Protein 8S5F (pdb70)

Solvent-accessible surface area: 87207 Å² total; per-residue (Å²): 98,54,56,48,20,41,58,55,87,33,82,21,101,155,22,88,6,48,24,0,2,25,5,115,80,0,82,79,11,6,92,73,1,26,103,80,33,5,52,62,6,72,131,53,4,107,118,0,22,116,15,1,61,146,120,86,87,55,37,133,85,26,9,53,88,5,120,124,15,63,75,123,67,15,58,165,10,3,22,45,0,1,0,22,3,0,8,41,4,5,20,3,34,68,101,36,13,30,19,27,1,21,41,24,105,100,7,62,44,53,26,88,8,0,74,95,10,5,108,52,39,149,63,84,142,95,51,102,16,41,38,37,66,117,6,88,5,0,70,32,8,1,25,143,71,4,94,43,14,63,116,35,8,6,66,0,0,40,24,0,0,94,11,0,14,109,26,0,79,74,31,33,90,27,0,26,64,7,0,51,66,13,0,24,0,0,2,0,0,45,9,79,99,14,112,70,94,90,45,14,31,24,3,13,10,35,0,14,4,0,0,0,0,5,0,33,21,22,35,54,0,0,4,9,17,20,0,0,34,1,0,0,39,2,0,0,12,4,0,0,6,6,0,20,68,31,18,85,3,27,120,50,44,6,27,26,1,32,16,43,54,102,169,67,24,57,25,0,12,18,0,0,1,18,0,0,0,32,1,0,1,3,11,0,2,13,45,2,19,150,106,18,74,118,94,2,65,115,70,0,136,95,68,23,114,53,6,62,80,97,0,89,88,0,1,69,28,0,65,104,2,30,18,22,114,16,0,87,89,0,0,91,37,0,49,96,38,1,86,116,74,86,104,54,45,43,18,39,60,56,85,51,79,19,96,218,16,77,5,48,22,0,2,24,4,118,80,1,85,80,12,6,93,84,2,26,102,110,25,7,52,84,6,59,132,56,2,82,138,0,3,108,19,0,50,147,110,73,88,62,23,117,89,34,0,56,70,0,82,118,13,63,68,124,83,9,56,166,9,3,23,40,0,1,0,20,3,0,8,39,4,1,20,4,26,71,103,30,13,14,19,27,1,34,40,24,105,100,8,63,47,55,31,89,7,1,76,100,10,7,98,55,53,133,52,127,118,114,48,92,19,20,36,36,64,118,6,89,5,0,70,31,8,9,25,143,76,4,95,43,11,66,116,53,7,6,72,0,0,40,24,0,0,93,10,0,15,109,26,0,79,75,31,37,89,27,0,26,66,7,0,51,66,14,0,22,0,0,3,0,0,44,9,79,97,14,113,68,94,88,49,12,30,33,4,19,11,37,0,8,3,0,0,0,0,4,0,37,6,31,46,32,0,0,9,10,19,22,0,0,31,1,0,0,38,3,0,0,12,4,0,0,6,5,0,20,66,50,31,84,3,29,120,51,44,6,27,26,2,34,14,43,56,106,166,69,26,62,25,0,10,16,0,0,1,17,0,0,0,31,0,0,1,2,18,0,1,1,50,2,16,146,128,17,76,124,90,4,68,112,58,0,133,96,60,20,113,54,6,58,80,97,0,90,87,0,1,65,28,0,65,134,4,29,17,22,119,13,0,90,96,0,0,88,38,0,49,94,37,1,89,116,51,94,97,56,40,44,26,32,58,54,83,30,82,21,89,163,18,91,10,47,21,0,2,24,5,114,80,1,81,79,11,6,93,71,3,26,104,84,27,5,50,86,7,58,139,55,0,56,134,0,0,99,20,0,45,148,121,76,93,68,38,121,91,32,2,69,75,0,75,115,13,68,83,144,69,2,59,165,9,3,23,45,0,1,0,21,2,0,8,38,3,10,20,3,45,75,102,38,13,30,18,31,3,33,42,26,105,101,6,63,42,53,32,78,6,1,78,115,10,10,126,49,24,128,93,78,151,118,53,94,6,45,35,35,63,127,10,88,5,0,70,34,6,4,27,142,81,4,95,43,14,65,116,40,8,5,67,0,0,38,22,0,0,92,13,0,14,109,24,0,79,75,32,34,89,28,0,26,64,7,0,62,64,13,0,27,0,0,2,0,0,60,10,77,96,14,115,74,94,95,55,13,30,22,0,18,10,38,0,5,3,0,0,0,0,5,0,30,21,24,39,39,1,0,2,8,19,21,0,0,25,1,0,0,38,3,0,0,13,4,0,0,0,3,0,23,58,40,17,88,6,18,122,44,19,6,29,31,2,34,14,43,55,99,169,68,29,60,26,0,12,20,1,3,2,18,0,0,0,32,1,0,2,2,10,0,2,0,50,2,16,140,129,15,72,124,94,3,67,107,60,0,133,94,65,18,124,54,6,44,79,96,0,89,87,0,1,64,28,0,65,137,2,32,17,27,114,10,0,89,94,0,0,87,38,0,50,94,38,1,90,118,51,85,104,50,39,46,32,37,56,58,68,36,83,20,99,173,33,126,28,38,2,3,26,5,118,82,0,86,81,12,5,93,90,8,25,108,102,26,6,47,72,6,58,130,56,3,79,108,0,2,128,12,0,58,145,115,88,88,64,42,138,88,32,8,67,90,0,98,113,12,63,74,127,77,8,58,157,13,3,23,46,0,1,0,18,2,0,9,38,4,5,12,3,34,67,98,38,13,25,17,28,2,31,42,24,106,106,6,64,48,52,30,88,8,2,77,87,9,16,132,63,36,190,84,125,72,112,9,57,35,35,73,117,6,92,4,0,72,37,6,4,26,142,78,4,94,44,14,64,116,118,14,5,109,77,0,39,86,26,0,96,70,0,17,117,25,0,79,75,31,36,89,28,0,27,65,7,0,67,56,14,0,27,0,0,2,0,0,50,10,77,96,14,113,72,114,91,57,14,30,22,0,19,10,39,0,6,3,0,0,0,0,4,0,78,28,30,114,189,86,10,48,62,54,40,0,0,29,1,0,0,39,3,0,0,13,5,0,0,2,4,10,18,72,15,40,87,3,29,118,52,43,6,28,24,0,36,14,43,54,99,174,70,26,54,25,0,9,19,0,0,0,17,0,0,0,33,1,0,1,3,11,0,2,4,50,5,19,148,122,58,107,121,88,0,135,96,69,23,114,54,6,68,78,96,0,90,88,0,2,64,25,0,64,133,1,28,14,19,110,32,0,89,85,6,0,88,54,0,48,96,37,2,86,114,46,106,168,18,165,28,63,19,45,32,0,3,24,4,118,82,1,85,80,16,6,90,54,0,25,107,64,31,6,51,88,5,81,139,78,3,59,133,0,3,118,18,0,58,135,138,61,91,63,22,120,90,39,9,62,73,1,86,119,13,63,64,126,76,17,52,164,6,2,24,35,0,0,0,19,2,0,8,51,4,9,29,38,26,65,105,31,12,16,20,25,2,57,41,23,111,102,6,62,53,53,50,82,8,0,74,97,4,9,122,29,28,149,60,104,130,91,64,90,15,54,35,36,56,118,4,89,4,0,71,34,7,10,27,145,84,10,84,44,10,65,116,48,7,6,73,0,0,40,24,0,0,96,9,0,16,109,26,0,80,74,31,36,89,27,0,25,64,7,0,54,61,14,0,30,1,0,2,0,0,46,33,77,120,24,114,67,91,115,56,13,31,47,25,43,75,38,0,6,4,0,0,0,0,4,0,33,6,32,44,32,0,0,6,6,10,25,0,0,26,2,0,0,38,3,0,0,33,6,0,0,47,4,0,51,104,43,35,85,3,28,118,85,67,47,34,79,1,30,14,43,56,141,164,65,28,90,27,0,26,26,0,0,12,17,0,0,0,30,1,0,0,2,12,0,2,1,50,2,13,136,126,13,85,124,69,0,67,118,58,0,124,98,65,18,122,53,5,46,80,96,0,89,88,0,2,66,27,0,67,137,6,40,16,27,112,18,0,87,79,0,0,87,38,0,47,94,38,1,89,118,54,87,95,58,8,4,28,5,114,82,1,82,79,33,5,91,114,14,26,107,108,29,6,52,87,6,69,136,82,2,44,134,0,2,101,28,2,48,149,167,60,95,51,36,128,87,26,4,64,92,2,101,119,16,66,73,124,82,8,58,166,9,3,23,50,0,1,1,22,2,0,8,54,4,13,26,39,43,73,101,37,10,27,22,27,3,56,40,23,104,103,6,64,55,48,47,71,9,2,74,94,8,21,140,77,64,233,144,23,91,40,35,70,126,17,88,5,0,70,35,6,10,27,143,89,11,95,44,14,65,117,117,15,5,110,75,0,40,88,26,0,94,70,0,15,116,26,0,79,76,32,33,89,27,0,26,64,7,0,61,62,14,0,26,0,0,2,0,0,42,32,76,127,22,117,68,120,118,64,13,30,46,22,40,80,39,0,5,3,0,0,0,0,3,0,89,26,33,117,189,88,11,48,63,23,37,0,0,28,2,0,0,40,3,0,0,32,5,0,0,24,2,15,54,95,48,83,86,4,27,121,87,68,47,36,80,3,27,13,44,54,140,160,66,27,87,28,0,25,27,0,0,18,18,0,0,1,33,1,0,1,2,9,0,2,1,48,3,15,140,130,16,102,122,130,2,67,106,85,0,136,97,68,18,125,53,4,49,80,95,0,89,78,0,2,67,32,0,66,109,6,43,17,28,114,27,0,88,102,11,0,89,58,0,50,94,34,2,91,114,62,83

Secondary structure (DSSP, 8-state):
-------S--------HHHHHSTTTTHHHHHHHHHHHHHHHHHHHHHHHHHHHHH-GGGHHHHHHHHTS-HHHHHHHTTSHHHHHHHHHHHHHHTT---B-TTS-B----TTHHHHHHHGGGS----SSEET---HHHHTTTTTSSEE--THHHHHHHHHHHHHHHHHHHH-HHHHHHHHHH--EEEEEE-TTS-TTSPPEE--TTSTTEEEEE-EETTEE--HHHHHHHHHHHHHHHHHHHHHHHS--BS---S-EE-TT-SSEE-HHHHHHHHHHHHHHHHHHHHHHHHS-TTTHHHHHHHHHHHHHHHHHHHHHHHTS-B-HHHHHHHHHHHHHHHTT-/-------S--------HHHHHSTTTTHHHHHHHHHHHHHHHHHHHHHHHHHHHHH-GGGHHHHHHHHTS-HHHHHHHTTSHHHHHHHHHHHHHHTT---B-TTS-B----TTHHHHHHHHHHSPP--SSEET---HHHHTTTTTSSEE--THHHHHHHHHHHHHHHHHHHH-HHHHHHHHHH--EEEEEE-TTS-TTSPPEE--TTSTTEEEEE-EETTEEE-HHHHHHHHHHHHHHHHHHHHHHHS--BS---S-B--TTSSS-B-HHHHHHHHHHHHHHHHHHHHHHHHS-TTTHHHHHHHHHHHHHHHHHHHHHHHTS-B-HHHHHHHHHHHHHHHTT-/-------S--------HHHHHSTTTTHHHHHHHHHHHHHHHHHHHHHHHHHHHHH-GGGHHHHHHHHSS-HHHHHHHTTSHHHHHHHHHHHHHHTT---B-TTS-B----TTHHHHHHHHTSS----SSEET---HHHHTTTTTSSEE--THHHHHHHHHHHHHHHHHHHH-HHHHHHHHHH--EEEEEE-TTS-TTSPPEE--TTSTTEEEEE-EETTEE--HHHHHHHHHHHHHHHHHHHHHHHS--BS---S-EE-TT-SSEE-HHHHHHHHHHHHHHHHHHHHHHHHS-TTTHHHHHHHHHHHHHHHHHHHHHHHTS-B-HHHHHHHHHHHHHHHTT-/-------S--------GGGSSTTTTHHHHHHHHHHHHHHHHHHHHHHHHHHHHH-GGGHHHHHHHHSS-HHHHHHHTTSHHHHHHHHHHHHHHTT---B-TTS-B----TTHHHHHHHTTT----SEET---HHHHTTTTTSSEE--THHHHHHHHHHHHHHHHHHHH-HHHHHHHHHH--EEEEEE-TTS-TTSPPEE--TTSTTEEEEE-EETTEE--HHHHHHHHHHHHHHHHHHHHHHSS-SBS---S-EE-TT-SSEE-HHHHHHHHHHHHHHHHHHHHHHT--HHHHHHHHHHHHHHHHHHHHHHHTS-B-HHHHHHHHHHHHHHHT--/-----HHHHHSTTTTHHHHHHHHHHHHHHHHHHHHHHHHHHHHH-GGGHHHHHHHHSS-HHHHHHHTTSHHHHHHHHHHHHHHTT---B-TTS-B----TTHHHHHHHHHH-----SSEET---HHHHTTTTTSSEE--THHHHHHHHHHHHHHHHHHHH-HHHHHHHHHH--EEEEEE-TTS-TTS--EE--TTSTTEEEEE-EETTEEE-HHHHHHHHHHHHHHHHHHHHHTTS--BS---S-EE-TT-SSEE-HHHHHHHHHHHHHHHHHHHHHHHSS-HHHHHHHHHHHHHHHHHHHHHHHHHHTS-B-HHHHHHHHHHHHHHHTT-/-GGGSTTTTHHHHHHHHHHHHHHHHHHHHHHHHHHHHH-GGGHHHHHHHHTS-HHHHHHHTTSHHHHHHHHHHHHHHTT---B-TTS-B----TTHHHHHHHT----EET---HHHHTTTTTSSEE--THHHHHHHHHHHHHHHHHHHH-HHHHHHHHHH--EEEEEE-TTS-TTS--EE--TTSTTEEEEE-EETTEE--HHHHHHHHHHHHHHHHHHHHHHHS--BS---S-EE-TT-SSEE-HHHHHHHHHHHHHHHHHHHHHHHHS-TTTHHHHHHHHHHHHHHHHHHHHHHHTS-B-HHHHHHHHHHHHHHHHH-

Sequence (2012 aa):
MGSSHHHHHHSSGFIDIAAFESPLTSSASIQQLLEHWAADARKEFEKALMAVLEKEPGKRDIINQFQTCPPEILNKLVLRPSVVLWTTVMLQASNGITIHSIDGELIAPDINYLEELAESLKSPNEGVPYINRDDLWLRLPFGQRILFESDEVGNIGTTIVHESLKLIESWRPALLSEIITISPEIQFIKDPTAHPDKVVSFSSDNSVPGALYVSIRQGSRYIDQYDLADSSLIHEHRHQKLYLLQRRSIPLIEIDAPLVPSPWREDLRPPSGLLHAIFVFTHLLEFWAYLSREGQDQIKVRAKNQVETIRTRLLVAIPTLKRTHLTTAGREMVEQLEELTTNMGMGSSHHHHHHSSSGFIDIAAFESPLTSSASIQQLLEHWAADARKEFEKALMAVLEKEPGKRDIINQFQTCPPEILNKLVLRPSVVLWTTVMLQASNGITIHSIDGELIAPDINYLEELAESLKSPNEGVPYINRDDLWLRLPFGQRILFESDEVGNIGTTIVHESLKLIESWRPALLSEIITISPEIQFIKDPTAHPDKVVSFSDNSVPGALYVSIRQGSRYIDQYDLADSLIHEHRHQKLYLLQRSIPLIEIDAPLVPSPWREDLRPPSGLLHAIFVFTHLLEFWAYLSREGQDQIKVRAKNQVETIRTRLLVAIPTLKRTHLTTAGREMVEQLEELTTNMGMGSSHHHHHHSSGFIDIAAFESPLTSSASIQQLLEHWAADARKEFEKALMAVLEKEPGKRDIINQFQTCPPEILNKLVLRPSVVLWTTVMLQASNGITIHSIDGELIAPDINYLEELAESLKSPNEGVPYINRDDLWLRLPFGQRILFESDEVGNIGTTIVHESLKLIESWRPALLSEIITISPEIQFIKDPTAHPDKVVSFSDNSVPGALYVSIRQGSRYIDQYDLADSLIHEHRHQKLYLLQRSIPLIEIDAPLVPSPWREDLRPPSGLLHAIFVFTHLLEFWAYLSREGQDQIKVRAKNQVETIRTRLLVAIPTLKRTHLTTAGREMVEQLEELTTNMGMGSSHHHHHHSSGIDIAAFESPLTSSASIQQLLEHWAADARKEFEKALMAVLEKEPGKRDIINQFQTCPPEILNKLVLRPSVVLWTTVMLQASNGITIHSIDGELIAPDINYLEELAESLKSPGVPYINRDDLWLRLPFGQRILFESDEVGNIGTTIVHESLKLIESWRPALLSEIITISPEIQFIKDPTAHPDKVVSFSDNSVPGALYVSIRQGSRYIDQYDLADSLIHEHRHQKLYLLQRSIPLIEIDAPLVPSPWREDLRPPSGLLHAIFVFTHLLEFWAYLSREIKVRAKNQVETIRTRLLVAIPTLKRTHLTTAGREMVEQLEELTTNMGIAFIDIAAFESPLTSSASIQQLLEHWAADARKEFEKALMAVLEKEPGKRDIINQFQTCPPEILNKLVLRPSVVLWTTVMLQASNGITIHSIDGELIAPDINYLEELAESLKSPNEGVPYINRDDLWLRLPFGQRILFESDEVGNIGTTIVHESLKLIESWRPALLSEIITISPEIQFIKDPTAHPDKVVSFSDNSVPGALYVSIRQGSRYIDQYDLADSLIHEHRHQKLYLLQRSIPLIEIDAPLVPSPWREDLRPPSGLLHAIFVFTHLLEFWAYLSREGQDQIKVRAKNQVETIRTRLLVAIPTLKRTHLTTAGREMVEQLEELTTNMGAAFESPLTSSASIQQLLEHWAADARKEFEKALMAVLEKEPGKRDIINQFQTCPPEILNKLVLRPSVVLWTTVMLQASNGITIHSIDGELIAPDINYLEELAESLKVPYINRDDLWLRLPFGQRILFESDEVGNIGTTIVHESLKLIESWRPALLSEIITISPEIQFIKDPTAHPDKVVSFSDNSVPGALYVSIRQGSRYIDQYDLADSLIHEHRHQKLYLLQRSIPLIEIDAPLVPSPWREDLRPPSGLLHAIFVFTHLLEFWAYLSREGQDQIKVRAKNQVETIRTRLLVAIPTLKRTHLTTAGREMVEQLEELTTNMG

B-factor: mean 77.31, std 21.14, range [34.3, 153.81]

Nearest PDB structures (foldseek):
  8s5f-assembly2_D  TM=1.003E+00  e=1.301E-52  Chlorogloeopsis sp.
  8s5f-assembly3_E  TM=9.980E-01  e=2.908E-48  Chlorogloeopsis sp.
  8s5f-assembly3_F  TM=9.918E-01  e=1.918E-46  Chlorogloeopsis sp.
  5jki-assembly1_A  TM=4.799E-01  e=5.546E+00  Bacillus subtilis subsp. subtilis str. 168
  8s5f-assembly3_E  TM=1.000E+00  e=3.155E-49  Chlorogloeopsis sp.

Foldseek 3Di:
DDDDPPPPPPPPVDDDLLLCLDLVRNVVVLVVLLVVVLVVLLVLLVVLLVLLCVVPVVCVVLSVLVVPDDVVLSSLLSQALLNLLLSVQSVCVVVVHWDAAPVRHTDDRDSCVSNVSSVCSVCVDDDLQAQADDDVSLVRNHPPQKAFDDDPQSVVVVVQQVLLLVLVCVLPVSVSVLLSSQQRYETEIDGPPDQLQDWDWDEDPSRQNYTYGHQGSDPDGDHSLSRNLRSLLHSLLSSVSSCCVVPNWAPRQDDFFDAPVDPDGHTLVVLLSVLSSLLVVLVSLLCCLPVNDPVSVVVSVVSNVVSLVRNVVSLVRSCPHRTDPSNNSNSVSSVVSSVVSD/DDDDPPPPPPPPVDDPLLLCLDLVRNVVVLVVLLVVVLVVLLVLLLVLLVLLCVVPVVCVVLSVLLVPPDPVVSSLLSQALLNLLLSVQSVCVVVVHWDAAPVRHTDDRDSCVSVVSSVCVVDDDDDLQAQADDDVSLVGNHPPQKAFDDDPQSVVVVVLQVLLLVLVCVLPVSVSVLLSSQQRYETEIDGPPDALVDWDWDDDPSRQNYTYGHQHRDPDGDHSLVRNLRSLLHSLLSSVSSCCVVPNWAPRQDDFFDAPVDPDTDTLVVLLSVLSSLLVVLVSLLCCLPVNDPVCVVVSVVSNVVSLVRNVVSLVRSCPHRTDPSNNVNSVSSVVSSVVSD/DDDDPPPPPPPPVPADLLLCLDLVRNVVVLVVLLVVVLVVLLVLLVVLLVLLCVVPVVCVVLSVLLVPDDPVVSSLLSQALLNLLLSVQSVCVVVVHWDAAPVGHTDDRDSCVSVVSSVCSPPVPPDFQPQADDDVSLVRNHPPQKAFDDDPQSVVVVVQQVLLLVLVCVLPVSVSVLLRSQQSYETEIDGPPDQLQDWDWDDDPSRQNYTYGHQGRVPHGDHSLSRNLRSLLHSLLSSVSSVCVPPNWAPRQDDFFDAPVDPDGHTLVVLLSVLSSLLVSLVSLLCCLPVNDPVSVVVSVVSNVVSLVRNVVSLVRSCPHRTDPSNNSNSVSSVVSSVVSD/DDDDPPPPPPPPVPDALLCLDLVSNVVVLVVLLVVVLVVLLVLLVVLLVLLCVVPVVCVVLSVLLVPQDPVLNSLLSQFLLNLLLSVQSVCVVVVHWDAAPVGHTDDRDSCVSVVSSVCSPPDAAQDQADDDVSLVGNHPPQKAFDDDPQSVVVVVLQVLLLVLVCVLPVSVSVLLRSQQRYETEIDGPPDQLQDWDKDDDPSRQNYTYGHQGRPPDGDHSLSRNLRSLLHSLLSSVSSCCVPPHWAPRQDDFFDAPVDPDGHTLVVLLSVLSSLLVSLVSLLVVCVVVVVVSVVSNVVSLVRNVVSLVRSCPHRTDPNNNSNSVVSVVSSVVRD/DQDDDLLLCLDLVRNVVNLVVLLVVVLVVLLVLLVVLLVLLCVVPVVCVVLSVLLVPDDPVLSSVLSQALLNLLLSVQSVCVVVVHWDAAPVRHTDDRDSVVSVVSSVCSVPVPQDQANQADDDVSLVRNHPPQKAFDDDPQSVVVVVLQVLLLVLVCVLPVSVSVLLSSQQRYETEIDGPPDQLPDWDKDDDPSRTNYTYGHQGRPPDGDHSLVRNLRSLLHSLLSSVSSVCVVDNWAPDQDDFFDAPVDPDGHTLVVLLSVLSSLLVVLVSLLCCLPVNDPVCVVVSVVSNVVSLVRNVVSLVRSCPHRTDPSNNSNSVSSVVSSVVSD/DLCLDLVRNVVVLVVLLVVVLVVLLVLLLVLLVLLCVVPVVCVVLSVLLVVDDPVLSSVLSQALLNLLLSVQSVCVVVVHWDAAPVRHTDDRDSCVSVVSSVVPVFLAQADDDVSLVRNHPPQKAFDDDPQSVVVVVLQVLLLVLVCVLPVSVSVLLRSQQSYETEIDGPPDALVDWDWDDDPSRQNYTYGHQHRPPDGDHSLSRNLSSLLHSLLSSVSSCCVVPNWAPDQDDFFDAPVDPDTHTLVVLLSVLSRLLVSLVSLLCCLPVHDPVSVVVSVVSNVVSLVRNVVSLVRSCPHRTDPVNNVSSVVSVVSSVVSD

Radius of gyration: 51.38 Å; Cα contacts (8 Å, |Δi|>4): 3027; chains: 6; bounding box: 122×127×132 Å

Structure (mmCIF, N/CA/C/O backbone):
data_8S5F
#
_entry.id   8S5F
#
_cell.length_a   116.417
_cell.length_b   86.988
_cell.length_c   198.228
_cell.angle_alpha   90
_cell.angle_beta   95.76
_cell.angle_gamma   90
#
_symmetry.space_group_name_H-M   'P 1 2 1'
#
loop_
_entity.id
_entity.type
_entity.pdbx_description
1 polymer 'ChlH from Chlorogloeopsis sp.'
2 non-polymer 'PHOSPHATE ION'
#
loop_
_atom_site.group_PDB
_atom_site.id
_atom_site.type_symbol
_atom_site.label_atom_id
_atom_site.label_alt_id
_atom_site.label_comp_id
_atom_site.label_asym_id
_atom_site.label_entity_id
_atom_site.label_seq_id
_atom_site.pdbx_PDB_ins_code
_atom_site.Cartn_x
_atom_site.Cartn_y
_atom_site.Cartn_z
_atom_site.occupancy
_atom_site.B_iso_or_equiv
_atom_site.auth_seq_id
_atom_site.auth_comp_id
_atom_site.auth_asym_id
_atom_site.auth_atom_id
_atom_site.pdbx_PDB_model_num
ATOM 1 N N . MET A 1 1 ? -26.927 25.862 21.616 1 75.81 358 MET A N 1
ATOM 2 C CA . MET A 1 1 ? -26.948 27.013 22.519 1 76.54 358 MET A CA 1
ATOM 3 C C . MET A 1 1 ? -25.556 27.65 22.693 1 76.74 358 MET A C 1
ATOM 4 O O . MET A 1 1 ? -25.427 28.87 22.591 1 76.95 358 MET A O 1
ATOM 9 N N . GLY A 1 2 ? -24.538 26.825 22.949 0.87 76.45 359 GLY A N 1
ATOM 10 C CA . GLY A 1 2 ? -23.159 27.277 23.121 0.87 76.53 359 GLY A CA 1
ATOM 11 C C . GLY A 1 2 ? -22.56 27.745 21.811 0.87 76.5 359 GLY A C 1
ATOM 12 O O . GLY A 1 2 ? -22.241 28.926 21.669 0.87 76.78 359 GLY A O 1
ATOM 13 N N . SER A 1 3 ? -22.401 26.812 20.847 0.96 75.99 360 SER A N 1
ATOM 14 C CA . SER A 1 3 ? -21.946 27.031 19.465 0.96 75.93 360 SER A CA 1
ATOM 15 C C . SER A 1 3 ? -20.469 27.515 19.267 0.96 76.05 360 SER A C 1
ATOM 16 O O . SER A 1 3 ? -19.84 28.047 20.182 0.96 76.4 360 SER A O 1
ATOM 19 N N . SER A 1 4 ? -19.94 27.316 18.036 0.86 75.59 361 SER A N 1
ATOM 20 C CA . SER A 1 4 ? -18.594 27.681 17.552 0.86 75.61 361 SER A CA 1
ATOM 21 C C . SER A 1 4 ? -18.663 27.744 16.003 0.86 75.12 361 SER A C 1
ATOM 22 O O . SER A 1 4 ? -17.93 27.048 15.294 0.86 74.83 361 SER A O 1
ATOM 25 N N . HIS A 1 5 ? -19.578 28.591 15.5 0.91 74.72 362 HIS A N 1
ATOM 26 C CA . HIS A 1 5 ? -19.956 28.711 14.098 0.91 74.55 362 HIS A CA 1
ATOM 27 C C . HIS A 1 5 ? -19.265 29.772 13.227 0.91 74.04 362 HIS A C 1
ATOM 28 O O . HIS A 1 5 ? -19.691 29.928 12.085 0.91 74.08 362 HIS A O 1
ATOM 30 N N . HIS A 1 6 ? -18.245 30.496 13.714 0.88 73.37 363 HIS A N 1
ATOM 31 C CA . HIS A 1 6 ? -17.599 31.529 12.881 0.88 73 363 HIS A CA 1
ATOM 32 C C . HIS A 1 6 ? -16.232 31.13 12.338 0.88 72.58 363 HIS A C 1
ATOM 33 O O . HIS A 1 6 ? -15.497 32 11.876 0.88 72.54 363 HIS A O 1
ATOM 40 N N . HIS A 1 7 ? -15.901 29.822 12.38 0.89 72.23 364 HIS A N 1
ATOM 41 C CA . HIS A 1 7 ? -14.647 29.21 11.927 0.89 72.45 364 HIS A CA 1
ATOM 42 C C . HIS A 1 7 ? -14.206 29.755 10.581 0.89 73.1 364 HIS A C 1
ATOM 43 O O . HIS A 1 7 ? -14.901 29.509 9.605 0.89 73.26 364 HIS A O 1
ATOM 50 N N . HIS A 1 8 ? -13.052 30.449 10.499 0.99 73.4 365 HIS A N 1
ATOM 51 C CA . HIS A 1 8 ? -12.572 30.965 9.205 0.99 74.1 365 HIS A CA 1
ATOM 52 C C . HIS A 1 8 ? -12.244 29.876 8.183 0.99 74.75 365 HIS A C 1
ATOM 53 O O . HIS A 1 8 ? -11.813 30.206 7.088 0.99 75.05 365 HIS A O 1
ATOM 55 N N . HIS A 1 9 ? -12.464 28.594 8.528 1 74.95 366 HIS A N 1
ATOM 56 C CA . HIS A 1 9 ? -12.195 27.445 7.684 1 75.79 366 HIS A CA 1
ATOM 57 C C . HIS A 1 9 ? -13.386 27.034 6.826 1 76.53 366 HIS A C 1
ATOM 58 O O . HIS A 1 9 ? -13.669 25.842 6.689 1 76.84 366 HIS A O 1
ATOM 65 N N . HIS A 1 10 ? -14.075 28.017 6.213 0.86 76.63 367 HIS A N 1
ATOM 66 C CA . HIS A 1 10 ? -15.12 27.717 5.228 0.86 76.79 367 HIS A CA 1
ATOM 67 C C . HIS A 1 10 ? -14.451 27.719 3.827 0.86 77.4 367 HIS A C 1
ATOM 68 O O . HIS A 1 10 ? -14.988 28.26 2.868 0.86 77.37 367 HIS A O 1
ATOM 75 N N . SER A 1 11 ? -13.242 27.132 3.746 1 77.89 368 SER A N 1
ATOM 76 C CA . SER A 1 11 ? -12.418 27.02 2.553 1 78.79 368 SER A CA 1
ATOM 77 C C . SER A 1 11 ? -12.096 25.525 2.336 1 79.45 368 SER A C 1
ATOM 78 O O . SER A 1 11 ? -10.946 25.154 2.1 1 79.58 368 SER A O 1
ATOM 81 N N . SER A 1 12 ? -13.117 24.663 2.44 1 79.68 369 SER A N 1
ATOM 82 C CA . SER A 1 12 ? -12.947 23.226 2.23 1 80.29 369 SER A CA 1
ATOM 83 C C . SER A 1 12 ? -13.13 22.937 0.721 1 81.01 369 SER A C 1
ATOM 84 O O . SER A 1 12 ? -14.163 22.414 0.288 1 81.27 369 SER A O 1
ATOM 87 N N . GLY A 1 13 ? -12.134 23.343 -0.063 1 81.05 370 GLY A N 1
ATOM 88 C CA . GLY A 1 13 ? -12.118 23.179 -1.512 1 81.31 370 GLY A CA 1
ATOM 89 C C . GLY A 1 13 ? -10.764 23.517 -2.104 1 81.33 370 GLY A C 1
ATOM 90 O O . GLY A 1 13 ? -9.75 23.532 -1.399 1 81.21 370 GLY A O 1
ATOM 91 N N . PHE A 1 36 ? 9.322 12.811 9.234 1 69.14 390 PHE A N 1
ATOM 92 C CA . PHE A 1 36 ? 10.674 12.247 9.216 1 69.93 390 PHE A CA 1
ATOM 93 C C . PHE A 1 36 ? 10.963 11.238 10.364 1 70.22 390 PHE A C 1
ATOM 94 O O . PHE A 1 36 ? 12.117 10.83 10.537 1 70.32 390 PHE A O 1
ATOM 102 N N . ILE A 1 37 ? 9.932 10.85 11.153 1 69.95 391 ILE A N 1
ATOM 103 C CA . ILE A 1 37 ? 10.092 9.869 12.24 1 70.06 391 ILE A CA 1
ATOM 104 C C . ILE A 1 37 ? 9.058 8.723 12.146 1 69.86 391 ILE A C 1
ATOM 105 O O . ILE A 1 37 ? 7.986 8.896 11.556 1 69.97 391 ILE A O 1
ATOM 110 N N . ASP A 1 38 ? 9.372 7.569 12.759 1 69.34 392 ASP A N 1
ATOM 111 C CA . ASP A 1 38 ? 8.471 6.42 12.768 1 69.29 392 ASP A CA 1
ATOM 112 C C . ASP A 1 38 ? 7.309 6.728 13.705 1 68.79 392 ASP A C 1
ATOM 113 O O . ASP A 1 38 ? 7.524 6.929 14.895 1 69.09 392 ASP A O 1
ATOM 118 N N . ILE A 1 39 ? 6.088 6.784 13.169 1 67.96 393 ILE A N 1
ATOM 119 C CA . ILE A 1 39 ? 4.897 7.087 13.956 1 67.74 393 ILE A CA 1
ATOM 120 C C . ILE A 1 39 ? 4.461 5.885 14.797 1 67.58 393 ILE A C 1
ATOM 121 O O . ILE A 1 39 ? 4.115 6.043 15.969 1 67.68 393 ILE A O 1
ATOM 126 N N . ALA A 1 40 ? 4.51 4.683 14.214 1 67.2 394 ALA A N 1
ATOM 127 C CA . ALA A 1 40 ? 4.125 3.461 14.912 1 67.4 394 ALA A CA 1
ATOM 128 C C . ALA A 1 40 ? 5.055 3.186 16.091 1 67.3 394 ALA A C 1
ATOM 129 O O . ALA A 1 40 ? 4.593 2.771 17.158 1 67.59 394 ALA A O 1
ATOM 131 N N . ALA A 1 41 ? 6.361 3.439 15.909 1 66.8 395 ALA A N 1
ATOM 132 C CA . ALA A 1 41 ? 7.341 3.254 16.981 1 66.84 395 ALA A CA 1
ATOM 133 C C . ALA A 1 41 ? 7.188 4.328 18.065 1 66.71 395 ALA A C 1
ATOM 134 O O . ALA A 1 41 ? 7.382 4.038 19.242 1 66.89 395 ALA A O 1
ATOM 136 N N . PHE A 1 42 ? 6.802 5.55 17.677 1 66.21 396 PHE A N 1
ATOM 137 C CA . PHE A 1 42 ? 6.607 6.646 18.616 1 66.15 396 PHE A CA 1
ATOM 138 C C . PHE A 1 42 ? 5.461 6.362 19.585 1 66.35 396 PHE A C 1
ATOM 139 O O . PHE A 1 42 ? 5.541 6.759 20.742 1 66.55 396 PHE A O 1
ATOM 147 N N . GLU A 1 43 ? 4.406 5.673 19.127 1 66.15 397 GLU A N 1
ATOM 148 C CA . GLU A 1 43 ? 3.259 5.377 19.982 1 66.55 397 GLU A CA 1
ATOM 149 C C . GLU A 1 43 ? 3.617 4.579 21.248 1 66.69 397 GLU A C 1
ATOM 150 O O . GLU A 1 43 ? 3.295 5.022 22.348 1 66.82 397 GLU A O 1
ATOM 156 N N . SER A 1 44 ? 4.264 3.41 21.098 1 66.51 398 SER A N 1
ATOM 157 C CA . SER A 1 44 ? 4.611 2.562 22.238 1 66.71 398 SER A CA 1
ATOM 158 C C . SER A 1 44 ? 5.825 3.085 22.985 1 66.69 398 SER A C 1
ATOM 159 O O . SER A 1 44 ? 6.836 3.402 22.363 1 66.87 398 SER A O 1
ATOM 162 N N . PRO A 1 45 ? 5.76 3.141 24.329 1 66.23 399 PRO A N 1
ATOM 163 C CA . PRO A 1 45 ? 6.905 3.649 25.103 1 66.08 399 PRO A CA 1
ATOM 164 C C . PRO A 1 45 ? 8.181 2.822 24.998 1 66.24 399 PRO A C 1
ATOM 165 O O . PRO A 1 45 ? 9.276 3.333 25.248 1 66.46 399 PRO A O 1
ATOM 169 N N . LEU A 1 46 ? 8.042 1.549 24.631 1 66.02 400 LEU A N 1
ATOM 170 C CA . LEU A 1 46 ? 9.166 0.632 24.481 1 66.38 400 LEU A CA 1
ATOM 171 C C . LEU A 1 46 ? 10.051 1.061 23.31 1 66.3 400 LEU A C 1
ATOM 172 O O . LEU A 1 46 ? 11.278 1.048 23.417 1 66.45 400 LEU A O 1
ATOM 177 N N . THR A 1 47 ? 9.421 1.471 22.205 1 65.79 401 THR A N 1
ATOM 178 C CA . THR A 1 47 ? 10.12 1.842 20.984 1 65.8 401 THR A CA 1
ATOM 179 C C . THR A 1 47 ? 10.121 3.342 20.675 1 65.29 401 THR A C 1
ATOM 180 O O . THR A 1 47 ? 10.441 3.723 19.546 1 65.57 401 THR A O 1
ATOM 184 N N . SER A 1 48 ? 9.76 4.192 21.644 1 64.39 402 SER A N 1
ATOM 185 C CA . SER A 1 48 ? 9.683 5.631 21.402 1 64.09 402 SER A CA 1
ATOM 186 C C . SER A 1 48 ? 10.904 6.41 21.834 1 63.89 402 SER A C 1
ATOM 187 O O . SER A 1 48 ? 11.086 7.528 21.364 1 64.13 402 SER A O 1
ATOM 190 N N . SER A 1 49 ? 11.702 5.859 22.761 1 63.36 403 SER A N 1
ATOM 191 C CA . SER A 1 49 ? 12.895 6.493 23.343 1 63.15 403 SER A CA 1
ATOM 192 C C . SER A 1 49 ? 13.735 7.348 22.373 1 61.82 403 SER A C 1
ATOM 193 O O . SER A 1 49 ? 14.085 8.478 22.714 1 61.62 403 SER A O 1
ATOM 196 N N . ALA A 1 50 ? 14.044 6.821 21.175 1 60.74 404 ALA A N 1
ATOM 197 C CA . ALA A 1 50 ? 14.845 7.522 20.172 1 60.11 404 ALA A CA 1
ATOM 198 C C . ALA A 1 50 ? 14.065 8.614 19.465 1 59.27 404 ALA A C 1
ATOM 199 O O . ALA A 1 50 ? 14.617 9.679 19.206 1 59.25 404 ALA A O 1
ATOM 201 N N . SER A 1 51 ? 12.791 8.344 19.134 1 58.5 405 SER A N 1
ATOM 202 C CA . SER A 1 51 ? 11.904 9.283 18.444 1 58.01 405 SER A CA 1
ATOM 203 C C . SER A 1 51 ? 11.647 10.52 19.3 1 57.68 405 SER A C 1
ATOM 204 O O . SER A 1 51 ? 11.649 11.631 18.776 1 57.61 405 SER A O 1
ATOM 207 N N . ILE A 1 52 ? 11.442 10.328 20.617 1 57.34 406 ILE A N 1
ATOM 208 C CA . ILE A 1 52 ? 11.208 11.413 21.569 1 57.32 406 ILE A CA 1
ATOM 209 C C . ILE A 1 52 ? 12.449 12.283 21.677 1 57.82 406 ILE A C 1
ATOM 210 O O . ILE A 1 52 ? 12.342 13.507 21.674 1 57.97 406 ILE A O 1
ATOM 215 N N . GLN A 1 53 ? 13.63 11.652 21.751 1 57.89 407 GLN A N 1
ATOM 216 C CA . GLN A 1 53 ? 14.901 12.365 21.835 1 58.45 407 GLN A CA 1
ATOM 217 C C . GLN A 1 53 ? 15.12 13.24 20.599 1 58.11 407 GLN A C 1
ATOM 218 O O . GLN A 1 53 ? 15.581 14.374 20.713 1 58.45 407 GLN A O 1
ATOM 224 N N . GLN A 1 54 ? 14.743 12.73 19.43 1 57.3 408 GLN A N 1
ATOM 225 C CA . GLN A 1 54 ? 14.85 13.443 18.167 1 57 408 GLN A CA 1
ATOM 226 C C . GLN A 1 54 ? 13.917 14.655 18.149 1 55.75 408 GLN A C 1
ATOM 227 O O . GLN A 1 54 ? 14.347 15.736 17.767 1 55.9 408 GLN A O 1
ATOM 233 N N . LEU A 1 55 ? 12.659 14.488 18.606 1 54.36 409 LEU A N 1
ATOM 234 C CA . LEU A 1 55 ? 11.671 15.57 18.681 1 53.51 409 LEU A CA 1
ATOM 235 C C . LEU A 1 55 ? 12.068 16.627 19.705 1 53 409 LEU A C 1
ATOM 236 O O . LEU A 1 55 ? 11.801 17.806 19.493 1 53.13 409 LEU A O 1
ATOM 241 N N . LEU A 1 56 ? 12.686 16.209 20.817 1 52.34 410 LEU A N 1
ATOM 242 C CA . LEU A 1 56 ? 13.129 17.126 21.861 1 52.43 410 LEU A CA 1
ATOM 243 C C . LEU A 1 56 ? 14.316 17.956 21.402 1 53.36 410 LEU A C 1
ATOM 244 O O . LEU A 1 56 ? 14.421 19.111 21.789 1 53.51 410 LEU A O 1
ATOM 249 N N . GLU A 1 57 ? 15.211 17.378 20.585 1 53.75 411 GLU A N 1
ATOM 250 C CA . GLU A 1 57 ? 16.372 18.098 20.072 1 54.52 411 GLU A CA 1
ATOM 251 C C . GLU A 1 57 ? 15.958 19.175 19.075 1 54.76 411 GLU A C 1
ATOM 252 O O . GLU A 1 57 ? 16.555 20.246 19.057 1 55.17 411 GLU A O 1
ATOM 258 N N . HIS A 1 58 ? 14.925 18.909 18.269 1 54.54 412 HIS A N 1
ATOM 259 C CA . HIS A 1 58 ? 14.411 19.873 17.298 1 54.73 412 HIS A CA 1
ATOM 260 C C . HIS A 1 58 ? 13.695 21.01 18.021 1 53.26 412 HIS A C 1
ATOM 261 O O . HIS A 1 58 ? 13.844 22.165 17.642 1 53.5 412 HIS A O 1
ATOM 268 N N . TRP A 1 59 ? 12.925 20.682 19.065 1 51.65 413 TRP A N 1
ATOM 269 C CA . TRP A 1 59 ? 12.185 21.663 19.85 1 50.57 413 TRP A CA 1
ATOM 270 C C . TRP A 1 59 ? 13.148 22.528 20.664 1 50.07 413 TRP A C 1
ATOM 271 O O . TRP A 1 59 ? 12.972 23.744 20.709 1 50.31 413 TRP A O 1
ATOM 282 N N . ALA A 1 60 ? 14.188 21.923 21.265 1 49.03 414 ALA A N 1
ATOM 283 C CA . ALA A 1 60 ? 15.166 22.684 22.044 1 48.44 414 ALA A CA 1
ATOM 284 C C . ALA A 1 60 ? 15.976 23.645 21.179 1 47.61 414 ALA A C 1
ATOM 285 O O . ALA A 1 60 ? 16.417 24.668 21.678 1 47.67 414 ALA A O 1
ATOM 287 N N . ALA A 1 61 ? 16.155 23.335 19.89 1 46.81 415 ALA A N 1
ATOM 288 C CA . ALA A 1 61 ? 16.876 24.206 18.971 1 46.54 415 ALA A CA 1
ATOM 289 C C . ALA A 1 61 ? 16.089 25.491 18.736 1 46.3 415 ALA A C 1
ATOM 290 O O . ALA A 1 61 ? 16.685 26.561 18.651 1 46.53 415 ALA A O 1
ATOM 292 N N . ASP A 1 62 ? 14.754 25.396 18.635 1 45.71 416 ASP A N 1
ATOM 293 C CA . ASP A 1 62 ? 13.909 26.57 18.44 1 45.66 416 ASP A CA 1
ATOM 294 C C . ASP A 1 62 ? 13.73 27.318 19.761 1 44.8 416 ASP A C 1
ATOM 295 O O . ASP A 1 62 ? 13.753 28.548 19.777 1 45.11 416 ASP A O 1
ATOM 300 N N . ALA A 1 63 ? 13.559 26.576 20.87 1 43.43 417 ALA A N 1
ATOM 301 C CA . ALA A 1 63 ? 13.363 27.149 22.194 1 42.68 417 ALA A CA 1
ATOM 302 C C . ALA A 1 63 ? 14.599 27.864 22.731 1 42.07 417 ALA A C 1
ATOM 303 O O . ALA A 1 63 ? 14.454 28.817 23.485 1 42.15 417 ALA A O 1
ATOM 305 N N . ARG A 1 64 ? 15.806 27.422 22.357 1 41.4 418 ARG A N 1
ATOM 306 C CA . ARG A 1 64 ? 17.031 28.099 22.794 1 41.18 418 ARG A CA 1
ATOM 307 C C . ARG A 1 64 ? 17.112 29.48 22.147 1 41.12 418 ARG A C 1
ATOM 308 O O . ARG A 1 64 ? 17.527 30.428 22.797 1 41.46 418 ARG A O 1
ATOM 316 N N . LYS A 1 65 ? 16.706 29.598 20.881 1 40.77 419 LYS A N 1
ATOM 317 C CA . LYS A 1 65 ? 16.707 30.866 20.166 1 41.23 419 LYS A CA 1
ATOM 318 C C . LYS A 1 65 ? 15.657 31.796 20.751 1 42.06 419 LYS A C 1
ATOM 319 O O . LYS A 1 65 ? 15.926 32.987 20.917 1 42.34 419 LYS A O 1
ATOM 325 N N . GLU A 1 66 ? 14.466 31.249 21.079 1 42.11 420 GLU A N 1
ATOM 326 C CA . GLU A 1 66 ? 13.369 31.997 21.676 1 42.55 420 GLU A CA 1
ATOM 327 C C . GLU A 1 66 ? 13.765 32.495 23.063 1 42.96 420 GLU A C 1
ATOM 328 O O . GLU A 1 66 ? 13.444 33.627 23.412 1 43.15 420 GLU A O 1
ATOM 334 N N . PHE A 1 67 ? 14.476 31.663 23.849 1 42.93 421 PHE A N 1
ATOM 335 C CA . PHE A 1 67 ? 14.936 32.037 25.188 1 43.4 421 PHE A CA 1
ATOM 336 C C . PHE A 1 67 ? 16.001 33.119 25.11 1 44.61 421 PHE A C 1
ATOM 337 O O . PHE A 1 67 ? 16 34.032 25.925 1 44.93 421 PHE A O 1
ATOM 345 N N . GLU A 1 68 ? 16.882 33.043 24.114 1 45.11 422 GLU A N 1
ATOM 346 C CA . GLU A 1 68 ? 17.915 34.039 23.882 1 45.97 422 GLU A CA 1
ATOM 347 C C . GLU A 1 68 ? 17.271 35.376 23.503 1 46.27 422 GLU A C 1
ATOM 348 O O . GLU A 1 68 ? 17.699 36.419 23.992 1 46.3 422 GLU A O 1
ATOM 354 N N . LYS A 1 69 ? 16.215 35.341 22.671 1 46.4 423 LYS A N 1
ATOM 355 C CA . LYS A 1 69 ? 15.474 36.532 22.259 1 47.28 423 LYS A CA 1
ATOM 356 C C . LYS A 1 69 ? 14.806 37.195 23.466 1 48.48 423 LYS A C 1
ATOM 357 O O . LYS A 1 69 ? 14.735 38.423 23.524 1 49.1 423 LYS A O 1
ATOM 363 N N . ALA A 1 70 ? 14.305 36.383 24.421 1 48.59 424 ALA A N 1
ATOM 364 C CA . ALA A 1 70 ? 13.679 36.871 25.646 1 49.25 424 ALA A CA 1
ATOM 365 C C . ALA A 1 70 ? 14.728 37.492 26.559 1 50.4 424 ALA A C 1
ATOM 366 O O . ALA A 1 70 ? 14.449 38.502 27.191 1 50.72 424 ALA A O 1
ATOM 368 N N . LEU A 1 71 ? 15.945 36.915 26.608 1 50.94 425 LEU A N 1
ATOM 369 C CA . LEU A 1 71 ? 17.058 37.439 27.403 1 51.74 425 LEU A CA 1
ATOM 370 C C . LEU A 1 71 ? 17.486 38.813 26.888 1 53.46 425 LEU A C 1
ATOM 371 O O . LEU A 1 71 ? 17.816 39.683 27.689 1 53.64 425 LEU A O 1
ATOM 376 N N . MET A 1 72 ? 17.453 39.024 25.562 1 54.59 426 MET A N 1
ATOM 377 C CA . MET A 1 72 ? 17.799 40.317 24.972 1 56.19 426 MET A CA 1
ATOM 378 C C . MET A 1 72 ? 16.721 41.361 25.263 1 57.21 426 MET A C 1
ATOM 379 O O . MET A 1 72 ? 17.047 42.522 25.491 1 57.25 426 MET A O 1
ATOM 384 N N . ALA A 1 73 ? 15.446 40.944 25.289 1 57.97 427 ALA A N 1
ATOM 385 C CA . ALA A 1 73 ? 14.31 41.817 25.599 1 59.13 427 ALA A CA 1
ATOM 386 C C . ALA A 1 73 ? 14.336 42.264 27.065 1 60.37 427 ALA A C 1
ATOM 387 O O . ALA A 1 73 ? 13.909 43.378 27.368 1 60.64 427 ALA A O 1
ATOM 389 N N . VAL A 1 74 ? 14.83 41.394 27.97 1 60.87 428 VAL A N 1
ATOM 390 C CA . VAL A 1 74 ? 14.986 41.704 29.389 1 62.02 428 VAL A CA 1
ATOM 391 C C . VAL A 1 74 ? 16.069 42.785 29.532 1 64.13 428 VAL A C 1
ATOM 392 O O . VAL A 1 74 ? 15.887 43.74 30.279 1 64.44 428 VAL A O 1
ATOM 396 N N . LEU A 1 75 ? 17.176 42.647 28.787 1 65.37 429 LEU A N 1
ATOM 397 C CA . LEU A 1 75 ? 18.287 43.593 28.802 1 67.07 429 LEU A CA 1
ATOM 398 C C . LEU A 1 75 ? 17.916 44.968 28.221 1 68.9 429 LEU A C 1
ATOM 399 O O . LEU A 1 75 ? 18.539 45.967 28.579 1 69.25 429 LEU A O 1
ATOM 404 N N . GLU A 1 76 ? 16.908 45.026 27.34 1 69.84 430 GLU A N 1
ATOM 405 C CA . GLU A 1 76 ? 16.457 46.288 26.76 1 71.35 430 GLU A CA 1
ATOM 406 C C . GLU A 1 76 ? 15.628 47.068 27.767 1 72.25 430 GLU A C 1
ATOM 407 O O . GLU A 1 76 ? 15.776 48.285 27.867 1 72.43 430 GLU A O 1
ATOM 413 N N . LYS A 1 77 ? 14.75 46.374 28.508 1 72.63 431 LYS A N 1
ATOM 414 C CA . LYS A 1 77 ? 13.916 47.021 29.514 1 73.57 431 LYS A CA 1
ATOM 415 C C . LYS A 1 77 ? 14.753 47.369 30.744 1 74.53 431 LYS A C 1
ATOM 416 O O . LYS A 1 77 ? 14.706 48.501 31.222 1 75.09 431 LYS A O 1
ATOM 422 N N . GLU A 1 78 ? 15.537 46.411 31.244 1 74.48 432 GLU A N 1
ATOM 423 C CA . GLU A 1 78 ? 16.368 46.634 32.42 1 74.74 432 GLU A CA 1
ATOM 424 C C . GLU A 1 78 ? 17.795 46.199 32.167 1 74.36 432 GLU A C 1
ATOM 425 O O . GLU A 1 78 ? 18.119 45.032 32.38 1 74.42 432 GLU A O 1
ATOM 431 N N . PRO A 1 79 ? 18.677 47.12 31.731 1 73.81 433 PRO A N 1
ATOM 432 C CA . PRO A 1 79 ? 20.081 46.736 31.505 1 73.31 433 PRO A CA 1
ATOM 433 C C . PRO A 1 79 ? 20.813 46.303 32.776 1 72.96 433 PRO A C 1
ATOM 434 O O . PRO A 1 79 ? 21.83 45.627 32.683 1 72.78 433 PRO A O 1
ATOM 438 N N . GLY A 1 80 ? 20.265 46.649 33.941 1 72.78 434 GLY A N 1
ATOM 439 C CA . GLY A 1 80 ? 20.797 46.246 35.236 1 73.24 434 GLY A CA 1
ATOM 440 C C . GLY A 1 80 ? 20.706 44.751 35.494 1 73.44 434 GLY A C 1
ATOM 441 O O . GLY A 1 80 ? 21.384 44.226 36.379 1 73.41 434 GLY A O 1
ATOM 442 N N . LYS A 1 81 ? 19.876 44.041 34.718 1 73.49 435 LYS A N 1
ATOM 443 C CA . LYS A 1 81 ? 19.758 42.589 34.835 1 73.92 435 LYS A CA 1
ATOM 444 C C . LYS A 1 81 ? 20.934 41.847 34.149 1 74.29 435 LYS A C 1
ATOM 445 O O . LYS A 1 81 ? 20.917 40.615 34.101 1 74.68 435 LYS A O 1
ATOM 451 N N . ARG A 1 82 ? 21.954 42.583 33.647 1 73.85 436 ARG A N 1
ATOM 452 C CA . ARG A 1 82 ? 23.106 42.035 32.945 1 73.96 436 ARG A CA 1
ATOM 453 C C . ARG A 1 82 ? 23.835 40.978 33.757 1 72.86 436 ARG A C 1
ATOM 454 O O . ARG A 1 82 ? 24.293 39.991 33.19 1 73.13 436 ARG A O 1
ATOM 462 N N . ASP A 1 83 ? 23.952 41.175 35.068 1 71.54 437 ASP A N 1
ATOM 463 C CA . ASP A 1 83 ? 24.642 40.213 35.922 1 70.8 437 ASP A CA 1
ATOM 464 C C . ASP A 1 83 ? 23.885 38.884 36.038 1 69.08 437 ASP A C 1
ATOM 465 O O . ASP A 1 83 ? 24.519 37.839 36.181 1 69.15 437 ASP A O 1
ATOM 470 N N . ILE A 1 84 ? 22.541 38.92 35.941 1 67.34 438 ILE A N 1
ATOM 471 C CA . ILE A 1 84 ? 21.685 37.726 36.007 1 66.06 438 ILE A CA 1
ATOM 472 C C . ILE A 1 84 ? 21.756 36.935 34.694 1 64.29 438 ILE A C 1
ATOM 473 O O . ILE A 1 84 ? 21.802 35.703 34.693 1 64.41 438 ILE A O 1
ATOM 478 N N . ILE A 1 85 ? 21.79 37.653 33.582 1 62.45 439 ILE A N 1
ATOM 479 C CA . ILE A 1 85 ? 21.887 37.072 32.258 1 61.34 439 ILE A CA 1
ATOM 480 C C . ILE A 1 85 ? 23.233 36.35 32.074 1 60.19 439 ILE A C 1
ATOM 481 O O . ILE A 1 85 ? 23.275 35.282 31.469 1 60.22 439 ILE A O 1
ATOM 486 N N . ASN A 1 86 ? 24.31 36.897 32.666 1 59.12 440 ASN A N 1
ATOM 487 C CA . ASN A 1 86 ? 25.665 36.339 32.638 1 58.3 440 ASN A CA 1
ATOM 488 C C . ASN A 1 86 ? 25.729 34.901 33.156 1 57.14 440 ASN A C 1
ATOM 489 O O . ASN A 1 86 ? 26.631 34.163 32.763 1 57.18 440 ASN A O 1
ATOM 494 N N . GLN A 1 87 ? 24.795 34.502 34.042 1 55.95 441 GLN A N 1
ATOM 495 C CA . GLN A 1 87 ? 24.772 33.142 34.577 1 55.39 441 GLN A CA 1
ATOM 496 C C . GLN A 1 87 ? 24.423 32.098 33.527 1 54.17 441 GLN A C 1
ATOM 497 O O . GLN A 1 87 ? 24.851 30.952 33.646 1 54.5 441 GLN A O 1
ATOM 503 N N . PHE A 1 88 ? 23.642 32.479 32.51 1 52.67 442 PHE A N 1
ATOM 504 C CA . PHE A 1 88 ? 23.261 31.57 31.435 1 51.68 442 PHE A CA 1
ATOM 505 C C . PHE A 1 88 ? 24.305 31.516 30.332 1 52.19 442 PHE A C 1
ATOM 506 O O . PHE A 1 88 ? 24.377 30.512 29.63 1 52.78 442 PHE A O 1
ATOM 514 N N . GLN A 1 89 ? 25.09 32.591 30.149 1 51.7 443 GLN A N 1
ATOM 515 C CA . GLN A 1 89 ? 26.084 32.683 29.087 1 51.58 443 GLN A CA 1
ATOM 516 C C . GLN A 1 89 ? 27.1 31.56 29.147 1 51.93 443 GLN A C 1
ATOM 517 O O . GLN A 1 89 ? 27.363 30.906 28.142 1 52.23 443 GLN A O 1
ATOM 523 N N . THR A 1 90 ? 27.629 31.301 30.328 1 51.95 444 THR A N 1
ATOM 524 C CA . THR A 1 90 ? 28.599 30.228 30.522 1 52.69 444 THR A CA 1
ATOM 525 C C . THR A 1 90 ? 27.982 28.879 30.876 1 53.32 444 THR A C 1
ATOM 526 O O . THR A 1 90 ? 28.713 27.918 31.116 1 53.44 444 THR A O 1
ATOM 530 N N . CYS A 1 91 ? 26.657 28.806 30.929 1 53.67 445 CYS A N 1
ATOM 531 C CA . CYS A 1 91 ? 25.973 27.582 31.257 1 54.76 445 CYS A CA 1
ATOM 532 C C . CYS A 1 91 ? 26.12 26.567 30.123 1 55.6 445 CYS A C 1
ATOM 533 O O . CYS A 1 91 ? 25.903 26.896 28.95 1 55.92 445 CYS A O 1
ATOM 536 N N . PRO A 1 92 ? 26.533 25.33 30.465 1 55.6 446 PRO A N 1
ATOM 537 C CA . PRO A 1 92 ? 26.685 24.285 29.439 1 55.56 446 PRO A CA 1
ATOM 538 C C . PRO A 1 92 ? 25.421 24.068 28.6 1 55.73 446 PRO A C 1
ATOM 539 O O . PRO A 1 92 ? 24.301 24.115 29.118 1 56.07 446 PRO A O 1
ATOM 543 N N . PRO A 1 93 ? 25.583 23.824 27.292 1 55.28 447 PRO A N 1
ATOM 544 C CA . PRO A 1 93 ? 24.411 23.629 26.428 1 54.84 447 PRO A CA 1
ATOM 545 C C . PRO A 1 93 ? 23.537 22.448 26.824 1 54.6 447 PRO A C 1
ATOM 546 O O . PRO A 1 93 ? 22.353 22.468 26.548 1 54.77 447 PRO A O 1
ATOM 550 N N . GLU A 1 94 ? 24.102 21.433 27.479 1 54.21 448 GLU A N 1
ATOM 551 C CA . GLU A 1 94 ? 23.345 20.262 27.924 1 54.15 448 GLU A CA 1
ATOM 552 C C . GLU A 1 94 ? 22.341 20.648 28.994 1 53.25 448 GLU A C 1
ATOM 553 O O . GLU A 1 94 ? 21.24 20.113 29.005 1 53.41 448 GLU A O 1
ATOM 559 N N . ILE A 1 95 ? 22.709 21.58 29.885 1 52.33 449 ILE A N 1
ATOM 560 C CA . ILE A 1 95 ? 21.826 22.065 30.943 1 51.96 449 ILE A CA 1
ATOM 561 C C . ILE A 1 95 ? 20.799 23.031 30.353 1 51.29 449 ILE A C 1
ATOM 562 O O . ILE A 1 95 ? 19.603 22.93 30.639 1 51.21 449 ILE A O 1
ATOM 567 N N . LEU A 1 96 ? 21.269 23.941 29.494 1 50.43 450 LEU A N 1
ATOM 568 C CA . LEU A 1 96 ? 20.451 24.955 28.844 1 49.89 450 LEU A CA 1
ATOM 569 C C . LEU A 1 96 ? 19.37 24.351 27.958 1 49.86 450 LEU A C 1
ATOM 570 O O . LEU A 1 96 ? 18.253 24.855 27.932 1 50.17 450 LEU A O 1
ATOM 575 N N . ASN A 1 97 ? 19.675 23.251 27.268 1 49.37 451 ASN A N 1
ATOM 576 C CA . ASN A 1 97 ? 18.696 22.581 26.412 1 49.17 451 ASN A CA 1
ATOM 577 C C . ASN A 1 97 ? 17.557 21.985 27.235 1 48.54 451 ASN A C 1
ATOM 578 O O . ASN A 1 97 ? 16.425 21.975 26.773 1 48.8 451 ASN A O 1
ATOM 583 N N . LYS A 1 98 ? 17.843 21.485 28.441 1 47.62 452 LYS A N 1
ATOM 584 C CA . LYS A 1 98 ? 16.805 20.932 29.309 1 47.15 452 LYS A CA 1
ATOM 585 C C . LYS A 1 98 ? 16.012 22.05 29.997 1 46.4 452 LYS A C 1
ATOM 586 O O . LYS A 1 98 ? 14.819 21.886 30.236 1 46.54 452 LYS A O 1
ATOM 592 N N . LEU A 1 99 ? 16.668 23.179 30.31 1 45.54 453 LEU A N 1
ATOM 593 C CA . LEU A 1 99 ? 16.064 24.33 30.967 1 45.15 453 LEU A CA 1
ATOM 594 C C . LEU A 1 99 ? 15.034 25.025 30.087 1 45.24 453 LEU A C 1
ATOM 595 O O . LEU A 1 99 ? 13.936 25.286 30.558 1 45.75 453 LEU A O 1
ATOM 600 N N . VAL A 1 100 ? 15.361 25.311 28.814 1 44.66 454 VAL A N 1
ATOM 601 C CA . VAL A 1 100 ? 14.439 26.008 27.918 1 44.7 454 VAL A CA 1
ATOM 602 C C . VAL A 1 100 ? 13.17 25.219 27.59 1 44.93 454 VAL A C 1
ATOM 603 O O . VAL A 1 100 ? 12.227 25.808 27.073 1 45.56 454 VAL A O 1
ATOM 607 N N . LEU A 1 101 ? 13.13 23.907 27.874 1 44.33 455 LEU A N 1
ATOM 608 C CA . LEU A 1 101 ? 11.942 23.093 27.593 1 44.11 455 LEU A CA 1
ATOM 609 C C . LEU A 1 101 ? 11.063 22.802 28.826 1 44.14 455 LEU A C 1
ATOM 610 O O . LEU A 1 101 ? 10.096 22.036 28.729 1 44.17 455 LEU A O 1
ATOM 615 N N . ARG A 1 102 ? 11.394 23.4 29.976 1 43.86 456 ARG A N 1
ATOM 616 C CA . ARG A 1 102 ? 10.606 23.219 31.185 1 44.21 456 ARG A CA 1
ATOM 617 C C . ARG A 1 102 ? 9.296 23.97 31.045 1 43.45 456 ARG A C 1
ATOM 618 O O . ARG A 1 102 ? 9.282 25.055 30.473 1 43.94 456 ARG A O 1
ATOM 626 N N . PRO A 1 103 ? 8.174 23.406 31.522 1 42.11 457 PRO A N 1
ATOM 627 C CA . PRO A 1 103 ? 6.882 24.086 31.347 1 41.28 457 PRO A CA 1
ATOM 628 C C . PRO A 1 103 ? 6.854 25.544 31.797 1 40.6 457 PRO A C 1
ATOM 629 O O . PRO A 1 103 ? 6.404 26.405 31.056 1 40.7 457 PRO A O 1
ATOM 633 N N . SER A 1 104 ? 7.403 25.83 32.971 1 40.04 458 SER A N 1
ATOM 634 C CA . SER A 1 104 ? 7.449 27.184 33.517 1 39.61 458 SER A CA 1
ATOM 635 C C . SER A 1 104 ? 8.342 28.123 32.699 1 39.29 458 SER A C 1
ATOM 636 O O . SER A 1 104 ? 8.039 29.31 32.579 1 39.62 458 SER A O 1
ATOM 639 N N . VAL A 1 105 ? 9.419 27.585 32.112 1 38.31 459 VAL A N 1
ATOM 640 C CA . VAL A 1 105 ? 10.342 28.358 31.29 1 37.88 459 VAL A CA 1
ATOM 641 C C . VAL A 1 105 ? 9.736 28.654 29.923 1 37.27 459 VAL A C 1
ATOM 642 O O . VAL A 1 105 ? 9.898 29.763 29.419 1 37.65 459 VAL A O 1
ATOM 646 N N . VAL A 1 106 ? 9.011 27.679 29.339 1 36.11 460 VAL A N 1
ATOM 647 C CA . VAL A 1 106 ? 8.342 27.844 28.053 1 35.37 460 VAL A CA 1
ATOM 648 C C . VAL A 1 106 ? 7.273 28.934 28.177 1 34.95 460 VAL A C 1
ATOM 649 O O . VAL A 1 106 ? 7.193 29.806 27.316 1 35.14 460 VAL A O 1
ATOM 653 N N . LEU A 1 107 ? 6.48 28.912 29.26 1 34.32 461 LEU A N 1
ATOM 654 C CA . LEU A 1 107 ? 5.455 29.925 29.474 1 34.4 461 LEU A CA 1
ATOM 655 C C . LEU A 1 107 ? 6.091 31.294 29.669 1 35.04 461 LEU A C 1
ATOM 656 O O . LEU A 1 107 ? 5.633 32.258 29.067 1 35.33 461 LEU A O 1
ATOM 661 N N . TRP A 1 108 ? 7.162 31.386 30.466 1 35.32 462 TRP A N 1
ATOM 662 C CA . TRP A 1 108 ? 7.833 32.665 30.687 1 36.21 462 TRP A CA 1
ATOM 663 C C . TRP A 1 108 ? 8.387 33.238 29.387 1 36.66 462 TRP A C 1
ATOM 664 O O . TRP A 1 108 ? 8.214 34.421 29.121 1 36.67 462 TRP A O 1
ATOM 675 N N . THR A 1 109 ? 9.033 32.394 28.576 1 36.89 463 THR A N 1
ATOM 676 C CA . THR A 1 109 ? 9.628 32.78 27.299 1 37.53 463 THR A CA 1
ATOM 677 C C . THR A 1 109 ? 8.542 33.244 26.326 1 38.74 463 THR A C 1
ATOM 678 O O . THR A 1 109 ? 8.718 34.258 25.65 1 39.35 463 THR A O 1
ATOM 682 N N . THR A 1 110 ? 7.409 32.517 26.279 1 38.72 464 THR A N 1
ATOM 683 C CA . THR A 1 110 ? 6.289 32.844 25.404 1 39.15 464 THR A CA 1
ATOM 684 C C . THR A 1 110 ? 5.654 34.172 25.792 1 39.73 464 THR A C 1
ATOM 685 O O . THR A 1 110 ? 5.483 35.027 24.934 1 39.66 464 THR A O 1
ATOM 689 N N . VAL A 1 111 ? 5.34 34.365 27.084 1 40.28 465 VAL A N 1
ATOM 690 C CA . VAL A 1 111 ? 4.738 35.601 27.592 1 41.18 465 VAL A CA 1
ATOM 691 C C . VAL A 1 111 ? 5.677 36.787 27.342 1 42.58 465 VAL A C 1
ATOM 692 O O . VAL A 1 111 ? 5.223 37.846 26.904 1 43.24 465 VAL A O 1
ATOM 696 N N . MET A 1 112 ? 6.987 36.581 27.559 1 42.64 466 MET A N 1
ATOM 697 C CA . MET A 1 112 ? 8.014 37.594 27.362 1 43.2 466 MET A CA 1
ATOM 698 C C . MET A 1 112 ? 8.137 38.048 25.916 1 43.7 466 MET A C 1
ATOM 699 O O . MET A 1 112 ? 8.178 39.251 25.654 1 43.79 466 MET A O 1
ATOM 704 N N . LEU A 1 113 ? 8.185 37.094 24.974 1 43.81 467 LEU A N 1
ATOM 705 C CA . LEU A 1 113 ? 8.319 37.413 23.559 1 44.33 467 LEU A CA 1
ATOM 706 C C . LEU A 1 113 ? 7.068 38.051 23.005 1 45.52 467 LEU A C 1
ATOM 707 O O . LEU A 1 113 ? 7.162 38.965 22.187 1 45.6 467 LEU A O 1
ATOM 712 N N . GLN A 1 114 ? 5.893 37.572 23.443 1 46.19 468 GLN A N 1
ATOM 713 C CA . GLN A 1 114 ? 4.63 38.131 22.985 1 47.05 468 GLN A CA 1
ATOM 714 C C . GLN A 1 114 ? 4.454 39.544 23.503 1 47.66 468 GLN A C 1
ATOM 715 O O . GLN A 1 114 ? 3.977 40.39 22.756 1 47.68 468 GLN A O 1
ATOM 721 N N . ALA A 1 115 ? 4.891 39.829 24.743 1 47.98 469 ALA A N 1
ATOM 722 C CA . ALA A 1 115 ? 4.79 41.178 25.295 1 48.88 469 ALA A CA 1
ATOM 723 C C . ALA A 1 115 ? 5.592 42.187 24.469 1 49.67 469 ALA A C 1
ATOM 724 O O . ALA A 1 115 ? 5.114 43.298 24.232 1 49.75 469 ALA A O 1
ATOM 726 N N . SER A 1 116 ? 6.788 41.794 24 1 50.05 470 SER A N 1
ATOM 727 C CA . SER A 1 116 ? 7.616 42.674 23.174 1 51.07 470 SER A CA 1
ATOM 728 C C . SER A 1 116 ? 6.982 42.953 21.795 1 51.7 470 SER A C 1
ATOM 729 O O . SER A 1 116 ? 7.251 43.999 21.198 1 52.04 470 SER A O 1
ATOM 732 N N . ASN A 1 117 ? 6.133 42.028 21.298 1 51.47 471 ASN A N 1
ATOM 733 C CA . ASN A 1 117 ? 5.408 42.195 20.035 1 51.52 471 ASN A CA 1
ATOM 734 C C . ASN A 1 117 ? 4.007 42.803 20.221 1 50.83 471 ASN A C 1
ATOM 735 O O . ASN A 1 117 ? 3.202 42.755 19.288 1 51.16 471 ASN A O 1
ATOM 740 N N . GLY A 1 118 ? 3.722 43.338 21.41 1 49.8 472 GLY A N 1
ATOM 741 C CA . GLY A 1 118 ? 2.442 43.951 21.743 1 49.24 472 GLY A CA 1
ATOM 742 C C . GLY A 1 118 ? 1.279 42.984 21.794 1 48.05 472 GLY A C 1
ATOM 743 O O . GLY A 1 118 ? 0.156 43.37 21.489 1 48.37 472 GLY A O 1
ATOM 744 N N . ILE A 1 119 ? 1.537 41.721 22.163 1 46.66 473 ILE A N 1
ATOM 745 C CA . ILE A 1 119 ? 0.504 40.69 22.245 1 45.96 473 ILE A CA 1
ATOM 746 C C . ILE A 1 119 ? 0.319 40.184 23.676 1 45.1 473 ILE A C 1
ATOM 747 O O . ILE A 1 119 ? 1.256 39.69 24.295 1 45.11 473 ILE A O 1
ATOM 752 N N . THR A 1 120 ? -0.899 40.306 24.19 1 44.12 474 THR A N 1
ATOM 753 C CA . THR A 1 120 ? -1.224 39.898 25.548 1 43.67 474 THR A CA 1
ATOM 754 C C . THR A 1 120 ? -1.614 38.42 25.647 1 42.31 474 THR A C 1
ATOM 755 O O . THR A 1 120 ? -2.237 37.875 24.736 1 42.27 474 THR A O 1
ATOM 759 N N . ILE A 1 121 ? -1.224 37.775 26.754 1 41.09 475 ILE A N 1
ATOM 760 C CA . ILE A 1 121 ? -1.55 36.383 27.05 1 40.45 475 ILE A CA 1
ATOM 761 C C . ILE A 1 121 ? -2.389 36.359 28.333 1 40.79 475 ILE A C 1
ATOM 762 O O . ILE A 1 121 ? -2.042 37.031 29.303 1 40.92 475 ILE A O 1
ATOM 767 N N . HIS A 1 122 ? -3.524 35.643 28.326 1 40.86 476 HIS A N 1
ATOM 768 C CA . HIS A 1 122 ? -4.397 35.596 29.496 1 41.24 476 HIS A CA 1
ATOM 769 C C . HIS A 1 122 ? -4.581 34.197 30.052 1 42.37 476 HIS A C 1
ATOM 770 O O . HIS A 1 122 ? -4.493 33.215 29.316 1 42.59 476 HIS A O 1
ATOM 777 N N . SER A 1 123 ? -4.9 34.112 31.344 1 43.09 477 SER A N 1
ATOM 778 C CA . SER A 1 123 ? -5.213 32.852 32.007 1 44.73 477 SER A CA 1
ATOM 779 C C . SER A 1 123 ? -6.687 32.491 31.728 1 46.03 477 SER A C 1
ATOM 780 O O . SER A 1 123 ? -7.452 33.337 31.251 1 46.24 477 SER A O 1
ATOM 783 N N . ILE A 1 124 ? -7.096 31.243 32.016 1 46.66 478 ILE A N 1
ATOM 784 C CA . ILE A 1 124 ? -8.464 30.803 31.741 1 47.72 478 ILE A CA 1
ATOM 785 C C . ILE A 1 124 ? -9.526 31.683 32.415 1 48.72 478 ILE A C 1
ATOM 786 O O . ILE A 1 124 ? -10.64 31.795 31.897 1 49.11 478 ILE A O 1
ATOM 791 N N . ASP A 1 125 ? -9.176 32.349 33.529 1 49.05 479 ASP A N 1
ATOM 792 C CA . ASP A 1 125 ? -10.115 33.232 34.221 1 49.87 479 ASP A CA 1
ATOM 793 C C . ASP A 1 125 ? -10.134 34.69 33.671 1 49.88 479 ASP A C 1
ATOM 794 O O . ASP A 1 125 ? -10.69 35.583 34.315 1 49.88 479 ASP A O 1
ATOM 799 N N . GLY A 1 126 ? -9.531 34.906 32.501 1 49.59 480 GLY A N 1
ATOM 800 C CA . GLY A 1 126 ? -9.491 36.203 31.839 1 49.85 480 GLY A CA 1
ATOM 801 C C . GLY A 1 126 ? -8.471 37.19 32.363 1 50.14 480 GLY A C 1
ATOM 802 O O . GLY A 1 126 ? -8.435 38.33 31.901 1 50.14 480 GLY A O 1
ATOM 803 N N . GLU A 1 127 ? -7.634 36.777 33.325 1 50.31 481 GLU A N 1
ATOM 804 C CA . GLU A 1 127 ? -6.628 37.675 33.89 1 50.91 481 GLU A CA 1
ATOM 805 C C . GLU A 1 127 ? -5.378 37.744 33.032 1 50.79 481 GLU A C 1
ATOM 806 O O . GLU A 1 127 ? -4.944 36.739 32.484 1 50.81 481 GLU A O 1
ATOM 812 N N . LEU A 1 128 ? -4.798 38.928 32.918 1 50.5 482 LEU A N 1
ATOM 813 C CA . LEU A 1 128 ? -3.601 39.138 32.119 1 50.77 482 LEU A CA 1
ATOM 814 C C . LEU A 1 128 ? -2.352 38.573 32.806 1 50.62 482 LEU A C 1
ATOM 815 O O . LEU A 1 128 ? -2.086 38.876 33.972 1 50.75 482 LEU A O 1
ATOM 820 N N . ILE A 1 129 ? -1.58 37.761 32.073 1 50.16 483 ILE A N 1
ATOM 821 C CA . ILE A 1 129 ? -0.338 37.204 32.591 1 50.18 483 ILE A CA 1
ATOM 822 C C . ILE A 1 129 ? 0.77 38.195 32.277 1 50.93 483 ILE A C 1
ATOM 823 O O . ILE A 1 129 ? 1.198 38.312 31.131 1 51.11 483 ILE A O 1
ATOM 828 N N . ALA A 1 130 ? 1.203 38.944 33.287 1 51.37 484 ALA A N 1
ATOM 829 C CA . ALA A 1 130 ? 2.216 39.977 33.127 1 52.13 484 ALA A CA 1
ATOM 830 C C . ALA A 1 130 ? 3.618 39.41 32.983 1 53.06 484 ALA A C 1
ATOM 831 O O . ALA A 1 130 ? 3.994 38.496 33.715 1 53.07 484 ALA A O 1
ATOM 833 N N . PRO A 1 131 ? 4.426 39.964 32.061 1 53.71 485 PRO A N 1
ATOM 834 C CA . PRO A 1 131 ? 5.808 39.479 31.919 1 54.24 485 PRO A CA 1
ATOM 835 C C . PRO A 1 131 ? 6.68 39.931 33.091 1 55.24 485 PRO A C 1
ATOM 836 O O . PRO A 1 131 ? 6.878 41.127 33.318 1 55.54 485 PRO A O 1
ATOM 840 N N . ASP A 1 132 ? 7.165 38.96 33.869 1 55.47 486 ASP A N 1
ATOM 841 C CA . ASP A 1 132 ? 7.954 39.234 35.06 1 56.05 486 ASP A CA 1
ATOM 842 C C . ASP A 1 132 ? 9.425 39.036 34.79 1 56.19 486 ASP A C 1
ATOM 843 O O . ASP A 1 132 ? 9.883 37.901 34.664 1 56.43 486 ASP A O 1
ATOM 848 N N . ILE A 1 133 ? 10.177 40.141 34.723 1 55.96 487 ILE A N 1
ATOM 849 C CA . ILE A 1 133 ? 11.621 40.102 34.514 1 56.1 487 ILE A CA 1
ATOM 850 C C . ILE A 1 133 ? 12.323 39.429 35.689 1 56.36 487 ILE A C 1
ATOM 851 O O . ILE A 1 133 ? 13.284 38.699 35.471 1 56.6 487 ILE A O 1
ATOM 856 N N . ASN A 1 134 ? 11.802 39.617 36.922 1 56.23 488 ASN A N 1
ATOM 857 C CA . ASN A 1 134 ? 12.353 39.048 38.155 1 56.58 488 ASN A CA 1
ATOM 858 C C . ASN A 1 134 ? 12.318 37.518 38.237 1 55.64 488 ASN A C 1
ATOM 859 O O . ASN A 1 134 ? 12.885 36.954 39.171 1 55.85 488 ASN A O 1
ATOM 864 N N . TYR A 1 135 ? 11.67 36.848 37.274 1 54.47 489 TYR A N 1
ATOM 865 C CA . TYR A 1 135 ? 11.643 35.388 37.252 1 54.07 489 TYR A CA 1
ATOM 866 C C . TYR A 1 135 ? 13.023 34.82 36.9 1 55.34 489 TYR A C 1
ATOM 867 O O . TYR A 1 135 ? 13.377 33.748 37.381 1 55.63 489 TYR A O 1
ATOM 876 N N . LEU A 1 136 ? 13.815 35.553 36.092 1 56.04 490 LEU A N 1
ATOM 877 C CA . LEU A 1 136 ? 15.158 35.145 35.693 1 57.18 490 LEU A CA 1
ATOM 878 C C . LEU A 1 136 ? 16.07 34.924 36.871 1 58.2 490 LEU A C 1
ATOM 879 O O . LEU A 1 136 ? 16.94 34.077 36.779 1 58.39 490 LEU A O 1
ATOM 884 N N . GLU A 1 137 ? 15.894 35.68 37.966 1 58.94 491 GLU A N 1
ATOM 885 C CA . GLU A 1 137 ? 16.733 35.531 39.156 1 60.26 491 GLU A CA 1
ATOM 886 C C . GLU A 1 137 ? 16.437 34.217 39.849 1 60.75 491 GLU A C 1
ATOM 887 O O . GLU A 1 137 ? 17.367 33.552 40.288 1 60.73 491 GLU A O 1
ATOM 893 N N . GLU A 1 138 ? 15.154 33.827 39.924 1 60.98 492 GLU A N 1
ATOM 894 C CA . GLU A 1 138 ? 14.75 32.543 40.506 1 61.59 492 GLU A CA 1
ATOM 895 C C . GLU A 1 138 ? 15.264 31.395 39.618 1 61.65 492 GLU A C 1
ATOM 896 O O . GLU A 1 138 ? 15.745 30.379 40.119 1 61.48 492 GLU A O 1
ATOM 902 N N . LEU A 1 139 ? 15.175 31.596 38.296 1 61.83 493 LEU A N 1
ATOM 903 C CA . LEU A 1 139 ? 15.582 30.68 37.248 1 62.62 493 LEU A CA 1
ATOM 904 C C . LEU A 1 139 ? 17.087 30.452 37.242 1 63.76 493 LEU A C 1
ATOM 905 O O . LEU A 1 139 ? 17.533 29.33 37.006 1 63.89 493 LEU A O 1
ATOM 910 N N . ALA A 1 140 ? 17.869 31.504 37.507 1 64.39 494 ALA A N 1
ATOM 911 C CA . ALA A 1 140 ? 19.324 31.411 37.537 1 65.44 494 ALA A CA 1
ATOM 912 C C . ALA A 1 140 ? 19.794 30.662 38.782 1 66.81 494 ALA A C 1
ATOM 913 O O . ALA A 1 140 ? 20.725 29.866 38.704 1 67.09 494 ALA A O 1
ATOM 915 N N . GLU A 1 141 ? 19.13 30.884 39.918 1 67.56 495 GLU A N 1
ATOM 916 C CA . GLU A 1 141 ? 19.457 30.214 41.17 1 68.98 495 GLU A CA 1
ATOM 917 C C . GLU A 1 141 ? 19.145 28.705 41.143 1 69.51 495 GLU A C 1
ATOM 918 O O . GLU A 1 141 ? 19.694 27.949 41.946 1 69.66 495 GLU A O 1
ATOM 924 N N . SER A 1 142 ? 18.291 28.261 40.196 1 69.79 496 SER A N 1
ATOM 925 C CA . SER A 1 142 ? 17.959 26.85 40.005 1 70.54 496 SER A CA 1
ATOM 926 C C . SER A 1 142 ? 19.143 26.064 39.41 1 71.57 496 SER A C 1
ATOM 927 O O . SER A 1 142 ? 19.205 24.849 39.578 1 71.58 496 SER A O 1
ATOM 930 N N . LEU A 1 143 ? 20.068 26.75 38.705 1 72.33 497 LEU A N 1
ATOM 931 C CA . LEU A 1 143 ? 21.261 26.142 38.109 1 73.7 497 LEU A CA 1
ATOM 932 C C . LEU A 1 143 ? 22.294 25.7 39.18 1 75.77 497 LEU A C 1
ATOM 933 O O . LEU A 1 143 ? 23.138 24.845 38.9 1 75.89 497 LEU A O 1
ATOM 938 N N . LYS A 1 144 ? 22.211 26.271 40.408 1 77.11 498 LYS A N 1
ATOM 939 C CA . LYS A 1 144 ? 23.088 25.958 41.542 1 78.79 498 LYS A CA 1
ATOM 940 C C . LYS A 1 144 ? 22.741 24.632 42.258 1 80.32 498 LYS A C 1
ATOM 941 O O . LYS A 1 144 ? 23.463 24.233 43.172 1 80.46 498 LYS A O 1
ATOM 947 N N . SER A 1 145 ? 21.63 23.975 41.869 1 81.21 499 SER A N 1
ATOM 948 C CA . SER A 1 145 ? 21.193 22.668 42.379 1 82.56 499 SER A CA 1
ATOM 949 C C . SER A 1 145 ? 20.514 21.933 41.208 1 83.76 499 SER A C 1
ATOM 950 O O . SER A 1 145 ? 19.281 21.862 41.152 1 83.97 499 SER A O 1
ATOM 953 N N . PRO A 1 146 ? 21.294 21.457 40.207 1 84.31 500 PRO A N 1
ATOM 954 C CA . PRO A 1 146 ? 20.66 20.829 39.029 1 84.58 500 PRO A CA 1
ATOM 955 C C . PRO A 1 146 ? 19.996 19.489 39.315 1 84.68 500 PRO A C 1
ATOM 956 O O . PRO A 1 146 ? 18.91 19.212 38.799 1 84.91 500 PRO A O 1
ATOM 960 N N . ASN A 1 147 ? 20.632 18.669 40.162 1 84.26 501 ASN A N 1
ATOM 961 C CA . ASN A 1 147 ? 20.079 17.366 40.495 1 84.11 501 ASN A CA 1
ATOM 962 C C . ASN A 1 147 ? 19.008 17.453 41.58 1 83.02 501 ASN A C 1
ATOM 963 O O . ASN A 1 147 ? 19.281 17.801 42.73 1 83 501 ASN A O 1
ATOM 968 N N . GLU A 1 148 ? 17.766 17.192 41.157 1 81.82 502 GLU A N 1
ATOM 969 C CA . GLU A 1 148 ? 16.552 17.158 41.97 1 80.92 502 GLU A CA 1
ATOM 970 C C . GLU A 1 148 ? 15.72 15.917 41.565 1 79.07 502 GLU A C 1
ATOM 971 O O . GLU A 1 148 ? 16.125 15.166 40.671 1 79.12 502 GLU A O 1
ATOM 977 N N . GLY A 1 149 ? 14.573 15.7 42.219 1 77.27 503 GLY A N 1
ATOM 978 C CA . GLY A 1 149 ? 13.683 14.575 41.927 1 75.75 503 GLY A CA 1
ATOM 979 C C . GLY A 1 149 ? 13.334 14.457 40.457 1 73.5 503 GLY A C 1
ATOM 980 O O . GLY A 1 149 ? 13.008 15.464 39.825 1 73.16 503 GLY A O 1
ATOM 981 N N . VAL A 1 150 ? 13.478 13.235 39.883 1 71.78 504 VAL A N 1
ATOM 982 C CA . VAL A 1 150 ? 13.257 12.922 38.454 1 70.38 504 VAL A CA 1
ATOM 983 C C . VAL A 1 150 ? 11.921 13.548 37.982 1 67.82 504 VAL A C 1
ATOM 984 O O . VAL A 1 150 ? 12.035 14.584 37.323 1 68.07 504 VAL A O 1
ATOM 988 N N . PRO A 1 151 ? 10.712 13.19 38.494 1 65.22 505 PRO A N 1
ATOM 989 C CA . PRO A 1 151 ? 9.521 13.996 38.172 1 63.13 505 PRO A CA 1
ATOM 990 C C . PRO A 1 151 ? 9.248 14.947 39.375 1 60.53 505 PRO A C 1
ATOM 991 O O . PRO A 1 151 ? 9.071 14.484 40.497 1 60.51 505 PRO A O 1
ATOM 995 N N . TYR A 1 152 ? 9.284 16.278 39.166 1 58.26 506 TYR A N 1
ATOM 996 C CA . TYR A 1 152 ? 9.081 17.286 40.221 1 56.8 506 TYR A CA 1
ATOM 997 C C . TYR A 1 152 ? 7.64 17.315 40.769 1 54.93 506 TYR A C 1
ATOM 998 O O . TYR A 1 152 ? 6.747 17.92 40.16 1 54.98 506 TYR A O 1
ATOM 1007 N N . ILE A 1 153 ? 7.436 16.704 41.95 1 53.08 507 ILE A N 1
ATOM 1008 C CA . ILE A 1 153 ? 6.132 16.576 42.595 1 51.88 507 ILE A CA 1
ATOM 1009 C C . ILE A 1 153 ? 5.733 17.798 43.432 1 51.35 507 ILE A C 1
ATOM 1010 O O . ILE A 1 153 ? 6.307 18.054 44.486 1 51.63 507 ILE A O 1
ATOM 1015 N N . ASN A 1 154 ? 4.731 18.534 42.934 1 50.42 508 ASN A N 1
ATOM 1016 C CA . ASN A 1 154 ? 4.11 19.724 43.498 1 50.04 508 ASN A CA 1
ATOM 1017 C C . ASN A 1 154 ? 5.104 20.817 43.876 1 49.77 508 ASN A C 1
ATOM 1018 O O . ASN A 1 154 ? 5.123 21.264 45.025 1 50.21 508 ASN A O 1
ATOM 1023 N N . ARG A 1 155 ? 5.907 21.273 42.908 1 49.17 509 ARG A N 1
ATOM 1024 C CA . ARG A 1 155 ? 6.87 22.33 43.187 1 49.23 509 ARG A CA 1
ATOM 1025 C C . ARG A 1 155 ? 6.205 23.709 43.212 1 49.31 509 ARG A C 1
ATOM 1026 O O . ARG A 1 155 ? 5.306 23.978 42.418 1 49.62 509 ARG A O 1
ATOM 1034 N N . ASP A 1 156 ? 6.625 24.574 44.142 1 48.91 510 ASP A N 1
ATOM 1035 C CA . ASP A 1 156 ? 6.062 25.917 44.251 1 48.83 510 ASP A CA 1
ATOM 1036 C C . ASP A 1 156 ? 6.657 26.82 43.166 1 48.19 510 ASP A C 1
ATOM 1037 O O . ASP A 1 156 ? 7.743 27.383 43.344 1 48.47 510 ASP A O 1
ATOM 1042 N N . ASP A 1 157 ? 5.945 26.95 42.04 1 46.88 511 ASP A N 1
ATOM 1043 C CA . ASP A 1 157 ? 6.383 27.804 40.944 1 45.95 511 ASP A CA 1
ATOM 1044 C C . ASP A 1 157 ? 5.165 28.533 40.394 1 45.1 511 ASP A C 1
ATOM 1045 O O . ASP A 1 157 ? 4.238 27.891 39.9 1 45.23 511 ASP A O 1
ATOM 1050 N N . LEU A 1 158 ? 5.159 29.872 40.497 1 43.65 512 LEU A N 1
ATOM 1051 C CA . LEU A 1 158 ? 4.055 30.692 40.006 1 42.13 512 LEU A CA 1
ATOM 1052 C C . LEU A 1 158 ? 3.889 30.542 38.502 1 41.19 512 LEU A C 1
ATOM 1053 O O . LEU A 1 158 ? 2.757 30.509 38.02 1 41.78 512 LEU A O 1
ATOM 1058 N N . TRP A 1 159 ? 4.993 30.367 37.763 1 39.58 513 TRP A N 1
ATOM 1059 C CA . TRP A 1 159 ? 4.913 30.217 36.317 1 38.6 513 TRP A CA 1
ATOM 1060 C C . TRP A 1 159 ? 4.424 28.823 35.854 1 38.61 513 TRP A C 1
ATOM 1061 O O . TRP A 1 159 ? 4.542 28.479 34.683 1 39 513 TRP A O 1
ATOM 1072 N N . LEU A 1 160 ? 3.818 28.065 36.762 1 38.16 514 LEU A N 1
ATOM 1073 C CA . LEU A 1 160 ? 3.139 26.795 36.519 1 38.36 514 LEU A CA 1
ATOM 1074 C C . LEU A 1 160 ? 1.635 26.968 36.859 1 38.71 514 LEU A C 1
ATOM 1075 O O . LEU A 1 160 ? 0.794 26.309 36.265 1 38.62 514 LEU A O 1
ATOM 1080 N N . ARG A 1 161 ? 1.311 27.86 37.809 1 39.09 515 ARG A N 1
ATOM 1081 C CA . ARG A 1 161 ? -0.033 28.178 38.251 1 40.29 515 ARG A CA 1
ATOM 1082 C C . ARG A 1 161 ? -0.674 29.317 37.45 1 41.42 515 ARG A C 1
ATOM 1083 O O . ARG A 1 161 ? -1.901 29.414 37.421 1 41.92 515 ARG A O 1
ATOM 1091 N N . LEU A 1 162 ? 0.142 30.175 36.815 1 41.73 516 LEU A N 1
ATOM 1092 C CA . LEU A 1 162 ? -0.309 31.341 36.061 1 42.87 516 LEU A CA 1
ATOM 1093 C C . LEU A 1 162 ? -1.374 31.077 34.979 1 44.68 516 LEU A C 1
ATOM 1094 O O . LEU A 1 162 ? -2.318 31.869 34.925 1 45.07 516 LEU A O 1
ATOM 1099 N N . PRO A 1 163 ? -1.322 30 34.149 1 45.46 517 PRO A N 1
ATOM 1100 C CA . PRO A 1 163 ? -2.375 29.822 33.127 1 46.02 517 PRO A CA 1
ATOM 1101 C C . PRO A 1 163 ? -3.786 29.57 33.658 1 47.04 517 PRO A C 1
ATOM 1102 O O . PRO A 1 163 ? -4.737 29.608 32.887 1 47.36 517 PRO A O 1
ATOM 1106 N N . PHE A 1 164 ? -3.935 29.326 34.965 1 47.51 518 PHE A N 1
ATOM 1107 C CA . PHE A 1 164 ? -5.251 29.045 35.559 1 48.25 518 PHE A CA 1
ATOM 1108 C C . PHE A 1 164 ? -5.799 30.17 36.423 1 48.75 518 PHE A C 1
ATOM 1109 O O . PHE A 1 164 ? -7.004 30.256 36.61 1 48.8 518 PHE A O 1
ATOM 1117 N N . GLY A 1 165 ? -4.919 31.014 36.937 1 49.29 519 GLY A N 1
ATOM 1118 C CA . GLY A 1 165 ? -5.3 32.141 37.769 1 50.28 519 GLY A CA 1
ATOM 1119 C C . GLY A 1 165 ? -6.01 31.72 39.035 1 51.08 519 GLY A C 1
ATOM 1120 O O . GLY A 1 165 ? -5.459 30.98 39.856 1 51.45 519 GLY A O 1
ATOM 1121 N N . GLN A 1 166 ? -7.246 32.186 39.195 1 51.17 520 GLN A N 1
ATOM 1122 C CA . GLN A 1 166 ? -8.04 31.861 40.369 1 51.86 520 GLN A CA 1
ATOM 1123 C C . GLN A 1 166 ? -9.068 30.758 40.12 1 51.92 520 GLN A C 1
ATOM 1124 O O . GLN A 1 166 ? -9.653 30.275 41.092 1 52.16 520 GLN A O 1
ATOM 1130 N N . ARG A 1 167 ? -9.3 30.356 38.848 1 51.71 521 ARG A N 1
ATOM 1131 C CA . ARG A 1 167 ? -10.298 29.33 38.547 1 52.46 521 ARG A CA 1
ATOM 1132 C C . ARG A 1 167 ? -9.932 27.941 39.102 1 52.22 521 ARG A C 1
ATOM 1133 O O . ARG A 1 167 ? -10.82 27.151 39.429 1 52.46 521 ARG A O 1
ATOM 1141 N N . ILE A 1 168 ? -8.638 27.662 39.249 1 51.72 522 ILE A N 1
ATOM 1142 C CA . ILE A 1 168 ? -8.157 26.384 39.774 1 51.77 522 ILE A CA 1
ATOM 1143 C C . ILE A 1 168 ? -7.288 26.591 41.017 1 51.95 522 ILE A C 1
ATOM 1144 O O . ILE A 1 168 ? -6.379 27.426 40.998 1 52.07 522 ILE A O 1
ATOM 1149 N N . LEU A 1 169 ? -7.559 25.834 42.092 1 51.77 523 LEU A N 1
ATOM 1150 C CA . LEU A 1 169 ? -6.776 25.956 43.318 1 52.28 523 LEU A CA 1
ATOM 1151 C C . LEU A 1 169 ? -5.623 24.972 43.352 1 52.16 523 LEU A C 1
ATOM 1152 O O . LEU A 1 169 ? -5.771 23.845 42.901 1 52.24 523 LEU A O 1
ATOM 1157 N N . PHE A 1 170 ? -4.475 25.391 43.887 1 51.86 524 PHE A N 1
ATOM 1158 C CA . PHE A 1 170 ? -3.302 24.525 43.954 1 52.02 524 PHE A CA 1
ATOM 1159 C C . PHE A 1 170 ? -3.082 24.022 45.378 1 52.93 524 PHE A C 1
ATOM 1160 O O . PHE A 1 170 ? -2.979 24.824 46.306 1 53.25 524 PHE A O 1
ATOM 1168 N N . GLU A 1 171 ? -3.067 22.694 45.557 1 53.15 525 GLU A N 1
ATOM 1169 C CA . GLU A 1 171 ? -2.914 22.083 46.873 1 54.09 525 GLU A CA 1
ATOM 1170 C C . GLU A 1 171 ? -1.517 22.299 47.418 1 55.58 525 GLU A C 1
ATOM 1171 O O . GLU A 1 171 ? -0.545 22.265 46.663 1 56.06 525 GLU A O 1
ATOM 1177 N N . SER A 1 172 ? -1.408 22.504 48.73 1 56.06 526 SER A N 1
ATOM 1178 C CA . SER A 1 172 ? -0.116 22.724 49.368 1 57.08 526 SER A CA 1
ATOM 1179 C C . SER A 1 172 ? -0.107 22.208 50.816 1 57.88 526 SER A C 1
ATOM 1180 O O . SER A 1 172 ? -1.149 21.806 51.326 1 58.22 526 SER A O 1
ATOM 1183 N N . ASP A 1 173 ? 1.072 22.204 51.463 1 58.2 527 ASP A N 1
ATOM 1184 C CA . ASP A 1 173 ? 1.258 21.792 52.853 1 58.93 527 ASP A CA 1
ATOM 1185 C C . ASP A 1 173 ? 0.881 20.293 53.074 1 59 527 ASP A C 1
ATOM 1186 O O . ASP A 1 173 ? 1.385 19.439 52.345 1 59.08 527 ASP A O 1
ATOM 1191 N N . GLU A 1 174 ? 0.019 19.981 54.064 1 58.94 528 GLU A N 1
ATOM 1192 C CA . GLU A 1 174 ? -0.419 18.636 54.417 1 59.37 528 GLU A CA 1
ATOM 1193 C C . GLU A 1 174 ? -1.094 17.914 53.251 1 59.94 528 GLU A C 1
ATOM 1194 O O . GLU A 1 174 ? -0.935 16.704 53.097 1 60.24 528 GLU A O 1
ATOM 1200 N N . VAL A 1 175 ? -1.819 18.669 52.42 1 59.88 529 VAL A N 1
ATOM 1201 C CA . VAL A 1 175 ? -2.523 18.149 51.258 1 60.21 529 VAL A CA 1
ATOM 1202 C C . VAL A 1 175 ? -1.505 17.632 50.241 1 60.39 529 VAL A C 1
ATOM 1203 O O . VAL A 1 175 ? -1.654 16.528 49.721 1 60.7 529 VAL A O 1
ATOM 1207 N N . GLY A 1 176 ? -0.473 18.429 49.982 1 59.96 530 GLY A N 1
ATOM 1208 C CA . GLY A 1 176 ? 0.58 18.073 49.042 1 60.1 530 GLY A CA 1
ATOM 1209 C C . GLY A 1 176 ? 1.472 16.972 49.563 1 59.96 530 GLY A C 1
ATOM 1210 O O . GLY A 1 176 ? 1.969 16.156 48.785 1 60.2 530 GLY A O 1
ATOM 1211 N N . ASN A 1 177 ? 1.665 16.931 50.888 1 59.35 531 ASN A N 1
ATOM 1212 C CA . ASN A 1 177 ? 2.478 15.925 51.549 1 59.05 531 ASN A CA 1
ATOM 1213 C C . ASN A 1 177 ? 1.895 14.522 51.351 1 58.14 531 ASN A C 1
ATOM 1214 O O . ASN A 1 177 ? 2.641 13.594 51.042 1 58.32 531 ASN A O 1
ATOM 1219 N N . ILE A 1 178 ? 0.562 14.378 51.502 1 56.94 532 ILE A N 1
ATOM 1220 C CA . ILE A 1 178 ? -0.146 13.108 51.321 1 56.18 532 ILE A CA 1
ATOM 1221 C C . ILE A 1 178 ? -0.171 12.708 49.85 1 55.88 532 ILE A C 1
ATOM 1222 O O . ILE A 1 178 ? 0.054 11.543 49.524 1 56.09 532 ILE A O 1
ATOM 1227 N N . GLY A 1 179 ? -0.407 13.686 48.98 1 55.29 533 GLY A N 1
ATOM 1228 C CA . GLY A 1 179 ? -0.444 13.493 47.537 1 55.12 533 GLY A CA 1
ATOM 1229 C C . GLY A 1 179 ? 0.861 12.982 46.962 1 54.73 533 GLY A C 1
ATOM 1230 O O . GLY A 1 179 ? 0.848 12.2 46.015 1 54.75 533 GLY A O 1
ATOM 1231 N N . THR A 1 180 ? 1.997 13.395 47.539 1 54.35 534 THR A N 1
ATOM 1232 C CA . THR A 1 180 ? 3.314 12.949 47.081 1 54.53 534 THR A CA 1
ATOM 1233 C C . THR A 1 180 ? 3.463 11.435 47.258 1 54.68 534 THR A C 1
ATOM 1234 O O . THR A 1 180 ? 4.026 10.764 46.392 1 54.78 534 THR A O 1
ATOM 1238 N N . THR A 1 181 ? 2.939 10.898 48.372 1 54.47 535 THR A N 1
ATOM 1239 C CA . THR A 1 181 ? 3.012 9.47 48.664 1 54.74 535 THR A CA 1
ATOM 1240 C C . THR A 1 181 ? 2.112 8.667 47.731 1 54.94 535 THR A C 1
ATOM 1241 O O . THR A 1 181 ? 2.504 7.589 47.279 1 55.2 535 THR A O 1
ATOM 1245 N N . ILE A 1 182 ? 0.927 9.206 47.397 1 54.59 536 ILE A N 1
ATOM 1246 C CA . ILE A 1 182 ? 0.024 8.525 46.47 1 54.57 536 ILE A CA 1
ATOM 1247 C C . ILE A 1 182 ? 0.616 8.532 45.059 1 54.71 536 ILE A C 1
ATOM 1248 O O . ILE A 1 182 ? 0.553 7.513 44.371 1 54.6 536 ILE A O 1
ATOM 1253 N N . VAL A 1 183 ? 1.259 9.657 44.664 1 54.8 537 VAL A N 1
ATOM 1254 C CA . VAL A 1 183 ? 1.931 9.809 43.371 1 55.27 537 VAL A CA 1
ATOM 1255 C C . VAL A 1 183 ? 3.051 8.774 43.256 1 56.39 537 VAL A C 1
ATOM 1256 O O . VAL A 1 183 ? 3.206 8.163 42.203 1 56.7 537 VAL A O 1
ATOM 1260 N N . HIS A 1 184 ? 3.804 8.557 44.342 1 56.72 538 HIS A N 1
ATOM 1261 C CA . HIS A 1 184 ? 4.883 7.582 44.36 1 57.68 538 HIS A CA 1
ATOM 1262 C C . HIS A 1 184 ? 4.363 6.175 44.127 1 57.3 538 HIS A C 1
ATOM 1263 O O . HIS A 1 184 ? 4.998 5.406 43.409 1 57.38 538 HIS A O 1
ATOM 1270 N N . GLU A 1 185 ? 3.19 5.848 44.695 1 56.73 539 GLU A N 1
ATOM 1271 C CA . GLU A 1 185 ? 2.588 4.535 44.494 1 56.69 539 GLU A CA 1
ATOM 1272 C C . GLU A 1 185 ? 1.995 4.378 43.098 1 56.71 539 GLU A C 1
ATOM 1273 O O . GLU A 1 185 ? 2.015 3.277 42.556 1 56.79 539 GLU A O 1
ATOM 1279 N N . SER A 1 186 ? 1.502 5.479 42.502 1 56.55 540 SER A N 1
ATOM 1280 C CA . SER A 1 186 ? 0.957 5.486 41.144 1 56.63 540 SER A CA 1
ATOM 1281 C C . SER A 1 186 ? 2.095 5.287 40.15 1 56.81 540 SER A C 1
ATOM 1282 O O . SER A 1 186 ? 1.955 4.507 39.217 1 57.04 540 SER A O 1
ATOM 1285 N N . LEU A 1 187 ? 3.231 5.968 40.362 1 56.64 541 LEU A N 1
ATOM 1286 C CA . LEU A 1 187 ? 4.398 5.841 39.495 1 56.9 541 LEU A CA 1
ATOM 1287 C C . LEU A 1 187 ? 5.029 4.458 39.625 1 57.31 541 LEU A C 1
ATOM 1288 O O . LEU A 1 187 ? 5.505 3.921 38.632 1 57.15 541 LEU A O 1
ATOM 1293 N N . LYS A 1 188 ? 5.002 3.87 40.833 1 57.7 542 LYS A N 1
ATOM 1294 C CA . LYS A 1 188 ? 5.511 2.52 41.083 1 58.55 542 LYS A CA 1
ATOM 1295 C C . LYS A 1 188 ? 4.614 1.48 40.367 1 58.93 542 LYS A C 1
ATOM 1296 O O . LYS A 1 188 ? 5.116 0.484 39.85 1 59.12 542 LYS A O 1
ATOM 1302 N N . LEU A 1 189 ? 3.295 1.734 40.328 1 58.79 543 LEU A N 1
ATOM 1303 C CA . LEU A 1 189 ? 2.291 0.911 39.658 1 59.29 543 LEU A CA 1
ATOM 1304 C C . LEU A 1 189 ? 2.495 0.993 38.132 1 60.22 543 LEU A C 1
ATOM 1305 O O . LEU A 1 189 ? 2.373 -0.015 37.432 1 60.59 543 LEU A O 1
ATOM 1310 N N . ILE A 1 190 ? 2.801 2.195 37.624 1 60.21 544 ILE A N 1
ATOM 1311 C CA . ILE A 1 190 ? 3.068 2.434 36.209 1 60.27 544 ILE A CA 1
ATOM 1312 C C . ILE A 1 190 ? 4.378 1.735 35.816 1 61.11 544 ILE A C 1
ATOM 1313 O O . ILE A 1 190 ? 4.437 1.099 34.769 1 61.21 544 ILE A O 1
ATOM 1318 N N . GLU A 1 191 ? 5.398 1.803 36.685 1 61.62 545 GLU A N 1
ATOM 1319 C CA . GLU A 1 191 ? 6.694 1.164 36.468 1 62.7 545 GLU A CA 1
ATOM 1320 C C . GLU A 1 191 ? 6.561 -0.358 36.431 1 63.33 545 GLU A C 1
ATOM 1321 O O . GLU A 1 191 ? 7.239 -1.013 35.64 1 63.5 545 GLU A O 1
ATOM 1327 N N . SER A 1 192 ? 5.681 -0.922 37.275 1 63.47 546 SER A N 1
ATOM 1328 C CA . SER A 1 192 ? 5.458 -2.368 37.302 1 64.08 546 SER A CA 1
ATOM 1329 C C . SER A 1 192 ? 4.775 -2.859 36.019 1 64.2 546 SER A C 1
ATOM 1330 O O . SER A 1 192 ? 5.026 -3.982 35.583 1 64.35 546 SER A O 1
ATOM 1333 N N . TRP A 1 193 ? 3.928 -2.013 35.407 1 63.94 547 TRP A N 1
ATOM 1334 C CA . TRP A 1 193 ? 3.255 -2.344 34.156 1 64.05 547 TRP A CA 1
ATOM 1335 C C . TRP A 1 193 ? 4.24 -2.194 32.985 1 63.59 547 TRP A C 1
ATOM 1336 O O . TRP A 1 193 ? 4.482 -3.156 32.259 1 63.83 547 TRP A O 1
ATOM 1347 N N . ARG A 1 194 ? 4.795 -0.993 32.799 1 62.81 548 ARG A N 1
ATOM 1348 C CA . ARG A 1 194 ? 5.742 -0.711 31.731 1 62.56 548 ARG A CA 1
ATOM 1349 C C . ARG A 1 194 ? 6.812 0.21 32.259 1 62.04 548 ARG A C 1
ATOM 1350 O O . ARG A 1 194 ? 6.569 1.409 32.393 1 62.13 548 ARG A O 1
ATOM 1358 N N . PRO A 1 195 ? 8.013 -0.308 32.541 1 61.45 549 PRO A N 1
ATOM 1359 C CA . PRO A 1 195 ? 9.095 0.575 33.009 1 61.16 549 PRO A CA 1
ATOM 1360 C C . PRO A 1 195 ? 9.502 1.622 31.959 1 60.78 549 PRO A C 1
ATOM 1361 O O . PRO A 1 195 ? 10.037 2.677 32.31 1 61.05 549 PRO A O 1
ATOM 1365 N N . ALA A 1 196 ? 9.228 1.336 30.671 1 59.91 550 ALA A N 1
ATOM 1366 C CA . ALA A 1 196 ? 9.499 2.242 29.564 1 59.55 550 ALA A CA 1
ATOM 1367 C C . ALA A 1 196 ? 8.565 3.461 29.604 1 58.67 550 ALA A C 1
ATOM 1368 O O . ALA A 1 196 ? 8.962 4.54 29.166 1 59.11 550 ALA A O 1
ATOM 1370 N N . LEU A 1 197 ? 7.324 3.289 30.112 1 57.1 551 LEU A N 1
ATOM 1371 C CA . LEU A 1 197 ? 6.355 4.38 30.222 1 55.84 551 LEU A CA 1
ATOM 1372 C C . LEU A 1 197 ? 6.744 5.33 31.354 1 54.92 551 LEU A C 1
ATOM 1373 O O . LEU A 1 197 ? 6.557 6.538 31.213 1 54.85 551 LEU A O 1
ATOM 1378 N N . LEU A 1 198 ? 7.332 4.806 32.45 1 54.12 552 LEU A N 1
ATOM 1379 C CA . LEU A 1 198 ? 7.79 5.667 33.538 1 54.03 552 LEU A CA 1
ATOM 1380 C C . LEU A 1 198 ? 8.957 6.529 33.049 1 54.15 552 LEU A C 1
ATOM 1381 O O . LEU A 1 198 ? 8.996 7.724 33.342 1 54.33 552 LEU A O 1
ATOM 1386 N N . SER A 1 199 ? 9.879 5.942 32.268 1 53.79 553 SER A N 1
ATOM 1387 C CA . SER A 1 199 ? 11.001 6.695 31.713 1 53.9 553 SER A CA 1
ATOM 1388 C C . SER A 1 199 ? 10.496 7.781 30.76 1 53.36 553 SER A C 1
ATOM 1389 O O . SER A 1 199 ? 11.011 8.896 30.77 1 53.73 553 SER A O 1
ATOM 1392 N N . GLU A 1 200 ? 9.465 7.456 29.963 1 52.36 554 GLU A N 1
ATOM 1393 C CA . GLU A 1 200 ? 8.814 8.366 29.025 1 51.79 554 GLU A CA 1
ATOM 1394 C C . GLU A 1 200 ? 8.192 9.537 29.782 1 51.11 554 GLU A C 1
ATOM 1395 O O . GLU A 1 200 ? 8.305 10.679 29.342 1 51.35 554 GLU A O 1
ATOM 1401 N N . ILE A 1 201 ? 7.567 9.257 30.935 1 50.21 555 ILE A N 1
ATOM 1402 C CA . ILE A 1 201 ? 6.959 10.267 31.794 1 49.83 555 ILE A CA 1
ATOM 1403 C C . ILE A 1 201 ? 8.026 11.24 32.32 1 50.04 555 ILE A C 1
ATOM 1404 O O . ILE A 1 201 ? 7.799 12.442 32.315 1 50.49 555 ILE A O 1
ATOM 1409 N N . ILE A 1 202 ? 9.197 10.737 32.718 1 49.55 556 ILE A N 1
ATOM 1410 C CA . ILE A 1 202 ? 10.275 11.59 33.229 1 49.65 556 ILE A CA 1
ATOM 1411 C C . ILE A 1 202 ? 10.857 12.522 32.145 1 49.09 556 ILE A C 1
ATOM 1412 O O . ILE A 1 202 ? 11.27 13.647 32.439 1 48.97 556 ILE A O 1
ATOM 1417 N N . THR A 1 203 ? 10.854 12.065 30.891 1 48.43 557 THR A N 1
ATOM 1418 C CA . THR A 1 203 ? 11.415 12.838 29.783 1 48.28 557 THR A CA 1
ATOM 1419 C C . THR A 1 203 ? 10.442 13.88 29.22 1 47.8 557 THR A C 1
ATOM 1420 O O . THR A 1 203 ? 10.845 15.004 28.921 1 48.03 557 THR A O 1
ATOM 1424 N N . ILE A 1 204 ? 9.174 13.499 29.037 1 46.91 558 ILE A N 1
ATOM 1425 C CA . ILE A 1 204 ? 8.18 14.387 28.441 1 46.67 558 ILE A CA 1
ATOM 1426 C C . ILE A 1 204 ? 7.367 15.195 29.46 1 46.47 558 ILE A C 1
ATOM 1427 O O . ILE A 1 204 ? 7.121 16.384 29.245 1 47.18 558 ILE A O 1
ATOM 1432 N N . SER A 1 205 ? 6.937 14.563 30.555 1 45.12 559 SER A N 1
ATOM 1433 C CA . SER A 1 205 ? 6.125 15.238 31.57 1 44.32 559 SER A CA 1
ATOM 1434 C C . SER A 1 205 ? 6.864 15.274 32.919 1 43.44 559 SER A C 1
ATOM 1435 O O . SER A 1 205 ? 6.553 14.483 33.816 1 43.68 559 SER A O 1
ATOM 1438 N N . PRO A 1 206 ? 7.86 16.163 33.09 1 42.14 560 PRO A N 1
ATOM 1439 C CA . PRO A 1 206 ? 8.623 16.161 34.339 1 41.28 560 PRO A CA 1
ATOM 1440 C C . PRO A 1 206 ? 8.001 16.929 35.487 1 40.74 560 PRO A C 1
ATOM 1441 O O . PRO A 1 206 ? 8.635 16.988 36.522 1 41.17 560 PRO A O 1
ATOM 1445 N N . GLU A 1 207 ? 6.817 17.535 35.327 1 39.89 561 GLU A N 1
ATOM 1446 C CA . GLU A 1 207 ? 6.216 18.305 36.415 1 40.04 561 GLU A CA 1
ATOM 1447 C C . GLU A 1 207 ? 4.811 17.845 36.77 1 40.46 561 GLU A C 1
ATOM 1448 O O . GLU A 1 207 ? 3.941 17.863 35.916 1 40.6 561 GLU A O 1
ATOM 1454 N N . ILE A 1 208 ? 4.568 17.474 38.035 1 40.41 562 ILE A N 1
ATOM 1455 C CA . ILE A 1 208 ? 3.243 17.049 38.471 1 40.61 562 ILE A CA 1
ATOM 1456 C C . ILE A 1 208 ? 2.729 18.04 39.495 1 40.7 562 ILE A C 1
ATOM 1457 O O . ILE A 1 208 ? 3.338 18.168 40.545 1 41.07 562 ILE A O 1
ATOM 1462 N N . GLN A 1 209 ? 1.664 18.79 39.178 1 40.26 563 GLN A N 1
ATOM 1463 C CA . GLN A 1 209 ? 1.092 19.763 40.105 1 40.71 563 GLN A CA 1
ATOM 1464 C C . GLN A 1 209 ? -0.217 19.227 40.695 1 41.74 563 GLN A C 1
ATOM 1465 O O . GLN A 1 209 ? -0.97 18.546 39.997 1 42.14 563 GLN A O 1
ATOM 1471 N N . PHE A 1 210 ? -0.494 19.528 41.97 1 41.98 564 PHE A N 1
ATOM 1472 C CA . PHE A 1 210 ? -1.724 19.071 42.605 1 42.77 564 PHE A CA 1
ATOM 1473 C C . PHE A 1 210 ? -2.759 20.167 42.563 1 43.7 564 PHE A C 1
ATOM 1474 O O . PHE A 1 210 ? -2.531 21.26 43.08 1 44.05 564 PHE A O 1
ATOM 1482 N N . ILE A 1 211 ? -3.897 19.887 41.932 1 43.93 565 ILE A N 1
ATOM 1483 C CA . ILE A 1 211 ? -4.952 20.87 41.775 1 44.74 565 ILE A CA 1
ATOM 1484 C C . ILE A 1 211 ? -6.285 20.444 42.411 1 46.04 565 ILE A C 1
ATOM 1485 O O . ILE A 1 211 ? -6.466 19.284 42.783 1 46.11 565 ILE A O 1
ATOM 1490 N N . LYS A 1 212 ? -7.217 21.4 42.534 1 46.87 566 LYS A N 1
ATOM 1491 C CA . LYS A 1 212 ? -8.565 21.172 43.024 1 48.05 566 LYS A CA 1
ATOM 1492 C C . LYS A 1 212 ? -9.495 22.135 42.301 1 48.88 566 LYS A C 1
ATOM 1493 O O . LYS A 1 212 ? -9.221 23.338 42.249 1 49.27 566 LYS A O 1
ATOM 1499 N N . ASP A 1 213 ? -10.555 21.605 41.692 1 48.8 567 ASP A N 1
ATOM 1500 C CA . ASP A 1 213 ? -11.514 22.427 40.968 1 49.53 567 ASP A CA 1
ATOM 1501 C C . ASP A 1 213 ? -12.694 22.664 41.901 1 50.85 567 ASP A C 1
ATOM 1502 O O . ASP A 1 213 ? -13.439 21.732 42.215 1 51.34 567 ASP A O 1
ATOM 1507 N N . PRO A 1 214 ? -12.862 23.897 42.39 1 51.13 568 PRO A N 1
ATOM 1508 C CA . PRO A 1 214 ? -13.974 24.17 43.312 1 51.94 568 PRO A CA 1
ATOM 1509 C C . PRO A 1 214 ? -15.358 23.997 42.67 1 53.71 568 PRO A C 1
ATOM 1510 O O . PRO A 1 214 ? -16.317 23.632 43.352 1 53.94 568 PRO A O 1
ATOM 1514 N N . THR A 1 215 ? -15.461 24.238 41.352 1 54.59 569 THR A N 1
ATOM 1515 C CA . THR A 1 215 ? -16.724 24.094 40.63 1 55.82 569 THR A CA 1
ATOM 1516 C C . THR A 1 215 ? -17.082 22.634 40.324 1 57.67 569 THR A C 1
ATOM 1517 O O . THR A 1 215 ? -18.235 22.341 40.032 1 57.9 569 THR A O 1
ATOM 1521 N N . ALA A 1 216 ? -16.109 21.722 40.375 1 59.02 570 ALA A N 1
ATOM 1522 C CA . ALA A 1 216 ? -16.352 20.313 40.086 1 60.7 570 ALA A CA 1
ATOM 1523 C C . ALA A 1 216 ? -16.994 19.586 41.263 1 61.93 570 ALA A C 1
ATOM 1524 O O . ALA A 1 216 ? -16.847 20.002 42.415 1 61.94 570 ALA A O 1
ATOM 1526 N N . HIS A 1 217 ? -17.709 18.495 40.966 1 62.81 571 HIS A N 1
ATOM 1527 C CA . HIS A 1 217 ? -18.349 17.664 41.976 1 64.31 571 HIS A CA 1
ATOM 1528 C C . HIS A 1 217 ? -17.257 16.946 42.779 1 64.47 571 HIS A C 1
ATOM 1529 O O . HIS A 1 217 ? -16.281 16.478 42.193 1 64.81 571 HIS A O 1
ATOM 1536 N N . PRO A 1 218 ? -17.375 16.871 44.115 1 64 572 PRO A N 1
ATOM 1537 C CA . PRO A 1 218 ? -16.323 16.214 44.911 1 63.79 572 PRO A CA 1
ATOM 1538 C C . PRO A 1 218 ? -15.901 14.819 44.448 1 63.62 572 PRO A C 1
ATOM 1539 O O . PRO A 1 218 ? -14.714 14.526 44.462 1 63.67 572 PRO A O 1
ATOM 1543 N N . ASP A 1 219 ? -16.844 13.976 44.005 1 63.32 573 ASP A N 1
ATOM 1544 C CA . ASP A 1 219 ? -16.511 12.622 43.552 1 63.57 573 ASP A CA 1
ATOM 1545 C C . ASP A 1 219 ? -15.895 12.545 42.145 1 62.65 573 ASP A C 1
ATOM 1546 O O . ASP A 1 219 ? -15.544 11.454 41.695 1 62.9 573 ASP A O 1
ATOM 1551 N N . LYS A 1 220 ? -15.762 13.68 41.453 1 61.36 574 LYS A N 1
ATOM 1552 C CA . LYS A 1 220 ? -15.18 13.698 40.118 1 60.43 574 LYS A CA 1
ATOM 1553 C C . LYS A 1 220 ? -13.672 13.844 40.193 1 58.76 574 LYS A C 1
ATOM 1554 O O . LYS A 1 220 ? -13.17 14.716 40.898 1 58.57 574 LYS A O 1
ATOM 1560 N N . VAL A 1 221 ? -12.947 12.985 39.471 1 57.53 575 VAL A N 1
ATOM 1561 C CA . VAL A 1 221 ? -11.493 13.08 39.407 1 56.79 575 VAL A CA 1
ATOM 1562 C C . VAL A 1 221 ? -11.118 14.071 38.294 1 55.96 575 VAL A C 1
ATOM 1563 O O . VAL A 1 221 ? -11.442 13.857 37.128 1 56.06 575 VAL A O 1
ATOM 1567 N N . VAL A 1 222 ? -10.475 15.175 38.666 1 54.9 576 VAL A N 1
ATOM 1568 C CA . VAL A 1 222 ? -10.127 16.232 37.73 1 54.4 576 VAL A CA 1
ATOM 1569 C C . VAL A 1 222 ? -8.662 16.207 37.357 1 54.34 576 VAL A C 1
ATOM 1570 O O . VAL A 1 222 ? -7.804 16.203 38.231 1 54.56 576 VAL A O 1
ATOM 1574 N N . SER A 1 223 ? -8.368 16.193 36.06 1 53.93 577 SER A N 1
ATOM 1575 C CA . SER A 1 223 ? -6.994 16.215 35.584 1 54 577 SER A CA 1
ATOM 1576 C C . SER A 1 223 ? -6.944 16.93 34.255 1 54.06 577 SER A C 1
ATOM 1577 O O . SER A 1 223 ? -7.719 16.596 33.356 1 54.56 577 SER A O 1
ATOM 1580 N N . PHE A 1 224 ? -6.053 17.919 34.122 1 53.51 578 PHE A N 1
ATOM 1581 C CA . PHE A 1 224 ? -5.946 18.659 32.869 1 53.76 578 PHE A CA 1
ATOM 1582 C C . PHE A 1 224 ? -4.509 19.008 32.489 1 52.84 578 PHE A C 1
ATOM 1583 O O . PHE A 1 224 ? -3.596 18.899 33.306 1 52.89 578 PHE A O 1
ATOM 1591 N N . SER A 1 225 ? -4.326 19.406 31.218 1 51.77 579 SER A N 1
ATOM 1592 C CA A SER A 1 225 ? -3.028 19.787 30.694 0.49 51.57 579 SER A CA 1
ATOM 1593 C CA B SER A 1 225 ? -3.038 19.701 30.595 0.51 51.66 579 SER A CA 1
ATOM 1594 C C . SER A 1 225 ? -3.166 20.893 29.655 1 51.14 579 SER A C 1
ATOM 1595 O O . SER A 1 225 ? -4.128 20.929 28.91 1 51.29 579 SER A O 1
ATOM 1600 N N . ASP A 1 226 ? -2.2 21.813 29.622 1 50.03 580 ASP A N 1
ATOM 1601 C CA . ASP A 1 226 ? -2.225 22.928 28.673 1 49.14 580 ASP A CA 1
ATOM 1602 C C . ASP A 1 226 ? -0.873 22.999 27.961 1 48.01 580 ASP A C 1
ATOM 1603 O O . ASP A 1 226 ? 0.173 22.846 28.606 1 48.4 580 ASP A O 1
ATOM 1608 N N . ASN A 1 227 ? -0.886 23.237 26.637 1 46.28 581 ASN A N 1
ATOM 1609 C CA . ASN A 1 227 ? 0.361 23.343 25.889 1 45.29 581 ASN A CA 1
ATOM 1610 C C . ASN A 1 227 ? 1.047 24.691 26.015 1 44.19 581 ASN A C 1
ATOM 1611 O O . ASN A 1 227 ? 2.13 24.855 25.452 1 44.83 581 ASN A O 1
ATOM 1616 N N . SER A 1 228 ? 0.45 25.653 26.737 1 42.57 582 SER A N 1
ATOM 1617 C CA . SER A 1 228 ? 1.143 26.906 27.026 1 41.78 582 SER A CA 1
ATOM 1618 C C . SER A 1 228 ? 2.247 26.635 28.083 1 40.77 582 SER A C 1
ATOM 1619 O O . SER A 1 228 ? 3.248 27.353 28.118 1 41.31 582 SER A O 1
ATOM 1622 N N . VAL A 1 229 ? 2.063 25.572 28.915 1 39.29 583 VAL A N 1
ATOM 1623 C CA . VAL A 1 229 ? 2.977 25.034 29.919 1 38.49 583 VAL A CA 1
ATOM 1624 C C . VAL A 1 229 ? 3.226 23.559 29.556 1 37.28 583 VAL A C 1
ATOM 1625 O O . VAL A 1 229 ? 2.648 22.675 30.186 1 38.04 583 VAL A O 1
ATOM 1629 N N . PRO A 1 230 ? 4.002 23.263 28.495 1 35.48 584 PRO A N 1
ATOM 1630 C CA . PRO A 1 230 ? 4.222 21.862 28.125 1 34.99 584 PRO A CA 1
ATOM 1631 C C . PRO A 1 230 ? 5.22 21.136 29.019 1 35.58 584 PRO A C 1
ATOM 1632 O O . PRO A 1 230 ? 6.362 21.568 29.214 1 36.4 584 PRO A O 1
ATOM 1636 N N . GLY A 1 231 ? 4.778 20.014 29.548 1 35.03 585 GLY A N 1
ATOM 1637 C CA . GLY A 1 231 ? 5.566 19.213 30.473 1 35.37 585 GLY A CA 1
ATOM 1638 C C . GLY A 1 231 ? 4.958 19.156 31.864 1 35.68 585 GLY A C 1
ATOM 1639 O O . GLY A 1 231 ? 5.408 18.378 32.703 1 36.04 585 GLY A O 1
ATOM 1640 N N . ALA A 1 232 ? 3.917 19.963 32.128 1 35.23 586 ALA A N 1
ATOM 1641 C CA . ALA A 1 232 ? 3.257 19.992 33.416 1 35.42 586 ALA A CA 1
ATOM 1642 C C . ALA A 1 232 ? 1.907 19.275 33.365 1 35.67 586 ALA A C 1
ATOM 1643 O O . ALA A 1 232 ? 1.057 19.594 32.526 1 35.88 586 ALA A O 1
ATOM 1645 N N . LEU A 1 233 ? 1.722 18.3 34.275 1 35.35 587 LEU A N 1
ATOM 1646 C CA . LEU A 1 233 ? 0.508 17.51 34.441 1 35.29 587 LEU A CA 1
ATOM 1647 C C . LEU A 1 233 ? -0.206 18.047 35.661 1 36.48 587 LEU A C 1
ATOM 1648 O O . LEU A 1 233 ? 0.4 18.127 36.724 1 36.86 587 LEU A O 1
ATOM 1653 N N . TYR A 1 234 ? -1.483 18.401 35.53 1 37.13 588 TYR A N 1
ATOM 1654 C CA . TYR A 1 234 ? -2.243 18.93 36.654 1 38.21 588 TYR A CA 1
ATOM 1655 C C . TYR A 1 234 ? -3.25 17.896 37.096 1 39.61 588 TYR A C 1
ATOM 1656 O O . TYR A 1 234 ? -4.223 17.658 36.397 1 39.69 588 TYR A O 1
ATOM 1665 N N . VAL A 1 235 ? -2.987 17.232 38.221 1 40.72 589 VAL A N 1
ATOM 1666 C CA . VAL A 1 235 ? -3.853 16.17 38.712 1 42.37 589 VAL A CA 1
ATOM 1667 C C . VAL A 1 235 ? -4.455 16.474 40.071 1 44.04 589 VAL A C 1
ATOM 1668 O O . VAL A 1 235 ? -3.809 17.098 40.914 1 44.15 589 VAL A O 1
ATOM 1672 N N . SER A 1 236 ? -5.698 16.038 40.284 1 45.23 590 SER A N 1
ATOM 1673 C CA . SER A 1 236 ? -6.362 16.256 41.556 1 47.04 590 SER A CA 1
ATOM 1674 C C . SER A 1 236 ? -6.085 15.079 42.44 1 48.62 590 SER A C 1
ATOM 1675 O O . SER A 1 236 ? -6.237 13.939 42.002 1 49.05 590 SER A O 1
ATOM 1678 N N . ILE A 1 237 ? -5.662 15.335 43.669 1 49.34 591 ILE A N 1
ATOM 1679 C CA . ILE A 1 237 ? -5.414 14.255 44.622 1 50.34 591 ILE A CA 1
ATOM 1680 C C . ILE A 1 237 ? -6.561 14.147 45.653 1 51.83 591 ILE A C 1
ATOM 1681 O O . ILE A 1 237 ? -6.792 13.07 46.198 1 52.08 591 ILE A O 1
ATOM 1686 N N . ARG A 1 238 ? -7.312 15.238 45.871 1 52.48 592 ARG A N 1
ATOM 1687 C CA . ARG A 1 238 ? -8.409 15.259 46.821 1 53.38 592 ARG A CA 1
ATOM 1688 C C . ARG A 1 238 ? -9.777 15.147 46.131 1 54.43 592 ARG A C 1
ATOM 1689 O O . ARG A 1 238 ? -10.089 15.932 45.233 1 54.67 592 ARG A O 1
ATOM 1697 N N . GLN A 1 239 ? -10.577 14.151 46.548 1 54.8 593 GLN A N 1
ATOM 1698 C CA . GLN A 1 239 ? -11.952 13.902 46.109 1 55.57 593 GLN A CA 1
ATOM 1699 C C . GLN A 1 239 ? -12.819 14.379 47.284 1 56.2 593 GLN A C 1
ATOM 1700 O O . GLN A 1 239 ? -13.217 13.584 48.137 1 56.13 593 GLN A O 1
ATOM 1706 N N . GLY A 1 240 ? -13.045 15.683 47.348 1 56.56 594 GLY A N 1
ATOM 1707 C CA . GLY A 1 240 ? -13.745 16.299 48.464 1 57.28 594 GLY A CA 1
ATOM 1708 C C . GLY A 1 240 ? -12.735 16.498 49.574 1 58.05 594 GLY A C 1
ATOM 1709 O O . GLY A 1 240 ? -11.741 17.204 49.389 1 58.41 594 GLY A O 1
ATOM 1710 N N . SER A 1 241 ? -12.944 15.842 50.717 1 58.04 595 SER A N 1
ATOM 1711 C CA . SER A 1 241 ? -11.99 15.883 51.832 1 58.13 595 SER A CA 1
ATOM 1712 C C . SER A 1 241 ? -11.054 14.643 51.803 1 58.12 595 SER A C 1
ATOM 1713 O O . SER A 1 241 ? -9.917 14.713 52.28 1 58.21 595 SER A O 1
ATOM 1716 N N . ARG A 1 242 ? -11.544 13.523 51.219 1 57.72 596 ARG A N 1
ATOM 1717 C CA . ARG A 1 242 ? -10.866 12.234 51.059 1 57.77 596 ARG A CA 1
ATOM 1718 C C . ARG A 1 242 ? -9.808 12.294 49.949 1 57.11 596 ARG A C 1
ATOM 1719 O O . ARG A 1 242 ? -9.858 13.182 49.104 1 57.49 596 ARG A O 1
ATOM 1727 N N . TYR A 1 243 ? -8.864 11.346 49.933 1 55.97 597 TYR A N 1
ATOM 1728 C CA . TYR A 1 243 ? -7.832 11.311 48.895 1 55.45 597 TYR A CA 1
ATOM 1729 C C . TYR A 1 243 ? -8.128 10.203 47.883 1 54.77 597 TYR A C 1
ATOM 1730 O O . TYR A 1 243 ? -8.715 9.185 48.254 1 54.89 597 TYR A O 1
ATOM 1739 N N . ILE A 1 244 ? -7.749 10.397 46.608 1 53.94 598 ILE A N 1
ATOM 1740 C CA . ILE A 1 244 ? -7.981 9.369 45.592 1 53.89 598 ILE A CA 1
ATOM 1741 C C . ILE A 1 244 ? -6.952 8.234 45.713 1 53.66 598 ILE A C 1
ATOM 1742 O O . ILE A 1 244 ? -5.972 8.374 46.444 1 53.45 598 ILE A O 1
ATOM 1747 N N . ASP A 1 245 ? -7.178 7.103 45.022 1 53.7 599 ASP A N 1
ATOM 1748 C CA . ASP A 1 245 ? -6.278 5.966 45.137 1 54.17 599 ASP A CA 1
ATOM 1749 C C . ASP A 1 245 ? -5.183 5.949 44.034 1 54.27 599 ASP A C 1
ATOM 1750 O O . ASP A 1 245 ? -5.228 6.74 43.092 1 54.48 599 ASP A O 1
ATOM 1755 N N . GLN A 1 246 ? -4.19 5.061 44.177 1 53.99 600 GLN A N 1
ATOM 1756 C CA . GLN A 1 246 ? -3.079 4.942 43.236 1 54.34 600 GLN A CA 1
ATOM 1757 C C . GLN A 1 246 ? -3.488 4.595 41.806 1 53.96 600 GLN A C 1
ATOM 1758 O O . GLN A 1 246 ? -2.759 4.944 40.886 1 54.04 600 GLN A O 1
ATOM 1764 N N . TYR A 1 247 ? -4.625 3.906 41.609 1 53.35 601 TYR A N 1
ATOM 1765 C CA . TYR A 1 247 ? -5.072 3.522 40.268 1 53.2 601 TYR A CA 1
ATOM 1766 C C . TYR A 1 247 ? -5.708 4.7 39.544 1 52.64 601 TYR A C 1
ATOM 1767 O O . TYR A 1 247 ? -5.402 4.939 38.375 1 53.05 601 TYR A O 1
ATOM 1776 N N . ASP A 1 248 ? -6.58 5.446 40.236 1 51.51 602 ASP A N 1
ATOM 1777 C CA . ASP A 1 248 ? -7.219 6.616 39.648 1 50.93 602 ASP A CA 1
ATOM 1778 C C . ASP A 1 248 ? -6.206 7.719 39.387 1 50.09 602 ASP A C 1
ATOM 1779 O O . ASP A 1 248 ? -6.312 8.411 38.375 1 50.43 602 ASP A O 1
ATOM 1784 N N . LEU A 1 249 ? -5.212 7.875 40.275 1 48.86 603 LEU A N 1
ATOM 1785 C CA . LEU A 1 249 ? -4.178 8.881 40.08 1 48.21 603 LEU A CA 1
ATOM 1786 C C . LEU A 1 249 ? -3.244 8.486 38.942 1 48.06 603 LEU A C 1
ATOM 1787 O O . LEU A 1 249 ? -2.834 9.355 38.178 1 48.43 603 LEU A O 1
ATOM 1792 N N . ALA A 1 250 ? -2.959 7.18 38.773 1 47.3 604 ALA A N 1
ATOM 1793 C CA . ALA A 1 250 ? -2.133 6.729 37.653 1 47.09 604 ALA A CA 1
ATOM 1794 C C . ALA A 1 250 ? -2.873 6.986 36.344 1 47.17 604 ALA A C 1
ATOM 1795 O O . ALA A 1 250 ? -2.252 7.413 35.378 1 47.61 604 ALA A O 1
ATOM 1797 N N . ASP A 1 251 ? -4.208 6.789 36.322 1 46.56 605 ASP A N 1
ATOM 1798 C CA . ASP A 1 251 ? -5.05 7.07 35.157 1 46.34 605 ASP A CA 1
ATOM 1799 C C . ASP A 1 251 ? -4.924 8.551 34.772 1 45.49 605 ASP A C 1
ATOM 1800 O O . ASP A 1 251 ? -4.724 8.862 33.606 1 45.48 605 ASP A O 1
ATOM 1805 N N A SER A 1 252 ? -5.033 9.448 35.757 0.65 45.06 606 SER A N 1
ATOM 1806 N N B SER A 1 252 ? -5.02 9.447 35.76 0.35 45.07 606 SER A N 1
ATOM 1807 C CA A SER A 1 252 ? -4.917 10.885 35.543 0.65 45.05 606 SER A CA 1
ATOM 1808 C CA B SER A 1 252 ? -4.908 10.887 35.554 0.35 45.1 606 SER A CA 1
ATOM 1809 C C A SER A 1 252 ? -3.526 11.264 35.015 0.65 45.04 606 SER A C 1
ATOM 1810 C C B SER A 1 252 ? -3.523 11.277 35.034 0.35 45.03 606 SER A C 1
ATOM 1811 O O A SER A 1 252 ? -3.417 12.101 34.118 0.65 45.17 606 SER A O 1
ATOM 1812 O O B SER A 1 252 ? -3.415 12.142 34.165 0.35 45.15 606 SER A O 1
ATOM 1817 N N . LEU A 1 253 ? -2.469 10.635 35.557 1 44.63 607 LEU A N 1
ATOM 1818 C CA . LEU A 1 253 ? -1.097 10.9 35.124 1 44.17 607 LEU A CA 1
ATOM 1819 C C . LEU A 1 253 ? -0.876 10.431 33.685 1 43.96 607 LEU A C 1
ATOM 1820 O O . LEU A 1 253 ? -0.294 11.171 32.898 1 44.36 607 LEU A O 1
ATOM 1825 N N . ILE A 1 254 ? -1.369 9.229 33.329 1 43.05 608 ILE A N 1
ATOM 1826 C CA . ILE A 1 254 ? -1.225 8.701 31.968 1 42.41 608 ILE A CA 1
ATOM 1827 C C . ILE A 1 254 ? -2.044 9.52 30.978 1 41.35 608 ILE A C 1
ATOM 1828 O O . ILE A 1 254 ? -1.569 9.814 29.885 1 41.14 608 ILE A O 1
ATOM 1833 N N . HIS A 1 255 ? -3.249 9.939 31.389 1 40.65 609 HIS A N 1
ATOM 1834 C CA . HIS A 1 255 ? -4.148 10.749 30.573 1 40.34 609 HIS A CA 1
ATOM 1835 C C . HIS A 1 255 ? -3.476 12.054 30.165 1 39.92 609 HIS A C 1
ATOM 1836 O O . HIS A 1 255 ? -3.422 12.345 28.975 1 39.82 609 HIS A O 1
ATOM 1843 N N . GLU A 1 256 ? -2.931 12.819 31.135 1 39.44 610 GLU A N 1
ATOM 1844 C CA . GLU A 1 256 ? -2.296 14.087 30.805 1 39.2 610 GLU A CA 1
ATOM 1845 C C . GLU A 1 256 ? -0.929 13.912 30.174 1 38.84 610 GLU A C 1
ATOM 1846 O O . GLU A 1 256 ? -0.547 14.744 29.347 1 38.95 610 GLU A O 1
ATOM 1852 N N . HIS A 1 257 ? -0.213 12.811 30.496 1 37.99 611 HIS A N 1
ATOM 1853 C CA . HIS A 1 257 ? 1.086 12.543 29.878 1 37.43 611 HIS A CA 1
ATOM 1854 C C . HIS A 1 257 ? 0.908 12.321 28.378 1 37.52 611 HIS A C 1
ATOM 1855 O O . HIS A 1 257 ? 1.701 12.836 27.596 1 37.78 611 HIS A O 1
ATOM 1862 N N . ARG A 1 258 ? -0.139 11.588 27.977 1 37.1 612 ARG A N 1
ATOM 1863 C CA . ARG A 1 258 ? -0.394 11.34 26.567 1 37.33 612 ARG A CA 1
ATOM 1864 C C . ARG A 1 258 ? -0.654 12.639 25.793 1 37.63 612 ARG A C 1
ATOM 1865 O O . ARG A 1 258 ? -0.25 12.742 24.636 1 38.05 612 ARG A O 1
ATOM 1873 N N . HIS A 1 259 ? -1.253 13.66 26.443 1 37.13 613 HIS A N 1
ATOM 1874 C CA . HIS A 1 259 ? -1.462 14.956 25.798 1 36.95 613 HIS A CA 1
ATOM 1875 C C . HIS A 1 259 ? -0.104 15.599 25.583 1 37.26 613 HIS A C 1
ATOM 1876 O O . HIS A 1 259 ? 0.189 16.008 24.472 1 37.52 613 HIS A O 1
ATOM 1883 N N . GLN A 1 260 ? 0.758 15.597 26.618 1 37.27 614 GLN A N 1
ATOM 1884 C CA . GLN A 1 260 ? 2.108 16.163 26.568 1 37.64 614 GLN A CA 1
ATOM 1885 C C . GLN A 1 260 ? 2.992 15.499 25.52 1 37.9 614 GLN A C 1
ATOM 1886 O O . GLN A 1 260 ? 3.829 16.164 24.905 1 38.24 614 GLN A O 1
ATOM 1892 N N . LYS A 1 261 ? 2.798 14.192 25.313 1 37.46 615 LYS A N 1
ATOM 1893 C CA . LYS A 1 261 ? 3.543 13.422 24.329 1 37.3 615 LYS A CA 1
ATOM 1894 C C . LYS A 1 261 ? 3.093 13.795 22.92 1 37.19 615 LYS A C 1
ATOM 1895 O O . LYS A 1 261 ? 3.927 13.922 22.025 1 37.41 615 LYS A O 1
ATOM 1901 N N . LEU A 1 262 ? 1.781 13.993 22.723 1 36.66 616 LEU A N 1
ATOM 1902 C CA . LEU A 1 262 ? 1.264 14.387 21.417 1 36.65 616 LEU A CA 1
ATOM 1903 C C . LEU A 1 262 ? 1.6 15.841 21.099 1 36.86 616 LEU A C 1
ATOM 1904 O O . LEU A 1 262 ? 1.819 16.145 19.936 1 37.07 616 LEU A O 1
ATOM 1909 N N . TYR A 1 263 ? 1.715 16.725 22.127 1 36.79 617 TYR A N 1
ATOM 1910 C CA . TYR A 1 263 ? 2.109 18.134 21.946 1 37.21 617 TYR A CA 1
ATOM 1911 C C . TYR A 1 263 ? 3.493 18.193 21.301 1 37.45 617 TYR A C 1
ATOM 1912 O O . TYR A 1 263 ? 3.745 19.056 20.461 1 37.49 617 TYR A O 1
ATOM 1921 N N . LEU A 1 264 ? 4.399 17.292 21.74 1 37.51 618 LEU A N 1
ATOM 1922 C CA . LEU A 1 264 ? 5.777 17.169 21.284 1 37.88 618 LEU A CA 1
ATOM 1923 C C . LEU A 1 264 ? 5.811 16.749 19.816 1 38.4 618 LEU A C 1
ATOM 1924 O O . LEU A 1 264 ? 6.58 17.309 19.036 1 38.85 618 LEU A O 1
ATOM 1929 N N . LEU A 1 265 ? 4.959 15.791 19.435 1 38.05 619 LEU A N 1
ATOM 1930 C CA . LEU A 1 265 ? 4.914 15.315 18.065 1 38.49 619 LEU A CA 1
ATOM 1931 C C . LEU A 1 265 ? 4.319 16.372 17.139 1 39.16 619 LEU A C 1
ATOM 1932 O O . LEU A 1 265 ? 4.921 16.682 16.125 1 39.21 619 LEU A O 1
ATOM 1937 N N . GLN A 1 266 ? 3.167 16.957 17.507 1 39.55 620 GLN A N 1
ATOM 1938 C CA . GLN A 1 266 ? 2.482 17.997 16.733 1 40.27 620 GLN A CA 1
ATOM 1939 C C . GLN A 1 266 ? 3.372 19.193 16.454 1 41.14 620 GLN A C 1
ATOM 1940 O O . GLN A 1 266 ? 3.23 19.824 15.409 1 41.82 620 GLN A O 1
ATOM 1946 N N . ARG A 1 267 ? 4.261 19.528 17.405 1 41.03 621 ARG A N 1
ATOM 1947 C CA A ARG A 1 267 ? 5.143 20.676 17.279 0.58 41.64 621 ARG A CA 1
ATOM 1948 C CA B ARG A 1 267 ? 5.19 20.656 17.31 0.42 41.37 621 ARG A CA 1
ATOM 1949 C C . ARG A 1 267 ? 6.005 20.602 16.027 1 42.33 621 ARG A C 1
ATOM 1950 O O . ARG A 1 267 ? 6.207 21.622 15.369 1 42.4 621 ARG A O 1
ATOM 1965 N N . SER A 1 268 ? 6.477 19.402 15.683 1 43.27 622 SER A N 1
ATOM 1966 C CA . SER A 1 268 ? 7.327 19.209 14.524 1 44.7 622 SER A CA 1
ATOM 1967 C C . SER A 1 268 ? 6.581 18.581 13.348 1 45.93 622 SER A C 1
ATOM 1968 O O . SER A 1 268 ? 6.664 19.083 12.229 1 46.22 622 SER A O 1
ATOM 1971 N N . ILE A 1 269 ? 5.844 17.501 13.595 1 46.42 623 ILE A N 1
ATOM 1972 C CA . ILE A 1 269 ? 5.103 16.814 12.549 1 47.41 623 ILE A CA 1
ATOM 1973 C C . ILE A 1 269 ? 3.603 17.016 12.703 1 48.32 623 ILE A C 1
ATOM 1974 O O . ILE A 1 269 ? 2.973 16.391 13.555 1 48.35 623 ILE A O 1
ATOM 1979 N N . PRO A 1 270 ? 3.016 17.911 11.889 1 49.02 624 PRO A N 1
ATOM 1980 C CA . PRO A 1 270 ? 1.569 18.159 11.99 1 49.61 624 PRO A CA 1
ATOM 1981 C C . PRO A 1 270 ? 0.751 16.913 11.662 1 50.49 624 PRO A C 1
ATOM 1982 O O . PRO A 1 270 ? 1.146 16.121 10.811 1 50.75 624 PRO A O 1
ATOM 1986 N N . LEU A 1 271 ? -0.363 16.712 12.374 1 50.69 625 LEU A N 1
ATOM 1987 C CA . LEU A 1 271 ? -1.18 15.516 12.197 1 51.4 625 LEU A CA 1
ATOM 1988 C C . LEU A 1 271 ? -2.525 15.798 11.528 1 52.18 625 LEU A C 1
ATOM 1989 O O . LEU A 1 271 ? -3.098 14.906 10.905 1 52.44 625 LEU A O 1
ATOM 1994 N N . ILE A 1 272 ? -3.03 17.036 11.639 1 52.22 626 ILE A N 1
ATOM 1995 C CA . ILE A 1 272 ? -4.288 17.431 11.015 1 52.32 626 ILE A CA 1
ATOM 1996 C C . ILE A 1 272 ? -4.022 18.493 9.948 1 52.89 626 ILE A C 1
ATOM 1997 O O . ILE A 1 272 ? -3.438 19.536 10.239 1 52.68 626 ILE A O 1
ATOM 2002 N N . GLU A 1 273 ? -4.437 18.212 8.707 1 53.49 627 GLU A N 1
ATOM 2003 C CA . GLU A 1 273 ? -4.259 19.109 7.57 1 54.23 627 GLU A CA 1
ATOM 2004 C C . GLU A 1 273 ? -5.201 20.318 7.684 1 54.08 627 GLU A C 1
ATOM 2005 O O . GLU A 1 273 ? -4.76 21.46 7.531 1 54.21 627 GLU A O 1
ATOM 2011 N N . ILE A 1 274 ? -6.494 20.065 7.959 1 53.46 628 ILE A N 1
ATOM 2012 C CA . ILE A 1 274 ? -7.507 21.102 8.143 1 53.45 628 ILE A CA 1
ATOM 2013 C C . ILE A 1 274 ? -8.318 20.741 9.376 1 53.24 628 ILE A C 1
ATOM 2014 O O . ILE A 1 274 ? -8.995 19.712 9.372 1 53.46 628 ILE A O 1
ATOM 2019 N N . ASP A 1 275 ? -8.281 21.583 10.422 1 52.72 629 ASP A N 1
ATOM 2020 C CA . ASP A 1 275 ? -9.003 21.322 11.673 1 52.69 629 ASP A CA 1
ATOM 2021 C C . ASP A 1 275 ? -10.493 21.668 11.594 1 52.24 629 ASP A C 1
ATOM 2022 O O . ASP A 1 275 ? -11.056 22.233 12.535 1 52.07 629 ASP A O 1
ATOM 2027 N N . ALA A 1 276 ? -11.124 21.295 10.471 1 51.8 630 ALA A N 1
ATOM 2028 C CA . ALA A 1 276 ? -12.534 21.511 10.159 1 51.84 630 ALA A CA 1
ATOM 2029 C C . ALA A 1 276 ? -12.972 20.512 9.073 1 51.96 630 ALA A C 1
ATOM 2030 O O . ALA A 1 276 ? -12.143 20.082 8.267 1 52.47 630 ALA A O 1
ATOM 2032 N N . PRO A 1 277 ? -14.261 20.128 9.013 1 51.27 631 PRO A N 1
ATOM 2033 C CA . PRO A 1 277 ? -15.357 20.516 9.914 1 50.98 631 PRO A CA 1
ATOM 2034 C C . PRO A 1 277 ? -15.272 19.835 11.28 1 50.56 631 PRO A C 1
ATOM 2035 O O . PRO A 1 277 ? -14.492 18.895 11.459 1 50.69 631 PRO A O 1
ATOM 2039 N N . LEU A 1 278 ? -16.045 20.33 12.254 1 49.93 632 LEU A N 1
ATOM 2040 C CA . LEU A 1 278 ? -16.027 19.752 13.588 1 49.86 632 LEU A CA 1
ATOM 2041 C C . LEU A 1 278 ? -16.658 18.358 13.607 1 50.26 632 LEU A C 1
ATOM 2042 O O . LEU A 1 278 ? -17.628 18.092 12.898 1 50.44 632 LEU A O 1
ATOM 2047 N N . VAL A 1 279 ? -16.048 17.446 14.363 1 50.37 633 VAL A N 1
ATOM 2048 C CA . VAL A 1 279 ? -16.47 16.052 14.455 1 50.93 633 VAL A CA 1
ATOM 2049 C C . VAL A 1 279 ? -17.02 15.723 15.845 1 51.26 633 VAL A C 1
ATOM 2050 O O . VAL A 1 279 ? -16.596 16.315 16.838 1 51.26 633 VAL A O 1
ATOM 2054 N N . PRO A 1 280 ? -17.98 14.785 15.941 1 51.37 634 PRO A N 1
ATOM 2055 C CA . PRO A 1 280 ? -18.514 14.428 17.256 1 51.41 634 PRO A CA 1
ATOM 2056 C C . PRO A 1 280 ? -17.583 13.497 18.02 1 51.38 634 PRO A C 1
ATOM 2057 O O . PRO A 1 280 ? -16.984 12.585 17.451 1 51.29 634 PRO A O 1
ATOM 2061 N N . SER A 1 281 ? -17.465 13.738 19.32 1 51.27 635 SER A N 1
ATOM 2062 C CA . SER A 1 281 ? -16.617 12.933 20.179 1 51.76 635 SER A CA 1
ATOM 2063 C C . SER A 1 281 ? -17.48 12.162 21.166 1 51.98 635 SER A C 1
ATOM 2064 O O . SER A 1 281 ? -18.44 12.71 21.711 1 52.1 635 SER A O 1
ATOM 2067 N N . PRO A 1 282 ? -17.146 10.891 21.432 1 51.96 636 PRO A N 1
ATOM 2068 C CA . PRO A 1 282 ? -17.905 10.133 22.442 1 52.37 636 PRO A CA 1
ATOM 2069 C C . PRO A 1 282 ? -17.668 10.626 23.879 1 53.37 636 PRO A C 1
ATOM 2070 O O . PRO A 1 282 ? -18.411 10.258 24.788 1 53.58 636 PRO A O 1
ATOM 2074 N N . TRP A 1 283 ? -16.635 11.453 24.093 1 53.8 637 TRP A N 1
ATOM 2075 C CA . TRP A 1 283 ? -16.321 11.989 25.404 1 54.75 637 TRP A CA 1
ATOM 2076 C C . TRP A 1 283 ? -16.878 13.4 25.646 1 56.45 637 TRP A C 1
ATOM 2077 O O . TRP A 1 283 ? -16.855 13.857 26.785 1 57.05 637 TRP A O 1
ATOM 2088 N N . ARG A 1 284 ? -17.377 14.09 24.604 1 57.07 638 ARG A N 1
ATOM 2089 C CA . ARG A 1 284 ? -17.952 15.424 24.777 1 58.24 638 ARG A CA 1
ATOM 2090 C C . ARG A 1 284 ? -19.334 15.553 24.145 1 59.1 638 ARG A C 1
ATOM 2091 O O . ARG A 1 284 ? -19.651 14.856 23.18 1 59.23 638 ARG A O 1
ATOM 2099 N N . GLU A 1 285 ? -20.169 16.43 24.706 1 59.55 639 GLU A N 1
ATOM 2100 C CA . GLU A 1 285 ? -21.527 16.645 24.205 1 60.48 639 GLU A CA 1
ATOM 2101 C C . GLU A 1 285 ? -21.541 17.503 22.942 1 60.32 639 GLU A C 1
ATOM 2102 O O . GLU A 1 285 ? -22.386 17.31 22.069 1 60.55 639 GLU A O 1
ATOM 2108 N N . ASP A 1 286 ? -20.627 18.473 22.865 1 59.73 640 ASP A N 1
ATOM 2109 C CA . ASP A 1 286 ? -20.507 19.389 21.738 1 59.44 640 ASP A CA 1
ATOM 2110 C C . ASP A 1 286 ? -19.561 18.842 20.643 1 58.07 640 ASP A C 1
ATOM 2111 O O . ASP A 1 286 ? -18.814 17.889 20.878 1 58.01 640 ASP A O 1
ATOM 2116 N N . LEU A 1 287 ? -19.627 19.425 19.434 1 56.73 641 LEU A N 1
ATOM 2117 C CA . LEU A 1 287 ? -18.764 19.032 18.326 1 55.63 641 LEU A CA 1
ATOM 2118 C C . LEU A 1 287 ? -17.377 19.578 18.605 1 54.56 641 LEU A C 1
ATOM 2119 O O . LEU A 1 287 ? -17.225 20.778 18.827 1 54.56 641 LEU A O 1
ATOM 2124 N N . ARG A 1 288 ? -16.37 18.712 18.61 1 53.56 642 ARG A N 1
ATOM 2125 C CA . ARG A 1 288 ? -14.994 19.139 18.853 1 52.9 642 ARG A CA 1
ATOM 2126 C C . ARG A 1 288 ? -14.15 19.053 17.562 1 52.04 642 ARG A C 1
ATOM 2127 O O . ARG A 1 288 ? -14.511 18.313 16.647 1 51.84 642 ARG A O 1
ATOM 2135 N N . PRO A 1 289 ? -13.062 19.839 17.434 1 51.39 643 PRO A N 1
ATOM 2136 C CA . PRO A 1 289 ? -12.261 19.781 16.201 1 51.09 643 PRO A CA 1
ATOM 2137 C C . PRO A 1 289 ? -11.535 18.453 16.025 1 50.9 643 PRO A C 1
ATOM 2138 O O . PRO A 1 289 ? -11.249 17.778 17.005 1 51.1 643 PRO A O 1
ATOM 2142 N N . PRO A 1 290 ? -11.198 18.072 14.782 1 50.46 644 PRO A N 1
ATOM 2143 C CA . PRO A 1 290 ? -10.496 16.799 14.564 1 50.21 644 PRO A CA 1
ATOM 2144 C C . PRO A 1 290 ? -9.242 16.604 15.413 1 50.18 644 PRO A C 1
ATOM 2145 O O . PRO A 1 290 ? -8.99 15.487 15.853 1 50.4 644 PRO A O 1
ATOM 2149 N N . SER A 1 291 ? -8.471 17.68 15.672 1 49.67 645 SER A N 1
ATOM 2150 C CA . SER A 1 291 ? -7.27 17.586 16.504 1 49.49 645 SER A CA 1
ATOM 2151 C C . SER A 1 291 ? -7.604 17.212 17.957 1 48.98 645 SER A C 1
ATOM 2152 O O . SER A 1 291 ? -6.822 16.529 18.609 1 49.3 645 SER A O 1
ATOM 2155 N N . GLY A 1 292 ? -8.759 17.647 18.439 1 48.29 646 GLY A N 1
ATOM 2156 C CA . GLY A 1 292 ? -9.232 17.317 19.776 1 48.31 646 GLY A CA 1
ATOM 2157 C C . GLY A 1 292 ? -9.615 15.852 19.884 1 47.88 646 GLY A C 1
ATOM 2158 O O . GLY A 1 292 ? -9.3 15.196 20.881 1 48.06 646 GLY A O 1
ATOM 2159 N N . LEU A 1 293 ? -10.269 15.315 18.841 1 47.03 647 LEU A N 1
ATOM 2160 C CA . LEU A 1 293 ? -10.644 13.902 18.811 1 46.65 647 LEU A CA 1
ATOM 2161 C C . LEU A 1 293 ? -9.4 13.025 18.662 1 46.61 647 LEU A C 1
ATOM 2162 O O . LEU A 1 293 ? -9.351 11.947 19.244 1 46.98 647 LEU A O 1
ATOM 2167 N N . LEU A 1 294 ? -8.372 13.502 17.941 1 46.08 648 LEU A N 1
ATOM 2168 C CA . LEU A 1 294 ? -7.114 12.776 17.809 1 46.06 648 LEU A CA 1
ATOM 2169 C C . LEU A 1 294 ? -6.422 12.727 19.157 1 46.1 648 LEU A C 1
ATOM 2170 O O . LEU A 1 294 ? -5.926 11.675 19.547 1 46.63 648 LEU A O 1
ATOM 2175 N N . HIS A 1 295 ? -6.429 13.841 19.9 1 45.41 649 HIS A N 1
ATOM 2176 C CA . HIS A 1 295 ? -5.848 13.884 21.233 1 45.05 649 HIS A CA 1
ATOM 2177 C C . HIS A 1 295 ? -6.596 12.937 22.168 1 45.27 649 HIS A C 1
ATOM 2178 O O . HIS A 1 295 ? -5.963 12.227 22.934 1 45.53 649 HIS A O 1
ATOM 2185 N N . ALA A 1 296 ? -7.932 12.875 22.057 1 45.05 650 ALA A N 1
ATOM 2186 C CA . ALA A 1 296 ? -8.755 11.976 22.866 1 45.15 650 ALA A CA 1
ATOM 2187 C C . ALA A 1 296 ? -8.462 10.493 22.587 1 45.12 650 ALA A C 1
ATOM 2188 O O . ALA A 1 296 ? -8.269 9.737 23.534 1 45.04 650 ALA A O 1
ATOM 2190 N N . ILE A 1 297 ? -8.395 10.081 21.304 1 45.04 651 ILE A N 1
ATOM 2191 C CA . ILE A 1 297 ? -8.102 8.69 20.942 1 45.74 651 ILE A CA 1
ATOM 2192 C C . ILE A 1 297 ? -6.687 8.311 21.373 1 46.44 651 ILE A C 1
ATOM 2193 O O . ILE A 1 297 ? -6.482 7.209 21.881 1 47.16 651 ILE A O 1
ATOM 2198 N N . PHE A 1 298 ? -5.722 9.232 21.213 1 46.06 652 PHE A N 1
ATOM 2199 C CA . PHE A 1 298 ? -4.336 8.992 21.599 1 46.3 652 PHE A CA 1
ATOM 2200 C C . PHE A 1 298 ? -4.212 8.796 23.108 1 46.39 652 PHE A C 1
ATOM 2201 O O . PHE A 1 298 ? -3.435 7.956 23.557 1 46.62 652 PHE A O 1
ATOM 2209 N N . VAL A 1 299 ? -4.981 9.578 23.884 1 46.03 653 VAL A N 1
ATOM 2210 C CA . VAL A 1 299 ? -5.012 9.511 25.336 1 46.05 653 VAL A CA 1
ATOM 2211 C C . VAL A 1 299 ? -5.651 8.197 25.762 1 46.59 653 VAL A C 1
ATOM 2212 O O . VAL A 1 299 ? -5.02 7.429 26.474 1 46.38 653 VAL A O 1
ATOM 2216 N N . PHE A 1 300 ? -6.877 7.912 25.274 1 47.16 654 PHE A N 1
ATOM 2217 C CA . PHE A 1 300 ? -7.654 6.749 25.679 1 47.79 654 PHE A CA 1
ATOM 2218 C C . PHE A 1 300 ? -7.141 5.414 25.165 1 48.77 654 PHE A C 1
ATOM 2219 O O . PHE A 1 300 ? -7.512 4.393 25.741 1 48.94 654 PHE A O 1
ATOM 2227 N N . THR A 1 301 ? -6.254 5.399 24.157 1 49.14 655 THR A N 1
ATOM 2228 C CA . THR A 1 301 ? -5.668 4.14 23.695 1 50.12 655 THR A CA 1
ATOM 2229 C C . THR A 1 301 ? -4.747 3.613 24.796 1 51.1 655 THR A C 1
ATOM 2230 O O . THR A 1 301 ? -4.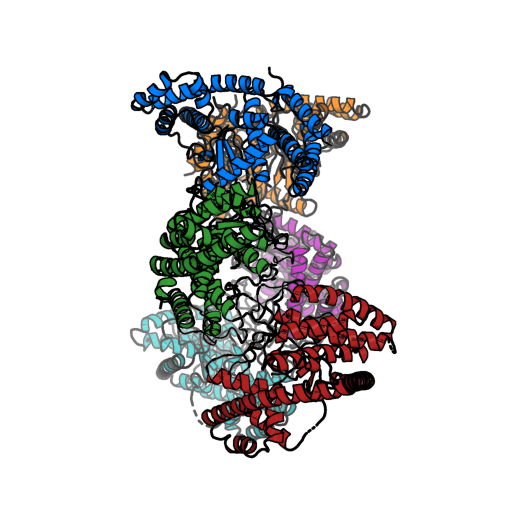838 2.446 25.173 1 51.21 655 THR A O 1
ATOM 2234 N N . HIS A 1 302 ? -3.91 4.495 25.353 1 51.65 656 HIS A N 1
ATOM 2235 C CA . HIS A 1 302 ? -3.006 4.139 26.437 1 52.66 656 HIS A CA 1
ATOM 2236 C C . HIS A 1 302 ? -3.743 3.802 27.741 1 53.61 656 HIS A C 1
ATOM 2237 O O . HIS A 1 302 ? -3.309 2.907 28.455 1 53.62 656 HIS A O 1
ATOM 2244 N N . LEU A 1 303 ? -4.863 4.482 28.045 1 54.18 657 LEU A N 1
ATOM 2245 C CA . LEU A 1 303 ? -5.667 4.166 29.233 1 54.85 657 LEU A CA 1
ATOM 2246 C C . LEU A 1 303 ? -6.408 2.839 29.057 1 56.12 657 LEU A C 1
ATOM 2247 O O . LEU A 1 303 ? -6.655 2.152 30.044 1 56.06 657 LEU A O 1
ATOM 2252 N N . LEU A 1 304 ? -6.75 2.461 27.805 1 57.07 658 LEU A N 1
ATOM 2253 C CA . LEU A 1 304 ? -7.38 1.166 27.551 1 58.28 658 LEU A CA 1
ATOM 2254 C C . LEU A 1 304 ? -6.362 0.06 27.859 1 59.43 658 LEU A C 1
ATOM 2255 O O . LEU A 1 304 ? -6.717 -0.921 28.506 1 59.8 658 LEU A O 1
ATOM 2260 N N . GLU A 1 305 ? -5.09 0.247 27.441 1 59.66 659 GLU A N 1
ATOM 2261 C CA . GLU A 1 305 ? -4.009 -0.704 27.693 1 60.41 659 GLU A CA 1
ATOM 2262 C C . GLU A 1 305 ? -3.683 -0.795 29.194 1 60.92 659 GLU A C 1
ATOM 2263 O O . GLU A 1 305 ? -3.347 -1.871 29.683 1 61.12 659 GLU A O 1
ATOM 2269 N N . PHE A 1 306 ? -3.79 0.328 29.919 1 60.99 660 PHE A N 1
ATOM 2270 C CA . PHE A 1 306 ? -3.523 0.393 31.353 1 61.54 660 PHE A CA 1
ATOM 2271 C C . PHE A 1 306 ? -4.574 -0.373 32.129 1 62.94 660 PHE A C 1
ATOM 2272 O O . PHE A 1 306 ? -4.222 -1.179 32.989 1 63.34 660 PHE A O 1
ATOM 2280 N N . TRP A 1 307 ? -5.858 -0.14 31.829 1 63.65 661 TRP A N 1
ATOM 2281 C CA . TRP A 1 307 ? -6.928 -0.848 32.52 1 64.9 661 TRP A CA 1
ATOM 2282 C C . TRP A 1 307 ? -7.057 -2.311 32.052 1 66.71 661 TRP A C 1
ATOM 2283 O O . TRP A 1 307 ? -7.605 -3.124 32.792 1 67 661 TRP A O 1
ATOM 2294 N N . ALA A 1 308 ? -6.514 -2.665 30.864 1 67.8 662 ALA A N 1
ATOM 2295 C CA . ALA A 1 308 ? -6.491 -4.058 30.387 1 69.26 662 ALA A CA 1
ATOM 2296 C C . ALA A 1 308 ? -5.49 -4.861 31.228 1 70.55 662 ALA A C 1
ATOM 2297 O O . ALA A 1 308 ? -5.762 -6.008 31.581 1 70.77 662 ALA A O 1
ATOM 2299 N N . TYR A 1 309 ? -4.34 -4.248 31.556 1 71.21 663 TYR A N 1
ATOM 2300 C CA . TYR A 1 309 ? -3.32 -4.861 32.396 1 72.36 663 TYR A CA 1
ATOM 2301 C C . TYR A 1 309 ? -3.871 -5.06 33.811 1 73.31 663 TYR A C 1
ATOM 2302 O O . TYR A 1 309 ? -3.618 -6.094 34.416 1 73.39 663 TYR A O 1
ATOM 2311 N N . LEU A 1 310 ? -4.618 -4.081 34.335 1 73.92 664 LEU A N 1
ATOM 2312 C CA . LEU A 1 310 ? -5.188 -4.185 35.674 1 75.05 664 LEU A CA 1
ATOM 2313 C C . LEU A 1 310 ? -6.316 -5.214 35.775 1 76.47 664 LEU A C 1
ATOM 2314 O O . LEU A 1 310 ? -6.525 -5.784 36.849 1 76.82 664 LEU A O 1
ATOM 2319 N N . SER A 1 311 ? -7.027 -5.473 34.669 1 77.17 665 SER A N 1
ATOM 2320 C CA . SER A 1 311 ? -8.104 -6.464 34.683 1 78.45 665 SER A CA 1
ATOM 2321 C C . SER A 1 311 ? -7.586 -7.908 34.651 1 79.93 665 SER A C 1
ATOM 2322 O O . SER A 1 311 ? -8.354 -8.821 34.947 1 80.22 665 SER A O 1
ATOM 2325 N N . ARG A 1 312 ? -6.297 -8.121 34.303 1 80.69 666 ARG A N 1
ATOM 2326 C CA . ARG A 1 312 ? -5.71 -9.459 34.249 1 81.92 666 ARG A CA 1
ATOM 2327 C C . ARG A 1 312 ? -4.645 -9.68 35.328 1 82.49 666 ARG A C 1
ATOM 2328 O O . ARG A 1 312 ? -4.722 -10.656 36.068 1 82.8 666 ARG A O 1
ATOM 2336 N N . GLU A 1 313 ? -3.645 -8.797 35.406 1 82.47 667 GLU A N 1
ATOM 2337 C CA . GLU A 1 313 ? -2.553 -8.944 36.369 1 82.93 667 GLU A CA 1
ATOM 2338 C C . GLU A 1 313 ? -2.699 -8.082 37.634 1 83.14 667 GLU A C 1
ATOM 2339 O O . GLU A 1 313 ? -1.758 -7.995 38.416 1 83.23 667 GLU A O 1
ATOM 2345 N N . GLY A 1 314 ? -3.856 -7.459 37.829 1 83.13 668 GLY A N 1
ATOM 2346 C CA . GLY A 1 314 ? -4.094 -6.64 39.009 1 83.72 668 GLY A CA 1
ATOM 2347 C C . GLY A 1 314 ? -4.699 -7.425 40.156 1 84.27 668 GLY A C 1
ATOM 2348 O O . GLY A 1 314 ? -4.963 -8.623 40.029 1 84.52 668 GLY A O 1
ATOM 2349 N N . GLN A 1 315 ? -4.926 -6.757 41.294 1 84.27 669 GLN A N 1
ATOM 2350 C CA . GLN A 1 315 ? -5.537 -7.382 42.472 1 84.72 669 GLN A CA 1
ATOM 2351 C C . GLN A 1 315 ? -7.031 -7.699 42.244 1 85.02 669 GLN A C 1
ATOM 2352 O O . GLN A 1 315 ? -7.631 -7.192 41.297 1 85.16 669 GLN A O 1
ATOM 2358 N N . ASP A 1 316 ? -7.63 -8.538 43.1 1 84.99 670 ASP A N 1
ATOM 2359 C CA . ASP A 1 316 ? -9.043 -8.9 42.959 1 85.52 670 ASP A CA 1
ATOM 2360 C C . ASP A 1 316 ? -9.991 -7.711 43.204 1 85.29 670 ASP A C 1
ATOM 2361 O O . ASP A 1 316 ? -11.091 -7.668 42.643 1 85.4 670 ASP A O 1
ATOM 2366 N N . GLN A 1 317 ? -9.553 -6.741 44.02 1 84.7 671 GLN A N 1
ATOM 2367 C CA . GLN A 1 317 ? -10.332 -5.547 44.34 1 84.66 671 GLN A CA 1
ATOM 2368 C C . GLN A 1 317 ? -10.402 -4.56 43.174 1 83.86 671 GLN A C 1
ATOM 2369 O O . GLN A 1 317 ? -11.405 -3.866 43.013 1 83.96 671 GLN A O 1
ATOM 2375 N N . ILE A 1 318 ? -9.348 -4.505 42.355 1 82.94 672 ILE A N 1
ATOM 2376 C CA . ILE A 1 318 ? -9.306 -3.589 41.222 1 82.52 672 ILE A CA 1
ATOM 2377 C C . ILE A 1 318 ? -9.896 -4.192 39.941 1 82.07 672 ILE A C 1
ATOM 2378 O O . ILE A 1 318 ? -10.35 -3.443 39.08 1 82.26 672 ILE A O 1
ATOM 2383 N N . LYS A 1 319 ? -9.935 -5.534 39.83 1 81.31 673 LYS A N 1
ATOM 2384 C CA . LYS A 1 319 ? -10.445 -6.233 38.65 1 80.99 673 LYS A CA 1
ATOM 2385 C C . LYS A 1 319 ? -11.885 -5.863 38.27 1 80.73 673 LYS A C 1
ATOM 2386 O O . LYS A 1 319 ? -12.238 -5.953 37.096 1 80.8 673 LYS A O 1
ATOM 2392 N N . VAL A 1 320 ? -12.707 -5.432 39.239 1 80.25 674 VAL A N 1
ATOM 2393 C CA . VAL A 1 320 ? -14.088 -5.046 38.951 1 80.16 674 VAL A CA 1
ATOM 2394 C C . VAL A 1 320 ? -14.129 -3.702 38.215 1 79.75 674 VAL A C 1
ATOM 2395 O O . VAL A 1 320 ? -14.802 -3.566 37.192 1 79.79 674 VAL A O 1
ATOM 2399 N N . ARG A 1 321 ? -13.397 -2.718 38.731 1 79.2 675 ARG A N 1
ATOM 2400 C CA . ARG A 1 321 ? -13.333 -1.39 38.134 1 78.99 675 ARG A CA 1
ATOM 2401 C C . ARG A 1 321 ? -12.602 -1.42 36.799 1 78.44 675 ARG A C 1
ATOM 2402 O O . ARG A 1 321 ? -13.001 -0.722 35.873 1 78.48 675 ARG A O 1
ATOM 2410 N N . ALA A 1 322 ? -11.536 -2.226 36.702 1 77.74 676 ALA A N 1
ATOM 2411 C CA . ALA A 1 322 ? -10.741 -2.345 35.488 1 77.66 676 ALA A CA 1
ATOM 2412 C C . ALA A 1 322 ? -11.528 -2.953 34.345 1 77.58 676 ALA A C 1
ATOM 2413 O O . ALA A 1 322 ? -11.424 -2.465 33.223 1 77.66 676 ALA A O 1
ATOM 2415 N N . LYS A 1 323 ? -12.344 -3.983 34.62 1 77.24 677 LYS A N 1
ATOM 2416 C CA . LYS A 1 323 ? -13.173 -4.6 33.581 1 77.28 677 LYS A CA 1
ATOM 2417 C C . LYS A 1 323 ? -14.243 -3.627 33.059 1 76.99 677 LYS A C 1
ATOM 2418 O O . LYS A 1 323 ? -14.602 -3.677 31.883 1 77.27 677 LYS A O 1
ATOM 2424 N N . ASN A 1 324 ? -14.738 -2.738 33.929 1 76.25 678 ASN A N 1
ATOM 2425 C CA . ASN A 1 324 ? -15.72 -1.722 33.566 1 75.98 678 ASN A CA 1
ATOM 2426 C C . ASN A 1 324 ? -15.06 -0.653 32.682 1 74.58 678 ASN A C 1
ATOM 2427 O O . ASN A 1 324 ? -15.667 -0.19 31.718 1 74.39 678 ASN A O 1
ATOM 2432 N N . GLN A 1 325 ? -13.818 -0.27 33.013 1 73.43 679 GLN A N 1
ATOM 2433 C CA . GLN A 1 325 ? -13.073 0.728 32.258 1 72.73 679 GLN A CA 1
ATOM 2434 C C . GLN A 1 325 ? -12.715 0.218 30.873 1 71.79 679 GLN A C 1
ATOM 2435 O O . GLN A 1 325 ? -12.754 0.985 29.922 1 71.92 679 GLN A O 1
ATOM 2441 N N . VAL A 1 326 ? -12.366 -1.067 30.754 1 70.73 680 VAL A N 1
ATOM 2442 C CA . VAL A 1 326 ? -12.014 -1.651 29.463 1 70.33 680 VAL A CA 1
ATOM 2443 C C . VAL A 1 326 ? -13.218 -1.644 28.526 1 70.01 680 VAL A C 1
ATOM 2444 O O . VAL A 1 326 ? -13.087 -1.284 27.357 1 70.17 680 VAL A O 1
ATOM 2448 N N . GLU A 1 327 ? -14.393 -2.007 29.046 1 69.35 681 GLU A N 1
ATOM 2449 C CA . GLU A 1 327 ? -15.608 -2.033 28.242 1 69.2 681 GLU A CA 1
ATOM 2450 C C . GLU A 1 327 ? -16.058 -0.621 27.852 1 68.31 681 GLU A C 1
ATOM 2451 O O . GLU A 1 327 ? -16.465 -0.401 26.711 1 68.58 681 GLU A O 1
ATOM 2457 N N . THR A 1 328 ? -15.967 0.334 28.787 1 67.02 682 THR A N 1
ATOM 2458 C CA . THR A 1 328 ? -16.377 1.709 28.53 1 66.26 682 THR A CA 1
ATOM 2459 C C . THR A 1 328 ? -15.458 2.393 27.522 1 65.49 682 THR A C 1
ATOM 2460 O O . THR A 1 328 ? -15.938 3.031 26.587 1 65.44 682 THR A O 1
ATOM 2464 N N . ILE A 1 329 ? -14.139 2.244 27.695 1 64.52 683 ILE A N 1
ATOM 2465 C CA . ILE A 1 329 ? -13.16 2.878 26.822 1 64.15 683 ILE A CA 1
ATOM 2466 C C . ILE A 1 329 ? -13.113 2.239 25.434 1 63.92 683 ILE A C 1
ATOM 2467 O O . ILE A 1 329 ? -13.141 2.977 24.453 1 64.2 683 ILE A O 1
ATOM 2472 N N . ARG A 1 330 ? -13.076 0.895 25.329 1 63.49 684 ARG A N 1
ATOM 2473 C CA . ARG A 1 330 ? -13.038 0.248 24.01 1 63.57 684 ARG A CA 1
ATOM 2474 C C . ARG A 1 330 ? -14.267 0.598 23.171 1 63.02 684 ARG A C 1
ATOM 2475 O O . ARG A 1 330 ? -14.136 0.86 21.976 1 63.3 684 ARG A O 1
ATOM 2483 N N . THR A 1 331 ? -15.448 0.668 23.804 1 62.03 685 THR A N 1
ATOM 2484 C CA . THR A 1 331 ? -16.687 1.033 23.113 1 61.57 685 THR A CA 1
ATOM 2485 C C . THR A 1 331 ? -16.577 2.434 22.505 1 60.89 685 THR A C 1
ATOM 2486 O O . THR A 1 331 ? -16.882 2.62 21.328 1 60.88 685 THR A O 1
ATOM 2490 N N . ARG A 1 332 ? -16.082 3.399 23.293 1 60.17 686 ARG A N 1
ATOM 2491 C CA . ARG A 1 332 ? -15.922 4.774 22.836 1 59.84 686 ARG A CA 1
ATOM 2492 C C . ARG A 1 332 ? -14.832 4.919 21.784 1 59.6 686 ARG A C 1
ATOM 2493 O O . ARG A 1 332 ? -14.989 5.708 20.855 1 59.6 686 ARG A O 1
ATOM 2501 N N . LEU A 1 333 ? -13.747 4.148 21.903 1 59.33 687 LEU A N 1
ATOM 2502 C CA . LEU A 1 333 ? -12.66 4.199 20.93 1 59.66 687 LEU A CA 1
ATOM 2503 C C . LEU A 1 333 ? -13.133 3.661 19.586 1 59.98 687 LEU A C 1
ATOM 2504 O O . LEU A 1 333 ? -12.852 4.268 18.554 1 60.24 687 LEU A O 1
ATOM 2509 N N . LEU A 1 334 ? -13.913 2.569 19.599 1 59.77 688 LEU A N 1
ATOM 2510 C CA . LEU A 1 334 ? -14.45 1.972 18.374 1 59.98 688 LEU A CA 1
ATOM 2511 C C . LEU A 1 334 ? -15.446 2.863 17.618 1 59.78 688 LEU A C 1
ATOM 2512 O O . LEU A 1 334 ? -15.787 2.559 16.478 1 59.96 688 LEU A O 1
ATOM 2517 N N . VAL A 1 335 ? -15.913 3.947 18.252 1 59.19 689 VAL A N 1
ATOM 2518 C CA . VAL A 1 335 ? -16.838 4.907 17.657 1 59.12 689 VAL A CA 1
ATOM 2519 C C . VAL A 1 335 ? -16.082 6.179 17.224 1 59.32 689 VAL A C 1
ATOM 2520 O O . VAL A 1 335 ? -16.416 6.782 16.203 1 59.37 689 VAL A O 1
ATOM 2524 N N . ALA A 1 336 ? -15.037 6.564 17.978 1 59.16 690 ALA A N 1
ATOM 2525 C CA . ALA A 1 336 ? -14.246 7.751 17.675 1 59.43 690 ALA A CA 1
ATOM 2526 C C . ALA A 1 336 ? -13.288 7.542 16.512 1 59.38 690 ALA A C 1
ATOM 2527 O O . ALA A 1 336 ? -13.097 8.456 15.711 1 59.68 690 ALA A O 1
ATOM 2529 N N . ILE A 1 337 ? -12.664 6.362 16.432 1 58.97 691 ILE A N 1
ATOM 2530 C CA . ILE A 1 337 ? -11.712 6.051 15.368 1 59.24 691 ILE A CA 1
ATOM 2531 C C . ILE A 1 337 ? -12.336 6.161 13.95 1 60.13 691 ILE A C 1
ATOM 2532 O O . ILE A 1 337 ? -11.763 6.875 13.123 1 60.3 691 ILE A O 1
ATOM 2537 N N . PRO A 1 338 ? -13.506 5.549 13.646 1 60.43 692 PRO A N 1
ATOM 2538 C CA . PRO A 1 338 ? -14.084 5.717 12.298 1 60.75 692 PRO A CA 1
ATOM 2539 C C . PRO A 1 338 ? -14.482 7.161 11.991 1 61.48 692 PRO A C 1
ATOM 2540 O O . PRO A 1 338 ? -14.409 7.591 10.838 1 61.72 692 PRO A O 1
ATOM 2544 N N . THR A 1 339 ? -14.901 7.905 13.029 1 61.75 693 THR A N 1
ATOM 2545 C CA . THR A 1 339 ? -15.294 9.309 12.937 1 62.41 693 THR A CA 1
ATOM 2546 C C . THR A 1 339 ? -14.088 10.146 12.523 1 62.92 693 THR A C 1
ATOM 2547 O O . THR A 1 339 ? -14.192 10.978 11.621 1 63.31 693 THR A O 1
ATOM 2551 N N . LEU A 1 340 ? -12.934 9.889 13.148 1 62.79 694 LEU A N 1
ATOM 2552 C CA . LEU A 1 340 ? -11.707 10.614 12.857 1 63.31 694 LEU A CA 1
ATOM 2553 C C . LEU A 1 340 ? -11.111 10.24 11.503 1 64.05 694 LEU A C 1
ATOM 2554 O O . LEU A 1 340 ? -10.495 11.083 10.853 1 64.18 694 LEU A O 1
ATOM 2559 N N . LYS A 1 341 ? -11.313 8.992 11.063 1 64.32 695 LYS A N 1
ATOM 2560 C CA . LYS A 1 341 ? -10.803 8.525 9.773 1 65.01 695 LYS A CA 1
ATOM 2561 C C . LYS A 1 341 ? -11.354 9.335 8.603 1 65.26 695 LYS A C 1
ATOM 2562 O O . LYS A 1 341 ? -10.653 9.534 7.611 1 65.42 695 LYS A O 1
ATOM 2568 N N . ARG A 1 342 ? -12.599 9.822 8.724 1 65.09 696 ARG A N 1
ATOM 2569 C CA . ARG A 1 342 ? -13.215 10.613 7.668 1 65.35 696 ARG A CA 1
ATOM 2570 C C . ARG A 1 342 ? -12.989 12.104 7.885 1 64.81 696 ARG A C 1
ATOM 2571 O O . ARG A 1 342 ? -13.914 12.9 7.752 1 64.78 696 ARG A O 1
ATOM 2579 N N . THR A 1 343 ? -11.751 12.479 8.214 1 64.23 697 THR A N 1
ATOM 2580 C CA . THR A 1 343 ? -11.377 13.874 8.433 1 64.12 697 THR A CA 1
ATOM 2581 C C . THR A 1 343 ? -10.094 14.221 7.645 1 63.49 697 THR A C 1
ATOM 2582 O O . THR A 1 343 ? -9.475 13.326 7.066 1 63.69 697 THR A O 1
ATOM 2586 N N . HIS A 1 344 ? -9.713 15.514 7.587 1 62.63 698 HIS A N 1
ATOM 2587 C CA . HIS A 1 344 ? -8.506 15.918 6.858 1 62.42 698 HIS A CA 1
ATOM 2588 C C . HIS A 1 344 ? -7.224 15.572 7.623 1 61.82 698 HIS A C 1
ATOM 2589 O O . HIS A 1 344 ? -6.588 16.453 8.195 1 61.73 698 HIS A O 1
ATOM 2596 N N . LEU A 1 345 ? -6.842 14.294 7.634 1 61.19 699 LEU A N 1
ATOM 2597 C CA . LEU A 1 345 ? -5.641 13.851 8.329 1 60.98 699 LEU A CA 1
ATOM 2598 C C . LEU A 1 345 ? -4.449 13.929 7.393 1 61.39 699 LEU A C 1
ATOM 2599 O O . LEU A 1 345 ? -4.566 13.576 6.218 1 61.67 699 LEU A O 1
ATOM 2604 N N . THR A 1 346 ? -3.281 14.33 7.917 1 61.31 700 THR A N 1
ATOM 2605 C CA . THR A 1 346 ? -2.058 14.331 7.12 1 61.78 700 THR A CA 1
ATOM 2606 C C . THR A 1 346 ? -1.591 12.848 6.951 1 62.27 700 THR A C 1
ATOM 2607 O O . THR A 1 346 ? -2.207 11.935 7.516 1 62.04 700 THR A O 1
ATOM 2611 N N . THR A 1 347 ? -0.495 12.599 6.206 1 62.83 701 THR A N 1
ATOM 2612 C CA . THR A 1 347 ? 0.027 11.241 6.03 1 63.79 701 THR A CA 1
ATOM 2613 C C . THR A 1 347 ? 0.422 10.647 7.395 1 64.31 701 THR A C 1
ATOM 2614 O O . THR A 1 347 ? 0.096 9.496 7.688 1 64.39 701 THR A O 1
ATOM 2618 N N . ALA A 1 348 ? 1.06 11.474 8.248 1 64.39 702 ALA A N 1
ATOM 2619 C CA . ALA A 1 348 ? 1.481 11.09 9.594 1 64.91 702 ALA A CA 1
ATOM 2620 C C . ALA A 1 348 ? 0.295 10.903 10.531 1 65.32 702 ALA A C 1
ATOM 2621 O O . ALA A 1 348 ? 0.301 9.989 11.355 1 65.53 702 ALA A O 1
ATOM 2623 N N . GLY A 1 349 ? -0.705 11.766 10.398 1 65.35 703 GLY A N 1
ATOM 2624 C CA . GLY A 1 349 ? -1.918 11.712 11.199 1 65.76 703 GLY A CA 1
ATOM 2625 C C . GLY A 1 349 ? -2.706 10.451 10.93 1 65.98 703 GLY A C 1
ATOM 2626 O O . GLY A 1 349 ? -3.19 9.815 11.865 1 65.84 703 GLY A O 1
ATOM 2627 N N . ARG A 1 350 ? -2.798 10.052 9.655 1 66.3 704 ARG A N 1
ATOM 2628 C CA . ARG A 1 350 ? -3.506 8.828 9.292 1 67.11 704 ARG A CA 1
ATOM 2629 C C . ARG A 1 350 ? -2.74 7.592 9.769 1 67.63 704 ARG A C 1
ATOM 2630 O O . ARG A 1 350 ? -3.36 6.628 10.224 1 67.91 704 ARG A O 1
ATOM 2638 N N . GLU A 1 351 ? -1.393 7.637 9.711 1 67.46 705 GLU A N 1
ATOM 2639 C CA . GLU A 1 351 ? -0.531 6.553 10.197 1 67.68 705 GLU A CA 1
ATOM 2640 C C . GLU A 1 351 ? -0.714 6.35 11.712 1 67.64 705 GLU A C 1
ATOM 2641 O O . GLU A 1 351 ? -0.683 5.215 12.19 1 67.72 705 GLU A O 1
ATOM 2647 N N . MET A 1 352 ? -0.924 7.455 12.454 1 67.27 706 MET A N 1
ATOM 2648 C CA . MET A 1 352 ? -1.159 7.436 13.89 1 67.43 706 MET A CA 1
ATOM 2649 C C . MET A 1 352 ? -2.518 6.806 14.187 1 68.02 706 MET A C 1
ATOM 2650 O O . MET A 1 352 ? -2.602 5.911 15.019 1 68.24 706 MET A O 1
ATOM 2655 N N . VAL A 1 353 ? -3.568 7.235 13.48 1 68.3 707 VAL A N 1
ATOM 2656 C CA . VAL A 1 353 ? -4.915 6.697 13.664 1 69.17 707 VAL A CA 1
ATOM 2657 C C . VAL A 1 353 ? -4.972 5.195 13.386 1 69.85 707 VAL A C 1
ATOM 2658 O O . VAL A 1 353 ? -5.579 4.455 14.159 1 69.88 707 VAL A O 1
ATOM 2662 N N . GLU A 1 354 ? -4.305 4.739 12.317 1 70.24 708 GLU A N 1
ATOM 2663 C CA . GLU A 1 354 ? -4.288 3.32 11.967 1 71.14 708 GLU A CA 1
ATOM 2664 C C . GLU A 1 354 ? -3.547 2.465 12.996 1 71.63 708 GLU A C 1
ATOM 2665 O O . GLU A 1 354 ? -3.914 1.31 13.217 1 71.72 708 GLU A O 1
ATOM 2671 N N . GLN A 1 355 ? -2.529 3.039 13.647 1 71.72 709 GLN A N 1
ATOM 2672 C CA . GLN A 1 355 ? -1.784 2.336 14.682 1 72.32 709 GLN A CA 1
ATOM 2673 C C . GLN A 1 355 ? -2.632 2.246 15.953 1 72.94 709 GLN A C 1
ATOM 2674 O O . GLN A 1 355 ? -2.692 1.184 16.569 1 73.07 709 GLN A O 1
ATOM 2680 N N . LEU A 1 356 ? -3.33 3.337 16.312 1 73.22 710 LEU A N 1
ATOM 2681 C CA . LEU A 1 356 ? -4.206 3.358 17.485 1 74.2 710 LEU A CA 1
ATOM 2682 C C . LEU A 1 356 ? -5.412 2.423 17.295 1 75.62 710 LEU A C 1
ATOM 2683 O O . LEU A 1 356 ? -5.876 1.81 18.26 1 75.89 710 LEU A O 1
ATOM 2688 N N . GLU A 1 357 ? -5.905 2.301 16.05 1 76.31 711 GLU A N 1
ATOM 2689 C CA . GLU A 1 357 ? -7.017 1.418 15.707 1 77.49 711 GLU A CA 1
ATOM 2690 C C . GLU A 1 357 ? -6.603 -0.043 15.833 1 78.69 711 GLU A C 1
ATOM 2691 O O . GLU A 1 357 ? -7.398 -0.875 16.268 1 79.01 711 GLU A O 1
ATOM 2697 N N . GLU A 1 358 ? -5.357 -0.354 15.45 1 79.25 712 GLU A N 1
ATOM 2698 C CA . GLU A 1 358 ? -4.808 -1.699 15.53 1 80.33 712 GLU A CA 1
ATOM 2699 C C . GLU A 1 358 ? -4.728 -2.159 16.986 1 81.02 712 GLU A C 1
ATOM 2700 O O . GLU A 1 358 ? -5.059 -3.302 17.276 1 81.17 712 GLU A O 1
ATOM 2706 N N . LEU A 1 359 ? -4.336 -1.263 17.903 1 81.29 713 LEU A N 1
ATOM 2707 C CA . LEU A 1 359 ? -4.239 -1.594 19.322 1 82.09 713 LEU A CA 1
ATOM 2708 C C . LEU A 1 359 ? -5.602 -1.841 19.939 1 83.01 713 LEU A C 1
ATOM 2709 O O . LEU A 1 359 ? -5.741 -2.722 20.784 1 83.22 713 LEU A O 1
ATOM 2714 N N . THR A 1 360 ? -6.604 -1.065 19.527 1 83.46 714 THR A N 1
ATOM 2715 C CA . THR A 1 360 ? -7.963 -1.211 20.035 1 84.64 714 THR A CA 1
ATOM 2716 C C . THR A 1 360 ? -8.581 -2.527 19.537 1 86.06 714 THR A C 1
ATOM 2717 O O . THR A 1 360 ? -9.262 -3.221 20.295 1 86.19 714 THR A O 1
ATOM 2721 N N . THR A 1 361 ? -8.306 -2.882 18.269 1 86.9 715 THR A N 1
ATOM 2722 C CA . THR A 1 361 ? -8.803 -4.099 17.626 1 88.14 715 THR A CA 1
ATOM 2723 C C . THR A 1 361 ? -8.14 -5.358 18.197 1 89.4 715 THR A C 1
ATOM 2724 O O . THR A 1 361 ? -8.827 -6.344 18.463 1 89.49 715 THR A O 1
ATOM 2728 N N . ASN A 1 362 ? -6.814 -5.319 18.416 1 90.25 716 ASN A N 1
ATOM 2729 C CA . ASN A 1 362 ? -6.069 -6.458 18.979 1 91.55 716 ASN A CA 1
ATOM 2730 C C . ASN A 1 362 ? -6.33 -6.71 20.478 1 92.54 716 ASN A C 1
ATOM 2731 O O . ASN A 1 362 ? -5.733 -7.612 21.058 1 92.58 716 ASN A O 1
ATOM 2736 N N . MET A 1 363 ? -7.215 -5.91 21.094 1 93.25 717 MET A N 1
ATOM 2737 C CA . MET A 1 363 ? -7.607 -6.035 22.494 1 94.58 717 MET A CA 1
ATOM 2738 C C . MET A 1 363 ? -9.113 -6.314 22.696 1 95.48 717 MET A C 1
ATOM 2739 O O . MET A 1 363 ? -9.6 -6.228 23.825 1 95.83 717 MET A O 1
ATOM 2744 N N . GLY A 1 364 ? -9.828 -6.65 21.622 1 95.6 718 GLY A N 1
ATOM 2745 C CA . GLY A 1 364 ? -11.252 -6.949 21.686 1 96.12 718 GLY A CA 1
ATOM 2746 C C . GLY A 1 364 ? -11.529 -8.413 21.957 1 96.42 718 GLY A C 1
ATOM 2747 O O . GLY A 1 364 ? -10.775 -9.284 21.52 1 96.49 718 GLY A O 1
ATOM 2748 N N . MET B 1 1 ? -12.634 24.317 34.131 1 78.33 358 MET B N 1
ATOM 2749 C CA . MET B 1 1 ? -13.42 23.091 34.04 1 79.09 358 MET B CA 1
ATOM 2750 C C . MET B 1 1 ? -13.749 22.714 32.586 1 79.6 358 MET B C 1
ATOM 2751 O O . MET B 1 1 ? -13.568 21.558 32.205 1 79.74 358 MET B O 1
ATOM 2756 N N . GLY B 1 2 ? -14.213 23.684 31.795 0.96 79.69 359 GLY B N 1
ATOM 2757 C CA . GLY B 1 2 ? -14.552 23.494 30.384 0.96 80.1 359 GLY B CA 1
ATOM 2758 C C . GLY B 1 2 ? -13.325 23.25 29.527 0.96 80.41 359 GLY B C 1
ATOM 2759 O O . GLY B 1 2 ? -13.181 22.168 28.958 0.96 80.79 359 GLY B O 1
ATOM 2760 N N . SER B 1 3 ? -12.445 24.27 29.417 1 80.02 360 SER B N 1
ATOM 2761 C CA . SER B 1 3 ? -11.14 24.248 28.737 1 80.01 360 SER B CA 1
ATOM 2762 C C . SER B 1 3 ? -11.132 24.05 27.183 1 80.22 360 SER B C 1
ATOM 2763 O O . SER B 1 3 ? -12.072 23.512 26.595 1 80.35 360 SER B O 1
ATOM 2766 N N . SER B 1 4 ? -10.028 24.503 26.539 1 80.06 361 SER B N 1
ATOM 2767 C CA . SER B 1 4 ? -9.699 24.42 25.096 1 80.04 361 SER B CA 1
ATOM 2768 C C . SER B 1 4 ? -8.162 24.616 24.964 1 78.84 361 SER B C 1
ATOM 2769 O O . SER B 1 4 ? -7.686 25.5 24.246 1 78.57 361 SER B O 1
ATOM 2772 N N . HIS B 1 5 ? -7.406 23.771 25.685 0.83 77.87 362 HIS B N 1
ATOM 2773 C CA . HIS B 1 5 ? -5.964 23.856 25.863 0.83 77.46 362 HIS B CA 1
ATOM 2774 C C . HIS B 1 5 ? -5.043 23.079 24.919 0.83 75.74 362 HIS B C 1
ATOM 2775 O O . HIS B 1 5 ? -3.846 23.076 25.182 0.83 75.4 362 HIS B O 1
ATOM 2782 N N . HIS B 1 6 ? -5.545 22.409 23.871 0.92 74.6 363 HIS B N 1
ATOM 2783 C CA . HIS B 1 6 ? -4.65 21.635 22.986 0.92 73.7 363 HIS B CA 1
ATOM 2784 C C . HIS B 1 6 ? -4.384 22.294 21.633 0.92 72.9 363 HIS B C 1
ATOM 2785 O O . HIS B 1 6 ? -3.897 21.619 20.726 0.92 72.89 363 HIS B O 1
ATOM 2792 N N . HIS B 1 7 ? -4.688 23.608 21.504 0.81 72.09 364 HIS B N 1
ATOM 2793 C CA . HIS B 1 7 ? -4.519 24.452 20.308 0.81 71.73 364 HIS B CA 1
ATOM 2794 C C . HIS B 1 7 ? -3.187 24.205 19.633 0.81 71.57 364 HIS B C 1
ATOM 2795 O O . HIS B 1 7 ? -2.174 24.512 20.244 0.81 71.74 364 HIS B O 1
ATOM 2802 N N . HIS B 1 8 ? -3.161 23.697 18.386 0.89 71.26 365 HIS B N 1
ATOM 2803 C CA . HIS B 1 8 ? -1.879 23.468 17.693 0.89 71.45 365 HIS B CA 1
ATOM 2804 C C . HIS B 1 8 ? -1.071 24.747 17.424 0.89 71.45 365 HIS B C 1
ATOM 2805 O O . HIS B 1 8 ? 0.002 24.67 16.836 0.89 71.35 365 HIS B O 1
ATOM 2807 N N . HIS B 1 9 ? -1.572 25.909 17.876 0.93 71.48 366 HIS B N 1
ATOM 2808 C CA . HIS B 1 9 ? -0.944 27.205 17.7 0.93 72.03 366 HIS B CA 1
ATOM 2809 C C . HIS B 1 9 ? -0.01 27.588 18.844 0.93 72.38 366 HIS B C 1
ATOM 2810 O O . HIS B 1 9 ? -0.02 28.732 19.305 0.93 72.26 366 HIS B O 1
ATOM 2817 N N . HIS B 1 10 ? 0.825 26.636 19.289 0.84 72.75 367 HIS B N 1
ATOM 2818 C CA . HIS B 1 10 ? 1.884 26.947 20.251 0.84 73.4 367 HIS B CA 1
ATOM 2819 C C . HIS B 1 10 ? 3.177 27.259 19.452 0.84 74.02 367 HIS B C 1
ATOM 2820 O O . HIS B 1 10 ? 4.269 26.826 19.804 0.84 73.86 367 HIS B O 1
ATOM 2827 N N . SER B 1 11 ? 3.014 28.002 18.346 0.91 74.67 368 SER B N 1
ATOM 2828 C CA . SER B 1 11 ? 4.048 28.426 17.428 0.91 75.73 368 SER B CA 1
ATOM 2829 C C . SER B 1 11 ? 3.98 29.95 17.31 0.91 76.84 368 SER B C 1
ATOM 2830 O O . SER B 1 11 ? 3.928 30.496 16.209 0.91 76.93 368 SER B O 1
ATOM 2833 N N A SER B 1 12 ? 3.985 30.639 18.457 0.33 77.16 369 SER B N 1
ATOM 2834 N N B SER B 1 12 ? 3.986 30.636 18.462 0.67 77.24 369 SER B N 1
ATOM 2835 C CA A SER B 1 12 ? 3.938 32.098 18.494 0.33 77.92 369 SER B CA 1
ATOM 2836 C CA B SER B 1 12 ? 3.947 32.095 18.524 0.67 78.01 369 SER B CA 1
ATOM 2837 C C A SER B 1 12 ? 5.365 32.669 18.447 0.33 78.49 369 SER B C 1
ATOM 2838 C C B SER B 1 12 ? 5.383 32.653 18.463 0.67 78.6 369 SER B C 1
ATOM 2839 O O A SER B 1 12 ? 5.818 33.319 19.389 0.33 78.67 369 SER B O 1
ATOM 2840 O O B SER B 1 12 ? 5.862 33.275 19.411 0.67 78.87 369 SER B O 1
ATOM 2845 N N . GLY B 1 13 ? 6.063 32.401 17.351 1 78.61 370 GLY B N 1
ATOM 2846 C CA . GLY B 1 13 ? 7.434 32.851 17.155 1 79.14 370 GLY B CA 1
ATOM 2847 C C . GLY B 1 13 ? 8.003 32.41 15.821 1 79.52 370 GLY B C 1
ATOM 2848 O O . GLY B 1 13 ? 7.266 32.267 14.84 1 79.6 370 GLY B O 1
ATOM 2849 N N . PHE B 1 36 ? -6.793 44 -1.938 1 77.28 390 PHE B N 1
ATOM 2850 C CA . PHE B 1 36 ? -7.222 45.266 -1.339 1 78.1 390 PHE B CA 1
ATOM 2851 C C . PHE B 1 36 ? -8.742 45.491 -1.433 1 77.77 390 PHE B C 1
ATOM 2852 O O . PHE B 1 36 ? -9.356 45.158 -2.447 1 77.91 390 PHE B O 1
ATOM 2860 N N . ILE B 1 37 ? -9.304 46.163 -0.408 1 77.04 391 ILE B N 1
ATOM 2861 C CA . ILE B 1 37 ? -10.691 46.63 -0.298 1 76.68 391 ILE B CA 1
ATOM 2862 C C . ILE B 1 37 ? -10.728 47.804 0.698 1 76.12 391 ILE B C 1
ATOM 2863 O O . ILE B 1 37 ? -10.003 47.772 1.695 1 76.07 391 ILE B O 1
ATOM 2868 N N . ASP B 1 38 ? -11.545 48.843 0.427 1 75.57 392 ASP B N 1
ATOM 2869 C CA . ASP B 1 38 ? -11.663 49.967 1.357 1 75.62 392 ASP B CA 1
ATOM 2870 C C . ASP B 1 38 ? -12.436 49.454 2.565 1 75.17 392 ASP B C 1
ATOM 2871 O O . ASP B 1 38 ? -13.661 49.352 2.523 1 75.13 392 ASP B O 1
ATOM 2876 N N . ILE B 1 39 ? -11.696 49.064 3.611 1 74.63 393 ILE B N 1
ATOM 2877 C CA . ILE B 1 39 ? -12.238 48.499 4.837 1 74.59 393 ILE B CA 1
ATOM 2878 C C . ILE B 1 39 ? -13.185 49.472 5.518 1 74.52 393 ILE B C 1
ATOM 2879 O O . ILE B 1 39 ? -14.276 49.08 5.931 1 74.65 393 ILE B O 1
ATOM 2884 N N . ALA B 1 40 ? -12.799 50.749 5.583 1 74.18 394 ALA B N 1
ATOM 2885 C CA . ALA B 1 40 ? -13.622 51.782 6.208 1 74.18 394 ALA B CA 1
ATOM 2886 C C . ALA B 1 40 ? -14.933 51.971 5.456 1 73.6 394 ALA B C 1
ATOM 2887 O O . ALA B 1 40 ? -15.978 52.144 6.08 1 73.62 394 ALA B O 1
ATOM 2889 N N . ALA B 1 41 ? -14.885 51.913 4.119 1 72.94 395 ALA B N 1
ATOM 2890 C CA . ALA B 1 41 ? -16.087 52.04 3.295 1 72.72 395 ALA B CA 1
ATOM 2891 C C . ALA B 1 41 ? -16.956 50.792 3.376 1 72.15 395 ALA B C 1
ATOM 2892 O O . ALA B 1 41 ? -18.173 50.894 3.299 1 72.33 395 ALA B O 1
ATOM 2894 N N . PHE B 1 42 ? -16.341 49.619 3.54 1 71.35 396 PHE B N 1
ATOM 2895 C CA . PHE B 1 42 ? -17.075 48.369 3.654 1 70.91 396 PHE B CA 1
ATOM 2896 C C . PHE B 1 42 ? -17.921 48.336 4.928 1 70.84 396 PHE B C 1
ATOM 2897 O O . PHE B 1 42 ? -19.007 47.77 4.913 1 70.74 396 PHE B O 1
ATOM 2905 N N . GLU B 1 43 ? -17.432 48.94 6.022 1 70.69 397 GLU B N 1
ATOM 2906 C CA . GLU B 1 43 ? -18.154 48.94 7.292 1 71.05 397 GLU B CA 1
ATOM 2907 C C . GLU B 1 43 ? -19.551 49.564 7.2 1 71.26 397 GLU B C 1
ATOM 2908 O O . GLU B 1 43 ? -20.521 48.909 7.566 1 71.5 397 GLU B O 1
ATOM 2914 N N . SER B 1 44 ? -19.658 50.816 6.727 1 71.12 398 SER B N 1
ATOM 2915 C CA . SER B 1 44 ? -20.945 51.505 6.637 1 71.5 398 SER B CA 1
ATOM 2916 C C . SER B 1 44 ? -21.762 51.033 5.442 1 71.78 398 SER B C 1
ATOM 2917 O O . SER B 1 44 ? -21.242 50.958 4.333 1 71.92 398 SER B O 1
ATOM 2920 N N . PRO B 1 45 ? -23.06 50.746 5.643 1 71.64 399 PRO B N 1
ATOM 2921 C CA . PRO B 1 45 ? -23.895 50.277 4.525 1 71.75 399 PRO B CA 1
ATOM 2922 C C . PRO B 1 45 ? -24.081 51.275 3.384 1 72.1 399 PRO B C 1
ATOM 2923 O O . PRO B 1 45 ? -24.397 50.883 2.259 1 72.39 399 PRO B O 1
ATOM 2927 N N . LEU B 1 46 ? -23.89 52.561 3.677 1 71.85 400 LEU B N 1
ATOM 2928 C CA . LEU B 1 46 ? -24.026 53.629 2.699 1 72.21 400 LEU B CA 1
ATOM 2929 C C . LEU B 1 46 ? -22.926 53.523 1.647 1 72.47 400 LEU B C 1
ATOM 2930 O O . LEU B 1 46 ? -23.187 53.695 0.46 1 72.83 400 LEU B O 1
ATOM 2935 N N . THR B 1 47 ? -21.7 53.215 2.081 1 72.24 401 THR B N 1
ATOM 2936 C CA . THR B 1 47 ? -20.536 53.151 1.207 1 72.54 401 THR B CA 1
ATOM 2937 C C . THR B 1 47 ? -20.015 51.735 0.94 1 72.5 401 THR B C 1
ATOM 2938 O O . THR B 1 47 ? -18.894 51.587 0.447 1 72.86 401 THR B O 1
ATOM 2942 N N . SER B 1 48 ? -20.801 50.698 1.258 1 71.83 402 SER B N 1
ATOM 2943 C CA . SER B 1 48 ? -20.347 49.318 1.082 1 71.57 402 SER B CA 1
ATOM 2944 C C . SER B 1 48 ? -20.811 48.655 -0.198 1 70.82 402 SER B C 1
ATOM 2945 O O . SER B 1 48 ? -20.207 47.668 -0.608 1 70.85 402 SER B O 1
ATOM 2948 N N . SER B 1 49 ? -21.905 49.155 -0.798 1 69.99 403 SER B N 1
ATOM 2949 C CA . SER B 1 49 ? -22.528 48.618 -2.011 1 69.5 403 SER B CA 1
ATOM 2950 C C . SER B 1 49 ? -21.552 48.05 -3.068 1 68.39 403 SER B C 1
ATOM 2951 O O . SER B 1 49 ? -21.777 46.946 -3.561 1 68.27 403 SER B O 1
ATOM 2954 N N . ALA B 1 50 ? -20.492 48.795 -3.415 1 67.39 404 ALA B N 1
ATOM 2955 C CA . ALA B 1 50 ? -19.514 48.367 -4.418 1 66.93 404 ALA B CA 1
ATOM 2956 C C . ALA B 1 50 ? -18.557 47.296 -3.897 1 66.43 404 ALA B C 1
ATOM 2957 O O . ALA B 1 50 ? -18.211 46.368 -4.631 1 66.6 404 ALA B O 1
ATOM 2959 N N . SER B 1 51 ? -18.121 47.435 -2.636 1 65.56 405 SER B N 1
ATOM 2960 C CA . SER B 1 51 ? -17.204 46.501 -1.984 1 64.87 405 SER B CA 1
ATOM 2961 C C . SER B 1 51 ? -17.851 45.121 -1.839 1 64.2 405 SER B C 1
ATOM 2962 O O . SER B 1 51 ? -17.197 44.109 -2.073 1 64.08 405 SER B O 1
ATOM 2965 N N . ILE B 1 52 ? -19.143 45.087 -1.468 1 63.69 406 ILE B N 1
ATOM 2966 C CA . ILE B 1 52 ? -19.901 43.846 -1.307 1 63.59 406 ILE B CA 1
ATOM 2967 C C . ILE B 1 52 ? -20.053 43.148 -2.646 1 63.51 406 ILE B C 1
ATOM 2968 O O . ILE B 1 52 ? -19.877 41.935 -2.729 1 63.45 406 ILE B O 1
ATOM 2973 N N . GLN B 1 53 ? -20.358 43.918 -3.698 1 63.32 407 GLN B N 1
ATOM 2974 C CA . GLN B 1 53 ? -20.514 43.39 -5.05 1 63.66 407 GLN B CA 1
ATOM 2975 C C . GLN B 1 53 ? -19.215 42.748 -5.539 1 62.82 407 GLN B C 1
ATOM 2976 O O . GLN B 1 53 ? -19.246 41.69 -6.157 1 62.72 407 GLN B O 1
ATOM 2982 N N . GLN B 1 54 ? -18.077 43.367 -5.215 1 62.19 408 GLN B N 1
ATOM 2983 C CA . GLN B 1 54 ? -16.759 42.869 -5.574 1 62.11 408 GLN B CA 1
ATOM 2984 C C . GLN B 1 54 ? -16.477 41.539 -4.863 1 61.57 408 GLN B C 1
ATOM 2985 O O . GLN B 1 54 ? -16.032 40.594 -5.504 1 61.56 408 GLN B O 1
ATOM 2991 N N . LEU B 1 55 ? -16.768 41.461 -3.55 1 60.95 409 LEU B N 1
ATOM 2992 C CA . LEU B 1 55 ? -16.563 40.258 -2.74 1 60.71 409 LEU B CA 1
ATOM 2993 C C . LEU B 1 55 ? -17.477 39.126 -3.191 1 60.61 409 LEU B C 1
ATOM 2994 O O . LEU B 1 55 ? -17.066 37.968 -3.16 1 61.18 409 LEU B O 1
ATOM 2999 N N . LEU B 1 56 ? -18.721 39.455 -3.592 1 59.57 410 LEU B N 1
ATOM 3000 C CA . LEU B 1 56 ? -19.696 38.47 -4.051 1 58.98 410 LEU B CA 1
ATOM 3001 C C . LEU B 1 56 ? -19.322 37.899 -5.41 1 58.78 410 LEU B C 1
ATOM 3002 O O . LEU B 1 56 ? -19.577 36.726 -5.659 1 58.64 410 LEU B O 1
ATOM 3007 N N . GLU B 1 57 ? -18.733 38.721 -6.293 1 58.49 411 GLU B N 1
ATOM 3008 C CA . GLU B 1 57 ? -18.324 38.258 -7.616 1 58.61 411 GLU B CA 1
ATOM 3009 C C . GLU B 1 57 ? -17.152 37.288 -7.52 1 58.37 411 GLU B C 1
ATOM 3010 O O . GLU B 1 57 ? -17.089 36.332 -8.288 1 58.69 411 GLU B O 1
ATOM 3016 N N . HIS B 1 58 ? -16.232 37.525 -6.573 1 57.6 412 HIS B N 1
ATOM 3017 C CA . HIS B 1 58 ? -15.085 36.653 -6.355 1 57.44 412 HIS B CA 1
ATOM 3018 C C . HIS B 1 58 ? -15.54 35.334 -5.758 1 55.46 412 HIS B C 1
ATOM 3019 O O . HIS B 1 58 ? -15.062 34.284 -6.168 1 55.42 412 HIS B O 1
ATOM 3026 N N . TRP B 1 59 ? -16.476 35.384 -4.807 1 53.78 413 TRP B N 1
ATOM 3027 C CA . TRP B 1 59 ? -17.012 34.199 -4.148 1 52.56 413 TRP B CA 1
ATOM 3028 C C . TRP B 1 59 ? -17.842 33.37 -5.119 1 51.93 413 TRP B C 1
ATOM 3029 O O . TRP B 1 59 ? -17.688 32.154 -5.142 1 51.95 413 TRP B O 1
ATOM 3040 N N . ALA B 1 60 ? -18.679 34.019 -5.956 1 51.15 414 ALA B N 1
ATOM 3041 C CA . ALA B 1 60 ? -19.492 33.298 -6.933 1 50.89 414 ALA B CA 1
ATOM 3042 C C . ALA B 1 60 ? -18.646 32.605 -7.999 1 50.97 414 ALA B C 1
ATOM 3043 O O . ALA B 1 60 ? -19.065 31.584 -8.532 1 51.23 414 ALA B O 1
ATOM 3045 N N . ALA B 1 61 ? -17.458 33.14 -8.304 1 50.63 415 ALA B N 1
ATOM 3046 C CA . ALA B 1 61 ? -16.567 32.533 -9.284 1 50.74 415 ALA B CA 1
ATOM 3047 C C . ALA B 1 61 ? -16.027 31.202 -8.763 1 50.88 415 ALA B C 1
ATOM 3048 O O . ALA B 1 61 ? -15.91 30.249 -9.526 1 50.95 415 ALA B O 1
ATOM 3050 N N . ASP B 1 62 ? -15.716 31.131 -7.46 1 50.81 416 ASP B N 1
ATOM 3051 C CA . ASP B 1 62 ? -15.223 29.901 -6.854 1 51.28 416 ASP B CA 1
ATOM 3052 C C . ASP B 1 62 ? -16.374 28.932 -6.615 1 50.99 416 ASP B C 1
ATOM 3053 O O . ASP B 1 62 ? -16.207 27.729 -6.82 1 51.25 416 ASP B O 1
ATOM 3058 N N . ALA B 1 63 ? -17.537 29.452 -6.171 1 50.19 417 ALA B N 1
ATOM 3059 C CA . ALA B 1 63 ? -18.72 28.651 -5.881 1 49.85 417 ALA B CA 1
ATOM 3060 C C . ALA B 1 63 ? -19.33 28.04 -7.126 1 49.55 417 ALA B C 1
ATOM 3061 O O . ALA B 1 63 ? -19.913 26.964 -7.031 1 49.97 417 ALA B O 1
ATOM 3063 N N . ARG B 1 64 ? -19.203 28.705 -8.29 1 48.63 418 ARG B N 1
ATOM 3064 C CA . ARG B 1 64 ? -19.73 28.135 -9.521 1 48.36 418 ARG B CA 1
ATOM 3065 C C . ARG B 1 64 ? -18.93 26.909 -9.939 1 49.22 418 ARG B C 1
ATOM 3066 O O . ARG B 1 64 ? -19.525 25.926 -10.362 1 49.49 418 ARG B O 1
ATOM 3074 N N . LYS B 1 65 ? -17.601 26.924 -9.726 1 49.69 419 LYS B N 1
ATOM 3075 C CA . LYS B 1 65 ? -16.714 25.797 -10.017 1 50.46 419 LYS B CA 1
ATOM 3076 C C . LYS B 1 65 ? -16.979 24.653 -9.038 1 50.94 419 LYS B C 1
ATOM 3077 O O . LYS B 1 65 ? -17.013 23.496 -9.448 1 51.16 419 LYS B O 1
ATOM 3083 N N . GLU B 1 66 ? -17.201 24.98 -7.757 1 50.94 420 GLU B N 1
ATOM 3084 C CA . GLU B 1 66 ? -17.514 24.006 -6.721 1 51.58 420 GLU B CA 1
ATOM 3085 C C . GLU B 1 66 ? -18.856 23.343 -7.004 1 51.29 420 GLU B C 1
ATOM 3086 O O . GLU B 1 66 ? -18.989 22.138 -6.82 1 51.15 420 GLU B O 1
ATOM 3092 N N . PHE B 1 67 ? -19.848 24.123 -7.463 1 51.21 421 PHE B N 1
ATOM 3093 C CA . PHE B 1 67 ? -21.174 23.606 -7.799 1 51.6 421 PHE B CA 1
ATOM 3094 C C . PHE B 1 67 ? -21.108 22.707 -9.027 1 52.49 421 PHE B C 1
ATOM 3095 O O . PHE B 1 67 ? -21.775 21.678 -9.063 1 52.45 421 PHE B O 1
ATOM 3103 N N . GLU B 1 68 ? -20.275 23.065 -10.007 1 53.24 422 GLU B N 1
ATOM 3104 C CA . GLU B 1 68 ? -20.058 22.267 -11.207 1 54.53 422 GLU B CA 1
ATOM 3105 C C . GLU B 1 68 ? -19.414 20.937 -10.819 1 55.95 422 GLU B C 1
ATOM 3106 O O . GLU B 1 68 ? -19.82 19.902 -11.336 1 56.23 422 GLU B O 1
ATOM 3112 N N . LYS B 1 69 ? -18.435 20.959 -9.898 1 56.79 423 LYS B N 1
ATOM 3113 C CA . LYS B 1 69 ? -17.764 19.757 -9.415 1 58.6 423 LYS B CA 1
ATOM 3114 C C . LYS B 1 69 ? -18.747 18.821 -8.715 1 60.55 423 LYS B C 1
ATOM 3115 O O . LYS B 1 69 ? -18.627 17.604 -8.836 1 60.72 423 LYS B O 1
ATOM 3121 N N . ALA B 1 70 ? -19.711 19.389 -7.975 1 61.89 424 ALA B N 1
ATOM 3122 C CA . ALA B 1 70 ? -20.747 18.629 -7.285 1 63.57 424 ALA B CA 1
ATOM 3123 C C . ALA B 1 70 ? -21.709 18.015 -8.298 1 65.67 424 ALA B C 1
ATOM 3124 O O . ALA B 1 70 ? -22.136 16.883 -8.106 1 66.06 424 ALA B O 1
ATOM 3126 N N . LEU B 1 71 ? -22.031 18.744 -9.385 1 66.91 425 LEU B N 1
ATOM 3127 C CA . LEU B 1 71 ? -22.909 18.254 -10.447 1 68.65 425 LEU B CA 1
ATOM 3128 C C . LEU B 1 71 ? -22.268 17.068 -11.179 1 71.23 425 LEU B C 1
ATOM 3129 O O . LEU B 1 71 ? -22.974 16.138 -11.559 1 71.42 425 LEU B O 1
ATOM 3134 N N . MET B 1 72 ? -20.935 17.082 -11.354 1 73.02 426 MET B N 1
ATOM 3135 C CA . MET B 1 72 ? -20.222 15.972 -11.994 1 75.15 426 MET B CA 1
ATOM 3136 C C . MET B 1 72 ? -20.176 14.743 -11.07 1 76.45 426 MET B C 1
ATOM 3137 O O . MET B 1 72 ? -20.26 13.612 -11.549 1 76.86 426 MET B O 1
ATOM 3142 N N . ALA B 1 73 ? -20.075 14.967 -9.75 1 76.94 427 ALA B N 1
ATOM 3143 C CA . ALA B 1 73 ? -20.089 13.9 -8.752 1 78.07 427 ALA B CA 1
ATOM 3144 C C . ALA B 1 73 ? -21.479 13.243 -8.671 1 79.29 427 ALA B C 1
ATOM 3145 O O . ALA B 1 73 ? -21.574 12.049 -8.393 1 79.66 427 ALA B O 1
ATOM 3147 N N . VAL B 1 74 ? -22.548 14.022 -8.916 1 79.79 428 VAL B N 1
ATOM 3148 C CA . VAL B 1 74 ? -23.913 13.514 -8.945 1 81.04 428 VAL B CA 1
ATOM 3149 C C . VAL B 1 74 ? -24.037 12.571 -10.153 1 82.66 428 VAL B C 1
ATOM 3150 O O . VAL B 1 74 ? -24.56 11.47 -10.016 1 82.91 428 VAL B O 1
ATOM 3154 N N . LEU B 1 75 ? -23.508 12.984 -11.317 1 83.63 429 LEU B N 1
ATOM 3155 C CA . LEU B 1 75 ? -23.53 12.197 -12.552 1 85.09 429 LEU B CA 1
ATOM 3156 C C . LEU B 1 75 ? -22.741 10.888 -12.437 1 86.45 429 LEU B C 1
ATOM 3157 O O . LEU B 1 75 ? -23.05 9.93 -13.141 1 86.75 429 LEU B O 1
ATOM 3162 N N . GLU B 1 76 ? -21.735 10.841 -11.562 1 87.18 430 GLU B N 1
ATOM 3163 C CA . GLU B 1 76 ? -20.941 9.635 -11.362 1 88.64 430 GLU B CA 1
ATOM 3164 C C . GLU B 1 76 ? -21.714 8.606 -10.549 1 89.8 430 GLU B C 1
ATOM 3165 O O . GLU B 1 76 ? -21.663 7.417 -10.867 1 90.21 430 GLU B O 1
ATOM 3171 N N . LYS B 1 77 ? -22.428 9.055 -9.501 1 90.14 431 LYS B N 1
ATOM 3172 C CA . LYS B 1 77 ? -23.22 8.155 -8.665 1 90.97 431 LYS B CA 1
ATOM 3173 C C . LYS B 1 77 ? -24.491 7.729 -9.405 1 91.56 431 LYS B C 1
ATOM 3174 O O . LYS B 1 77 ? -24.78 6.535 -9.497 1 91.73 431 LYS B O 1
ATOM 3180 N N . GLU B 1 78 ? -25.229 8.695 -9.96 1 91.65 432 GLU B N 1
ATOM 3181 C CA . GLU B 1 78 ? -26.429 8.392 -10.722 1 92.27 432 GLU B CA 1
ATOM 3182 C C . GLU B 1 78 ? -26.414 9.075 -12.077 1 92.35 432 GLU B C 1
ATOM 3183 O O . GLU B 1 78 ? -26.804 10.235 -12.195 1 92.45 432 GLU B O 1
ATOM 3189 N N . PRO B 1 79 ? -26.005 8.349 -13.128 1 92.18 433 PRO B N 1
ATOM 3190 C CA . PRO B 1 79 ? -26.005 8.943 -14.477 1 92.02 433 PRO B CA 1
ATOM 3191 C C . PRO B 1 79 ? -27.401 9.261 -15.029 1 91.8 433 PRO B C 1
ATOM 3192 O O . PRO B 1 79 ? -27.518 10.038 -15.972 1 91.79 433 PRO B O 1
ATOM 3196 N N . GLY B 1 80 ? -28.439 8.678 -14.43 1 91.46 434 GLY B N 1
ATOM 3197 C CA . GLY B 1 80 ? -29.825 8.921 -14.806 1 91.75 434 GLY B CA 1
ATOM 3198 C C . GLY B 1 80 ? -30.297 10.337 -14.525 1 91.84 434 GLY B C 1
ATOM 3199 O O . GLY B 1 80 ? -31.288 10.785 -15.102 1 91.92 434 GLY B O 1
ATOM 3200 N N . LYS B 1 81 ? -29.581 11.071 -13.656 1 91.66 435 LYS B N 1
ATOM 3201 C CA . LYS B 1 81 ? -29.913 12.466 -13.351 1 91.77 435 LYS B CA 1
ATOM 3202 C C . LYS B 1 81 ? -29.367 13.447 -14.414 1 91.66 435 LYS B C 1
ATOM 3203 O O . LYS B 1 81 ? -29.372 14.651 -14.162 1 91.98 435 LYS B O 1
ATOM 3209 N N . ARG B 1 82 ? -28.892 12.941 -15.581 1 90.92 436 ARG B N 1
ATOM 3210 C CA . ARG B 1 82 ? -28.315 13.721 -16.676 1 90.63 436 ARG B CA 1
ATOM 3211 C C . ARG B 1 82 ? -29.231 14.842 -17.165 1 89.39 436 ARG B C 1
ATOM 3212 O O . ARG B 1 82 ? -28.738 15.922 -17.47 1 89.45 436 ARG B O 1
ATOM 3220 N N . ASP B 1 83 ? -30.552 14.604 -17.223 1 88.09 437 ASP B N 1
ATOM 3221 C CA . ASP B 1 83 ? -31.505 15.617 -17.673 1 87.39 437 ASP B CA 1
ATOM 3222 C C . ASP B 1 83 ? -31.639 16.788 -16.704 1 85.97 437 ASP B C 1
ATOM 3223 O O . ASP B 1 83 ? -31.852 17.911 -17.146 1 86.12 437 ASP B O 1
ATOM 3228 N N . ILE B 1 84 ? -31.506 16.542 -15.392 1 84.51 438 ILE B N 1
ATOM 3229 C CA . ILE B 1 84 ? -31.602 17.601 -14.374 1 83.51 438 ILE B CA 1
ATOM 3230 C C . ILE B 1 84 ? -30.321 18.437 -14.342 1 81.84 438 ILE B C 1
ATOM 3231 O O . ILE B 1 84 ? -30.377 19.656 -14.192 1 82.01 438 ILE B O 1
ATOM 3236 N N . ILE B 1 85 ? -29.168 17.779 -14.492 1 80.02 439 ILE B N 1
ATOM 3237 C CA . ILE B 1 85 ? -27.867 18.441 -14.514 1 78.79 439 ILE B CA 1
ATOM 3238 C C . ILE B 1 85 ? -27.716 19.345 -15.747 1 77.32 439 ILE B C 1
ATOM 3239 O O . ILE B 1 85 ? -27.101 20.404 -15.656 1 77.17 439 ILE B O 1
ATOM 3244 N N . ASN B 1 86 ? -28.356 18.977 -16.87 1 76.15 440 ASN B N 1
ATOM 3245 C CA . ASN B 1 86 ? -28.341 19.781 -18.091 1 75.25 440 ASN B CA 1
ATOM 3246 C C . ASN B 1 86 ? -29.104 21.097 -17.924 1 73.55 440 ASN B C 1
ATOM 3247 O O . ASN B 1 86 ? -28.739 22.084 -18.551 1 73.72 440 ASN B O 1
ATOM 3252 N N . GLN B 1 87 ? -30.144 21.121 -17.08 1 71.77 441 GLN B N 1
ATOM 3253 C CA . GLN B 1 87 ? -30.893 22.349 -16.819 1 70.76 441 GLN B CA 1
ATOM 3254 C C . GLN B 1 87 ? -30.025 23.366 -16.085 1 69.65 441 GLN B C 1
ATOM 3255 O O . GLN B 1 87 ? -30.157 24.561 -16.321 1 69.76 441 GLN B O 1
ATOM 3261 N N . PHE B 1 88 ? -29.152 22.892 -15.182 1 68.49 442 PHE B N 1
ATOM 3262 C CA . PHE B 1 88 ? -28.251 23.75 -14.424 1 67.71 442 PHE B CA 1
ATOM 3263 C C . PHE B 1 88 ? -27.094 24.21 -15.263 1 67.67 442 PHE B C 1
ATOM 3264 O O . PHE B 1 88 ? -26.671 25.352 -15.123 1 68.06 442 PHE B O 1
ATOM 3272 N N . GLN B 1 89 ? -26.557 23.33 -16.115 1 67.05 443 GLN B N 1
ATOM 3273 C CA . GLN B 1 89 ? -25.414 23.679 -16.942 1 66.96 443 GLN B CA 1
ATOM 3274 C C . GLN B 1 89 ? -25.773 24.733 -17.981 1 65.91 443 GLN B C 1
ATOM 3275 O O . GLN B 1 89 ? -25.012 25.679 -18.18 1 66.02 443 GLN B O 1
ATOM 3281 N N . THR B 1 90 ? -26.957 24.608 -18.602 1 64.72 444 THR B N 1
ATOM 3282 C CA . THR B 1 90 ? -27.42 25.572 -19.605 1 64.07 444 THR B CA 1
ATOM 3283 C C . THR B 1 90 ? -28.139 26.803 -18.997 1 63.33 444 THR B C 1
ATOM 3284 O O . THR B 1 90 ? -28.611 27.666 -19.738 1 63.61 444 THR B O 1
ATOM 3288 N N . CYS B 1 91 ? -28.241 26.865 -17.66 1 62.2 445 CYS B N 1
ATOM 3289 C CA . CYS B 1 91 ? -28.883 27.947 -16.934 1 61.65 445 CYS B CA 1
ATOM 3290 C C . CYS B 1 91 ? -28.058 29.219 -17.103 1 60.31 445 CYS B C 1
ATOM 3291 O O . CYS B 1 91 ? -26.826 29.164 -17.045 1 60.52 445 CYS B O 1
ATOM 3294 N N . PRO B 1 92 ? -28.724 30.368 -17.333 1 58.81 446 PRO B N 1
ATOM 3295 C CA . PRO B 1 92 ? -27.988 31.636 -17.506 1 57.95 446 PRO B CA 1
ATOM 3296 C C . PRO B 1 92 ? -27.048 31.96 -16.357 1 56.91 446 PRO B C 1
ATOM 3297 O O . PRO B 1 92 ? -27.389 31.733 -15.197 1 57.22 446 PRO B O 1
ATOM 3301 N N . PRO B 1 93 ? -25.853 32.49 -16.663 1 55.52 447 PRO B N 1
ATOM 3302 C CA . PRO B 1 93 ? -24.882 32.784 -15.598 1 54.38 447 PRO B CA 1
ATOM 3303 C C . PRO B 1 93 ? -25.375 33.775 -14.552 1 53.03 447 PRO B C 1
ATOM 3304 O O . PRO B 1 93 ? -24.939 33.707 -13.419 1 53.13 447 PRO B O 1
ATOM 3308 N N . GLU B 1 94 ? -26.295 34.669 -14.917 1 51.61 448 GLU B N 1
ATOM 3309 C CA . GLU B 1 94 ? -26.83 35.655 -13.985 1 50.47 448 GLU B CA 1
ATOM 3310 C C . GLU B 1 94 ? -27.666 34.985 -12.899 1 49.51 448 GLU B C 1
ATOM 3311 O O . GLU B 1 94 ? -27.626 35.411 -11.743 1 49.65 448 GLU B O 1
ATOM 3317 N N . ILE B 1 95 ? -28.42 33.933 -13.269 1 48.45 449 ILE B N 1
ATOM 3318 C CA . ILE B 1 95 ? -29.243 33.178 -12.328 1 48.01 449 ILE B CA 1
ATOM 3319 C C . ILE B 1 95 ? -28.35 32.252 -11.511 1 47.65 449 ILE B C 1
ATOM 3320 O O . ILE B 1 95 ? -28.472 32.191 -10.285 1 47.74 449 ILE B O 1
ATOM 3325 N N . LEU B 1 96 ? -27.425 31.554 -12.203 1 46.86 450 LEU B N 1
ATOM 3326 C CA . LEU B 1 96 ? -26.494 30.607 -11.617 1 46.07 450 LEU B CA 1
ATOM 3327 C C . LEU B 1 96 ? -25.566 31.246 -10.605 1 44.87 450 LEU B C 1
ATOM 3328 O O . LEU B 1 96 ? -25.271 30.617 -9.601 1 45.21 450 LEU B O 1
ATOM 3333 N N . ASN B 1 97 ? -25.14 32.494 -10.824 1 43.63 451 ASN B N 1
ATOM 3334 C CA . ASN B 1 97 ? -24.269 33.188 -9.872 1 43.17 451 ASN B CA 1
ATOM 3335 C C . ASN B 1 97 ? -24.994 33.468 -8.558 1 43.18 451 ASN B C 1
ATOM 3336 O O . ASN B 1 97 ? -24.383 33.402 -7.497 1 43.53 451 ASN B O 1
ATOM 3341 N N . LYS B 1 98 ? -26.288 33.788 -8.625 1 42.94 452 LYS B N 1
ATOM 3342 C CA . LYS B 1 98 ? -27.067 34.049 -7.42 1 43.22 452 LYS B CA 1
ATOM 3343 C C . LYS B 1 98 ? -27.441 32.746 -6.703 1 43.36 452 LYS B C 1
ATOM 3344 O O . LYS B 1 98 ? -27.506 32.72 -5.474 1 43.64 452 LYS B O 1
ATOM 3350 N N . LEU B 1 99 ? -27.682 31.673 -7.473 1 43.05 453 LEU B N 1
ATOM 3351 C CA . LEU B 1 99 ? -28.067 30.362 -6.968 1 43.34 453 LEU B CA 1
ATOM 3352 C C . LEU B 1 99 ? -26.961 29.695 -6.175 1 43.84 453 LEU B C 1
ATOM 3353 O O . LEU B 1 99 ? -27.225 29.216 -5.082 1 44.69 453 LEU B O 1
ATOM 3358 N N . VAL B 1 100 ? -25.725 29.671 -6.694 1 43.33 454 VAL B N 1
ATOM 3359 C CA . VAL B 1 100 ? -24.617 29.004 -6.012 1 43.35 454 VAL B CA 1
ATOM 3360 C C . VAL B 1 100 ? -24.22 29.657 -4.687 1 43.97 454 VAL B C 1
ATOM 3361 O O . VAL B 1 100 ? -23.492 29.034 -3.915 1 44.42 454 VAL B O 1
ATOM 3365 N N . LEU B 1 101 ? -24.669 30.892 -4.415 1 43.91 455 LEU B N 1
ATOM 3366 C CA . LEU B 1 101 ? -24.329 31.566 -3.155 1 44.44 455 LEU B CA 1
ATOM 3367 C C . LEU B 1 101 ? -25.451 31.535 -2.09 1 45.29 455 LEU B C 1
ATOM 3368 O O . LEU B 1 101 ? -25.322 32.167 -1.032 1 45.54 455 LEU B O 1
ATOM 3373 N N . ARG B 1 102 ? -26.539 30.809 -2.367 1 45.34 456 ARG B N 1
ATOM 3374 C CA . ARG B 1 102 ? -27.63 30.683 -1.416 1 46.19 456 ARG B CA 1
ATOM 3375 C C . ARG B 1 102 ? -27.197 29.79 -0.268 1 46.22 456 ARG B C 1
ATOM 3376 O O . ARG B 1 102 ? -26.479 28.823 -0.499 1 46.4 456 ARG B O 1
ATOM 3384 N N . PRO B 1 103 ? -27.576 30.105 0.982 1 45.84 457 PRO B N 1
ATOM 3385 C CA . PRO B 1 103 ? -27.106 29.295 2.119 1 45.55 457 PRO B CA 1
ATOM 3386 C C . PRO B 1 103 ? -27.359 27.8 1.991 1 45.46 457 PRO B C 1
ATOM 3387 O O . PRO B 1 103 ? -26.465 27.014 2.282 1 45.67 457 PRO B O 1
ATOM 3391 N N . SER B 1 104 ? -28.551 27.41 1.521 1 45 458 SER B N 1
ATOM 3392 C CA . SER B 1 104 ? -28.906 26.005 1.334 1 45.06 458 SER B CA 1
ATOM 3393 C C . SER B 1 104 ? -28.098 25.34 0.221 1 45.47 458 SER B C 1
ATOM 3394 O O . SER B 1 104 ? -27.775 24.158 0.316 1 45.54 458 SER B O 1
ATOM 3397 N N . VAL B 1 105 ? -27.756 26.103 -0.823 1 45.55 459 VAL B N 1
ATOM 3398 C CA . VAL B 1 105 ? -26.979 25.603 -1.956 1 45.82 459 VAL B CA 1
ATOM 3399 C C . VAL B 1 105 ? -25.511 25.452 -1.573 1 46 459 VAL B C 1
ATOM 3400 O O . VAL B 1 105 ? -24.884 24.47 -1.97 1 46.39 459 VAL B O 1
ATOM 3404 N N . VAL B 1 106 ? -24.974 26.399 -0.77 1 45.39 460 VAL B N 1
ATOM 3405 C CA . VAL B 1 106 ? -23.591 26.358 -0.297 1 44.96 460 VAL B CA 1
ATOM 3406 C C . VAL B 1 106 ? -23.405 25.122 0.585 1 45.02 460 VAL B C 1
ATOM 3407 O O . VAL B 1 106 ? -22.432 24.392 0.412 1 45.35 460 VAL B O 1
ATOM 3411 N N . LEU B 1 107 ? -24.356 24.857 1.49 1 44.69 461 LEU B N 1
ATOM 3412 C CA . LEU B 1 107 ? -24.277 23.684 2.357 1 44.98 461 LEU B CA 1
ATOM 3413 C C . LEU B 1 107 ? -24.371 22.399 1.536 1 45.64 461 LEU B C 1
ATOM 3414 O O . LEU B 1 107 ? -23.587 21.486 1.76 1 46.17 461 LEU B O 1
ATOM 3419 N N . TRP B 1 108 ? -25.292 22.333 0.569 1 45.58 462 TRP B N 1
ATOM 3420 C CA . TRP B 1 108 ? -25.433 21.143 -0.27 1 46.06 462 TRP B CA 1
ATOM 3421 C C . TRP B 1 108 ? -24.162 20.864 -1.057 1 46.23 462 TRP B C 1
ATOM 3422 O O . TRP B 1 108 ? -23.721 19.721 -1.11 1 46.19 462 TRP B O 1
ATOM 3433 N N . THR B 1 109 ? -23.575 21.911 -1.656 1 46.15 463 THR B N 1
ATOM 3434 C CA . THR B 1 109 ? -22.354 21.822 -2.453 1 46.34 463 THR B CA 1
ATOM 3435 C C . THR B 1 109 ? -21.183 21.367 -1.581 1 46.84 463 THR B C 1
ATOM 3436 O O . THR B 1 109 ? -20.409 20.507 -1.996 1 46.96 463 THR B O 1
ATOM 3440 N N . THR B 1 110 ? -21.07 21.934 -0.366 1 46.89 464 THR B N 1
ATOM 3441 C CA . THR B 1 110 ? -20.012 21.6 0.58 1 47.41 464 THR B CA 1
ATOM 3442 C C . THR B 1 110 ? -20.119 20.148 1.029 1 48.11 464 THR B C 1
ATOM 3443 O O . THR B 1 110 ? -19.137 19.428 0.939 1 48.16 464 THR B O 1
ATOM 3447 N N . VAL B 1 111 ? -21.311 19.707 1.475 1 48.57 465 VAL B N 1
ATOM 3448 C CA . VAL B 1 111 ? -21.546 18.33 1.916 1 49.54 465 VAL B CA 1
ATOM 3449 C C . VAL B 1 111 ? -21.277 17.344 0.769 1 51.59 465 VAL B C 1
ATOM 3450 O O . VAL B 1 111 ? -20.638 16.317 0.976 1 51.96 465 VAL B O 1
ATOM 3454 N N . MET B 1 112 ? -21.707 17.692 -0.443 1 52.76 466 MET B N 1
ATOM 3455 C CA . MET B 1 112 ? -21.53 16.874 -1.637 1 54.33 466 MET B CA 1
ATOM 3456 C C . MET B 1 112 ? -20.055 16.692 -2.016 1 55.41 466 MET B C 1
ATOM 3457 O O . MET B 1 112 ? -19.626 15.57 -2.291 1 55.69 466 MET B O 1
ATOM 3462 N N . LEU B 1 113 ? -19.28 17.782 -2.023 1 55.75 467 LEU B N 1
ATOM 3463 C CA . LEU B 1 113 ? -17.868 17.714 -2.38 1 56.53 467 LEU B CA 1
ATOM 3464 C C . LEU B 1 113 ? -17.052 17.006 -1.317 1 57.06 467 LEU B C 1
ATOM 3465 O O . LEU B 1 113 ? -16.133 16.259 -1.648 1 57.04 467 LEU B O 1
ATOM 3470 N N . GLN B 1 114 ? -17.378 17.243 -0.041 1 57.29 468 GLN B N 1
ATOM 3471 C CA . GLN B 1 114 ? -16.669 16.597 1.05 1 57.7 468 GLN B CA 1
ATOM 3472 C C . GLN B 1 114 ? -16.954 15.107 1.06 1 58.68 468 GLN B C 1
ATOM 3473 O O . GLN B 1 114 ? -16.036 14.339 1.301 1 58.92 468 GLN B O 1
ATOM 3479 N N . ALA B 1 115 ? -18.188 14.685 0.737 1 59.17 469 ALA B N 1
ATOM 3480 C CA . ALA B 1 115 ? -18.523 13.263 0.683 1 60.1 469 ALA B CA 1
ATOM 3481 C C . ALA B 1 115 ? -17.682 12.524 -0.361 1 60.95 469 ALA B C 1
ATOM 3482 O O . ALA B 1 115 ? -17.221 11.411 -0.101 1 61.05 469 ALA B O 1
ATOM 3484 N N . SER B 1 116 ? -17.449 13.154 -1.526 1 61.34 470 SER B N 1
ATOM 3485 C CA . SER B 1 116 ? -16.632 12.551 -2.582 1 62.09 470 SER B CA 1
ATOM 3486 C C . SER B 1 116 ? -15.157 12.414 -2.166 1 62.42 470 SER B C 1
ATOM 3487 O O . SER B 1 116 ? -14.471 11.519 -2.656 1 62.82 470 SER B O 1
ATOM 3490 N N . ASN B 1 117 ? -14.678 13.281 -1.251 1 62.09 471 ASN B N 1
ATOM 3491 C CA . ASN B 1 117 ? -13.311 13.217 -0.724 1 62.29 471 ASN B CA 1
ATOM 3492 C C . ASN B 1 117 ? -13.2 12.395 0.575 1 61.75 471 ASN B C 1
ATOM 3493 O O . ASN B 1 117 ? -12.179 12.481 1.253 1 62.01 471 ASN B O 1
ATOM 3498 N N . GLY B 1 118 ? -14.244 11.638 0.92 1 60.87 472 GLY B N 1
ATOM 3499 C CA . GLY B 1 118 ? -14.294 10.813 2.12 1 60.37 472 GLY B CA 1
ATOM 3500 C C . GLY B 1 118 ? -14.309 11.596 3.416 1 59.44 472 GLY B C 1
ATOM 3501 O O . GLY B 1 118 ? -13.769 11.132 4.424 1 59.85 472 GLY B O 1
ATOM 3502 N N . ILE B 1 119 ? -14.897 12.798 3.401 1 58.11 473 ILE B N 1
ATOM 3503 C CA . ILE B 1 119 ? -14.975 13.653 4.585 1 57.38 473 ILE B CA 1
ATOM 3504 C C . ILE B 1 119 ? -16.421 13.888 5.024 1 56.46 473 ILE B C 1
ATOM 3505 O O . ILE B 1 119 ? -17.236 14.386 4.26 1 56.75 473 ILE B O 1
ATOM 3510 N N . THR B 1 120 ? -16.731 13.52 6.26 1 55.37 474 THR B N 1
ATOM 3511 C CA . THR B 1 120 ? -18.057 13.654 6.829 1 55 474 THR B CA 1
ATOM 3512 C C . THR B 1 120 ? -18.302 15.033 7.439 1 54.13 474 THR B C 1
ATOM 3513 O O . THR B 1 120 ? -17.402 15.626 8.037 1 54.24 474 THR B O 1
ATOM 3517 N N . ILE B 1 121 ? -19.536 15.528 7.296 1 53.09 475 ILE B N 1
ATOM 3518 C CA . ILE B 1 121 ? -19.974 16.792 7.875 1 52.57 475 ILE B CA 1
ATOM 3519 C C . ILE B 1 121 ? -21.105 16.496 8.872 1 53.1 475 ILE B C 1
ATOM 3520 O O . ILE B 1 121 ? -22.004 15.722 8.556 1 53.41 475 ILE B O 1
ATOM 3525 N N . HIS B 1 122 ? -21.053 17.078 10.083 1 52.98 476 HIS B N 1
ATOM 3526 C CA . HIS B 1 122 ? -22.064 16.81 11.107 1 52.97 476 HIS B CA 1
ATOM 3527 C C . HIS B 1 122 ? -22.804 18.056 11.601 1 52.98 476 HIS B C 1
ATOM 3528 O O . HIS B 1 122 ? -22.239 19.146 11.646 1 53.22 476 HIS B O 1
ATOM 3535 N N . SER B 1 123 ? -24.051 17.878 12.033 1 52.74 477 SER B N 1
ATOM 3536 C CA . SER B 1 123 ? -24.824 18.968 12.625 1 53.42 477 SER B CA 1
ATOM 3537 C C . SER B 1 123 ? -24.384 19.164 14.082 1 53.81 477 SER B C 1
ATOM 3538 O O . SER B 1 123 ? -23.74 18.281 14.644 1 54.17 477 SER B O 1
ATOM 3541 N N . ILE B 1 124 ? -24.728 20.296 14.711 1 53.66 478 ILE B N 1
ATOM 3542 C CA . ILE B 1 124 ? -24.321 20.576 16.087 1 54.22 478 ILE B CA 1
ATOM 3543 C C . ILE B 1 124 ? -24.693 19.461 17.073 1 55 478 ILE B C 1
ATOM 3544 O O . ILE B 1 124 ? -24.011 19.289 18.084 1 55.26 478 ILE B O 1
ATOM 3549 N N . ASP B 1 125 ? -25.729 18.667 16.758 1 55.36 479 ASP B N 1
ATOM 3550 C CA . ASP B 1 125 ? -26.137 17.564 17.631 1 56.06 479 ASP B CA 1
ATOM 3551 C C . ASP B 1 125 ? -25.384 16.241 17.367 1 56.34 479 ASP B C 1
ATOM 3552 O O . ASP B 1 125 ? -25.794 15.197 17.866 1 56.18 479 ASP B O 1
ATOM 3557 N N . GLY B 1 126 ? -24.302 16.299 16.598 1 56.74 480 GLY B N 1
ATOM 3558 C CA . GLY B 1 126 ? -23.462 15.151 16.287 1 57.98 480 GLY B CA 1
ATOM 3559 C C . GLY B 1 126 ? -23.967 14.227 15.201 1 59.27 480 GLY B C 1
ATOM 3560 O O . GLY B 1 126 ? -23.335 13.205 14.929 1 59.42 480 GLY B O 1
ATOM 3561 N N . GLU B 1 127 ? -25.1 14.557 14.571 1 60.11 481 GLU B N 1
ATOM 3562 C CA . GLU B 1 127 ? -25.663 13.703 13.527 1 61.48 481 GLU B CA 1
ATOM 3563 C C . GLU B 1 127 ? -25.023 13.95 12.175 1 62.15 481 GLU B C 1
ATOM 3564 O O . GLU B 1 127 ? -24.717 15.088 11.835 1 62.55 481 GLU B O 1
ATOM 3570 N N . LEU B 1 128 ? -24.824 12.886 11.401 1 62.03 482 LEU B N 1
ATOM 3571 C CA . LEU B 1 128 ? -24.207 12.983 10.085 1 62.3 482 LEU B CA 1
ATOM 3572 C C . LEU B 1 128 ? -25.155 13.6 9.048 1 62.3 482 LEU B C 1
ATOM 3573 O O . LEU B 1 128 ? -26.287 13.147 8.895 1 62.49 482 LEU B O 1
ATOM 3578 N N . ILE B 1 129 ? -24.68 14.626 8.327 1 61.94 483 ILE B N 1
ATOM 3579 C CA . ILE B 1 129 ? -25.46 15.262 7.27 1 61.91 483 ILE B CA 1
ATOM 3580 C C . ILE B 1 129 ? -25.185 14.507 5.987 1 62.39 483 ILE B C 1
ATOM 3581 O O . ILE B 1 129 ? -24.111 14.642 5.402 1 62.47 483 ILE B O 1
ATOM 3586 N N . ALA B 1 130 ? -26.138 13.669 5.577 1 62.64 484 ALA B N 1
ATOM 3587 C CA . ALA B 1 130 ? -26.004 12.826 4.398 1 63.39 484 ALA B CA 1
ATOM 3588 C C . ALA B 1 130 ? -26.147 13.596 3.1 1 64.26 484 ALA B C 1
ATOM 3589 O O . ALA B 1 130 ? -27.051 14.421 2.963 1 64.43 484 ALA B O 1
ATOM 3591 N N . PRO B 1 131 ? -25.283 13.308 2.111 1 64.72 485 PRO B N 1
ATOM 3592 C CA . PRO B 1 131 ? -25.409 13.992 0.814 1 65.28 485 PRO B CA 1
ATOM 3593 C C . PRO B 1 131 ? -26.626 13.503 0.021 1 65.99 485 PRO B C 1
ATOM 3594 O O . PRO B 1 131 ? -26.719 12.328 -0.33 1 66.24 485 PRO B O 1
ATOM 3598 N N . ASP B 1 132 ? -27.586 14.401 -0.216 1 66.1 486 ASP B N 1
ATOM 3599 C CA . ASP B 1 132 ? -28.824 14.065 -0.909 1 66.65 486 ASP B CA 1
ATOM 3600 C C . ASP B 1 132 ? -28.796 14.497 -2.361 1 66.52 486 ASP B C 1
ATOM 3601 O O . ASP B 1 132 ? -28.897 15.684 -2.655 1 66.33 486 ASP B O 1
ATOM 3606 N N . ILE B 1 133 ? -28.692 13.526 -3.272 1 66.51 487 ILE B N 1
ATOM 3607 C CA . ILE B 1 133 ? -28.696 13.782 -4.708 1 67.15 487 ILE B CA 1
ATOM 3608 C C . ILE B 1 133 ? -30.046 14.353 -5.165 1 67.69 487 ILE B C 1
ATOM 3609 O O . ILE B 1 133 ? -30.08 15.231 -6.026 1 67.82 487 ILE B O 1
ATOM 3614 N N . ASN B 1 134 ? -31.148 13.906 -4.537 1 67.87 488 ASN B N 1
ATOM 3615 C CA . ASN B 1 134 ? -32.513 14.335 -4.848 1 68.56 488 ASN B CA 1
ATOM 3616 C C . ASN B 1 134 ? -32.81 15.814 -4.562 1 68.31 488 ASN B C 1
ATOM 3617 O O . ASN B 1 134 ? -33.894 16.287 -4.91 1 68.62 488 ASN B O 1
ATOM 3622 N N . TYR B 1 135 ? -31.872 16.538 -3.93 1 67.48 489 TYR B N 1
ATOM 3623 C CA . TYR B 1 135 ? -32.056 17.965 -3.67 1 67.21 489 TYR B CA 1
ATOM 3624 C C . TYR B 1 135 ? -32.015 18.768 -4.976 1 67.75 489 TYR B C 1
ATOM 3625 O O . TYR B 1 135 ? -32.698 19.785 -5.08 1 67.68 489 TYR B O 1
ATOM 3634 N N . LEU B 1 136 ? -31.245 18.292 -5.983 1 68.1 490 LEU B N 1
ATOM 3635 C CA . LEU B 1 136 ? -31.114 18.941 -7.283 1 68.98 490 LEU B CA 1
ATOM 3636 C C . LEU B 1 136 ? -32.438 19.11 -7.998 1 70 490 LEU B C 1
ATOM 3637 O O . LEU B 1 136 ? -32.608 20.086 -8.719 1 70.05 490 LEU B O 1
ATOM 3642 N N . GLU B 1 137 ? -33.375 18.178 -7.806 1 70.71 491 GLU B N 1
ATOM 3643 C CA . GLU B 1 137 ? -34.69 18.26 -8.44 1 71.92 491 GLU B CA 1
ATOM 3644 C C . 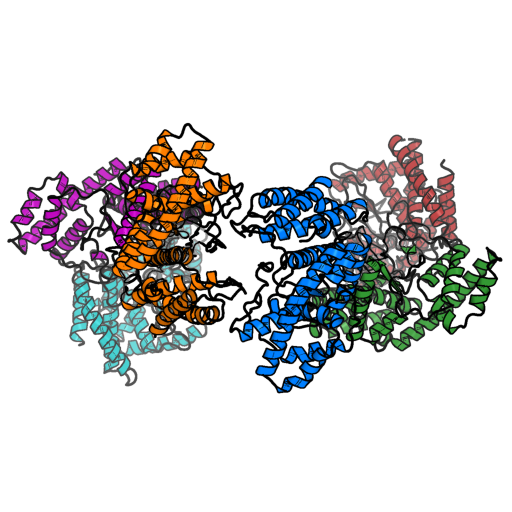GLU B 1 137 ? -35.524 19.377 -7.816 1 72.21 491 GLU B C 1
ATOM 3645 O O . GLU B 1 137 ? -36.206 20.106 -8.53 1 72.15 491 GLU B O 1
ATOM 3651 N N . GLU B 1 138 ? -35.458 19.521 -6.488 1 72.56 492 GLU B N 1
ATOM 3652 C CA . GLU B 1 138 ? -36.156 20.597 -5.784 1 73.5 492 GLU B CA 1
ATOM 3653 C C . GLU B 1 138 ? -35.546 21.953 -6.192 1 74.05 492 GLU B C 1
ATOM 3654 O O . GLU B 1 138 ? -36.266 22.93 -6.39 1 73.97 492 GLU B O 1
ATOM 3660 N N . LEU B 1 139 ? -34.216 21.991 -6.336 1 74.47 493 LEU B N 1
ATOM 3661 C CA . LEU B 1 139 ? -33.446 23.165 -6.715 1 75.33 493 LEU B CA 1
ATOM 3662 C C . LEU B 1 139 ? -33.727 23.586 -8.158 1 76.65 493 LEU B C 1
ATOM 3663 O O . LEU B 1 139 ? -33.784 24.783 -8.439 1 76.87 493 LEU B O 1
ATOM 3668 N N . ALA B 1 140 ? -33.936 22.619 -9.066 1 77.32 494 ALA B N 1
ATOM 3669 C CA . ALA B 1 140 ? -34.255 22.943 -10.46 1 78.41 494 ALA B CA 1
ATOM 3670 C C . ALA B 1 140 ? -35.668 23.531 -10.575 1 79.65 494 ALA B C 1
ATOM 3671 O O . ALA B 1 140 ? -35.9 24.409 -11.399 1 79.9 494 ALA B O 1
ATOM 3673 N N . GLU B 1 141 ? -36.594 23.092 -9.717 1 80.33 495 GLU B N 1
ATOM 3674 C CA . GLU B 1 141 ? -37.948 23.625 -9.699 1 81.66 495 GLU B CA 1
ATOM 3675 C C . GLU B 1 141 ? -38 25.06 -9.117 1 82.94 495 GLU B C 1
ATOM 3676 O O . GLU B 1 141 ? -38.969 25.775 -9.349 1 83.3 495 GLU B O 1
ATOM 3682 N N . SER B 1 142 ? -36.955 25.499 -8.395 1 83.61 496 SER B N 1
ATOM 3683 C CA . SER B 1 142 ? -36.891 26.867 -7.879 1 84.69 496 SER B CA 1
ATOM 3684 C C . SER B 1 142 ? -36.583 27.862 -9.032 1 85.77 496 SER B C 1
ATOM 3685 O O . SER B 1 142 ? -37.044 29.008 -8.988 1 85.76 496 SER B O 1
ATOM 3688 N N . LEU B 1 143 ? -35.815 27.408 -10.066 1 86.39 497 LEU B N 1
ATOM 3689 C CA . LEU B 1 143 ? -35.466 28.202 -11.259 1 87.37 497 LEU B CA 1
ATOM 3690 C C . LEU B 1 143 ? -36.742 28.453 -12.077 1 88.48 497 LEU B C 1
ATOM 3691 O O . LEU B 1 143 ? -36.981 29.574 -12.532 1 88.9 497 LEU B O 1
ATOM 3696 N N . LYS B 1 144 ? -37.549 27.391 -12.263 1 88.69 498 LYS B N 1
ATOM 3697 C CA . LYS B 1 144 ? -38.796 27.413 -13.01 1 89.33 498 LYS B CA 1
ATOM 3698 C C . LYS B 1 144 ? -39.883 28.21 -12.285 1 90.59 498 LYS B C 1
ATOM 3699 O O . LYS B 1 144 ? -40.713 28.85 -12.933 1 90.93 498 LYS B O 1
ATOM 3705 N N . SER B 1 145 ? -39.884 28.168 -10.948 1 91.07 499 SER B N 1
ATOM 3706 C CA . SER B 1 145 ? -40.868 28.882 -10.145 1 92.06 499 SER B CA 1
ATOM 3707 C C . SER B 1 145 ? -40.579 30.38 -10.11 1 92.87 499 SER B C 1
ATOM 3708 O O . SER B 1 145 ? -39.422 30.802 -10.218 1 92.75 499 SER B O 1
ATOM 3711 N N . PRO B 1 146 ? -41.634 31.204 -9.976 1 93.54 500 PRO B N 1
ATOM 3712 C CA . PRO B 1 146 ? -41.41 32.652 -9.903 1 93.92 500 PRO B CA 1
ATOM 3713 C C . PRO B 1 146 ? -40.84 33.034 -8.538 1 94.04 500 PRO B C 1
ATOM 3714 O O . PRO B 1 146 ? -41.465 32.771 -7.5 1 94.18 500 PRO B O 1
ATOM 3718 N N . ASN B 1 147 ? -39.619 33.611 -8.549 1 93.59 501 ASN B N 1
ATOM 3719 C CA . ASN B 1 147 ? -38.893 34.034 -7.349 1 93.43 501 ASN B CA 1
ATOM 3720 C C . ASN B 1 147 ? -39.71 35.036 -6.519 1 92.42 501 ASN B C 1
ATOM 3721 O O . ASN B 1 147 ? -40.026 36.133 -6.989 1 92.81 501 ASN B O 1
ATOM 3726 N N . GLU B 1 148 ? -40.073 34.64 -5.296 1 90.84 502 GLU B N 1
ATOM 3727 C CA . GLU B 1 148 ? -40.886 35.462 -4.41 1 89.91 502 GLU B CA 1
ATOM 3728 C C . GLU B 1 148 ? -40.049 36.558 -3.677 1 88.13 502 GLU B C 1
ATOM 3729 O O . GLU B 1 148 ? -38.958 36.897 -4.146 1 88.08 502 GLU B O 1
ATOM 3735 N N . GLY B 1 149 ? -40.589 37.117 -2.578 1 86.43 503 GLY B N 1
ATOM 3736 C CA . GLY B 1 149 ? -39.981 38.155 -1.745 1 85.05 503 GLY B CA 1
ATOM 3737 C C . GLY B 1 149 ? -38.477 38.076 -1.575 1 83.03 503 GLY B C 1
ATOM 3738 O O . GLY B 1 149 ? -37.93 36.993 -1.365 1 82.94 503 GLY B O 1
ATOM 3739 N N . VAL B 1 150 ? -37.805 39.232 -1.696 1 81.2 504 VAL B N 1
ATOM 3740 C CA . VAL B 1 150 ? -36.35 39.365 -1.625 1 79.76 504 VAL B CA 1
ATOM 3741 C C . VAL B 1 150 ? -35.768 38.669 -0.36 1 77.42 504 VAL B C 1
ATOM 3742 O O . VAL B 1 150 ? -35.013 37.716 -0.579 1 78 504 VAL B O 1
ATOM 3746 N N . PRO B 1 151 ? -36.138 38.967 0.919 1 74.48 505 PRO B N 1
ATOM 3747 C CA . PRO B 1 151 ? -35.619 38.151 2.029 1 72.23 505 PRO B CA 1
ATOM 3748 C C . PRO B 1 151 ? -36.627 37.032 2.326 1 69.71 505 PRO B C 1
ATOM 3749 O O . PRO B 1 151 ? -37.697 37.289 2.86 1 69.54 505 PRO B O 1
ATOM 3753 N N . TYR B 1 152 ? -36.303 35.795 1.928 1 67.75 506 TYR B N 1
ATOM 3754 C CA . TYR B 1 152 ? -37.166 34.619 2.098 1 66.61 506 TYR B CA 1
ATOM 3755 C C . TYR B 1 152 ? -37.47 34.319 3.571 1 65.34 506 TYR B C 1
ATOM 3756 O O . TYR B 1 152 ? -36.665 33.675 4.267 1 65.52 506 TYR B O 1
ATOM 3765 N N . ILE B 1 153 ? -38.654 34.792 4.033 1 63.71 507 ILE B N 1
ATOM 3766 C CA . ILE B 1 153 ? -39.124 34.65 5.412 1 62.55 507 ILE B CA 1
ATOM 3767 C C . ILE B 1 153 ? -39.711 33.27 5.715 1 61.41 507 ILE B C 1
ATOM 3768 O O . ILE B 1 153 ? -40.781 32.921 5.228 1 61.48 507 ILE B O 1
ATOM 3773 N N . ASN B 1 154 ? -38.979 32.501 6.527 1 60.22 508 ASN B N 1
ATOM 3774 C CA . ASN B 1 154 ? -39.272 31.158 7.012 1 59.53 508 ASN B CA 1
ATOM 3775 C C . ASN B 1 154 ? -39.634 30.171 5.907 1 58.76 508 ASN B C 1
ATOM 3776 O O . ASN B 1 154 ? -40.688 29.541 5.961 1 58.83 508 ASN B O 1
ATOM 3781 N N . ARG B 1 155 ? -38.744 30.006 4.923 1 57.98 509 ARG B N 1
ATOM 3782 C CA . ARG B 1 155 ? -39 29.069 3.84 1 57.82 509 ARG B CA 1
ATOM 3783 C C . ARG B 1 155 ? -38.727 27.624 4.279 1 57.75 509 ARG B C 1
ATOM 3784 O O . ARG B 1 155 ? -37.765 27.369 5.014 1 57.94 509 ARG B O 1
ATOM 3792 N N . ASP B 1 156 ? -39.583 26.685 3.853 1 57.25 510 ASP B N 1
ATOM 3793 C CA . ASP B 1 156 ? -39.41 25.279 4.195 1 57.41 510 ASP B CA 1
ATOM 3794 C C . ASP B 1 156 ? -38.293 24.662 3.351 1 57.15 510 ASP B C 1
ATOM 3795 O O . ASP B 1 156 ? -38.537 24.225 2.226 1 57.22 510 ASP B O 1
ATOM 3800 N N . ASP B 1 157 ? -37.067 24.629 3.895 1 56.5 511 ASP B N 1
ATOM 3801 C CA . ASP B 1 157 ? -35.934 24.036 3.193 1 56.24 511 ASP B CA 1
ATOM 3802 C C . ASP B 1 157 ? -35.118 23.237 4.189 1 55.67 511 ASP B C 1
ATOM 3803 O O . ASP B 1 157 ? -34.588 23.81 5.135 1 55.92 511 ASP B O 1
ATOM 3808 N N . LEU B 1 158 ? -35.027 21.915 3.989 1 54.81 512 LEU B N 1
ATOM 3809 C CA . LEU B 1 158 ? -34.265 21.044 4.881 1 54.5 512 LEU B CA 1
ATOM 3810 C C . LEU B 1 158 ? -32.792 21.412 4.888 1 54.23 512 LEU B C 1
ATOM 3811 O O . LEU B 1 158 ? -32.157 21.37 5.946 1 54.56 512 LEU B O 1
ATOM 3816 N N . TRP B 1 159 ? -32.259 21.853 3.739 1 53.28 513 TRP B N 1
ATOM 3817 C CA . TRP B 1 159 ? -30.855 22.227 3.659 1 52.94 513 TRP B CA 1
ATOM 3818 C C . TRP B 1 159 ? -30.527 23.595 4.307 1 53.08 513 TRP B C 1
ATOM 3819 O O . TRP B 1 159 ? -29.445 24.137 4.104 1 53.84 513 TRP B O 1
ATOM 3830 N N . LEU B 1 160 ? -31.437 24.105 5.134 1 52.17 514 LEU B N 1
ATOM 3831 C CA . LEU B 1 160 ? -31.276 25.289 5.972 1 51.75 514 LEU B CA 1
ATOM 3832 C C . LEU B 1 160 ? -31.358 24.86 7.456 1 51.74 514 LEU B C 1
ATOM 3833 O O . LEU B 1 160 ? -30.751 25.49 8.311 1 51.69 514 LEU B O 1
ATOM 3838 N N . ARG B 1 161 ? -32.112 23.786 7.749 1 51.8 515 ARG B N 1
ATOM 3839 C CA . ARG B 1 161 ? -32.3 23.216 9.074 1 52.59 515 ARG B CA 1
ATOM 3840 C C . ARG B 1 161 ? -31.26 22.146 9.419 1 52.99 515 ARG B C 1
ATOM 3841 O O . ARG B 1 161 ? -31.039 21.884 10.596 1 53.08 515 ARG B O 1
ATOM 3849 N N . LEU B 1 162 ? -30.632 21.53 8.405 1 53.1 516 LEU B N 1
ATOM 3850 C CA . LEU B 1 162 ? -29.652 20.459 8.563 1 53.56 516 LEU B CA 1
ATOM 3851 C C . LEU B 1 162 ? -28.473 20.753 9.501 1 53.8 516 LEU B C 1
ATOM 3852 O O . LEU B 1 162 ? -28.162 19.862 10.286 1 54.13 516 LEU B O 1
ATOM 3857 N N . PRO B 1 163 ? -27.828 21.944 9.524 1 53.63 517 PRO B N 1
ATOM 3858 C CA . PRO B 1 163 ? -26.702 22.143 10.46 1 53.74 517 PRO B CA 1
ATOM 3859 C C . PRO B 1 163 ? -27.057 22.099 11.949 1 54.33 517 PRO B C 1
ATOM 3860 O O . PRO B 1 163 ? -26.159 22.054 12.782 1 54.71 517 PRO B O 1
ATOM 3864 N N . PHE B 1 164 ? -28.348 22.095 12.293 1 54.39 518 PHE B N 1
ATOM 3865 C CA . PHE B 1 164 ? -28.78 22.088 13.694 1 54.81 518 PHE B CA 1
ATOM 3866 C C . PHE B 1 164 ? -29.385 20.769 14.158 1 55.63 518 PHE B C 1
ATOM 3867 O O . PHE B 1 164 ? -29.382 20.489 15.352 1 55.91 518 PHE B O 1
ATOM 3875 N N . GLY B 1 165 ? -29.888 19.977 13.223 1 56.08 519 GLY B N 1
ATOM 3876 C CA . GLY B 1 165 ? -30.48 18.684 13.518 1 57.28 519 GLY B CA 1
ATOM 3877 C C . GLY B 1 165 ? -31.668 18.781 14.445 1 58.61 519 GLY B C 1
ATOM 3878 O O . GLY B 1 165 ? -32.658 19.442 14.133 1 58.9 519 GLY B O 1
ATOM 3879 N N . GLN B 1 166 ? -31.572 18.128 15.598 1 59.41 520 GLN B N 1
ATOM 3880 C CA . GLN B 1 166 ? -32.646 18.132 16.581 1 60.91 520 GLN B CA 1
ATOM 3881 C C . GLN B 1 166 ? -32.406 19.105 17.743 1 61.84 520 GLN B C 1
ATOM 3882 O O . GLN B 1 166 ? -33.328 19.316 18.534 1 62.2 520 GLN B O 1
ATOM 3888 N N . ARG B 1 167 ? -31.193 19.69 17.871 1 61.91 521 ARG B N 1
ATOM 3889 C CA . ARG B 1 167 ? -30.911 20.6 18.983 1 62.57 521 ARG B CA 1
ATOM 3890 C C . ARG B 1 167 ? -31.711 21.912 18.91 1 62.32 521 ARG B C 1
ATOM 3891 O O . ARG B 1 167 ? -32.038 22.499 19.944 1 62.45 521 ARG B O 1
ATOM 3899 N N . ILE B 1 168 ? -32.06 22.347 17.696 1 61.84 522 ILE B N 1
ATOM 3900 C CA . ILE B 1 168 ? -32.825 23.574 17.497 1 61.9 522 ILE B CA 1
ATOM 3901 C C . ILE B 1 168 ? -34.13 23.282 16.762 1 62.02 522 ILE B C 1
ATOM 3902 O O . ILE B 1 168 ? -34.115 22.604 15.737 1 62.01 522 ILE B O 1
ATOM 3907 N N . LEU B 1 169 ? -35.255 23.79 17.282 1 62.04 523 LEU B N 1
ATOM 3908 C CA . LEU B 1 169 ? -36.549 23.571 16.648 1 62.73 523 LEU B CA 1
ATOM 3909 C C . LEU B 1 169 ? -36.897 24.692 15.685 1 62.88 523 LEU B C 1
ATOM 3910 O O . LEU B 1 169 ? -36.594 25.85 15.956 1 62.83 523 LEU B O 1
ATOM 3915 N N . PHE B 1 170 ? -37.528 24.352 14.558 1 62.91 524 PHE B N 1
ATOM 3916 C CA . PHE B 1 170 ? -37.901 25.354 13.568 1 63.79 524 PHE B CA 1
ATOM 3917 C C . PHE B 1 170 ? -39.398 25.63 13.609 1 65.47 524 PHE B C 1
ATOM 3918 O O . PHE B 1 170 ? -40.204 24.704 13.48 1 65.81 524 PHE B O 1
ATOM 3926 N N . GLU B 1 171 ? -39.77 26.899 13.835 1 66.25 525 GLU B N 1
ATOM 3927 C CA . GLU B 1 171 ? -41.169 27.298 13.943 1 67.36 525 GLU B CA 1
ATOM 3928 C C . GLU B 1 171 ? -41.874 27.195 12.602 1 69.11 525 GLU B C 1
ATOM 3929 O O . GLU B 1 171 ? -41.293 27.503 11.566 1 69.24 525 GLU B O 1
ATOM 3935 N N . SER B 1 172 ? -43.131 26.779 12.626 1 70.38 526 SER B N 1
ATOM 3936 C CA . SER B 1 172 ? -43.923 26.648 11.409 1 72.05 526 SER B CA 1
ATOM 3937 C C . SER B 1 172 ? -45.419 26.908 11.686 1 72.85 526 SER B C 1
ATOM 3938 O O . SER B 1 172 ? -45.82 27.07 12.843 1 72.81 526 SER B O 1
ATOM 3941 N N . ASP B 1 173 ? -46.226 26.977 10.616 1 73.51 527 ASP B N 1
ATOM 3942 C CA . ASP B 1 173 ? -47.669 27.174 10.679 1 74.65 527 ASP B CA 1
ATOM 3943 C C . ASP B 1 173 ? -48.036 28.554 11.318 1 74.68 527 ASP B C 1
ATOM 3944 O O . ASP B 1 173 ? -47.525 29.58 10.859 1 74.53 527 ASP B O 1
ATOM 3949 N N . GLU B 1 174 ? -48.911 28.573 12.347 1 74.53 528 GLU B N 1
ATOM 3950 C CA . GLU B 1 174 ? -49.376 29.766 13.035 1 74.86 528 GLU B CA 1
ATOM 3951 C C . GLU B 1 174 ? -48.242 30.57 13.657 1 73.84 528 GLU B C 1
ATOM 3952 O O . GLU B 1 174 ? -48.296 31.8 13.668 1 73.82 528 GLU B O 1
ATOM 3958 N N . VAL B 1 175 ? -47.201 29.883 14.136 1 72.89 529 VAL B N 1
ATOM 3959 C CA . VAL B 1 175 ? -46.052 30.537 14.753 1 72.42 529 VAL B CA 1
ATOM 3960 C C . VAL B 1 175 ? -45.279 31.33 13.705 1 71.73 529 VAL B C 1
ATOM 3961 O O . VAL B 1 175 ? -44.942 32.492 13.928 1 71.53 529 VAL B O 1
ATOM 3965 N N . GLY B 1 176 ? -45.07 30.718 12.548 1 71.27 530 GLY B N 1
ATOM 3966 C CA . GLY B 1 176 ? -44.381 31.363 11.441 1 71.61 530 GLY B CA 1
ATOM 3967 C C . GLY B 1 176 ? -45.191 32.478 10.811 1 71.9 530 GLY B C 1
ATOM 3968 O O . GLY B 1 176 ? -44.635 33.471 10.337 1 71.95 530 GLY B O 1
ATOM 3969 N N . ASN B 1 177 ? -46.518 32.321 10.813 1 71.91 531 ASN B N 1
ATOM 3970 C CA . ASN B 1 177 ? -47.437 33.3 10.262 1 72.27 531 ASN B CA 1
ATOM 3971 C C . ASN B 1 177 ? -47.353 34.626 11.018 1 71.96 531 ASN B C 1
ATOM 3972 O O . ASN B 1 177 ? -47.305 35.685 10.393 1 72.3 531 ASN B O 1
ATOM 3977 N N . ILE B 1 178 ? -47.31 34.566 12.358 1 71.16 532 ILE B N 1
ATOM 3978 C CA . ILE B 1 178 ? -47.204 35.759 13.195 1 70.9 532 ILE B CA 1
ATOM 3979 C C . ILE B 1 178 ? -45.815 36.392 13.056 1 70.48 532 ILE B C 1
ATOM 3980 O O . ILE B 1 178 ? -45.696 37.609 12.885 1 70.46 532 ILE B O 1
ATOM 3985 N N . GLY B 1 179 ? -44.79 35.547 13.081 1 69.77 533 GLY B N 1
ATOM 3986 C CA . GLY B 1 179 ? -43.409 35.975 12.946 1 69.6 533 GLY B CA 1
ATOM 3987 C C . GLY B 1 179 ? -43.125 36.742 11.671 1 69.32 533 GLY B C 1
ATOM 3988 O O . GLY B 1 179 ? -42.3 37.657 11.672 1 69.42 533 GLY B O 1
ATOM 3989 N N . THR B 1 180 ? -43.816 36.392 10.572 1 68.71 534 THR B N 1
ATOM 3990 C CA . THR B 1 180 ? -43.635 37.074 9.286 1 68.34 534 THR B CA 1
ATOM 3991 C C . THR B 1 180 ? -44.048 38.545 9.389 1 67.58 534 THR B C 1
ATOM 3992 O O . THR B 1 180 ? -43.388 39.418 8.824 1 67.56 534 THR B O 1
ATOM 3996 N N . THR B 1 181 ? -45.124 38.817 10.135 1 66.79 535 THR B N 1
ATOM 3997 C CA . THR B 1 181 ? -45.629 40.173 10.317 1 66.55 535 THR B CA 1
ATOM 3998 C C . THR B 1 181 ? -44.685 40.998 11.184 1 66.53 535 THR B C 1
ATOM 3999 O O . THR B 1 181 ? -44.456 42.177 10.894 1 66.93 535 THR B O 1
ATOM 4003 N N . ILE B 1 182 ? -44.108 40.374 12.227 1 65.79 536 ILE B N 1
ATOM 4004 C CA . ILE B 1 182 ? -43.155 41.054 13.107 1 65.43 536 ILE B CA 1
ATOM 4005 C C . ILE B 1 182 ? -41.857 41.35 12.34 1 65.57 536 ILE B C 1
ATOM 4006 O O . ILE B 1 182 ? -41.285 42.427 12.504 1 65.72 536 ILE B O 1
ATOM 4011 N N . VAL B 1 183 ? -41.427 40.418 11.466 1 65.44 537 VAL B N 1
ATOM 4012 C CA . VAL B 1 183 ? -40.239 40.577 10.627 1 65.9 537 VAL B CA 1
ATOM 4013 C C . VAL B 1 183 ? -40.439 41.753 9.671 1 66.54 537 VAL B C 1
ATOM 4014 O O . VAL B 1 183 ? -39.519 42.545 9.479 1 66.66 537 VAL B O 1
ATOM 4018 N N . HIS B 1 184 ? -41.642 41.88 9.097 1 66.72 538 HIS B N 1
ATOM 4019 C CA . HIS B 1 184 ? -41.964 42.964 8.179 1 67.28 538 HIS B CA 1
ATOM 4020 C C . HIS B 1 184 ? -41.859 44.32 8.86 1 66.82 538 HIS B C 1
ATOM 4021 O O . HIS B 1 184 ? -41.358 45.269 8.258 1 66.65 538 HIS B O 1
ATOM 4028 N N . GLU B 1 185 ? -42.294 44.402 10.126 1 66.38 539 GLU B N 1
ATOM 4029 C CA . GLU B 1 185 ? -42.202 45.647 10.88 1 66.42 539 GLU B CA 1
ATOM 4030 C C . GLU B 1 185 ? -40.771 45.951 11.315 1 66.75 539 GLU B C 1
ATOM 4031 O O . GLU B 1 185 ? -40.402 47.118 11.392 1 66.87 539 GLU B O 1
ATOM 4037 N N . SER B 1 186 ? -39.959 44.907 11.564 1 66.7 540 SER B N 1
ATOM 4038 C CA . SER B 1 186 ? -38.552 45.052 11.931 1 67.08 540 SER B CA 1
ATOM 4039 C C . SER B 1 186 ? -37.77 45.559 10.722 1 67.42 540 SER B C 1
ATOM 4040 O O . SER B 1 186 ? -36.951 46.459 10.86 1 67.59 540 SER B O 1
ATOM 4043 N N . LEU B 1 187 ? -38.039 45.001 9.535 1 67.51 541 LEU B N 1
ATOM 4044 C CA . LEU B 1 187 ? -37.375 45.416 8.303 1 68.18 541 LEU B CA 1
ATOM 4045 C C . LEU B 1 187 ? -37.789 46.832 7.903 1 69.46 541 LEU B C 1
ATOM 4046 O O . LEU B 1 187 ? -36.961 47.585 7.396 1 69.57 541 LEU B O 1
ATOM 4051 N N . LYS B 1 188 ? -39.056 47.207 8.165 1 70.13 542 LYS B N 1
ATOM 4052 C CA . LYS B 1 188 ? -39.571 48.551 7.896 1 71.02 542 LYS B CA 1
ATOM 4053 C C . LYS B 1 188 ? -38.896 49.571 8.839 1 71.6 542 LYS B C 1
ATOM 4054 O O . LYS B 1 188 ? -38.598 50.691 8.426 1 71.77 542 LYS B O 1
ATOM 4060 N N . LEU B 1 189 ? -38.639 49.161 10.095 1 71.62 543 LEU B N 1
ATOM 4061 C CA . LEU B 1 189 ? -37.956 49.944 11.127 1 72.11 543 LEU B CA 1
ATOM 4062 C C . LEU B 1 189 ? -36.48 50.14 10.737 1 72.89 543 LEU B C 1
ATOM 4063 O O . LEU B 1 189 ? -35.925 51.223 10.927 1 73.2 543 LEU B O 1
ATOM 4068 N N . ILE B 1 190 ? -35.853 49.088 10.197 1 72.93 544 ILE B N 1
ATOM 4069 C CA . ILE B 1 190 ? -34.469 49.121 9.736 1 73.29 544 ILE B CA 1
ATOM 4070 C C . ILE B 1 190 ? -34.364 50.044 8.512 1 73.95 544 ILE B C 1
ATOM 4071 O O . ILE B 1 190 ? -33.437 50.847 8.43 1 74.13 544 ILE B O 1
ATOM 4076 N N . GLU B 1 191 ? -35.345 49.967 7.599 1 74.16 545 GLU B N 1
ATOM 4077 C CA . GLU B 1 191 ? -35.399 50.793 6.396 1 74.94 545 GLU B CA 1
ATOM 4078 C C . GLU B 1 191 ? -35.562 52.268 6.753 1 75.05 545 GLU B C 1
ATOM 4079 O O . GLU B 1 191 ? -34.969 53.121 6.095 1 75.31 545 GLU B O 1
ATOM 4085 N N . SER B 1 192 ? -36.353 52.57 7.801 1 74.53 546 SER B N 1
ATOM 4086 C CA . SER B 1 192 ? -36.558 53.952 8.239 1 74.49 546 SER B CA 1
ATOM 4087 C C . SER B 1 192 ? -35.28 54.552 8.839 1 74.06 546 SER B C 1
ATOM 4088 O O . SER B 1 192 ? -35.051 55.754 8.715 1 74.19 546 SER B O 1
ATOM 4091 N N . TRP B 1 193 ? -34.443 53.716 9.47 1 73.43 547 TRP B N 1
ATOM 4092 C CA . TRP B 1 193 ? -33.178 54.159 10.041 1 73.33 547 TRP B CA 1
ATOM 4093 C C . TRP B 1 193 ? -32.143 54.338 8.915 1 72.87 547 TRP B C 1
ATOM 4094 O O . TRP B 1 193 ? -31.612 55.434 8.737 1 73.05 547 TRP B O 1
ATOM 4105 N N . ARG B 1 194 ? -31.854 53.261 8.17 1 72 548 ARG B N 1
ATOM 4106 C CA . ARG B 1 194 ? -30.895 53.281 7.075 1 71.44 548 ARG B CA 1
ATOM 4107 C C . ARG B 1 194 ? -31.419 52.433 5.945 1 70.33 548 ARG B C 1
ATOM 4108 O O . ARG B 1 194 ? -31.336 51.208 6.019 1 70.44 548 ARG B O 1
ATOM 4116 N N . PRO B 1 195 ? -31.938 53.049 4.875 1 69.09 549 PRO B N 1
ATOM 4117 C CA . PRO B 1 195 ? -32.41 52.247 3.733 1 68.12 549 PRO B CA 1
ATOM 4118 C C . PRO B 1 195 ? -31.277 51.467 3.058 1 66.78 549 PRO B C 1
ATOM 4119 O O . PRO B 1 195 ? -31.536 50.453 2.414 1 66.83 549 PRO B O 1
ATOM 4123 N N . ALA B 1 196 ? -30.019 51.924 3.228 1 65.48 550 ALA B N 1
ATOM 4124 C CA . ALA B 1 196 ? -28.83 51.261 2.698 1 64.77 550 ALA B CA 1
ATOM 4125 C C . ALA B 1 196 ? -28.566 49.941 3.428 1 63.82 550 ALA B C 1
ATOM 4126 O O . ALA B 1 196 ? -28.035 49.015 2.819 1 64.1 550 ALA B O 1
ATOM 4128 N N . LEU B 1 197 ? -28.924 49.854 4.728 1 62.52 551 LEU B N 1
ATOM 4129 C CA . LEU B 1 197 ? -28.744 48.64 5.522 1 61.57 551 LEU B CA 1
ATOM 4130 C C . LEU B 1 197 ? -29.767 47.586 5.11 1 60.56 551 LEU B C 1
ATOM 4131 O O . LEU B 1 197 ? -29.427 46.405 5.089 1 60.73 551 LEU B O 1
ATOM 4136 N N . LEU B 1 198 ? -31 47.996 4.75 1 59.36 552 LEU B N 1
ATOM 4137 C CA . LEU B 1 198 ? -32.001 47.036 4.292 1 58.75 552 LEU B CA 1
ATOM 4138 C C . LEU B 1 198 ? -31.554 46.431 2.957 1 57.69 552 LEU B C 1
ATOM 4139 O O . LEU B 1 198 ? -31.666 45.221 2.774 1 57.72 552 LEU B O 1
ATOM 4144 N N . SER B 1 199 ? -30.999 47.256 2.053 1 56.49 553 SER B N 1
ATOM 4145 C CA . SER B 1 199 ? -30.5 46.763 0.773 1 55.85 553 SER B CA 1
ATOM 4146 C C . SER B 1 199 ? -29.335 45.793 0.99 1 55.1 553 SER B C 1
ATOM 4147 O O . SER B 1 199 ? -29.25 44.768 0.319 1 55.34 553 SER B O 1
ATOM 4150 N N . GLU B 1 200 ? -28.466 46.101 1.958 1 54.13 554 GLU B N 1
ATOM 4151 C CA . GLU B 1 200 ? -27.323 45.279 2.347 1 53.54 554 GLU B CA 1
ATOM 4152 C C . GLU B 1 200 ? -27.811 43.928 2.87 1 52.31 554 GLU B C 1
ATOM 4153 O O . GLU B 1 200 ? -27.227 42.898 2.538 1 52.21 554 GLU B O 1
ATOM 4159 N N . ILE B 1 201 ? -28.9 43.934 3.663 1 51.28 555 ILE B N 1
ATOM 4160 C CA . ILE B 1 201 ? -29.513 42.725 4.208 1 50.78 555 ILE B CA 1
ATOM 4161 C C . ILE B 1 201 ? -30.028 41.828 3.078 1 51.04 555 ILE B C 1
ATOM 4162 O O . ILE B 1 201 ? -29.812 40.625 3.121 1 51.52 555 ILE B O 1
ATOM 4167 N N . ILE B 1 202 ? -30.657 42.406 2.049 1 50.37 556 ILE B N 1
ATOM 4168 C CA . ILE B 1 202 ? -31.175 41.632 0.921 1 50.23 556 ILE B CA 1
ATOM 4169 C C . ILE B 1 202 ? -30.061 40.975 0.098 1 50 556 ILE B C 1
ATOM 4170 O O . ILE B 1 202 ? -30.244 39.881 -0.437 1 50.08 556 ILE B O 1
ATOM 4175 N N . THR B 1 203 ? -28.898 41.624 0.02 1 49.67 557 THR B N 1
ATOM 4176 C CA . THR B 1 203 ? -27.779 41.12 -0.777 1 49.88 557 THR B CA 1
ATOM 4177 C C . THR B 1 203 ? -26.94 40.067 -0.047 1 49.96 557 THR B C 1
ATOM 4178 O O . THR B 1 203 ? -26.543 39.071 -0.651 1 50.02 557 THR B O 1
ATOM 4182 N N . ILE B 1 204 ? -26.642 40.301 1.239 1 49.65 558 ILE B N 1
ATOM 4183 C CA . ILE B 1 204 ? -25.79 39.4 2.016 1 49.65 558 ILE B CA 1
ATOM 4184 C C . ILE B 1 204 ? -26.561 38.34 2.805 1 49.82 558 ILE B C 1
ATOM 4185 O O . ILE B 1 204 ? -26.148 37.182 2.835 1 50.03 558 ILE B O 1
ATOM 4190 N N . SER B 1 205 ? -27.668 38.724 3.446 1 49.44 559 SER B N 1
ATOM 4191 C CA . SER B 1 205 ? -28.458 37.797 4.259 1 49.6 559 SER B CA 1
ATOM 4192 C C . SER B 1 205 ? -29.874 37.643 3.688 1 49.57 559 SER B C 1
ATOM 4193 O O . SER B 1 205 ? -30.826 38.228 4.22 1 49.81 559 SER B O 1
ATOM 4196 N N . PRO B 1 206 ? -30.054 36.875 2.598 1 49.04 560 PRO B N 1
ATOM 4197 C CA . PRO B 1 206 ? -31.388 36.78 1.995 1 48.57 560 PRO B CA 1
ATOM 4198 C C . PRO B 1 206 ? -32.337 35.785 2.637 1 48.17 560 PRO B C 1
ATOM 4199 O O . PRO B 1 206 ? -33.424 35.624 2.111 1 48.66 560 PRO B O 1
ATOM 4203 N N . GLU B 1 207 ? -31.954 35.11 3.724 1 47.39 561 GLU B N 1
ATOM 4204 C CA . GLU B 1 207 ? -32.832 34.121 4.343 1 47.47 561 GLU B CA 1
ATOM 4205 C C . GLU B 1 207 ? -33.033 34.337 5.815 1 47.57 561 GLU B C 1
ATOM 4206 O O . GLU B 1 207 ? -32.07 34.495 6.554 1 47.33 561 GLU B O 1
ATOM 4212 N N . ILE B 1 208 ? -34.294 34.323 6.253 1 47.57 562 ILE B N 1
ATOM 4213 C CA . ILE B 1 208 ? -34.604 34.49 7.665 1 47.48 562 ILE B CA 1
ATOM 4214 C C . ILE B 1 208 ? -35.387 33.28 8.133 1 48.14 562 ILE B C 1
ATOM 4215 O O . ILE B 1 208 ? -36.483 33.06 7.651 1 48.22 562 ILE B O 1
ATOM 4220 N N . GLN B 1 209 ? -34.81 32.459 9.016 1 48.61 563 GLN B N 1
ATOM 4221 C CA . GLN B 1 209 ? -35.489 31.276 9.541 1 49.52 563 GLN B CA 1
ATOM 4222 C C . GLN B 1 209 ? -35.955 31.522 10.984 1 50.52 563 GLN B C 1
ATOM 4223 O O . GLN B 1 209 ? -35.262 32.199 11.744 1 50.38 563 GLN B O 1
ATOM 4229 N N . PHE B 1 210 ? -37.126 30.977 11.361 1 51.12 564 PHE B N 1
ATOM 4230 C CA . PHE B 1 210 ? -37.634 31.142 12.721 1 52.07 564 PHE B CA 1
ATOM 4231 C C . PHE B 1 210 ? -37.281 29.936 13.557 1 52.61 564 PHE B C 1
ATOM 4232 O O . PHE B 1 210 ? -37.656 28.813 13.22 1 52.57 564 PHE B O 1
ATOM 4240 N N . ILE B 1 211 ? -36.533 30.16 14.636 1 53.05 565 ILE B N 1
ATOM 4241 C CA . ILE B 1 211 ? -36.069 29.079 15.488 1 53.98 565 ILE B CA 1
ATOM 4242 C C . ILE B 1 211 ? -36.552 29.194 16.94 1 55.82 565 ILE B C 1
ATOM 4243 O O . ILE B 1 211 ? -37.066 30.237 17.354 1 56.08 565 ILE B O 1
ATOM 4248 N N . LYS B 1 212 ? -36.39 28.102 17.706 1 56.93 566 LYS B N 1
ATOM 4249 C CA . LYS B 1 212 ? -36.699 28.047 19.122 1 58.45 566 LYS B CA 1
ATOM 4250 C C . LYS B 1 212 ? -35.699 27.116 19.788 1 59.71 566 LYS B C 1
ATOM 4251 O O . LYS B 1 212 ? -35.517 25.987 19.337 1 59.9 566 LYS B O 1
ATOM 4257 N N . ASP B 1 213 ? -35.013 27.605 20.821 1 60.4 567 ASP B N 1
ATOM 4258 C CA . ASP B 1 213 ? -34.053 26.8 21.558 1 61.88 567 ASP B CA 1
ATOM 4259 C C . ASP B 1 213 ? -34.764 26.275 22.8 1 63.3 567 ASP B C 1
ATOM 4260 O O . ASP B 1 213 ? -35.09 27.048 23.707 1 63.71 567 ASP B O 1
ATOM 4265 N N . PRO B 1 214 ? -35.046 24.964 22.843 1 63.74 568 PRO B N 1
ATOM 4266 C CA . PRO B 1 214 ? -35.758 24.415 24.007 1 64.37 568 PRO B CA 1
ATOM 4267 C C . PRO B 1 214 ? -34.961 24.518 25.311 1 65.6 568 PRO B C 1
ATOM 4268 O O . PRO B 1 214 ? -35.551 24.663 26.378 1 65.86 568 PRO B O 1
ATOM 4272 N N . THR B 1 215 ? -33.62 24.472 25.221 1 66.04 569 THR B N 1
ATOM 4273 C CA . THR B 1 215 ? -32.752 24.568 26.392 1 66.85 569 THR B CA 1
ATOM 4274 C C . THR B 1 215 ? -32.601 25.998 26.92 1 67.36 569 THR B C 1
ATOM 4275 O O . THR B 1 215 ? -32.195 26.177 28.064 1 67.5 569 THR B O 1
ATOM 4279 N N . ALA B 1 216 ? -32.907 27.011 26.102 1 67.56 570 ALA B N 1
ATOM 4280 C CA . ALA B 1 216 ? -32.768 28.401 26.516 1 68.41 570 ALA B CA 1
ATOM 4281 C C . ALA B 1 216 ? -33.908 28.86 27.408 1 69.51 570 ALA B C 1
ATOM 4282 O O . ALA B 1 216 ? -35.012 28.309 27.346 1 69.8 570 ALA B O 1
ATOM 4284 N N . HIS B 1 217 ? -33.639 29.875 28.241 1 70.09 571 HIS B N 1
ATOM 4285 C CA . HIS B 1 217 ? -34.629 30.461 29.139 1 71.32 571 HIS B CA 1
ATOM 4286 C C . HIS B 1 217 ? -35.672 31.2 28.3 1 71.98 571 HIS B C 1
ATOM 4287 O O . HIS B 1 217 ? -35.308 31.874 27.336 1 72.52 571 HIS B O 1
ATOM 4294 N N . PRO B 1 218 ? -36.97 31.066 28.61 1 71.75 572 PRO B N 1
ATOM 4295 C CA . PRO B 1 218 ? -37.999 31.743 27.802 1 71.8 572 PRO B CA 1
ATOM 4296 C C . PRO B 1 218 ? -37.786 33.239 27.55 1 71.83 572 PRO B C 1
ATOM 4297 O O . PRO B 1 218 ? -38.016 33.693 26.442 1 71.99 572 PRO B O 1
ATOM 4301 N N . ASP B 1 219 ? -37.317 33.998 28.544 1 71.65 573 ASP B N 1
ATOM 4302 C CA . ASP B 1 219 ? -37.087 35.439 28.379 1 71.86 573 ASP B CA 1
ATOM 4303 C C . ASP B 1 219 ? -35.815 35.805 27.597 1 70.79 573 ASP B C 1
ATOM 4304 O O . ASP B 1 219 ? -35.573 36.989 27.357 1 71.32 573 ASP B O 1
ATOM 4309 N N . LYS B 1 220 ? -35.004 34.814 27.206 1 68.92 574 LYS B N 1
ATOM 4310 C CA . LYS B 1 220 ? -33.784 35.075 26.457 1 67.37 574 LYS B CA 1
ATOM 4311 C C . LYS B 1 220 ? -34.083 35.117 24.968 1 65.36 574 LYS B C 1
ATOM 4312 O O . LYS B 1 220 ? -34.747 34.218 24.444 1 65.56 574 LYS B O 1
ATOM 4318 N N . VAL B 1 221 ? -33.607 36.165 24.279 1 63.32 575 VAL B N 1
ATOM 4319 C CA . VAL B 1 221 ? -33.79 36.262 22.835 1 61.72 575 VAL B CA 1
ATOM 4320 C C . VAL B 1 221 ? -32.661 35.48 22.174 1 60.11 575 VAL B C 1
ATOM 4321 O O . VAL B 1 221 ? -31.491 35.801 22.374 1 60.42 575 VAL B O 1
ATOM 4325 N N . VAL B 1 222 ? -33.002 34.433 21.428 1 58.41 576 VAL B N 1
ATOM 4326 C CA . VAL B 1 222 ? -32.007 33.585 20.792 1 57.49 576 VAL B CA 1
ATOM 4327 C C . VAL B 1 222 ? -31.877 33.872 19.309 1 57.04 576 VAL B C 1
ATOM 4328 O O . VAL B 1 222 ? -32.866 33.849 18.586 1 57.19 576 VAL B O 1
ATOM 4332 N N . SER B 1 223 ? -30.659 34.153 18.853 1 56.43 577 SER B N 1
ATOM 4333 C CA . SER B 1 223 ? -30.401 34.399 17.445 1 56.42 577 SER B CA 1
ATOM 4334 C C . SER B 1 223 ? -29.004 33.932 17.126 1 56.44 577 SER B C 1
ATOM 4335 O O . SER B 1 223 ? -28.059 34.302 17.829 1 56.8 577 SER B O 1
ATOM 4338 N N . PHE B 1 224 ? -28.86 33.108 16.086 1 55.89 578 PHE B N 1
ATOM 4339 C CA . PHE B 1 224 ? -27.542 32.612 15.711 1 55.94 578 PHE B CA 1
ATOM 4340 C C . PHE B 1 224 ? -27.337 32.516 14.201 1 54.76 578 PHE B C 1
ATOM 4341 O O . PHE B 1 224 ? -28.287 32.615 13.431 1 54.59 578 PHE B O 1
ATOM 4349 N N . SER B 1 225 ? -26.077 32.366 13.784 1 53.8 579 SER B N 1
ATOM 4350 C CA . SER B 1 225 ? -25.724 32.232 12.384 1 53.16 579 SER B CA 1
ATOM 4351 C C . SER B 1 225 ? -24.511 31.315 12.227 1 52.22 579 SER B C 1
ATOM 4352 O O . SER B 1 225 ? -23.641 31.283 13.088 1 52.14 579 SER B O 1
ATOM 4355 N N . ASP B 1 226 ? -24.476 30.537 11.148 1 51.45 580 ASP B N 1
ATOM 4356 C CA . ASP B 1 226 ? -23.37 29.623 10.882 1 51.02 580 ASP B CA 1
ATOM 4357 C C . ASP B 1 226 ? -22.857 29.857 9.465 1 49.84 580 ASP B C 1
ATOM 4358 O O . ASP B 1 226 ? -23.659 30.042 8.548 1 50.08 580 ASP B O 1
ATOM 4363 N N . ASN B 1 227 ? -21.529 29.849 9.281 1 48.42 581 ASN B N 1
ATOM 4364 C CA . ASN B 1 227 ? -20.955 30.048 7.954 1 47.64 581 ASN B CA 1
ATOM 4365 C C . ASN B 1 227 ? -20.978 28.81 7.074 1 46.61 581 ASN B C 1
ATOM 4366 O O . ASN B 1 227 ? -20.547 28.892 5.923 1 46.82 581 ASN B O 1
ATOM 4371 N N . SER B 1 228 ? -21.47 27.67 7.589 1 45.37 582 SER B N 1
ATOM 4372 C CA . SER B 1 228 ? -21.67 26.495 6.738 1 44.87 582 SER B CA 1
ATOM 4373 C C . SER B 1 228 ? -22.913 26.732 5.827 1 43.58 582 SER B C 1
ATOM 4374 O O . SER B 1 228 ? -23 26.159 4.745 1 43.55 582 SER B O 1
ATOM 4377 N N . VAL B 1 229 ? -23.848 27.603 6.277 1 42.49 583 VAL B N 1
ATOM 4378 C CA . VAL B 1 229 ? -25.043 28.093 5.603 1 41.87 583 VAL B CA 1
ATOM 4379 C C . VAL B 1 229 ? -24.935 29.63 5.565 1 41.41 583 VAL B C 1
ATOM 4380 O O . VAL B 1 229 ? -25.593 30.308 6.353 1 41.4 583 VAL B O 1
ATOM 4384 N N . PRO B 1 230 ? -24.041 30.204 4.728 1 40.89 584 PRO B N 1
ATOM 4385 C CA . PRO B 1 230 ? -23.911 31.67 4.694 1 40.79 584 PRO B CA 1
ATOM 4386 C C . PRO B 1 230 ? -25.042 32.358 3.924 1 41.51 584 PRO B C 1
ATOM 4387 O O . PRO B 1 230 ? -25.326 32.05 2.754 1 42.09 584 PRO B O 1
ATOM 4391 N N . GLY B 1 231 ? -25.68 33.303 4.588 1 40.94 585 GLY B N 1
ATOM 4392 C CA . GLY B 1 231 ? -26.827 34.002 4.025 1 41.01 585 GLY B CA 1
ATOM 4393 C C . GLY B 1 231 ? -28.127 33.663 4.738 1 40.87 585 GLY B C 1
ATOM 4394 O O . GLY B 1 231 ? -29.187 34.157 4.361 1 40.82 585 GLY B O 1
ATOM 4395 N N . ALA B 1 232 ? -28.064 32.82 5.781 1 40.42 586 ALA B N 1
ATOM 4396 C CA . ALA B 1 232 ? -29.227 32.47 6.561 1 40.39 586 ALA B CA 1
ATOM 4397 C C . ALA B 1 232 ? -29.083 32.996 7.984 1 40.78 586 ALA B C 1
ATOM 4398 O O . ALA B 1 232 ? -28.098 32.707 8.661 1 40.77 586 ALA B O 1
ATOM 4400 N N . LEU B 1 233 ? -30.081 33.776 8.431 1 41.08 587 LEU B N 1
ATOM 4401 C CA . LEU B 1 233 ? -30.187 34.355 9.769 1 41.42 587 LEU B CA 1
ATOM 4402 C C . LEU B 1 233 ? -31.204 33.527 10.531 1 41.97 587 LEU B C 1
ATOM 4403 O O . LEU B 1 233 ? -32.317 33.349 10.046 1 41.84 587 LEU B O 1
ATOM 4408 N N . TYR B 1 234 ? -30.84 33.028 11.713 1 42.5 588 TYR B N 1
ATOM 4409 C CA . TYR B 1 234 ? -31.746 32.218 12.506 1 43.64 588 TYR B CA 1
ATOM 4410 C C . TYR B 1 234 ? -32.18 33.016 13.705 1 45.64 588 TYR B C 1
ATOM 4411 O O . TYR B 1 234 ? -31.383 33.227 14.608 1 45.88 588 TYR B O 1
ATOM 4420 N N . VAL B 1 235 ? -33.428 33.512 13.697 1 47.07 589 VAL B N 1
ATOM 4421 C CA . VAL B 1 235 ? -33.939 34.343 14.778 1 48.95 589 VAL B CA 1
ATOM 4422 C C . VAL B 1 235 ? -35.128 33.728 15.5 1 51.12 589 VAL B C 1
ATOM 4423 O O . VAL B 1 235 ? -35.96 33.065 14.881 1 51.29 589 VAL B O 1
ATOM 4427 N N . SER B 1 236 ? -35.204 33.945 16.819 1 52.68 590 SER B N 1
ATOM 4428 C CA . SER B 1 236 ? -36.312 33.428 17.605 1 54.59 590 SER B CA 1
ATOM 4429 C C . SER B 1 236 ? -37.401 34.468 17.635 1 56.52 590 SER B C 1
ATOM 4430 O O . SER B 1 236 ? -37.123 35.644 17.884 1 56.95 590 SER B O 1
ATOM 4433 N N . ILE B 1 237 ? -38.634 34.046 17.395 1 57.58 591 ILE B N 1
ATOM 4434 C CA . ILE B 1 237 ? -39.763 34.966 17.425 1 59.37 591 ILE B CA 1
ATOM 4435 C C . ILE B 1 237 ? -40.66 34.671 18.633 1 61.05 591 ILE B C 1
ATOM 4436 O O . ILE B 1 237 ? -41.147 35.596 19.277 1 61.13 591 ILE B O 1
ATOM 4441 N N . ARG B 1 238 ? -40.819 33.394 18.985 1 62.27 592 ARG B N 1
ATOM 4442 C CA . ARG B 1 238 ? -41.629 33.009 20.131 1 64.02 592 ARG B CA 1
ATOM 4443 C C . ARG B 1 238 ? -40.745 32.932 21.378 1 65.4 592 ARG B C 1
ATOM 4444 O O . ARG B 1 238 ? -39.709 32.263 21.36 1 65.55 592 ARG B O 1
ATOM 4452 N N . GLN B 1 239 ? -41.122 33.651 22.445 1 66.2 593 GLN B N 1
ATOM 4453 C CA . GLN B 1 239 ? -40.337 33.649 23.679 1 67.44 593 GLN B CA 1
ATOM 4454 C C . GLN B 1 239 ? -41.177 33.474 24.933 1 68.36 593 GLN B C 1
ATOM 4455 O O . GLN B 1 239 ? -41.612 34.45 25.55 1 68.26 593 GLN B O 1
ATOM 4461 N N . GLY B 1 240 ? -41.346 32.217 25.319 1 68.93 594 GLY B N 1
ATOM 4462 C CA . GLY B 1 240 ? -42.15 31.837 26.465 1 69.73 594 GLY B CA 1
ATOM 4463 C C . GLY B 1 240 ? -43.596 31.878 26.054 1 70.36 594 GLY B C 1
ATOM 4464 O O . GLY B 1 240 ? -43.949 31.374 24.985 1 70.73 594 GLY B O 1
ATOM 4465 N N . SER B 1 241 ? -44.429 32.534 26.864 1 70.35 595 SER B N 1
ATOM 4466 C CA . SER B 1 241 ? -45.848 32.715 26.554 1 70.74 595 SER B CA 1
ATOM 4467 C C . SER B 1 241 ? -46.128 34.006 25.766 1 70.26 595 SER B C 1
ATOM 4468 O O . SER B 1 241 ? -47.272 34.458 25.726 1 70.64 595 SER B O 1
ATOM 4471 N N . ARG B 1 242 ? -45.106 34.599 25.14 1 69.34 596 ARG B N 1
ATOM 4472 C CA . ARG B 1 242 ? -45.253 35.834 24.382 1 68.99 596 ARG B CA 1
ATOM 4473 C C . ARG B 1 242 ? -44.471 35.777 23.046 1 68.52 596 ARG B C 1
ATOM 4474 O O . ARG B 1 242 ? -43.862 34.758 22.724 1 68.74 596 ARG B O 1
ATOM 4482 N N . TYR B 1 243 ? -44.521 36.86 22.258 1 67.84 597 TYR B N 1
ATOM 4483 C CA . TYR B 1 243 ? -43.786 37 21.005 1 67.65 597 TYR B CA 1
ATOM 4484 C C . TYR B 1 243 ? -42.851 38.197 21.121 1 67.01 597 TYR B C 1
ATOM 4485 O O . TYR B 1 243 ? -43.133 39.146 21.848 1 67.04 597 TYR B O 1
ATOM 4494 N N . ILE B 1 244 ? -41.745 38.162 20.397 1 66.39 598 ILE B N 1
ATOM 4495 C CA . ILE B 1 244 ? -40.763 39.243 20.388 1 66.22 598 ILE B CA 1
ATOM 4496 C C . ILE B 1 244 ? -41.362 40.509 19.733 1 65.71 598 ILE B C 1
ATOM 4497 O O . ILE B 1 244 ? -42.308 40.401 18.953 1 65.45 598 ILE B O 1
ATOM 4502 N N . ASP B 1 245 ? -40.855 41.704 20.081 1 65.4 599 ASP B N 1
ATOM 4503 C CA . ASP B 1 245 ? -41.329 42.933 19.434 1 65.54 599 ASP B CA 1
ATOM 4504 C C . ASP B 1 245 ? -40.433 43.311 18.226 1 65.16 599 ASP B C 1
ATOM 4505 O O . ASP B 1 245 ? -39.38 42.703 18.032 1 65.11 599 ASP B O 1
ATOM 4510 N N . GLN B 1 246 ? -40.857 44.292 17.412 1 64.73 600 GLN B N 1
ATOM 4511 C CA . GLN B 1 246 ? -40.115 44.714 16.227 1 64.76 600 GLN B CA 1
ATOM 4512 C C . GLN B 1 246 ? -38.712 45.241 16.509 1 64.28 600 GLN B C 1
ATOM 4513 O O . GLN B 1 246 ? -37.861 45.143 15.634 1 64.35 600 GLN B O 1
ATOM 4519 N N . TYR B 1 247 ? -38.464 45.803 17.701 1 63.69 601 TYR B N 1
ATOM 4520 C CA . TYR B 1 247 ? -37.148 46.349 18.036 1 63.56 601 TYR B CA 1
ATOM 4521 C C . TYR B 1 247 ? -36.167 45.239 18.397 1 62.56 601 TYR B C 1
ATOM 4522 O O . TYR B 1 247 ? -35.034 45.238 17.914 1 62.45 601 TYR B O 1
ATOM 4531 N N . ASP B 1 248 ? -36.602 44.285 19.232 1 61.64 602 ASP B N 1
ATOM 4532 C CA . ASP B 1 248 ? -35.754 43.164 19.622 1 61.21 602 ASP B CA 1
ATOM 4533 C C . ASP B 1 248 ? -35.487 42.251 18.433 1 60.79 602 ASP B C 1
ATOM 4534 O O . ASP B 1 248 ? -34.379 41.73 18.314 1 61.31 602 ASP B O 1
ATOM 4539 N N . LEU B 1 249 ? -36.474 42.073 17.538 1 59.58 603 LEU B N 1
ATOM 4540 C CA . LEU B 1 249 ? -36.281 41.247 16.354 1 58.99 603 LEU B CA 1
ATOM 4541 C C . LEU B 1 249 ? -35.369 41.941 15.351 1 58.13 603 LEU B C 1
ATOM 4542 O O . LEU B 1 249 ? -34.563 41.269 14.717 1 58.21 603 LEU B O 1
ATOM 4547 N N . ALA B 1 250 ? -35.439 43.282 15.244 1 57.26 604 ALA B N 1
ATOM 4548 C CA . ALA B 1 250 ? -34.532 44.018 14.362 1 57.02 604 ALA B CA 1
ATOM 4549 C C . ALA B 1 250 ? -33.104 43.894 14.891 1 56.63 604 ALA B C 1
ATOM 4550 O O . ALA B 1 250 ? -32.184 43.712 14.102 1 57 604 ALA B O 1
ATOM 4552 N N . ASP B 1 251 ? -32.921 43.926 16.228 1 55.57 605 ASP B N 1
ATOM 4553 C CA . ASP B 1 251 ? -31.619 43.738 16.87 1 54.79 605 ASP B CA 1
ATOM 4554 C C . ASP B 1 251 ? -31.057 42.358 16.484 1 53.47 605 ASP B C 1
ATOM 4555 O O . ASP B 1 251 ? -29.899 42.258 16.1 1 53.67 605 ASP B O 1
ATOM 4560 N N . SER B 1 252 ? -31.893 41.311 16.574 1 51.81 606 SER B N 1
ATOM 4561 C CA . SER B 1 252 ? -31.521 39.946 16.229 1 50.44 606 SER B CA 1
ATOM 4562 C C . SER B 1 252 ? -31.105 39.847 14.767 1 49.05 606 SER B C 1
ATOM 4563 O O . SER B 1 252 ? -30.096 39.216 14.468 1 49.15 606 SER B O 1
ATOM 4566 N N . LEU B 1 253 ? -31.857 40.497 13.865 1 47.87 607 LEU B N 1
ATOM 4567 C CA . LEU B 1 253 ? -31.571 40.494 12.432 1 47.3 607 LEU B CA 1
ATOM 4568 C C . LEU B 1 253 ? -30.266 41.225 12.113 1 47.02 607 LEU B C 1
ATOM 4569 O O . LEU B 1 253 ? -29.465 40.706 11.342 1 47.29 607 LEU B O 1
ATOM 4574 N N . ILE B 1 254 ? -30.03 42.401 12.721 1 46.19 608 ILE B N 1
ATOM 4575 C CA . ILE B 1 254 ? -28.796 43.162 12.502 1 45.68 608 ILE B CA 1
ATOM 4576 C C . ILE B 1 254 ? -27.589 42.416 13.087 1 44.94 608 ILE B C 1
ATOM 4577 O O . ILE B 1 254 ? -26.528 42.367 12.46 1 45.14 608 ILE B O 1
ATOM 4582 N N . HIS B 1 255 ? -27.771 41.782 14.256 1 43.73 609 HIS B N 1
ATOM 4583 C CA . HIS B 1 255 ? -26.729 41.004 14.917 1 43.2 609 HIS B CA 1
ATOM 4584 C C . HIS B 1 255 ? -26.243 39.879 14.01 1 42.62 609 HIS B C 1
ATOM 4585 O O . HIS B 1 255 ? -25.048 39.774 13.768 1 42.51 609 HIS B O 1
ATOM 4592 N N . GLU B 1 256 ? -27.17 39.076 13.466 1 42.12 610 GLU B N 1
ATOM 4593 C CA . GLU B 1 256 ? -26.789 37.961 12.615 1 41.69 610 GLU B CA 1
ATOM 4594 C C . GLU B 1 256 ? -26.366 38.399 11.221 1 40.45 610 GLU B C 1
ATOM 4595 O O . GLU B 1 256 ? -25.511 37.748 10.621 1 40.3 610 GLU B O 1
ATOM 4601 N N . HIS B 1 257 ? -26.905 39.519 10.727 1 39.26 611 HIS B N 1
ATOM 4602 C CA . HIS B 1 257 ? -26.509 40.045 9.423 1 38.59 611 HIS B CA 1
ATOM 4603 C C . HIS B 1 257 ? -25.05 40.483 9.465 1 37.97 611 HIS B C 1
ATOM 4604 O O . HIS B 1 257 ? -24.314 40.208 8.525 1 38.03 611 HIS B O 1
ATOM 4611 N N . ARG B 1 258 ? -24.623 41.126 10.557 1 37.34 612 ARG B N 1
ATOM 4612 C CA . ARG B 1 258 ? -23.237 41.557 10.69 1 37.3 612 ARG B CA 1
ATOM 4613 C C . ARG B 1 258 ? -22.255 40.379 10.663 1 37.43 612 ARG B C 1
ATOM 4614 O O . ARG B 1 258 ? -21.164 40.52 10.123 1 37.51 612 ARG B O 1
ATOM 4622 N N . HIS B 1 259 ? -22.658 39.201 11.172 1 37.36 613 HIS B N 1
ATOM 4623 C CA . HIS B 1 259 ? -21.816 38.01 11.104 1 37.85 613 HIS B CA 1
ATOM 4624 C C . HIS B 1 259 ? -21.696 37.599 9.65 1 39.17 613 HIS B C 1
ATOM 4625 O O . HIS B 1 259 ? -20.585 37.418 9.178 1 39.69 613 HIS B O 1
ATOM 4632 N N . GLN B 1 260 ? -22.826 37.547 8.919 1 39.8 614 GLN B N 1
ATOM 4633 C CA . GLN B 1 260 ? -22.879 37.179 7.504 1 40.92 614 GLN B CA 1
ATOM 4634 C C . GLN B 1 260 ? -22.07 38.114 6.621 1 41.71 614 GLN B C 1
ATOM 4635 O O . GLN B 1 260 ? -21.48 37.675 5.634 1 42.2 614 GLN B O 1
ATOM 4641 N N . LYS B 1 261 ? -22.03 39.397 6.983 1 41.62 615 LYS B N 1
ATOM 4642 C CA . LYS B 1 261 ? -21.276 40.404 6.254 1 41.96 615 LYS B CA 1
ATOM 4643 C C . LYS B 1 261 ? -19.784 40.213 6.48 1 41.69 615 LYS B C 1
ATOM 4644 O O . LYS B 1 261 ? -19.008 40.342 5.538 1 41.89 615 LYS B O 1
ATOM 4650 N N . LEU B 1 262 ? -19.378 39.88 7.719 1 41.15 616 LEU B N 1
ATOM 4651 C CA . LEU B 1 262 ? -17.972 39.635 8.024 1 40.77 616 LEU B CA 1
ATOM 4652 C C . LEU B 1 262 ? -17.496 38.307 7.44 1 41.03 616 LEU B C 1
ATOM 4653 O O . LEU B 1 262 ? -16.344 38.22 7.048 1 41.12 616 LEU B O 1
ATOM 4658 N N . TYR B 1 263 ? -18.388 37.298 7.311 1 41.25 617 TYR B N 1
ATOM 4659 C CA . TYR B 1 263 ? -18.06 36.004 6.685 1 41.98 617 TYR B CA 1
ATOM 4660 C C . TYR B 1 263 ? -17.609 36.229 5.245 1 41.91 617 TYR B C 1
ATOM 4661 O O . TYR B 1 263 ? -16.703 35.545 4.776 1 41.75 617 TYR B O 1
ATOM 4670 N N . LEU B 1 264 ? -18.297 37.155 4.537 1 41.91 618 LEU B N 1
ATOM 4671 C CA . LEU B 1 264 ? -18.064 37.529 3.146 1 42.25 618 LEU B CA 1
ATOM 4672 C C . LEU B 1 264 ? -16.702 38.187 3.006 1 42.47 618 LEU B C 1
ATOM 4673 O O . LEU B 1 264 ? -15.961 37.869 2.081 1 42.9 618 LEU B O 1
ATOM 4678 N N . LEU B 1 265 ? -16.355 39.077 3.939 1 42.18 619 LEU B N 1
ATOM 4679 C CA . LEU B 1 265 ? -15.074 39.764 3.905 1 42.57 619 LEU B CA 1
ATOM 4680 C C . LEU B 1 265 ? -13.932 38.802 4.223 1 43.45 619 LEU B C 1
ATOM 4681 O O . LEU B 1 265 ? -12.977 38.749 3.455 1 44.04 619 LEU B O 1
ATOM 4686 N N . GLN B 1 266 ? -14.041 38.018 5.32 1 43.23 620 GLN B N 1
ATOM 4687 C CA . GLN B 1 266 ? -13.038 37.035 5.74 1 43.57 620 GLN B CA 1
ATOM 4688 C C . GLN B 1 266 ? -12.71 36.033 4.643 1 44.48 620 GLN B C 1
ATOM 4689 O O . GLN B 1 266 ? -11.579 35.557 4.568 1 44.81 620 GLN B O 1
ATOM 4695 N N . ARG B 1 267 ? -13.713 35.684 3.826 1 44.96 621 ARG B N 1
ATOM 4696 C CA . ARG B 1 267 ? -13.629 34.746 2.713 1 46.24 621 ARG B CA 1
ATOM 4697 C C . ARG B 1 267 ? -12.494 35.119 1.767 1 47.48 621 ARG B C 1
ATOM 4698 O O . ARG B 1 267 ? -11.728 34.253 1.337 1 47.83 621 ARG B O 1
ATOM 4706 N N . SER B 1 268 ? -12.372 36.41 1.465 1 47.94 622 SER B N 1
ATOM 4707 C CA . SER B 1 268 ? -11.368 36.877 0.53 1 48.73 622 SER B CA 1
ATOM 4708 C C . SER B 1 268 ? -10.205 37.557 1.245 1 49.6 622 SER B C 1
ATOM 4709 O O . SER B 1 268 ? -9.043 37.228 0.978 1 50.1 622 SER B O 1
ATOM 4712 N N . ILE B 1 269 ? -10.506 38.493 2.158 1 49.7 623 ILE B N 1
ATOM 4713 C CA . ILE B 1 269 ? -9.482 39.232 2.892 1 50.49 623 ILE B CA 1
ATOM 4714 C C . ILE B 1 269 ? -9.391 38.812 4.351 1 50.66 623 ILE B C 1
ATOM 4715 O O . ILE B 1 269 ? -10.221 39.208 5.16 1 50.85 623 ILE B O 1
ATOM 4720 N N . PRO B 1 270 ? -8.398 37.983 4.697 1 50.64 624 PRO B N 1
ATOM 4721 C CA . PRO B 1 270 ? -8.259 37.543 6.091 1 50.97 624 PRO B CA 1
ATOM 4722 C C . PRO B 1 270 ? -8.013 38.706 7.053 1 51.23 624 PRO B C 1
ATOM 4723 O O . PRO B 1 270 ? -7.349 39.676 6.694 1 51.5 624 PRO B O 1
ATOM 4727 N N . LEU B 1 271 ? -8.584 38.626 8.262 1 50.8 625 LEU B N 1
ATOM 4728 C CA . LEU B 1 271 ? -8.468 39.707 9.237 1 50.83 625 LEU B CA 1
ATOM 4729 C C . LEU B 1 271 ? -7.599 39.347 10.44 1 51.05 625 LEU B C 1
ATOM 4730 O O . LEU B 1 271 ? -7.046 40.238 11.08 1 51.24 625 LEU B O 1
ATOM 4735 N N . ILE B 1 272 ? -7.468 38.049 10.748 1 50.82 626 ILE B N 1
ATOM 4736 C CA . ILE B 1 272 ? -6.637 37.582 11.855 1 50.88 626 ILE B CA 1
ATOM 4737 C C . ILE B 1 272 ? -5.46 36.762 11.312 1 51.29 626 ILE B C 1
ATOM 4738 O O . ILE B 1 272 ? -5.666 35.783 10.597 1 51.41 626 ILE B O 1
ATOM 4743 N N . GLU B 1 273 ? -4.233 37.178 11.639 1 51.34 627 GLU B N 1
ATOM 4744 C CA . GLU B 1 273 ? -3.014 36.516 11.199 1 51.9 627 GLU B CA 1
ATOM 4745 C C . GLU B 1 273 ? -2.828 35.194 11.943 1 51.8 627 GLU B C 1
ATOM 4746 O O . GLU B 1 273 ? -2.554 34.177 11.309 1 52.11 627 GLU B O 1
ATOM 4752 N N . ILE B 1 274 ? -2.971 35.207 13.282 1 51.18 628 ILE B N 1
ATOM 4753 C CA . ILE B 1 274 ? -2.867 34.018 14.129 1 51.27 628 ILE B CA 1
ATOM 4754 C C . ILE B 1 274 ? -4.018 34.052 15.115 1 50.73 628 ILE B C 1
ATOM 4755 O O . ILE B 1 274 ? -4.07 34.965 15.939 1 50.86 628 ILE B O 1
ATOM 4760 N N . ASP B 1 275 ? -4.926 33.06 15.065 1 50.12 629 ASP B N 1
ATOM 4761 C CA . ASP B 1 275 ? -6.091 33.01 15.958 1 50.01 629 ASP B CA 1
ATOM 4762 C C . ASP B 1 275 ? -5.762 32.481 17.361 1 49.75 629 ASP B C 1
ATOM 4763 O O . ASP B 1 275 ? -6.524 31.7 17.938 1 49.9 629 ASP B O 1
ATOM 4768 N N . ALA B 1 276 ? -4.631 32.94 17.911 1 49.01 630 ALA B N 1
ATOM 4769 C CA . ALA B 1 276 ? -4.108 32.586 19.221 1 48.53 630 ALA B CA 1
ATOM 4770 C C . ALA B 1 276 ? -3.133 33.69 19.682 1 48.26 630 ALA B C 1
ATOM 4771 O O . ALA B 1 276 ? -2.536 34.371 18.846 1 48.58 630 ALA B O 1
ATOM 4773 N N . PRO B 1 277 ? -2.939 33.891 20.998 1 47.48 631 PRO B N 1
ATOM 4774 C CA . PRO B 1 277 ? -3.58 33.186 22.114 1 46.94 631 PRO B CA 1
ATOM 4775 C C . PRO B 1 277 ? -5.036 33.614 22.321 1 46.38 631 PRO B C 1
ATOM 4776 O O . PRO B 1 277 ? -5.485 34.614 21.735 1 46.81 631 PRO B O 1
ATOM 4780 N N . LEU B 1 278 ? -5.793 32.83 23.115 1 45.07 632 LEU B N 1
ATOM 4781 C CA . LEU B 1 278 ? -7.182 33.174 23.37 1 44.25 632 LEU B CA 1
ATOM 4782 C C . LEU B 1 278 ? -7.262 34.439 24.195 1 44.34 632 LEU B C 1
ATOM 4783 O O . LEU B 1 278 ? -6.371 34.738 24.996 1 44.87 632 LEU B O 1
ATOM 4788 N N . VAL B 1 279 ? -8.287 35.225 23.927 1 43.88 633 VAL B N 1
ATOM 4789 C CA . VAL B 1 279 ? -8.474 36.533 24.521 1 43.71 633 VAL B CA 1
ATOM 4790 C C . VAL B 1 279 ? -9.835 36.633 25.242 1 43.29 633 VAL B C 1
ATOM 4791 O O . VAL B 1 279 ? -10.777 35.93 24.875 1 42.99 633 VAL B O 1
ATOM 4795 N N . PRO B 1 280 ? -9.945 37.453 26.304 1 43.21 634 PRO B N 1
ATOM 4796 C CA . PRO B 1 280 ? -11.22 37.546 27.016 1 43.55 634 PRO B CA 1
ATOM 4797 C C . PRO B 1 280 ? -12.236 38.457 26.323 1 44.23 634 PRO B C 1
ATOM 4798 O O . PRO B 1 280 ? -11.89 39.521 25.802 1 44.43 634 PRO B O 1
ATOM 4802 N N . SER B 1 281 ? -13.503 38.036 26.329 1 44.21 635 SER B N 1
ATOM 4803 C CA . SER B 1 281 ? -14.569 38.801 25.706 1 44.89 635 SER B CA 1
ATOM 4804 C C . SER B 1 281 ? -15.54 39.278 26.765 1 45.82 635 SER B C 1
ATOM 4805 O O . SER B 1 281 ? -15.872 38.522 27.678 1 46.28 635 SER B O 1
ATOM 4808 N N . PRO B 1 282 ? -16.035 40.523 26.657 1 46 636 PRO B N 1
ATOM 4809 C CA . PRO B 1 282 ? -17.043 40.997 27.626 1 46.29 636 PRO B CA 1
ATOM 4810 C C . PRO B 1 282 ? -18.408 40.316 27.466 1 46.85 636 PRO B C 1
ATOM 4811 O O . PRO B 1 282 ? -19.258 40.435 28.344 1 47 636 PRO B O 1
ATOM 4815 N N . TRP B 1 283 ? -18.625 39.605 26.348 1 47.03 637 TRP B N 1
ATOM 4816 C CA . TRP B 1 283 ? -19.871 38.905 26.084 1 47.53 637 TRP B CA 1
ATOM 4817 C C . TRP B 1 283 ? -19.83 37.419 26.455 1 48.68 637 TRP B C 1
ATOM 4818 O O . TRP B 1 283 ? -20.886 36.799 26.508 1 49.03 637 TRP B O 1
ATOM 4829 N N . ARG B 1 284 ? -18.642 36.848 26.738 1 49.37 638 ARG B N 1
ATOM 4830 C CA . ARG B 1 284 ? -18.539 35.443 27.137 1 50.69 638 ARG B CA 1
ATOM 4831 C C . ARG B 1 284 ? -17.748 35.247 28.429 1 52.04 638 ARG B C 1
ATOM 4832 O O . ARG B 1 284 ? -16.883 36.052 28.758 1 52.21 638 ARG B O 1
ATOM 4840 N N . GLU B 1 285 ? -18.081 34.192 29.174 1 52.98 639 GLU B N 1
ATOM 4841 C CA . GLU B 1 285 ? -17.483 33.884 30.472 1 54.52 639 GLU B CA 1
ATOM 4842 C C . GLU B 1 285 ? -16.041 33.433 30.388 1 54.78 639 GLU B C 1
ATOM 4843 O O . GLU B 1 285 ? -15.271 33.651 31.329 1 55.17 639 GLU B O 1
ATOM 4849 N N . ASP B 1 286 ? -15.677 32.781 29.288 1 54.44 640 ASP B N 1
ATOM 4850 C CA . ASP B 1 286 ? -14.322 32.278 29.131 1 54.64 640 ASP B CA 1
ATOM 4851 C C . ASP B 1 286 ? -13.66 32.744 27.833 1 53.37 640 ASP B C 1
ATOM 4852 O O . ASP B 1 286 ? -14.304 33.33 26.971 1 53.68 640 ASP B O 1
ATOM 4857 N N . LEU B 1 287 ? -12.346 32.535 27.751 1 51.97 641 LEU B N 1
ATOM 4858 C CA . LEU B 1 287 ? -11.464 32.914 26.665 1 50.82 641 LEU B CA 1
ATOM 4859 C C . LEU B 1 287 ? -11.945 32.471 25.28 1 49.26 641 LEU B C 1
ATOM 4860 O O . LEU B 1 287 ? -12.084 31.278 25.015 1 49.15 641 LEU B O 1
ATOM 4865 N N . ARG B 1 288 ? -12.187 33.439 24.398 1 47.93 642 ARG B N 1
ATOM 4866 C CA . ARG B 1 288 ? -12.577 33.169 23.023 1 47.26 642 ARG B CA 1
ATOM 4867 C C . ARG B 1 288 ? -11.444 33.586 22.055 1 45.87 642 ARG B C 1
ATOM 4868 O O . ARG B 1 288 ? -10.614 34.416 22.411 1 45.49 642 ARG B O 1
ATOM 4876 N N . PRO B 1 289 ? -11.363 32.998 20.844 1 45.2 643 PRO B N 1
ATOM 4877 C CA . PRO B 1 289 ? -10.29 33.367 19.919 1 45.06 643 PRO B CA 1
ATOM 4878 C C . PRO B 1 289 ? -10.417 34.787 19.388 1 45.02 643 PRO B C 1
ATOM 4879 O O . PRO B 1 289 ? -11.522 35.321 19.319 1 44.97 643 PRO B O 1
ATOM 4883 N N . PRO B 1 290 ? -9.292 35.403 18.979 1 44.66 644 PRO B N 1
ATOM 4884 C CA . PRO B 1 290 ? -9.352 36.771 18.448 1 44.33 644 PRO B CA 1
ATOM 4885 C C . PRO B 1 290 ? -10.38 36.993 17.34 1 44.01 644 PRO B C 1
ATOM 4886 O O . PRO B 1 290 ? -11 38.05 17.309 1 44.21 644 PRO B O 1
ATOM 4890 N N . SER B 1 291 ? -10.585 36.006 16.451 1 43.48 645 SER B N 1
ATOM 4891 C CA . SER B 1 291 ? -11.575 36.13 15.379 1 43.69 645 SER B CA 1
ATOM 4892 C C . SER B 1 291 ? -13.013 36.217 15.927 1 43.66 645 SER B C 1
ATOM 4893 O O . SER B 1 291 ? -13.855 36.882 15.335 1 43.78 645 SER B O 1
ATOM 4896 N N . GLY B 1 292 ? -13.27 35.559 17.051 1 43.31 646 GLY B N 1
ATOM 4897 C CA . GLY B 1 292 ? -14.562 35.597 17.718 1 43.32 646 GLY B CA 1
ATOM 4898 C C . GLY B 1 292 ? -14.816 36.96 18.326 1 43.22 646 GLY B C 1
ATOM 4899 O O . GLY B 1 292 ? -15.924 37.492 18.221 1 43.49 646 GLY B O 1
ATOM 4900 N N . LEU B 1 293 ? -13.776 37.558 18.936 1 42.75 647 LEU B N 1
ATOM 4901 C CA . LEU B 1 293 ? -13.898 38.895 19.52 1 42.85 647 LEU B CA 1
ATOM 4902 C C . LEU B 1 293 ? -14.052 39.957 18.42 1 43.1 647 LEU B C 1
ATOM 4903 O O . LEU B 1 293 ? -14.791 40.923 18.604 1 43.31 647 LEU B O 1
ATOM 4908 N N . LEU B 1 294 ? -13.409 39.748 17.256 1 42.76 648 LEU B N 1
ATOM 4909 C CA . LEU B 1 294 ? -13.55 40.655 16.122 1 42.75 648 LEU B CA 1
ATOM 4910 C C . LEU B 1 294 ? -14.973 40.582 15.596 1 43.11 648 LEU B C 1
ATOM 4911 O O . LEU B 1 294 ? -15.574 41.614 15.32 1 43.67 648 LEU B O 1
ATOM 4916 N N . HIS B 1 295 ? -15.539 39.373 15.503 1 42.58 649 HIS B N 1
ATOM 4917 C CA . HIS B 1 295 ? -16.913 39.2 15.068 1 42.45 649 HIS B CA 1
ATOM 4918 C C . HIS B 1 295 ? -17.868 39.871 16.052 1 42.74 649 HIS B C 1
ATOM 4919 O O . HIS B 1 295 ? -18.811 40.522 15.624 1 42.97 649 HIS B O 1
ATOM 4926 N N . ALA B 1 296 ? -17.59 39.768 17.357 1 42.72 650 ALA B N 1
ATOM 4927 C CA . ALA B 1 296 ? -18.402 40.394 18.397 1 43.34 650 ALA B CA 1
ATOM 4928 C C . ALA B 1 296 ? -18.388 41.93 18.305 1 43.76 650 ALA B C 1
ATOM 4929 O O . ALA B 1 296 ? -19.45 42.543 18.341 1 43.46 650 ALA B O 1
ATOM 4931 N N . ILE B 1 297 ? -17.2 42.551 18.162 1 44.17 651 ILE B N 1
ATOM 4932 C CA . ILE B 1 297 ? -17.084 44.009 18.056 1 44.91 651 ILE B CA 1
ATOM 4933 C C . ILE B 1 297 ? -17.748 44.505 16.776 1 44.82 651 ILE B C 1
ATOM 4934 O O . ILE B 1 297 ? -18.433 45.524 16.805 1 45.26 651 ILE B O 1
ATOM 4939 N N . PHE B 1 298 ? -17.59 43.762 15.668 1 44.21 652 PHE B N 1
ATOM 4940 C CA . PHE B 1 298 ? -18.194 44.117 14.379 1 43.99 652 PHE B CA 1
ATOM 4941 C C . PHE B 1 298 ? -19.715 44.079 14.452 1 43.7 652 PHE B C 1
ATOM 4942 O O . PHE B 1 298 ? -20.374 44.93 13.868 1 43.74 652 PHE B O 1
ATOM 4950 N N . VAL B 1 299 ? -20.264 43.096 15.18 1 43.52 653 VAL B N 1
ATOM 4951 C CA . VAL B 1 299 ? -21.701 42.922 15.372 1 44 653 VAL B CA 1
ATOM 4952 C C . VAL B 1 299 ? -22.237 44.026 16.287 1 44.94 653 VAL B C 1
ATOM 4953 O O . VAL B 1 299 ? -23.194 44.708 15.932 1 44.89 653 VAL B O 1
ATOM 4957 N N . PHE B 1 300 ? -21.603 44.218 17.448 1 45.65 654 PHE B N 1
ATOM 4958 C CA . PHE B 1 300 ? -22.072 45.177 18.427 1 46.96 654 PHE B CA 1
ATOM 4959 C C . PHE B 1 300 ? -21.826 46.637 18.067 1 48.54 654 PHE B C 1
ATOM 4960 O O . PHE B 1 300 ? -22.486 47.491 18.646 1 48.89 654 PHE B O 1
ATOM 4968 N N . THR B 1 301 ? -20.957 46.938 17.091 1 49.43 655 THR B N 1
ATOM 4969 C CA . THR B 1 301 ? -20.762 48.326 16.662 1 50.88 655 THR B CA 1
ATOM 4970 C C . THR B 1 301 ? -22.038 48.786 15.951 1 52.68 655 THR B C 1
ATOM 4971 O O . THR B 1 301 ? -22.56 49.856 16.256 1 53 655 THR B O 1
ATOM 4975 N N . HIS B 1 302 ? -22.569 47.951 15.045 1 53.54 656 HIS B N 1
ATOM 4976 C CA . HIS B 1 302 ? -23.794 48.278 14.334 1 54.56 656 HIS B CA 1
ATOM 4977 C C . HIS B 1 302 ? -24.974 48.302 15.269 1 55.36 656 HIS B C 1
ATOM 4978 O O . HIS B 1 302 ? -25.807 49.188 15.142 1 55.5 656 HIS B O 1
ATOM 4985 N N . LEU B 1 303 ? -25.028 47.387 16.246 1 55.96 657 LEU B N 1
ATOM 4986 C CA . LEU B 1 303 ? -26.119 47.383 17.222 1 57.09 657 LEU B CA 1
ATOM 4987 C C . LEU B 1 303 ? -26.084 48.613 18.123 1 58.38 657 LEU B C 1
ATOM 4988 O O . LEU B 1 303 ? -27.141 49.097 18.517 1 58.42 657 LEU B O 1
ATOM 4993 N N . LEU B 1 304 ? -24.883 49.146 18.413 1 59.16 658 LEU B N 1
ATOM 4994 C CA . LEU B 1 304 ? -24.748 50.367 19.202 1 60.45 658 LEU B CA 1
ATOM 4995 C C . LEU B 1 304 ? -25.339 51.536 18.406 1 61.82 658 LEU B C 1
ATOM 4996 O O . LEU B 1 304 ? -26.059 52.346 18.976 1 62.08 658 LEU B O 1
ATOM 5001 N N . GLU B 1 305 ? -25.076 51.592 17.083 1 62.51 659 GLU B N 1
ATOM 5002 C CA . GLU B 1 305 ? -25.603 52.628 16.191 1 63.63 659 GLU B CA 1
ATOM 5003 C C . GLU B 1 305 ? -27.125 52.526 16.053 1 64.55 659 GLU B C 1
ATOM 5004 O O . GLU B 1 305 ? -27.8 53.549 15.938 1 64.75 659 GLU B O 1
ATOM 5010 N N . PHE B 1 306 ? -27.663 51.297 16.068 1 65.01 660 PHE B N 1
ATOM 5011 C CA . PHE B 1 306 ? -29.097 51.046 15.958 1 65.91 660 PHE B CA 1
ATOM 5012 C C . PHE B 1 306 ? -29.827 51.534 17.198 1 67.11 660 PHE B C 1
ATOM 5013 O O . PHE B 1 306 ? -30.83 52.23 17.074 1 67.32 660 PHE B O 1
ATOM 5021 N N . TRP B 1 307 ? -29.327 51.186 18.389 1 67.81 661 TRP B N 1
ATOM 5022 C CA . TRP B 1 307 ? -29.951 51.629 19.628 1 69.03 661 TRP B CA 1
ATOM 5023 C C . TRP B 1 307 ? -29.677 53.116 19.922 1 71.15 661 TRP B C 1
ATOM 5024 O O . TRP B 1 307 ? -30.436 53.722 20.671 1 71.35 661 TRP B O 1
ATOM 5035 N N . ALA B 1 308 ? -28.639 53.719 19.309 1 72.65 662 ALA B N 1
ATOM 5036 C CA . ALA B 1 308 ? -28.381 55.156 19.456 1 74.56 662 ALA B CA 1
ATOM 5037 C C . ALA B 1 308 ? -29.452 55.925 18.676 1 76.66 662 ALA B C 1
ATOM 5038 O O . ALA B 1 308 ? -29.956 56.932 19.171 1 77.19 662 ALA B O 1
ATOM 5040 N N . TYR B 1 309 ? -29.827 55.433 17.478 1 77.6 663 TYR B N 1
ATOM 5041 C CA . TYR B 1 309 ? -30.882 56.032 16.668 1 79.01 663 TYR B CA 1
ATOM 5042 C C . TYR B 1 309 ? -32.21 55.926 17.405 1 80.04 663 TYR B C 1
ATOM 5043 O O . TYR B 1 309 ? -32.979 56.874 17.381 1 80.4 663 TYR B O 1
ATOM 5052 N N . LEU B 1 310 ? -32.485 54.789 18.057 1 80.47 664 LEU B N 1
ATOM 5053 C CA . LEU B 1 310 ? -33.734 54.612 18.794 1 81.5 664 LEU B CA 1
ATOM 5054 C C . LEU B 1 310 ? -33.81 55.463 20.066 1 82.89 664 LEU B C 1
ATOM 5055 O O . LEU B 1 310 ? -34.905 55.833 20.486 1 83.11 664 LEU B O 1
ATOM 5060 N N . SER B 1 311 ? -32.661 55.796 20.665 1 83.69 665 SER B N 1
ATOM 5061 C CA . SER B 1 311 ? -32.64 56.646 21.857 1 85.06 665 SER B CA 1
ATOM 5062 C C . SER B 1 311 ? -32.835 58.132 21.517 1 86.51 665 SER B C 1
ATOM 5063 O O . SER B 1 311 ? -33.202 58.908 22.397 1 86.71 665 SER B O 1
ATOM 5066 N N . ARG B 1 312 ? -32.594 58.531 20.252 1 87.34 666 ARG B N 1
ATOM 5067 C CA . ARG B 1 312 ? -32.747 59.916 19.812 1 88.58 666 ARG B CA 1
ATOM 5068 C C . ARG B 1 312 ? -34.01 60.139 18.963 1 89.54 666 ARG B C 1
ATOM 5069 O O . ARG B 1 312 ? -34.812 61.01 19.288 1 89.72 666 ARG B O 1
ATOM 5077 N N . GLU B 1 313 ? -34.193 59.354 17.892 1 90.01 667 GLU B N 1
ATOM 5078 C CA . GLU B 1 313 ? -35.329 59.489 16.98 1 90.98 667 GLU B CA 1
ATOM 5079 C C . GLU B 1 313 ? -36.469 58.484 17.188 1 91.76 667 GLU B C 1
ATOM 5080 O O . GLU B 1 313 ? -37.403 58.462 16.386 1 92.08 667 GLU B O 1
ATOM 5086 N N . GLY B 1 314 ? -36.396 57.669 18.232 1 91.91 668 GLY B N 1
ATOM 5087 C CA . GLY B 1 314 ? -37.431 56.675 18.488 1 92.73 668 GLY B CA 1
ATOM 5088 C C . GLY B 1 314 ? -38.581 57.202 19.316 1 93.51 668 GLY B C 1
ATOM 5089 O O . GLY B 1 314 ? -38.571 58.361 19.734 1 93.64 668 GLY B O 1
ATOM 5090 N N . GLN B 1 315 ? -39.583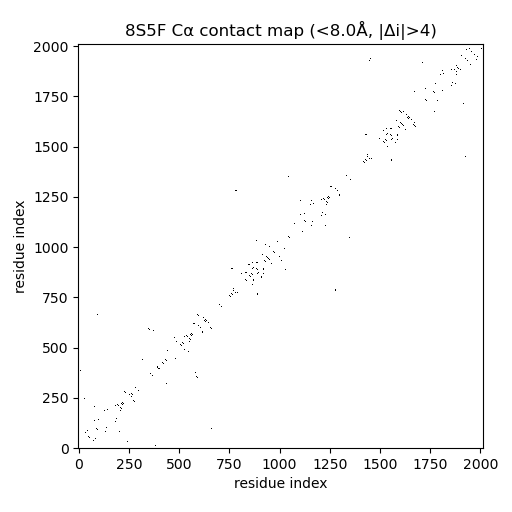 56.347 19.567 1 93.92 669 GLN B N 1
ATOM 5091 C CA . GLN B 1 315 ? -40.746 56.7 20.389 1 94.67 669 GLN B CA 1
ATOM 5092 C C . GLN B 1 315 ? -40.361 56.863 21.875 1 95.01 669 GLN B C 1
ATOM 5093 O O . GLN B 1 315 ? -39.284 56.43 22.285 1 95.1 669 GLN B O 1
ATOM 5099 N N . ASP B 1 316 ? -41.228 57.49 22.679 1 95.16 670 ASP B N 1
ATOM 5100 C CA . ASP B 1 316 ? -40.94 57.698 24.103 1 95.96 670 ASP B CA 1
ATOM 5101 C C . ASP B 1 316 ? -40.887 56.385 24.902 1 95.7 670 ASP B C 1
ATOM 5102 O O . ASP B 1 316 ? -40.178 56.295 25.906 1 95.79 670 ASP B O 1
ATOM 5107 N N . GLN B 1 317 ? -41.622 55.367 24.441 1 95.2 671 GLN B N 1
ATOM 5108 C CA . GLN B 1 317 ? -41.687 54.057 25.082 1 95.04 671 GLN B CA 1
ATOM 5109 C C . GLN B 1 317 ? -40.408 53.235 24.862 1 94.01 671 GLN B C 1
ATOM 5110 O O . GLN B 1 317 ? -40.026 52.447 25.726 1 94.06 671 GLN B O 1
ATOM 5116 N N . ILE B 1 318 ? -39.744 53.423 23.716 1 92.79 672 ILE B N 1
ATOM 5117 C CA . ILE B 1 318 ? -38.527 52.683 23.403 1 92.01 672 ILE B CA 1
ATOM 5118 C C . ILE B 1 318 ? -37.267 53.392 23.917 1 90.97 672 ILE B C 1
ATOM 5119 O O . ILE B 1 318 ? -36.268 52.723 24.16 1 91.19 672 ILE B O 1
ATOM 5124 N N . LYS B 1 319 ? -37.321 54.722 24.131 1 89.73 673 LYS B N 1
ATOM 5125 C CA . LYS B 1 319 ? -36.183 55.519 24.596 1 88.99 673 LYS B CA 1
ATOM 5126 C C . LYS B 1 319 ? -35.566 55.035 25.909 1 87.79 673 LYS B C 1
ATOM 5127 O O . LYS B 1 319 ? -34.376 55.245 26.126 1 87.76 673 LYS B O 1
ATOM 5133 N N . VAL B 1 320 ? -36.35 54.378 26.771 1 86.7 674 VAL B N 1
ATOM 5134 C CA . VAL B 1 320 ? -35.829 53.866 28.038 1 86.15 674 VAL B CA 1
ATOM 5135 C C . VAL B 1 320 ? -34.952 52.634 27.8 1 85.36 674 VAL B C 1
ATOM 5136 O O . VAL B 1 320 ? -33.832 52.553 28.315 1 85.58 674 VAL B O 1
ATOM 5140 N N . ARG B 1 321 ? -35.444 51.708 26.969 1 84.18 675 ARG B N 1
ATOM 5141 C CA . ARG B 1 321 ? -34.737 50.48 26.631 1 83.33 675 ARG B CA 1
ATOM 5142 C C . ARG B 1 321 ? -33.503 50.772 25.793 1 81.77 675 ARG B C 1
ATOM 5143 O O . ARG B 1 321 ? -32.457 50.17 26.02 1 81.66 675 ARG B O 1
ATOM 5151 N N . ALA B 1 322 ? -33.624 51.718 24.851 1 80.51 676 ALA B N 1
ATOM 5152 C CA . ALA B 1 322 ? -32.552 52.119 23.949 1 79.93 676 ALA B CA 1
ATOM 5153 C C . ALA B 1 322 ? -31.402 52.784 24.677 1 79.11 676 ALA B C 1
ATOM 5154 O O . ALA B 1 322 ? -30.251 52.486 24.376 1 79.16 676 ALA B O 1
ATOM 5156 N N . LYS B 1 323 ? -31.695 53.652 25.653 1 78.22 677 LYS B N 1
ATOM 5157 C CA . LYS B 1 323 ? -30.639 54.303 26.434 1 77.75 677 LYS B CA 1
ATOM 5158 C C . LYS B 1 323 ? -29.861 53.287 27.285 1 76.68 677 LYS B C 1
ATOM 5159 O O . LYS B 1 323 ? -28.667 53.464 27.506 1 76.75 677 LYS B O 1
ATOM 5165 N N . ASN B 1 324 ? -30.532 52.219 27.737 1 75.51 678 ASN B N 1
ATOM 5166 C CA . ASN B 1 324 ? -29.915 51.148 28.511 1 74.75 678 ASN B CA 1
ATOM 5167 C C . ASN B 1 324 ? -29 50.313 27.605 1 72.86 678 ASN B C 1
ATOM 5168 O O . ASN B 1 324 ? -27.913 49.916 28.023 1 72.86 678 ASN B O 1
ATOM 5173 N N . GLN B 1 325 ? -29.438 50.055 26.364 1 71.1 679 GLN B N 1
ATOM 5174 C CA . GLN B 1 325 ? -28.659 49.287 25.402 1 69.77 679 GLN B CA 1
ATOM 5175 C C . GLN B 1 325 ? -27.415 50.043 24.968 1 69.05 679 GLN B C 1
ATOM 5176 O O . GLN B 1 325 ? -26.372 49.433 24.789 1 69.09 679 GLN B O 1
ATOM 5182 N N . VAL B 1 326 ? -27.516 51.364 24.8 1 68.23 680 VAL B N 1
ATOM 5183 C CA . VAL B 1 326 ? -26.373 52.179 24.397 1 67.9 680 VAL B CA 1
ATOM 5184 C C . VAL B 1 326 ? -25.3 52.156 25.482 1 67.6 680 VAL B C 1
ATOM 5185 O O . VAL B 1 326 ? -24.124 52.006 25.173 1 67.68 680 VAL B O 1
ATOM 5189 N N . GLU B 1 327 ? -25.703 52.269 26.748 1 67.1 681 GLU B N 1
ATOM 5190 C CA . GLU B 1 327 ? -24.759 52.255 27.859 1 67.18 681 GLU B CA 1
ATOM 5191 C C . GLU B 1 327 ? -24.131 50.87 28.045 1 66.17 681 GLU B C 1
ATOM 5192 O O . GLU B 1 327 ? -22.934 50.774 28.29 1 66.33 681 GLU B O 1
ATOM 5198 N N . THR B 1 328 ? -24.925 49.805 27.912 1 65.01 682 THR B N 1
ATOM 5199 C CA . THR B 1 328 ? -24.429 48.445 28.078 1 64.38 682 THR B CA 1
ATOM 5200 C C . THR B 1 328 ? -23.469 48.059 26.96 1 63.63 682 THR B C 1
ATOM 5201 O O . THR B 1 328 ? -22.399 47.52 27.232 1 63.81 682 THR B O 1
ATOM 5205 N N . ILE B 1 329 ? -23.834 48.357 25.704 1 62.64 683 ILE B N 1
ATOM 5206 C CA . ILE B 1 329 ? -23.015 48.015 24.544 1 62.01 683 ILE B CA 1
ATOM 5207 C C . ILE B 1 329 ? -21.749 48.871 24.444 1 61.69 683 ILE B C 1
ATOM 5208 O O . ILE B 1 329 ? -20.675 48.304 24.252 1 62.03 683 ILE B O 1
ATOM 5213 N N . ARG B 1 330 ? -21.842 50.209 24.605 1 60.9 684 ARG B N 1
ATOM 5214 C CA . ARG B 1 330 ? -20.646 51.061 24.53 1 60.62 684 ARG B CA 1
ATOM 5215 C C . ARG B 1 330 ? -19.616 50.684 25.591 1 59.31 684 ARG B C 1
ATOM 5216 O O . ARG B 1 330 ? -18.427 50.636 25.286 1 59.48 684 ARG B O 1
ATOM 5224 N N . THR B 1 331 ? -20.072 50.347 26.809 1 57.89 685 THR B N 1
ATOM 5225 C CA . THR B 1 331 ? -19.183 49.927 27.894 1 57.06 685 THR B CA 1
ATOM 5226 C C . THR B 1 331 ? -18.404 48.675 27.496 1 56.19 685 THR B C 1
ATOM 5227 O O . THR B 1 331 ? -17.184 48.644 27.636 1 56.58 685 THR B O 1
ATOM 5231 N N . ARG B 1 332 ? -19.101 47.674 26.945 1 54.91 686 ARG B N 1
ATOM 5232 C CA . ARG B 1 332 ? -18.474 46.429 26.526 1 54.25 686 ARG B CA 1
ATOM 5233 C C . ARG B 1 332 ? -17.554 46.61 25.326 1 53.81 686 ARG B C 1
ATOM 5234 O O . ARG B 1 332 ? -16.511 45.97 25.266 1 53.79 686 ARG B O 1
ATOM 5242 N N . LEU B 1 333 ? -17.917 47.497 24.393 1 53.39 687 LEU B N 1
ATOM 5243 C CA . LEU B 1 333 ? -17.106 47.776 23.21 1 53.47 687 LEU B CA 1
ATOM 5244 C C . LEU B 1 333 ? -15.804 48.466 23.614 1 53.33 687 LEU B C 1
ATOM 5245 O O . LEU B 1 333 ? -14.735 48.108 23.123 1 53.32 687 LEU B O 1
ATOM 5250 N N . LEU B 1 334 ? -15.879 49.402 24.565 1 53.03 688 LEU B N 1
ATOM 5251 C CA . LEU B 1 334 ? -14.695 50.109 25.049 1 53.29 688 LEU B CA 1
ATOM 5252 C C . LEU B 1 334 ? -13.692 49.229 25.814 1 53.43 688 LEU B C 1
ATOM 5253 O O . LEU B 1 334 ? -12.568 49.665 26.073 1 53.59 688 LEU B O 1
ATOM 5258 N N . VAL B 1 335 ? -14.097 48.003 26.179 1 53 689 VAL B N 1
ATOM 5259 C CA . VAL B 1 335 ? -13.249 47.038 26.873 1 52.79 689 VAL B CA 1
ATOM 5260 C C . VAL B 1 335 ? -12.739 45.963 25.887 1 52.64 689 VAL B C 1
ATOM 5261 O O . VAL B 1 335 ? -11.61 45.494 26.012 1 52.56 689 VAL B O 1
ATOM 5265 N N . ALA B 1 336 ? -13.557 45.604 24.886 1 52.3 690 ALA B N 1
ATOM 5266 C CA . ALA B 1 336 ? -13.188 44.596 23.902 1 52.43 690 ALA B CA 1
ATOM 5267 C C . ALA B 1 336 ? -12.208 45.125 22.871 1 52.23 690 ALA B C 1
ATOM 5268 O O . ALA B 1 336 ? -11.315 44.392 22.458 1 52.47 690 ALA B O 1
ATOM 5270 N N . ILE B 1 337 ? -12.392 46.372 22.425 1 51.68 691 ILE B N 1
ATOM 5271 C CA . ILE B 1 337 ? -11.524 46.979 21.421 1 51.72 691 ILE B CA 1
ATOM 5272 C C . ILE B 1 337 ? -10.044 47.018 21.865 1 51.86 691 ILE B C 1
ATOM 5273 O O . ILE B 1 337 ? -9.213 46.527 21.103 1 52.26 691 ILE B O 1
ATOM 5278 N N . PRO B 1 338 ? -9.675 47.51 23.072 1 51.61 692 PRO B N 1
ATOM 5279 C CA . PRO B 1 338 ? -8.251 47.489 23.463 1 51.8 692 PRO B CA 1
ATOM 5280 C C . PRO B 1 338 ? -7.683 46.076 23.599 1 51.93 692 PRO B C 1
ATOM 5281 O O . PRO B 1 338 ? -6.505 45.856 23.315 1 52.05 692 PRO B O 1
ATOM 5285 N N . THR B 1 339 ? -8.531 45.123 24.019 1 51.67 693 THR B N 1
ATOM 5286 C CA . THR B 1 339 ? -8.181 43.715 24.178 1 51.94 693 THR B CA 1
ATOM 5287 C C . THR B 1 339 ? -7.823 43.119 22.818 1 52.17 693 THR B C 1
ATOM 5288 O O . THR B 1 339 ? -6.811 42.433 22.688 1 52.57 693 THR B O 1
ATOM 5292 N N . LEU B 1 340 ? -8.627 43.422 21.795 1 51.87 694 LEU B N 1
ATOM 5293 C CA . LEU B 1 340 ? -8.405 42.924 20.443 1 51.95 694 LEU B CA 1
ATOM 5294 C C . LEU B 1 340 ? -7.217 43.587 19.766 1 52.24 694 LEU B C 1
ATOM 5295 O O . LEU B 1 340 ? -6.545 42.946 18.968 1 52.07 694 LEU B O 1
ATOM 5300 N N . LYS B 1 341 ? -6.934 44.853 20.101 1 52.72 695 LYS B N 1
ATOM 5301 C CA . LYS B 1 341 ? -5.807 45.59 19.531 1 53.77 695 LYS B CA 1
ATOM 5302 C C . LYS B 1 341 ? -4.465 44.912 19.823 1 54.63 695 LYS B C 1
ATOM 5303 O O . LYS B 1 341 ? -3.555 44.975 19.003 1 54.91 695 LYS B O 1
ATOM 5309 N N . ARG B 1 342 ? -4.347 44.246 20.976 1 54.86 696 ARG B N 1
ATOM 5310 C CA . ARG B 1 342 ? -3.119 43.556 21.342 1 55.64 696 ARG B CA 1
ATOM 5311 C C . ARG B 1 342 ? -3.155 42.096 20.906 1 55.35 696 ARG B C 1
ATOM 5312 O O . ARG B 1 342 ? -2.805 41.203 21.675 1 55.35 696 ARG B O 1
ATOM 5320 N N . THR B 1 343 ? -3.58 41.854 19.665 1 55.08 697 THR B N 1
ATOM 5321 C CA . THR B 1 343 ? -3.657 40.504 19.108 1 55.38 697 THR B CA 1
ATOM 5322 C C . THR B 1 343 ? -3.015 40.458 17.706 1 54.68 697 THR B C 1
ATOM 5323 O O . THR B 1 343 ? -2.65 41.506 17.175 1 54.74 697 THR B O 1
ATOM 5327 N N . HIS B 1 344 ? -2.838 39.254 17.124 1 53.99 698 HIS B N 1
ATOM 5328 C CA . HIS B 1 344 ? -2.231 39.138 15.799 1 54.13 698 HIS B CA 1
ATOM 5329 C C . HIS B 1 344 ? -3.193 39.536 14.685 1 52.92 698 HIS B C 1
ATOM 5330 O O . HIS B 1 344 ? -3.711 38.675 13.983 1 52.76 698 HIS B O 1
ATOM 5337 N N . LEU B 1 345 ? -3.424 40.835 14.511 1 52.13 699 LEU B N 1
ATOM 5338 C CA . LEU B 1 345 ? -4.325 41.326 13.479 1 52.21 699 LEU B CA 1
ATOM 5339 C C . LEU B 1 345 ? -3.557 41.565 12.196 1 53.24 699 LEU B C 1
ATOM 5340 O O . LEU B 1 345 ? -2.434 42.072 12.238 1 53.67 699 LEU B O 1
ATOM 5345 N N . THR B 1 346 ? -4.171 41.258 11.046 1 53.63 700 THR B N 1
ATOM 5346 C CA . THR B 1 346 ? -3.549 41.558 9.755 1 54.58 700 THR B CA 1
ATOM 5347 C C . THR B 1 346 ? -3.652 43.101 9.517 1 55.49 700 THR B C 1
ATOM 5348 O O . THR B 1 346 ? -4.257 43.81 10.333 1 55.42 700 THR B O 1
ATOM 5352 N N . THR B 1 347 ? -3.094 43.624 8.403 1 56.12 701 THR B N 1
ATOM 5353 C CA . THR B 1 347 ? -3.188 45.055 8.099 1 57.18 701 THR B CA 1
ATOM 5354 C C . THR B 1 347 ? -4.665 45.463 7.942 1 57.89 701 THR B C 1
ATOM 5355 O O . THR B 1 347 ? -5.08 46.492 8.475 1 58.11 701 THR B O 1
ATOM 5359 N N . ALA B 1 348 ? -5.463 44.608 7.275 1 57.98 702 ALA B N 1
ATOM 5360 C CA . ALA B 1 348 ? -6.893 44.828 7.063 1 58.53 702 ALA B CA 1
ATOM 5361 C C . ALA B 1 348 ? -7.686 44.689 8.363 1 58.93 702 ALA B C 1
ATOM 5362 O O . ALA B 1 348 ? -8.629 45.447 8.597 1 59.03 702 ALA B O 1
ATOM 5364 N N . GLY B 1 349 ? -7.3 43.724 9.189 1 58.97 703 GLY B N 1
ATOM 5365 C CA . GLY B 1 349 ? -7.937 43.473 10.474 1 59.49 703 GLY B CA 1
ATOM 5366 C C . GLY B 1 349 ? -7.752 44.636 11.422 1 59.86 703 GLY B C 1
ATOM 5367 O O . GLY B 1 349 ? -8.696 45.039 12.097 1 59.94 703 GLY B O 1
ATOM 5368 N N . ARG B 1 350 ? -6.548 45.218 11.443 1 60.06 704 ARG B N 1
ATOM 5369 C CA . ARG B 1 350 ? -6.277 46.37 12.297 1 60.71 704 ARG B CA 1
ATOM 5370 C C . ARG B 1 350 ? -7.022 47.604 11.794 1 61.46 704 ARG B C 1
ATOM 5371 O O . ARG B 1 350 ? -7.529 48.379 12.603 1 61.67 704 ARG B O 1
ATOM 5379 N N . GLU B 1 351 ? -7.129 47.762 10.463 1 61.74 705 GLU B N 1
ATOM 5380 C CA . GLU B 1 351 ? -7.868 48.865 9.842 1 62.52 705 GLU B CA 1
ATOM 5381 C C . GLU B 1 351 ? -9.362 48.79 10.206 1 62.81 705 GLU B C 1
ATOM 5382 O O . GLU B 1 351 ? -10.005 49.826 10.39 1 62.9 705 GLU B O 1
ATOM 5388 N N . MET B 1 352 ? -9.901 47.562 10.314 1 62.68 706 MET B N 1
ATOM 5389 C CA . MET B 1 352 ? -11.286 47.317 10.692 1 63.07 706 MET B CA 1
ATOM 5390 C C . MET B 1 352 ? -11.495 47.698 12.158 1 63.94 706 MET B C 1
ATOM 5391 O O . MET B 1 352 ? -12.431 48.428 12.464 1 64.21 706 MET B O 1
ATOM 5396 N N . VAL B 1 353 ? -10.603 47.25 13.052 1 64.25 707 VAL B N 1
ATOM 5397 C CA . VAL B 1 353 ? -10.693 47.555 14.477 1 65.18 707 VAL B CA 1
ATOM 5398 C C . VAL B 1 353 ? -10.629 49.06 14.733 1 66.24 707 VAL B C 1
ATOM 5399 O O . VAL B 1 353 ? -11.418 49.575 15.519 1 66.27 707 VAL B O 1
ATOM 5403 N N . GLU B 1 354 ? -9.731 49.772 14.036 1 66.95 708 GLU B N 1
ATOM 5404 C CA . GLU B 1 354 ? -9.594 51.219 14.205 1 68.13 708 GLU B CA 1
ATOM 5405 C C . GLU B 1 354 ? -10.814 51.998 13.708 1 68.68 708 GLU B C 1
ATOM 5406 O O . GLU B 1 354 ? -11.146 53.046 14.264 1 68.62 708 GLU B O 1
ATOM 5412 N N . GLN B 1 355 ? -11.498 51.471 12.688 1 69.06 709 GLN B N 1
ATOM 5413 C CA . GLN B 1 355 ? -12.707 52.093 12.167 1 69.98 709 GLN B CA 1
ATOM 5414 C C . GLN B 1 355 ? -13.857 51.862 13.15 1 70.86 709 GLN B C 1
ATOM 5415 O O . GLN B 1 355 ? -14.604 52.796 13.438 1 71.18 709 GLN B O 1
ATOM 5421 N N . LEU B 1 356 ? -13.966 50.639 13.707 1 71.08 710 LEU B N 1
ATOM 5422 C CA . LEU B 1 356 ? -14.998 50.307 14.693 1 71.74 710 LEU B CA 1
ATOM 5423 C C . LEU B 1 356 ? -14.791 51.087 15.999 1 72.93 710 LEU B C 1
ATOM 5424 O O . LEU B 1 356 ? -15.762 51.464 16.65 1 72.97 710 LEU B O 1
ATOM 5429 N N . GLU B 1 357 ? -13.529 51.345 16.367 1 73.85 711 GLU B N 1
ATOM 5430 C CA . GLU B 1 357 ? -13.177 52.115 17.561 1 75.24 711 GLU B CA 1
ATOM 5431 C C . GLU B 1 357 ? -13.564 53.583 17.39 1 76.55 711 GLU B C 1
ATOM 5432 O O . GLU B 1 357 ? -14.008 54.219 18.346 1 76.75 711 GLU B O 1
ATOM 5438 N N . GLU B 1 358 ? -13.402 54.115 16.171 1 77.29 712 GLU B N 1
ATOM 5439 C CA . GLU B 1 358 ? -13.751 55.49 15.848 1 78.51 712 GLU B CA 1
ATOM 5440 C C . GLU B 1 358 ? -15.257 55.709 15.993 1 79.12 712 GLU B C 1
ATOM 5441 O O . GLU B 1 358 ? -15.672 56.732 16.529 1 79.56 712 GLU B O 1
ATOM 5447 N N . LEU B 1 359 ? -16.071 54.735 15.564 1 78.99 713 LEU B N 1
ATOM 5448 C CA . LEU B 1 359 ? -17.524 54.834 15.673 1 79.46 713 LEU B CA 1
ATOM 5449 C C . LEU B 1 359 ? -17.989 54.786 17.118 1 80.44 713 LEU B C 1
ATOM 5450 O O . LEU B 1 359 ? -18.929 55.483 17.482 1 80.51 713 LEU B O 1
ATOM 5455 N N . THR B 1 360 ? -17.337 53.962 17.938 1 81.12 714 THR B N 1
ATOM 5456 C CA . THR B 1 360 ? -17.673 53.834 19.351 1 82.44 714 THR B CA 1
ATOM 5457 C C . THR B 1 360 ? -17.307 55.122 20.101 1 84.02 714 THR B C 1
ATOM 5458 O O . THR B 1 360 ? -18.069 55.583 20.954 1 84.1 714 THR B O 1
ATOM 5462 N N . THR B 1 361 ? -16.154 55.717 19.753 1 85.12 715 THR B N 1
ATOM 5463 C CA . THR B 1 361 ? -15.648 56.943 20.363 1 86.71 715 THR B CA 1
ATOM 5464 C C . THR B 1 361 ? -16.484 58.165 19.972 1 88.42 715 THR B C 1
ATOM 5465 O O . THR B 1 361 ? -16.793 58.994 20.83 1 88.6 715 THR B O 1
ATOM 5469 N N . ASN B 1 362 ? -16.886 58.263 18.691 1 89.49 716 ASN B N 1
ATOM 5470 C CA . ASN B 1 362 ? -17.686 59.391 18.2 1 91.06 716 ASN B CA 1
ATOM 5471 C C . ASN B 1 362 ? -19.157 59.383 18.689 1 92.36 716 ASN B C 1
ATOM 5472 O O . ASN B 1 362 ? -19.996 60.075 18.116 1 92.48 716 ASN B O 1
ATOM 5477 N N . MET B 1 363 ? -19.448 58.676 19.8 1 93.23 717 MET B N 1
ATOM 5478 C CA . MET B 1 363 ? -20.789 58.616 20.399 1 94.48 717 MET B CA 1
ATOM 5479 C C . MET B 1 363 ? -20.937 59.401 21.73 1 95.3 717 MET B C 1
ATOM 5480 O O . MET B 1 363 ? -22.004 59.363 22.347 1 95.47 717 MET B O 1
ATOM 5485 N N . GLY B 1 364 ? -19.879 60.084 22.165 1 95.5 718 GLY B N 1
ATOM 5486 C CA . GLY B 1 364 ? -19.904 60.846 23.407 1 96.07 718 GLY B CA 1
ATOM 5487 C C . GLY B 1 364 ? -19.546 60.01 24.619 1 96.4 718 GLY B C 1
ATOM 5488 O O . GLY B 1 364 ? -20.425 59.567 25.361 1 96.53 718 GLY B O 1
ATOM 5489 N N . MET C 1 1 ? -34.785 -7.931 72.657 1 101.41 358 MET C N 1
ATOM 5490 C CA . MET C 1 1 ? -34.605 -9.148 71.867 1 102.08 358 MET C CA 1
ATOM 5491 C C . MET C 1 1 ? -33.23 -9.798 72.091 1 102.33 358 MET C C 1
ATOM 5492 O O . MET C 1 1 ? -33.154 -11.007 72.29 1 102.5 358 MET C O 1
ATOM 5497 N N . GLY C 1 2 ? -32.167 -9.002 72.062 1 102.2 359 GLY C N 1
ATOM 5498 C CA . GLY C 1 2 ? -30.811 -9.497 72.28 1 102.59 359 GLY C CA 1
ATOM 5499 C C . GLY C 1 2 ? -30.578 -9.893 73.725 1 102.84 359 GLY C C 1
ATOM 5500 O O . GLY C 1 2 ? -30.354 -11.07 74.018 1 103.2 359 GLY C O 1
ATOM 5501 N N . SER C 1 3 ? -30.608 -8.894 74.634 1 102.43 360 SER C N 1
ATOM 5502 C CA . SER C 1 3 ? -30.501 -9.024 76.095 1 102.3 360 SER C CA 1
ATOM 5503 C C . SER C 1 3 ? -29.153 -9.58 76.669 1 102.11 360 SER C C 1
ATOM 5504 O O . SER C 1 3 ? -28.393 -10.267 75.979 1 102.31 360 SER C O 1
ATOM 5507 N N . SER C 1 4 ? -28.887 -9.262 77.964 1 101.54 361 SER C N 1
ATOM 5508 C CA . SER C 1 4 ? -27.726 -9.685 78.768 1 101.33 361 SER C CA 1
ATOM 5509 C C . SER C 1 4 ? -28.153 -9.68 80.247 1 100.91 361 SER C C 1
ATOM 5510 O O . SER C 1 4 ? -27.589 -8.976 81.084 1 101.01 361 SER C O 1
ATOM 5513 N N . HIS C 1 5 ? -29.161 -10.504 80.543 0.89 100.23 362 HIS C N 1
ATOM 5514 C CA . HIS C 1 5 ? -29.867 -10.622 81.817 0.89 99.94 362 HIS C CA 1
ATOM 5515 C C . HIS C 1 5 ? -29.385 -11.669 82.832 0.89 98.96 362 HIS C C 1
ATOM 5516 O O . HIS C 1 5 ? -30.08 -11.853 83.829 0.89 99.02 362 HIS C O 1
ATOM 5523 N N . HIS C 1 6 ? -28.252 -12.355 82.611 0.95 98.03 363 HIS C N 1
ATOM 5524 C CA . HIS C 1 6 ? -27.788 -13.374 83.571 0.95 97.64 363 HIS C CA 1
ATOM 5525 C C . HIS C 1 6 ? -26.605 -12.927 84.441 0.95 96.9 363 HIS C C 1
ATOM 5526 O O . HIS C 1 6 ? -25.918 -13.766 85.02 0.95 96.8 363 HIS C O 1
ATOM 5533 N N . HIS C 1 7 ? -26.384 -11.605 84.533 0.83 96.22 364 HIS C N 1
ATOM 5534 C CA . HIS C 1 7 ? -25.335 -10.934 85.307 0.83 96.07 364 HIS C CA 1
ATOM 5535 C C . HIS C 1 7 ? -25.266 -11.477 86.727 0.83 95.88 364 HIS C C 1
ATOM 5536 O O . HIS C 1 7 ? -26.229 -11.296 87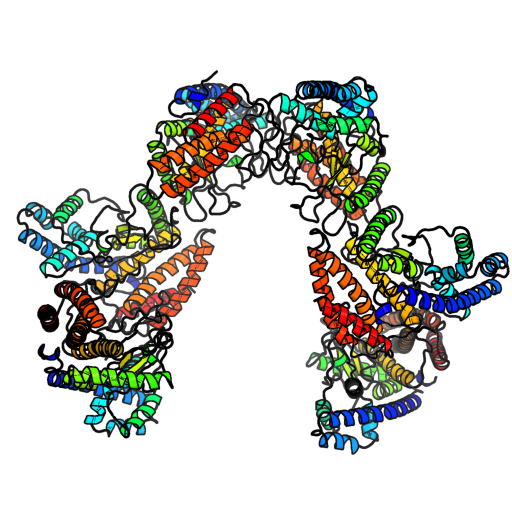.46 0.83 96.01 364 HIS C O 1
ATOM 5543 N N . HIS C 1 8 ? -24.14 -12.088 87.147 0.92 95.36 365 HIS C N 1
ATOM 5544 C CA . HIS C 1 8 ? -24.029 -12.587 88.527 0.92 95.41 365 HIS C CA 1
ATOM 5545 C C . HIS C 1 8 ? -24.08 -11.48 89.605 0.92 95.39 365 HIS C C 1
ATOM 5546 O O . HIS C 1 8 ? -23.963 -11.776 90.793 0.92 95.48 365 HIS C O 1
ATOM 5548 N N . HIS C 1 9 ? -24.279 -10.217 89.188 0.98 95.13 366 HIS C N 1
ATOM 5549 C CA . HIS C 1 9 ? -24.352 -9.057 90.059 0.98 95.33 366 HIS C CA 1
ATOM 5550 C C . HIS C 1 9 ? -25.778 -8.729 90.5 0.98 95.49 366 HIS C C 1
ATOM 5551 O O . HIS C 1 9 ? -26.179 -7.563 90.498 0.98 95.58 366 HIS C O 1
ATOM 5558 N N . HIS C 1 10 ? -26.542 -9.756 90.907 0.92 95.41 367 HIS C N 1
ATOM 5559 C CA . HIS C 1 10 ? -27.858 -9.527 91.509 0.92 95.76 367 HIS C CA 1
ATOM 5560 C C . HIS C 1 10 ? -27.677 -9.441 93.044 0.92 95.47 367 HIS C C 1
ATOM 5561 O O . HIS C 1 10 ? -28.492 -9.958 93.807 0.92 95.45 367 HIS C O 1
ATOM 5568 N N . SER C 1 11 ? -26.583 -8.784 93.476 0.88 95.04 368 SER C N 1
ATOM 5569 C CA . SER C 1 11 ? -26.179 -8.591 94.854 0.88 95.05 368 SER C CA 1
ATOM 5570 C C . SER C 1 11 ? -25.977 -7.095 95.097 0.88 95.16 368 SER C C 1
ATOM 5571 O O . SER C 1 11 ? -24.945 -6.679 95.612 0.88 95.32 368 SER C O 1
ATOM 5574 N N . SER C 1 12 ? -26.971 -6.283 94.714 0.99 94.99 369 SER C N 1
ATOM 5575 C CA . SER C 1 12 ? -26.928 -4.836 94.908 0.99 95.27 369 SER C CA 1
ATOM 5576 C C . SER C 1 12 ? -27.443 -4.479 96.318 0.99 95.54 369 SER C C 1
ATOM 5577 O O . SER C 1 12 ? -28.511 -3.882 96.468 0.99 95.68 369 SER C O 1
ATOM 5580 N N . GLY C 1 13 ? -26.687 -4.871 97.334 1 95.43 370 GLY C N 1
ATOM 5581 C CA . GLY C 1 13 ? -27.046 -4.624 98.724 1 95.82 370 GLY C CA 1
ATOM 5582 C C . GLY C 1 13 ? -25.965 -5.065 99.688 1 95.96 370 GLY C C 1
ATOM 5583 O O . GLY C 1 13 ? -24.795 -5.166 99.313 1 96 370 GLY C O 1
ATOM 5584 N N . PHE C 1 36 ? -4.63 7.136 95.723 1 72.23 390 PHE C N 1
ATOM 5585 C CA . PHE C 1 36 ? -3.244 7.566 95.926 1 72.79 390 PHE C CA 1
ATOM 5586 C C . PHE C 1 36 ? -2.64 8.319 94.708 1 72.94 390 PHE C C 1
ATOM 5587 O O . PHE C 1 36 ? -1.442 8.601 94.698 1 73.05 390 PHE C O 1
ATOM 5595 N N . ILE C 1 37 ? -3.472 8.678 93.711 1 72.74 391 ILE C N 1
ATOM 5596 C CA . ILE C 1 37 ? -3.039 9.383 92.497 1 72.87 391 ILE C CA 1
ATOM 5597 C C . ILE C 1 37 ? -3.984 10.562 92.179 1 72.87 391 ILE C C 1
ATOM 5598 O O . ILE C 1 37 ? -5.184 10.465 92.438 1 73.11 391 ILE C O 1
ATOM 5603 N N . ASP C 1 38 ? -3.452 11.685 91.655 1 72.46 392 ASP C N 1
ATOM 5604 C CA . ASP C 1 38 ? -4.294 12.842 91.327 1 72.66 392 ASP C CA 1
ATOM 5605 C C . ASP C 1 38 ? -5.083 12.546 90.054 1 72.75 392 ASP C C 1
ATOM 5606 O O . ASP C 1 38 ? -4.504 12.516 88.972 1 73 392 ASP C O 1
ATOM 5611 N N . ILE C 1 39 ? -6.394 12.313 90.181 1 72.42 393 ILE C N 1
ATOM 5612 C CA . ILE C 1 39 ? -7.233 11.98 89.03 1 72.76 393 ILE C CA 1
ATOM 5613 C C . ILE C 1 39 ? -7.475 13.194 88.101 1 72.89 393 ILE C C 1
ATOM 5614 O O . ILE C 1 39 ? -7.367 13.04 86.884 1 73.16 393 ILE C O 1
ATOM 5619 N N . ALA C 1 40 ? -7.743 14.391 88.65 1 72.48 394 ALA C N 1
ATOM 5620 C CA . ALA C 1 40 ? -7.954 15.592 87.837 1 72.57 394 ALA C CA 1
ATOM 5621 C C . ALA C 1 40 ? -6.707 15.917 87.003 1 72.27 394 ALA C C 1
ATOM 5622 O O . ALA C 1 40 ? -6.822 16.325 85.844 1 72.26 394 ALA C O 1
ATOM 5624 N N . ALA C 1 41 ? -5.518 15.714 87.591 1 71.88 395 ALA C N 1
ATOM 5625 C CA . ALA C 1 41 ? -4.265 15.944 86.881 1 72.01 395 ALA C CA 1
ATOM 5626 C C . ALA C 1 41 ? -4.043 14.88 85.81 1 71.99 395 ALA C C 1
ATOM 5627 O O . ALA C 1 41 ? -3.507 15.187 84.75 1 72.19 395 ALA C O 1
ATOM 5629 N N . PHE C 1 42 ? -4.468 13.636 86.076 1 71.48 396 PHE C N 1
ATOM 5630 C CA . PHE C 1 42 ? -4.31 12.534 85.138 1 71.44 396 PHE C CA 1
ATOM 5631 C C . PHE C 1 42 ? -5.099 12.763 83.856 1 71.47 396 PHE C C 1
ATOM 5632 O O . PHE C 1 42 ? -4.642 12.372 82.788 1 71.62 396 PHE C O 1
ATOM 5640 N N . GLU C 1 43 ? -6.271 13.399 83.949 1 71.21 397 GLU C N 1
ATOM 5641 C CA . GLU C 1 43 ? -7.106 13.644 82.778 1 71.45 397 GLU C CA 1
ATOM 5642 C C . GLU C 1 43 ? -6.408 14.458 81.683 1 71.54 397 GLU C C 1
ATOM 5643 O O . GLU C 1 43 ? -6.347 14.004 80.544 1 71.7 397 GLU C O 1
ATOM 5649 N N . SER C 1 44 ? -5.898 15.656 82.013 1 71.35 398 SER C N 1
ATOM 5650 C CA . SER C 1 44 ? -5.25 16.524 81.031 1 71.56 398 SER C CA 1
ATOM 5651 C C . SER C 1 44 ? -3.839 16.064 80.713 1 71.31 398 SER C C 1
ATOM 5652 O O . SER C 1 44 ? -3.062 15.8 81.621 1 71.42 398 SER C O 1
ATOM 5655 N N . PRO C 1 45 ? -3.475 16.003 79.422 1 70.93 399 PRO C N 1
ATOM 5656 C CA . PRO C 1 45 ? -2.122 15.556 79.058 1 70.82 399 PRO C CA 1
ATOM 5657 C C . PRO C 1 45 ? -0.989 16.452 79.55 1 70.97 399 PRO C C 1
ATOM 5658 O O . PRO C 1 45 ? 0.149 15.999 79.665 1 71.23 399 PRO C O 1
ATOM 5662 N N . LEU C 1 46 ? -1.298 17.716 79.835 1 70.64 400 LEU C N 1
ATOM 5663 C CA . LEU C 1 46 ? -0.327 18.69 80.316 1 70.91 400 LEU C CA 1
ATOM 5664 C C . LEU C 1 46 ? 0.156 18.31 81.716 1 70.98 400 LEU C C 1
ATOM 5665 O O . LEU C 1 46 ? 1.349 18.395 82.011 1 71.28 400 LEU C O 1
ATOM 5670 N N . THR C 1 47 ? -0.769 17.864 82.569 1 70.47 401 THR C N 1
ATOM 5671 C CA . THR C 1 47 ? -0.478 17.53 83.955 1 70.3 401 THR C CA 1
ATOM 5672 C C . THR C 1 47 ? -0.5 16.026 84.269 1 70.23 401 THR C C 1
ATOM 5673 O O . THR C 1 47 ? -0.543 15.656 85.442 1 70.53 401 THR C O 1
ATOM 5677 N N . SER C 1 48 ? -0.485 15.162 83.246 1 69.66 402 SER C N 1
ATOM 5678 C CA . SER C 1 48 ? -0.561 13.717 83.468 1 69.54 402 SER C CA 1
ATOM 5679 C C . SER C 1 48 ? 0.776 13.006 83.452 1 69.47 402 SER C C 1
ATOM 5680 O O . SER C 1 48 ? 0.859 11.895 83.97 1 69.66 402 SER C O 1
ATOM 5683 N N . SER C 1 49 ? 1.793 13.604 82.814 1 68.97 403 SER C N 1
ATOM 5684 C CA . SER C 1 49 ? 3.139 13.043 82.646 1 69 403 SER C CA 1
ATOM 5685 C C . SER C 1 49 ? 3.676 12.222 83.835 1 68.34 403 SER C C 1
ATOM 5686 O O . SER C 1 49 ? 4.173 11.114 83.63 1 68.34 403 SER C O 1
ATOM 5689 N N . ALA C 1 50 ? 3.572 12.753 85.064 1 67.68 404 ALA C N 1
ATOM 5690 C CA . ALA C 1 50 ? 4.058 12.074 86.263 1 67.41 404 ALA C CA 1
ATOM 5691 C C . ALA C 1 50 ? 3.138 10.948 86.713 1 66.93 404 ALA C C 1
ATOM 5692 O O . ALA C 1 50 ? 3.622 9.909 87.148 1 66.94 404 ALA C O 1
ATOM 5694 N N . SER C 1 51 ? 1.817 11.158 86.624 1 66.48 405 SER C N 1
ATOM 5695 C CA . SER C 1 51 ? 0.81 10.172 87.013 1 66.65 405 SER C CA 1
ATOM 5696 C C . SER C 1 51 ? 0.9 8.925 86.132 1 66.79 405 SER C C 1
ATOM 5697 O O . SER C 1 51 ? 0.791 7.811 86.642 1 66.78 405 SER C O 1
ATOM 5700 N N . ILE C 1 52 ? 1.108 9.116 84.814 1 66.67 406 ILE C N 1
ATOM 5701 C CA . ILE C 1 52 ? 1.24 8.023 83.851 1 66.93 406 ILE C CA 1
ATOM 5702 C C . ILE C 1 52 ? 2.496 7.218 84.148 1 67.26 406 ILE C C 1
ATOM 5703 O O . ILE C 1 52 ? 2.454 5.99 84.126 1 67.38 406 ILE C O 1
ATOM 5708 N N . GLN C 1 53 ? 3.607 7.909 84.447 1 67.2 407 GLN C N 1
ATOM 5709 C CA . GLN C 1 53 ? 4.877 7.267 84.772 1 67.52 407 GLN C CA 1
ATOM 5710 C C . GLN C 1 53 ? 4.737 6.396 86.022 1 67.42 407 GLN C C 1
ATOM 5711 O O . GLN C 1 53 ? 5.268 5.288 86.068 1 67.64 407 GLN C O 1
ATOM 5717 N N . GLN C 1 54 ? 3.979 6.878 87.012 1 66.85 408 GLN C N 1
ATOM 5718 C CA . GLN C 1 54 ? 3.72 6.161 88.252 1 66.57 408 GLN C CA 1
ATOM 5719 C C . GLN C 1 54 ? 2.901 4.895 87.98 1 65.78 408 GLN C C 1
ATOM 5720 O O . GLN C 1 54 ? 3.248 3.832 88.483 1 65.93 408 GLN C O 1
ATOM 5726 N N . LEU C 1 55 ? 1.847 4.999 87.151 1 64.82 409 LEU C N 1
ATOM 5727 C CA . LEU C 1 55 ? 0.989 3.868 86.781 1 64.38 409 LEU C CA 1
ATOM 5728 C C . LEU C 1 55 ? 1.743 2.833 85.954 1 63.98 409 LEU C C 1
ATOM 5729 O O . LEU C 1 55 ? 1.483 1.639 86.083 1 63.84 409 LEU C O 1
ATOM 5734 N N . LEU C 1 56 ? 2.654 3.294 85.086 1 63.66 410 LEU C N 1
ATOM 5735 C CA . LEU C 1 56 ? 3.451 2.414 84.24 1 63.91 410 LEU C CA 1
ATOM 5736 C C . LEU C 1 56 ? 4.483 1.651 85.049 1 64.33 410 LEU C C 1
ATOM 5737 O O . LEU C 1 56 ? 4.773 0.509 84.719 1 64.38 410 LEU C O 1
ATOM 5742 N N . GLU C 1 57 ? 5.04 2.271 86.098 1 64.57 411 GLU C N 1
ATOM 5743 C CA . GLU C 1 57 ? 6.024 1.613 86.953 1 65.41 411 GLU C CA 1
ATOM 5744 C C . GLU C 1 57 ? 5.384 0.502 87.784 1 65.71 411 GLU C C 1
ATOM 5745 O O . GLU C 1 57 ? 6.006 -0.535 87.993 1 65.73 411 GLU C O 1
ATOM 5751 N N . HIS C 1 58 ? 4.138 0.705 88.228 1 65.85 412 HIS C N 1
ATOM 5752 C CA . HIS C 1 58 ? 3.405 -0.296 88.996 1 66.63 412 HIS C CA 1
ATOM 5753 C C . HIS C 1 58 ? 3.017 -1.465 88.097 1 66.47 412 HIS C C 1
ATOM 5754 O O . HIS C 1 58 ? 3.111 -2.613 88.512 1 66.75 412 HIS C O 1
ATOM 5761 N N . TRP C 1 59 ? 2.592 -1.174 86.863 1 65.99 413 TRP C N 1
ATOM 5762 C CA . TRP C 1 59 ? 2.197 -2.192 85.896 1 65.98 413 TRP C CA 1
ATOM 5763 C C . TRP C 1 59 ? 3.411 -2.991 85.428 1 66.22 413 TRP C C 1
ATOM 5764 O O . TRP C 1 59 ? 3.332 -4.212 85.341 1 66.3 413 TRP C O 1
ATOM 5775 N N . ALA C 1 60 ? 4.547 -2.321 85.177 1 66.16 414 ALA C N 1
ATOM 5776 C CA . ALA C 1 60 ? 5.765 -3.013 84.75 1 66.51 414 ALA C CA 1
ATOM 5777 C C . ALA C 1 60 ? 6.317 -3.934 85.83 1 66.67 414 ALA C C 1
ATOM 5778 O O . ALA C 1 60 ? 6.956 -4.925 85.502 1 66.77 414 ALA C O 1
ATOM 5780 N N . ALA C 1 61 ? 6.063 -3.625 87.109 1 66.61 415 ALA C N 1
ATOM 5781 C CA . ALA C 1 61 ? 6.513 -4.466 88.215 1 67.1 415 ALA C CA 1
ATOM 5782 C C . ALA C 1 61 ? 5.773 -5.803 88.206 1 67.33 415 ALA C C 1
ATOM 5783 O O . ALA C 1 61 ? 6.375 -6.837 88.483 1 67.5 415 ALA C O 1
ATOM 5785 N N . ASP C 1 62 ? 4.474 -5.787 87.885 1 67.26 416 ASP C N 1
ATOM 5786 C CA . ASP C 1 62 ? 3.683 -7.01 87.821 1 67.55 416 ASP C CA 1
ATOM 5787 C C . ASP C 1 62 ? 3.973 -7.752 86.522 1 67.74 416 ASP C C 1
ATOM 5788 O O . ASP C 1 62 ? 4.07 -8.977 86.527 1 67.96 416 ASP C O 1
ATOM 5793 N N . ALA C 1 63 ? 4.106 -7.01 85.407 1 67.5 417 ALA C N 1
ATOM 5794 C CA . ALA C 1 63 ? 4.359 -7.578 84.088 1 67.76 417 ALA C CA 1
ATOM 5795 C C . ALA C 1 63 ? 5.734 -8.219 83.963 1 67.81 417 ALA C C 1
ATOM 5796 O O . ALA C 1 63 ? 5.88 -9.171 83.203 1 67.89 417 ALA C O 1
ATOM 5798 N N . ARG C 1 64 ? 6.74 -7.714 84.694 1 67.63 418 ARG C N 1
ATOM 5799 C CA . ARG C 1 64 ? 8.079 -8.309 84.658 1 67.86 418 ARG C CA 1
ATOM 5800 C C . ARG C 1 64 ? 8.049 -9.697 85.296 1 68.28 418 ARG C C 1
ATOM 5801 O O . ARG C 1 64 ? 8.71 -10.609 84.802 1 68.36 418 ARG C O 1
ATOM 5809 N N . LYS C 1 65 ? 7.269 -9.858 86.382 1 68.39 419 LYS C N 1
ATOM 5810 C CA . LYS C 1 65 ? 7.117 -11.135 87.072 1 69.11 419 LYS C CA 1
ATOM 5811 C C . LYS C 1 65 ? 6.341 -12.118 86.195 1 69.53 419 LYS C C 1
ATOM 5812 O O . LYS C 1 65 ? 6.696 -13.294 86.126 1 69.54 419 LYS C O 1
ATOM 5818 N N . GLU C 1 66 ? 5.293 -11.628 85.516 1 69.68 420 GLU C N 1
ATOM 5819 C CA . GLU C 1 66 ? 4.473 -12.426 84.615 1 70.35 420 GLU C CA 1
ATOM 5820 C C . GLU C 1 66 ? 5.295 -12.891 83.418 1 70.86 420 GLU C C 1
ATOM 5821 O O . GLU C 1 66 ? 5.162 -14.036 82.993 1 70.88 420 GLU C O 1
ATOM 5827 N N . PHE C 1 67 ? 6.157 -12.014 82.885 1 71.23 421 PHE C N 1
ATOM 5828 C CA . PHE C 1 67 ? 7.012 -12.348 81.752 1 72.2 421 PHE C CA 1
ATOM 5829 C C . PHE C 1 67 ? 8.068 -13.371 82.144 1 73.32 421 PHE C C 1
ATOM 5830 O O . PHE C 1 67 ? 8.35 -14.273 81.357 1 73.42 421 PHE C O 1
ATOM 5838 N N . GLU C 1 68 ? 8.639 -13.258 83.356 1 74.07 422 GLU C N 1
ATOM 5839 C CA . GLU C 1 68 ? 9.63 -14.237 83.803 1 75.24 422 GLU C CA 1
ATOM 5840 C C . GLU C 1 68 ? 8.977 -15.584 84.121 1 76.19 422 GLU C C 1
ATOM 5841 O O . GLU C 1 68 ? 9.612 -16.609 83.906 1 76.19 422 GLU C O 1
ATOM 5847 N N . LYS C 1 69 ? 7.69 -15.596 84.531 1 76.93 423 LYS C N 1
ATOM 5848 C CA . LYS C 1 69 ? 6.939 -16.838 84.733 1 78.24 423 LYS C CA 1
ATOM 5849 C C . LYS C 1 69 ? 6.712 -17.535 83.379 1 79.28 423 LYS C C 1
ATOM 5850 O O . LYS C 1 69 ? 6.761 -18.762 83.31 1 79.45 423 LYS C O 1
ATOM 5856 N N . ALA C 1 70 ? 6.455 -16.749 82.313 1 79.76 424 ALA C N 1
ATOM 5857 C CA . ALA C 1 70 ? 6.253 -17.261 80.958 1 80.72 424 ALA C CA 1
ATOM 5858 C C . ALA C 1 70 ? 7.564 -17.809 80.399 1 81.7 424 ALA C C 1
ATOM 5859 O O . ALA C 1 70 ? 7.55 -18.835 79.724 1 81.8 424 ALA C O 1
ATOM 5861 N N . LEU C 1 71 ? 8.696 -17.14 80.696 1 82.26 425 LEU C N 1
ATOM 5862 C CA . LEU C 1 71 ? 10.021 -17.575 80.26 1 83.33 425 LEU C CA 1
ATOM 5863 C C . LEU C 1 71 ? 10.384 -18.918 80.897 1 84.99 425 LEU C C 1
ATOM 5864 O O . LEU C 1 71 ? 11.002 -19.755 80.241 1 85.23 425 LEU C O 1
ATOM 5869 N N . MET C 1 72 ? 9.994 -19.131 82.165 1 86.02 426 MET C N 1
ATOM 5870 C CA . MET C 1 72 ? 10.263 -20.391 82.857 1 87.54 426 MET C CA 1
ATOM 5871 C C . MET C 1 72 ? 9.398 -21.52 82.295 1 89.11 426 MET C C 1
ATOM 5872 O O . MET C 1 72 ? 9.862 -22.654 82.207 1 89.32 426 MET C O 1
ATOM 5877 N N . ALA C 1 73 ? 8.155 -21.205 81.888 1 90.07 427 ALA C N 1
ATOM 5878 C CA . ALA C 1 73 ? 7.233 -22.169 81.282 1 91.45 427 ALA C CA 1
ATOM 5879 C C . ALA C 1 73 ? 7.731 -22.614 79.9 1 92.71 427 ALA C C 1
ATOM 5880 O O . ALA C 1 73 ? 7.511 -23.763 79.515 1 92.81 427 ALA C O 1
ATOM 5882 N N . VAL C 1 74 ? 8.397 -21.705 79.159 1 93.51 428 VAL C N 1
ATOM 5883 C CA . VAL C 1 74 ? 8.993 -21.992 77.855 1 94.75 428 VAL C CA 1
ATOM 5884 C C . VAL C 1 74 ? 10.155 -22.985 78.063 1 96.46 428 VAL C C 1
ATOM 5885 O O . VAL C 1 74 ? 10.279 -23.947 77.314 1 96.73 428 VAL C O 1
ATOM 5889 N N . LEU C 1 75 ? 10.971 -22.771 79.1 1 97.43 429 LEU C N 1
ATOM 5890 C CA . LEU C 1 75 ? 12.1 -23.638 79.415 1 98.88 429 LEU C CA 1
ATOM 5891 C C . LEU C 1 75 ? 11.682 -25.036 79.891 1 100.53 429 LEU C C 1
ATOM 5892 O O . LEU C 1 75 ? 12.44 -25.991 79.73 1 100.65 429 LEU C O 1
ATOM 5897 N N . GLU C 1 76 ? 10.475 -25.163 80.459 1 101.68 430 GLU C N 1
ATOM 5898 C CA . GLU C 1 76 ? 9.964 -26.453 80.913 1 103.27 430 GLU C CA 1
ATOM 5899 C C . GLU C 1 76 ? 9.519 -27.295 79.726 1 104.51 430 GLU C C 1
ATOM 5900 O O . GLU C 1 76 ? 9.774 -28.499 79.696 1 104.84 430 GLU C O 1
ATOM 5906 N N . LYS C 1 77 ? 8.848 -26.667 78.752 1 104.94 431 LYS C N 1
ATOM 5907 C CA . LYS C 1 77 ? 8.398 -27.377 77.567 1 105.84 431 LYS C CA 1
ATOM 5908 C C . LYS C 1 77 ? 9.605 -27.663 76.663 1 106.78 431 LYS C C 1
ATOM 5909 O O . LYS C 1 77 ? 9.881 -28.82 76.355 1 106.98 431 LYS C O 1
ATOM 5915 N N . GLU C 1 78 ? 10.358 -26.622 76.291 1 107.17 432 GLU C N 1
ATOM 5916 C CA . GLU C 1 78 ? 11.526 -26.769 75.433 1 108.04 432 GLU C CA 1
ATOM 5917 C C . GLU C 1 78 ? 12.786 -26.262 76.111 1 108.67 432 GLU C C 1
ATOM 5918 O O . GLU C 1 78 ? 13.105 -25.075 76.023 1 108.93 432 GLU C O 1
ATOM 5924 N N . PRO C 1 79 ? 13.544 -27.155 76.763 1 108.73 433 PRO C N 1
ATOM 5925 C CA . PRO C 1 79 ? 14.795 -26.722 77.408 1 108.81 433 PRO C CA 1
ATOM 5926 C C . PRO C 1 79 ? 15.885 -26.249 76.436 1 108.85 433 PRO C C 1
ATOM 5927 O O . PRO C 1 79 ? 16.822 -25.571 76.851 1 108.89 433 PRO C O 1
ATOM 5931 N N . GLY C 1 80 ? 15.742 -26.594 75.156 1 108.7 434 GLY C N 1
ATOM 5932 C CA . GLY C 1 80 ? 16.668 -26.185 74.109 1 109.15 434 GLY C CA 1
ATOM 5933 C C . GLY C 1 80 ? 16.67 -24.69 73.845 1 109.4 434 GLY C C 1
ATOM 5934 O O . GLY C 1 80 ? 17.632 -24.159 73.288 1 109.59 434 GLY C O 1
ATOM 5935 N N . LYS C 1 81 ? 15.605 -23.986 74.259 1 109.26 435 LYS C N 1
ATOM 5936 C CA . LYS C 1 81 ? 15.52 -22.535 74.092 1 109.61 435 LYS C CA 1
ATOM 5937 C C . LYS C 1 81 ? 16.27 -21.761 75.207 1 109.66 435 LYS C C 1
ATOM 5938 O O . LYS C 1 81 ? 16.057 -20.558 75.35 1 109.83 435 LYS C O 1
ATOM 5944 N N . ARG C 1 82 ? 17.138 -22.444 75.985 1 109.27 436 ARG C N 1
ATOM 5945 C CA . ARG C 1 82 ? 17.908 -21.872 77.087 1 109.34 436 ARG C CA 1
ATOM 5946 C C . ARG C 1 82 ? 18.757 -20.668 76.682 1 108.67 436 ARG C C 1
ATOM 5947 O O . ARG C 1 82 ? 18.862 -19.721 77.456 1 108.91 436 ARG C O 1
ATOM 5955 N N . ASP C 1 83 ? 19.345 -20.689 75.476 1 107.66 437 ASP C N 1
ATOM 5956 C CA . ASP C 1 83 ? 20.185 -19.587 75.001 1 107.16 437 ASP C CA 1
ATOM 5957 C C . ASP C 1 83 ? 19.39 -18.31 74.731 1 106.3 437 ASP C C 1
ATOM 5958 O O . ASP C 1 83 ? 19.898 -17.209 74.94 1 106.37 437 ASP C O 1
ATOM 5963 N N . ILE C 1 84 ? 18.147 -18.461 74.269 1 105.37 438 ILE C N 1
ATOM 5964 C CA . ILE C 1 84 ? 17.277 -17.325 73.966 1 104.96 438 ILE C CA 1
ATOM 5965 C C . ILE C 1 84 ? 16.789 -16.683 75.263 1 104.37 438 ILE C C 1
ATOM 5966 O O . ILE C 1 84 ? 16.772 -15.459 75.38 1 104.52 438 ILE C O 1
ATOM 5971 N N . ILE C 1 85 ? 16.413 -17.517 76.243 1 103.53 439 ILE C N 1
ATOM 5972 C CA . ILE C 1 85 ? 15.923 -17.074 77.547 1 103.17 439 ILE C CA 1
ATOM 5973 C C . ILE C 1 85 ? 17.001 -16.329 78.342 1 102.8 439 ILE C C 1
ATOM 5974 O O . ILE C 1 85 ? 16.688 -15.365 79.041 1 102.81 439 ILE C O 1
ATOM 5979 N N . ASN C 1 86 ? 18.275 -16.722 78.171 1 102.31 440 ASN C N 1
ATOM 5980 C CA . ASN C 1 86 ? 19.405 -16.065 78.831 1 102.36 440 ASN C CA 1
ATOM 5981 C C . ASN C 1 86 ? 19.58 -14.619 78.375 1 101.8 440 ASN C C 1
ATOM 5982 O O . ASN C 1 86 ? 20.052 -13.794 79.151 1 101.85 440 ASN C O 1
ATOM 5987 N N . GLN C 1 87 ? 19.199 -14.308 77.13 1 101.19 441 GLN C N 1
ATOM 5988 C CA . GLN C 1 87 ? 19.288 -12.944 76.613 1 101.1 441 GLN C CA 1
ATOM 5989 C C . GLN C 1 87 ? 18.306 -12.016 77.336 1 100.79 441 GLN C C 1
ATOM 5990 O O . GLN C 1 87 ? 18.609 -10.84 77.527 1 100.92 441 GLN C O 1
ATOM 5996 N N . PHE C 1 88 ? 17.132 -12.537 77.733 1 100.14 442 PHE C N 1
ATOM 5997 C CA . PHE C 1 88 ? 16.126 -11.755 78.446 1 99.99 442 PHE C CA 1
ATOM 5998 C C . PHE C 1 88 ? 16.463 -11.623 79.929 1 99.62 442 PHE C C 1
ATOM 5999 O O . PHE C 1 88 ? 16.184 -10.586 80.527 1 99.67 442 PHE C O 1
ATOM 6007 N N . GLN C 1 89 ? 17.067 -12.658 80.52 1 99.14 443 GLN C N 1
ATOM 6008 C CA . GLN C 1 89 ? 17.438 -12.621 81.927 1 99.21 443 GLN C CA 1
ATOM 6009 C C . GLN C 1 89 ? 18.577 -11.636 82.187 1 99.02 443 GLN C C 1
ATOM 6010 O O . GLN C 1 89 ? 18.563 -10.951 83.209 1 99.14 443 GLN C O 1
ATOM 6016 N N . THR C 1 90 ? 19.535 -11.529 81.248 1 98.49 444 THR C N 1
ATOM 6017 C CA . THR C 1 90 ? 20.662 -10.596 81.373 1 98.37 444 THR C CA 1
ATOM 6018 C C . THR C 1 90 ? 20.358 -9.177 80.843 1 97.71 444 THR C C 1
ATOM 6019 O O . THR C 1 90 ? 21.179 -8.277 81.014 1 97.9 444 THR C O 1
ATOM 6023 N N . CYS C 1 91 ? 19.199 -8.982 80.201 1 96.76 445 CYS C N 1
ATOM 6024 C CA . CYS C 1 91 ? 18.776 -7.71 79.625 1 96.28 445 CYS C CA 1
ATOM 6025 C C . CYS C 1 91 ? 18.614 -6.622 80.69 1 95.35 445 CYS C C 1
ATOM 6026 O O . CYS C 1 91 ? 18.027 -6.877 81.743 1 95.42 445 CYS C O 1
ATOM 6029 N N . PRO C 1 92 ? 19.131 -5.4 80.428 1 94.3 446 PRO C N 1
ATOM 6030 C CA . PRO C 1 92 ? 18.986 -4.305 81.407 1 93.56 446 PRO C CA 1
ATOM 6031 C C . PRO C 1 92 ? 17.537 -4.045 81.806 1 92.61 446 PRO C C 1
ATOM 6032 O O . PRO C 1 92 ? 16.637 -4.109 80.967 1 92.83 446 PRO C O 1
ATOM 6036 N N . PRO C 1 93 ? 17.295 -3.76 83.095 1 91.37 447 PRO C N 1
ATOM 6037 C CA . PRO C 1 93 ? 15.915 -3.536 83.549 1 90.38 447 PRO C CA 1
ATOM 6038 C C . PRO C 1 93 ? 15.205 -2.382 82.856 1 88.97 447 PRO C C 1
ATOM 6039 O O . PRO C 1 93 ? 13.99 -2.417 82.746 1 89.2 447 PRO C O 1
ATOM 6043 N N . GLU C 1 94 ? 15.949 -1.376 82.378 1 87.41 448 GLU C N 1
ATOM 6044 C CA . GLU C 1 94 ? 15.359 -0.23 81.685 1 86.24 448 GLU C CA 1
ATOM 6045 C C . GLU C 1 94 ? 14.733 -0.65 80.365 1 84.15 448 GLU C C 1
ATOM 6046 O O . GLU C 1 94 ? 13.68 -0.134 79.994 1 84.26 448 GLU C O 1
ATOM 6052 N N . ILE C 1 95 ? 15.377 -1.589 79.658 1 82.29 449 ILE C N 1
ATOM 6053 C CA . ILE C 1 95 ? 14.88 -2.106 78.385 1 81.08 449 ILE C CA 1
ATOM 6054 C C . ILE C 1 95 ? 13.734 -3.086 78.645 1 79.46 449 ILE C C 1
ATOM 6055 O O . ILE C 1 95 ? 12.685 -3.015 77.999 1 79.38 449 ILE C O 1
ATOM 6060 N N . LEU C 1 96 ? 13.942 -3.987 79.617 1 77.87 450 LEU C N 1
ATOM 6061 C CA . LEU C 1 96 ? 12.991 -5.017 79.997 1 76.8 450 LEU C CA 1
ATOM 6062 C C . LEU C 1 96 ? 11.678 -4.446 80.51 1 75.3 450 LEU C C 1
ATOM 6063 O O . LEU C 1 96 ? 10.631 -5.014 80.225 1 75.44 450 LEU C O 1
ATOM 6068 N N . ASN C 1 97 ? 11.716 -3.312 81.219 1 73.78 451 ASN C N 1
ATOM 6069 C CA . ASN C 1 97 ? 10.495 -2.678 81.717 1 72.99 451 ASN C CA 1
ATOM 6070 C C . ASN C 1 97 ? 9.633 -2.147 80.572 1 71.91 451 ASN C C 1
ATOM 6071 O O . ASN C 1 97 ? 8.405 -2.195 80.657 1 72.19 451 ASN C O 1
ATOM 6076 N N . LYS C 1 98 ? 10.268 -1.634 79.508 1 70.48 452 LYS C N 1
ATOM 6077 C CA . LYS C 1 98 ? 9.525 -1.128 78.355 1 69.48 452 LYS C CA 1
ATOM 6078 C C . LYS C 1 98 ? 9.011 -2.276 77.473 1 67.91 452 LYS C C 1
ATOM 6079 O O . LYS C 1 98 ? 7.937 -2.169 76.885 1 67.93 452 LYS C O 1
ATOM 6085 N N . LEU C 1 99 ? 9.785 -3.367 77.385 1 66.46 453 LEU C N 1
ATOM 6086 C CA . LEU C 1 99 ? 9.465 -4.541 76.582 1 65.45 453 LEU C CA 1
ATOM 6087 C C . LEU C 1 99 ? 8.243 -5.293 77.097 1 64.31 453 LEU C C 1
ATOM 6088 O O . LEU C 1 99 ? 7.359 -5.611 76.313 1 64.24 453 LEU C O 1
ATOM 6093 N N . VAL C 1 100 ? 8.179 -5.568 78.406 1 63.41 454 VAL C N 1
ATOM 6094 C CA . VAL C 1 100 ? 7.068 -6.325 78.978 1 62.98 454 VAL C CA 1
ATOM 6095 C C . VAL C 1 100 ? 5.714 -5.612 78.886 1 62.95 454 VAL C C 1
ATOM 6096 O O . VAL C 1 100 ? 4.69 -6.263 79.081 1 62.98 454 VAL C O 1
ATOM 6100 N N . LEU C 1 101 ? 5.694 -4.298 78.598 1 62.69 455 LEU C N 1
ATOM 6101 C CA . LEU C 1 101 ? 4.433 -3.555 78.486 1 62.77 455 LEU C CA 1
ATOM 6102 C C . LEU C 1 101 ? 3.959 -3.304 77.039 1 63.06 455 LEU C C 1
ATOM 6103 O O . LEU C 1 101 ? 2.965 -2.602 76.825 1 63.09 455 LEU C O 1
ATOM 6108 N N . ARG C 1 102 ? 4.66 -3.873 76.054 1 63.04 456 ARG C N 1
ATOM 6109 C CA . ARG C 1 102 ? 4.277 -3.731 74.657 1 63.56 456 ARG C CA 1
ATOM 6110 C C . ARG C 1 102 ? 3.024 -4.557 74.393 1 63.46 456 ARG C C 1
ATOM 6111 O O . ARG C 1 102 ? 2.891 -5.638 74.95 1 63.44 456 ARG C O 1
ATOM 6119 N N . PRO C 1 103 ? 2.072 -4.059 73.582 1 63.2 457 PRO C N 1
ATOM 6120 C CA . PRO C 1 103 ? 0.822 -4.805 73.368 1 63.11 457 PRO C CA 1
ATOM 6121 C C . PRO C 1 103 ? 1.003 -6.245 72.919 1 63.33 457 PRO C C 1
ATOM 6122 O O . PRO C 1 103 ? 0.32 -7.125 73.436 1 63.5 457 PRO C O 1
ATOM 6126 N N . SER C 1 104 ? 1.937 -6.492 71.988 1 63.08 458 SER C N 1
ATOM 6127 C CA . SER C 1 104 ? 2.215 -7.837 71.484 1 62.99 458 SER C CA 1
ATOM 6128 C C . SER C 1 104 ? 2.855 -8.736 72.547 1 62.61 458 SER C C 1
ATOM 6129 O O . SER C 1 104 ? 2.592 -9.938 72.573 1 62.51 458 SER C O 1
ATOM 6132 N N . VAL C 1 105 ? 3.668 -8.148 73.438 1 62.2 459 VAL C N 1
ATOM 6133 C CA . VAL C 1 105 ? 4.336 -8.876 74.514 1 61.94 459 VAL C CA 1
ATOM 6134 C C . VAL C 1 105 ? 3.346 -9.214 75.623 1 61.8 459 VAL C C 1
ATOM 6135 O O . VAL C 1 105 ? 3.395 -10.321 76.149 1 62.04 459 VAL C O 1
ATOM 6139 N N . VAL C 1 106 ? 2.422 -8.284 75.947 1 61.25 460 VAL C N 1
ATOM 6140 C CA . VAL C 1 106 ? 1.385 -8.492 76.962 1 61.02 460 VAL C CA 1
ATOM 6141 C C . VAL C 1 106 ? 0.469 -9.637 76.519 1 61.61 460 VAL C C 1
ATOM 6142 O O . VAL C 1 106 ? 0.181 -10.522 77.316 1 61.73 460 VAL C O 1
ATOM 6146 N N . LEU C 1 107 ? 0.055 -9.652 75.241 1 61.82 461 LEU C N 1
ATOM 6147 C CA . LEU C 1 107 ? -0.795 -10.72 74.723 1 62.36 461 LEU C CA 1
ATOM 6148 C C . LEU C 1 107 ? -0.058 -12.052 74.747 1 63.18 461 LEU C C 1
ATOM 6149 O O . LEU C 1 107 ? -0.632 -13.044 75.181 1 63.3 461 LEU C O 1
ATOM 6154 N N . TRP C 1 108 ? 1.217 -12.079 74.327 1 63.59 462 TRP C N 1
ATOM 6155 C CA . TRP C 1 108 ? 1.992 -13.317 74.336 1 64.61 462 TRP C CA 1
ATOM 6156 C C . TRP C 1 108 ? 2.148 -13.869 75.737 1 64.98 462 TRP C C 1
ATOM 6157 O O . TRP C 1 108 ? 1.97 -15.063 75.937 1 65.15 462 TRP C O 1
ATOM 6168 N N . THR C 1 109 ? 2.465 -12.999 76.704 1 65.03 463 THR C N 1
ATOM 6169 C CA . THR C 1 109 ? 2.656 -13.361 78.104 1 65.5 463 THR C CA 1
ATOM 6170 C C . THR C 1 109 ? 1.353 -13.892 78.693 1 66.19 463 THR C C 1
ATOM 6171 O O . THR C 1 109 ? 1.368 -14.903 79.389 1 66.35 463 THR C O 1
ATOM 6175 N N . THR C 1 110 ? 0.226 -13.228 78.387 1 66.47 464 THR C N 1
ATOM 6176 C CA . THR C 1 110 ? -1.093 -13.619 78.87 1 67.28 464 THR C CA 1
ATOM 6177 C C . THR C 1 110 ? -1.5 -14.974 78.315 1 68.2 464 THR C C 1
ATOM 6178 O O . THR C 1 110 ? -1.872 -15.841 79.09 1 68.38 464 THR C O 1
ATOM 6182 N N . VAL C 1 111 ? -1.395 -15.178 76.99 1 68.69 465 VAL C N 1
ATOM 6183 C CA . VAL C 1 111 ? -1.739 -16.448 76.34 1 69.53 465 VAL C CA 1
ATOM 6184 C C . VAL C 1 111 ? -0.863 -17.586 76.876 1 69.9 465 VAL C C 1
ATOM 6185 O O . VAL C 1 111 ? -1.366 -18.672 77.164 1 70.1 465 VAL C O 1
ATOM 6189 N N . MET C 1 112 ? 0.429 -17.307 77.062 1 69.81 466 MET C N 1
ATOM 6190 C CA . MET C 1 112 ? 1.403 -18.261 77.574 1 70.35 466 MET C CA 1
ATOM 6191 C C . MET C 1 112 ? 1.106 -18.709 79.004 1 70.59 466 MET C C 1
ATOM 6192 O O . MET C 1 112 ? 1.134 -19.907 79.293 1 70.87 466 MET C O 1
ATOM 6197 N N . LEU C 1 113 ? 0.826 -17.755 79.901 1 70.27 467 LEU C N 1
ATOM 6198 C CA . LEU C 1 113 ? 0.541 -18.071 81.294 1 70.32 467 LEU C CA 1
ATOM 6199 C C . LEU C 1 113 ? -0.788 -18.765 81.448 1 71.01 467 LEU C C 1
ATOM 6200 O O . LEU C 1 113 ? -0.905 -19.667 82.271 1 71.14 467 LEU C O 1
ATOM 6205 N N . GLN C 1 114 ? -1.794 -18.347 80.673 1 71.41 468 GLN C N 1
ATOM 6206 C CA . GLN C 1 114 ? -3.107 -18.97 80.74 1 72.33 468 GLN C CA 1
ATOM 6207 C C . GLN C 1 114 ? -3.049 -20.394 80.218 1 73.55 468 GLN C C 1
ATOM 6208 O O . GLN C 1 114 ? -3.693 -21.257 80.799 1 73.69 468 GLN C O 1
ATOM 6214 N N . ALA C 1 115 ? -2.237 -20.665 79.18 1 74.21 469 ALA C N 1
ATOM 6215 C CA . ALA C 1 115 ? -2.096 -22.02 78.647 1 75.33 469 ALA C CA 1
ATOM 6216 C C . ALA C 1 115 ? -1.545 -22.976 79.706 1 76.34 469 ALA C C 1
ATOM 6217 O O . ALA C 1 115 ? -2.023 -24.104 79.818 1 76.64 469 ALA C O 1
ATOM 6219 N N . SER C 1 116 ? -0.571 -22.519 80.51 1 76.73 470 SER C N 1
ATOM 6220 C CA . SER C 1 116 ? 0.008 -23.345 81.575 1 77.52 470 SER C CA 1
ATOM 6221 C C . SER C 1 116 ? -1.004 -23.64 82.703 1 78.14 470 SER C C 1
ATOM 6222 O O . SER C 1 116 ? -0.89 -24.664 83.376 1 78.36 470 SER C O 1
ATOM 6225 N N . ASN C 1 117 ? -2 -22.755 82.894 1 78.23 471 ASN C N 1
ATOM 6226 C CA . ASN C 1 117 ? -3.068 -22.947 83.882 1 78.74 471 ASN C CA 1
ATOM 6227 C C . ASN C 1 117 ? -4.326 -23.628 83.291 1 78.81 471 ASN C C 1
ATOM 6228 O O . ASN C 1 117 ? -5.377 -23.616 83.934 1 78.99 471 ASN C O 1
ATOM 6233 N N . GLY C 1 118 ? -4.214 -24.188 82.084 1 78.43 472 GLY C N 1
ATOM 6234 C CA . GLY C 1 118 ? -5.302 -24.872 81.398 1 78.5 472 GLY C CA 1
ATOM 6235 C C . GLY C 1 118 ? -6.435 -23.967 80.962 1 78.27 472 GLY C C 1
ATOM 6236 O O . GLY C 1 118 ? -7.582 -24.406 80.902 1 78.56 472 GLY C O 1
ATOM 6237 N N . ILE C 1 119 ? -6.134 -22.697 80.663 1 77.54 473 ILE C N 1
ATOM 6238 C CA . ILE C 1 119 ? -7.143 -21.728 80.24 1 77.31 473 ILE C CA 1
ATOM 6239 C C . ILE C 1 119 ? -6.903 -21.241 78.812 1 77.08 473 ILE C C 1
ATOM 6240 O O . ILE C 1 119 ? -5.845 -20.704 78.501 1 77.14 473 ILE C O 1
ATOM 6245 N N . THR C 1 120 ? -7.891 -21.439 77.946 1 76.76 474 THR C N 1
ATOM 6246 C CA . THR C 1 120 ? -7.797 -21.059 76.543 1 76.79 474 THR C CA 1
ATOM 6247 C C . THR C 1 120 ? -8.227 -19.611 76.295 1 76.65 474 THR C C 1
ATOM 6248 O O . THR C 1 120 ? -9.139 -19.107 76.952 1 76.66 474 THR C O 1
ATOM 6252 N N . ILE C 1 121 ? -7.551 -18.947 75.345 1 76.19 475 ILE C N 1
ATOM 6253 C CA . ILE C 1 121 ? -7.843 -17.574 74.945 1 76.23 475 ILE C CA 1
ATOM 6254 C C . ILE C 1 121 ? -8.265 -17.583 73.47 1 76.47 475 ILE C C 1
ATOM 6255 O O . ILE C 1 121 ? -7.615 -18.238 72.652 1 76.74 475 ILE C O 1
ATOM 6260 N N . HIS C 1 122 ? -9.372 -16.892 73.135 1 76.13 476 HIS C N 1
ATOM 6261 C CA . HIS C 1 122 ? -9.897 -16.871 71.768 1 76.23 476 HIS C CA 1
ATOM 6262 C C . HIS C 1 122 ? -9.921 -15.482 71.129 1 75.97 476 HIS C C 1
ATOM 6263 O O . HIS C 1 122 ? -10.055 -14.485 71.83 1 76.08 476 HIS C O 1
ATOM 6270 N N . SER C 1 123 ? -9.842 -15.424 69.791 1 75.55 477 SER C N 1
ATOM 6271 C CA . SER C 1 123 ? -9.982 -14.174 69.034 1 75.72 477 SER C CA 1
ATOM 6272 C C . SER C 1 123 ? -11.487 -13.876 68.828 1 75.95 477 SER C C 1
ATOM 6273 O O . SER C 1 123 ? -12.319 -14.761 69.046 1 76.25 477 SER C O 1
ATOM 6276 N N . ILE C 1 124 ? -11.844 -12.649 68.409 1 75.57 478 ILE C N 1
ATOM 6277 C CA . ILE C 1 124 ? -13.25 -12.28 68.234 1 75.74 478 ILE C CA 1
ATOM 6278 C C . ILE C 1 124 ? -14.003 -13.206 67.277 1 75.93 478 ILE C C 1
ATOM 6279 O O . ILE C 1 124 ? -15.212 -13.369 67.421 1 75.91 478 ILE C O 1
ATOM 6284 N N . ASP C 1 125 ? -13.294 -13.854 66.342 1 76.16 479 ASP C N 1
ATOM 6285 C CA . ASP C 1 125 ? -13.929 -14.778 65.402 1 76.87 479 ASP C CA 1
ATOM 6286 C C . ASP C 1 125 ? -14.05 -16.228 65.933 1 77.45 479 ASP C C 1
ATOM 6287 O O . ASP C 1 125 ? -14.341 -17.14 65.16 1 77.63 479 ASP C O 1
ATOM 6292 N N . GLY C 1 126 ? -13.831 -16.425 67.232 1 77.61 480 GLY C N 1
ATOM 6293 C CA . GLY C 1 126 ? -13.943 -17.726 67.877 1 78.38 480 GLY C CA 1
ATOM 6294 C C . GLY C 1 126 ? -12.761 -18.659 67.711 1 79.07 480 GLY C C 1
ATOM 6295 O O . GLY C 1 126 ? -12.815 -19.799 68.177 1 79.26 480 GLY C O 1
ATOM 6296 N N . GLU C 1 127 ? -11.685 -18.203 67.055 1 79.35 481 GLU C N 1
ATOM 6297 C CA . GLU C 1 127 ? -10.51 -19.049 66.847 1 80.21 481 GLU C CA 1
ATOM 6298 C C . GLU C 1 127 ? -9.584 -19.068 68.056 1 80.39 481 GLU C C 1
ATOM 6299 O O . GLU C 1 127 ? -9.394 -18.046 68.706 1 80.61 481 GLU C O 1
ATOM 6305 N N . LEU C 1 128 ? -9.009 -20.228 68.356 1 80.14 482 LEU C N 1
ATOM 6306 C CA . LEU C 1 128 ? -8.116 -20.379 69.496 1 80.51 482 LEU C CA 1
ATOM 6307 C C . LEU C 1 128 ? -6.746 -19.748 69.228 1 80.77 482 LEU C C 1
ATOM 6308 O O . LEU C 1 128 ? -6.122 -20.037 68.205 1 80.94 482 LEU C O 1
ATOM 6313 N N . ILE C 1 129 ? -6.28 -18.892 70.154 1 80.55 483 ILE C N 1
ATOM 6314 C CA . ILE C 1 129 ? -4.966 -18.273 70.038 1 80.9 483 ILE C CA 1
ATOM 6315 C C . ILE C 1 129 ? -3.953 -19.207 70.686 1 81.91 483 ILE C C 1
ATOM 6316 O O . ILE C 1 129 ? -3.885 -19.297 71.911 1 82.03 483 ILE C O 1
ATOM 6321 N N . ALA C 1 130 ? -3.195 -19.936 69.862 1 82.41 484 ALA C N 1
ATOM 6322 C CA . ALA C 1 130 ? -2.217 -20.91 70.335 1 83.35 484 ALA C CA 1
ATOM 6323 C C . ALA C 1 130 ? -0.949 -20.267 70.886 1 84.08 484 ALA C C 1
ATOM 6324 O O . ALA C 1 130 ? -0.413 -19.336 70.285 1 84.3 484 ALA C O 1
ATOM 6326 N N . PRO C 1 131 ? -0.433 -20.78 72.017 1 84.33 485 PRO C N 1
ATOM 6327 C CA . PRO C 1 131 ? 0.813 -20.225 72.565 1 84.73 485 PRO C CA 1
ATOM 6328 C C . PRO C 1 131 ? 2.034 -20.613 71.726 1 85.54 485 PRO C C 1
ATOM 6329 O O . PRO C 1 131 ? 2.366 -21.788 71.587 1 85.56 485 PRO C O 1
ATOM 6333 N N . ASP C 1 132 ? 2.682 -19.61 71.132 1 86.01 486 ASP C N 1
ATOM 6334 C CA . ASP C 1 132 ? 3.829 -19.816 70.259 1 86.85 486 ASP C CA 1
ATOM 6335 C C . ASP C 1 132 ? 5.147 -19.549 70.974 1 87.47 486 ASP C C 1
ATOM 6336 O O . ASP C 1 132 ? 5.486 -18.398 71.232 1 87.56 486 ASP C O 1
ATOM 6341 N N . ILE C 1 133 ? 5.9 -20.609 71.261 1 87.75 487 ILE C N 1
ATOM 6342 C CA . ILE C 1 133 ? 7.216 -20.522 71.899 1 88.55 487 ILE C CA 1
ATOM 6343 C C . ILE C 1 133 ? 8.219 -19.772 70.996 1 89.14 487 ILE C C 1
ATOM 6344 O O . ILE C 1 133 ? 9.037 -18.991 71.487 1 89.13 487 ILE C O 1
ATOM 6349 N N . ASN C 1 134 ? 8.109 -19.974 69.669 1 89.52 488 ASN C N 1
ATOM 6350 C CA . ASN C 1 134 ? 8.971 -19.362 68.653 1 90.35 488 ASN C CA 1
ATOM 6351 C C . ASN C 1 134 ? 8.872 -17.833 68.553 1 90.99 488 ASN C C 1
ATOM 6352 O O . ASN C 1 134 ? 9.649 -17.223 67.817 1 91.03 488 ASN C O 1
ATOM 6357 N N . TYR C 1 135 ? 7.926 -17.212 69.274 1 91.28 489 TYR C N 1
ATOM 6358 C CA . TYR C 1 135 ? 7.804 -15.756 69.275 1 92.05 489 TYR C CA 1
ATOM 6359 C C . TYR C 1 135 ? 8.983 -15.109 70.011 1 92.97 489 TYR C C 1
ATOM 6360 O O . TYR C 1 135 ? 9.391 -14.005 69.651 1 93.02 489 TYR C O 1
ATOM 6369 N N . LEU C 1 136 ? 9.558 -15.808 71.012 1 93.59 490 LEU C N 1
ATOM 6370 C CA . LEU C 1 136 ? 10.697 -15.317 71.78 1 94.7 490 LEU C CA 1
ATOM 6371 C C . LEU C 1 136 ? 11.908 -15.009 70.916 1 96.02 490 LEU C C 1
ATOM 6372 O O . LEU C 1 136 ? 12.669 -14.108 71.254 1 96.3 490 LEU C O 1
ATOM 6377 N N . GLU C 1 137 ? 12.087 -15.731 69.802 1 96.7 491 GLU C N 1
ATOM 6378 C CA . GLU C 1 137 ? 13.205 -15.489 68.89 1 97.94 491 GLU C CA 1
ATOM 6379 C C . GLU C 1 137 ? 13.021 -14.159 68.148 1 98.75 491 GLU C C 1
ATOM 6380 O O . GLU C 1 137 ? 13.989 -13.422 67.954 1 98.86 491 GLU C O 1
ATOM 6386 N N . GLU C 1 138 ? 11.774 -13.825 67.788 1 99.23 492 GLU C N 1
ATOM 6387 C CA . GLU C 1 138 ? 11.47 -12.55 67.14 1 100.24 492 GLU C CA 1
ATOM 6388 C C . GLU C 1 138 ? 11.673 -11.401 68.127 1 100.98 492 GLU C C 1
ATOM 6389 O O . GLU C 1 138 ? 12.173 -10.346 67.739 1 101.04 492 GLU C O 1
ATOM 6395 N N . LEU C 1 139 ? 11.289 -11.61 69.402 1 101.42 493 LEU C N 1
ATOM 6396 C CA . LEU C 1 139 ? 11.446 -10.618 70.461 1 102.43 493 LEU C CA 1
ATOM 6397 C C . LEU C 1 139 ? 12.913 -10.399 70.819 1 103.63 493 LEU C C 1
ATOM 6398 O O . LEU C 1 139 ? 13.296 -9.275 71.138 1 103.88 493 LEU C O 1
ATOM 6403 N N . ALA C 1 140 ? 13.74 -11.456 70.753 1 104.15 494 ALA C N 1
ATOM 6404 C CA . ALA C 1 140 ? 15.178 -11.323 71.021 1 105.13 494 ALA C CA 1
ATOM 6405 C C . ALA C 1 140 ? 15.871 -10.5 69.92 1 105.97 494 ALA C C 1
ATOM 6406 O O . ALA C 1 140 ? 16.863 -9.825 70.188 1 106.07 494 ALA C O 1
ATOM 6408 N N . GLU C 1 141 ? 15.335 -10.541 68.692 1 106.47 495 GLU C N 1
ATOM 6409 C CA . GLU C 1 141 ? 15.847 -9.754 67.582 1 107.49 495 GLU C CA 1
ATOM 6410 C C . GLU C 1 141 ? 15.47 -8.255 67.736 1 108.21 495 GLU C C 1
ATOM 6411 O O . GLU C 1 141 ? 16.171 -7.395 67.203 1 108.27 495 GLU C O 1
ATOM 6417 N N . SER C 1 142 ? 14.389 -7.935 68.48 1 108.3 496 SER C N 1
ATOM 6418 C CA . SER C 1 142 ? 13.978 -6.546 68.718 1 108.82 496 SER C CA 1
ATOM 6419 C C . SER C 1 142 ? 14.898 -5.816 69.725 1 109.23 496 SER C C 1
ATOM 6420 O O . SER C 1 142 ? 14.954 -4.586 69.721 1 109.39 496 SER C O 1
ATOM 6423 N N . LEU C 1 143 ? 15.62 -6.572 70.576 1 109.17 497 LEU C N 1
ATOM 6424 C CA . LEU C 1 143 ? 16.572 -6.008 71.539 1 109.6 497 LEU C CA 1
ATOM 6425 C C . LEU C 1 143 ? 17.81 -5.416 70.827 1 109.95 497 LEU C C 1
ATOM 6426 O O . LEU C 1 143 ? 18.447 -4.506 71.36 1 110.03 497 LEU C O 1
ATOM 6431 N N . LYS C 1 144 ? 18.153 -5.948 69.632 1 109.95 498 LYS C N 1
ATOM 6432 C CA . LYS C 1 144 ? 19.271 -5.494 68.8 1 110.27 498 LYS C CA 1
ATOM 6433 C C . LYS C 1 144 ? 18.7 -4.5 67.778 1 110.41 498 LYS C C 1
ATOM 6434 O O . LYS C 1 144 ? 17.82 -4.865 66.994 1 110.58 498 LYS C O 1
ATOM 6440 N N . SER C 1 145 ? 19.178 -3.241 67.823 1 110.07 499 SER C N 1
ATOM 6441 C CA . SER C 1 145 ? 18.699 -2.103 67.025 1 110.22 499 SER C CA 1
ATOM 6442 C C . SER C 1 145 ? 17.308 -1.688 67.535 1 110 499 SER C C 1
ATOM 6443 O O . SER C 1 145 ? 16.306 -1.855 66.834 1 109.95 499 SER C O 1
ATOM 6446 N N . PRO C 1 146 ? 17.23 -1.178 68.783 1 109.66 500 PRO C N 1
ATOM 6447 C CA . PRO C 1 146 ? 15.921 -0.822 69.348 1 109.41 500 PRO C CA 1
ATOM 6448 C C . PRO C 1 146 ? 15.515 0.643 69.173 1 108.91 500 PRO C C 1
ATOM 6449 O O . PRO C 1 146 ? 14.584 1.101 69.839 1 109.1 500 PRO C O 1
ATOM 6453 N N . ASN C 1 147 ? 16.21 1.384 68.299 1 108.01 501 ASN C N 1
ATOM 6454 C CA . ASN C 1 147 ? 15.886 2.783 68.04 1 107.51 501 ASN C CA 1
ATOM 6455 C C . ASN C 1 147 ? 15.14 2.841 66.707 1 106.19 501 ASN C C 1
ATOM 6456 O O . ASN C 1 147 ? 15.629 3.428 65.74 1 106.49 501 ASN C O 1
ATOM 6461 N N . GLU C 1 148 ? 13.964 2.191 66.655 1 104.52 502 GLU C N 1
ATOM 6462 C CA . GLU C 1 148 ? 13.148 2.095 65.446 1 103.24 502 GLU C CA 1
ATOM 6463 C C . GLU C 1 148 ? 12.323 3.341 65.146 1 101.18 502 GLU C C 1
ATOM 6464 O O . GLU C 1 148 ? 12.168 3.707 63.977 1 101.3 502 GLU C O 1
ATOM 6470 N N . GLY C 1 149 ? 11.791 3.973 66.186 1 99.02 503 GLY C N 1
ATOM 6471 C CA . GLY C 1 149 ? 10.998 5.182 66.011 1 97.36 503 GLY C CA 1
ATOM 6472 C C . GLY C 1 149 ? 9.94 5.413 67.069 1 95.09 503 GLY C C 1
ATOM 6473 O O . GLY C 1 149 ? 9.823 4.638 68.022 1 95.46 503 GLY C O 1
ATOM 6474 N N . VAL C 1 150 ? 9.154 6.492 66.901 1 92.51 504 VAL C N 1
ATOM 6475 C CA . VAL C 1 150 ? 8.056 6.885 67.801 1 90.4 504 VAL C CA 1
ATOM 6476 C C . VAL C 1 150 ? 6.9 5.854 67.692 1 87.41 504 VAL C C 1
ATOM 6477 O O . VAL C 1 150 ? 7.259 4.672 67.66 1 87.61 504 VAL C O 1
ATOM 6481 N N . PRO C 1 151 ? 5.56 6.151 67.605 1 84.48 505 PRO C N 1
ATOM 6482 C CA . PRO C 1 151 ? 4.591 5.043 67.459 1 82.46 505 PRO C CA 1
ATOM 6483 C C . PRO C 1 151 ? 4.916 4.168 66.245 1 80.19 505 PRO C C 1
ATOM 6484 O O . PRO C 1 151 ? 5.191 4.693 65.171 1 80.3 505 PRO C O 1
ATOM 6488 N N . TYR C 1 152 ? 5.016 2.852 66.452 1 78.06 506 TYR C N 1
ATOM 6489 C CA . TYR C 1 152 ? 5.356 1.921 65.384 1 76.61 506 TYR C CA 1
ATOM 6490 C C . TYR C 1 152 ? 4.193 1.807 64.419 1 74.61 506 TYR C C 1
ATOM 6491 O O . TYR C 1 152 ? 3.251 1.036 64.641 1 74.44 506 TYR C O 1
ATOM 6500 N N . ILE C 1 153 ? 4.26 2.616 63.351 1 72.88 507 ILE C N 1
ATOM 6501 C CA . ILE C 1 153 ? 3.232 2.703 62.322 1 71.52 507 ILE C CA 1
ATOM 6502 C C . ILE C 1 153 ? 3.183 1.468 61.426 1 70.41 507 ILE C C 1
ATOM 6503 O O . ILE C 1 153 ? 4.078 1.242 60.616 1 70.41 507 ILE C O 1
ATOM 6508 N N . ASN C 1 154 ? 2.119 0.683 61.593 1 69.39 508 ASN C N 1
ATOM 6509 C CA . ASN C 1 154 ? 1.777 -0.538 60.877 1 69.12 508 ASN C CA 1
ATOM 6510 C C . ASN C 1 154 ? 2.908 -1.568 60.841 1 69.24 508 ASN C C 1
ATOM 6511 O O . ASN C 1 154 ? 3.327 -1.994 59.76 1 69.46 508 ASN C O 1
ATOM 6516 N N . ARG C 1 155 ? 3.384 -1.99 62.02 1 69.04 509 ARG C N 1
ATOM 6517 C CA . ARG C 1 155 ? 4.442 -2.99 62.069 1 69.39 509 ARG C CA 1
ATOM 6518 C C . ARG C 1 155 ? 3.885 -4.402 61.856 1 69.46 509 ARG C C 1
ATOM 6519 O O . ARG C 1 155 ? 2.798 -4.718 62.338 1 69.42 509 ARG C O 1
ATOM 6527 N N . ASP C 1 156 ? 4.613 -5.242 61.109 1 69.42 510 ASP C N 1
ATOM 6528 C CA . ASP C 1 156 ? 4.189 -6.613 60.845 1 69.91 510 ASP C CA 1
ATOM 6529 C C . ASP C 1 156 ? 4.439 -7.482 62.067 1 70.04 510 ASP C C 1
ATOM 6530 O O . ASP C 1 156 ? 5.546 -7.999 62.244 1 70.39 510 ASP C O 1
ATOM 6535 N N . ASP C 1 157 ? 3.417 -7.647 62.911 1 69.52 511 ASP C N 1
ATOM 6536 C CA . ASP C 1 157 ? 3.534 -8.482 64.1 1 69.36 511 ASP C CA 1
ATOM 6537 C C . ASP C 1 157 ? 2.255 -9.279 64.249 1 68.79 511 ASP C C 1
ATOM 6538 O O . ASP C 1 157 ? 1.191 -8.694 64.433 1 69.04 511 ASP C O 1
ATOM 6543 N N . LEU C 1 158 ? 2.351 -10.611 64.157 1 67.88 512 LEU C N 1
ATOM 6544 C CA . LEU C 1 158 ? 1.19 -11.485 64.293 1 67.56 512 LEU C CA 1
ATOM 6545 C C . LEU C 1 158 ? 0.552 -11.354 65.67 1 67.28 512 LEU C C 1
ATOM 6546 O O . LEU C 1 158 ? -0.672 -11.375 65.774 1 67.64 512 LEU C O 1
ATOM 6551 N N . TRP C 1 159 ? 1.36 -11.13 66.711 1 66.55 513 TRP C N 1
ATOM 6552 C CA . TRP C 1 159 ? 0.832 -10.988 68.064 1 66.43 513 TRP C CA 1
ATOM 6553 C C . TRP C 1 159 ? 0.154 -9.624 68.342 1 65.62 513 TRP C C 1
ATOM 6554 O O . TRP C 1 159 ? -0.106 -9.277 69.492 1 65.67 513 TRP C O 1
ATOM 6565 N N . LEU C 1 160 ? -0.183 -8.895 67.276 1 64.5 514 LEU C N 1
ATOM 6566 C CA . LEU C 1 160 ? -0.967 -7.663 67.28 1 63.76 514 LEU C CA 1
ATOM 6567 C C . LEU C 1 160 ? -2.28 -7.913 66.497 1 63.26 514 LEU C C 1
ATOM 6568 O O . LEU C 1 160 ? -3.301 -7.306 66.799 1 63.49 514 LEU C O 1
ATOM 6573 N N . ARG C 1 161 ? -2.246 -8.816 65.502 1 62.42 515 ARG C N 1
ATOM 6574 C CA . ARG C 1 161 ? -3.374 -9.198 64.669 1 62.19 515 ARG C CA 1
ATOM 6575 C C . ARG C 1 161 ? -4.165 -10.378 65.236 1 61.79 515 ARG C C 1
ATOM 6576 O O . ARG C 1 161 ? -5.324 -10.549 64.874 1 61.86 515 ARG C O 1
ATOM 6584 N N . LEU C 1 162 ? -3.546 -11.192 66.11 1 61.44 516 LEU C N 1
ATOM 6585 C CA . LEU C 1 162 ? -4.147 -12.386 66.707 1 61.66 516 LEU C CA 1
ATOM 6586 C C . LEU C 1 162 ? -5.505 -12.184 67.406 1 62.16 516 LEU C C 1
ATOM 6587 O O . LEU C 1 162 ? -6.369 -13.032 67.191 1 62.4 516 LEU C O 1
ATOM 6592 N N . PRO C 1 163 ? -5.773 -11.111 68.192 1 62.21 517 PRO C N 1
ATOM 6593 C CA . PRO C 1 163 ? -7.101 -10.989 68.826 1 62.53 517 PRO C CA 1
ATOM 6594 C C . PRO C 1 163 ? -8.285 -10.812 67.863 1 63.54 517 PRO C C 1
ATOM 6595 O O . PRO C 1 163 ? -9.432 -10.896 68.296 1 63.72 517 PRO C O 1
ATOM 6599 N N . PHE C 1 164 ? -8.023 -10.579 66.567 1 63.96 518 PHE C N 1
ATOM 6600 C CA . PHE C 1 164 ? -9.091 -10.36 65.586 1 64.74 518 PHE C CA 1
ATOM 6601 C C . PHE C 1 164 ? -9.284 -11.51 64.6 1 65.62 518 PHE C C 1
ATOM 6602 O O . PHE C 1 164 ? -10.371 -11.653 64.042 1 65.64 518 PHE C O 1
ATOM 6610 N N . GLY C 1 165 ? -8.241 -12.308 64.396 1 66.19 519 GLY C N 1
ATOM 6611 C CA . GLY C 1 165 ? -8.281 -13.449 63.495 1 67.3 519 GLY C CA 1
ATOM 6612 C C . GLY C 1 165 ? -8.598 -13.069 62.065 1 68.48 519 GLY C C 1
ATOM 6613 O O . GLY C 1 165 ? -7.86 -12.306 61.438 1 69.01 519 GLY C O 1
ATOM 6614 N N . GLN C 1 166 ? -9.708 -13.589 61.54 1 68.61 520 GLN C N 1
ATOM 6615 C CA . GLN C 1 166 ? -10.124 -13.303 60.173 1 69.02 520 GLN C CA 1
ATOM 6616 C C . GLN C 1 166 ? -11.228 -12.251 60.08 1 68.92 520 GLN C C 1
ATOM 6617 O O . GLN C 1 166 ? -11.516 -11.798 58.971 1 69.08 520 GLN C O 1
ATOM 6623 N N . ARG C 1 167 ? -11.862 -11.866 61.208 1 68.63 521 ARG C N 1
ATOM 6624 C CA . ARG C 1 167 ? -12.957 -10.893 61.163 1 68.91 521 ARG C CA 1
ATOM 6625 C C . ARG C 1 167 ? -12.502 -9.486 60.741 1 68.02 521 ARG C C 1
ATOM 6626 O O . ARG C 1 167 ? -13.28 -8.737 60.143 1 68.19 521 ARG C O 1
ATOM 6634 N N . ILE C 1 168 ? -11.237 -9.141 61.018 1 66.82 522 ILE C N 1
ATOM 6635 C CA . ILE C 1 168 ? -10.686 -7.837 60.659 1 65.93 522 ILE C CA 1
ATOM 6636 C C . ILE C 1 168 ? -9.462 -8 59.761 1 65.41 522 ILE C C 1
ATOM 6637 O O . ILE C 1 168 ? -8.569 -8.782 60.081 1 65.56 522 ILE C O 1
ATOM 6642 N N . LEU C 1 169 ? -9.418 -7.267 58.639 1 64.69 523 LEU C N 1
ATOM 6643 C CA . LEU C 1 169 ? -8.284 -7.349 57.724 1 64.52 523 LEU C CA 1
ATOM 6644 C C . LEU C 1 169 ? -7.235 -6.297 58.041 1 64.03 523 LEU C C 1
ATOM 6645 O O . LEU C 1 169 ? -7.579 -5.183 58.419 1 64.08 523 LEU C O 1
ATOM 6650 N N . PHE C 1 170 ? -5.958 -6.643 57.891 1 63.43 524 PHE C N 1
ATOM 6651 C CA . PHE C 1 170 ? -4.877 -5.71 58.179 1 63.48 524 PHE C CA 1
ATOM 6652 C C . PHE C 1 170 ? -4.252 -5.202 56.893 1 63.51 524 PHE C C 1
ATOM 6653 O O . PHE C 1 170 ? -3.817 -5.996 56.062 1 63.71 524 PHE C O 1
ATOM 6661 N N . GLU C 1 171 ? -4.252 -3.877 56.704 1 63.2 525 GLU C N 1
ATOM 6662 C CA . GLU C 1 171 ? -3.717 -3.254 55.493 1 63.33 525 GLU C CA 1
ATOM 6663 C C . GLU C 1 171 ? -2.209 -3.391 55.428 1 63.72 525 GLU C C 1
ATOM 6664 O O . GLU C 1 171 ? -1.536 -3.3 56.449 1 63.68 525 GLU C O 1
ATOM 6670 N N . SER C 1 172 ? -1.677 -3.597 54.229 1 64.01 526 SER C N 1
ATOM 6671 C CA . SER C 1 172 ? -0.236 -3.746 54.047 1 64.7 526 SER C CA 1
ATOM 6672 C C . SER C 1 172 ? 0.216 -3.236 52.667 1 64.95 526 SER C C 1
ATOM 6673 O O . SER C 1 172 ? -0.621 -2.892 51.831 1 65.06 526 SER C O 1
ATOM 6676 N N . ASP C 1 173 ? 1.543 -3.161 52.456 1 64.8 527 ASP C N 1
ATOM 6677 C CA . ASP C 1 173 ? 2.165 -2.743 51.206 1 65.14 527 ASP C CA 1
ATOM 6678 C C . ASP C 1 173 ? 1.804 -1.267 50.844 1 64.56 527 ASP C C 1
ATOM 6679 O O . ASP C 1 173 ? 1.998 -0.385 51.681 1 64.48 527 ASP C O 1
ATOM 6684 N N . GLU C 1 174 ? 1.301 -1.006 49.617 1 63.99 528 GLU C N 1
ATOM 6685 C CA . GLU C 1 174 ? 0.939 0.311 49.109 1 63.89 528 GLU C CA 1
ATOM 6686 C C . GLU C 1 174 ? -0.115 1.004 49.966 1 63.66 528 GLU C C 1
ATOM 6687 O O . GLU C 1 174 ? -0.069 2.221 50.138 1 63.73 528 GLU C O 1
ATOM 6693 N N . VAL C 1 175 ? -1.042 0.232 50.524 1 63.26 529 VAL C N 1
ATOM 6694 C CA . VAL C 1 175 ? -2.1 0.776 51.354 1 63.52 529 VAL C CA 1
ATOM 6695 C C . VAL C 1 175 ? -1.514 1.326 52.644 1 63.42 529 VAL C C 1
ATOM 6696 O O . VAL C 1 175 ? -1.843 2.445 53.043 1 63.53 529 VAL C O 1
ATOM 6700 N N . GLY C 1 176 ? -0.622 0.551 53.261 1 63.06 530 GLY C N 1
ATOM 6701 C CA . GLY C 1 176 ? 0.058 0.955 54.486 1 63.05 530 GLY C CA 1
ATOM 6702 C C . GLY C 1 176 ? 1.025 2.099 54.265 1 62.72 530 GLY C C 1
ATOM 6703 O O . GLY C 1 176 ? 1.208 2.942 55.145 1 62.85 530 GLY C O 1
ATOM 6704 N N . ASN C 1 177 ? 1.639 2.146 53.083 1 62.21 531 ASN C N 1
ATOM 6705 C CA . ASN C 1 177 ? 2.578 3.192 52.714 1 62.19 531 ASN C CA 1
ATOM 6706 C C . ASN C 1 177 ? 1.895 4.567 52.683 1 61.22 531 ASN C C 1
ATOM 6707 O O . ASN C 1 177 ? 2.452 5.537 53.196 1 61.36 531 ASN C O 1
ATOM 6712 N N . ILE C 1 178 ? 0.68 4.64 52.112 1 59.99 532 ILE C N 1
ATOM 6713 C CA . ILE C 1 178 ? -0.081 5.885 52.051 1 59.39 532 ILE C CA 1
ATOM 6714 C C . ILE C 1 178 ? -0.597 6.271 53.438 1 59.27 532 ILE C C 1
ATOM 6715 O O . ILE C 1 178 ? -0.477 7.429 53.842 1 59.53 532 ILE C O 1
ATOM 6720 N N . GLY C 1 179 ? -1.104 5.282 54.172 1 58.68 533 GLY C N 1
ATOM 6721 C CA . GLY C 1 179 ? -1.605 5.469 55.528 1 58.62 533 GLY C CA 1
ATOM 6722 C C . GLY C 1 179 ? -0.581 6.044 56.491 1 58.37 533 GLY C C 1
ATOM 6723 O O . GLY C 1 179 ? -0.936 6.817 57.381 1 58.42 533 GLY C O 1
ATOM 6724 N N . THR C 1 180 ? 0.702 5.694 56.309 1 57.91 534 THR C N 1
ATOM 6725 C CA . THR C 1 180 ? 1.78 6.204 57.155 1 58.1 534 THR C CA 1
ATOM 6726 C C . THR C 1 180 ? 1.898 7.722 57.016 1 58.36 534 THR C C 1
ATOM 6727 O O . THR C 1 180 ? 2.125 8.415 58.01 1 58.7 534 THR C O 1
ATOM 6731 N N . THR C 1 181 ? 1.727 8.239 55.793 1 58.02 535 THR C N 1
ATOM 6732 C CA . THR C 1 181 ? 1.818 9.669 55.53 1 58.36 535 THR C CA 1
ATOM 6733 C C . THR C 1 181 ? 0.632 10.422 56.126 1 58.47 535 THR C C 1
ATOM 6734 O O . THR C 1 181 ? 0.807 11.518 56.662 1 58.64 535 THR C O 1
ATOM 6738 N N . ILE C 1 182 ? -0.567 9.819 56.077 1 58.15 536 ILE C N 1
ATOM 6739 C CA . ILE C 1 182 ? -1.765 10.428 56.659 1 58.24 536 ILE C CA 1
ATOM 6740 C C . ILE C 1 182 ? -1.649 10.435 58.19 1 58.41 536 ILE C C 1
ATOM 6741 O O . ILE C 1 182 ? -2.028 11.418 58.826 1 58.79 536 ILE C O 1
ATOM 6746 N N . VAL C 1 183 ? -1.072 9.364 58.774 1 57.97 537 VAL C N 1
ATOM 6747 C CA . VAL C 1 183 ? -0.831 9.247 60.216 1 57.89 537 VAL C CA 1
ATOM 6748 C C . VAL C 1 183 ? 0.137 10.335 60.66 1 57.87 537 VAL C C 1
ATOM 6749 O O . VAL C 1 183 ? -0.084 10.948 61.698 1 58.18 537 VAL C O 1
ATOM 6753 N N . HIS C 1 184 ? 1.184 10.595 59.866 1 57.41 538 HIS C N 1
ATOM 6754 C CA . HIS C 1 184 ? 2.17 11.621 60.176 1 57.63 538 HIS C CA 1
ATOM 6755 C C . HIS C 1 184 ? 1.546 13.001 60.227 1 56.53 538 HIS C C 1
ATOM 6756 O O . HIS C 1 184 ? 1.889 13.792 61.099 1 56.1 538 HIS C O 1
ATOM 6763 N N . GLU C 1 185 ? 0.602 13.279 59.321 1 56.03 539 GLU C N 1
ATOM 6764 C CA . GLU C 1 185 ? -0.092 14.562 59.313 1 55.91 539 GLU C CA 1
ATOM 6765 C C . GLU C 1 185 ? -1.104 14.677 60.452 1 55.8 539 GLU C C 1
ATOM 6766 O O . GLU C 1 185 ? -1.311 15.774 60.963 1 55.91 539 GLU C O 1
ATOM 6772 N N . SER C 1 186 ? -1.703 13.546 60.872 1 55.43 540 SER C N 1
ATOM 6773 C CA . SER C 1 186 ? -2.643 13.504 61.988 1 55.71 540 SER C CA 1
ATOM 6774 C C . SER C 1 186 ? -1.886 13.749 63.288 1 55.9 540 SER C C 1
ATOM 6775 O O . SER C 1 186 ? -2.347 14.517 64.124 1 56.22 540 SER C O 1
ATOM 6778 N N . LEU C 1 187 ? -0.712 13.121 63.45 1 55.59 541 LEU C N 1
ATOM 6779 C CA . LEU C 1 187 ? 0.118 13.295 64.637 1 55.71 541 LEU C CA 1
ATOM 6780 C C . LEU C 1 187 ? 0.698 14.707 64.7 1 56.15 541 LEU C C 1
ATOM 6781 O O . LEU C 1 187 ? 0.822 15.259 65.789 1 56.35 541 LEU C O 1
ATOM 6786 N N . LYS C 1 188 ? 1.019 15.303 63.538 1 56.15 542 LYS C N 1
ATOM 6787 C CA . LYS C 1 188 ? 1.519 16.675 63.449 1 56.67 542 LYS C CA 1
ATOM 6788 C C . LYS C 1 188 ? 0.4 17.665 63.842 1 57.09 542 LYS C C 1
ATOM 6789 O O . LYS C 1 188 ? 0.67 18.677 64.484 1 57.33 542 LYS C O 1
ATOM 6795 N N . LEU C 1 189 ? -0.851 17.351 63.47 1 57.07 543 LEU C N 1
ATOM 6796 C CA . LEU C 1 189 ? -2.052 18.12 63.789 1 57.71 543 LEU C CA 1
ATOM 6797 C C . LEU C 1 189 ? -2.328 18.038 65.298 1 58.65 543 LEU C C 1
ATOM 6798 O O . LEU C 1 189 ? -2.706 19.034 65.915 1 58.93 543 LEU C O 1
ATOM 6803 N N . ILE C 1 190 ? -2.142 16.851 65.882 1 59.01 544 ILE C N 1
ATOM 6804 C CA . ILE C 1 190 ? -2.323 16.617 67.31 1 59.85 544 ILE C CA 1
ATOM 6805 C C . ILE C 1 190 ? -1.235 17.377 68.091 1 61.1 544 ILE C C 1
ATOM 6806 O O . ILE C 1 190 ? -1.538 18.012 69.096 1 61.24 544 ILE C O 1
ATOM 6811 N N . GLU C 1 191 ? 0.008 17.363 67.589 1 61.84 545 GLU C N 1
ATOM 6812 C CA . GLU C 1 191 ? 1.135 18.064 68.195 1 63.15 545 GLU C CA 1
ATOM 6813 C C . GLU C 1 191 ? 0.921 19.579 68.172 1 64.1 545 GLU C C 1
ATOM 6814 O O . GLU C 1 191 ? 1.284 20.265 69.13 1 64.4 545 GLU C O 1
ATOM 6820 N N . SER C 1 192 ? 0.323 20.104 67.089 1 64.36 546 SER C N 1
ATOM 6821 C CA . SER C 1 192 ? 0.052 21.538 66.982 1 65.15 546 SER C CA 1
ATOM 6822 C C . SER C 1 192 ? -1.027 21.984 67.982 1 65.56 546 SER C C 1
ATOM 6823 O O . SER C 1 192 ? -0.981 23.114 68.47 1 65.83 546 SER C O 1
ATOM 6826 N N . TRP C 1 193 ? -1.981 21.092 68.302 1 65.36 547 TRP C N 1
ATOM 6827 C CA . TRP C 1 193 ? -3.028 21.383 69.272 1 65.7 547 TRP C CA 1
ATOM 6828 C C . TRP C 1 193 ? -2.456 21.278 70.695 1 65.57 547 TRP C C 1
ATOM 6829 O O . TRP C 1 193 ? -2.504 22.248 71.45 1 65.7 547 TRP C O 1
ATOM 6840 N N . ARG C 1 194 ? -1.93 20.103 71.061 1 65.19 548 ARG C N 1
ATOM 6841 C CA . ARG C 1 194 ? -1.352 19.862 72.376 1 65.27 548 ARG C CA 1
ATOM 6842 C C . ARG C 1 194 ? -0.121 19.001 72.22 1 64.93 548 ARG C C 1
ATOM 6843 O O . ARG C 1 194 ? -0.247 17.792 72.028 1 65.08 548 ARG C O 1
ATOM 6851 N N . PRO C 1 195 ? 1.083 19.581 72.323 1 64.37 549 PRO C N 1
ATOM 6852 C CA . PRO C 1 195 ? 2.3 18.755 72.226 1 64.01 549 PRO C CA 1
ATOM 6853 C C . PRO C 1 195 ? 2.408 17.72 73.355 1 63.52 549 PRO C C 1
ATOM 6854 O O . PRO C 1 195 ? 3.072 16.696 73.195 1 63.76 549 PRO C O 1
ATOM 6858 N N . ALA C 1 196 ? 1.736 17.983 74.491 1 62.58 550 ALA C N 1
ATOM 6859 C CA . ALA C 1 196 ? 1.686 17.087 75.636 1 61.96 550 ALA C CA 1
ATOM 6860 C C . ALA C 1 196 ? 0.868 15.829 75.313 1 61.21 550 ALA C C 1
ATOM 6861 O O . ALA C 1 196 ? 1.159 14.77 75.863 1 61.51 550 ALA C O 1
ATOM 6863 N N . LEU C 1 197 ? -0.158 15.943 74.438 1 60.01 551 LEU C N 1
ATOM 6864 C CA . LEU C 1 197 ? -0.991 14.808 74.037 1 59.39 551 LEU C CA 1
ATOM 6865 C C . LEU C 1 197 ? -0.224 13.886 73.096 1 58.71 551 LEU C C 1
ATOM 6866 O O . LEU C 1 197 ? -0.393 12.671 73.18 1 58.91 551 LEU C O 1
ATOM 6871 N N . LEU C 1 198 ? 0.654 14.441 72.239 1 57.78 552 LEU C N 1
ATOM 6872 C CA . LEU C 1 198 ? 1.472 13.609 71.357 1 57.39 552 LEU C CA 1
ATOM 6873 C C . LEU C 1 198 ? 2.458 12.803 72.199 1 57.84 552 LEU C C 1
ATOM 6874 O O . LEU C 1 198 ? 2.634 11.612 71.95 1 58.07 552 LEU C O 1
ATOM 6879 N N . SER C 1 199 ? 3.065 13.431 73.222 1 57.79 553 SER C N 1
ATOM 6880 C CA . SER C 1 199 ? 3.993 12.731 74.107 1 58.19 553 SER C CA 1
ATOM 6881 C C . SER C 1 199 ? 3.271 11.62 74.872 1 57.99 553 SER C C 1
ATOM 6882 O O . SER C 1 199 ? 3.818 10.532 75.036 1 57.97 553 SER C O 1
ATOM 6885 N N . GLU C 1 200 ? 2.026 11.89 75.299 1 57.71 554 GLU C N 1
ATOM 6886 C CA . GLU C 1 200 ? 1.157 10.949 75.998 1 57.8 554 GLU C CA 1
ATOM 6887 C C . GLU C 1 200 ? 0.856 9.752 75.097 1 57.89 554 GLU C C 1
ATOM 6888 O O . GLU C 1 200 ? 0.878 8.618 75.565 1 58.16 554 GLU C O 1
ATOM 6894 N N . ILE C 1 201 ? 0.612 10.003 73.799 1 57.51 555 ILE C N 1
ATOM 6895 C CA . ILE C 1 201 ? 0.349 8.966 72.807 1 57.59 555 ILE C CA 1
ATOM 6896 C C . ILE C 1 201 ? 1.568 8.05 72.65 1 57.79 555 ILE C C 1
ATOM 6897 O O . ILE C 1 201 ? 1.406 6.84 72.602 1 57.96 555 ILE C O 1
ATOM 6902 N N . ILE C 1 202 ? 2.782 8.61 72.624 1 57.72 556 ILE C N 1
ATOM 6903 C CA . ILE C 1 202 ? 4.001 7.813 72.486 1 58.25 556 ILE C CA 1
ATOM 6904 C C . ILE C 1 202 ? 4.253 6.915 73.711 1 58.86 556 ILE C C 1
ATOM 6905 O O . ILE C 1 202 ? 4.785 5.814 73.573 1 59.42 556 ILE C O 1
ATOM 6910 N N . THR C 1 203 ? 3.844 7.367 74.901 1 58.47 557 THR C N 1
ATOM 6911 C CA . THR C 1 203 ? 4.063 6.619 76.141 1 58.46 557 THR C CA 1
ATOM 6912 C C . THR C 1 203 ? 3.013 5.535 76.391 1 58.28 557 THR C C 1
ATOM 6913 O O . THR C 1 203 ? 3.358 4.435 76.817 1 58.21 557 THR C O 1
ATOM 6917 N N . ILE C 1 204 ? 1.736 5.847 76.159 1 58.11 558 ILE C N 1
ATOM 6918 C CA . ILE C 1 204 ? 0.648 4.909 76.426 1 58.56 558 ILE C CA 1
ATOM 6919 C C . ILE C 1 204 ? 0.236 4.069 75.221 1 58.9 558 ILE C C 1
ATOM 6920 O O . ILE C 1 204 ? 0.005 2.871 75.367 1 59.34 558 ILE C O 1
ATOM 6925 N N . SER C 1 205 ? 0.132 4.682 74.037 1 58.55 559 SER C N 1
ATOM 6926 C CA . SER C 1 205 ? -0.285 3.972 72.821 1 58.66 559 SER C CA 1
ATOM 6927 C C . SER C 1 205 ? 0.841 3.968 71.769 1 58.41 559 SER C C 1
ATOM 6928 O O . SER C 1 205 ? 0.791 4.738 70.803 1 58.53 559 SER C O 1
ATOM 6931 N N . PRO C 1 206 ? 1.879 3.125 71.936 1 57.75 560 PRO C N 1
ATOM 6932 C CA . PRO C 1 206 ? 2.999 3.166 70.99 1 57.31 560 PRO C CA 1
ATOM 6933 C C . PRO C 1 206 ? 2.817 2.364 69.716 1 56.71 560 PRO C C 1
ATOM 6934 O O . PRO C 1 206 ? 3.788 2.23 68.984 1 56.84 560 PRO C O 1
ATOM 6938 N N . GLU C 1 207 ? 1.633 1.796 69.456 1 56.05 561 GLU C N 1
ATOM 6939 C CA . GLU C 1 207 ? 1.434 0.998 68.241 1 56.02 561 GLU C CA 1
ATOM 6940 C C . GLU C 1 207 ? 0.212 1.41 67.468 1 55.71 561 GLU C C 1
ATOM 6941 O O . GLU C 1 207 ? -0.872 1.447 68.032 1 56.01 561 GLU C O 1
ATOM 6947 N N . ILE C 1 208 ? 0.367 1.7 66.179 1 54.95 562 ILE C N 1
ATOM 6948 C CA . ILE C 1 208 ? -0.769 2.069 65.344 1 54.77 562 ILE C CA 1
ATOM 6949 C C . ILE C 1 208 ? -0.891 1.061 64.218 1 54.96 562 ILE C C 1
ATOM 6950 O O . ILE C 1 208 ? 0.01 0.975 63.397 1 55.24 562 ILE C O 1
ATOM 6955 N N . GLN C 1 209 ? -1.958 0.259 64.202 1 54.69 563 GLN C N 1
ATOM 6956 C CA . GLN C 1 209 ? -2.162 -0.735 63.153 1 55.08 563 GLN C CA 1
ATOM 6957 C C . GLN C 1 209 ? -3.246 -0.269 62.171 1 55.87 563 GLN C C 1
ATOM 6958 O O . GLN C 1 209 ? -4.217 0.361 62.587 1 56.22 563 GLN C O 1
ATOM 6964 N N . PHE C 1 210 ? -3.089 -0.582 60.875 1 55.82 564 PHE C N 1
ATOM 6965 C CA . PHE C 1 210 ? -4.082 -0.189 59.877 1 56.31 564 PHE C CA 1
ATOM 6966 C C . PHE C 1 210 ? -5.025 -1.334 59.604 1 57.32 564 PHE C C 1
ATOM 6967 O O . PHE C 1 210 ? -4.591 -2.411 59.204 1 57.7 564 PHE C O 1
ATOM 6975 N N . ILE C 1 211 ? -6.316 -1.115 59.843 1 57.57 565 ILE C N 1
ATOM 6976 C CA . ILE C 1 211 ? -7.317 -2.157 59.683 1 58.45 565 ILE C CA 1
ATOM 6977 C C . ILE C 1 211 ? -8.405 -1.812 58.658 1 59.19 565 ILE C C 1
ATOM 6978 O O . ILE C 1 211 ? -8.525 -0.668 58.227 1 59.55 565 ILE C O 1
ATOM 6983 N N . LYS C 1 212 ? -9.189 -2.82 58.261 1 59.4 566 LYS C N 1
ATOM 6984 C CA . LYS C 1 212 ? -10.316 -2.673 57.36 1 60.15 566 LYS C CA 1
ATOM 6985 C C . LYS C 1 212 ? -11.377 -3.678 57.774 1 61.13 566 LYS C C 1
ATOM 6986 O O . LYS C 1 212 ? -11.081 -4.864 57.922 1 61.28 566 LYS C O 1
ATOM 6992 N N . ASP C 1 213 ? -12.597 -3.198 58.012 1 61.61 567 ASP C N 1
ATOM 6993 C CA . ASP C 1 213 ? -13.699 -4.058 58.407 1 62.65 567 ASP C CA 1
ATOM 6994 C C . ASP C 1 213 ? -14.516 -4.347 57.156 1 63.41 567 ASP C C 1
ATOM 6995 O O . ASP C 1 213 ? -15.16 -3.449 56.612 1 63.8 567 ASP C O 1
ATOM 7000 N N . PRO C 1 214 ? -14.471 -5.588 56.655 1 63.42 568 PRO C N 1
ATOM 7001 C CA . PRO C 1 214 ? -15.226 -5.909 55.431 1 63.51 568 PRO C CA 1
ATOM 7002 C C . PRO C 1 214 ? -16.742 -5.804 55.606 1 63.92 568 PRO C C 1
ATOM 7003 O O . PRO C 1 214 ? -17.449 -5.486 54.657 1 63.94 568 PRO C O 1
ATOM 7007 N N . THR C 1 215 ? -17.242 -6.04 56.823 1 64.16 569 THR C N 1
ATOM 7008 C CA . THR C 1 215 ? -18.672 -5.949 57.107 1 64.8 569 THR C CA 1
ATOM 7009 C C . THR C 1 215 ? -19.17 -4.506 57.256 1 64.96 569 THR C C 1
ATOM 7010 O O . THR C 1 215 ? -20.371 -4.267 57.165 1 65.14 569 THR C O 1
ATOM 7014 N N . ALA C 1 216 ? -18.268 -3.551 57.507 1 64.8 570 ALA C N 1
ATOM 7015 C CA . ALA C 1 216 ? -18.653 -2.158 57.678 1 65.19 570 ALA C CA 1
ATOM 7016 C C . ALA C 1 216 ? -18.933 -1.461 56.338 1 65.56 570 ALA C C 1
ATOM 7017 O O . ALA C 1 216 ? -18.433 -1.874 55.29 1 65.4 570 ALA C O 1
ATOM 7019 N N . HIS C 1 217 ? -19.753 -0.407 56.385 1 65.73 571 HIS C N 1
ATOM 7020 C CA . HIS C 1 217 ? -20.094 0.4 55.223 1 66.29 571 HIS C CA 1
ATOM 7021 C C . HIS C 1 217 ? -18.851 1.185 54.801 1 66.44 571 HIS C C 1
ATOM 7022 O O . HIS C 1 217 ? -18.136 1.696 55.659 1 66.71 571 HIS C O 1
ATOM 7029 N N . PRO C 1 218 ? -18.554 1.278 53.495 1 66.28 572 PRO C N 1
ATOM 7030 C CA . PRO C 1 218 ? -17.344 2 53.063 1 66.23 572 PRO C CA 1
ATOM 7031 C C . PRO C 1 218 ? -17.163 3.408 53.623 1 66.42 572 PRO C C 1
ATOM 7032 O O . PRO C 1 218 ? -16.053 3.756 53.984 1 66.39 572 PRO C O 1
ATOM 7036 N N . ASP C 1 219 ? -18.236 4.2 53.745 1 66.6 573 ASP C N 1
ATOM 7037 C CA . ASP C 1 219 ? -18.129 5.562 54.275 1 67.31 573 ASP C CA 1
ATOM 7038 C C . ASP C 1 219 ? -17.972 5.653 55.8 1 67.52 573 ASP C C 1
ATOM 7039 O O . ASP C 1 219 ? -17.806 6.754 56.327 1 67.69 573 ASP C O 1
ATOM 7044 N N . LYS C 1 220 ? -18.023 4.519 56.506 1 67.32 574 LYS C N 1
ATOM 7045 C CA . LYS C 1 220 ? -17.887 4.513 57.955 1 67.49 574 LYS C CA 1
ATOM 7046 C C . LYS C 1 220 ? -16.421 4.441 58.356 1 67.39 574 LYS C C 1
ATOM 7047 O O . LYS C 1 220 ? -15.681 3.595 57.851 1 67.33 574 LYS C O 1
ATOM 7053 N N . VAL C 1 221 ? -16 5.332 59.26 1 67.17 575 VAL C N 1
ATOM 7054 C CA . VAL C 1 221 ? -14.638 5.302 59.77 1 67.43 575 VAL C CA 1
ATOM 7055 C C . VAL C 1 221 ? -14.582 4.322 60.958 1 67.03 575 VAL C C 1
ATOM 7056 O O . VAL C 1 221 ? -15.275 4.505 61.956 1 67.15 575 VAL C O 1
ATOM 7060 N N . VAL C 1 222 ? -13.807 3.25 60.814 1 66.35 576 VAL C N 1
ATOM 7061 C CA . VAL C 1 222 ? -13.719 2.211 61.824 1 66.28 576 VAL C CA 1
ATOM 7062 C C . VAL C 1 222 ? -12.445 2.306 62.643 1 66.45 576 VAL C C 1
ATOM 7063 O O . VAL C 1 222 ? -11.357 2.351 62.085 1 66.6 576 VAL C O 1
ATOM 7067 N N . SER C 1 223 ? -12.575 2.321 63.97 1 66.2 577 SER C N 1
ATOM 7068 C CA . SER C 1 223 ? -11.428 2.364 64.862 1 66.19 577 SER C CA 1
ATOM 7069 C C . SER C 1 223 ? -11.769 1.646 66.147 1 66.26 577 SER C C 1
ATOM 7070 O O . SER C 1 223 ? -12.802 1.933 66.751 1 66.27 577 SER C O 1
ATOM 7073 N N . PHE C 1 224 ? -10.915 0.711 66.572 1 66.28 578 PHE C N 1
ATOM 7074 C CA . PHE C 1 224 ? -11.167 -0.027 67.812 1 66.92 578 PHE C CA 1
ATOM 7075 C C . PHE C 1 224 ? -9.896 -0.311 68.621 1 66.55 578 PHE C C 1
ATOM 7076 O O . PHE C 1 224 ? -8.784 -0.149 68.119 1 66.67 578 PHE C O 1
ATOM 7084 N N . SER C 1 225 ? -10.071 -0.703 69.892 1 65.88 579 SER C N 1
ATOM 7085 C CA . SER C 1 225 ? -8.961 -1.026 70.781 1 65.71 579 SER C CA 1
ATOM 7086 C C . SER C 1 225 ? -9.357 -2.133 71.756 1 65.18 579 SER C C 1
ATOM 7087 O O . SER C 1 225 ? -10.504 -2.194 72.174 1 65.28 579 SER C O 1
ATOM 7090 N N . ASP C 1 226 ? -8.419 -3.016 72.103 1 64.61 580 ASP C N 1
ATOM 7091 C CA . ASP C 1 226 ? -8.687 -4.116 73.029 1 64.58 580 ASP C CA 1
ATOM 7092 C C . ASP C 1 226 ? -7.633 -4.118 74.126 1 64.37 580 ASP C C 1
ATOM 7093 O O . ASP C 1 226 ? -6.453 -3.911 73.838 1 64.6 580 ASP C O 1
ATOM 7098 N N . ASN C 1 227 ? -8.047 -4.363 75.384 1 63.75 581 ASN C N 1
ATOM 7099 C CA . ASN C 1 227 ? -7.087 -4.403 76.489 1 63.55 581 ASN C CA 1
ATOM 7100 C C . ASN C 1 227 ? -6.318 -5.711 76.602 1 62.85 581 ASN C C 1
ATOM 7101 O O . ASN C 1 227 ? -5.461 -5.817 77.474 1 63.02 581 ASN C O 1
ATOM 7106 N N . SER C 1 228 ? -6.603 -6.701 75.74 1 61.98 582 SER C N 1
ATOM 7107 C CA . SER C 1 228 ? -5.788 -7.915 75.69 1 61.62 582 SER C CA 1
ATOM 7108 C C . SER C 1 228 ? -4.425 -7.581 75.013 1 60.71 582 SER C C 1
ATOM 7109 O O . SER C 1 228 ? -3.424 -8.246 75.289 1 61.05 582 SER C O 1
ATOM 7112 N N . VAL C 1 229 ? -4.402 -6.526 74.156 1 59.38 583 VAL C N 1
ATOM 7113 C CA . VAL C 1 229 ? -3.254 -5.932 73.481 1 58.73 583 VAL C CA 1
ATOM 7114 C C . VAL C 1 229 ? -3.219 -4.447 73.888 1 58.09 583 VAL C C 1
ATOM 7115 O O . VAL C 1 229 ? -3.621 -3.59 73.102 1 58.23 583 VAL C O 1
ATOM 7119 N N . PRO C 1 230 ? -2.826 -4.119 75.138 1 57.31 584 PRO C N 1
ATOM 7120 C CA . PRO C 1 230 ? -2.814 -2.708 75.549 1 56.89 584 PRO C CA 1
ATOM 7121 C C . PRO C 1 230 ? -1.614 -1.933 75.008 1 56.57 584 PRO C C 1
ATOM 7122 O O . PRO C 1 230 ? -0.46 -2.316 75.198 1 56.72 584 PRO C O 1
ATOM 7126 N N . GLY C 1 231 ? -1.916 -0.832 74.342 1 55.89 585 GLY C N 1
ATOM 7127 C CA . GLY C 1 231 ? -0.939 0.029 73.694 1 55.75 585 GLY C CA 1
ATOM 7128 C C . GLY C 1 231 ? -1.115 0.084 72.187 1 55.51 585 GLY C C 1
ATOM 7129 O O . GLY C 1 231 ? -0.515 0.931 71.527 1 55.84 585 GLY C O 1
ATOM 7130 N N . ALA C 1 232 ? -1.943 -0.813 71.619 1 54.69 586 ALA C N 1
ATOM 7131 C CA . ALA C 1 232 ? -2.169 -0.867 70.191 1 54.42 586 ALA C CA 1
ATOM 7132 C C . ALA C 1 232 ? -3.505 -0.229 69.811 1 54.47 586 ALA C C 1
ATOM 7133 O O . ALA C 1 232 ? -4.556 -0.6 70.348 1 54.8 586 ALA C O 1
ATOM 7135 N N . LEU C 1 233 ? -3.453 0.737 68.874 1 53.8 587 LEU C N 1
ATOM 7136 C CA . LEU C 1 233 ? -4.599 1.463 68.326 1 53.24 587 LEU C CA 1
ATOM 7137 C C . LEU C 1 233 ? -4.868 0.898 66.949 1 53.1 587 LEU C C 1
ATOM 7138 O O . LEU C 1 233 ? -3.952 0.852 66.131 1 53.23 587 LEU C O 1
ATOM 7143 N N . TYR C 1 234 ? -6.106 0.478 66.679 1 52.54 588 TYR C N 1
ATOM 7144 C CA . TYR C 1 234 ? -6.446 -0.088 65.384 1 52.5 588 TYR C CA 1
ATOM 7145 C C . TYR C 1 234 ? -7.317 0.892 64.631 1 52.98 588 TYR C C 1
ATOM 7146 O O . TYR C 1 234 ? -8.475 1.074 64.988 1 53.46 588 TYR C O 1
ATOM 7155 N N . VAL C 1 235 ? -6.748 1.571 63.626 1 52.7 589 VAL C N 1
ATOM 7156 C CA . VAL C 1 235 ? -7.476 2.58 62.873 1 52.73 589 VAL C CA 1
ATOM 7157 C C . VAL C 1 235 ? -7.605 2.247 61.395 1 53.1 589 VAL C C 1
ATOM 7158 O O . VAL C 1 235 ? -6.7 1.657 60.806 1 53.04 589 VAL C O 1
ATOM 7162 N N . SER C 1 236 ? -8.736 2.625 60.791 1 53.36 590 SER C N 1
ATOM 7163 C CA . SER C 1 236 ? -8.949 2.385 59.369 1 54.09 590 SER C CA 1
ATOM 7164 C C . SER C 1 236 ? -8.465 3.591 58.605 1 54.23 590 SER C C 1
ATOM 7165 O O . SER C 1 236 ? -8.802 4.71 58.977 1 54.35 590 SER C O 1
ATOM 7168 N N . ILE C 1 237 ? -7.684 3.385 57.543 1 54.05 591 ILE C N 1
ATOM 7169 C CA . ILE C 1 237 ? -7.2 4.505 56.727 1 54.22 591 ILE C CA 1
ATOM 7170 C C . ILE C 1 237 ? -7.928 4.615 55.367 1 54.64 591 ILE C C 1
ATOM 7171 O O . ILE C 1 237 ? -7.633 5.522 54.593 1 54.73 591 ILE C O 1
ATOM 7176 N N . ARG C 1 238 ? -8.892 3.717 55.091 1 54.64 592 ARG C N 1
ATOM 7177 C CA . ARG C 1 238 ? -9.634 3.719 53.841 1 54.86 592 ARG C CA 1
ATOM 7178 C C . ARG C 1 238 ? -11.141 3.878 54.03 1 56.21 592 ARG C C 1
ATOM 7179 O O . ARG C 1 238 ? -11.706 3.518 55.065 1 56.36 592 ARG C O 1
ATOM 7187 N N . GLN C 1 239 ? -11.788 4.409 52.995 1 57 593 GLN C N 1
ATOM 7188 C CA . GLN C 1 239 ? -13.228 4.562 52.91 1 58.04 593 GLN C CA 1
ATOM 7189 C C . GLN C 1 239 ? -13.613 3.988 51.55 1 58.63 593 GLN C C 1
ATOM 7190 O O . GLN C 1 239 ? -13.865 4.721 50.592 1 58.91 593 GLN C O 1
ATOM 7196 N N . GLY C 1 240 ? -13.585 2.668 51.467 1 58.58 594 GLY C N 1
ATOM 7197 C CA . GLY C 1 240 ? -13.858 1.976 50.222 1 58.9 594 GLY C CA 1
ATOM 7198 C C . GLY C 1 240 ? -12.545 1.914 49.475 1 58.89 594 GLY C C 1
ATOM 7199 O O . GLY C 1 240 ? -11.598 1.275 49.943 1 58.86 594 GLY C O 1
ATOM 7200 N N . SER C 1 241 ? -12.446 2.643 48.357 1 58.62 595 SER C N 1
ATOM 7201 C CA . SER C 1 241 ? -11.197 2.72 47.594 1 58.72 595 SER C CA 1
ATOM 7202 C C . SER C 1 241 ? -10.336 3.866 48.15 1 58.26 595 SER C C 1
ATOM 7203 O O . SER C 1 241 ? -9.139 3.693 48.389 1 58.31 595 SER C O 1
ATOM 7206 N N . ARG C 1 242 ? -10.991 5.017 48.399 1 57.7 596 ARG C N 1
ATOM 7207 C CA . ARG C 1 242 ? -10.455 6.287 48.886 1 57.55 596 ARG C CA 1
ATOM 7208 C C . ARG C 1 242 ? -9.756 6.216 50.236 1 56.64 596 ARG C C 1
ATOM 7209 O O . ARG C 1 242 ? -9.913 5.237 50.954 1 56.82 596 ARG C O 1
ATOM 7217 N N . TYR C 1 243 ? -8.982 7.253 50.582 1 55.65 597 TYR C N 1
ATOM 7218 C CA . TYR C 1 243 ? -8.276 7.317 51.859 1 55.22 597 TYR C CA 1
ATOM 7219 C C . TYR C 1 243 ? -8.869 8.433 52.723 1 54.85 597 TYR C C 1
ATOM 7220 O O . TYR C 1 243 ? -9.289 9.461 52.193 1 54.87 597 TYR C O 1
ATOM 7229 N N . ILE C 1 244 ? -8.925 8.23 54.047 1 54.43 598 ILE C N 1
ATOM 7230 C CA . ILE C 1 244 ? -9.489 9.234 54.949 1 54.48 598 ILE C CA 1
ATOM 7231 C C . ILE C 1 244 ? -8.542 10.426 55.16 1 54.19 598 ILE C C 1
ATOM 7232 O O . ILE C 1 244 ? -7.375 10.358 54.764 1 54.32 598 ILE C O 1
ATOM 7237 N N . ASP C 1 245 ? -9.038 11.525 55.759 1 53.82 599 ASP C N 1
ATOM 7238 C CA . ASP C 1 245 ? -8.211 12.707 55.929 1 54.22 599 ASP C CA 1
ATOM 7239 C C . ASP C 1 245 ? -7.527 12.763 57.318 1 54.48 599 ASP C C 1
ATOM 7240 O O . ASP C 1 245 ? -7.832 11.959 58.205 1 54.62 599 ASP C O 1
ATOM 7245 N N . GLN C 1 246 ? -6.576 13.698 57.488 1 54.3 600 GLN C N 1
ATOM 7246 C CA . GLN C 1 246 ? -5.828 13.861 58.73 1 54.57 600 GLN C CA 1
ATOM 7247 C C . GLN C 1 246 ? -6.686 14.176 59.959 1 54.56 600 GLN C C 1
ATOM 7248 O O . GLN C 1 246 ? -6.273 13.856 61.064 1 54.35 600 GLN C O 1
ATOM 7254 N N . TYR C 1 247 ? -7.857 14.811 59.782 1 54.46 601 TYR C N 1
ATOM 7255 C CA . TYR C 1 247 ? -8.725 15.165 60.908 1 54.8 601 TYR C CA 1
ATOM 7256 C C . TYR C 1 247 ? -9.498 13.953 61.403 1 54.93 601 TYR C C 1
ATOM 7257 O O . TYR C 1 247 ? -9.565 13.72 62.612 1 55.2 601 TYR C O 1
ATOM 7266 N N . ASP C 1 248 ? -10.072 13.173 60.475 1 54.48 602 ASP C N 1
ATOM 7267 C CA . ASP C 1 248 ? -10.812 11.971 60.837 1 54.52 602 ASP C CA 1
ATOM 7268 C C . ASP C 1 248 ? -9.885 10.914 61.418 1 54.23 602 ASP C C 1
ATOM 7269 O O . ASP C 1 248 ? -10.277 10.214 62.352 1 54.32 602 ASP C O 1
ATOM 7274 N N . LEU C 1 249 ? -8.65 10.813 60.894 1 53.65 603 LEU C N 1
ATOM 7275 C CA . LEU C 1 249 ? -7.686 9.855 61.419 1 53.5 603 LEU C CA 1
ATOM 7276 C C . LEU C 1 249 ? -7.171 10.289 62.781 1 53.54 603 LEU C C 1
ATOM 7277 O O . LEU C 1 249 ? -6.972 9.437 63.643 1 54.08 603 LEU C O 1
ATOM 7282 N N . ALA C 1 250 ? -7.016 11.606 63.016 1 52.83 604 ALA C N 1
ATOM 7283 C CA . ALA C 1 250 ? -6.605 12.09 64.338 1 52.42 604 ALA C CA 1
ATOM 7284 C C . ALA C 1 250 ? -7.709 11.794 65.347 1 51.93 604 ALA C C 1
ATOM 7285 O O . ALA C 1 250 ? -7.404 11.387 66.457 1 52.36 604 ALA C O 1
ATOM 7287 N N . ASP C 1 251 ? -8.99 11.929 64.949 1 51.15 605 ASP C N 1
ATOM 7288 C CA . ASP C 1 251 ? -10.144 11.606 65.794 1 50.89 605 ASP C CA 1
ATOM 7289 C C . ASP C 1 251 ? -10.075 10.131 66.204 1 50.57 605 ASP C C 1
ATOM 7290 O O . ASP C 1 251 ? -10.238 9.811 67.371 1 50.64 605 ASP C O 1
ATOM 7295 N N . SER C 1 252 ? -9.811 9.253 65.239 1 50.22 606 SER C N 1
ATOM 7296 C CA . SER C 1 252 ? -9.707 7.821 65.457 1 50.3 606 SER C CA 1
ATOM 7297 C C . SER C 1 252 ? -8.573 7.507 66.422 1 50.16 606 SER C C 1
ATOM 7298 O O . SER C 1 252 ? -8.763 6.701 67.332 1 50.58 606 SER C O 1
ATOM 7301 N N . LEU C 1 253 ? -7.407 8.16 66.247 1 49.42 607 LEU C N 1
ATOM 7302 C CA . LEU C 1 253 ? -6.242 7.963 67.11 1 49.17 607 LEU C CA 1
ATOM 7303 C C . LEU C 1 253 ? -6.511 8.432 68.538 1 49.07 607 LEU C C 1
ATOM 7304 O O . LEU C 1 253 ? -6.172 7.719 69.477 1 49.53 607 LEU C O 1
ATOM 7309 N N . ILE C 1 254 ? -7.132 9.614 68.71 1 48.38 608 ILE C N 1
ATOM 7310 C CA . ILE C 1 254 ? -7.452 10.143 70.039 1 48.26 608 ILE C CA 1
ATOM 7311 C C . ILE C 1 254 ? -8.511 9.28 70.73 1 48.31 608 ILE C C 1
ATOM 7312 O O . ILE C 1 254 ? -8.405 9.004 71.925 1 48.25 608 ILE C O 1
ATOM 7317 N N . HIS C 1 255 ? -9.498 8.806 69.959 1 48.19 609 HIS C N 1
ATOM 7318 C CA . HIS C 1 255 ? -10.568 7.951 70.457 1 48.62 609 HIS C CA 1
ATOM 7319 C C . HIS C 1 255 ? -9.996 6.677 71.082 1 48.99 609 HIS C C 1
ATOM 7320 O O . HIS C 1 255 ? -10.302 6.384 72.233 1 48.85 609 HIS C O 1
ATOM 7327 N N . GLU C 1 256 ? -9.141 5.945 70.347 1 49.25 610 GLU C N 1
ATOM 7328 C CA . GLU C 1 256 ? -8.578 4.708 70.876 1 49.98 610 GLU C CA 1
ATOM 7329 C C . GLU C 1 256 ? -7.48 4.95 71.899 1 50.68 610 GLU C C 1
ATOM 7330 O O . GLU C 1 256 ? -7.324 4.131 72.805 1 50.84 610 GLU C O 1
ATOM 7336 N N . HIS C 1 257 ? -6.759 6.087 71.809 1 50.78 611 HIS C N 1
ATOM 7337 C CA . HIS C 1 257 ? -5.733 6.415 72.798 1 51.37 611 HIS C CA 1
ATOM 7338 C C . HIS C 1 257 ? -6.38 6.625 74.163 1 51.92 611 HIS C C 1
ATOM 7339 O O . HIS C 1 257 ? -5.85 6.148 75.159 1 52.28 611 HIS C O 1
ATOM 7346 N N . ARG C 1 258 ? -7.532 7.301 74.208 1 51.99 612 ARG C N 1
ATOM 7347 C CA . ARG C 1 258 ? -8.232 7.528 75.466 1 52.6 612 ARG C CA 1
ATOM 7348 C C . ARG C 1 258 ? -8.658 6.219 76.136 1 53.22 612 ARG C C 1
ATOM 7349 O O . ARG C 1 258 ? -8.631 6.132 77.36 1 53.36 612 ARG C O 1
ATOM 7357 N N . HIS C 1 259 ? -8.978 5.177 75.347 1 53.48 613 HIS C N 1
ATOM 7358 C CA . HIS C 1 259 ? -9.321 3.873 75.908 1 54.24 613 HIS C CA 1
ATOM 7359 C C . HIS C 1 259 ? -8.068 3.293 76.544 1 54.43 613 HIS C C 1
ATOM 7360 O O . HIS C 1 259 ? -8.121 2.894 77.7 1 54.68 613 HIS C O 1
ATOM 7367 N N . GLN C 1 260 ? -6.923 3.34 75.827 1 54.04 614 GLN C N 1
ATOM 7368 C CA . GLN C 1 260 ? -5.631 2.841 76.303 1 53.99 614 GLN C CA 1
ATOM 7369 C C . GLN C 1 260 ? -5.152 3.544 77.564 1 53.96 614 GLN C C 1
ATOM 7370 O O . GLN C 1 260 ? -4.513 2.921 78.415 1 54.31 614 GLN C O 1
ATOM 7376 N N . LYS C 1 261 ? -5.459 4.837 77.684 1 53.4 615 LYS C N 1
ATOM 7377 C CA . LYS C 1 261 ? -5.091 5.633 78.841 1 53.48 615 LYS C CA 1
ATOM 7378 C C . LYS C 1 261 ? -5.944 5.228 80.047 1 53.97 615 LYS C C 1
ATOM 7379 O O . LYS C 1 261 ? -5.424 5.131 81.157 1 54.13 615 LYS C O 1
ATOM 7385 N N . LEU C 1 262 ? -7.243 4.963 79.831 1 53.9 616 LEU C N 1
ATOM 7386 C CA . LEU C 1 262 ? -8.122 4.537 80.914 1 54.08 616 LEU C CA 1
ATOM 7387 C C . LEU C 1 262 ? -7.832 3.094 81.334 1 54.41 616 LEU C C 1
ATOM 7388 O O . LEU C 1 262 ? -7.971 2.788 82.51 1 54.49 616 LEU C O 1
ATOM 7393 N N . TYR C 1 263 ? -7.367 2.227 80.4 1 54.57 617 TYR C N 1
ATOM 7394 C CA . TYR C 1 263 ? -6.976 0.836 80.707 1 55.35 617 TYR C CA 1
ATOM 7395 C C . TYR C 1 263 ? -5.83 0.832 81.731 1 55.56 617 TYR C C 1
ATOM 7396 O O . TYR C 1 263 ? -5.776 -0.034 82.603 1 55.71 617 TYR C O 1
ATOM 7405 N N . LEU C 1 264 ? -4.879 1.773 81.56 1 55.32 618 LEU C N 1
ATOM 7406 C CA . LEU C 1 264 ? -3.705 1.956 82.393 1 55.51 618 LEU C CA 1
ATOM 7407 C C . LEU C 1 264 ? -4.132 2.353 83.797 1 56.07 618 LEU C C 1
ATOM 7408 O O . LEU C 1 264 ? -3.614 1.791 84.758 1 56.43 618 LEU C O 1
ATOM 7413 N N . LEU C 1 265 ? -5.098 3.29 83.92 1 55.99 619 LEU C N 1
ATOM 7414 C CA . LEU C 1 265 ? -5.608 3.76 85.212 1 56.43 619 LEU C CA 1
ATOM 7415 C C . LEU C 1 265 ? -6.421 2.683 85.938 1 56.65 619 LEU C C 1
ATOM 7416 O O . LEU C 1 265 ? -6.154 2.425 87.105 1 56.72 619 LEU C O 1
ATOM 7421 N N . GLN C 1 266 ? -7.385 2.033 85.254 1 56.64 620 GLN C N 1
ATOM 7422 C CA . GLN C 1 266 ? -8.213 0.995 85.873 1 57.16 620 GLN C CA 1
ATOM 7423 C C . GLN C 1 266 ? -7.414 -0.24 86.327 1 58.06 620 GLN C C 1
ATOM 7424 O O . GLN C 1 266 ? -7.864 -0.961 87.217 1 58.03 620 GLN C O 1
ATOM 7430 N N . ARG C 1 267 ? -6.218 -0.457 85.749 1 58.71 621 ARG C N 1
ATOM 7431 C CA . ARG C 1 267 ? -5.337 -1.558 86.117 1 59.83 621 ARG C CA 1
ATOM 7432 C C . ARG C 1 267 ? -4.897 -1.41 87.583 1 60.69 621 ARG C C 1
ATOM 7433 O O . ARG C 1 267 ? -4.855 -2.399 88.315 1 60.94 621 ARG C O 1
ATOM 7441 N N . SER C 1 268 ? -4.605 -0.174 88.021 1 60.97 622 SER C N 1
ATOM 7442 C CA . SER C 1 268 ? -4.13 0.067 89.385 1 61.78 622 SER C CA 1
ATOM 7443 C C . SER C 1 268 ? -5.162 0.724 90.329 1 62.36 622 SER C C 1
ATOM 7444 O O . SER C 1 268 ? -5.133 0.481 91.537 1 62.56 622 SER C O 1
ATOM 7447 N N . ILE C 1 269 ? -6.045 1.57 89.791 1 62.35 623 ILE C N 1
ATOM 7448 C CA . ILE C 1 269 ? -7.066 2.267 90.569 1 62.87 623 ILE C CA 1
ATOM 7449 C C . ILE C 1 269 ? -8.441 1.986 89.976 1 63.54 623 ILE C C 1
ATOM 7450 O O . ILE C 1 269 ? -8.79 2.53 88.929 1 63.9 623 ILE C O 1
ATOM 7455 N N . PRO C 1 270 ? -9.233 1.118 90.616 1 63.55 624 PRO C N 1
ATOM 7456 C CA . PRO C 1 270 ? -10.569 0.814 90.081 1 63.69 624 PRO C CA 1
ATOM 7457 C C . PRO C 1 270 ? -11.476 2.039 90.082 1 64.23 624 PRO C C 1
ATOM 7458 O O . PRO C 1 270 ? -11.387 2.86 90.989 1 64.25 624 PRO C O 1
ATOM 7462 N N . LEU C 1 271 ? -12.326 2.182 89.055 1 64.53 625 LEU C N 1
ATOM 7463 C CA . LEU C 1 271 ? -13.211 3.346 88.956 1 65.2 625 LEU C CA 1
ATOM 7464 C C . LEU C 1 271 ? -14.692 3.014 89.198 1 66.04 625 LEU C C 1
ATOM 7465 O O . LEU C 1 271 ? -15.468 3.89 89.584 1 66.22 625 LEU C O 1
ATOM 7470 N N . ILE C 1 272 ? -15.084 1.752 88.97 1 66.34 626 ILE C N 1
ATOM 7471 C CA . ILE C 1 272 ? -16.456 1.305 89.189 1 66.97 626 ILE C CA 1
ATOM 7472 C C . ILE C 1 272 ? -16.496 0.283 90.333 1 67.83 626 ILE C C 1
ATOM 7473 O O . ILE C 1 272 ? -15.803 -0.729 90.28 1 68.16 626 ILE C O 1
ATOM 7478 N N . GLU C 1 273 ? -17.295 0.558 91.37 1 67.9 627 GLU C N 1
ATOM 7479 C CA . GLU C 1 273 ? -17.444 -0.315 92.532 1 68.39 627 GLU C CA 1
ATOM 7480 C C . GLU C 1 273 ? -18.258 -1.556 92.173 1 68.2 627 GLU C C 1
ATOM 7481 O O . GLU C 1 273 ? -17.852 -2.669 92.502 1 68.32 627 GLU C O 1
ATOM 7487 N N . ILE C 1 274 ? -19.407 -1.365 91.501 1 67.74 628 ILE C N 1
ATOM 7488 C CA . ILE C 1 274 ? -20.273 -2.447 91.034 1 67.95 628 ILE C CA 1
ATOM 7489 C C . ILE C 1 274 ? -20.679 -2.131 89.601 1 68.28 628 ILE C C 1
ATOM 7490 O O . ILE C 1 274 ? -21.369 -1.136 89.375 1 68.38 628 ILE C O 1
ATOM 7495 N N . ASP C 1 275 ? -20.278 -2.974 88.632 1 68.23 629 ASP C N 1
ATOM 7496 C CA . ASP C 1 275 ? -20.593 -2.762 87.214 1 68.61 629 ASP C CA 1
ATOM 7497 C C . ASP C 1 275 ? -22.022 -3.177 86.843 1 68.9 629 ASP C C 1
ATOM 7498 O O . ASP C 1 275 ? -22.249 -3.775 85.792 1 68.99 629 ASP C O 1
ATOM 7503 N N . ALA C 1 276 ? -22.98 -2.832 87.707 1 68.88 630 ALA C N 1
ATOM 7504 C CA . ALA C 1 276 ? -24.405 -3.123 87.575 1 69.22 630 ALA C CA 1
ATOM 7505 C C . ALA C 1 276 ? -25.198 -2.136 88.46 1 69.13 630 ALA C C 1
ATOM 7506 O O . ALA C 1 276 ? -24.669 -1.648 89.462 1 69.3 630 ALA C O 1
ATOM 7508 N N . PRO C 1 277 ? -26.457 -1.813 88.119 1 68.7 631 PRO C N 1
ATOM 7509 C CA . PRO C 1 277 ? -27.215 -2.275 86.948 1 68.48 631 PRO C CA 1
ATOM 7510 C C . PRO C 1 277 ? -26.758 -1.62 85.648 1 68.01 631 PRO C C 1
ATOM 7511 O O . PRO C 1 277 ? -26.002 -0.643 85.68 1 68.08 631 PRO C O 1
ATOM 7515 N N . LEU C 1 278 ? -27.182 -2.178 84.506 1 67.47 632 LEU C N 1
ATOM 7516 C CA . LEU C 1 278 ? -26.786 -1.621 83.222 1 67.54 632 LEU C CA 1
ATOM 7517 C C . LEU C 1 278 ? -27.46 -0.275 82.989 1 67.62 632 LEU C C 1
ATOM 7518 O O . LEU C 1 278 ? -28.608 -0.051 83.386 1 67.7 632 LEU C O 1
ATOM 7523 N N . VAL C 1 279 ? -26.706 0.638 82.403 1 67.31 633 VAL C N 1
ATOM 7524 C CA . VAL C 1 279 ? -27.118 2.008 82.199 1 67.34 633 VAL C CA 1
ATOM 7525 C C . VAL C 1 279 ? -27.228 2.366 80.699 1 67.37 633 VAL C C 1
ATOM 7526 O O . VAL C 1 279 ? -26.53 1.775 79.872 1 67.47 633 VAL C O 1
ATOM 7530 N N . PRO C 1 280 ? -28.139 3.282 80.318 1 67.13 634 PRO C N 1
ATOM 7531 C CA . PRO C 1 280 ? -28.275 3.625 78.894 1 67.29 634 PRO C CA 1
ATOM 7532 C C . PRO C 1 280 ? -27.202 4.586 78.403 1 67.56 634 PRO C C 1
ATOM 7533 O O . PRO C 1 280 ? -26.835 5.531 79.1 1 67.65 634 PRO C O 1
ATOM 7537 N N . SER C 1 281 ? -26.698 4.345 77.192 1 67.44 635 SER C N 1
ATOM 7538 C CA . SER C 1 281 ? -25.654 5.175 76.612 1 67.75 635 SER C CA 1
ATOM 7539 C C . SER C 1 281 ? -26.191 5.907 75.398 1 68.17 635 SER C C 1
ATOM 7540 O O . SER C 1 281 ? -26.916 5.319 74.597 1 68.25 635 SER C O 1
ATOM 7543 N N . PRO C 1 282 ? -25.829 7.189 75.221 1 68.31 636 PRO C N 1
ATOM 7544 C CA . PRO C 1 282 ? -26.267 7.91 74.009 1 68.66 636 PRO C CA 1
ATOM 7545 C C . PRO C 1 282 ? -25.584 7.417 72.725 1 69.16 636 PRO C C 1
ATOM 7546 O O . PRO C 1 282 ? -26.02 7.76 71.63 1 69.23 636 PRO C O 1
ATOM 7550 N N . TRP C 1 283 ? -24.51 6.625 72.857 1 69.39 637 TRP C N 1
ATOM 7551 C CA . TRP C 1 283 ? -23.784 6.092 71.718 1 70.1 637 TRP C CA 1
ATOM 7552 C C . TRP C 1 283 ? -24.211 4.668 71.331 1 70.96 637 TRP C C 1
ATOM 7553 O O . TRP C 1 283 ? -23.826 4.2 70.263 1 71.12 637 TRP C O 1
ATOM 7564 N N . ARG C 1 284 ? -24.995 3.975 72.174 1 71.46 638 ARG C N 1
ATOM 7565 C CA . ARG C 1 284 ? -25.452 2.621 71.859 1 72.55 638 ARG C CA 1
ATOM 7566 C C . ARG C 1 284 ? -26.955 2.438 72.058 1 72.98 638 ARG C C 1
ATOM 7567 O O . ARG C 1 284 ? -27.567 3.137 72.865 1 73.15 638 ARG C O 1
ATOM 7575 N N . GLU C 1 285 ? -27.556 1.511 71.309 1 73.03 639 GLU C N 1
ATOM 7576 C CA . GLU C 1 285 ? -28.994 1.244 71.425 1 73.61 639 GLU C CA 1
ATOM 7577 C C . GLU C 1 285 ? -29.323 0.377 72.641 1 73.38 639 GLU C C 1
ATOM 7578 O O . GLU C 1 285 ? -30.387 0.52 73.246 1 73.47 639 GLU C O 1
ATOM 7584 N N . ASP C 1 286 ? -28.421 -0.546 72.974 1 72.88 640 ASP C N 1
ATOM 7585 C CA . ASP C 1 286 ? -28.585 -1.456 74.101 1 72.81 640 ASP C CA 1
ATOM 7586 C C . ASP C 1 286 ? -28.042 -0.866 75.42 1 71.62 640 ASP C C 1
ATOM 7587 O O . ASP C 1 286 ? -27.305 0.121 75.412 1 71.51 640 ASP C O 1
ATOM 7592 N N . LEU C 1 287 ? -28.432 -1.459 76.55 1 70.57 641 LEU C N 1
ATOM 7593 C CA . LEU C 1 287 ? -27.973 -1.024 77.862 1 69.99 641 LEU C CA 1
ATOM 7594 C C . LEU C 1 287 ? -26.542 -1.497 78.026 1 69.09 641 LEU C C 1
ATOM 7595 O O . LEU C 1 287 ? -26.273 -2.687 77.879 1 69.11 641 LEU C O 1
ATOM 7600 N N . ARG C 1 288 ? -25.624 -0.577 78.316 1 68.19 642 ARG C N 1
ATOM 7601 C CA . ARG C 1 288 ? -24.222 -0.934 78.511 1 67.57 642 ARG C CA 1
ATOM 7602 C C . ARG C 1 288 ? -23.814 -0.802 79.989 1 66.31 642 ARG C C 1
ATOM 7603 O O . ARG C 1 288 ? -24.47 -0.079 80.739 1 66.36 642 ARG C O 1
ATOM 7611 N N . PRO C 1 289 ? -22.781 -1.532 80.453 1 65.09 643 PRO C N 1
ATOM 7612 C CA . PRO C 1 289 ? -22.398 -1.432 81.87 1 64.38 643 PRO C CA 1
ATOM 7613 C C . PRO C 1 289 ? -21.808 -0.069 82.224 1 63.47 643 PRO C C 1
ATOM 7614 O O . PRO C 1 289 ? -21.259 0.613 81.358 1 63.7 643 PRO C O 1
ATOM 7618 N N . PRO C 1 290 ? -21.88 0.335 83.503 1 62.14 644 PRO C N 1
ATOM 7619 C CA . PRO C 1 290 ? -21.318 1.636 83.895 1 61.34 644 PRO C CA 1
ATOM 7620 C C . PRO C 1 290 ? -19.873 1.877 83.46 1 60.51 644 PRO C C 1
ATOM 7621 O O . PRO C 1 290 ? -19.542 2.997 83.09 1 60.57 644 PRO C O 1
ATOM 7625 N N . SER C 1 291 ? -19.023 0.837 83.469 1 59.66 645 SER C N 1
ATOM 7626 C CA . SER C 1 291 ? -17.632 0.979 83.039 1 59.47 645 SER C CA 1
ATOM 7627 C C . SER C 1 291 ? -17.517 1.328 81.543 1 59.24 645 SER C C 1
ATOM 7628 O O . SER C 1 291 ? -16.592 2.037 81.141 1 59.5 645 SER C O 1
ATOM 7631 N N . GLY C 1 292 ? -18.461 0.845 80.743 1 58.53 646 GLY C N 1
ATOM 7632 C CA . GLY C 1 292 ? -18.519 1.136 79.319 1 58.19 646 GLY C CA 1
ATOM 7633 C C . GLY C 1 292 ? -18.905 2.579 79.066 1 57.5 646 GLY C C 1
ATOM 7634 O O . GLY C 1 292 ? -18.313 3.24 78.207 1 57.54 646 GLY C O 1
ATOM 7635 N N . LEU C 1 293 ? -19.887 3.092 79.834 1 56.72 647 LEU C N 1
ATOM 7636 C CA . LEU C 1 293 ? -20.32 4.485 79.714 1 56.53 647 LEU C CA 1
ATOM 7637 C C . LEU C 1 293 ? -19.224 5.439 80.224 1 56.46 647 LEU C C 1
ATOM 7638 O O . LEU C 1 293 ? -19.074 6.529 79.665 1 56.51 647 LEU C O 1
ATOM 7643 N N . LEU C 1 294 ? -18.422 5.008 81.243 1 56.07 648 LEU C N 1
ATOM 7644 C CA . LEU C 1 294 ? -17.287 5.781 81.753 1 55.97 648 LEU C CA 1
ATOM 7645 C C . LEU C 1 294 ? -16.218 5.853 80.681 1 56.11 648 LEU C C 1
ATOM 7646 O O . LEU C 1 294 ? -15.677 6.928 80.444 1 56.42 648 LEU C O 1
ATOM 7651 N N . HIS C 1 295 ? -15.946 4.73 79.992 1 55.8 649 HIS C N 1
ATOM 7652 C CA . HIS C 1 295 ? -14.982 4.712 78.897 1 56.06 649 HIS C CA 1
ATOM 7653 C C . HIS C 1 295 ? -15.448 5.626 77.767 1 56.24 649 HIS C C 1
ATOM 7654 O O . HIS C 1 295 ? -14.641 6.364 77.219 1 56.64 649 HIS C O 1
ATOM 7661 N N . ALA C 1 296 ? -16.756 5.63 77.471 1 55.76 650 ALA C N 1
ATOM 7662 C CA . ALA C 1 296 ? -17.338 6.488 76.443 1 55.79 650 ALA C CA 1
ATOM 7663 C C . ALA C 1 296 ? -17.208 7.978 76.777 1 55.68 650 ALA C C 1
ATOM 7664 O O . ALA C 1 296 ? -16.766 8.735 75.922 1 55.57 650 ALA C O 1
ATOM 7666 N N . ILE C 1 297 ? -17.552 8.394 78.005 1 55.75 651 ILE C N 1
ATOM 7667 C CA . ILE C 1 297 ? -17.429 9.795 78.386 1 56.44 651 ILE C CA 1
ATOM 7668 C C . ILE C 1 297 ? -15.974 10.246 78.42 1 56.83 651 ILE C C 1
ATOM 7669 O O . ILE C 1 297 ? -15.673 11.356 77.988 1 57.14 651 ILE C O 1
ATOM 7674 N N . PHE C 1 298 ? -15.069 9.371 78.878 1 56.64 652 PHE C N 1
ATOM 7675 C CA . PHE C 1 298 ? -13.643 9.673 78.937 1 57.14 652 PHE C CA 1
ATOM 7676 C C . PHE C 1 298 ? -13.065 9.877 77.539 1 57.59 652 PHE C C 1
ATOM 7677 O O . PHE C 1 298 ? -12.225 10.751 77.342 1 57.85 652 PHE C O 1
ATOM 7685 N N . VAL C 1 299 ? -13.521 9.075 76.571 1 57.49 653 VAL C N 1
ATOM 7686 C CA . VAL C 1 299 ? -13.089 9.154 75.182 1 57.58 653 VAL C CA 1
ATOM 7687 C C . VAL C 1 299 ? -13.66 10.417 74.529 1 57.74 653 VAL C C 1
ATOM 7688 O O . VAL C 1 299 ? -12.906 11.212 73.972 1 57.83 653 VAL C O 1
ATOM 7692 N N . PHE C 1 300 ? -14.982 10.62 74.636 1 57.62 654 PHE C N 1
ATOM 7693 C CA . PHE C 1 300 ? -15.651 11.741 73.993 1 57.83 654 PHE C CA 1
ATOM 7694 C C . PHE C 1 300 ? -15.38 13.103 74.629 1 58.12 654 PHE C C 1
ATOM 7695 O O . PHE C 1 300 ? -15.612 14.105 73.962 1 58.2 654 PHE C O 1
ATOM 7703 N N . THR C 1 301 ? -14.846 13.16 75.86 1 58.14 655 THR C N 1
ATOM 7704 C CA . THR C 1 301 ? -14.489 14.446 76.464 1 58.93 655 THR C CA 1
ATOM 7705 C C . THR C 1 301 ? -13.295 15.013 75.701 1 59.59 655 THR C C 1
ATOM 7706 O O . THR C 1 301 ? -13.312 16.179 75.316 1 59.59 655 THR C O 1
ATOM 7710 N N . HIS C 1 302 ? -12.285 14.171 75.439 1 60 656 HIS C N 1
ATOM 7711 C CA . HIS C 1 302 ? -11.104 14.578 74.697 1 60.84 656 HIS C CA 1
ATOM 7712 C C . HIS C 1 302 ? -11.421 14.868 73.236 1 60.97 656 HIS C C 1
ATOM 7713 O O . HIS C 1 302 ? -10.831 15.781 72.663 1 61.38 656 HIS C O 1
ATOM 7720 N N . LEU C 1 303 ? -12.359 14.12 72.635 1 60.48 657 LEU C N 1
ATOM 7721 C CA . LEU C 1 303 ? -12.765 14.381 71.255 1 60.56 657 LEU C CA 1
ATOM 7722 C C . LEU C 1 303 ? -13.569 15.673 71.147 1 60.93 657 LEU C C 1
ATOM 7723 O O . LEU C 1 303 ? -13.505 16.319 70.111 1 61.3 657 LEU C O 1
ATOM 7728 N N . LEU C 1 304 ? -14.304 16.067 72.208 1 60.62 658 LEU C N 1
ATOM 7729 C CA . LEU C 1 304 ? -15.036 17.334 72.229 1 60.67 658 LEU C CA 1
ATOM 7730 C C . LEU C 1 304 ? -14.019 18.484 72.249 1 61.13 658 LEU C C 1
ATOM 7731 O O . LEU C 1 304 ? -14.197 19.459 71.527 1 61.35 658 LEU C O 1
ATOM 7736 N N . GLU C 1 305 ? -12.935 18.347 73.037 1 61.14 659 GLU C N 1
ATOM 7737 C CA . GLU C 1 305 ? -11.869 19.346 73.13 1 61.79 659 GLU C CA 1
ATOM 7738 C C . GLU C 1 305 ? -11.092 19.463 71.817 1 62.2 659 GLU C C 1
ATOM 7739 O O . GLU C 1 305 ? -10.667 20.56 71.455 1 62.43 659 GLU C O 1
ATOM 7745 N N . PHE C 1 306 ? -10.915 18.338 71.106 1 62.03 660 PHE C N 1
ATOM 7746 C CA . PHE C 1 306 ? -10.209 18.298 69.829 1 62.26 660 PHE C CA 1
ATOM 7747 C C . PHE C 1 306 ? -11.001 19.021 68.758 1 63.04 660 PHE C C 1
ATOM 7748 O O . PHE C 1 306 ? -10.437 19.847 68.048 1 63.42 660 PHE C O 1
ATOM 7756 N N . TRP C 1 307 ? -12.301 18.73 68.642 1 63.29 661 TRP C N 1
ATOM 7757 C CA . TRP C 1 307 ? -13.135 19.393 67.649 1 64.04 661 TRP C CA 1
ATOM 7758 C C . TRP C 1 307 ? -13.473 20.843 68.044 1 65.24 661 TRP C C 1
ATOM 7759 O O . TRP C 1 307 ? -13.799 21.635 67.166 1 65.62 661 TRP C O 1
ATOM 7770 N N . ALA C 1 308 ? -13.352 21.213 69.334 1 65.78 662 ALA C N 1
ATOM 7771 C CA . ALA C 1 308 ? -13.555 22.6 69.76 1 66.9 662 ALA C CA 1
ATOM 7772 C C . ALA C 1 308 ? -12.374 23.443 69.279 1 68.16 662 ALA C C 1
ATOM 7773 O O . ALA C 1 308 ? -12.577 24.56 68.805 1 68.45 662 ALA C O 1
ATOM 7775 N N . TYR C 1 309 ? -11.146 22.897 69.367 1 68.76 663 TYR C N 1
ATOM 7776 C CA . TYR C 1 309 ? -9.942 23.562 68.885 1 69.93 663 TYR C CA 1
ATOM 7777 C C . TYR C 1 309 ? -10.033 23.736 67.369 1 71 663 TYR C C 1
ATOM 7778 O O . TYR C 1 309 ? -9.649 24.781 66.866 1 71.33 663 TYR C O 1
ATOM 7787 N N . LEU C 1 310 ? -10.534 22.726 66.643 1 71.39 664 LEU C N 1
ATOM 7788 C CA . LEU C 1 310 ? -10.657 22.816 65.191 1 72.43 664 LEU C CA 1
ATOM 7789 C C . LEU C 1 310 ? -11.738 23.797 64.735 1 73.6 664 LEU C C 1
ATOM 7790 O O . LEU C 1 310 ? -11.624 24.37 63.654 1 73.71 664 LEU C O 1
ATOM 7795 N N . SER C 1 311 ? -12.769 24.011 65.558 1 74.32 665 SER C N 1
ATOM 7796 C CA . SER C 1 311 ? -13.825 24.964 65.222 1 75.51 665 SER C CA 1
ATOM 7797 C C . SER C 1 311 ? -13.389 26.419 65.458 1 77.06 665 SER C C 1
ATOM 7798 O O . SER C 1 311 ? -13.98 27.326 64.881 1 77.29 665 SER C O 1
ATOM 7801 N N . ARG C 1 312 ? -12.357 26.646 66.289 1 78.07 666 ARG C N 1
ATOM 7802 C CA . ARG C 1 312 ? -11.858 27.984 66.586 1 79.57 666 ARG C CA 1
ATOM 7803 C C . ARG C 1 312 ? -10.537 28.304 65.858 1 80.66 666 ARG C C 1
ATOM 7804 O O . ARG C 1 312 ? -10.463 29.315 65.16 1 81.04 666 ARG C O 1
ATOM 7812 N N . GLU C 1 313 ? -9.509 27.448 66 1 80.97 667 GLU C N 1
ATOM 7813 C CA . GLU C 1 313 ? -8.19 27.653 65.389 1 81.83 667 GLU C CA 1
ATOM 7814 C C . GLU C 1 313 ? -7.909 26.838 64.118 1 82.29 667 GLU C C 1
ATOM 7815 O O . GLU C 1 313 ? -6.798 26.905 63.59 1 82.33 667 GLU C O 1
ATOM 7821 N N . GLY C 1 314 ? -8.877 26.058 63.66 1 82.51 668 GLY C N 1
ATOM 7822 C CA . GLY C 1 314 ? -8.703 25.256 62.456 1 83.42 668 GLY C CA 1
ATOM 7823 C C . GLY C 1 314 ? -8.965 26.045 61.189 1 84.4 668 GLY C C 1
ATOM 7824 O O . GLY C 1 314 ? -9.387 27.203 61.248 1 84.7 668 GLY C O 1
ATOM 7825 N N . GLN C 1 315 ? -8.723 25.424 60.026 1 84.72 669 GLN C N 1
ATOM 7826 C CA . GLN C 1 315 ? -8.936 26.049 58.715 1 85.45 669 GLN C CA 1
ATOM 7827 C C . GLN C 1 315 ? -10.427 26.307 58.427 1 85.66 669 GLN C C 1
ATOM 7828 O O . GLN C 1 315 ? -11.287 25.769 59.121 1 85.93 669 GLN C O 1
ATOM 7834 N N . ASP C 1 316 ? -10.738 27.131 57.415 1 85.41 670 ASP C N 1
ATOM 7835 C CA . ASP C 1 316 ? -12.131 27.437 57.075 1 85.75 670 ASP C CA 1
ATOM 7836 C C . ASP C 1 316 ? -12.904 26.215 56.55 1 85.44 670 ASP C C 1
ATOM 7837 O O . ASP C 1 316 ? -14.126 26.128 56.725 1 85.63 670 ASP C O 1
ATOM 7842 N N . GLN C 1 317 ? -12.185 25.272 55.922 1 84.71 671 GLN C N 1
ATOM 7843 C CA . GLN C 1 317 ? -12.763 24.05 55.366 1 84.5 671 GLN C CA 1
ATOM 7844 C C . GLN C 1 317 ? -13.177 23.051 56.446 1 83.45 671 GLN C C 1
ATOM 7845 O O . GLN C 1 317 ? -14.148 22.312 56.269 1 83.58 671 GLN C O 1
ATOM 7851 N N . ILE C 1 318 ? -12.45 23.029 57.564 1 82.21 672 ILE C N 1
ATOM 7852 C CA . ILE C 1 318 ? -12.747 22.099 58.645 1 81.57 672 ILE C CA 1
ATOM 7853 C C . ILE C 1 318 ? -13.743 22.661 59.667 1 80.83 672 ILE C C 1
ATOM 7854 O O . ILE C 1 318 ? -14.414 21.881 60.339 1 80.91 672 ILE C O 1
ATOM 7859 N N . LYS C 1 319 ? -13.878 23.999 59.754 1 79.97 673 LYS C N 1
ATOM 7860 C CA . LYS C 1 319 ? -14.771 24.668 60.705 1 79.56 673 LYS C CA 1
ATOM 7861 C C . LYS C 1 319 ? -16.235 24.23 60.612 1 79.23 673 LYS C C 1
ATOM 7862 O O . LYS C 1 319 ? -16.949 24.295 61.612 1 79.38 673 LYS C O 1
ATOM 7868 N N . VAL C 1 320 ? -16.677 23.764 59.436 1 78.57 674 VAL C N 1
ATOM 7869 C CA . VAL C 1 320 ? -18.057 23.31 59.268 1 78.27 674 VAL C CA 1
ATOM 7870 C C . VAL C 1 320 ? -18.283 21.957 59.951 1 77.44 674 VAL C C 1
ATOM 7871 O O . VAL C 1 320 ? -19.235 21.79 60.714 1 77.35 674 VAL C O 1
ATOM 7875 N N . ARG C 1 321 ? -17.379 21.012 59.711 1 76.75 675 ARG C N 1
ATOM 7876 C CA . ARG C 1 321 ? -17.45 19.684 60.3 1 76.65 675 ARG C CA 1
ATOM 7877 C C . ARG C 1 321 ? -17.187 19.734 61.797 1 76.37 675 ARG C C 1
ATOM 7878 O O . ARG C 1 321 ? -17.83 19.014 62.556 1 76.43 675 ARG C O 1
ATOM 7886 N N . ALA C 1 322 ? -16.245 20.583 62.219 1 76 676 ALA C N 1
ATOM 7887 C CA . ALA C 1 322 ? -15.882 20.726 63.619 1 76.25 676 ALA C CA 1
ATOM 7888 C C . ALA C 1 322 ? -17.015 21.283 64.451 1 76.31 676 ALA C C 1
ATOM 7889 O O . ALA C 1 322 ? -17.248 20.787 65.547 1 76.51 676 ALA C O 1
ATOM 7891 N N . LYS C 1 323 ? -17.747 22.279 63.929 1 75.99 677 LYS C N 1
ATOM 7892 C CA . LYS C 1 323 ? -18.889 22.85 64.65 1 76.1 677 LYS C CA 1
ATOM 7893 C C . LYS C 1 323 ? -20.024 21.832 64.815 1 75.96 677 LYS C C 1
ATOM 7894 O O . LYS C 1 323 ? -20.734 21.857 65.82 1 75.95 677 LYS C O 1
ATOM 7900 N N . ASN C 1 324 ? -20.176 20.928 63.842 1 75.81 678 ASN C N 1
ATOM 7901 C CA . ASN C 1 324 ? -21.177 19.871 63.88 1 76.26 678 ASN C CA 1
ATOM 7902 C C . ASN C 1 324 ? -20.789 18.818 64.93 1 76.08 678 ASN C C 1
ATOM 7903 O O . ASN C 1 324 ? -21.651 18.318 65.656 1 76.15 678 ASN C O 1
ATOM 7908 N N . GLN C 1 325 ? -19.491 18.489 65.009 1 75.62 679 GLN C N 1
ATOM 7909 C CA . GLN C 1 325 ? -18.982 17.52 65.969 1 75.61 679 GLN C CA 1
ATOM 7910 C C . GLN C 1 325 ? -19.102 18.04 67.395 1 75.58 679 GLN C C 1
ATOM 7911 O O . GLN C 1 325 ? -19.409 17.264 68.291 1 75.83 679 GLN C O 1
ATOM 7917 N N . VAL C 1 326 ? -18.865 19.337 67.608 1 75.21 680 VAL C N 1
ATOM 7918 C CA . VAL C 1 326 ? -18.963 19.929 68.939 1 75.36 680 VAL C CA 1
ATOM 7919 C C . VAL C 1 326 ? -20.399 19.865 69.45 1 75.65 680 VAL C C 1
ATOM 7920 O O . VAL C 1 326 ? -20.626 19.509 70.605 1 76 680 VAL C O 1
ATOM 7924 N N . GLU C 1 327 ? -21.366 20.168 68.582 1 75.32 681 GLU C N 1
ATOM 7925 C CA . GLU C 1 327 ? -22.773 20.133 68.962 1 75.49 681 GLU C CA 1
ATOM 7926 C C . GLU C 1 327 ? -23.257 18.7 69.206 1 74.5 681 GLU C C 1
ATOM 7927 O O . GLU C 1 327 ? -23.992 18.455 70.16 1 74.63 681 GLU C O 1
ATOM 7933 N N . THR C 1 328 ? -22.835 17.757 68.359 1 73.42 682 THR C N 1
ATOM 7934 C CA . THR C 1 328 ? -23.239 16.365 68.494 1 72.93 682 THR C CA 1
ATOM 7935 C C . THR C 1 328 ? -22.652 15.722 69.748 1 72.66 682 THR C C 1
ATOM 7936 O O . THR C 1 328 ? -23.374 15.063 70.499 1 72.97 682 THR C O 1
ATOM 7940 N N . ILE C 1 329 ? -21.352 15.93 69.988 1 71.96 683 ILE C N 1
ATOM 7941 C CA . ILE C 1 329 ? -20.666 15.345 71.135 1 71.81 683 ILE C CA 1
ATOM 7942 C C . ILE C 1 329 ? -21.083 15.987 72.467 1 71.92 683 ILE C C 1
ATOM 7943 O O . ILE C 1 329 ? -21.378 15.248 73.403 1 72.03 683 ILE C O 1
ATOM 7948 N N . ARG C 1 330 ? -21.14 17.333 72.56 1 71.77 684 ARG C N 1
ATOM 7949 C CA . ARG C 1 330 ? -21.543 17.983 73.815 1 72.2 684 ARG C CA 1
ATOM 7950 C C . ARG C 1 330 ? -22.952 17.58 74.237 1 72.08 684 ARG C C 1
ATOM 7951 O O . ARG C 1 330 ? -23.185 17.337 75.42 1 72.3 684 ARG C O 1
ATOM 7959 N N . THR C 1 331 ? -23.876 17.447 73.27 1 71.45 685 THR C N 1
ATOM 7960 C CA . THR C 1 331 ? -25.248 17.031 73.55 1 71.26 685 THR C CA 1
ATOM 7961 C C . THR C 1 331 ? -25.265 15.639 74.187 1 70.94 685 THR C C 1
ATOM 7962 O O . THR C 1 331 ? -25.903 15.444 75.221 1 71.18 685 THR C O 1
ATOM 7966 N N . ARG C 1 332 ? -24.509 14.697 73.607 1 70.24 686 ARG C N 1
ATOM 7967 C CA . ARG C 1 332 ? -24.437 13.332 74.117 1 69.99 686 ARG C CA 1
ATOM 7968 C C . ARG C 1 332 ? -23.725 13.245 75.459 1 69.53 686 ARG C C 1
ATOM 7969 O O . ARG C 1 332 ? -24.131 12.46 76.309 1 69.74 686 ARG C O 1
ATOM 7977 N N . LEU C 1 333 ? -22.689 14.063 75.667 1 68.8 687 LEU C N 1
ATOM 7978 C CA . LEU C 1 333 ? -21.959 14.073 76.929 1 68.57 687 LEU C CA 1
ATOM 7979 C C . LEU C 1 333 ? -22.841 14.597 78.047 1 68.72 687 LEU C C 1
ATOM 7980 O O . LEU C 1 333 ? -22.865 14.01 79.124 1 68.91 687 LEU C O 1
ATOM 7985 N N . LEU C 1 334 ? -23.621 15.653 77.774 1 68.52 688 LEU C N 1
ATOM 7986 C CA . LEU C 1 334 ? -24.536 16.228 78.764 1 68.79 688 LEU C CA 1
ATOM 7987 C C . LEU C 1 334 ? -25.681 15.298 79.193 1 68.6 688 LEU C C 1
ATOM 7988 O O . LEU C 1 334 ? -26.373 15.59 80.167 1 68.69 688 LEU C O 1
ATOM 7993 N N . VAL C 1 335 ? -25.885 14.198 78.465 1 68.18 689 VAL C N 1
ATOM 7994 C CA . VAL C 1 335 ? -26.905 13.207 78.772 1 68.42 689 VAL C CA 1
ATOM 7995 C C . VAL C 1 335 ? -26.266 11.974 79.442 1 68.66 689 VAL C C 1
ATOM 7996 O O . VAL C 1 335 ? -26.871 11.371 80.327 1 68.97 689 VAL C O 1
ATOM 8000 N N . ALA C 1 336 ? -25.029 11.627 79.053 1 68.37 690 ALA C N 1
ATOM 8001 C CA . ALA C 1 336 ? -24.322 10.478 79.607 1 68.48 690 ALA C CA 1
ATOM 8002 C C . ALA C 1 336 ? -23.77 10.735 80.996 1 68.38 690 ALA C C 1
ATOM 8003 O O . ALA C 1 336 ? -23.794 9.834 81.832 1 68.45 690 ALA C O 1
ATOM 8005 N N . ILE C 1 337 ? -23.249 11.94 81.239 1 68.13 691 ILE C N 1
ATOM 8006 C CA . ILE C 1 337 ? -22.679 12.299 82.537 1 68.45 691 ILE C CA 1
ATOM 8007 C C . ILE C 1 337 ? -23.696 12.176 83.696 1 68.94 691 ILE C C 1
ATOM 8008 O O . ILE C 1 337 ? -23.37 11.494 84.671 1 68.82 691 ILE C O 1
ATOM 8013 N N . PRO C 1 338 ? -24.926 12.745 83.619 1 69.43 692 PRO C N 1
ATOM 8014 C CA . PRO C 1 338 ? -25.878 12.563 84.73 1 69.86 692 PRO C CA 1
ATOM 8015 C C . PRO C 1 338 ? -26.295 11.106 84.919 1 70.58 692 PRO C C 1
ATOM 8016 O O . PRO C 1 338 ? -26.552 10.685 86.044 1 70.52 692 PRO C O 1
ATOM 8020 N N . THR C 1 339 ? -26.356 10.338 83.819 1 71.08 693 THR C N 1
ATOM 8021 C CA . THR C 1 339 ? -26.705 8.921 83.817 1 71.99 693 THR C CA 1
ATOM 8022 C C . THR C 1 339 ? -25.645 8.128 84.586 1 72.73 693 THR C C 1
ATOM 8023 O O . THR C 1 339 ? -25.983 7.289 85.421 1 73.01 693 THR C O 1
ATOM 8027 N N . LEU C 1 340 ? -24.366 8.431 84.339 1 72.85 694 LEU C N 1
ATOM 8028 C CA . LEU C 1 340 ? -23.258 7.76 85.006 1 73.39 694 LEU C CA 1
ATOM 8029 C C . LEU C 1 340 ? -23.126 8.172 86.476 1 74.12 694 LEU C C 1
ATOM 8030 O O . LEU C 1 340 ? -22.709 7.365 87.302 1 74.27 694 LEU C O 1
ATOM 8035 N N . LYS C 1 341 ? -23.507 9.41 86.81 1 74.36 695 LYS C N 1
ATOM 8036 C CA . LYS C 1 341 ? -23.441 9.902 88.185 1 75.13 695 LYS C CA 1
ATOM 8037 C C . LYS C 1 341 ? -24.298 9.079 89.143 1 75.74 695 LYS C C 1
ATOM 8038 O O . LYS C 1 341 ? -23.937 8.923 90.309 1 75.98 695 LYS C O 1
ATOM 8044 N N . ARG C 1 342 ? -25.42 8.538 88.653 1 75.81 696 ARG C N 1
ATOM 8045 C CA . ARG C 1 342 ? -26.304 7.725 89.475 1 76.31 696 ARG C CA 1
ATOM 8046 C C . ARG C 1 342 ? -25.942 6.244 89.362 1 76.13 696 ARG C C 1
ATOM 8047 O O . ARG C 1 342 ? -26.817 5.396 89.198 1 76.3 696 ARG C O 1
ATOM 8055 N N . THR C 1 343 ? -24.645 5.935 89.445 1 75.73 697 THR C N 1
ATOM 8056 C CA . THR C 1 343 ? -24.155 4.56 89.384 1 75.88 697 THR C CA 1
ATOM 8057 C C . THR C 1 343 ? -23.159 4.286 90.54 1 75.67 697 THR C C 1
ATOM 8058 O O . THR C 1 343 ? -22.784 5.214 91.257 1 75.76 697 THR C O 1
ATOM 8062 N N . HIS C 1 344 ? -22.759 3.02 90.737 1 75.15 698 HIS C N 1
ATOM 8063 C CA . HIS C 1 344 ? -21.824 2.672 91.8 1 75.12 698 HIS C CA 1
ATOM 8064 C C . HIS C 1 344 ? -20.387 3.066 91.456 1 74.7 698 HIS C C 1
ATOM 8065 O O . HIS C 1 344 ? -19.573 2.209 91.13 1 74.93 698 HIS C O 1
ATOM 8072 N N . LEU C 1 345 ? -20.071 4.357 91.535 1 73.89 699 LEU C N 1
ATOM 8073 C CA . LEU C 1 345 ? -18.732 4.842 91.235 1 73.5 699 LEU C CA 1
ATOM 8074 C C . LEU C 1 345 ? -17.888 4.822 92.492 1 73.31 699 LEU C C 1
ATOM 8075 O O . LEU C 1 345 ? -18.386 5.177 93.56 1 73.57 699 LEU C O 1
ATOM 8080 N N . THR C 1 346 ? -16.603 4.475 92.368 1 72.88 700 THR C N 1
ATOM 8081 C CA . THR C 1 346 ? -15.699 4.538 93.511 1 73.24 700 THR C CA 1
ATOM 8082 C C . THR C 1 346 ? -15.364 6.032 93.79 1 73.38 700 THR C C 1
ATOM 8083 O O . THR C 1 346 ? -15.809 6.904 93.036 1 73.47 700 THR C O 1
ATOM 8087 N N . THR C 1 347 ? -14.579 6.343 94.843 1 73.29 701 THR C N 1
ATOM 8088 C CA . THR C 1 347 ? -14.195 7.726 95.129 1 73.68 701 THR C CA 1
ATOM 8089 C C . THR C 1 347 ? -13.405 8.321 93.945 1 73.63 701 THR C C 1
ATOM 8090 O O . THR C 1 347 ? -13.662 9.453 93.538 1 73.82 701 THR C O 1
ATOM 8094 N N . ALA C 1 348 ? -12.503 7.519 93.356 1 73.1 702 ALA C N 1
ATOM 8095 C CA . ALA C 1 348 ? -11.694 7.904 92.201 1 72.97 702 ALA C CA 1
ATOM 8096 C C . ALA C 1 348 ? -12.54 8.036 90.931 1 72.76 702 ALA C C 1
ATOM 8097 O O . ALA C 1 348 ? -12.317 8.947 90.133 1 73.14 702 ALA C O 1
ATOM 8099 N N . GLY C 1 349 ? -13.495 7.131 90.761 1 71.95 703 GLY C N 1
ATOM 8100 C CA . GLY C 1 349 ? -14.4 7.119 89.623 1 71.51 703 GLY C CA 1
ATOM 8101 C C . GLY C 1 349 ? -15.288 8.342 89.611 1 70.84 703 GLY C C 1
ATOM 8102 O O . GLY C 1 349 ? -15.49 8.944 88.56 1 70.8 703 GLY C O 1
ATOM 8103 N N . ARG C 1 350 ? -15.789 8.747 90.787 1 70.26 704 ARG C N 1
ATOM 8104 C CA . ARG C 1 350 ? -16.631 9.935 90.891 1 70.21 704 ARG C CA 1
ATOM 8105 C C . ARG C 1 350 ? -15.812 11.197 90.654 1 70.28 704 ARG C C 1
ATOM 8106 O O . ARG C 1 350 ? -16.304 12.123 90.015 1 70.31 704 ARG C O 1
ATOM 8114 N N . GLU C 1 351 ? -14.55 11.219 91.125 1 70.2 705 GLU C N 1
ATOM 8115 C CA . GLU C 1 351 ? -13.63 12.34 90.907 1 70.66 705 GLU C CA 1
ATOM 8116 C C . GLU C 1 351 ? -13.346 12.524 89.406 1 70.81 705 GLU C C 1
ATOM 8117 O O . GLU C 1 351 ? -13.217 13.656 88.938 1 70.94 705 GLU C O 1
ATOM 8123 N N . MET C 1 352 ? -13.264 11.409 88.66 1 70.59 706 MET C N 1
ATOM 8124 C CA . MET C 1 352 ? -13.046 11.41 87.219 1 70.86 706 MET C CA 1
ATOM 8125 C C . MET C 1 352 ? -14.28 11.973 86.504 1 71.44 706 MET C C 1
ATOM 8126 O O . MET C 1 352 ? -14.14 12.862 85.668 1 71.65 706 MET C O 1
ATOM 8131 N N . VAL C 1 353 ? -15.483 11.494 86.863 1 71.45 707 VAL C N 1
ATOM 8132 C CA . VAL C 1 353 ? -16.727 11.964 86.265 1 72.06 707 VAL C CA 1
ATOM 8133 C C . VAL C 1 353 ? -16.931 13.46 86.489 1 73.12 707 VAL C C 1
ATOM 8134 O O . VAL C 1 353 ? -17.298 14.169 85.553 1 73.47 707 VAL C O 1
ATOM 8138 N N . GLU C 1 354 ? -16.651 13.952 87.703 1 73.51 708 GLU C N 1
ATOM 8139 C CA . GLU C 1 354 ? -16.81 15.371 88.013 1 74.42 708 GLU C CA 1
ATOM 8140 C C . GLU C 1 354 ? -15.832 16.254 87.252 1 74.76 708 GLU C C 1
ATOM 8141 O O . GLU C 1 354 ? -16.173 17.387 86.913 1 75.09 708 GLU C O 1
ATOM 8147 N N . GLN C 1 355 ? -14.633 15.733 86.958 1 74.52 709 GLN C N 1
ATOM 8148 C CA . GLN C 1 355 ? -13.639 16.471 86.194 1 74.86 709 GLN C CA 1
ATOM 8149 C C . GLN C 1 355 ? -14.056 16.521 84.723 1 74.98 709 GLN C C 1
ATOM 8150 O O . GLN C 1 355 ? -13.975 17.583 84.106 1 75.1 709 GLN C O 1
ATOM 8156 N N . LEU C 1 356 ? -14.557 15.393 84.18 1 74.78 710 LEU C N 1
ATOM 8157 C CA . LEU C 1 356 ? -15.031 15.326 82.794 1 75.06 710 LEU C CA 1
ATOM 8158 C C . LEU C 1 356 ? -16.277 16.205 82.59 1 76.12 710 LEU C C 1
ATOM 8159 O O . LEU C 1 356 ? -16.447 16.795 81.522 1 76.3 710 LEU C O 1
ATOM 8164 N N . GLU C 1 357 ? -17.131 16.306 83.618 1 76.72 711 GLU C N 1
ATOM 8165 C CA . GLU C 1 357 ? -18.333 17.137 83.585 1 77.97 711 GLU C CA 1
ATOM 8166 C C . GLU C 1 357 ? -17.97 18.617 83.57 1 79.17 711 GLU C C 1
ATOM 8167 O O . GLU C 1 357 ? -18.631 19.412 82.899 1 79.4 711 GLU C O 1
ATOM 8173 N N . GLU C 1 358 ? -16.92 18.985 84.314 1 79.77 712 GLU C N 1
ATOM 8174 C CA . GLU C 1 358 ? -16.439 20.354 84.39 1 80.93 712 GLU C CA 1
ATOM 8175 C C . GLU C 1 358 ? -15.929 20.818 83.026 1 81.76 712 GLU C C 1
ATOM 8176 O O . GLU C 1 358 ? -16.204 21.944 82.629 1 81.94 712 GLU C O 1
ATOM 8182 N N . LEU C 1 359 ? -15.234 19.941 82.291 1 82.16 713 LEU C N 1
ATOM 8183 C CA . LEU C 1 359 ? -14.716 20.276 80.967 1 83.15 713 LEU C CA 1
ATOM 8184 C C . LEU C 1 359 ? -15.831 20.459 79.951 1 84.49 713 LEU C C 1
ATOM 8185 O O . LEU C 1 359 ? -15.744 21.335 79.093 1 84.6 713 LEU C O 1
ATOM 8190 N N . THR C 1 360 ? -16.877 19.635 80.045 1 85.38 714 THR C N 1
ATOM 8191 C CA . THR C 1 360 ? -18.023 19.715 79.145 1 86.79 714 THR C CA 1
ATOM 8192 C C . THR C 1 360 ? -18.819 21.006 79.402 1 88.31 714 THR C C 1
ATOM 8193 O O . THR C 1 360 ? -19.261 21.669 78.459 1 88.33 714 THR C O 1
ATOM 8197 N N . THR C 1 361 ? -18.961 21.374 80.685 1 89.42 715 THR C N 1
ATOM 8198 C CA . THR C 1 361 ? -19.684 22.568 81.119 1 90.93 715 THR C CA 1
ATOM 8199 C C . THR C 1 361 ? -18.932 23.856 80.759 1 92.5 715 THR C C 1
ATOM 8200 O O . THR C 1 361 ? -19.548 24.808 80.277 1 92.54 715 THR C O 1
ATOM 8204 N N . ASN C 1 362 ? -17.599 23.877 80.963 1 93.39 716 ASN C N 1
ATOM 8205 C CA . ASN C 1 362 ? -16.765 25.05 80.657 1 94.77 716 ASN C CA 1
ATOM 8206 C C . ASN C 1 362 ? -16.534 25.295 79.16 1 95.97 716 ASN C C 1
ATOM 8207 O O . ASN C 1 362 ? -15.872 26.27 78.802 1 96.08 716 ASN C O 1
ATOM 8212 N N . MET C 1 363 ? -17.049 24.414 78.291 1 96.61 717 MET C N 1
ATOM 8213 C CA . MET C 1 363 ? -16.89 24.574 76.851 1 97.73 717 MET C CA 1
ATOM 8214 C C . MET C 1 363 ? -18.14 25.125 76.152 1 98.48 717 MET C C 1
ATOM 8215 O O . MET C 1 363 ? -18.02 25.716 75.075 1 98.73 717 MET C O 1
ATOM 8220 N N . GLY C 1 364 ? -19.315 24.928 76.758 1 98.59 718 GLY C N 1
ATOM 8221 C CA . GLY C 1 364 ? -20.584 25.384 76.202 1 99.08 718 GLY C CA 1
ATOM 8222 C C . GLY C 1 364 ? -20.709 26.89 76.086 1 99.39 718 GLY C C 1
ATOM 8223 O O . GLY C 1 364 ? -20.256 27.484 75.105 1 99.48 718 GLY C O 1
ATOM 8224 N N . MET D 1 1 ? -16.874 -6.577 64.623 1 84.2 358 MET D N 1
ATOM 8225 C CA . MET D 1 1 ? -17.567 -5.311 64.394 1 85.01 358 MET D CA 1
ATOM 8226 C C . MET D 1 1 ? -18.251 -4.779 65.664 1 85.42 358 MET D C 1
ATOM 8227 O O . MET D 1 1 ? -18.087 -3.607 65.992 1 85.66 358 MET D O 1
ATOM 8232 N N . GLY D 1 2 ? -19.002 -5.634 66.36 0.97 85.31 359 GLY D N 1
ATOM 8233 C CA . GLY D 1 2 ? -19.694 -5.271 67.596 0.97 85.47 359 GLY D CA 1
ATOM 8234 C C . GLY D 1 2 ? -18.722 -5.061 68.742 0.97 85.51 359 GLY D C 1
ATOM 8235 O O . GLY D 1 2 ? -18.6 -3.946 69.251 0.97 85.84 359 GLY D O 1
ATOM 8236 N N . SER D 1 3 ? -18.029 -6.141 69.161 1 84.96 360 SER D N 1
ATOM 8237 C CA . SER D 1 3 ? -16.978 -6.169 70.19 1 84.81 360 SER D CA 1
ATOM 8238 C C . SER D 1 3 ? -17.422 -5.83 71.654 1 84.6 360 SER D C 1
ATOM 8239 O O . SER D 1 3 ? -18.469 -5.222 71.879 1 84.64 360 SER D O 1
ATOM 8242 N N . SER D 1 4 ? -16.586 -6.241 72.642 0.92 84.18 361 SER D N 1
ATOM 8243 C CA . SER D 1 4 ? -16.743 -6.034 74.099 0.92 84.02 361 SER D CA 1
ATOM 8244 C C . SER D 1 4 ? -15.336 -6.141 74.736 0.92 83.18 361 SER D C 1
ATOM 8245 O O . SER D 1 4 ? -15.07 -6.989 75.589 0.92 82.92 361 SER D O 1
ATOM 8248 N N . HIS D 1 5 ? -14.45 -5.251 74.292 0.78 82.48 362 HIS D N 1
ATOM 8249 C CA . HIS D 1 5 ? -13.023 -5.23 74.581 0.78 82.25 362 HIS D CA 1
ATOM 8250 C C . HIS D 1 5 ? -12.51 -4.359 75.735 0.78 81.45 362 HIS D C 1
ATOM 8251 O O . HIS D 1 5 ? -11.293 -4.28 75.88 0.78 81.26 362 HIS D O 1
ATOM 8258 N N . HIS D 1 6 ? -13.371 -3.712 76.536 0.96 80.93 363 HIS D N 1
ATOM 8259 C CA . HIS D 1 6 ? -12.875 -2.863 77.637 0.96 80.92 363 HIS D CA 1
ATOM 8260 C C . HIS D 1 6 ? -13.034 -3.479 79.033 0.96 81.22 363 HIS D C 1
ATOM 8261 O O . HIS D 1 6 ? -12.938 -2.763 80.032 0.96 81.42 363 HIS D O 1
ATOM 8268 N N . HIS D 1 7 ? -13.249 -4.806 79.096 0.86 81.1 364 HIS D N 1
ATOM 8269 C CA . HIS D 1 7 ? -13.414 -5.622 80.304 0.86 81.42 364 HIS D CA 1
ATOM 8270 C C . HIS D 1 7 ? -12.363 -5.288 81.349 0.86 81.91 364 HIS D C 1
ATOM 8271 O O . HIS D 1 7 ? -11.193 -5.532 81.084 0.86 81.97 364 HIS D O 1
ATOM 8278 N N . HIS D 1 8 ? -12.749 -4.787 82.538 0.84 82.21 365 HIS D N 1
ATOM 8279 C CA . HIS D 1 8 ? -11.749 -4.498 83.585 0.84 83.1 365 HIS D CA 1
ATOM 8280 C C . HIS D 1 8 ? -10.998 -5.736 84.108 0.84 83.12 365 HIS D C 1
ATOM 8281 O O . HIS D 1 8 ? -10.165 -5.607 85.003 0.84 83.1 365 HIS D O 1
ATOM 8288 N N . HIS D 1 9 ? -11.27 -6.917 83.532 1 83.1 366 HIS D N 1
ATOM 8289 C CA . HIS D 1 9 ? -10.65 -8.181 83.898 1 83.61 366 HIS D CA 1
ATOM 8290 C C . HIS D 1 9 ? -9.388 -8.501 83.088 1 84.1 366 HIS D C 1
ATOM 8291 O O . HIS D 1 9 ? -9.194 -9.637 82.652 1 84.09 366 HIS D O 1
ATOM 8298 N N . HIS D 1 10 ? -8.512 -7.499 82.905 0.98 84.31 367 HIS D N 1
ATOM 8299 C CA . HIS D 1 10 ? -7.201 -7.739 82.298 0.98 84.8 367 HIS D CA 1
ATOM 8300 C C . HIS D 1 10 ? -6.192 -8.012 83.441 0.98 84.76 367 HIS D C 1
ATOM 8301 O O . HIS D 1 10 ? -5.057 -7.531 83.417 0.98 84.84 367 HIS D O 1
ATOM 8308 N N . SER D 1 11 ? -6.64 -8.781 84.453 1 84.44 368 SER D N 1
ATOM 8309 C CA . SER D 1 11 ? -5.899 -9.16 85.641 1 84.55 368 SER D CA 1
ATOM 8310 C C . SER D 1 11 ? -5.918 -10.685 85.757 1 84.48 368 SER D C 1
ATOM 8311 O O . SER D 1 11 ? -6.26 -11.228 86.804 1 84.73 368 SER D O 1
ATOM 8314 N N . SER D 1 12 ? -5.561 -11.376 84.669 1 84.01 369 SER D N 1
ATOM 8315 C CA . SER D 1 12 ? -5.513 -12.835 84.651 1 83.98 369 SER D CA 1
ATOM 8316 C C . SER D 1 12 ? -4.135 -13.324 85.162 1 83.86 369 SER D C 1
ATOM 8317 O O . SER D 1 12 ? -3.319 -13.843 84.399 1 83.83 369 SER D O 1
ATOM 8320 N N . GLY D 1 13 ? -3.892 -13.117 86.452 1 83.56 370 GLY D N 1
ATOM 8321 C CA . GLY D 1 13 ? -2.652 -13.503 87.11 1 83.65 370 GLY D CA 1
ATOM 8322 C C . GLY D 1 13 ? -2.714 -13.323 88.612 1 83.52 370 GLY D C 1
ATOM 8323 O O . GLY D 1 13 ? -3.798 -13.249 89.196 1 83.36 370 GLY D O 1
ATOM 8324 N N . ILE D 1 37 ? -20.712 -25.601 100.429 1 99.53 391 ILE D N 1
ATOM 8325 C CA . ILE D 1 37 ? -21.807 -25.86 101.362 1 100.08 391 ILE D CA 1
ATOM 8326 C C . ILE D 1 37 ? -22.722 -26.984 100.842 1 100.1 391 ILE D C 1
ATOM 8327 O O . ILE D 1 37 ? -23.022 -27.924 101.581 1 100.11 391 ILE D O 1
ATOM 8332 N N . ASP D 1 38 ? -23.151 -26.9 99.571 1 99.87 392 ASP D N 1
ATOM 8333 C CA . ASP D 1 38 ? -24.036 -27.915 98.99 1 100.04 392 ASP D CA 1
ATOM 8334 C C . ASP D 1 38 ? -23.361 -28.761 97.897 1 99.96 392 ASP D C 1
ATOM 8335 O O . ASP D 1 38 ? -22.344 -28.363 97.334 1 100.03 392 ASP D O 1
ATOM 8340 N N . ILE D 1 39 ? -23.93 -29.943 97.627 1 99.66 393 ILE D N 1
ATOM 8341 C CA . ILE D 1 39 ? -23.419 -30.934 96.681 1 99.87 393 ILE D CA 1
ATOM 8342 C C . ILE D 1 39 ? -23.986 -30.75 95.248 1 99.96 393 ILE D C 1
ATOM 8343 O O . ILE D 1 39 ? -24.884 -29.932 95.036 1 100.11 393 ILE D O 1
ATOM 8348 N N . ALA D 1 40 ? -23.437 -31.495 94.263 1 99.65 394 ALA D N 1
ATOM 8349 C CA . ALA D 1 40 ? -23.884 -31.467 92.866 1 99.72 394 ALA D CA 1
ATOM 8350 C C . ALA D 1 40 ? -25.24 -32.163 92.645 1 99.68 394 ALA D C 1
ATOM 8351 O O . ALA D 1 40 ? -25.79 -32.066 91.55 1 99.71 394 ALA D O 1
ATOM 8353 N N . ALA D 1 41 ? -25.784 -32.857 93.676 1 99.47 395 ALA D N 1
ATOM 8354 C CA . ALA D 1 41 ? -27.115 -33.486 93.622 1 99.67 395 ALA D CA 1
ATOM 8355 C C . ALA D 1 41 ? -28.251 -32.465 93.374 1 99.57 395 ALA D C 1
ATOM 8356 O O . ALA D 1 41 ? -29.391 -32.852 93.133 1 99.77 395 ALA D O 1
ATOM 8358 N N . PHE D 1 42 ? -27.921 -31.171 93.445 1 99.09 396 PHE D N 1
ATOM 8359 C CA . PHE D 1 42 ? -28.74 -30.015 93.143 1 99.1 396 PHE D CA 1
ATOM 8360 C C . PHE D 1 42 ? -29.202 -30.041 91.674 1 99.22 396 PHE D C 1
ATOM 8361 O O . PHE D 1 42 ? -30.283 -29.549 91.375 1 99.25 396 PHE D O 1
ATOM 8369 N N . GLU D 1 43 ? -28.396 -30.61 90.765 1 99.11 397 GLU D N 1
ATOM 8370 C CA . GLU D 1 43 ? -28.745 -30.668 89.352 1 99.52 397 GLU D CA 1
ATOM 8371 C C . GLU D 1 43 ? -30.07 -31.39 89.071 1 99.71 397 GLU D C 1
ATOM 8372 O O . GLU D 1 43 ? -30.949 -30.807 88.437 1 99.77 397 GLU D O 1
ATOM 8378 N N . SER D 1 44 ? -30.214 -32.648 89.521 1 99.61 398 SER D N 1
ATOM 8379 C CA . SER D 1 44 ? -31.425 -33.426 89.264 1 99.96 398 SER D CA 1
ATOM 8380 C C . SER D 1 44 ? -32.566 -33.013 90.179 1 99.93 398 SER D C 1
ATOM 8381 O O . SER D 1 44 ? -32.37 -32.901 91.385 1 100.16 398 SER D O 1
ATOM 8384 N N . PRO D 1 45 ? -33.776 -32.821 89.628 1 99.48 399 PRO D N 1
ATOM 8385 C CA . PRO D 1 45 ? -34.916 -32.416 90.468 1 99.32 399 PRO D CA 1
ATOM 8386 C C . PRO D 1 45 ? -35.334 -33.427 91.532 1 99.25 399 PRO D C 1
ATOM 8387 O O . PRO D 1 45 ? -35.967 -33.059 92.52 1 99.43 399 PRO D O 1
ATOM 8391 N N . LEU D 1 46 ? -34.98 -34.694 91.33 1 98.86 400 LEU D N 1
ATOM 8392 C CA . LEU D 1 46 ? -35.296 -35.771 92.258 1 99.08 400 LEU D CA 1
ATOM 8393 C C . LEU D 1 46 ? -34.527 -35.586 93.569 1 98.88 400 LEU D C 1
ATOM 8394 O O . LEU D 1 46 ? -35.082 -35.781 94.647 1 98.96 400 LEU D O 1
ATOM 8399 N N . THR D 1 47 ? -33.257 -35.188 93.472 1 98.47 401 THR D N 1
ATOM 8400 C CA . THR D 1 47 ? -32.376 -35.032 94.623 1 98.57 401 THR D CA 1
ATOM 8401 C C . THR D 1 47 ? -32.041 -33.578 94.987 1 97.98 401 THR D C 1
ATOM 8402 O O . THR D 1 47 ? -31.102 -33.345 95.751 1 98 401 THR D O 1
ATOM 8406 N N . SER D 1 48 ? -32.789 -32.608 94.455 1 97.24 402 SER D N 1
ATOM 8407 C CA . SER D 1 48 ? -32.505 -31.2 94.721 1 97.03 402 SER D CA 1
ATOM 8408 C C . SER D 1 48 ? -33.364 -30.581 95.809 1 96.66 402 SER D C 1
ATOM 8409 O O . SER D 1 48 ? -32.977 -29.552 96.352 1 96.86 402 SER D O 1
ATOM 8412 N N . SER D 1 49 ? -34.54 -31.163 96.089 1 95.89 403 SER D N 1
ATOM 8413 C CA . SER D 1 49 ? -35.519 -30.671 97.065 1 95.55 403 SER D CA 1
ATOM 8414 C C . SER D 1 49 ? -34.932 -30.032 98.336 1 94.67 403 SER D C 1
ATOM 8415 O O . SER D 1 49 ? -35.365 -28.947 98.72 1 94.62 403 SER D O 1
ATOM 8418 N N . ALA D 1 50 ? -33.965 -30.701 98.985 1 93.79 404 ALA D N 1
ATOM 8419 C CA . ALA D 1 50 ? -33.348 -30.202 100.214 1 93.34 404 ALA D CA 1
ATOM 8420 C C . ALA D 1 50 ? -32.354 -29.074 99.958 1 92.65 404 ALA D C 1
ATOM 8421 O O . ALA D 1 50 ? -32.298 -28.124 100.736 1 92.81 404 ALA D O 1
ATOM 8423 N N . SER D 1 51 ? -31.564 -29.184 98.88 1 91.68 405 SER D N 1
ATOM 8424 C CA . SER D 1 51 ? -30.563 -28.189 98.499 1 91.11 405 SER D CA 1
ATOM 8425 C C . SER D 1 51 ? -31.229 -26.859 98.147 1 90.34 405 SER D C 1
ATOM 8426 O O . SER D 1 51 ? -30.728 -25.806 98.532 1 90.35 405 SER D O 1
ATOM 8429 N N . ILE D 1 52 ? -32.363 -26.912 97.429 1 89.61 406 ILE D N 1
ATOM 8430 C CA . ILE D 1 52 ? -33.124 -25.727 97.036 1 89.5 406 ILE D CA 1
ATOM 8431 C C . ILE D 1 52 ? -33.69 -25.043 98.266 1 89.12 406 ILE D C 1
ATOM 8432 O O . ILE D 1 52 ? -33.618 -23.824 98.374 1 89.13 406 ILE D O 1
ATOM 8437 N N . GLN D 1 53 ? -34.235 -25.83 99.201 1 88.69 407 GLN D N 1
ATOM 8438 C CA . GLN D 1 53 ? -34.804 -25.31 100.438 1 88.8 407 GLN D CA 1
ATOM 8439 C C . GLN D 1 53 ? -33.739 -24.588 101.265 1 88.31 407 GLN D C 1
ATOM 8440 O O . GLN D 1 53 ? -34.009 -23.53 101.827 1 88.58 407 GLN D O 1
ATOM 8446 N N . GLN D 1 54 ? -32.519 -25.137 101.296 1 87.37 408 GLN D N 1
ATOM 8447 C CA . GLN D 1 54 ? -31.389 -24.559 102.008 1 86.91 408 GLN D CA 1
ATOM 8448 C C . GLN D 1 54 ? -30.998 -23.216 101.379 1 86.38 408 GLN D C 1
ATOM 8449 O O . GLN D 1 54 ? -30.807 -22.239 102.101 1 86.47 408 GLN D O 1
ATOM 8455 N N . LEU D 1 55 ? -30.925 -23.159 100.035 1 85.68 409 LEU D N 1
ATOM 8456 C CA . LEU D 1 55 ? -30.582 -21.951 99.277 1 85.31 409 LEU D CA 1
ATOM 8457 C C . LEU D 1 55 ? -31.656 -20.875 99.383 1 84.82 409 LEU D C 1
ATOM 8458 O O . LEU D 1 55 ? -31.342 -19.688 99.361 1 84.85 409 LEU D O 1
ATOM 8463 N N . LEU D 1 56 ? -32.919 -21.284 99.477 1 84.26 410 LEU D N 1
ATOM 8464 C CA . LEU D 1 56 ? -34.028 -20.353 99.607 1 84.38 410 LEU D CA 1
ATOM 8465 C C . LEU D 1 56 ? -34.08 -19.751 100.998 1 84.84 410 LEU D C 1
ATOM 8466 O O . LEU D 1 56 ? -34.462 -18.595 101.129 1 85.06 410 LEU D O 1
ATOM 8471 N N . GLU D 1 57 ? -33.713 -20.522 102.036 1 84.77 411 GLU D N 1
ATOM 8472 C CA . GLU D 1 57 ? -33.716 -20.029 103.408 1 85.01 411 GLU D CA 1
ATOM 8473 C C . GLU D 1 57 ? -32.631 -18.989 103.618 1 84.9 411 GLU D C 1
ATOM 8474 O O . GLU D 1 57 ? -32.861 -18.023 104.338 1 85.08 411 GLU D O 1
ATOM 8480 N N . HIS D 1 58 ? -31.461 -19.165 102.988 1 84.53 412 HIS D N 1
ATOM 8481 C CA . HIS D 1 58 ? -30.385 -18.189 103.115 1 84.78 412 HIS D CA 1
ATOM 8482 C C . HIS D 1 58 ? -30.709 -16.924 102.311 1 84.37 412 HIS D C 1
ATOM 8483 O O . HIS D 1 58 ? -30.412 -15.821 102.763 1 84.56 412 HIS D O 1
ATOM 8490 N N . TRP D 1 59 ? -31.337 -17.075 101.137 1 83.69 413 TRP D N 1
ATOM 8491 C CA . TRP D 1 59 ? -31.718 -15.933 100.31 1 83.49 413 TRP D CA 1
ATOM 8492 C C . TRP D 1 59 ? -32.835 -15.145 100.995 1 83.25 413 TRP D C 1
ATOM 8493 O O . TRP D 1 59 ? -32.773 -13.92 101.026 1 83.33 413 TRP D O 1
ATOM 8504 N N . ALA D 1 60 ? -33.822 -15.837 101.589 1 82.78 414 ALA D N 1
ATOM 8505 C CA . ALA D 1 60 ? -34.918 -15.162 102.285 1 82.83 414 ALA D CA 1
ATOM 8506 C C . ALA D 1 60 ? -34.442 -14.409 103.525 1 82.92 414 ALA D C 1
ATOM 8507 O O . ALA D 1 60 ? -35.055 -13.419 103.901 1 83.13 414 ALA D O 1
ATOM 8509 N N . ALA D 1 61 ? -33.35 -14.862 104.153 1 82.54 415 ALA D N 1
ATOM 8510 C CA . ALA D 1 61 ? -32.791 -14.193 105.321 1 82.47 415 ALA D CA 1
ATOM 8511 C C . ALA D 1 61 ? -32.219 -12.833 104.924 1 82.25 415 ALA D C 1
ATOM 8512 O O . ALA D 1 61 ? -32.375 -11.872 105.663 1 82.56 415 ALA D O 1
ATOM 8514 N N . ASP D 1 62 ? -31.577 -12.742 103.753 1 81.53 416 ASP D N 1
ATOM 8515 C CA . ASP D 1 62 ? -31.021 -11.481 103.274 1 81.28 416 ASP D CA 1
ATOM 8516 C C . ASP D 1 62 ? -32.124 -10.596 102.706 1 81.07 416 ASP D C 1
ATOM 8517 O O . ASP D 1 62 ? -32.106 -9.386 102.921 1 81.13 416 ASP D O 1
ATOM 8522 N N . ALA D 1 63 ? -33.084 -11.199 101.976 1 80.72 417 ALA D N 1
ATOM 8523 C CA . ALA D 1 63 ? -34.197 -10.485 101.353 1 80.83 417 ALA D CA 1
ATOM 8524 C C . ALA D 1 63 ? -35.171 -9.909 102.365 1 80.88 417 ALA D C 1
ATOM 8525 O O . ALA D 1 63 ? -35.776 -8.877 102.095 1 80.8 417 ALA D O 1
ATOM 8527 N N . ARG D 1 64 ? -35.333 -10.565 103.52 1 80.8 418 ARG D N 1
ATOM 8528 C CA . ARG D 1 64 ? -36.217 -10.062 104.569 1 81.17 418 ARG D CA 1
ATOM 8529 C C . ARG D 1 64 ? -35.663 -8.748 105.129 1 81.17 418 ARG D C 1
ATOM 8530 O O . ARG D 1 64 ? -36.431 -7.819 105.379 1 81.35 418 ARG D O 1
ATOM 8538 N N . LYS D 1 65 ? -34.327 -8.668 105.302 1 80.82 419 LYS D N 1
ATOM 8539 C CA . LYS D 1 65 ? -33.629 -7.481 105.804 1 80.98 419 LYS D CA 1
ATOM 8540 C C . LYS D 1 65 ? -33.668 -6.358 104.772 1 81.15 419 LYS D C 1
ATOM 8541 O O . LYS D 1 65 ? -33.848 -5.197 105.134 1 81.3 419 LYS D O 1
ATOM 8547 N N . GLU D 1 66 ? -33.523 -6.708 103.487 1 81.01 420 GLU D N 1
ATOM 8548 C CA . GLU D 1 66 ? -33.592 -5.756 102.386 1 81.43 420 GLU D CA 1
ATOM 8549 C C . GLU D 1 66 ? -35.005 -5.188 102.274 1 81.76 420 GLU D C 1
ATOM 8550 O O . GLU D 1 66 ? -35.165 -3.992 102.04 1 81.81 420 GLU D O 1
ATOM 8556 N N . PHE D 1 67 ? -36.027 -6.038 102.459 1 81.96 421 PHE D N 1
ATOM 8557 C CA . PHE D 1 67 ? -37.427 -5.615 102.419 1 82.67 421 PHE D CA 1
ATOM 8558 C C . PHE D 1 67 ? -37.749 -4.715 103.617 1 83.59 421 PHE D C 1
ATOM 8559 O O . PHE D 1 67 ? -38.48 -3.739 103.465 1 83.79 421 PHE D O 1
ATOM 8567 N N . GLU D 1 68 ? -37.161 -5.027 104.792 1 83.94 422 GLU D N 1
ATOM 8568 C CA . GLU D 1 68 ? -37.279 -4.256 106.028 1 84.94 422 GLU D CA 1
ATOM 8569 C C . GLU D 1 68 ? -36.722 -2.856 105.785 1 85.76 422 GLU D C 1
ATOM 8570 O O . GLU D 1 68 ? -37.357 -1.871 106.153 1 85.97 422 GLU D O 1
ATOM 8576 N N . LYS D 1 69 ? -35.542 -2.773 105.144 1 86.08 423 LYS D N 1
ATOM 8577 C CA . LYS D 1 69 ? -34.854 -1.524 104.83 1 86.97 423 LYS D CA 1
ATOM 8578 C C . LYS D 1 69 ? -35.685 -0.663 103.882 1 87.89 423 LYS D C 1
ATOM 8579 O O . LYS D 1 69 ? -35.706 0.557 104.024 1 88.05 423 LYS D O 1
ATOM 8585 N N . ALA D 1 70 ? -36.362 -1.299 102.913 1 88.38 424 ALA D N 1
ATOM 8586 C CA . ALA D 1 70 ? -37.228 -0.615 101.957 1 89.43 424 ALA D CA 1
ATOM 8587 C C . ALA D 1 70 ? -38.472 -0.076 102.654 1 90.43 424 ALA D C 1
ATOM 8588 O O . ALA D 1 70 ? -38.92 1.02 102.332 1 90.43 424 ALA D O 1
ATOM 8590 N N . LEU D 1 71 ? -39.013 -0.829 103.623 1 91.25 425 LEU D N 1
ATOM 8591 C CA . LEU D 1 71 ? -40.18 -0.412 104.397 1 92.69 425 LEU D CA 1
ATOM 8592 C C . LEU D 1 71 ? -39.862 0.802 105.262 1 94.43 425 LEU D C 1
ATOM 8593 O O . LEU D 1 71 ? -40.712 1.674 105.422 1 94.5 425 LEU D O 1
ATOM 8598 N N . MET D 1 72 ? -38.638 0.871 105.807 1 95.71 426 MET D N 1
ATOM 8599 C CA . MET D 1 72 ? -38.223 2.015 106.61 1 97.44 426 MET D CA 1
ATOM 8600 C C . MET D 1 72 ? -38.036 3.254 105.728 1 98.57 426 MET D C 1
ATOM 8601 O O . MET D 1 72 ? -38.352 4.358 106.162 1 98.76 426 MET D O 1
ATOM 8606 N N . ALA D 1 73 ? -37.545 3.071 104.489 1 99.2 427 ALA D N 1
ATOM 8607 C CA . ALA D 1 73 ? -37.363 4.156 103.523 1 100.35 427 ALA D CA 1
ATOM 8608 C C . ALA D 1 73 ? -38.72 4.724 103.074 1 101.4 427 ALA D C 1
ATOM 8609 O O . ALA D 1 73 ? -38.821 5.92 102.806 1 101.41 427 ALA D O 1
ATOM 8611 N N . VAL D 1 74 ? -39.756 3.867 102.992 1 102.13 428 VAL D N 1
ATOM 8612 C CA . VAL D 1 74 ? -41.118 4.27 102.641 1 103.28 428 VAL D CA 1
ATOM 8613 C C . VAL D 1 74 ? -41.676 5.149 103.773 1 104.51 428 VAL D C 1
ATOM 8614 O O . VAL D 1 74 ? -42.284 6.183 103.502 1 104.68 428 VAL D O 1
ATOM 8618 N N . LEU D 1 75 ? -41.431 4.755 105.035 1 105.2 429 LEU D N 1
ATOM 8619 C CA . LEU D 1 75 ? -41.872 5.49 106.222 1 106.41 429 LEU D CA 1
ATOM 8620 C C . LEU D 1 75 ? -41.18 6.855 106.372 1 107.66 429 LEU D C 1
ATOM 8621 O O . LEU D 1 75 ? -41.744 7.762 106.979 1 107.83 429 LEU D O 1
ATOM 8626 N N . GLU D 1 76 ? -39.972 7.007 105.824 1 108.41 430 GLU D N 1
ATOM 8627 C CA . GLU D 1 76 ? -39.251 8.275 105.886 1 109.62 430 GLU D CA 1
ATOM 8628 C C . GLU D 1 76 ? -39.837 9.274 104.893 1 110.38 430 GLU D C 1
ATOM 8629 O O . GLU D 1 76 ? -39.975 10.453 105.22 1 110.47 430 GLU D O 1
ATOM 8635 N N . LYS D 1 77 ? -40.173 8.808 103.677 1 110.71 431 LYS D N 1
ATOM 8636 C CA . LYS D 1 77 ? -40.758 9.669 102.651 1 111.43 431 LYS D CA 1
ATOM 8637 C C . LYS D 1 77 ? -42.216 9.983 102.998 1 112.05 431 LYS D C 1
ATOM 8638 O O . LYS D 1 77 ? -42.607 11.149 103.012 1 112.17 431 LYS D O 1
ATOM 8644 N N . GLU D 1 78 ? -43.011 8.948 103.311 1 112.24 432 GLU D N 1
ATOM 8645 C CA . GLU D 1 78 ? -44.417 9.109 103.669 1 112.86 432 GLU D CA 1
ATOM 8646 C C . GLU D 1 78 ? -44.731 8.419 104.989 1 113.3 432 GLU D C 1
ATOM 8647 O O . GLU D 1 78 ? -45.05 7.229 105.002 1 113.39 432 GLU D O 1
ATOM 8653 N N . PRO D 1 79 ? -44.691 9.153 106.113 1 113.38 433 PRO D N 1
ATOM 8654 C CA . PRO D 1 79 ? -45.01 8.53 107.408 1 113.61 433 PRO D CA 1
ATOM 8655 C C . PRO D 1 79 ? -46.465 8.077 107.567 1 114.12 433 PRO D C 1
ATOM 8656 O O . PRO D 1 79 ? -46.765 7.321 108.488 1 114.21 433 PRO D O 1
ATOM 8660 N N . GLY D 1 80 ? -47.345 8.512 106.667 1 114.35 434 GLY D N 1
ATOM 8661 C CA . GLY D 1 80 ? -48.749 8.122 106.681 1 115.11 434 GLY D CA 1
ATOM 8662 C C . GLY D 1 80 ? -48.984 6.658 106.357 1 115.74 434 GLY D C 1
ATOM 8663 O O . GLY D 1 80 ? -50.034 6.108 106.692 1 115.78 434 GLY D O 1
ATOM 8664 N N . LYS D 1 81 ? -47.996 6.004 105.722 1 116.1 435 LYS D N 1
ATOM 8665 C CA . LYS D 1 81 ? -48.063 4.587 105.357 1 116.88 435 LYS D CA 1
ATOM 8666 C C . LYS D 1 81 ? -47.723 3.636 106.524 1 117.43 435 LYS D C 1
ATOM 8667 O O . LYS D 1 81 ? -47.615 2.43 106.296 1 117.46 435 LYS D O 1
ATOM 8673 N N . ARG D 1 82 ? -47.563 4.168 107.759 1 117.67 436 ARG D N 1
ATOM 8674 C CA . ARG D 1 82 ? -47.212 3.422 108.971 1 118.33 436 ARG D CA 1
ATOM 8675 C C . ARG D 1 82 ? -48.128 2.229 109.245 1 118.62 436 ARG D C 1
ATOM 8676 O O . ARG D 1 82 ? -47.643 1.179 109.658 1 118.7 436 ARG D O 1
ATOM 8684 N N . ASP D 1 83 ? -49.44 2.383 109.022 1 118.61 437 ASP D N 1
ATOM 8685 C CA . ASP D 1 83 ? -50.391 1.293 109.244 1 119 437 ASP D CA 1
ATOM 8686 C C . ASP D 1 83 ? -50.246 0.183 108.199 1 118.75 437 ASP D C 1
ATOM 8687 O O . ASP D 1 83 ? -50.429 -0.99 108.524 1 118.82 437 ASP D O 1
ATOM 8692 N N . ILE D 1 84 ? -49.885 0.549 106.959 1 118.25 438 ILE D N 1
ATOM 8693 C CA . ILE D 1 84 ? -49.675 -0.416 105.882 1 118.2 438 ILE D CA 1
ATOM 8694 C C . ILE D 1 84 ? -48.4 -1.209 106.169 1 117.9 438 ILE D C 1
ATOM 8695 O O . ILE D 1 84 ? -48.4 -2.43 106.05 1 118.07 438 ILE D O 1
ATOM 8700 N N . ILE D 1 85 ? -47.332 -0.517 106.593 1 117.29 439 ILE D N 1
ATOM 8701 C CA . ILE D 1 85 ? -46.051 -1.131 106.951 1 117.28 439 ILE D CA 1
ATOM 8702 C C . ILE D 1 85 ? -46.172 -2.031 108.196 1 117.03 439 ILE D C 1
ATOM 8703 O O . ILE D 1 85 ? -45.462 -3.033 108.309 1 116.99 439 ILE D O 1
ATOM 8708 N N . ASN D 1 86 ? -47.115 -1.704 109.098 1 116.69 440 ASN D N 1
ATOM 8709 C CA . ASN D 1 86 ? -47.387 -2.494 110.295 1 116.85 440 ASN D CA 1
ATOM 8710 C C . ASN D 1 86 ? -47.987 -3.861 109.952 1 116.53 440 ASN D C 1
ATOM 8711 O O . ASN D 1 86 ? -47.774 -4.815 110.695 1 116.72 440 ASN D O 1
ATOM 8716 N N . GLN D 1 87 ? -48.718 -3.967 108.827 1 115.91 441 GLN D N 1
ATOM 8717 C CA . GLN D 1 87 ? -49.297 -5.238 108.378 1 115.86 441 GLN D CA 1
ATOM 8718 C C . GLN D 1 87 ? -48.227 -6.237 107.9 1 115.38 441 GLN D C 1
ATOM 8719 O O . GLN D 1 87 ? -48.475 -7.444 107.894 1 115.38 441 GLN D O 1
ATOM 8725 N N . PHE D 1 88 ? -47.05 -5.729 107.481 1 114.75 442 PHE D N 1
ATOM 8726 C CA . PHE D 1 88 ? -45.924 -6.547 107.039 1 114.43 442 PHE D CA 1
ATOM 8727 C C . PHE D 1 88 ? -45.098 -7.012 108.234 1 114.2 442 PHE D C 1
ATOM 8728 O O . PHE D 1 88 ? -44.586 -8.127 108.214 1 114.35 442 PHE D O 1
ATOM 8736 N N . GLN D 1 89 ? -44.976 -6.178 109.28 1 113.65 443 GLN D N 1
ATOM 8737 C CA . GLN D 1 89 ? -44.238 -6.568 110.477 1 113.61 443 GLN D CA 1
ATOM 8738 C C . GLN D 1 89 ? -45.037 -7.563 111.336 1 113.14 443 GLN D C 1
ATOM 8739 O O . GLN D 1 89 ? -44.449 -8.462 111.934 1 113.22 443 GLN D O 1
ATOM 8745 N N . THR D 1 90 ? -46.377 -7.445 111.343 1 112.43 444 THR D N 1
ATOM 8746 C CA . THR D 1 90 ? -47.243 -8.391 112.062 1 112.17 444 THR D CA 1
ATOM 8747 C C . THR D 1 90 ? -47.541 -9.683 111.246 1 111.31 444 THR D C 1
ATOM 8748 O O . THR D 1 90 ? -48.163 -10.613 111.762 1 111.42 444 THR D O 1
ATOM 8752 N N . CYS D 1 91 ? -47.107 -9.725 109.978 1 110.29 445 CYS D N 1
ATOM 8753 C CA . CYS D 1 91 ? -47.298 -10.846 109.078 1 109.79 445 CYS D CA 1
ATOM 8754 C C . CYS D 1 91 ? -46.437 -12.026 109.523 1 109.21 445 CYS D C 1
ATOM 8755 O O . CYS D 1 91 ? -45.263 -11.844 109.852 1 109.16 445 CYS D O 1
ATOM 8758 N N . PRO D 1 92 ? -47.02 -13.244 109.557 1 108.5 446 PRO D N 1
ATOM 8759 C CA . PRO D 1 92 ? -46.241 -14.428 109.967 1 107.91 446 PRO D CA 1
ATOM 8760 C C . PRO D 1 92 ? -44.967 -14.624 109.149 1 107.01 446 PRO D C 1
ATOM 8761 O O . PRO D 1 92 ? -44.968 -14.401 107.94 1 107.08 446 PRO D O 1
ATOM 8765 N N . PRO D 1 93 ? -43.869 -15.044 109.801 1 105.92 447 PRO D N 1
ATOM 8766 C CA . PRO D 1 93 ? -42.603 -15.224 109.073 1 105.13 447 PRO D CA 1
ATOM 8767 C C . PRO D 1 93 ? -42.666 -16.234 107.936 1 104.09 447 PRO D C 1
ATOM 8768 O O . PRO D 1 93 ? -41.917 -16.102 106.982 1 104.23 447 PRO D O 1
ATOM 8772 N N . GLU D 1 94 ? -43.559 -17.22 108.022 1 102.97 448 GLU D N 1
ATOM 8773 C CA . GLU D 1 94 ? -43.711 -18.23 106.978 1 102.42 448 GLU D CA 1
ATOM 8774 C C . GLU D 1 94 ? -44.246 -17.609 105.691 1 101.28 448 GLU D C 1
ATOM 8775 O O . GLU D 1 94 ? -43.827 -17.998 104.605 1 101.45 448 GLU D O 1
ATOM 8781 N N . ILE D 1 95 ? -45.168 -16.641 105.815 1 99.92 449 ILE D N 1
ATOM 8782 C CA . ILE D 1 95 ? -45.747 -15.94 104.674 1 99.04 449 ILE D CA 1
ATOM 8783 C C . ILE D 1 95 ? -44.746 -14.908 104.157 1 97.69 449 ILE D C 1
ATOM 8784 O O . ILE D 1 95 ? -44.517 -14.817 102.95 1 97.92 449 ILE D O 1
ATOM 8789 N N . LEU D 1 96 ? -44.133 -14.149 105.079 1 96.06 450 LEU D N 1
ATOM 8790 C CA . LEU D 1 96 ? -43.157 -13.107 104.777 1 94.8 450 LEU D CA 1
ATOM 8791 C C . LEU D 1 96 ? -41.918 -13.643 104.07 1 93.09 450 LEU D C 1
ATOM 8792 O O . LEU D 1 96 ? -41.399 -12.971 103.19 1 93.11 450 LEU D O 1
ATOM 8797 N N . ASN D 1 97 ? -41.466 -14.857 104.413 1 91.48 451 ASN D N 1
ATOM 8798 C CA . ASN D 1 97 ? -40.308 -15.459 103.756 1 90.37 451 ASN D CA 1
ATOM 8799 C C . ASN D 1 97 ? -40.614 -15.782 102.295 1 89.13 451 ASN D C 1
ATOM 8800 O O . ASN D 1 97 ? -39.735 -15.655 101.451 1 89.38 451 ASN D O 1
ATOM 8805 N N . LYS D 1 98 ? -41.847 -16.202 101.992 1 87.65 452 LYS D N 1
ATOM 8806 C CA . LYS D 1 98 ? -42.237 -16.505 100.617 1 86.77 452 LYS D CA 1
ATOM 8807 C C . LYS D 1 98 ? -42.517 -15.224 99.822 1 85.14 452 LYS D C 1
ATOM 8808 O O . LYS D 1 98 ? -42.257 -15.186 98.624 1 85.29 452 LYS D O 1
ATOM 8814 N N . LEU D 1 99 ? -43.038 -14.181 100.489 1 83.39 453 LEU D N 1
ATOM 8815 C CA . LEU D 1 99 ? -43.365 -12.894 99.886 1 82.2 453 LEU D CA 1
ATOM 8816 C C . LEU D 1 99 ? -42.128 -12.132 99.42 1 80.93 453 LEU D C 1
ATOM 8817 O O . LEU D 1 99 ? -42.111 -11.657 98.291 1 81.14 453 LEU D O 1
ATOM 8822 N N . VAL D 1 100 ? -41.093 -12.019 100.263 1 79.52 454 VAL D N 1
ATOM 8823 C CA . VAL D 1 100 ? -39.888 -11.271 99.906 1 78.6 454 VAL D CA 1
ATOM 8824 C C . VAL D 1 100 ? -39.094 -11.884 98.745 1 77.65 454 VAL D C 1
ATOM 8825 O O . VAL D 1 100 ? -38.239 -11.201 98.19 1 77.82 454 VAL D O 1
ATOM 8829 N N . LEU D 1 101 ? -39.36 -13.144 98.375 1 76.57 455 LEU D N 1
ATOM 8830 C CA . LEU D 1 101 ? -38.647 -13.782 97.268 1 76.21 455 LEU D CA 1
ATOM 8831 C C . LEU D 1 101 ? -39.431 -13.819 95.937 1 76.01 455 LEU D C 1
ATOM 8832 O O . LEU D 1 101 ? -38.97 -14.426 94.966 1 76.11 455 LEU D O 1
ATOM 8837 N N . ARG D 1 102 ? -40.608 -13.181 95.891 1 75.37 456 ARG D N 1
ATOM 8838 C CA . ARG D 1 102 ? -41.413 -13.126 94.68 1 75.15 456 ARG D CA 1
ATOM 8839 C C . ARG D 1 102 ? -40.748 -12.198 93.682 1 74.6 456 ARG D C 1
ATOM 8840 O O . ARG D 1 102 ? -40.189 -11.184 94.082 1 74.79 456 ARG D O 1
ATOM 8848 N N . PRO D 1 103 ? -40.76 -12.535 92.383 1 73.73 457 PRO D N 1
ATOM 8849 C CA . PRO D 1 103 ? -40.067 -11.69 91.399 1 73.11 457 PRO D CA 1
ATOM 8850 C C . PRO D 1 103 ? -40.449 -10.217 91.425 1 72.22 457 PRO D C 1
ATOM 8851 O O . PRO D 1 103 ? -39.565 -9.37 91.367 1 72.52 457 PRO D O 1
ATOM 8855 N N . SER D 1 104 ? -41.746 -9.912 91.55 1 71.03 458 SER D N 1
ATOM 8856 C CA . SER D 1 104 ? -42.231 -8.535 91.603 1 70.42 458 SER D CA 1
ATOM 8857 C C . SER D 1 104 ? -41.802 -7.816 92.883 1 69.78 458 SER D C 1
ATOM 8858 O O . SER D 1 104 ? -41.546 -6.614 92.857 1 69.71 458 SER D O 1
ATOM 8861 N N . VAL D 1 105 ? -41.698 -8.557 93.995 1 69.17 459 VAL D N 1
ATOM 8862 C CA . VAL D 1 105 ? -41.284 -8.012 95.285 1 68.94 459 VAL D CA 1
ATOM 8863 C C . VAL D 1 105 ? -39.779 -7.757 95.306 1 68.44 459 VAL D C 1
ATOM 8864 O O . VAL D 1 105 ? -39.35 -6.733 95.826 1 68.69 459 VAL D O 1
ATOM 8868 N N . VAL D 1 106 ? -38.984 -8.661 94.703 1 67.66 460 VAL D N 1
ATOM 8869 C CA . VAL D 1 106 ? -37.531 -8.515 94.615 1 67.33 460 VAL D CA 1
ATOM 8870 C C . VAL D 1 106 ? -37.195 -7.277 93.785 1 67.55 460 VAL D C 1
ATOM 8871 O O . VAL D 1 106 ? -36.355 -6.484 94.192 1 67.65 460 VAL D O 1
ATOM 8875 N N . LEU D 1 107 ? -37.881 -7.082 92.651 1 67.54 461 LEU D N 1
ATOM 8876 C CA . LEU D 1 107 ? -37.652 -5.909 91.81 1 68.11 461 LEU D CA 1
ATOM 8877 C C . LEU D 1 107 ? -38.047 -4.633 92.545 1 68.83 461 LEU D C 1
ATOM 8878 O O . LEU D 1 107 ? -37.288 -3.671 92.522 1 69.11 461 LEU D O 1
ATOM 8883 N N . TRP D 1 108 ? -39.204 -4.628 93.227 1 68.96 462 TRP D N 1
ATOM 8884 C CA . TRP D 1 108 ? -39.642 -3.45 93.97 1 69.63 462 TRP D CA 1
ATOM 8885 C C . TRP D 1 108 ? -38.656 -3.086 95.069 1 69.97 462 TRP D C 1
ATOM 8886 O O . TRP D 1 108 ? -38.322 -1.916 95.218 1 70.03 462 TRP D O 1
ATOM 8897 N N . THR D 1 109 ? -38.184 -4.087 95.823 1 70.09 463 THR D N 1
ATOM 8898 C CA . THR D 1 109 ? -37.236 -3.909 96.922 1 70.56 463 THR D CA 1
ATOM 8899 C C . THR D 1 109 ? -35.903 -3.374 96.392 1 71.22 463 THR D C 1
ATOM 8900 O O . THR D 1 109 ? -35.328 -2.464 96.983 1 71.47 463 THR D O 1
ATOM 8904 N N . THR D 1 110 ? -35.429 -3.929 95.264 1 71.23 464 THR D N 1
ATOM 8905 C CA . THR D 1 110 ? -34.178 -3.521 94.638 1 71.61 464 THR D CA 1
ATOM 8906 C C . THR D 1 110 ? -34.26 -2.083 94.143 1 72 464 THR D C 1
ATOM 8907 O O . THR D 1 110 ? -33.388 -1.293 94.471 1 72.15 464 THR D O 1
ATOM 8911 N N . VAL D 1 111 ? -35.314 -1.731 93.392 1 72.15 465 VAL D N 1
ATOM 8912 C CA . VAL D 1 111 ? -35.509 -0.376 92.869 1 72.91 465 VAL D CA 1
ATOM 8913 C C . VAL D 1 111 ? -35.626 0.633 94.019 1 73.68 465 VAL D C 1
ATOM 8914 O O . VAL D 1 111 ? -35.026 1.705 93.962 1 73.76 465 VAL D O 1
ATOM 8918 N N . MET D 1 112 ? -36.345 0.257 95.078 1 74.07 466 MET D N 1
ATOM 8919 C CA . MET D 1 112 ? -36.557 1.087 96.26 1 75.01 466 MET D CA 1
ATOM 8920 C C . MET D 1 112 ? -35.257 1.376 97.02 1 75.27 466 MET D C 1
ATOM 8921 O O . MET D 1 112 ? -34.999 2.524 97.373 1 75.29 466 MET D O 1
ATOM 8926 N N . LEU D 1 113 ? -34.441 0.342 97.266 1 75.31 467 LEU D N 1
ATOM 8927 C CA . LEU D 1 113 ? -33.184 0.506 97.988 1 75.82 467 LEU D CA 1
ATOM 8928 C C . LEU D 1 113 ? -32.16 1.265 97.17 1 75.96 467 LEU D C 1
ATOM 8929 O O . LEU D 1 113 ? -31.42 2.077 97.722 1 75.99 467 LEU D O 1
ATOM 8934 N N . GLN D 1 114 ? -32.11 1.003 95.859 1 75.84 468 GLN D N 1
ATOM 8935 C CA . GLN D 1 114 ? -31.175 1.694 94.987 1 76.13 468 GLN D CA 1
ATOM 8936 C C . GLN D 1 114 ? -31.543 3.161 94.864 1 76.84 468 GLN D C 1
ATOM 8937 O O . GLN D 1 114 ? -30.647 3.993 94.858 1 77.08 468 GLN D O 1
ATOM 8943 N N . ALA D 1 115 ? -32.843 3.495 94.834 1 77.06 469 ALA D N 1
ATOM 8944 C CA . ALA D 1 115 ? -33.271 4.89 94.757 1 77.9 469 ALA D CA 1
ATOM 8945 C C . ALA D 1 115 ? -32.796 5.69 95.974 1 78.66 469 ALA D C 1
ATOM 8946 O O . ALA D 1 115 ? -32.35 6.83 95.817 1 78.82 469 ALA D O 1
ATOM 8948 N N . SER D 1 116 ? -32.853 5.086 97.178 1 78.91 470 SER D N 1
ATOM 8949 C CA . SER D 1 116 ? -32.395 5.743 98.404 1 79.64 470 SER D CA 1
ATOM 8950 C C . SER D 1 116 ? -30.872 5.982 98.402 1 80.1 470 SER D C 1
ATOM 8951 O O . SER D 1 116 ? -30.399 6.921 99.045 1 80.33 470 SER D O 1
ATOM 8954 N N . ASN D 1 117 ? -30.109 5.149 97.669 1 80.01 471 ASN D N 1
ATOM 8955 C CA . ASN D 1 117 ? -28.655 5.305 97.53 1 80.31 471 ASN D CA 1
ATOM 8956 C C . ASN D 1 117 ? -28.25 6.13 96.288 1 80.15 471 ASN D C 1
ATOM 8957 O O . ASN D 1 117 ? -27.079 6.121 95.915 1 80.36 471 ASN D O 1
ATOM 8962 N N . GLY D 1 118 ? -29.211 6.803 95.653 1 79.66 472 GLY D N 1
ATOM 8963 C CA . GLY D 1 118 ? -28.984 7.62 94.469 1 79.63 472 GLY D CA 1
ATOM 8964 C C . GLY D 1 118 ? -28.595 6.839 93.231 1 79.2 472 GLY D C 1
ATOM 8965 O O . GLY D 1 118 ? -27.853 7.349 92.39 1 79.43 472 GLY D O 1
ATOM 8966 N N . ILE D 1 119 ? -29.073 5.592 93.116 1 78.39 473 ILE D N 1
ATOM 8967 C CA . ILE D 1 119 ? -28.766 4.733 91.973 1 78.05 473 ILE D CA 1
ATOM 8968 C C . ILE D 1 119 ? -30.016 4.393 91.168 1 78.07 473 ILE D C 1
ATOM 8969 O O . ILE D 1 119 ? -30.974 3.839 91.696 1 78.19 473 ILE D O 1
ATOM 8974 N N . THR D 1 120 ? -30.001 4.741 89.88 1 77.8 474 THR D N 1
ATOM 8975 C CA . THR D 1 120 ? -31.112 4.525 88.974 1 78.04 474 THR D CA 1
ATOM 8976 C C . THR D 1 120 ? -31.095 3.134 88.348 1 78.04 474 THR D C 1
ATOM 8977 O O . THR D 1 120 ? -30.034 2.599 88.033 1 78.01 474 THR D O 1
ATOM 8981 N N . ILE D 1 121 ? -32.288 2.555 88.168 1 77.95 475 ILE D N 1
ATOM 8982 C CA . ILE D 1 121 ? -32.474 1.264 87.521 1 78.27 475 ILE D CA 1
ATOM 8983 C C . ILE D 1 121 ? -33.307 1.479 86.261 1 78.86 475 ILE D C 1
ATOM 8984 O O . ILE D 1 121 ? -34.316 2.183 86.31 1 79.05 475 ILE D O 1
ATOM 8989 N N . HIS D 1 122 ? -32.864 0.922 85.123 1 78.99 476 HIS D N 1
ATOM 8990 C CA . HIS D 1 122 ? -33.586 1.098 83.865 1 79.58 476 HIS D CA 1
ATOM 8991 C C . HIS D 1 122 ? -34.062 -0.208 83.248 1 79.94 476 HIS D C 1
ATOM 8992 O O . HIS D 1 122 ? -33.453 -1.257 83.446 1 79.97 476 HIS D O 1
ATOM 8999 N N . SER D 1 123 ? -35.132 -0.127 82.456 1 80.17 477 SER D N 1
ATOM 9000 C CA . SER D 1 123 ? -35.658 -1.26 81.701 1 81 477 SER D CA 1
ATOM 9001 C C . SER D 1 123 ? -34.818 -1.449 80.417 1 81.58 477 SER D C 1
ATOM 9002 O O . SER D 1 123 ? -34.049 -0.557 80.053 1 81.74 477 SER D O 1
ATOM 9005 N N . ILE D 1 124 ? -34.959 -2.595 79.728 1 81.66 478 ILE D N 1
ATOM 9006 C CA . ILE D 1 124 ? -34.175 -2.865 78.522 1 82.31 478 ILE D CA 1
ATOM 9007 C C . ILE D 1 124 ? -34.342 -1.793 77.436 1 82.55 478 ILE D C 1
ATOM 9008 O O . ILE D 1 124 ? -33.433 -1.598 76.634 1 82.57 478 ILE D O 1
ATOM 9013 N N . ASP D 1 125 ? -35.47 -1.07 77.431 1 82.6 479 ASP D N 1
ATOM 9014 C CA . ASP D 1 125 ? -35.687 -0.007 76.451 1 83.23 479 ASP D CA 1
ATOM 9015 C C . ASP D 1 125 ? -35.122 1.371 76.889 1 83.54 479 ASP D C 1
ATOM 9016 O O . ASP D 1 125 ? -35.444 2.387 76.279 1 83.64 479 ASP D O 1
ATOM 9021 N N . GLY D 1 126 ? -34.295 1.391 77.931 1 83.62 480 GLY D N 1
ATOM 9022 C CA . GLY D 1 126 ? -33.662 2.604 78.434 1 84.27 480 GLY D CA 1
ATOM 9023 C C . GLY D 1 126 ? -34.512 3.492 79.32 1 84.71 480 GLY D C 1
ATOM 9024 O O . GLY D 1 126 ? -34.059 4.566 79.724 1 84.64 480 GLY D O 1
ATOM 9025 N N . GLU D 1 127 ? -35.746 3.068 79.633 1 84.95 481 GLU D N 1
ATOM 9026 C CA . GLU D 1 127 ? -36.635 3.873 80.47 1 85.56 481 GLU D CA 1
ATOM 9027 C C . GLU D 1 127 ? -36.357 3.688 81.949 1 85.69 481 GLU D C 1
ATOM 9028 O O . GLU D 1 127 ? -36.066 2.583 82.388 1 85.64 481 GLU D O 1
ATOM 9034 N N . LEU D 1 128 ? -36.447 4.769 82.719 1 85.72 482 LEU D N 1
ATOM 9035 C CA . LEU D 1 128 ? -36.198 4.728 84.154 1 86.26 482 LEU D CA 1
ATOM 9036 C C . LEU D 1 128 ? -37.357 4.06 84.912 1 86.67 482 LEU D C 1
ATOM 9037 O O . LEU D 1 128 ? -38.515 4.443 84.746 1 86.59 482 LEU D O 1
ATOM 9042 N N . ILE D 1 129 ? -37.035 3.066 85.751 1 86.89 483 ILE D N 1
ATOM 9043 C CA . ILE D 1 129 ? -38.034 2.389 86.57 1 87.54 483 ILE D CA 1
ATOM 9044 C C . ILE D 1 129 ? -38.171 3.175 87.864 1 88.53 483 ILE D C 1
ATOM 9045 O O . ILE D 1 129 ? -37.292 3.11 88.724 1 88.63 483 ILE D O 1
ATOM 9050 N N . ALA D 1 130 ? -39.249 3.956 87.981 1 89.09 484 ALA D N 1
ATOM 9051 C CA . ALA D 1 130 ? -39.495 4.809 89.138 1 90.1 484 ALA D CA 1
ATOM 9052 C C . ALA D 1 130 ? -39.938 4.034 90.372 1 90.88 484 ALA D C 1
ATOM 9053 O O . ALA D 1 130 ? -40.789 3.149 90.275 1 90.98 484 ALA D O 1
ATOM 9055 N N . PRO D 1 131 ? -39.391 4.378 91.552 1 91.29 485 PRO D N 1
ATOM 9056 C CA . PRO D 1 131 ? -39.815 3.687 92.779 1 91.85 485 PRO D CA 1
ATOM 9057 C C . PRO D 1 131 ? -41.224 4.1 93.209 1 92.82 485 PRO D C 1
ATOM 9058 O O . PRO D 1 131 ? -41.482 5.266 93.499 1 92.88 485 PRO D O 1
ATOM 9062 N N . ASP D 1 132 ? -42.152 3.141 93.202 1 93.4 486 ASP D N 1
ATOM 9063 C CA . ASP D 1 132 ? -43.549 3.394 93.535 1 94.4 486 ASP D CA 1
ATOM 9064 C C . ASP D 1 132 ? -43.886 2.965 94.952 1 95.47 486 ASP D C 1
ATOM 9065 O O . ASP D 1 132 ? -43.979 1.77 95.227 1 95.46 486 ASP D O 1
ATOM 9070 N N . ILE D 1 133 ? -44.1 3.941 95.843 1 96.27 487 ILE D N 1
ATOM 9071 C CA . ILE D 1 133 ? -44.479 3.676 97.227 1 97.72 487 ILE D CA 1
ATOM 9072 C C . ILE D 1 133 ? -45.86 3.007 97.305 1 99.17 487 ILE D C 1
ATOM 9073 O O . ILE D 1 133 ? -46.069 2.129 98.139 1 99.44 487 ILE D O 1
ATOM 9078 N N . ASN D 1 134 ? -46.779 3.379 96.393 1 99.94 488 ASN D N 1
ATOM 9079 C CA . ASN D 1 134 ? -48.143 2.85 96.32 1 101.1 488 ASN D CA 1
ATOM 9080 C C . ASN D 1 134 ? -48.245 1.354 95.985 1 101.83 488 ASN D C 1
ATOM 9081 O O . ASN D 1 134 ? -49.344 0.801 96.016 1 101.89 488 ASN D O 1
ATOM 9086 N N . TYR D 1 135 ? -47.12 0.699 95.666 1 102.26 489 TYR D N 1
ATOM 9087 C CA . TYR D 1 135 ? -47.124 -0.735 95.388 1 103.25 489 TYR D CA 1
ATOM 9088 C C . TYR D 1 135 ? -47.377 -1.545 96.669 1 104.29 489 TYR D C 1
ATOM 9089 O O . TYR D 1 135 ? -47.983 -2.611 96.599 1 104.4 489 TYR D O 1
ATOM 9098 N N . LEU D 1 136 ? -46.949 -1.034 97.837 1 104.97 490 LEU D N 1
ATOM 9099 C CA . LEU D 1 136 ? -47.156 -1.705 99.12 1 106.23 490 LEU D CA 1
ATOM 9100 C C . LEU D 1 136 ? -48.633 -1.922 99.43 1 107.77 490 LEU D C 1
ATOM 9101 O O . LEU D 1 136 ? -48.97 -2.898 100.096 1 108.01 490 LEU D O 1
ATOM 9106 N N . GLU D 1 137 ? -49.51 -1.019 98.961 1 108.64 491 GLU D N 1
ATOM 9107 C CA . GLU D 1 137 ? -50.949 -1.141 99.178 1 109.91 491 GLU D CA 1
ATOM 9108 C C . GLU D 1 137 ? -51.476 -2.367 98.436 1 110.85 491 GLU D C 1
ATOM 9109 O O . GLU D 1 137 ? -52.247 -3.138 98.999 1 111.01 491 GLU D O 1
ATOM 9115 N N . GLU D 1 138 ? -51.035 -2.556 97.186 1 111.37 492 GLU D N 1
ATOM 9116 C CA . GLU D 1 138 ? -51.433 -3.691 96.357 1 112.56 492 GLU D CA 1
ATOM 9117 C C . GLU D 1 138 ? -50.857 -5 96.911 1 113.51 492 GLU D C 1
ATOM 9118 O O . GLU D 1 138 ? -51.527 -6.033 96.903 1 113.56 492 GLU D O 1
ATOM 9124 N N . LEU D 1 139 ? -49.613 -4.948 97.389 1 114.2 493 LEU D N 1
ATOM 9125 C CA . LEU D 1 139 ? -48.916 -6.101 97.935 1 115.39 493 LEU D CA 1
ATOM 9126 C C . LEU D 1 139 ? -49.569 -6.637 99.205 1 116.59 493 LEU D C 1
ATOM 9127 O O . LEU D 1 139 ? -49.73 -7.849 99.334 1 116.68 493 LEU D O 1
ATOM 9132 N N . ALA D 1 140 ? -49.973 -5.737 100.126 1 117.37 494 ALA D N 1
ATOM 9133 C CA . ALA D 1 140 ? -50.624 -6.104 101.395 1 118.55 494 ALA D CA 1
ATOM 9134 C C . ALA D 1 140 ? -52.053 -6.648 101.228 1 119.59 494 ALA D C 1
ATOM 9135 O O . ALA D 1 140 ? -52.573 -7.29 102.141 1 119.8 494 ALA D O 1
ATOM 9137 N N . GLU D 1 141 ? -52.687 -6.378 100.077 1 119.98 495 GLU D N 1
ATOM 9138 C CA . GLU D 1 141 ? -54.033 -6.843 99.757 1 120.79 495 GLU D CA 1
ATOM 9139 C C . GLU D 1 141 ? -54.014 -8.357 99.483 1 121.54 495 GLU D C 1
ATOM 9140 O O . GLU D 1 141 ? -54.911 -9.076 99.926 1 121.72 495 GLU D O 1
ATOM 9146 N N . SER D 1 142 ? -52.966 -8.843 98.786 1 121.79 496 SER D N 1
ATOM 9147 C CA . SER D 1 142 ? -52.799 -10.261 98.451 1 122.48 496 SER D CA 1
ATOM 9148 C C . SER D 1 142 ? -52.28 -11.134 99.606 1 123.14 496 SER D C 1
ATOM 9149 O O . SER D 1 142 ? -52.005 -12.313 99.392 1 123.17 496 SER D O 1
ATOM 9152 N N . LEU D 1 143 ? -52.148 -10.566 100.818 1 123.54 497 LEU D N 1
ATOM 9153 C CA . LEU D 1 143 ? -51.683 -11.293 101.999 1 124.41 497 LEU D CA 1
ATOM 9154 C C . LEU D 1 143 ? -52.762 -12.242 102.517 1 125.38 497 LEU D C 1
ATOM 9155 O O . LEU D 1 143 ? -52.449 -13.349 102.955 1 125.61 497 LEU D O 1
ATOM 9160 N N . LYS D 1 144 ? -54.03 -11.809 102.476 1 125.74 498 LYS D N 1
ATOM 9161 C CA . LYS D 1 144 ? -55.151 -12.63 102.935 1 126.54 498 LYS D CA 1
ATOM 9162 C C . LYS D 1 144 ? -55.772 -13.49 101.82 1 127.25 498 LYS D C 1
ATOM 9163 O O . LYS D 1 144 ? -56.459 -14.468 102.114 1 127.33 498 LYS D O 1
ATOM 9169 N N . SER D 1 145 ? -55.541 -13.131 100.55 1 127.6 499 SER D N 1
ATOM 9170 C CA . SER D 1 145 ? -56.103 -13.874 99.428 1 128.49 499 SER D CA 1
ATOM 9171 C C . SER D 1 145 ? -55.02 -14.535 98.572 1 129.33 499 SER D C 1
ATOM 9172 O O . SER D 1 145 ? -54.519 -13.918 97.632 1 129.55 499 SER D O 1
ATOM 9175 N N . PRO D 1 146 ? -54.667 -15.803 98.85 1 129.59 500 PRO D N 1
ATOM 9176 C CA . PRO D 1 146 ? -53.649 -16.475 98.029 1 129.83 500 PRO D CA 1
ATOM 9177 C C . PRO D 1 146 ? -54.272 -17.217 96.842 1 130.11 500 PRO D C 1
ATOM 9178 O O . PRO D 1 146 ? -53.639 -17.408 95.802 1 130.14 500 PRO D O 1
ATOM 9182 N N . GLY D 1 149 ? -53.042 -20.388 95.135 1 89.33 503 GLY D N 1
ATOM 9183 C CA . GLY D 1 149 ? -51.641 -20.749 94.958 1 89.87 503 GLY D CA 1
ATOM 9184 C C . GLY D 1 149 ? -51.324 -21.271 93.569 1 90.06 503 GLY D C 1
ATOM 9185 O O . GLY D 1 149 ? -51.972 -20.865 92.598 1 90.09 503 GLY D O 1
ATOM 9186 N N . VAL D 1 150 ? -50.296 -22.164 93.458 1 89.93 504 VAL D N 1
ATOM 9187 C CA . VAL D 1 150 ? -49.824 -22.825 92.221 1 90.15 504 VAL D CA 1
ATOM 9188 C C . VAL D 1 150 ? -49.38 -21.784 91.149 1 89.78 504 VAL D C 1
ATOM 9189 O O . VAL D 1 150 ? -50.002 -20.725 91.064 1 89.98 504 VAL D O 1
ATOM 9193 N N . PRO D 1 151 ? -48.278 -22.03 90.373 1 88.96 505 PRO D N 1
ATOM 9194 C CA . PRO D 1 151 ? -47.786 -21.044 89.383 1 88.34 505 PRO D CA 1
ATOM 9195 C C . PRO D 1 151 ? -48.773 -20 88.863 1 87.79 505 PRO D C 1
ATOM 9196 O O . PRO D 1 151 ? -49.806 -20.338 88.297 1 87.75 505 PRO D O 1
ATOM 9200 N N . TYR D 1 152 ? -48.482 -18.731 89.151 1 87.27 506 TYR D N 1
ATOM 9201 C CA . TYR D 1 152 ? -49.346 -17.621 88.78 1 87.27 506 TYR D CA 1
ATOM 9202 C C . TYR D 1 152 ? -49.307 -17.379 87.286 1 86.48 506 TYR D C 1
ATOM 9203 O O . TYR D 1 152 ? -48.396 -16.736 86.759 1 86.59 506 TYR D O 1
ATOM 9212 N N . ILE D 1 153 ? -50.296 -17.947 86.599 1 85.48 507 ILE D N 1
ATOM 9213 C CA . ILE D 1 153 ? -50.384 -17.866 85.151 1 84.95 507 ILE D CA 1
ATOM 9214 C C . ILE D 1 153 ? -50.952 -16.536 84.669 1 84.37 507 ILE D C 1
ATOM 9215 O O . ILE D 1 153 ? -52.14 -16.259 84.822 1 84.47 507 ILE D O 1
ATOM 9220 N N . ASN D 1 154 ? -50.075 -15.728 84.07 1 83.7 508 ASN D N 1
ATOM 9221 C CA . ASN D 1 154 ? -50.321 -14.413 83.484 1 83.58 508 ASN D CA 1
ATOM 9222 C C . ASN D 1 154 ? -51.04 -13.447 84.423 1 83.07 508 ASN D C 1
ATOM 9223 O O . ASN D 1 154 ? -52.098 -12.912 84.081 1 83 508 ASN D O 1
ATOM 9228 N N . ARG D 1 155 ? -50.452 -13.203 85.601 1 82.6 509 ARG D N 1
ATOM 9229 C CA . ARG D 1 155 ? -51.051 -12.279 86.553 1 82.62 509 ARG D CA 1
ATOM 9230 C C . ARG D 1 155 ? -50.76 -10.833 86.172 1 82.51 509 ARG D C 1
ATOM 9231 O O . ARG D 1 155 ? -49.655 -10.527 85.724 1 82.71 509 ARG D O 1
ATOM 9239 N N . ASP D 1 156 ? -51.757 -9.95 86.313 1 82.09 510 ASP D N 1
ATOM 9240 C CA . ASP D 1 156 ? -51.583 -8.539 85.982 1 82.29 510 ASP D CA 1
ATOM 9241 C C . ASP D 1 156 ? -50.798 -7.83 87.086 1 82.34 510 ASP D C 1
ATOM 9242 O O . ASP D 1 156 ? -51.374 -7.392 88.08 1 82.4 510 ASP D O 1
ATOM 9247 N N . ASP D 1 157 ? -49.479 -7.723 86.909 1 82.04 511 ASP D N 1
ATOM 9248 C CA . ASP D 1 157 ? -48.616 -7.053 87.873 1 81.89 511 ASP D CA 1
ATOM 9249 C C . ASP D 1 157 ? -47.615 -6.211 87.113 1 81.06 511 ASP D C 1
ATOM 9250 O O . ASP D 1 157 ? -46.804 -6.748 86.355 1 81.18 511 ASP D O 1
ATOM 9255 N N . LEU D 1 158 ? -47.682 -4.889 87.311 1 80.02 512 LEU D N 1
ATOM 9256 C CA . LEU D 1 158 ? -46.787 -3.933 86.666 1 79.4 512 LEU D CA 1
ATOM 9257 C C . LEU D 1 158 ? -45.327 -4.163 87.055 1 78.95 512 LEU D C 1
ATOM 9258 O O . LEU D 1 158 ? -44.438 -3.981 86.229 1 79.02 512 LEU D O 1
ATOM 9263 N N . TRP D 1 159 ? -45.08 -4.633 88.282 1 78.35 513 TRP D N 1
ATOM 9264 C CA . TRP D 1 159 ? -43.721 -4.906 88.741 1 78.28 513 TRP D CA 1
ATOM 9265 C C . TRP D 1 159 ? -43.143 -6.251 88.24 1 78.08 513 TRP D C 1
ATOM 9266 O O . TRP D 1 159 ? -42.132 -6.723 88.749 1 78.35 513 TRP D O 1
ATOM 9277 N N . LEU D 1 160 ? -43.758 -6.818 87.202 1 77.45 514 LEU D N 1
ATOM 9278 C CA . LEU D 1 160 ? -43.309 -7.996 86.462 1 77.26 514 LEU D CA 1
ATOM 9279 C C . LEU D 1 160 ? -43.018 -7.577 85 1 76.92 514 LEU D C 1
ATOM 9280 O O . LEU D 1 160 ? -42.148 -8.157 84.357 1 76.83 514 LEU D O 1
ATOM 9285 N N . ARG D 1 161 ? -43.754 -6.57 84.485 1 76.58 515 ARG D N 1
ATOM 9286 C CA . ARG D 1 161 ? -43.625 -6.002 83.145 1 76.84 515 ARG D CA 1
ATOM 9287 C C . ARG D 1 161 ? -42.635 -4.817 83.073 1 77.02 515 ARG D C 1
ATOM 9288 O O . ARG D 1 161 ? -42.256 -4.404 81.976 1 77.26 515 ARG D O 1
ATOM 9296 N N . LEU D 1 162 ? -42.253 -4.246 84.225 1 76.73 516 LEU D N 1
ATOM 9297 C CA . LEU D 1 162 ? -41.361 -3.091 84.293 1 76.85 516 LEU D CA 1
ATOM 9298 C C . LEU D 1 162 ? -39.963 -3.296 83.686 1 77.03 516 LEU D C 1
ATOM 9299 O O . LEU D 1 162 ? -39.518 -2.39 82.983 1 77.1 516 LEU D O 1
ATOM 9304 N N . PRO D 1 163 ? -39.248 -4.427 83.898 1 76.96 517 PRO D N 1
ATOM 9305 C CA . PRO D 1 163 ? -37.903 -4.551 83.309 1 77.21 517 PRO D CA 1
ATOM 9306 C C . PRO D 1 163 ? -37.848 -4.542 81.78 1 77.92 517 PRO D C 1
ATOM 9307 O O . PRO D 1 163 ? -36.759 -4.453 81.22 1 78.08 517 PRO D O 1
ATOM 9311 N N . PHE D 1 164 ? -38.999 -4.621 81.101 1 78.14 518 PHE D N 1
ATOM 9312 C CA . PHE D 1 164 ? -39.031 -4.659 79.638 1 78.81 518 PHE D CA 1
ATOM 9313 C C . PHE D 1 164 ? -39.566 -3.385 78.991 1 79.4 518 PHE D C 1
ATOM 9314 O O . PHE D 1 164 ? -39.247 -3.116 77.835 1 79.5 518 PHE D O 1
ATOM 9322 N N . GLY D 1 165 ? -40.366 -2.623 79.728 1 79.72 519 GLY D N 1
ATOM 9323 C CA . GLY D 1 165 ? -40.936 -1.374 79.243 1 80.61 519 GLY D CA 1
ATOM 9324 C C . GLY D 1 165 ? -41.812 -1.553 78.025 1 81.5 519 GLY D C 1
ATOM 9325 O O . GLY D 1 165 ? -42.819 -2.262 78.078 1 81.82 519 GLY D O 1
ATOM 9326 N N . GLN D 1 166 ? -41.43 -0.918 76.915 1 81.75 520 GLN D N 1
ATOM 9327 C CA . GLN D 1 166 ? -42.184 -1.011 75.669 1 82.53 520 GLN D CA 1
ATOM 9328 C C . GLN D 1 166 ? -41.581 -1.99 74.66 1 82.96 520 GLN D C 1
ATOM 9329 O O . GLN D 1 166 ? -42.235 -2.285 73.661 1 83.04 520 GLN D O 1
ATOM 9335 N N . ARG D 1 167 ? -40.348 -2.484 74.889 1 83.2 521 ARG D N 1
ATOM 9336 C CA . ARG D 1 167 ? -39.711 -3.391 73.936 1 84 521 ARG D CA 1
ATOM 9337 C C . ARG D 1 167 ? -40.416 -4.75 73.839 1 84.12 521 ARG D C 1
ATOM 9338 O O . ARG D 1 167 ? -40.383 -5.379 72.786 1 84.38 521 ARG D O 1
ATOM 9346 N N . ILE D 1 168 ? -41.082 -5.185 74.915 1 83.75 522 ILE D N 1
ATOM 9347 C CA . ILE D 1 168 ? -41.794 -6.46 74.933 1 83.94 522 ILE D CA 1
ATOM 9348 C C . ILE D 1 168 ? -43.267 -6.254 75.277 1 84.54 522 ILE D C 1
ATOM 9349 O O . ILE D 1 168 ? -43.581 -5.563 76.244 1 84.74 522 ILE D O 1
ATOM 9354 N N . LEU D 1 169 ? -44.172 -6.849 74.489 1 84.74 523 LEU D N 1
ATOM 9355 C CA . LEU D 1 169 ? -45.605 -6.723 74.744 1 85.44 523 LEU D CA 1
ATOM 9356 C C . LEU D 1 169 ? -46.128 -7.867 75.6 1 85.86 523 LEU D C 1
ATOM 9357 O O . LEU D 1 169 ? -45.683 -9 75.453 1 85.8 523 LEU D O 1
ATOM 9362 N N . PHE D 1 170 ? -47.073 -7.576 76.495 1 86.11 524 PHE D N 1
ATOM 9363 C CA . PHE D 1 170 ? -47.632 -8.596 77.375 1 86.86 524 PHE D CA 1
ATOM 9364 C C . PHE D 1 170 ? -49.04 -8.98 76.94 1 87.56 524 PHE D C 1
ATOM 9365 O O . PHE D 1 170 ? -49.907 -8.117 76.818 1 87.58 524 PHE D O 1
ATOM 9373 N N . GLU D 1 171 ? -49.253 -10.273 76.665 1 88.06 525 GLU D N 1
ATOM 9374 C CA . GLU D 1 171 ? -50.545 -10.774 76.197 1 89.12 525 GLU D CA 1
ATOM 9375 C C . GLU D 1 171 ? -51.593 -10.709 77.29 1 90.03 525 GLU D C 1
ATOM 9376 O O . GLU D 1 171 ? -51.29 -10.956 78.455 1 90.17 525 GLU D O 1
ATOM 9382 N N . SER D 1 172 ? -52.832 -10.4 76.913 1 90.48 526 SER D N 1
ATOM 9383 C CA . SER D 1 172 ? -53.923 -10.311 77.874 1 91.27 526 SER D CA 1
ATOM 9384 C C . SER D 1 172 ? -55.277 -10.692 77.239 1 91.62 526 SER D C 1
ATOM 9385 O O . SER D 1 172 ? -55.357 -10.888 76.025 1 91.65 526 SER D O 1
ATOM 9388 N N . ASP D 1 173 ? -56.325 -10.821 78.077 1 91.68 527 ASP D N 1
ATOM 9389 C CA . ASP D 1 173 ? -57.694 -11.128 77.675 1 92.23 527 ASP D CA 1
ATOM 9390 C C . ASP D 1 173 ? -57.798 -12.532 77.001 1 92.36 527 ASP D C 1
ATOM 9391 O O . ASP D 1 173 ? -57.349 -13.511 77.602 1 92.35 527 ASP D O 1
ATOM 9396 N N . GLU D 1 174 ? -58.387 -12.631 75.784 1 92.22 528 GLU D N 1
ATOM 9397 C CA . GLU D 1 174 ? -58.577 -13.861 75.024 1 92.45 528 GLU D CA 1
ATOM 9398 C C . GLU D 1 174 ? -57.265 -14.583 74.73 1 92.33 528 GLU D C 1
ATOM 9399 O O . GLU D 1 174 ? -57.23 -15.812 74.742 1 92.37 528 GLU D O 1
ATOM 9405 N N . VAL D 1 175 ? -56.183 -13.823 74.499 1 91.98 529 VAL D N 1
ATOM 9406 C CA . VAL D 1 175 ? -54.867 -14.385 74.217 1 92.03 529 VAL D CA 1
ATOM 9407 C C . VAL D 1 175 ? -54.341 -15.107 75.451 1 91.87 529 VAL D C 1
ATOM 9408 O O . VAL D 1 175 ? -53.874 -16.238 75.352 1 91.93 529 VAL D O 1
ATOM 9412 N N . GLY D 1 176 ? -54.474 -14.469 76.608 1 91.51 530 GLY D N 1
ATOM 9413 C CA . GLY D 1 176 ? -54.045 -15.052 77.872 1 91.64 530 GLY D CA 1
ATOM 9414 C C . GLY D 1 176 ? -54.904 -16.222 78.306 1 91.44 530 GLY D C 1
ATOM 9415 O O . GLY D 1 176 ? -54.414 -17.163 78.932 1 91.45 530 GLY D O 1
ATOM 9416 N N . ASN D 1 177 ? -56.192 -16.173 77.961 1 91.09 531 ASN D N 1
ATOM 9417 C CA . ASN D 1 177 ? -57.145 -17.223 78.288 1 91.18 531 ASN D CA 1
ATOM 9418 C C . ASN D 1 177 ? -56.782 -18.543 77.608 1 90.62 531 ASN D C 1
ATOM 9419 O O . ASN D 1 177 ? -56.827 -19.597 78.244 1 90.82 531 ASN D O 1
ATOM 9424 N N . ILE D 1 178 ? -56.406 -18.485 76.324 1 89.67 532 ILE D N 1
ATOM 9425 C CA . ILE D 1 178 ? -56.004 -19.674 75.578 1 89.31 532 ILE D CA 1
ATOM 9426 C C . ILE D 1 178 ? -54.657 -20.19 76.079 1 88.95 532 ILE D C 1
ATOM 9427 O O . ILE D 1 178 ? -54.496 -21.391 76.298 1 88.97 532 ILE D O 1
ATOM 9432 N N . GLY D 1 179 ? -53.724 -19.267 76.3 1 88.5 533 GLY D N 1
ATOM 9433 C CA . GLY D 1 179 ? -52.392 -19.576 76.799 1 88.56 533 GLY D CA 1
ATOM 9434 C C . GLY D 1 179 ? -52.39 -20.311 78.126 1 88.41 533 GLY D C 1
ATOM 9435 O O . GLY D 1 179 ? -51.528 -21.16 78.361 1 88.63 533 GLY D O 1
ATOM 9436 N N . THR D 1 180 ? -53.362 -20.01 79 1 87.82 534 THR D N 1
ATOM 9437 C CA . THR D 1 180 ? -53.472 -20.669 80.304 1 87.68 534 THR D CA 1
ATOM 9438 C C . THR D 1 180 ? -53.732 -22.169 80.128 1 87.53 534 THR D C 1
ATOM 9439 O O . THR D 1 180 ? -53.176 -22.984 80.867 1 87.75 534 THR D O 1
ATOM 9443 N N . THR D 1 181 ? -54.558 -22.53 79.133 1 86.82 535 THR D N 1
ATOM 9444 C CA . THR D 1 181 ? -54.887 -23.924 78.858 1 86.67 535 THR D CA 1
ATOM 9445 C C . THR D 1 181 ? -53.691 -24.677 78.281 1 86.11 535 THR D C 1
ATOM 9446 O O . THR D 1 181 ? -53.462 -25.834 78.634 1 86.05 535 THR D O 1
ATOM 9450 N N . ILE D 1 182 ? -52.907 -24.01 77.426 1 85.66 536 ILE D N 1
ATOM 9451 C CA . ILE D 1 182 ? -51.71 -24.618 76.842 1 85.81 536 ILE D CA 1
ATOM 9452 C C . ILE D 1 182 ? -50.642 -24.817 77.923 1 86.45 536 ILE D C 1
ATOM 9453 O O . ILE D 1 182 ? -49.968 -25.849 77.935 1 86.63 536 ILE D O 1
ATOM 9458 N N . VAL D 1 183 ? -50.527 -23.85 78.862 1 86.6 537 VAL D N 1
ATOM 9459 C CA . VAL D 1 183 ? -49.601 -23.917 79.993 1 87.04 537 VAL D CA 1
ATOM 9460 C C . VAL D 1 183 ? -49.963 -25.105 80.885 1 87.55 537 VAL D C 1
ATOM 9461 O O . VAL D 1 183 ? -49.072 -25.827 81.328 1 87.54 537 VAL D O 1
ATOM 9465 N N . HIS D 1 184 ? -51.265 -25.32 81.119 1 87.84 538 HIS D N 1
ATOM 9466 C CA . HIS D 1 184 ? -51.744 -26.424 81.939 1 88.64 538 HIS D CA 1
ATOM 9467 C C . HIS D 1 184 ? -51.359 -27.765 81.342 1 88.55 538 HIS D C 1
ATOM 9468 O O . HIS D 1 184 ? -50.972 -28.672 82.079 1 88.65 538 HIS D O 1
ATOM 9475 N N . GLU D 1 185 ? -51.431 -27.886 80.009 1 88.15 539 GLU D N 1
ATOM 9476 C CA . GLU D 1 185 ? -51.052 -29.123 79.337 1 88.31 539 GLU D CA 1
ATOM 9477 C C . GLU D 1 185 ? -49.543 -29.32 79.299 1 88.73 539 GLU D C 1
ATOM 9478 O O . GLU D 1 185 ? -49.082 -30.456 79.345 1 88.73 539 GLU D O 1
ATOM 9484 N N . SER D 1 186 ? -48.773 -28.223 79.25 1 89.07 540 SER D N 1
ATOM 9485 C CA . SER D 1 186 ? -47.313 -28.269 79.271 1 89.93 540 SER D CA 1
ATOM 9486 C C . SER D 1 186 ? -46.844 -28.713 80.661 1 90.43 540 SER D C 1
ATOM 9487 O O . SER D 1 186 ? -45.954 -29.553 80.767 1 90.69 540 SER D O 1
ATOM 9490 N N . LEU D 1 187 ? -47.462 -28.172 81.722 1 90.29 541 LEU D N 1
ATOM 9491 C CA . LEU D 1 187 ? -47.124 -28.537 83.093 1 90.72 541 LEU D CA 1
ATOM 9492 C C . LEU D 1 187 ? -47.533 -29.976 83.397 1 91.27 541 LEU D C 1
ATOM 9493 O O . LEU D 1 187 ? -46.825 -30.666 84.126 1 91.35 541 LEU D O 1
ATOM 9498 N N . LYS D 1 188 ? -48.651 -30.439 82.813 1 91.47 542 LYS D N 1
ATOM 9499 C CA . LYS D 1 188 ? -49.125 -31.815 82.964 1 92.13 542 LYS D CA 1
ATOM 9500 C C . LYS D 1 188 ? -48.16 -32.791 82.254 1 92.35 542 LYS D C 1
ATOM 9501 O O . LYS D 1 188 ? -47.914 -33.891 82.749 1 92.49 542 LYS D O 1
ATOM 9507 N N . LEU D 1 189 ? -47.602 -32.366 81.109 1 92.25 543 LEU D N 1
ATOM 9508 C CA . LEU D 1 189 ? -46.619 -33.105 80.317 1 92.68 543 LEU D CA 1
ATOM 9509 C C . LEU D 1 189 ? -45.295 -33.196 81.094 1 92.9 543 LEU D C 1
ATOM 9510 O O . LEU D 1 189 ? -44.641 -34.241 81.085 1 93.13 543 LEU D O 1
ATOM 9515 N N . ILE D 1 190 ? -44.905 -32.1 81.757 1 92.65 544 ILE D N 1
ATOM 9516 C CA . ILE D 1 190 ? -43.699 -32.036 82.572 1 92.93 544 ILE D CA 1
ATOM 9517 C C . ILE D 1 190 ? -43.868 -32.948 83.8 1 93.22 544 ILE D C 1
ATOM 9518 O O . ILE D 1 190 ? -42.945 -33.684 84.144 1 93.32 544 ILE D O 1
ATOM 9523 N N . GLU D 1 191 ? -45.064 -32.941 84.414 1 93.12 545 GLU D N 1
ATOM 9524 C CA . GLU D 1 191 ? -45.391 -33.771 85.572 1 93.44 545 GLU D CA 1
ATOM 9525 C C . GLU D 1 191 ? -45.355 -35.258 85.212 1 93.54 545 GLU D C 1
ATOM 9526 O O . GLU D 1 191 ? -44.91 -36.071 86.02 1 93.81 545 GLU D O 1
ATOM 9532 N N . SER D 1 192 ? -45.807 -35.612 83.999 1 93.17 546 SER D N 1
ATOM 9533 C CA . SER D 1 192 ? -45.79 -37.005 83.549 1 93.36 546 SER D CA 1
ATOM 953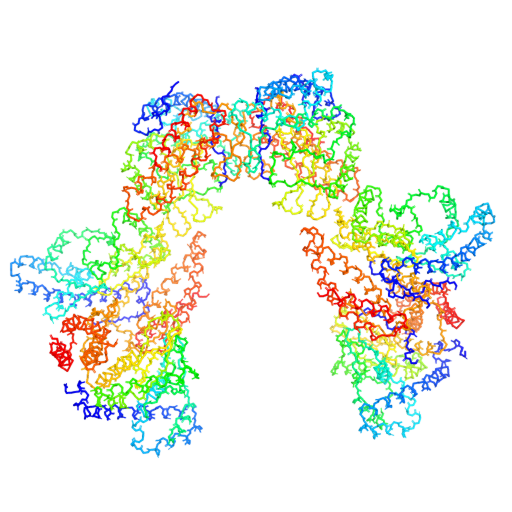4 C C . SER D 1 192 ? -44.355 -37.513 83.332 1 93.24 546 SER D C 1
ATOM 9535 O O . SER D 1 192 ? -44.085 -38.696 83.541 1 93.38 546 SER D O 1
ATOM 9538 N N . TRP D 1 193 ? -43.436 -36.619 82.931 1 92.79 547 TRP D N 1
ATOM 9539 C CA . TRP D 1 193 ? -42.034 -36.972 82.735 1 92.77 547 TRP D CA 1
ATOM 9540 C C . TRP D 1 193 ? -41.335 -37.072 84.1 1 92.39 547 TRP D C 1
ATOM 9541 O O . TRP D 1 193 ? -40.795 -38.124 84.439 1 92.48 547 TRP D O 1
ATOM 9552 N N . ARG D 1 194 ? -41.337 -35.977 84.873 1 91.82 548 ARG D N 1
ATOM 9553 C CA . ARG D 1 194 ? -40.713 -35.927 86.188 1 91.7 548 ARG D CA 1
ATOM 9554 C C . ARG D 1 194 ? -41.588 -35.118 87.118 1 91.36 548 ARG D C 1
ATOM 9555 O O . ARG D 1 194 ? -41.578 -33.888 87.045 1 91.4 548 ARG D O 1
ATOM 9563 N N . PRO D 1 195 ? -42.334 -35.771 88.021 1 90.83 549 PRO D N 1
ATOM 9564 C CA . PRO D 1 195 ? -43.156 -35.008 88.974 1 90.51 549 PRO D CA 1
ATOM 9565 C C . PRO D 1 195 ? -42.312 -34.136 89.916 1 90.18 549 PRO D C 1
ATOM 9566 O O . PRO D 1 195 ? -42.81 -33.139 90.441 1 90.3 549 PRO D O 1
ATOM 9570 N N . ALA D 1 196 ? -41.027 -34.501 90.11 1 89.53 550 ALA D N 1
ATOM 9571 C CA . ALA D 1 196 ? -40.077 -33.751 90.925 1 89.34 550 ALA D CA 1
ATOM 9572 C C . ALA D 1 196 ? -39.714 -32.414 90.262 1 88.79 550 ALA D C 1
ATOM 9573 O O . ALA D 1 196 ? -39.436 -31.447 90.971 1 88.85 550 ALA D O 1
ATOM 9575 N N . LEU D 1 197 ? -39.705 -32.361 88.911 1 88.12 551 LEU D N 1
ATOM 9576 C CA . LEU D 1 197 ? -39.401 -31.14 88.168 1 87.91 551 LEU D CA 1
ATOM 9577 C C . LEU D 1 197 ? -40.566 -30.16 88.259 1 87.24 551 LEU D C 1
ATOM 9578 O O . LEU D 1 197 ? -40.326 -28.955 88.338 1 87.44 551 LEU D O 1
ATOM 9583 N N . LEU D 1 198 ? -41.821 -30.658 88.285 1 86.26 552 LEU D N 1
ATOM 9584 C CA . LEU D 1 198 ? -42.97 -29.771 88.43 1 85.87 552 LEU D CA 1
ATOM 9585 C C . LEU D 1 198 ? -42.944 -29.131 89.819 1 85.49 552 LEU D C 1
ATOM 9586 O O . LEU D 1 198 ? -43.182 -27.93 89.934 1 85.8 552 LEU D O 1
ATOM 9591 N N . SER D 1 199 ? -42.606 -29.91 90.861 1 84.59 553 SER D N 1
ATOM 9592 C CA . SER D 1 199 ? -42.51 -29.376 92.218 1 84.14 553 SER D CA 1
ATOM 9593 C C . SER D 1 199 ? -41.401 -28.325 92.303 1 83.45 553 SER D C 1
ATOM 9594 O O . SER D 1 199 ? -41.582 -27.294 92.949 1 83.65 553 SER D O 1
ATOM 9597 N N . GLU D 1 200 ? -40.276 -28.574 91.613 1 82.44 554 GLU D N 1
ATOM 9598 C CA . GLU D 1 200 ? -39.131 -27.673 91.525 1 81.95 554 GLU D CA 1
ATOM 9599 C C . GLU D 1 200 ? -39.547 -26.361 90.857 1 81.39 554 GLU D C 1
ATOM 9600 O O . GLU D 1 200 ? -39.149 -25.292 91.312 1 81.45 554 GLU D O 1
ATOM 9606 N N . ILE D 1 201 ? -40.374 -26.447 89.802 1 80.78 555 ILE D N 1
ATOM 9607 C CA . ILE D 1 201 ? -40.895 -25.285 89.086 1 80.65 555 ILE D CA 1
ATOM 9608 C C . ILE D 1 201 ? -41.764 -24.424 90.01 1 80.61 555 ILE D C 1
ATOM 9609 O O . ILE D 1 201 ? -41.634 -23.206 89.997 1 80.95 555 ILE D O 1
ATOM 9614 N N . ILE D 1 202 ? -42.607 -25.046 90.841 1 79.96 556 ILE D N 1
ATOM 9615 C CA . ILE D 1 202 ? -43.473 -24.306 91.762 1 79.74 556 ILE D CA 1
ATOM 9616 C C . ILE D 1 202 ? -42.676 -23.567 92.846 1 79.34 556 ILE D C 1
ATOM 9617 O O . ILE D 1 202 ? -43.072 -22.485 93.282 1 79.45 556 ILE D O 1
ATOM 9622 N N . THR D 1 203 ? -41.541 -24.134 93.256 1 78.77 557 THR D N 1
ATOM 9623 C CA . THR D 1 203 ? -40.716 -23.554 94.314 1 78.67 557 THR D CA 1
ATOM 9624 C C . THR D 1 203 ? -39.781 -22.445 93.812 1 78.59 557 THR D C 1
ATOM 9625 O O . THR D 1 203 ? -39.635 -21.419 94.476 1 78.91 557 THR D O 1
ATOM 9629 N N . ILE D 1 204 ? -39.128 -22.657 92.664 1 77.87 558 ILE D N 1
ATOM 9630 C CA . ILE D 1 204 ? -38.165 -21.695 92.138 1 77.68 558 ILE D CA 1
ATOM 9631 C C . ILE D 1 204 ? -38.76 -20.693 91.149 1 77.73 558 ILE D C 1
ATOM 9632 O O . ILE D 1 204 ? -38.441 -19.507 91.218 1 77.9 558 ILE D O 1
ATOM 9637 N N . SER D 1 205 ? -39.611 -21.156 90.226 1 77.44 559 SER D N 1
ATOM 9638 C CA . SER D 1 205 ? -40.216 -20.288 89.207 1 77.5 559 SER D CA 1
ATOM 9639 C C . SER D 1 205 ? -41.747 -20.238 89.363 1 77.65 559 SER D C 1
ATOM 9640 O O . SER D 1 205 ? -42.471 -20.888 88.602 1 77.58 559 SER D O 1
ATOM 9643 N N . PRO D 1 206 ? -42.271 -19.482 90.347 1 77.59 560 PRO D N 1
ATOM 9644 C CA . PRO D 1 206 ? -43.724 -19.474 90.558 1 77.67 560 PRO D CA 1
ATOM 9645 C C . PRO D 1 206 ? -44.517 -18.515 89.678 1 77.76 560 PRO D C 1
ATOM 9646 O O . PRO D 1 206 ? -45.713 -18.371 89.904 1 77.88 560 PRO D O 1
ATOM 9650 N N . GLU D 1 207 ? -43.881 -17.847 88.708 1 77.55 561 GLU D N 1
ATOM 9651 C CA . GLU D 1 207 ? -44.584 -16.883 87.865 1 78 561 GLU D CA 1
ATOM 9652 C C . GLU D 1 207 ? -44.416 -17.159 86.392 1 78.49 561 GLU D C 1
ATOM 9653 O O . GLU D 1 207 ? -43.289 -17.307 85.932 1 78.89 561 GLU D O 1
ATOM 9659 N N . ILE D 1 208 ? -45.519 -17.199 85.637 1 78.27 562 ILE D N 1
ATOM 9660 C CA . ILE D 1 208 ? -45.431 -17.409 84.196 1 78.56 562 ILE D CA 1
ATOM 9661 C C . ILE D 1 208 ? -46.143 -16.267 83.49 1 78.64 562 ILE D C 1
ATOM 9662 O O . ILE D 1 208 ? -47.349 -16.129 83.641 1 78.73 562 ILE D O 1
ATOM 9667 N N . GLN D 1 209 ? -45.403 -15.416 82.767 1 78.28 563 GLN D N 1
ATOM 9668 C CA . GLN D 1 209 ? -45.999 -14.293 82.048 1 78.37 563 GLN D CA 1
ATOM 9669 C C . GLN D 1 209 ? -46.041 -14.58 80.545 1 79.03 563 GLN D C 1
ATOM 9670 O O . GLN D 1 209 ? -45.126 -15.21 80.014 1 79.17 563 GLN D O 1
ATOM 9676 N N . PHE D 1 210 ? -47.095 -14.118 79.855 1 79.28 564 PHE D N 1
ATOM 9677 C CA . PHE D 1 210 ? -47.21 -14.332 78.412 1 80.02 564 PHE D CA 1
ATOM 9678 C C . PHE D 1 210 ? -46.725 -13.109 77.665 1 80.67 564 PHE D C 1
ATOM 9679 O O . PHE D 1 210 ? -47.255 -12.015 77.857 1 80.96 564 PHE D O 1
ATOM 9687 N N . ILE D 1 211 ? -45.7 -13.285 76.832 1 80.72 565 ILE D N 1
ATOM 9688 C CA . ILE D 1 211 ? -45.097 -12.176 76.11 1 81.22 565 ILE D CA 1
ATOM 9689 C C . ILE D 1 211 ? -45.159 -12.331 74.584 1 81.84 565 ILE D C 1
ATOM 9690 O O . ILE D 1 211 ? -45.462 -13.41 74.07 1 82.16 565 ILE D O 1
ATOM 9695 N N . LYS D 1 212 ? -44.87 -11.235 73.864 1 81.82 566 LYS D N 1
ATOM 9696 C CA . LYS D 1 212 ? -44.789 -11.202 72.414 1 82.14 566 LYS D CA 1
ATOM 9697 C C . LYS D 1 212 ? -43.708 -10.199 72.024 1 82.33 566 LYS D C 1
ATOM 9698 O O . LYS D 1 212 ? -43.727 -9.059 72.485 1 82.39 566 LYS D O 1
ATOM 9704 N N . ASP D 1 213 ? -42.738 -10.64 71.227 1 82.29 567 ASP D N 1
ATOM 9705 C CA . ASP D 1 213 ? -41.66 -9.777 70.771 1 82.73 567 ASP D CA 1
ATOM 9706 C C . ASP D 1 213 ? -42.028 -9.285 69.374 1 83.27 567 ASP D C 1
ATOM 9707 O O . ASP D 1 213 ? -42.058 -10.07 68.424 1 83.56 567 ASP D O 1
ATOM 9712 N N . PRO D 1 214 ? -42.352 -7.992 69.235 1 83.14 568 PRO D N 1
ATOM 9713 C CA . PRO D 1 214 ? -42.734 -7.473 67.912 1 83.35 568 PRO D CA 1
ATOM 9714 C C . PRO D 1 214 ? -41.599 -7.521 66.886 1 83.93 568 PRO D C 1
ATOM 9715 O O . PRO D 1 214 ? -41.852 -7.67 65.695 1 84.04 568 PRO D O 1
ATOM 9719 N N . THR D 1 215 ? -40.346 -7.419 67.346 1 84.15 569 THR D N 1
ATOM 9720 C CA . THR D 1 215 ? -39.187 -7.47 66.458 1 84.73 569 THR D CA 1
ATOM 9721 C C . THR D 1 215 ? -38.84 -8.893 65.997 1 85.13 569 THR D C 1
ATOM 9722 O O . THR D 1 215 ? -38.146 -9.054 64.995 1 85.44 569 THR D O 1
ATOM 9726 N N . ALA D 1 216 ? -39.305 -9.919 66.719 1 84.98 570 ALA D N 1
ATOM 9727 C CA . ALA D 1 216 ? -39.004 -11.302 66.373 1 85.4 570 ALA D CA 1
ATOM 9728 C C . ALA D 1 216 ? -39.844 -11.817 65.212 1 85.55 570 ALA D C 1
ATOM 9729 O O . ALA D 1 216 ? -40.936 -11.307 64.964 1 85.82 570 ALA D O 1
ATOM 9731 N N . HIS D 1 217 ? -39.331 -12.834 64.501 1 85.24 571 HIS D N 1
ATOM 9732 C CA . HIS D 1 217 ? -40.041 -13.476 63.398 1 85.44 571 HIS D CA 1
ATOM 9733 C C . HIS D 1 217 ? -41.228 -14.254 63.978 1 85.48 571 HIS D C 1
ATOM 9734 O O . HIS D 1 217 ? -41.081 -14.906 65.009 1 85.79 571 HIS D O 1
ATOM 9741 N N . PRO D 1 218 ? -42.418 -14.177 63.362 1 85.08 572 PRO D N 1
ATOM 9742 C CA . PRO D 1 218 ? -43.586 -14.886 63.92 1 84.84 572 PRO D CA 1
ATOM 9743 C C . PRO D 1 218 ? -43.381 -16.367 64.246 1 84.48 572 PRO D C 1
ATOM 9744 O O . PRO D 1 218 ? -43.855 -16.814 65.278 1 84.58 572 PRO D O 1
ATOM 9748 N N . ASP D 1 219 ? -42.657 -17.118 63.405 1 83.96 573 ASP D N 1
ATOM 9749 C CA . ASP D 1 219 ? -42.426 -18.546 63.653 1 83.86 573 ASP D CA 1
ATOM 9750 C C . ASP D 1 219 ? -41.358 -18.854 64.715 1 83.19 573 ASP D C 1
ATOM 9751 O O . ASP D 1 219 ? -41.126 -20.024 65.021 1 83.15 573 ASP D O 1
ATOM 9756 N N . LYS D 1 220 ? -40.708 -17.826 65.274 1 82.5 574 LYS D N 1
ATOM 9757 C CA . LYS D 1 220 ? -39.686 -18.024 66.295 1 82.14 574 LYS D CA 1
ATOM 9758 C C . LYS D 1 220 ? -40.328 -18.088 67.67 1 81.32 574 LYS D C 1
ATOM 9759 O O . LYS D 1 220 ? -41.15 -17.233 68.009 1 81.27 574 LYS D O 1
ATOM 9765 N N . VAL D 1 221 ? -39.961 -19.102 68.462 1 80.53 575 VAL D N 1
ATOM 9766 C CA . VAL D 1 221 ? -40.47 -19.216 69.819 1 80.27 575 VAL D CA 1
ATOM 9767 C C . VAL D 1 221 ? -39.598 -18.368 70.742 1 79.79 575 VAL D C 1
ATOM 9768 O O . VAL D 1 221 ? -38.396 -18.602 70.853 1 79.59 575 VAL D O 1
ATOM 9772 N N . VAL D 1 222 ? -40.192 -17.34 71.352 1 79.44 576 VAL D N 1
ATOM 9773 C CA . VAL D 1 222 ? -39.454 -16.424 72.208 1 79.53 576 VAL D CA 1
ATOM 9774 C C . VAL D 1 222 ? -39.706 -16.689 73.68 1 79.4 576 VAL D C 1
ATOM 9775 O O . VAL D 1 222 ? -40.852 -16.726 74.116 1 79.64 576 VAL D O 1
ATOM 9779 N N . SER D 1 223 ? -38.637 -16.874 74.449 1 78.94 577 SER D N 1
ATOM 9780 C CA . SER D 1 223 ? -38.747 -17.089 75.882 1 78.98 577 SER D CA 1
ATOM 9781 C C . SER D 1 223 ? -37.52 -16.518 76.554 1 78.77 577 SER D C 1
ATOM 9782 O O . SER D 1 223 ? -36.399 -16.825 76.144 1 78.9 577 SER D O 1
ATOM 9785 N N . PHE D 1 224 ? -37.717 -15.683 77.576 1 78.33 578 PHE D N 1
ATOM 9786 C CA . PHE D 1 224 ? -36.585 -15.091 78.287 1 78.39 578 PHE D CA 1
ATOM 9787 C C . PHE D 1 224 ? -36.808 -14.983 79.796 1 77.71 578 PHE D C 1
ATOM 9788 O O . PHE D 1 224 ? -37.926 -15.144 80.281 1 77.54 578 PHE D O 1
ATOM 9796 N N . SER D 1 225 ? -35.721 -14.745 80.536 1 77.22 579 SER D N 1
ATOM 9797 C CA . SER D 1 225 ? -35.761 -14.594 81.982 1 77.15 579 SER D CA 1
ATOM 9798 C C . SER D 1 225 ? -34.694 -13.593 82.443 1 76.69 579 SER D C 1
ATOM 9799 O O . SER D 1 225 ? -33.613 -13.528 81.862 1 77.05 579 SER D O 1
ATOM 9802 N N . ASP D 1 226 ? -35.001 -12.802 83.473 1 75.63 580 ASP D N 1
ATOM 9803 C CA . ASP D 1 226 ? -34.064 -11.813 84.001 1 74.91 580 ASP D CA 1
ATOM 9804 C C . ASP D 1 226 ? -33.943 -12.001 85.505 1 73.66 580 ASP D C 1
ATOM 9805 O O . ASP D 1 226 ? -34.949 -12.232 86.177 1 73.71 580 ASP D O 1
ATOM 9810 N N . ASN D 1 227 ? -32.719 -11.891 86.042 1 72.4 581 ASN D N 1
ATOM 9811 C CA . ASN D 1 227 ? -32.516 -12.036 87.482 1 71.61 581 ASN D CA 1
ATOM 9812 C C . ASN D 1 227 ? -32.871 -10.795 88.289 1 70.39 581 ASN D C 1
ATOM 9813 O O . ASN D 1 227 ? -32.776 -10.844 89.512 1 70.59 581 ASN D O 1
ATOM 9818 N N . SER D 1 228 ? -33.276 -9.693 87.636 1 69.07 582 SER D N 1
ATOM 9819 C CA . SER D 1 228 ? -33.784 -8.531 88.364 1 68.5 582 SER D CA 1
ATOM 9820 C C . SER D 1 228 ? -35.206 -8.85 88.898 1 67.88 582 SER D C 1
ATOM 9821 O O . SER D 1 228 ? -35.625 -8.274 89.898 1 68.12 582 SER D O 1
ATOM 9824 N N . VAL D 1 229 ? -35.923 -9.79 88.232 1 67.14 583 VAL D N 1
ATOM 9825 C CA . VAL D 1 229 ? -37.223 -10.355 88.577 1 66.99 583 VAL D CA 1
ATOM 9826 C C . VAL D 1 229 ? -37.024 -11.879 88.691 1 67.32 583 VAL D C 1
ATOM 9827 O O . VAL D 1 229 ? -37.391 -12.611 87.772 1 67.41 583 VAL D O 1
ATOM 9831 N N . PRO D 1 230 ? -36.367 -12.381 89.762 1 67.46 584 PRO D N 1
ATOM 9832 C CA . PRO D 1 230 ? -36.139 -13.831 89.865 1 67.7 584 PRO D CA 1
ATOM 9833 C C . PRO D 1 230 ? -37.375 -14.601 90.312 1 68.23 584 PRO D C 1
ATOM 9834 O O . PRO D 1 230 ? -37.978 -14.307 91.34 1 68.47 584 PRO D O 1
ATOM 9838 N N . GLY D 1 231 ? -37.721 -15.601 89.522 1 68.15 585 GLY D N 1
ATOM 9839 C CA . GLY D 1 231 ? -38.893 -16.438 89.718 1 68.45 585 GLY D CA 1
ATOM 9840 C C . GLY D 1 231 ? -39.902 -16.299 88.594 1 68.59 585 GLY D C 1
ATOM 9841 O O . GLY D 1 231 ? -40.813 -17.115 88.488 1 68.97 585 GLY D O 1
ATOM 9842 N N . ALA D 1 232 ? -39.756 -15.275 87.734 1 68.21 586 ALA D N 1
ATOM 9843 C CA . ALA D 1 232 ? -40.678 -15.03 86.639 1 68.43 586 ALA D CA 1
ATOM 9844 C C . ALA D 1 232 ? -40.129 -15.542 85.315 1 68.58 586 ALA D C 1
ATOM 9845 O O . ALA D 1 232 ? -39.016 -15.187 84.923 1 68.63 586 ALA D O 1
ATOM 9847 N N . LEU D 1 233 ? -40.926 -16.392 84.635 1 68.37 587 LEU D N 1
ATOM 9848 C CA . LEU D 1 233 ? -40.627 -16.985 83.335 1 68.51 587 LEU D CA 1
ATOM 9849 C C . LEU D 1 233 ? -41.454 -16.241 82.307 1 69.42 587 LEU D C 1
ATOM 9850 O O . LEU D 1 233 ? -42.667 -16.14 82.47 1 69.5 587 LEU D O 1
ATOM 9855 N N . TYR D 1 234 ? -40.817 -15.723 81.254 1 69.89 588 TYR D N 1
ATOM 9856 C CA . TYR D 1 234 ? -41.532 -14.981 80.226 1 70.91 588 TYR D CA 1
ATOM 9857 C C . TYR D 1 234 ? -41.573 -15.81 78.964 1 72.59 588 TYR D C 1
ATOM 9858 O O . TYR D 1 234 ? -40.551 -15.973 78.308 1 73 588 TYR D O 1
ATOM 9867 N N . VAL D 1 235 ? -42.74 -16.39 78.652 1 73.37 589 VAL D N 1
ATOM 9868 C CA . VAL D 1 235 ? -42.879 -17.264 77.494 1 74.53 589 VAL D CA 1
ATOM 9869 C C . VAL D 1 235 ? -43.876 -16.741 76.466 1 75.75 589 VAL D C 1
ATOM 9870 O O . VAL D 1 235 ? -44.892 -16.142 76.826 1 75.77 589 VAL D O 1
ATOM 9874 N N . SER D 1 236 ? -43.583 -16.968 75.18 1 76.51 590 SER D N 1
ATOM 9875 C CA . SER D 1 236 ? -44.474 -16.537 74.115 1 77.78 590 SER D CA 1
ATOM 9876 C C . SER D 1 236 ? -45.445 -17.65 73.824 1 79.26 590 SER D C 1
ATOM 9877 O O . SER D 1 236 ? -45.032 -18.801 73.684 1 79.52 590 SER D O 1
ATOM 9880 N N . ILE D 1 237 ? -46.731 -17.32 73.723 1 80.13 591 ILE D N 1
ATOM 9881 C CA . ILE D 1 237 ? -47.75 -18.32 73.425 1 81.37 591 ILE D CA 1
ATOM 9882 C C . ILE D 1 237 ? -48.328 -18.102 72.015 1 82.63 591 ILE D C 1
ATOM 9883 O O . ILE D 1 237 ? -48.589 -19.068 71.302 1 82.76 591 ILE D O 1
ATOM 9888 N N . ARG D 1 238 ? -48.459 -16.84 71.587 1 83.22 592 ARG D N 1
ATOM 9889 C CA . ARG D 1 238 ? -48.942 -16.514 70.25 1 84.03 592 ARG D CA 1
ATOM 9890 C C . ARG D 1 238 ? -47.759 -16.482 69.303 1 84.86 592 ARG D C 1
ATOM 9891 O O . ARG D 1 238 ? -46.808 -15.737 69.542 1 84.93 592 ARG D O 1
ATOM 9899 N N . GLN D 1 239 ? -47.814 -17.259 68.22 1 85.33 593 GLN D N 1
ATOM 9900 C CA . GLN D 1 239 ? -46.742 -17.251 67.229 1 86.14 593 GLN D CA 1
ATOM 9901 C C . GLN D 1 239 ? -47.286 -17.014 65.831 1 86.32 593 GLN D C 1
ATOM 9902 O O . GLN D 1 239 ? -47.521 -17.95 65.067 1 86.33 593 GLN D O 1
ATOM 9908 N N . GLY D 1 240 ? -47.487 -15.742 65.523 1 86.34 594 GLY D N 1
ATOM 9909 C CA . GLY D 1 240 ? -48.045 -15.307 64.256 1 86.81 594 GLY D CA 1
ATOM 9910 C C . GLY D 1 240 ? -49.533 -15.547 64.21 1 87.07 594 GLY D C 1
ATOM 9911 O O . GLY D 1 240 ? -50.265 -15.13 65.112 1 87.2 594 GLY D O 1
ATOM 9912 N N . SER D 1 241 ? -49.977 -16.251 63.168 1 87 595 SER D N 1
ATOM 9913 C CA . SER D 1 241 ? -51.381 -16.604 62.947 1 87.27 595 SER D CA 1
ATOM 9914 C C . SER D 1 241 ? -51.813 -17.883 63.722 1 86.74 595 SER D C 1
ATOM 9915 O O . SER D 1 241 ? -52.908 -18.395 63.504 1 86.87 595 SER D O 1
ATOM 9918 N N . ARG D 1 242 ? -50.951 -18.418 64.597 1 85.98 596 ARG D N 1
ATOM 9919 C CA . ARG D 1 242 ? -51.243 -19.65 65.329 1 85.7 596 ARG D CA 1
ATOM 9920 C C . ARG D 1 242 ? -50.815 -19.54 66.817 1 85.35 596 ARG D C 1
ATOM 9921 O O . ARG D 1 242 ? -50.366 -18.481 67.261 1 85.59 596 ARG D O 1
ATOM 9929 N N . TYR D 1 243 ? -50.991 -20.621 67.591 1 84.54 597 TYR D N 1
ATOM 9930 C CA . TYR D 1 243 ? -50.58 -20.687 68.992 1 84.23 597 TYR D CA 1
ATOM 9931 C C . TYR D 1 243 ? -49.551 -21.798 69.155 1 83.86 597 TYR D C 1
ATOM 9932 O O . TYR D 1 243 ? -49.555 -22.764 68.403 1 84.03 597 TYR D O 1
ATOM 9941 N N . ILE D 1 244 ? -48.682 -21.676 70.144 1 83.34 598 ILE D N 1
ATOM 9942 C CA . ILE D 1 244 ? -47.652 -22.674 70.422 1 83.34 598 ILE D CA 1
ATOM 9943 C C . ILE D 1 244 ? -48.295 -23.994 70.915 1 83.13 598 ILE D C 1
ATOM 9944 O O . ILE D 1 244 ? -49.424 -23.973 71.417 1 83.26 598 ILE D O 1
ATOM 9949 N N . ASP D 1 245 ? -47.612 -25.141 70.736 1 82.68 599 ASP D N 1
ATOM 9950 C CA . ASP D 1 245 ? -48.135 -26.407 71.259 1 82.87 599 ASP D CA 1
ATOM 9951 C C . ASP D 1 245 ? -47.569 -26.705 72.673 1 83.04 599 ASP D C 1
ATOM 9952 O O . ASP D 1 245 ? -46.659 -26.012 73.131 1 83.06 599 ASP D O 1
ATOM 9957 N N . GLN D 1 246 ? -48.115 -27.714 73.366 1 83.01 600 GLN D N 1
ATOM 9958 C CA . GLN D 1 246 ? -47.682 -28.067 74.715 1 83.48 600 GLN D CA 1
ATOM 9959 C C . GLN D 1 246 ? -46.217 -28.483 74.828 1 83.37 600 GLN D C 1
ATOM 9960 O O . GLN D 1 246 ? -45.641 -28.322 75.893 1 83.49 600 GLN D O 1
ATOM 9966 N N . TYR D 1 247 ? -45.617 -29.027 73.759 1 83.03 601 TYR D N 1
ATOM 9967 C CA . TYR D 1 247 ? -44.221 -29.466 73.798 1 83.28 601 TYR D CA 1
ATOM 9968 C C . TYR D 1 247 ? -43.269 -28.283 73.686 1 82.58 601 TYR D C 1
ATOM 9969 O O . TYR D 1 247 ? -42.308 -28.197 74.45 1 82.74 601 TYR D O 1
ATOM 9978 N N . ASP D 1 248 ? -43.538 -27.367 72.745 1 81.57 602 ASP D N 1
ATOM 9979 C CA . ASP D 1 248 ? -42.709 -26.181 72.571 1 81 602 ASP D CA 1
ATOM 9980 C C . ASP D 1 248 ? -42.834 -25.248 73.767 1 80.19 602 ASP D C 1
ATOM 9981 O O . ASP D 1 248 ? -41.841 -24.64 74.162 1 80.57 602 ASP D O 1
ATOM 9986 N N . LEU D 1 249 ? -44.032 -25.152 74.366 1 78.9 603 LEU D N 1
ATOM 9987 C CA . LEU D 1 249 ? -44.224 -24.312 75.542 1 78.11 603 LEU D CA 1
ATOM 9988 C C . LEU D 1 249 ? -43.564 -24.935 76.766 1 77.36 603 LEU D C 1
ATOM 9989 O O . LEU D 1 249 ? -43.006 -24.204 77.575 1 77.47 603 LEU D O 1
ATOM 9994 N N . ALA D 1 250 ? -43.558 -26.277 76.877 1 76.52 604 ALA D N 1
ATOM 9995 C CA . ALA D 1 250 ? -42.866 -26.943 77.984 1 76.16 604 ALA D CA 1
ATOM 9996 C C . ALA D 1 250 ? -41.368 -26.715 77.85 1 75.52 604 ALA D C 1
ATOM 9997 O O . ALA D 1 250 ? -40.711 -26.47 78.852 1 75.68 604 ALA D O 1
ATOM 9999 N N . ASP D 1 251 ? -40.832 -26.73 76.615 1 74.77 605 ASP D N 1
ATOM 10000 C CA . ASP D 1 251 ? -39.423 -26.447 76.334 1 74.53 605 ASP D CA 1
ATOM 10001 C C . ASP D 1 251 ? -39.08 -25.037 76.825 1 73.98 605 ASP D C 1
ATOM 10002 O O . ASP D 1 251 ? -38.077 -24.855 77.504 1 74.08 605 ASP D O 1
ATOM 10007 N N . SER D 1 252 ? -39.936 -24.059 76.498 1 73.2 606 SER D N 1
ATOM 10008 C CA . SER D 1 252 ? -39.765 -22.67 76.896 1 72.89 606 SER D CA 1
ATOM 10009 C C . SER D 1 252 ? -39.766 -22.537 78.416 1 72.45 606 SER D C 1
ATOM 10010 O O . SER D 1 252 ? -38.919 -21.836 78.96 1 72.66 606 SER D O 1
ATOM 10013 N N . LEU D 1 253 ? -40.691 -23.232 79.099 1 71.73 607 LEU D N 1
ATOM 10014 C CA . LEU D 1 253 ? -40.798 -23.209 80.555 1 71.49 607 LEU D CA 1
ATOM 10015 C C . LEU D 1 253 ? -39.577 -23.835 81.224 1 71.51 607 LEU D C 1
ATOM 10016 O O . LEU D 1 253 ? -39.059 -23.264 82.174 1 71.69 607 LEU D O 1
ATOM 10021 N N . ILE D 1 254 ? -39.104 -24.988 80.73 1 71.3 608 ILE D N 1
ATOM 10022 C CA . ILE D 1 254 ? -37.925 -25.656 81.29 1 71.63 608 ILE D CA 1
ATOM 10023 C C . ILE D 1 254 ? -36.67 -24.825 81.047 1 71.73 608 ILE D C 1
ATOM 10024 O O . ILE D 1 254 ? -35.83 -24.705 81.938 1 72.12 608 ILE D O 1
ATOM 10029 N N . HIS D 1 255 ? -36.571 -24.206 79.86 1 71.25 609 HIS D N 1
ATOM 10030 C CA . HIS D 1 255 ? -35.447 -23.358 79.481 1 71.24 609 HIS D CA 1
ATOM 10031 C C . HIS D 1 255 ? -35.282 -22.205 80.466 1 70.72 609 HIS D C 1
ATOM 10032 O O . HIS D 1 255 ? -34.198 -22.041 81.017 1 70.7 609 HIS D O 1
ATOM 10039 N N . GLU D 1 256 ? -36.353 -21.437 80.72 1 70.2 610 GLU D N 1
ATOM 10040 C CA . GLU D 1 256 ? -36.261 -20.308 81.634 1 70.32 610 GLU D CA 1
ATOM 10041 C C . GLU D 1 256 ? -36.226 -20.735 83.093 1 70.35 610 GLU D C 1
ATOM 10042 O O . GLU D 1 256 ? -35.601 -20.047 83.896 1 70.66 610 GLU D O 1
ATOM 10048 N N . HIS D 1 257 ? -36.83 -21.885 83.442 1 69.81 611 HIS D N 1
ATOM 10049 C CA . HIS D 1 257 ? -36.779 -22.385 84.816 1 69.76 611 HIS D CA 1
ATOM 10050 C C . HIS D 1 257 ? -35.339 -22.725 85.182 1 69.37 611 HIS D C 1
ATOM 10051 O O . HIS D 1 257 ? -34.91 -22.399 86.284 1 69.71 611 HIS D O 1
ATOM 10058 N N . ARG D 1 258 ? -34.584 -23.336 84.259 1 68.52 612 ARG D N 1
ATOM 10059 C CA . ARG D 1 258 ? -33.191 -23.677 84.524 1 68.38 612 ARG D CA 1
ATOM 10060 C C . ARG D 1 258 ? -32.329 -22.438 84.793 1 68.34 612 ARG D C 1
ATOM 10061 O O . ARG D 1 2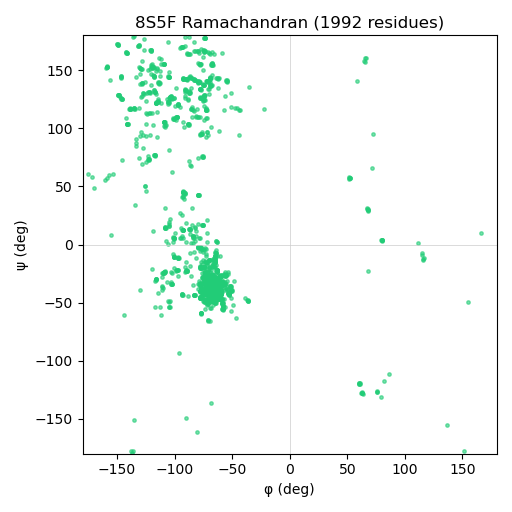58 ? -31.415 -22.503 85.61 1 68.35 612 ARG D O 1
ATOM 10069 N N . HIS D 1 259 ? -32.66 -21.292 84.171 1 68.11 613 HIS D N 1
ATOM 10070 C CA . HIS D 1 259 ? -31.94 -20.049 84.435 1 68.45 613 HIS D CA 1
ATOM 10071 C C . HIS D 1 259 ? -32.255 -19.619 85.859 1 68.22 613 HIS D C 1
ATOM 10072 O O . HIS D 1 259 ? -31.33 -19.359 86.613 1 68.67 613 HIS D O 1
ATOM 10079 N N . GLN D 1 260 ? -33.546 -19.64 86.251 1 67.43 614 GLN D N 1
ATOM 10080 C CA . GLN D 1 260 ? -34.006 -19.274 87.591 1 67.21 614 GLN D CA 1
ATOM 10081 C C . GLN D 1 260 ? -33.41 -20.149 88.681 1 67.07 614 GLN D C 1
ATOM 10082 O O . GLN D 1 260 ? -33.152 -19.668 89.781 1 67.19 614 GLN D O 1
ATOM 10088 N N . LYS D 1 261 ? -33.188 -21.425 88.375 1 66.83 615 LYS D N 1
ATOM 10089 C CA . LYS D 1 261 ? -32.602 -22.375 89.302 1 67.29 615 LYS D CA 1
ATOM 10090 C C . LYS D 1 261 ? -31.116 -22.08 89.484 1 67.57 615 LYS D C 1
ATOM 10091 O O . LYS D 1 261 ? -30.614 -22.153 90.604 1 67.87 615 LYS D O 1
ATOM 10097 N N . LEU D 1 262 ? -30.412 -21.723 88.397 1 67.37 616 LEU D N 1
ATOM 10098 C CA . LEU D 1 262 ? -28.994 -21.387 88.488 1 67.7 616 LEU D CA 1
ATOM 10099 C C . LEU D 1 262 ? -28.787 -20.028 89.157 1 68.34 616 LEU D C 1
ATOM 10100 O O . LEU D 1 262 ? -27.793 -19.867 89.86 1 68.42 616 LEU D O 1
ATOM 10105 N N . TYR D 1 263 ? -29.75 -19.077 89.008 1 68.58 617 TYR D N 1
ATOM 10106 C CA . TYR D 1 263 ? -29.692 -17.758 89.666 1 69.34 617 TYR D CA 1
ATOM 10107 C C . TYR D 1 263 ? -29.643 -17.951 91.187 1 70.01 617 TYR D C 1
ATOM 10108 O O . TYR D 1 263 ? -28.927 -17.222 91.874 1 70.09 617 TYR D O 1
ATOM 10117 N N . LEU D 1 264 ? -30.438 -18.921 91.702 1 70.22 618 LEU D N 1
ATOM 10118 C CA . LEU D 1 264 ? -30.55 -19.292 93.112 1 70.84 618 LEU D CA 1
ATOM 10119 C C . LEU D 1 264 ? -29.22 -19.842 93.628 1 71.54 618 LEU D C 1
ATOM 10120 O O . LEU D 1 264 ? -28.79 -19.478 94.719 1 71.74 618 LEU D O 1
ATOM 10125 N N . LEU D 1 265 ? -28.555 -20.69 92.837 1 71.83 619 LEU D N 1
ATOM 10126 C CA . LEU D 1 265 ? -27.263 -21.249 93.22 1 72.62 619 LEU D CA 1
ATOM 10127 C C . LEU D 1 265 ? -26.14 -20.207 93.132 1 73.3 619 LEU D C 1
ATOM 10128 O O . LEU D 1 265 ? -25.183 -20.281 93.891 1 73.49 619 LEU D O 1
ATOM 10133 N N . GLN D 1 266 ? -26.253 -19.237 92.223 1 73.5 620 GLN D N 1
ATOM 10134 C CA . GLN D 1 266 ? -25.25 -18.188 92.073 1 74.08 620 GLN D CA 1
ATOM 10135 C C . GLN D 1 266 ? -25.142 -17.31 93.325 1 74.67 620 GLN D C 1
ATOM 10136 O O . GLN D 1 266 ? -24.029 -16.994 93.737 1 74.67 620 GLN D O 1
ATOM 10142 N N . ARG D 1 267 ? -26.291 -16.925 93.928 1 75.12 621 ARG D N 1
ATOM 10143 C CA . ARG D 1 267 ? -26.357 -16.068 95.123 1 76.25 621 ARG D CA 1
ATOM 10144 C C . ARG D 1 267 ? -25.43 -16.554 96.237 1 76.98 621 ARG D C 1
ATOM 10145 O O . ARG D 1 267 ? -24.595 -15.806 96.741 1 77.04 621 ARG D O 1
ATOM 10153 N N . SER D 1 268 ? -25.555 -17.824 96.573 1 77.36 622 SER D N 1
ATOM 10154 C CA . SER D 1 268 ? -24.767 -18.5 97.593 1 78.22 622 SER D CA 1
ATOM 10155 C C . SER D 1 268 ? -23.983 -19.572 96.842 1 78.93 622 SER D C 1
ATOM 10156 O O . SER D 1 268 ? -24.58 -20.312 96.069 1 79.25 622 SER D O 1
ATOM 10159 N N . ILE D 1 269 ? -22.658 -19.653 97.029 1 79.1 623 ILE D N 1
ATOM 10160 C CA . ILE D 1 269 ? -21.785 -20.594 96.298 1 79.75 623 ILE D CA 1
ATOM 10161 C C . ILE D 1 269 ? -21.615 -20.142 94.83 1 80.08 623 ILE D C 1
ATOM 10162 O O . ILE D 1 269 ? -22.458 -20.417 93.973 1 79.97 623 ILE D O 1
ATOM 10167 N N . PRO D 1 270 ? -20.533 -19.4 94.544 1 80.24 624 PRO D N 1
ATOM 10168 C CA . PRO D 1 270 ? -20.303 -18.953 93.165 1 80.37 624 PRO D CA 1
ATOM 10169 C C . PRO D 1 270 ? -19.693 -20.057 92.297 1 80.5 624 PRO D C 1
ATOM 10170 O O . PRO D 1 270 ? -19.065 -20.99 92.811 1 80.71 624 PRO D O 1
ATOM 10174 N N . LEU D 1 271 ? -19.886 -19.96 90.975 1 80.07 625 LEU D N 1
ATOM 10175 C CA . LEU D 1 271 ? -19.393 -20.991 90.066 1 80.04 625 LEU D CA 1
ATOM 10176 C C . LEU D 1 271 ? -18.238 -20.543 89.167 1 79.24 625 LEU D C 1
ATOM 10177 O O . LEU D 1 271 ? -17.422 -21.376 88.77 1 79.37 625 LEU D O 1
ATOM 10182 N N . ILE D 1 272 ? -18.16 -19.244 88.846 1 78.15 626 ILE D N 1
ATOM 10183 C CA . ILE D 1 272 ? -17.091 -18.737 87.986 1 77.5 626 ILE D CA 1
ATOM 10184 C C . ILE D 1 272 ? -16.156 -17.847 88.807 1 76.62 626 ILE D C 1
ATOM 10185 O O . ILE D 1 272 ? -16.615 -16.87 89.398 1 76.73 626 ILE D O 1
ATOM 10190 N N . GLU D 1 273 ? -14.849 -18.189 88.859 1 75.59 627 GLU D N 1
ATOM 10191 C CA . GLU D 1 273 ? -13.833 -17.431 89.599 1 75.02 627 GLU D CA 1
ATOM 10192 C C . GLU D 1 273 ? -13.616 -16.105 88.891 1 73.97 627 GLU D C 1
ATOM 10193 O O . GLU D 1 273 ? -13.725 -15.048 89.507 1 74.05 627 GLU D O 1
ATOM 10199 N N . ILE D 1 274 ? -13.296 -16.166 87.588 1 72.87 628 ILE D N 1
ATOM 10200 C CA . ILE D 1 274 ? -13.032 -15 86.757 1 72.28 628 ILE D CA 1
ATOM 10201 C C . ILE D 1 274 ? -13.848 -15.129 85.481 1 71.52 628 ILE D C 1
ATOM 10202 O O . ILE D 1 274 ? -13.617 -16.055 84.706 1 71.59 628 ILE D O 1
ATOM 10207 N N . ASP D 1 275 ? -14.782 -14.199 85.244 1 70.66 629 ASP D N 1
ATOM 10208 C CA . ASP D 1 275 ? -15.642 -14.221 84.058 1 70.3 629 ASP D CA 1
ATOM 10209 C C . ASP D 1 275 ? -14.947 -13.694 82.799 1 69.83 629 ASP D C 1
ATOM 10210 O O . ASP D 1 275 ? -15.546 -12.96 82.013 1 69.9 629 ASP D O 1
ATOM 10215 N N . ALA D 1 276 ? -13.689 -14.094 82.607 1 69.2 630 ALA D N 1
ATOM 10216 C CA . ALA D 1 276 ? -12.829 -13.719 81.491 1 69.11 630 ALA D CA 1
ATOM 10217 C C . ALA D 1 276 ? -11.692 -14.756 81.368 1 68.98 630 ALA D C 1
ATOM 10218 O O . ALA D 1 276 ? -11.306 -15.366 82.369 1 69.13 630 ALA D O 1
ATOM 10220 N N . PRO D 1 277 ? -11.13 -14.981 80.167 1 68.5 631 PRO D N 1
ATOM 10221 C CA . PRO D 1 277 ? -11.483 -14.366 78.879 1 68.24 631 PRO D CA 1
ATOM 10222 C C . PRO D 1 277 ? -12.796 -14.892 78.299 1 67.89 631 PRO D C 1
ATOM 10223 O O . PRO D 1 277 ? -13.329 -15.895 78.782 1 67.88 631 PRO D O 1
ATOM 10227 N N . LEU D 1 278 ? -13.337 -14.196 77.288 1 67.43 632 LEU D N 1
ATOM 10228 C CA . LEU D 1 278 ? -14.595 -14.613 76.686 1 67.63 632 LEU D CA 1
ATOM 10229 C C . LEU D 1 278 ? -14.41 -15.883 75.864 1 68.26 632 LEU D C 1
ATOM 10230 O O . LEU D 1 278 ? -13.373 -16.076 75.225 1 68.13 632 LEU D O 1
ATOM 10235 N N . VAL D 1 279 ? -15.385 -16.788 75.954 1 68.75 633 VAL D N 1
ATOM 10236 C CA . VAL D 1 279 ? -15.339 -18.077 75.272 1 69.58 633 VAL D CA 1
ATOM 10237 C C . VAL D 1 279 ? -16.443 -18.185 74.211 1 70.19 633 VAL D C 1
ATOM 10238 O O . VAL D 1 279 ? -17.499 -17.562 74.343 1 70.29 633 VAL D O 1
ATOM 10242 N N . PRO D 1 280 ? -16.213 -18.966 73.14 1 70.5 634 PRO D N 1
ATOM 10243 C CA . PRO D 1 280 ? -17.248 -19.112 72.112 1 70.99 634 PRO D CA 1
ATOM 10244 C C . PRO D 1 280 ? -18.368 -20.07 72.512 1 71.7 634 PRO D C 1
ATOM 10245 O O . PRO D 1 280 ? -18.129 -21.115 73.112 1 71.64 634 PRO D O 1
ATOM 10249 N N . SER D 1 281 ? -19.601 -19.705 72.174 1 72.27 635 SER D N 1
ATOM 10250 C CA . SER D 1 281 ? -20.773 -20.512 72.486 1 73.33 635 SER D CA 1
ATOM 10251 C C . SER D 1 281 ? -21.387 -21.046 71.198 1 74.38 635 SER D C 1
ATOM 10252 O O . SER D 1 281 ? -21.493 -20.313 70.214 1 74.73 635 SER D O 1
ATOM 10255 N N . PRO D 1 282 ? -21.825 -22.314 71.184 1 74.66 636 PRO D N 1
ATOM 10256 C CA . PRO D 1 282 ? -22.491 -22.846 69.982 1 74.93 636 PRO D CA 1
ATOM 10257 C C . PRO D 1 282 ? -23.88 -22.237 69.733 1 75.38 636 PRO D C 1
ATOM 10258 O O . PRO D 1 282 ? -24.44 -22.409 68.649 1 75.61 636 PRO D O 1
ATOM 10262 N N . TRP D 1 283 ? -24.438 -21.53 70.73 1 75.31 637 TRP D N 1
ATOM 10263 C CA . TRP D 1 283 ? -25.742 -20.898 70.613 1 75.76 637 TRP D CA 1
ATOM 10264 C C . TRP D 1 283 ? -25.671 -19.407 70.236 1 76.34 637 TRP D C 1
ATOM 10265 O O . TRP D 1 283 ? -26.697 -18.83 69.888 1 76.42 637 TRP D O 1
ATOM 10276 N N . ARG D 1 284 ? -24.479 -18.783 70.288 1 76.66 638 ARG D N 1
ATOM 10277 C CA . ARG D 1 284 ? -24.335 -17.376 69.907 1 77.51 638 ARG D CA 1
ATOM 10278 C C . ARG D 1 284 ? -23.193 -17.145 68.913 1 77.97 638 ARG D C 1
ATOM 10279 O O . ARG D 1 284 ? -22.227 -17.905 68.888 1 78.03 638 ARG D O 1
ATOM 10287 N N . GLU D 1 285 ? -23.317 -16.11 68.077 1 78.07 639 GLU D N 1
ATOM 10288 C CA . GLU D 1 285 ? -22.299 -15.785 67.074 1 78.59 639 GLU D CA 1
ATOM 10289 C C . GLU D 1 285 ? -21.096 -15.067 67.684 1 78.33 639 GLU D C 1
ATOM 10290 O O . GLU D 1 285 ? -19.969 -15.235 67.222 1 78.32 639 GLU D O 1
ATOM 10296 N N . ASP D 1 286 ? -21.345 -14.239 68.697 1 77.93 640 ASP D N 1
ATOM 10297 C CA . ASP D 1 286 ? -20.31 -13.477 69.385 1 78.02 640 ASP D CA 1
ATOM 10298 C C . ASP D 1 286 ? -19.704 -14.252 70.578 1 77.27 640 ASP D C 1
ATOM 10299 O O . ASP D 1 286 ? -20.266 -15.258 71.018 1 77.39 640 ASP D O 1
ATOM 10304 N N . LEU D 1 287 ? -18.541 -13.796 71.078 1 76.26 641 LEU D N 1
ATOM 10305 C CA . LEU D 1 287 ? -17.882 -14.411 72.226 1 75.68 641 LEU D CA 1
ATOM 10306 C C . LEU D 1 287 ? -18.664 -14.035 73.47 1 75.23 641 LEU D C 1
ATOM 10307 O O . LEU D 1 287 ? -18.871 -12.849 73.726 1 75.36 641 LEU D O 1
ATOM 10312 N N . ARG D 1 288 ? -19.108 -15.027 74.236 1 74.56 642 ARG D N 1
ATOM 10313 C CA . ARG D 1 288 ? -19.86 -14.768 75.46 1 74.36 642 ARG D CA 1
ATOM 10314 C C . ARG D 1 288 ? -19.024 -15.115 76.707 1 73.63 642 ARG D C 1
ATOM 10315 O O . ARG D 1 288 ? -18.08 -15.905 76.614 1 73.67 642 ARG D O 1
ATOM 10323 N N . PRO D 1 289 ? -19.308 -14.498 77.873 1 72.79 643 PRO D N 1
ATOM 10324 C CA . PRO D 1 289 ? -18.513 -14.801 79.069 1 72.33 643 PRO D CA 1
ATOM 10325 C C . PRO D 1 289 ? -18.722 -16.224 79.581 1 72.04 643 PRO D C 1
ATOM 10326 O O . PRO D 1 289 ? -19.775 -16.814 79.353 1 72.32 643 PRO D O 1
ATOM 10330 N N . PRO D 1 290 ? -17.741 -16.781 80.313 1 71.27 644 PRO D N 1
ATOM 10331 C CA . PRO D 1 290 ? -17.899 -18.144 80.844 1 70.71 644 PRO D CA 1
ATOM 10332 C C . PRO D 1 290 ? -19.196 -18.397 81.619 1 70.05 644 PRO D C 1
ATOM 10333 O O . PRO D 1 290 ? -19.756 -19.48 81.503 1 70.02 644 PRO D O 1
ATOM 10337 N N . SER D 1 291 ? -19.692 -17.407 82.378 1 69.43 645 SER D N 1
ATOM 10338 C CA . SER D 1 291 ? -20.945 -17.561 83.122 1 69.43 645 SER D CA 1
ATOM 10339 C C . SER D 1 291 ? -22.164 -17.735 82.201 1 69.16 645 SER D C 1
ATOM 10340 O O . SER D 1 291 ? -23.115 -18.435 82.555 1 69.18 645 SER D O 1
ATOM 10343 N N . GLY D 1 292 ? -22.116 -17.11 81.031 1 68.8 646 GLY D N 1
ATOM 10344 C CA . GLY D 1 292 ? -23.167 -17.219 80.029 1 69.08 646 GLY D CA 1
ATOM 10345 C C . GLY D 1 292 ? -23.178 -18.588 79.378 1 69.06 646 GLY D C 1
ATOM 10346 O O . GLY D 1 292 ? -24.246 -19.138 79.096 1 69.08 646 GLY D O 1
ATOM 10347 N N . LEU D 1 293 ? -21.985 -19.157 79.145 1 68.84 647 LEU D N 1
ATOM 10348 C CA . LEU D 1 293 ? -21.864 -20.501 78.581 1 69.13 647 LEU D CA 1
ATOM 10349 C C . LEU D 1 293 ? -22.265 -21.55 79.627 1 69.51 647 LEU D C 1
ATOM 10350 O O . LEU D 1 293 ? -22.856 -22.563 79.268 1 69.95 647 LEU D O 1
ATOM 10355 N N . LEU D 1 294 ? -21.995 -21.293 80.919 1 69.2 648 LEU D N 1
ATOM 10356 C CA . LEU D 1 294 ? -22.403 -22.19 81.996 1 69.4 648 LEU D CA 1
ATOM 10357 C C . LEU D 1 294 ? -23.921 -22.191 82.094 1 69.6 648 LEU D C 1
ATOM 10358 O O . LEU D 1 294 ? -24.514 -23.257 82.216 1 69.99 648 LEU D O 1
ATOM 10363 N N . HIS D 1 295 ? -24.558 -21.011 81.987 1 69.06 649 HIS D N 1
ATOM 10364 C CA . HIS D 1 295 ? -26.012 -20.92 82.008 1 69 649 HIS D CA 1
ATOM 10365 C C . HIS D 1 295 ? -26.608 -21.663 80.818 1 69.47 649 HIS D C 1
ATOM 10366 O O . HIS D 1 295 ? -27.588 -22.377 80.984 1 69.77 649 HIS D O 1
ATOM 10373 N N . ALA D 1 296 ? -25.98 -21.553 79.638 1 69.44 650 ALA D N 1
ATOM 10374 C CA . ALA D 1 296 ? -26.42 -22.245 78.428 1 69.78 650 ALA D CA 1
ATOM 10375 C C . ALA D 1 296 ? -26.341 -23.776 78.557 1 70.1 650 ALA D C 1
ATOM 10376 O O . ALA D 1 296 ? -27.313 -24.449 78.246 1 70.13 650 ALA D O 1
ATOM 10378 N N . ILE D 1 297 ? -25.21 -24.324 79.039 1 70.39 651 ILE D N 1
ATOM 10379 C CA . ILE D 1 297 ? -25.049 -25.771 79.216 1 71.23 651 ILE D CA 1
ATOM 10380 C C . ILE D 1 297 ? -26.018 -26.293 80.277 1 71.89 651 ILE D C 1
ATOM 10381 O O . ILE D 1 297 ? -26.604 -27.356 80.093 1 72.38 651 ILE D O 1
ATOM 10386 N N . PHE D 1 298 ? -26.22 -25.532 81.361 1 71.77 652 PHE D N 1
ATOM 10387 C CA . PHE D 1 298 ? -27.135 -25.918 82.434 1 72.16 652 PHE D CA 1
ATOM 10388 C C . PHE D 1 298 ? -28.576 -25.977 81.936 1 72.27 652 PHE D C 1
ATOM 10389 O O . PHE D 1 298 ? -29.324 -26.867 82.337 1 72.59 652 PHE D O 1
ATOM 10397 N N . VAL D 1 299 ? -28.957 -25.039 81.058 1 71.97 653 VAL D N 1
ATOM 10398 C CA . VAL D 1 299 ? -30.299 -24.991 80.5 1 72.42 653 VAL D CA 1
ATOM 10399 C C . VAL D 1 299 ? -30.476 -26.116 79.493 1 73.62 653 VAL D C 1
ATOM 10400 O O . VAL D 1 299 ? -31.442 -26.866 79.588 1 73.94 653 VAL D O 1
ATOM 10404 N N . PHE D 1 300 ? -29.54 -26.258 78.544 1 74.24 654 PHE D N 1
ATOM 10405 C CA . PHE D 1 300 ? -29.649 -27.26 77.488 1 75.28 654 PHE D CA 1
ATOM 10406 C C . PHE D 1 300 ? -29.416 -28.706 77.931 1 76.34 654 PHE D C 1
ATOM 10407 O O . PHE D 1 300 ? -29.817 -29.608 77.199 1 76.53 654 PHE D O 1
ATOM 10415 N N . THR D 1 301 ? -28.846 -28.943 79.126 1 76.73 655 THR D N 1
ATOM 10416 C CA . THR D 1 301 ? -28.695 -30.311 79.629 1 77.44 655 THR D CA 1
ATOM 10417 C C . THR D 1 301 ? -30.088 -30.85 79.966 1 78.24 655 THR D C 1
ATOM 10418 O O . THR D 1 301 ? -30.439 -31.952 79.555 1 78.33 655 THR D O 1
ATOM 10422 N N . HIS D 1 302 ? -30.893 -30.047 80.664 1 78.72 656 HIS D N 1
ATOM 10423 C CA . HIS D 1 302 ? -32.251 -30.431 81.018 1 79.9 656 HIS D CA 1
ATOM 10424 C C . HIS D 1 302 ? -33.157 -30.521 79.803 1 80.71 656 HIS D C 1
ATOM 10425 O O . HIS D 1 302 ? -34.037 -31.382 79.762 1 81.07 656 HIS D O 1
ATOM 10432 N N . LEU D 1 303 ? -32.933 -29.655 78.806 1 80.87 657 LEU D N 1
ATOM 10433 C CA . LEU D 1 303 ? -33.701 -29.693 77.571 1 81.54 657 LEU D CA 1
ATOM 10434 C C . LEU D 1 303 ? -33.362 -30.943 76.759 1 82.57 657 LEU D C 1
ATOM 10435 O O . LEU D 1 303 ? -34.251 -31.513 76.136 1 82.8 657 LEU D O 1
ATOM 10440 N N . LEU D 1 304 ? -32.105 -31.408 76.813 1 83.11 658 LEU D N 1
ATOM 10441 C CA . LEU D 1 304 ? -31.69 -32.627 76.126 1 84.13 658 LEU D CA 1
ATOM 10442 C C . LEU D 1 304 ? -32.409 -33.823 76.752 1 85.15 658 LEU D C 1
ATOM 10443 O O . LEU D 1 304 ? -32.899 -34.677 76.023 1 85.35 658 LEU D O 1
ATOM 10448 N N . GLU D 1 305 ? -32.515 -33.857 78.095 1 85.69 659 GLU D N 1
ATOM 10449 C CA . GLU D 1 305 ? -33.202 -34.924 78.83 1 86.75 659 GLU D CA 1
ATOM 10450 C C . GLU D 1 305 ? -34.709 -34.921 78.551 1 87.53 659 GLU D C 1
ATOM 10451 O O . GLU D 1 305 ? -35.322 -35.987 78.502 1 87.69 659 GLU D O 1
ATOM 10457 N N . PHE D 1 306 ? -35.298 -33.731 78.364 1 87.84 660 PHE D N 1
ATOM 10458 C CA . PHE D 1 306 ? -36.72 -33.579 78.075 1 88.64 660 PHE D CA 1
ATOM 10459 C C . PHE D 1 306 ? -37.047 -34.115 76.693 1 89.88 660 PHE D C 1
ATOM 10460 O O . PHE D 1 306 ? -37.997 -34.88 76.552 1 90.16 660 PHE D O 1
ATOM 10468 N N . TRP D 1 307 ? -36.264 -33.729 75.676 1 90.54 661 TRP D N 1
ATOM 10469 C CA . TRP D 1 307 ? -36.498 -34.216 74.32 1 91.73 661 TRP D CA 1
ATOM 10470 C C . TRP D 1 307 ? -36.058 -35.676 74.141 1 92.46 661 TRP D C 1
ATOM 10471 O O . TRP D 1 307 ? -36.542 -36.336 73.227 1 92.68 661 TRP D O 1
ATOM 10482 N N . ALA D 1 308 ? -35.188 -36.201 75.025 1 92.83 662 ALA D N 1
ATOM 10483 C CA . ALA D 1 308 ? -34.799 -37.61 74.979 1 93.74 662 ALA D CA 1
ATOM 10484 C C . ALA D 1 308 ? -35.992 -38.462 75.43 1 94.64 662 ALA D C 1
ATOM 10485 O O . ALA D 1 308 ? -36.286 -39.476 74.796 1 94.95 662 ALA D O 1
ATOM 10487 N N . TYR D 1 309 ? -36.711 -38.016 76.489 1 94.79 663 TYR D N 1
ATOM 10488 C CA . TYR D 1 309 ? -37.906 -38.685 76.995 1 95.39 663 TYR D CA 1
ATOM 10489 C C . TYR D 1 309 ? -38.995 -38.67 75.924 1 95.85 663 TYR D C 1
ATOM 10490 O O . TYR D 1 309 ? -39.682 -39.67 75.752 1 96.16 663 TYR D O 1
ATOM 10499 N N . LEU D 1 310 ? -39.15 -37.553 75.201 1 95.8 664 LEU D N 1
ATOM 10500 C CA . LEU D 1 310 ? -40.16 -37.457 74.15 1 96.38 664 LEU D CA 1
ATOM 10501 C C . LEU D 1 310 ? -39.84 -38.316 72.918 1 97.07 664 LEU D C 1
ATOM 10502 O O . LEU D 1 310 ? -40.757 -38.759 72.226 1 97.14 664 LEU D O 1
ATOM 10507 N N . SER D 1 311 ? -38.548 -38.57 72.652 1 97.37 665 SER D N 1
ATOM 10508 C CA . SER D 1 311 ? -38.162 -39.449 71.543 1 98.07 665 SER D CA 1
ATOM 10509 C C . SER D 1 311 ? -38.394 -40.935 71.906 1 98.93 665 SER D C 1
ATOM 10510 O O . SER D 1 311 ? -38.481 -41.769 71.007 1 99.3 665 SER D O 1
ATOM 10513 N N . ARG D 1 312 ? -38.506 -41.259 73.216 1 99.07 666 ARG D N 1
ATOM 10514 C CA . ARG D 1 312 ? -38.785 -42.6 73.721 1 99.75 666 ARG D CA 1
ATOM 10515 C C . ARG D 1 312 ? -40.221 -42.697 74.285 1 100.14 666 ARG D C 1
ATOM 10516 O O . ARG D 1 312 ? -40.453 -43.457 75.226 1 100.17 666 ARG D O 1
ATOM 10524 N N . GLU D 1 313 ? -41.171 -41.916 73.72 1 100.18 667 GLU D N 1
ATOM 10525 C CA . GLU D 1 313 ? -42.587 -41.912 74.103 1 100.62 667 GLU D CA 1
ATOM 10526 C C . GLU D 1 313 ? -43.497 -41.694 72.888 1 100.88 667 GLU D C 1
ATOM 10527 O O . GLU D 1 313 ? -44.06 -40.614 72.71 1 100.92 667 GLU D O 1
ATOM 10533 N N . ILE D 1 318 ? -44.7 -36.693 67.776 1 100.17 672 ILE D N 1
ATOM 10534 C CA . ILE D 1 318 ? -43.661 -35.863 68.391 1 100.7 672 ILE D CA 1
ATOM 10535 C C . ILE D 1 318 ? -42.258 -36.473 68.245 1 100.97 672 ILE D C 1
ATOM 10536 O O . ILE D 1 318 ? -41.273 -35.734 68.282 1 101.24 672 ILE D O 1
ATOM 10541 N N . LYS D 1 319 ? -42.163 -37.806 68.037 1 100.69 673 LYS D N 1
ATOM 10542 C CA . LYS D 1 319 ? -40.89 -38.52 67.91 1 100.8 673 LYS D CA 1
ATOM 10543 C C . LYS D 1 319 ? -39.97 -37.983 66.808 1 100.61 673 LYS D C 1
ATOM 10544 O O . LYS D 1 319 ? -38.753 -38.121 66.916 1 100.54 673 LYS D O 1
ATOM 10550 N N . VAL D 1 320 ? -40.537 -37.358 65.766 1 100.33 674 VAL D N 1
ATOM 10551 C CA . VAL D 1 320 ? -39.738 -36.799 64.676 1 100.43 674 VAL D CA 1
ATOM 10552 C C . VAL D 1 320 ? -39.014 -35.524 65.124 1 100.08 674 VAL D C 1
ATOM 10553 O O . VAL D 1 320 ? -37.805 -35.386 64.922 1 100.24 674 VAL D O 1
ATOM 10557 N N . ARG D 1 321 ? -39.746 -34.617 65.77 1 99.42 675 ARG D N 1
ATOM 10558 C CA . ARG D 1 321 ? -39.194 -33.366 66.266 1 99.28 675 ARG D CA 1
ATOM 10559 C C . ARG D 1 321 ? -38.239 -33.61 67.425 1 98.77 675 ARG D C 1
ATOM 10560 O O . ARG D 1 321 ? -37.206 -32.948 67.518 1 98.75 675 ARG D O 1
ATOM 10568 N N . ALA D 1 322 ? -38.585 -34.56 68.304 1 98.23 676 ALA D N 1
ATOM 10569 C CA . ALA D 1 322 ? -37.78 -34.895 69.467 1 98.29 676 ALA D CA 1
ATOM 10570 C C . ALA D 1 322 ? -36.437 -35.479 69.085 1 98.17 676 ALA D C 1
ATOM 10571 O O . ALA D 1 322 ? -35.434 -35.108 69.686 1 98.38 676 ALA D O 1
ATOM 10573 N N . LYS D 1 323 ? -36.396 -36.359 68.073 1 97.69 677 LYS D N 1
ATOM 10574 C CA . LYS D 1 323 ? -35.131 -36.941 67.613 1 97.64 677 LYS D CA 1
ATOM 10575 C C . LYS D 1 323 ? -34.211 -35.878 66.996 1 97.12 677 LYS D C 1
ATOM 10576 O O . LYS D 1 323 ? -32.99 -35.981 67.107 1 97.35 677 LYS D O 1
ATOM 10582 N N . ASN D 1 324 ? -34.797 -34.853 66.362 1 96.22 678 ASN D N 1
ATOM 10583 C CA . ASN D 1 324 ? -34.051 -33.75 65.768 1 95.76 678 ASN D CA 1
ATOM 10584 C C . ASN D 1 324 ? -33.469 -32.86 66.872 1 94.41 678 ASN D C 1
ATOM 10585 O O . ASN D 1 324 ? -32.332 -32.405 66.761 1 94.38 678 ASN D O 1
ATOM 10590 N N . GLN D 1 325 ? -34.246 -32.622 67.937 1 93.27 679 GLN D N 1
ATOM 10591 C CA . GLN D 1 325 ? -33.813 -31.81 69.07 1 92.58 679 GLN D CA 1
ATOM 10592 C C . GLN D 1 325 ? -32.691 -32.489 69.838 1 91.94 679 GLN D C 1
ATOM 10593 O O . GLN D 1 325 ? -31.773 -31.814 70.286 1 92.1 679 GLN D O 1
ATOM 10599 N N . VAL D 1 326 ? -32.756 -33.815 69.993 1 91.11 680 VAL D N 1
ATOM 10600 C CA . VAL D 1 326 ? -31.722 -34.56 70.706 1 90.91 680 VAL D CA 1
ATOM 10601 C C . VAL D 1 326 ? -30.393 -34.47 69.968 1 90.66 680 VAL D C 1
ATOM 10602 O O . VAL D 1 326 ? -29.36 -34.245 70.592 1 90.87 680 VAL D O 1
ATOM 10606 N N . GLU D 1 327 ? -30.42 -34.609 68.643 1 90.09 681 GLU D N 1
ATOM 10607 C CA . GLU D 1 327 ? -29.206 -34.538 67.838 1 89.94 681 GLU D CA 1
ATOM 10608 C C . GLU D 1 327 ? -28.628 -33.12 67.805 1 89.24 681 GLU D C 1
ATOM 10609 O O . GLU D 1 327 ? -27.415 -32.95 67.901 1 89.22 681 GLU D O 1
ATOM 10615 N N . THR D 1 328 ? -29.493 -32.107 67.693 1 88.46 682 THR D N 1
ATOM 10616 C CA . THR D 1 328 ? -29.056 -30.715 67.651 1 88.16 682 THR D CA 1
ATOM 10617 C C . THR D 1 328 ? -28.459 -30.272 68.984 1 87.71 682 THR D C 1
ATOM 10618 O O . THR D 1 328 ? -27.385 -29.673 69.01 1 87.82 682 THR D O 1
ATOM 10622 N N . ILE D 1 329 ? -29.144 -30.586 70.091 1 87.04 683 ILE D N 1
ATOM 10623 C CA . ILE D 1 329 ? -28.699 -30.191 71.421 1 86.81 683 ILE D CA 1
ATOM 10624 C C . ILE D 1 329 ? -27.458 -30.963 71.885 1 86.68 683 ILE D C 1
ATOM 10625 O O . ILE D 1 329 ? -26.517 -30.328 72.357 1 86.76 683 ILE D O 1
ATOM 10630 N N . ARG D 1 330 ? -27.423 -32.305 71.733 1 86.34 684 ARG D N 1
ATOM 10631 C CA . ARG D 1 330 ? -26.251 -33.08 72.159 1 86.54 684 ARG D CA 1
ATOM 10632 C C . ARG D 1 330 ? -24.987 -32.648 71.422 1 86.21 684 ARG D C 1
ATOM 10633 O O . ARG D 1 330 ? -23.932 -32.534 72.044 1 86.36 684 ARG D O 1
ATOM 10641 N N . THR D 1 331 ? -25.103 -32.343 70.119 1 85.57 685 THR D N 1
ATOM 10642 C CA . THR D 1 331 ? -23.969 -31.881 69.317 1 85.32 685 THR D CA 1
ATOM 10643 C C . THR D 1 331 ? -23.401 -30.58 69.887 1 84.78 685 THR D C 1
ATOM 10644 O O . THR D 1 331 ? -22.193 -30.475 70.096 1 84.94 685 THR D O 1
ATOM 10648 N N . ARG D 1 332 ? -24.282 -29.618 70.198 1 83.96 686 ARG D N 1
ATOM 10649 C CA . ARG D 1 332 ? -23.871 -28.334 70.751 1 83.61 686 ARG D CA 1
ATOM 10650 C C . ARG D 1 332 ? -23.318 -28.455 72.167 1 83.07 686 ARG D C 1
ATOM 10651 O O . ARG D 1 332 ? -22.369 -27.758 72.512 1 82.97 686 ARG D O 1
ATOM 10659 N N . LEU D 1 333 ? -23.887 -29.351 72.977 1 82.64 687 LEU D N 1
ATOM 10660 C CA . LEU D 1 333 ? -23.417 -29.558 74.34 1 82.7 687 LEU D CA 1
ATOM 10661 C C . LEU D 1 333 ? -22.024 -30.161 74.331 1 82.74 687 LEU D C 1
ATOM 10662 O O . LEU D 1 333 ? -21.163 -29.709 75.08 1 83.02 687 LEU D O 1
ATOM 10667 N N . LEU D 1 334 ? -21.776 -31.13 73.436 1 82.35 688 LEU D N 1
ATOM 10668 C CA . LEU D 1 334 ? -20.462 -31.772 73.316 1 82.52 688 LEU D CA 1
ATOM 10669 C C . LEU D 1 334 ? -19.333 -30.839 72.855 1 82.16 688 LEU D C 1
ATOM 10670 O O . LEU D 1 334 ? -18.163 -31.211 72.925 1 82.14 688 LEU D O 1
ATOM 10675 N N . VAL D 1 335 ? -19.684 -29.644 72.376 1 81.71 689 VAL D N 1
ATOM 10676 C CA . VAL D 1 335 ? -18.727 -28.64 71.93 1 81.76 689 VAL D CA 1
ATOM 10677 C C . VAL D 1 335 ? -18.571 -27.542 72.995 1 81.43 689 VAL D C 1
ATOM 10678 O O . VAL D 1 335 ? -17.472 -27.021 73.188 1 81.56 689 VAL D O 1
ATOM 10682 N N . ALA D 1 336 ? -19.66 -27.217 73.712 1 80.9 690 ALA D N 1
ATOM 10683 C CA . ALA D 1 336 ? -19.644 -26.188 74.745 1 80.89 690 ALA D CA 1
ATOM 10684 C C . ALA D 1 336 ? -18.967 -26.652 76.028 1 80.5 690 ALA D C 1
ATOM 10685 O O . ALA D 1 336 ? -18.268 -25.866 76.665 1 80.74 690 ALA D O 1
ATOM 10687 N N . ILE D 1 337 ? -19.196 -27.907 76.426 1 79.78 691 ILE D N 1
ATOM 10688 C CA . ILE D 1 337 ? -18.615 -28.457 77.647 1 79.72 691 ILE D CA 1
ATOM 10689 C C . ILE D 1 337 ? -17.07 -28.416 77.647 1 79.67 691 ILE D C 1
ATOM 10690 O O . ILE D 1 337 ? -16.513 -27.877 78.606 1 79.82 691 ILE D O 1
ATOM 10695 N N . PRO D 1 338 ? -16.349 -28.898 76.603 1 79.39 692 PRO D N 1
ATOM 10696 C CA . PRO D 1 338 ? -14.877 -28.801 76.632 1 79.45 692 PRO D CA 1
ATOM 10697 C C . PRO D 1 338 ? -14.374 -27.359 76.63 1 79.87 692 PRO D C 1
ATOM 10698 O O . PRO D 1 338 ? -13.339 -27.07 77.224 1 79.92 692 PRO D O 1
ATOM 10702 N N . THR D 1 339 ? -15.118 -26.457 75.97 1 80.09 693 THR D N 1
ATOM 10703 C CA . THR D 1 339 ? -14.812 -25.032 75.884 1 80.67 693 THR D CA 1
ATOM 10704 C C . THR D 1 339 ? -14.881 -24.411 77.28 1 81.41 693 THR D C 1
ATOM 10705 O O . THR D 1 339 ? -13.979 -23.672 77.674 1 81.82 693 THR D O 1
ATOM 10709 N N . LEU D 1 340 ? -15.928 -24.754 78.042 1 81.36 694 LEU D N 1
ATOM 10710 C CA . LEU D 1 340 ? -16.118 -24.238 79.393 1 81.78 694 LEU D CA 1
ATOM 10711 C C . LEU D 1 340 ? -15.133 -24.837 80.397 1 82.37 694 LEU D C 1
ATOM 10712 O O . LEU D 1 340 ? -14.741 -24.165 81.344 1 82.45 694 LEU D O 1
ATOM 10717 N N . LYS D 1 341 ? -14.707 -26.083 80.178 1 82.66 695 LYS D N 1
ATOM 10718 C CA . LYS D 1 341 ? -13.75 -26.749 81.062 1 83.46 695 LYS D CA 1
ATOM 10719 C C . LYS D 1 341 ? -12.416 -26.007 81.146 1 84.21 695 LYS D C 1
ATOM 10720 O O . LYS D 1 341 ? -11.769 -26.021 82.191 1 84.34 695 LYS D O 1
ATOM 10726 N N . ARG D 1 342 ? -12.01 -25.351 80.056 1 84.56 696 ARG D N 1
ATOM 10727 C CA . ARG D 1 342 ? -10.761 -24.605 80.034 1 85.39 696 ARG D CA 1
ATOM 10728 C C . ARG D 1 342 ? -10.988 -23.14 80.403 1 85.34 696 ARG D C 1
ATOM 10729 O O . ARG D 1 342 ? -10.469 -22.24 79.745 1 85.49 696 ARG D O 1
ATOM 10737 N N . THR D 1 343 ? -11.766 -22.903 81.46 1 85.01 697 THR D N 1
ATOM 10738 C CA . THR D 1 343 ? -12.051 -21.555 81.946 1 85.23 697 THR D CA 1
ATOM 10739 C C . THR D 1 343 ? -11.818 -21.472 83.476 1 85.16 697 THR D C 1
ATOM 10740 O O . THR D 1 343 ? -11.568 -22.498 84.113 1 85.24 697 THR D O 1
ATOM 10744 N N . HIS D 1 344 ? -11.863 -20.258 84.061 1 84.81 698 HIS D N 1
ATOM 10745 C CA . HIS D 1 344 ? -11.659 -20.1 85.503 1 84.95 698 HIS D CA 1
ATOM 10746 C C . HIS D 1 344 ? -12.887 -20.531 86.306 1 84.8 698 HIS D C 1
ATOM 10747 O O . HIS D 1 344 ? -13.64 -19.691 86.795 1 84.92 698 HIS D O 1
ATOM 10754 N N . LEU D 1 345 ? -13.086 -21.841 86.447 1 84.36 699 LEU D N 1
ATOM 10755 C CA . LEU D 1 345 ? -14.217 -22.369 87.194 1 84.38 699 LEU D CA 1
ATOM 10756 C C . LEU D 1 345 ? -13.828 -22.552 88.647 1 84.54 699 LEU D C 1
ATOM 10757 O O . LEU D 1 345 ? -12.717 -22.999 88.933 1 84.54 699 LEU D O 1
ATOM 10762 N N . THR D 1 346 ? -14.759 -22.265 89.572 1 84.46 700 THR D N 1
ATOM 10763 C CA . THR D 1 346 ? -14.509 -22.514 90.994 1 84.75 700 THR D CA 1
ATOM 10764 C C . THR D 1 346 ? -14.589 -24.058 91.229 1 85.03 700 THR D C 1
ATOM 10765 O O . THR D 1 346 ? -14.9 -24.809 90.297 1 85.12 700 THR D O 1
ATOM 10769 N N . THR D 1 347 ? -14.348 -24.538 92.464 1 85.1 701 THR D N 1
ATOM 10770 C CA . THR D 1 347 ? -14.445 -25.97 92.764 1 85.62 701 THR D CA 1
ATOM 10771 C C . THR D 1 347 ? -15.883 -26.461 92.508 1 85.8 701 THR D C 1
ATOM 10772 O O . THR D 1 347 ? -16.08 -27.515 91.906 1 85.98 701 THR D O 1
ATOM 10776 N N . ALA D 1 348 ? -16.877 -25.65 92.904 1 85.56 702 ALA D N 1
ATOM 10777 C CA . ALA D 1 348 ? -18.294 -25.949 92.716 1 85.92 702 ALA D CA 1
ATOM 10778 C C . ALA D 1 348 ? -18.704 -25.861 91.245 1 86.27 702 ALA D C 1
ATOM 10779 O O . ALA D 1 348 ? -19.503 -26.673 90.777 1 86.47 702 ALA D O 1
ATOM 10781 N N . GLY D 1 349 ? -18.155 -24.878 90.537 1 86.17 703 GLY D N 1
ATOM 10782 C CA . GLY D 1 349 ? -18.418 -24.671 89.121 1 86.42 703 GLY D CA 1
ATOM 10783 C C . GLY D 1 349 ? -17.915 -25.827 88.287 1 86.55 703 GLY D C 1
ATOM 10784 O O . GLY D 1 349 ? -18.611 -26.279 87.38 1 86.7 703 GLY D O 1
ATOM 10785 N N . ARG D 1 350 ? -16.722 -26.345 88.616 1 86.44 704 ARG D N 1
ATOM 10786 C CA . ARG D 1 350 ? -16.158 -27.486 87.9 1 86.91 704 ARG D CA 1
ATOM 10787 C C . ARG D 1 350 ? -16.95 -28.756 88.194 1 87.2 704 ARG D C 1
ATOM 10788 O O . ARG D 1 350 ? -17.163 -29.561 87.291 1 87.31 704 ARG D O 1
ATOM 10796 N N . GLU D 1 351 ? -17.422 -28.913 89.442 1 87.27 705 GLU D N 1
ATOM 10797 C CA . GLU D 1 351 ? -18.25 -30.05 89.85 1 87.85 705 GLU D CA 1
ATOM 10798 C C . GLU D 1 351 ? -19.578 -30.057 89.077 1 88.36 705 GLU D C 1
ATOM 10799 O O . GLU D 1 351 ? -20.077 -31.127 88.729 1 88.58 705 GLU D O 1
ATOM 10805 N N . MET D 1 352 ? -20.134 -28.861 88.8 1 88.36 706 MET D N 1
ATOM 10806 C CA . MET D 1 352 ? -21.369 -28.695 88.04 1 88.83 706 MET D CA 1
ATOM 10807 C C . MET D 1 352 ? -21.134 -29.093 86.58 1 89.58 706 MET D C 1
ATOM 10808 O O . MET D 1 352 ? -21.905 -29.876 86.035 1 89.77 706 MET D O 1
ATOM 10813 N N . VAL D 1 353 ? -20.051 -28.594 85.966 1 89.89 707 VAL D N 1
ATOM 10814 C CA . VAL D 1 353 ? -19.715 -28.913 84.579 1 90.69 707 VAL D CA 1
ATOM 10815 C C . VAL D 1 353 ? -19.496 -30.416 84.378 1 91.34 707 VAL D C 1
ATOM 10816 O O . VAL D 1 353 ? -19.999 -30.981 83.406 1 91.55 707 VAL D O 1
ATOM 10820 N N . GLU D 1 354 ? -18.788 -31.07 85.31 1 91.4 708 GLU D N 1
ATOM 10821 C CA . GLU D 1 354 ? -18.532 -32.506 85.213 1 91.9 708 GLU D CA 1
ATOM 10822 C C . GLU D 1 354 ? -19.797 -33.346 85.358 1 91.88 708 GLU D C 1
ATOM 10823 O O . GLU D 1 354 ? -19.897 -34.41 84.752 1 91.85 708 GLU D O 1
ATOM 10829 N N . GLN D 1 355 ? -20.771 -32.858 86.133 1 91.79 709 GLN D N 1
ATOM 10830 C CA . GLN D 1 355 ? -22.041 -33.548 86.302 1 92.31 709 GLN D CA 1
ATOM 10831 C C . GLN D 1 355 ? -22.876 -33.392 85.029 1 92.72 709 GLN D C 1
ATOM 10832 O O . GLN D 1 355 ? -23.455 -34.37 84.561 1 93 709 GLN D O 1
ATOM 10838 N N . LEU D 1 356 ? -22.892 -32.181 84.439 1 92.86 710 LEU D N 1
ATOM 10839 C CA . LEU D 1 356 ? -23.622 -31.919 83.195 1 93.46 710 LEU D CA 1
ATOM 10840 C C . LEU D 1 356 ? -23.012 -32.696 82.016 1 94.11 710 LEU D C 1
ATOM 10841 O O . LEU D 1 356 ? -23.739 -33.139 81.128 1 94.15 710 LEU D O 1
ATOM 10846 N N . GLU D 1 357 ? -21.682 -32.877 82.024 1 94.48 711 GLU D N 1
ATOM 10847 C CA . GLU D 1 357 ? -20.965 -33.631 80.997 1 95.44 711 GLU D CA 1
ATOM 10848 C C . GLU D 1 357 ? -21.299 -35.117 81.083 1 96.65 711 GLU D C 1
ATOM 10849 O O . GLU D 1 357 ? -21.418 -35.785 80.056 1 96.87 711 GLU D O 1
ATOM 10855 N N . GLU D 1 358 ? -21.451 -35.632 82.312 1 97.24 712 GLU D N 1
ATOM 10856 C CA . GLU D 1 358 ? -21.789 -37.025 82.56 1 98.22 712 GLU D CA 1
ATOM 10857 C C . GLU D 1 358 ? -23.174 -37.341 82.001 1 98.86 712 GLU D C 1
ATOM 10858 O O . GLU D 1 358 ? -23.356 -38.393 81.4 1 99 712 GLU D O 1
ATOM 10864 N N . LEU D 1 359 ? -24.134 -36.42 82.155 1 99.05 713 LEU D N 1
ATOM 10865 C CA . LEU D 1 359 ? -25.489 -36.616 81.646 1 99.8 713 LEU D CA 1
ATOM 10866 C C . LEU D 1 359 ? -25.533 -36.612 80.126 1 100.76 713 LEU D C 1
ATOM 10867 O O . LEU D 1 359 ? -26.289 -37.375 79.53 1 100.84 713 LEU D O 1
ATOM 10872 N N . THR D 1 360 ? -24.728 -35.752 79.5 1 101.34 714 THR D N 1
ATOM 10873 C CA . THR D 1 360 ? -24.657 -35.657 78.044 1 102.39 714 THR D CA 1
ATOM 10874 C C . THR D 1 360 ? -24.007 -36.923 77.459 1 103.32 714 THR D C 1
ATOM 10875 O O . THR D 1 360 ? -24.456 -37.436 76.432 1 103.52 714 THR D O 1
ATOM 10879 N N . THR D 1 361 ? -22.972 -37.439 78.14 1 103.73 715 THR D N 1
ATOM 10880 C CA . THR D 1 361 ? -22.24 -38.637 77.734 1 104.67 715 THR D CA 1
ATOM 10881 C C . THR D 1 361 ? -23.076 -39.91 77.913 1 105.7 715 THR D C 1
ATOM 10882 O O . THR D 1 361 ? -23.087 -40.763 77.025 1 105.91 715 THR D O 1
ATOM 10886 N N . ASN D 1 362 ? -23.806 -40.026 79.04 1 106.18 716 ASN D N 1
ATOM 10887 C CA . ASN D 1 362 ? -24.646 -41.2 79.323 1 107.07 716 ASN D CA 1
ATOM 10888 C C . ASN D 1 362 ? -25.922 -41.292 78.462 1 107.76 716 ASN D C 1
ATOM 10889 O O . ASN D 1 362 ? -26.768 -42.15 78.713 1 107.87 716 ASN D O 1
ATOM 10894 N N . MET D 1 363 ? -26.036 -40.444 77.428 1 108.03 717 MET D N 1
ATOM 10895 C CA . MET D 1 363 ? -27.161 -40.438 76.503 1 108.77 717 MET D CA 1
ATOM 10896 C C . MET D 1 363 ? -26.641 -40.496 75.057 1 109.34 717 MET D C 1
ATOM 10897 O O . MET D 1 363 ? -26.743 -39.517 74.316 1 109.5 717 MET D O 1
ATOM 10902 N N . GLY D 1 364 ? -26.077 -41.64 74.678 1 109.43 718 GLY D N 1
ATOM 10903 C CA . GLY D 1 364 ? -25.535 -41.846 73.34 1 109.89 718 GLY D CA 1
ATOM 10904 C C . GLY D 1 364 ? -24.957 -43.231 73.128 1 110.07 718 GLY D C 1
ATOM 10905 O O . GLY D 1 364 ? -24.13 -43.697 73.916 1 110.09 718 GLY D O 1
ATOM 10906 N N . ILE E 1 34 ? -92.145 38.531 22.131 1 55.95 388 ILE E N 1
ATOM 10907 C CA . ILE E 1 34 ? -91.746 38.048 23.461 1 56.46 388 ILE E CA 1
ATOM 10908 C C . ILE E 1 34 ? -90.849 36.784 23.362 1 56.12 388 ILE E C 1
ATOM 10909 O O . ILE E 1 34 ? -91.195 35.813 22.684 1 56.33 388 ILE E O 1
ATOM 10914 N N . ALA E 1 35 ? -89.688 36.825 24.032 1 55.57 389 ALA E N 1
ATOM 10915 C CA . ALA E 1 35 ? -88.65 35.792 23.99 1 55.61 389 ALA E CA 1
ATOM 10916 C C . ALA E 1 35 ? -88.858 34.565 24.87 1 55.53 389 ALA E C 1
ATOM 10917 O O . ALA E 1 35 ? -88.802 34.678 26.085 1 55.22 389 ALA E O 1
ATOM 10919 N N . PHE E 1 36 ? -88.993 33.38 24.267 1 55.8 390 PHE E N 1
ATOM 10920 C CA . PHE E 1 36 ? -89.121 32.136 25.026 1 56.84 390 PHE E CA 1
ATOM 10921 C C . PHE E 1 36 ? -87.813 31.376 24.864 1 57.86 390 PHE E C 1
ATOM 10922 O O . PHE E 1 36 ? -87.558 30.808 23.801 1 58.02 390 PHE E O 1
ATOM 10930 N N . ILE E 1 37 ? -86.953 31.416 25.9 1 58.39 391 ILE E N 1
ATOM 10931 C CA . ILE E 1 37 ? -85.615 30.838 25.84 1 59.5 391 ILE E CA 1
ATOM 10932 C C . ILE E 1 37 ? -85.319 29.741 26.862 1 60.91 391 ILE E C 1
ATOM 10933 O O . ILE E 1 37 ? -85.627 29.895 28.039 1 61.22 391 ILE E O 1
ATOM 10938 N N . ASP E 1 38 ? -84.648 28.663 26.415 1 61.74 392 ASP E N 1
ATOM 10939 C CA . ASP E 1 38 ? -84.156 27.607 27.292 1 63.11 392 ASP E CA 1
ATOM 10940 C C . ASP E 1 38 ? -82.736 28.06 27.618 1 64.67 392 ASP E C 1
ATOM 10941 O O . ASP E 1 38 ? -81.86 27.939 26.767 1 65.06 392 ASP E O 1
ATOM 10943 N N . ILE E 1 39 ? -82.517 28.649 28.801 1 65.38 393 ILE E N 1
ATOM 10944 C CA . ILE E 1 39 ? -81.208 29.171 29.221 1 66.56 393 ILE E CA 1
ATOM 10945 C C . ILE E 1 39 ? -80.069 28.134 29.126 1 67.68 393 ILE E C 1
ATOM 10946 O O . ILE E 1 39 ? -78.902 28.517 29.028 1 67.99 393 ILE E O 1
ATOM 10951 N N . ALA E 1 40 ? -80.403 26.836 29.159 1 67.92 394 ALA E N 1
ATOM 10952 C CA . ALA E 1 40 ? -79.4 25.789 29.038 1 68.31 394 ALA E CA 1
ATOM 10953 C C . ALA E 1 40 ? -78.913 25.714 27.589 1 68.53 394 ALA E C 1
ATOM 10954 O O . ALA E 1 40 ? -77.72 25.546 27.36 1 69 394 ALA E O 1
ATOM 10956 N N . ALA E 1 41 ? -79.821 25.87 26.618 1 68.11 395 ALA E N 1
ATOM 10957 C CA . ALA E 1 41 ? -79.467 25.851 25.207 1 68.42 395 ALA E CA 1
ATOM 10958 C C . ALA E 1 41 ? -78.735 27.134 24.809 1 68.5 395 ALA E C 1
ATOM 10959 O O . ALA E 1 41 ? -77.824 27.08 23.983 1 68.63 395 ALA E O 1
ATOM 10961 N N . PHE E 1 42 ? -79.128 28.286 25.387 1 68.11 396 PHE E N 1
ATOM 10962 C CA . PHE E 1 42 ? -78.489 29.568 25.097 1 68.06 396 PHE E CA 1
ATOM 10963 C C . PHE E 1 42 ? -77.012 29.559 25.53 1 68.49 396 PHE E C 1
ATOM 10964 O O . PHE E 1 42 ? -76.188 30.195 24.878 1 68.83 396 PHE E O 1
ATOM 10972 N N . GLU E 1 43 ? -76.676 28.84 26.611 1 68.26 397 GLU E N 1
ATOM 10973 C CA . GLU E 1 43 ? -75.302 28.774 27.104 1 68.62 397 GLU E CA 1
ATOM 10974 C C . GLU E 1 43 ? -74.304 28.251 26.058 1 68.56 397 GLU E C 1
ATOM 10975 O O . GLU E 1 43 ? -73.324 28.931 25.767 1 68.89 397 GLU E O 1
ATOM 10981 N N . SER E 1 44 ? -74.543 27.056 25.5 1 68.14 398 SER E N 1
ATOM 10982 C CA . SER E 1 44 ? -73.64 26.459 24.519 1 68.33 398 SER E CA 1
ATOM 10983 C C . SER E 1 44 ? -73.779 27.086 23.138 1 68.56 398 SER E C 1
ATOM 10984 O O . SER E 1 44 ? -74.886 27.235 22.637 1 68.94 398 SER E O 1
ATOM 10987 N N . PRO E 1 45 ? -72.656 27.428 22.488 1 68.43 399 PRO E N 1
ATOM 10988 C CA . PRO E 1 45 ? -72.734 28.047 21.151 1 68.65 399 PRO E CA 1
ATOM 10989 C C . PRO E 1 45 ? -73.351 27.174 20.061 1 69.04 399 PRO E C 1
ATOM 10990 O O . PRO E 1 45 ? -73.822 27.687 19.047 1 69.23 399 PRO E O 1
ATOM 10994 N N . LEU E 1 46 ? -73.337 25.858 20.27 1 68.96 400 LEU E N 1
ATOM 10995 C CA . LEU E 1 46 ? -73.884 24.892 19.326 1 69.3 400 LEU E CA 1
ATOM 10996 C C . LEU E 1 46 ? -75.405 25.039 19.242 1 69.46 400 LEU E C 1
ATOM 10997 O O . LEU E 1 46 ? -75.972 25.004 18.153 1 69.69 400 LEU E O 1
ATOM 11002 N N . THR E 1 47 ? -76.055 25.238 20.39 1 69.2 401 THR E N 1
ATOM 11003 C CA . THR E 1 47 ? -77.504 25.325 20.486 1 69.42 401 THR E CA 1
ATOM 11004 C C . THR E 1 47 ? -78.05 26.736 20.762 1 69.78 401 THR E C 1
ATOM 11005 O O . THR E 1 47 ? -79.22 26.873 21.129 1 69.95 401 THR E O 1
ATOM 11009 N N . SER E 1 48 ? -77.224 27.772 20.611 1 69.72 402 SER E N 1
ATOM 11010 C CA . SER E 1 48 ? -77.656 29.137 20.913 1 70.06 402 SER E CA 1
ATOM 11011 C C . SER E 1 48 ? -78.084 29.947 19.696 1 70.12 402 SER E C 1
ATOM 11012 O O . SER E 1 48 ? -78.786 30.943 19.859 1 70.33 402 SER E O 1
ATOM 11015 N N . SER E 1 49 ? -77.624 29.558 18.495 1 69.7 403 SER E N 1
ATOM 11016 C CA . SER E 1 49 ? -77.865 30.28 17.244 1 69.9 403 SER E CA 1
ATOM 11017 C C . SER E 1 49 ? -79.268 30.89 17.071 1 69.84 403 SER E C 1
ATOM 11018 O O . SER E 1 49 ? -79.376 32.047 16.658 1 70.05 403 SER E O 1
ATOM 11021 N N . ALA E 1 50 ? -80.326 30.128 17.371 1 69.33 404 ALA E N 1
ATOM 11022 C CA . ALA E 1 50 ? -81.699 30.616 17.228 1 69.17 404 ALA E CA 1
ATOM 11023 C C . ALA E 1 50 ? -82.106 31.568 18.356 1 68.7 404 ALA E C 1
ATOM 11024 O O . ALA E 1 50 ? -82.802 32.547 18.099 1 68.55 404 ALA E O 1
ATOM 11026 N N . SER E 1 51 ? -81.677 31.274 19.596 1 68.35 405 SER E N 1
ATOM 11027 C CA . SER E 1 51 ? -81.962 32.085 20.781 1 68.52 405 SER E CA 1
ATOM 11028 C C . SER E 1 51 ? -81.34 33.476 20.633 1 68.14 405 SER E C 1
ATOM 11029 O O . SER E 1 51 ? -81.973 34.469 20.966 1 68.14 405 SER E O 1
ATOM 11032 N N . ILE E 1 52 ? -80.107 33.545 20.126 1 67.84 406 ILE E N 1
ATOM 11033 C CA . ILE E 1 52 ? -79.401 34.809 19.916 1 68.15 406 ILE E CA 1
ATOM 11034 C C . ILE E 1 52 ? -80.102 35.645 18.852 1 67.99 406 ILE E C 1
ATOM 11035 O O . ILE E 1 52 ? -80.268 36.851 19.031 1 68.07 406 ILE E O 1
ATOM 11040 N N . GLN E 1 53 ? -80.532 35.001 17.757 1 67.56 407 GLN E N 1
ATOM 11041 C CA . GLN E 1 53 ? -81.236 35.676 16.669 1 67.38 407 GLN E CA 1
ATOM 11042 C C . GLN E 1 53 ? -82.554 36.282 17.161 1 66.97 407 GLN E C 1
ATOM 11043 O O . GLN E 1 53 ? -82.904 37.401 16.782 1 67.14 407 GLN E O 1
ATOM 11049 N N . GLN E 1 54 ? -83.253 35.56 18.045 1 66.17 408 GLN E N 1
ATOM 11050 C CA . GLN E 1 54 ? -84.507 36.002 18.634 1 65.66 408 GLN E CA 1
ATOM 11051 C C . GLN E 1 54 ? -84.253 37.226 19.497 1 64.92 408 GLN E C 1
ATOM 11052 O O . GLN E 1 54 ? -84.988 38.2 19.392 1 64.98 408 GLN E O 1
ATOM 11058 N N . LEU E 1 55 ? -83.195 37.191 20.324 1 64.14 409 LEU E N 1
ATOM 11059 C CA . LEU E 1 55 ? -82.842 38.295 21.211 1 63.76 409 LEU E CA 1
ATOM 11060 C C . LEU E 1 55 ? -82.396 39.526 20.45 1 63.73 409 LEU E C 1
ATOM 11061 O O . LEU E 1 55 ? -82.71 40.643 20.852 1 63.83 409 LEU E O 1
ATOM 11066 N N . LEU E 1 56 ? -81.677 39.325 19.347 1 63.5 410 LEU E N 1
ATOM 11067 C CA . LEU E 1 56 ? -81.205 40.42 18.51 1 63.88 410 LEU E CA 1
ATOM 11068 C C . LEU E 1 56 ? -82.353 41.103 17.784 1 64.6 410 LEU E C 1
ATOM 11069 O O . LEU E 1 56 ? -82.311 42.312 17.595 1 64.8 410 LEU E O 1
ATOM 11074 N N . GLU E 1 57 ? -83.381 40.341 17.381 1 64.7 411 GLU E N 1
ATOM 11075 C CA . GLU E 1 57 ? -84.536 40.914 16.696 1 65.16 411 GLU E CA 1
ATOM 11076 C C . GLU E 1 57 ? -85.386 41.77 17.645 1 65.14 411 GLU E C 1
ATOM 11077 O O . GLU E 1 57 ? -85.926 42.795 17.234 1 65.11 411 GLU E O 1
ATOM 11083 N N . HIS E 1 58 ? -85.475 41.365 18.92 1 65 412 HIS E N 1
ATOM 11084 C CA . HIS E 1 58 ? -86.208 42.107 19.939 1 65.38 412 HIS E CA 1
ATOM 11085 C C . HIS E 1 58 ? -85.465 43.393 20.288 1 66.08 412 HIS E C 1
ATOM 11086 O O . HIS E 1 58 ? -86.092 44.439 20.442 1 66.23 412 HIS E O 1
ATOM 11093 N N . TRP E 1 59 ? -84.129 43.318 20.392 1 66.33 413 TRP E N 1
ATOM 11094 C CA . TRP E 1 59 ? -83.285 44.466 20.704 1 67.09 413 TRP E CA 1
ATOM 11095 C C . TRP E 1 59 ? -83.282 45.458 19.541 1 67.14 413 TRP E C 1
ATOM 11096 O O . TRP E 1 59 ? -83.391 46.658 19.772 1 66.88 413 TRP E O 1
ATOM 11107 N N . ALA E 1 60 ? -83.209 44.964 18.297 1 67.37 414 ALA E N 1
ATOM 11108 C CA . ALA E 1 60 ? -83.226 45.843 17.125 1 68.11 414 ALA E CA 1
ATOM 11109 C C . ALA E 1 60 ? -84.554 46.58 16.971 1 68.87 414 ALA E C 1
ATOM 11110 O O . ALA E 1 60 ? -84.576 47.676 16.419 1 69.13 414 ALA E O 1
ATOM 11112 N N . ALA E 1 61 ? -85.655 45.993 17.456 1 69.01 415 ALA E N 1
ATOM 11113 C CA . ALA E 1 61 ? -86.96 46.636 17.386 1 69.51 415 ALA E CA 1
ATOM 11114 C C . ALA E 1 61 ? -86.991 47.868 18.286 1 70.02 415 ALA E C 1
ATOM 11115 O O . ALA E 1 61 ? -87.574 48.881 17.909 1 70.02 415 ALA E O 1
ATOM 11117 N N . ASP E 1 62 ? -86.359 47.79 19.468 1 70.4 416 ASP E N 1
ATOM 11118 C CA . ASP E 1 62 ? -86.305 48.919 20.399 1 71.12 416 ASP E CA 1
ATOM 11119 C C . ASP E 1 62 ? -85.264 49.935 19.938 1 71.52 416 ASP E C 1
ATOM 11120 O O . ASP E 1 62 ? -85.502 51.139 20.026 1 71.6 416 ASP E O 1
ATOM 11125 N N . ALA E 1 63 ? -84.111 49.448 19.447 1 71.55 417 ALA E N 1
ATOM 11126 C CA . ALA E 1 63 ? -83.016 50.291 18.975 1 72.2 417 ALA E CA 1
ATOM 11127 C C . ALA E 1 63 ? -83.361 51.071 17.712 1 72.86 417 ALA E C 1
ATOM 11128 O O . ALA E 1 63 ? -82.834 52.165 17.528 1 72.82 417 ALA E O 1
ATOM 11130 N N . ARG E 1 64 ? -84.233 50.525 16.84 1 73.26 418 ARG E N 1
ATOM 11131 C CA . ARG E 1 64 ? -84.633 51.248 15.632 1 74.05 418 ARG E CA 1
ATOM 11132 C C . ARG E 1 64 ? -85.486 52.458 16 1 75.09 418 ARG E C 1
ATOM 11133 O O . ARG E 1 64 ? -85.352 53.505 15.37 1 75.12 418 ARG E O 1
ATOM 11141 N N . LYS E 1 65 ? -86.335 52.326 17.04 1 75.85 419 LYS E N 1
ATOM 11142 C CA . LYS E 1 65 ? -87.178 53.413 17.535 1 77.14 419 LYS E CA 1
ATOM 11143 C C . LYS E 1 65 ? -86.321 54.47 18.217 1 78.23 419 LYS E C 1
ATOM 11144 O O . LYS E 1 65 ? -86.559 55.66 18.027 1 78.35 419 LYS E O 1
ATOM 11150 N N . GLU E 1 66 ? -85.309 54.036 18.984 1 78.97 420 GLU E N 1
ATOM 11151 C CA . GLU E 1 66 ? -84.372 54.924 19.663 1 80.34 420 GLU E CA 1
ATOM 11152 C C . GLU E 1 66 ? -83.532 55.696 18.648 1 81.24 420 GLU E C 1
ATOM 11153 O O . GLU E 1 66 ? -83.291 56.887 18.829 1 81.31 420 GLU E O 1
ATOM 11159 N N . PHE E 1 67 ? -83.106 55.027 17.572 1 81.87 421 PHE E N 1
ATOM 11160 C CA . PHE E 1 67 ? -82.325 55.661 16.51 1 83.09 421 PHE E CA 1
ATOM 11161 C C . PHE E 1 67 ? -83.179 56.674 15.743 1 84.35 421 PHE E C 1
ATOM 11162 O O . PHE E 1 67 ? -82.687 57.74 15.382 1 84.38 421 PHE E O 1
ATOM 11170 N N . GLU E 1 68 ? -84.463 56.351 15.525 1 85.2 422 GLU E N 1
ATOM 11171 C CA . GLU E 1 68 ? -85.412 57.235 14.863 1 86.51 422 GLU E CA 1
ATOM 11172 C C . GLU E 1 68 ? -85.627 58.485 15.709 1 87.38 422 GLU E C 1
ATOM 11173 O O . GLU E 1 68 ? -85.638 59.588 15.171 1 87.49 422 GLU E O 1
ATOM 11179 N N . LYS E 1 69 ? -85.746 58.318 17.036 1 87.9 423 LYS E N 1
ATOM 11180 C CA . LYS E 1 69 ? -85.916 59.423 17.975 1 88.97 423 LYS E CA 1
ATOM 11181 C C . LYS E 1 69 ? -84.704 60.354 17.934 1 90.14 423 LYS E C 1
ATOM 11182 O O . LYS E 1 69 ? -84.864 61.569 18.023 1 90.34 423 LYS E O 1
ATOM 11188 N N . ALA E 1 70 ? -83.494 59.785 17.808 1 90.77 424 ALA E N 1
ATOM 11189 C CA . ALA E 1 70 ? -82.258 60.559 17.735 1 91.98 424 ALA E CA 1
ATOM 11190 C C . ALA E 1 70 ? -82.165 61.31 16.41 1 93.25 424 ALA E C 1
ATOM 11191 O O . ALA E 1 70 ? -81.675 62.436 16.386 1 93.38 424 ALA E O 1
ATOM 11193 N N . LEU E 1 71 ? -82.646 60.696 15.314 1 94.23 425 LEU E N 1
ATOM 11194 C CA . LEU E 1 71 ? -82.668 61.308 13.984 1 95.64 425 LEU E CA 1
ATOM 11195 C C . LEU E 1 71 ? -83.579 62.541 13.978 1 97.31 425 LEU E C 1
ATOM 11196 O O . LEU E 1 71 ? -83.25 63.538 13.335 1 97.49 425 LEU E O 1
ATOM 11201 N N . MET E 1 72 ? -84.717 62.474 14.701 1 98.34 426 MET E N 1
ATOM 11202 C CA . MET E 1 72 ? -85.682 63.572 14.802 1 99.83 426 MET E CA 1
ATOM 11203 C C . MET E 1 72 ? -85.1 64.782 15.54 1 101.13 426 MET E C 1
ATOM 11204 O O . MET E 1 72 ? -85.443 65.92 15.22 1 101.17 426 MET E O 1
ATOM 11209 N N . ALA E 1 73 ? -84.221 64.536 16.522 1 101.95 427 ALA E N 1
ATOM 11210 C CA . ALA E 1 73 ? -83.567 65.597 17.287 1 103.36 427 ALA E CA 1
ATOM 11211 C C . ALA E 1 73 ? -82.508 66.326 16.454 1 104.64 427 ALA E C 1
ATOM 11212 O O . ALA E 1 73 ? -82.275 67.514 16.674 1 104.78 427 ALA E O 1
ATOM 11214 N N . VAL E 1 74 ? -81.87 65.618 15.501 1 105.38 428 VAL E N 1
ATOM 11215 C CA . VAL E 1 74 ? -80.873 66.189 14.595 1 106.65 428 VAL E CA 1
ATOM 11216 C C . VAL E 1 74 ? -81.561 67.185 13.648 1 107.88 428 VAL E C 1
ATOM 11217 O O . VAL E 1 74 ? -81.036 68.272 13.411 1 108.05 428 VAL E O 1
ATOM 11221 N N . LEU E 1 75 ? -82.756 66.833 13.144 1 108.53 429 LEU E N 1
ATOM 11222 C CA . LEU E 1 75 ? -83.524 67.707 12.255 1 109.59 429 LEU E CA 1
ATOM 11223 C C . LEU E 1 75 ? -84.104 68.942 12.977 1 110.54 429 LEU E C 1
ATOM 11224 O O . LEU E 1 75 ? -84.408 69.945 12.332 1 110.7 429 LEU E O 1
ATOM 11229 N N . GLU E 1 76 ? -84.244 68.877 14.307 1 110.97 430 GLU E N 1
ATOM 11230 C CA . GLU E 1 76 ? -84.75 69.995 15.09 1 111.88 430 GLU E CA 1
ATOM 11231 C C . GLU E 1 76 ? -83.662 71.067 15.229 1 112.66 430 GLU E C 1
ATOM 11232 O O . GLU E 1 76 ? -83.936 72.246 15.012 1 112.79 430 GLU E O 1
ATOM 11238 N N . LYS E 1 77 ? -82.424 70.661 15.562 1 113.02 431 LYS E N 1
ATOM 11239 C CA . LYS E 1 77 ? -81.314 71.605 15.706 1 113.82 431 LYS E CA 1
ATOM 11240 C C . LYS E 1 77 ? -80.767 72.054 14.346 1 114.74 431 LYS E C 1
ATOM 11241 O O . LYS E 1 77 ? -80.556 73.248 14.139 1 114.91 431 LYS E O 1
ATOM 11247 N N . GLU E 1 78 ? -80.556 71.113 13.416 1 115.15 432 GLU E N 1
ATOM 11248 C CA . GLU E 1 78 ? -80.098 71.461 12.075 1 116.09 432 GLU E CA 1
ATOM 11249 C C . GLU E 1 78 ? -81.04 70.909 11.016 1 116.7 432 GLU E C 1
ATOM 11250 O O . GLU E 1 78 ? -80.887 69.769 10.575 1 116.8 432 GLU E O 1
ATOM 11256 N N . PRO E 1 79 ? -82.013 71.719 10.573 1 116.92 433 PRO E N 1
ATOM 11257 C CA . PRO E 1 79 ? -82.929 71.253 9.517 1 117.21 433 PRO E CA 1
ATOM 11258 C C . PRO E 1 79 ? -82.251 70.999 8.166 1 117.65 433 PRO E C 1
ATOM 11259 O O . PRO E 1 79 ? -82.795 70.271 7.338 1 117.67 433 PRO E O 1
ATOM 11263 N N . GLY E 1 80 ? -81.068 71.584 7.965 1 117.82 434 GLY E N 1
ATOM 11264 C CA . GLY E 1 80 ? -80.275 71.419 6.753 1 118.49 434 GLY E CA 1
ATOM 11265 C C . GLY E 1 80 ? -79.76 70.007 6.543 1 118.94 434 GLY E C 1
ATOM 11266 O O . GLY E 1 80 ? -79.391 69.644 5.426 1 119.11 434 GLY E O 1
ATOM 11267 N N . LYS E 1 81 ? -79.738 69.191 7.613 1 118.92 435 LYS E N 1
ATOM 11268 C CA . LYS E 1 81 ? -79.312 67.792 7.548 1 119.26 435 LYS E CA 1
ATOM 11269 C C . LYS E 1 81 ? -80.433 66.851 7.056 1 119.33 435 LYS E C 1
ATOM 11270 O O . LYS E 1 81 ? -80.308 65.639 7.209 1 119.43 435 LYS E O 1
ATOM 11276 N N . ARG E 1 82 ? -81.514 67.4 6.474 1 119.08 436 ARG E N 1
ATOM 11277 C CA . ARG E 1 82 ? -82.662 66.648 5.988 1 119.41 436 ARG E CA 1
ATOM 11278 C C . ARG E 1 82 ? -82.302 65.616 4.92 1 119.33 436 ARG E C 1
ATOM 11279 O O . ARG E 1 82 ? -82.868 64.527 4.927 1 119.49 436 ARG E O 1
ATOM 11287 N N . ASP E 1 83 ? -81.359 65.945 4.021 1 118.94 437 ASP E N 1
ATOM 11288 C CA . ASP E 1 83 ? -80.944 65.041 2.945 1 119 437 ASP E CA 1
ATOM 11289 C C . ASP E 1 83 ? -80.189 63.807 3.449 1 118.56 437 ASP E C 1
ATOM 11290 O O . ASP E 1 83 ? -80.328 62.73 2.87 1 118.68 437 ASP E O 1
ATOM 11295 N N . ILE E 1 84 ? -79.391 63.956 4.516 1 117.84 438 ILE E N 1
ATOM 11296 C CA . ILE E 1 84 ? -78.62 62.842 5.074 1 117.55 438 ILE E CA 1
ATOM 11297 C C . ILE E 1 84 ? -79.515 61.92 5.909 1 117.13 438 ILE E C 1
ATOM 11298 O O . ILE E 1 84 ? -79.365 60.701 5.847 1 117.17 438 ILE E O 1
ATOM 11303 N N . ILE E 1 85 ? -80.475 62.504 6.652 1 116.53 439 ILE E N 1
ATOM 11304 C CA . ILE E 1 85 ? -81.449 61.777 7.474 1 116.37 439 ILE E CA 1
ATOM 11305 C C . ILE E 1 85 ? -82.316 60.87 6.59 1 116.17 439 ILE E C 1
ATOM 11306 O O . ILE E 1 85 ? -82.577 59.721 6.949 1 116.21 439 ILE E O 1
ATOM 11311 N N . ASN E 1 86 ? -82.717 61.382 5.413 1 115.74 440 ASN E N 1
ATOM 11312 C CA . ASN E 1 86 ? -83.539 60.66 4.443 1 115.79 440 ASN E CA 1
ATOM 11313 C C . ASN E 1 86 ? -82.861 59.418 3.87 1 115.44 440 ASN E C 1
ATOM 11314 O O . ASN E 1 86 ? -83.555 58.505 3.431 1 115.64 440 ASN E O 1
ATOM 11319 N N . GLN E 1 87 ? -81.522 59.363 3.89 1 114.77 441 GLN E N 1
ATOM 11320 C CA . GLN E 1 87 ? -80.793 58.186 3.417 1 114.67 441 GLN E CA 1
ATOM 11321 C C . GLN E 1 87 ? -81.033 56.976 4.335 1 114.12 441 GLN E C 1
ATOM 11322 O O . GLN E 1 87 ? -81.05 55.841 3.863 1 114.19 441 GLN E O 1
ATOM 11328 N N . PHE E 1 88 ? -81.238 57.223 5.642 1 113.36 442 PHE E N 1
ATOM 11329 C CA . PHE E 1 88 ? -81.539 56.183 6.624 1 112.97 442 PHE E CA 1
ATOM 11330 C C . PHE E 1 88 ? -83.02 55.77 6.547 1 112.29 442 PHE E C 1
ATOM 11331 O O . PHE E 1 88 ? -83.341 54.612 6.808 1 112.38 442 PHE E O 1
ATOM 11339 N N . GLN E 1 89 ? -83.915 56.708 6.178 1 111.44 443 GLN E N 1
ATOM 11340 C CA . GLN E 1 89 ? -85.346 56.446 6.029 1 111.11 443 GLN E CA 1
ATOM 11341 C C . GLN E 1 89 ? -85.568 55.486 4.858 1 110.26 443 GLN E C 1
ATOM 11342 O O . GLN E 1 89 ? -86.195 54.443 5.029 1 110.42 443 GLN E O 1
ATOM 11348 N N . THR E 1 90 ? -85.012 55.816 3.68 1 109.22 444 THR E N 1
ATOM 11349 C CA . THR E 1 90 ? -85.138 54.977 2.485 1 108.64 444 THR E CA 1
ATOM 11350 C C . THR E 1 90 ? -84.248 53.712 2.515 1 107.35 444 THR E C 1
ATOM 11351 O O . THR E 1 90 ? -84.32 52.886 1.605 1 107.53 444 THR E O 1
ATOM 11355 N N . CYS E 1 91 ? -83.424 53.56 3.555 1 105.84 445 CYS E N 1
ATOM 11356 C CA . CYS E 1 91 ? -82.542 52.424 3.743 1 104.83 445 CYS E CA 1
ATOM 11357 C C . CYS E 1 91 ? -83.37 51.187 4.098 1 103.31 445 CYS E C 1
ATOM 11358 O O . CYS E 1 91 ? -84.259 51.259 4.95 1 103.28 445 CYS E O 1
ATOM 11361 N N . PRO E 1 92 ? -83.081 50.044 3.441 1 101.8 446 PRO E N 1
ATOM 11362 C CA . PRO E 1 92 ? -83.82 48.81 3.742 1 100.74 446 PRO E CA 1
ATOM 11363 C C . PRO E 1 92 ? -83.785 48.424 5.223 1 99.47 446 PRO E C 1
ATOM 11364 O O . PRO E 1 92 ? -82.76 48.571 5.891 1 99.55 446 PRO E O 1
ATOM 11368 N N . PRO E 1 93 ? -84.909 47.91 5.749 1 98.13 447 PRO E N 1
ATOM 11369 C CA . PRO E 1 93 ? -84.949 47.524 7.167 1 97.23 447 PRO E CA 1
ATOM 11370 C C . PRO E 1 93 ? -83.937 46.451 7.555 1 95.85 447 PRO E C 1
ATOM 11371 O O . PRO E 1 93 ? -83.526 46.407 8.704 1 95.98 447 PRO E O 1
ATOM 11375 N N . GLU E 1 94 ? -83.526 45.601 6.608 1 94.35 448 GLU E N 1
ATOM 11376 C CA . GLU E 1 94 ? -82.543 44.548 6.867 1 93.29 448 GLU E CA 1
ATOM 11377 C C . GLU E 1 94 ? -81.172 45.145 7.178 1 91.39 448 GLU E C 1
ATOM 11378 O O . GLU E 1 94 ? -80.455 44.621 8.026 1 91.34 448 GLU E O 1
ATOM 11384 N N . ILE E 1 95 ? -80.817 46.247 6.503 1 89.77 449 ILE E N 1
ATOM 11385 C CA . ILE E 1 95 ? -79.554 46.946 6.726 1 88.76 449 ILE E CA 1
ATOM 11386 C C . ILE E 1 95 ? -79.65 47.785 8.004 1 87.27 449 ILE E C 1
ATOM 11387 O O . ILE E 1 95 ? -78.745 47.758 8.843 1 87.57 449 ILE E O 1
ATOM 11392 N N . LEU E 1 96 ? -80.768 48.504 8.156 1 85.43 450 LEU E N 1
ATOM 11393 C CA . LEU E 1 96 ? -81.04 49.361 9.303 1 84.15 450 LEU E CA 1
ATOM 11394 C C . LEU E 1 96 ? -81.087 48.593 10.619 1 82.55 450 LEU E C 1
ATOM 11395 O O . LEU E 1 96 ? -80.634 49.115 11.626 1 82.66 450 LEU E O 1
ATOM 11400 N N . ASN E 1 97 ? -81.589 47.353 10.618 1 81.14 451 ASN E N 1
ATOM 11401 C CA . ASN E 1 97 ? -81.63 46.533 11.83 1 80.38 451 ASN E CA 1
ATOM 11402 C C . ASN E 1 97 ? -80.219 46.157 12.294 1 79.57 451 ASN E C 1
ATOM 11403 O O . ASN E 1 97 ? -79.969 46.083 13.495 1 79.7 451 ASN E O 1
ATOM 11408 N N . LYS E 1 98 ? -79.3 45.919 11.352 1 78.59 452 LYS E N 1
ATOM 11409 C CA . LYS E 1 98 ? -77.922 45.582 11.702 1 78.22 452 LYS E CA 1
ATOM 11410 C C . LYS E 1 98 ? -77.133 46.83 12.122 1 76.85 452 LYS E C 1
ATOM 11411 O O . LYS E 1 98 ? -76.261 46.743 12.987 1 76.76 452 LYS E O 1
ATOM 11417 N N . LEU E 1 99 ? -77.442 47.983 11.505 1 75.59 453 LEU E N 1
ATOM 11418 C CA . LEU E 1 99 ? -76.789 49.259 11.77 1 74.98 453 LEU E CA 1
ATOM 11419 C C . LEU E 1 99 ? -77.068 49.784 13.175 1 74.52 453 LEU E C 1
ATOM 11420 O O . LEU E 1 99 ? -76.136 50.169 13.869 1 74.7 453 LEU E O 1
ATOM 11425 N N . VAL E 1 100 ? -78.336 49.793 13.606 1 73.85 454 VAL E N 1
ATOM 11426 C CA . VAL E 1 100 ? -78.698 50.319 14.92 1 73.48 454 VAL E CA 1
ATOM 11427 C C . VAL E 1 100 ? -78.128 49.515 16.091 1 73.43 454 VAL E C 1
ATOM 11428 O O . VAL E 1 100 ? -78.142 50.02 17.208 1 73.55 454 VAL E O 1
ATOM 11432 N N . LEU E 1 101 ? -77.637 48.287 15.86 1 73.13 455 LEU E N 1
ATOM 11433 C CA . LEU E 1 101 ? -77.069 47.479 16.943 1 73.52 455 LEU E CA 1
ATOM 11434 C C . LEU E 1 101 ? -75.528 47.48 17.007 1 74.27 455 LEU E C 1
ATOM 11435 O O . LEU E 1 101 ? -74.945 46.757 17.825 1 74.39 455 LEU E O 1
ATOM 11440 N N . ARG E 1 102 ? -74.872 48.279 16.157 1 74.43 456 ARG E N 1
ATOM 11441 C CA . ARG E 1 102 ? -73.419 48.382 16.158 1 75.05 456 ARG E CA 1
ATOM 11442 C C . ARG E 1 102 ? -72.978 49.131 17.409 1 74.88 456 ARG E C 1
ATOM 11443 O O . ARG E 1 102 ? -73.654 50.074 17.816 1 74.89 456 ARG E O 1
ATOM 11451 N N . PRO E 1 103 ? -71.881 48.713 18.068 1 74.58 457 PRO E N 1
ATOM 11452 C CA . PRO E 1 103 ? -71.476 49.382 19.315 1 74.55 457 PRO E CA 1
ATOM 11453 C C . PRO E 1 103 ? -71.343 50.9 19.224 1 74.68 457 PRO E C 1
ATOM 11454 O O . PRO E 1 103 ? -71.811 51.613 20.112 1 74.93 457 PRO E O 1
ATOM 11458 N N . SER E 1 104 ? -70.739 51.393 18.141 1 74.25 458 SER E N 1
ATOM 11459 C CA . SER E 1 104 ? -70.557 52.824 17.924 1 74.24 458 SER E CA 1
ATOM 11460 C C . SER E 1 104 ? -71.887 53.553 17.688 1 73.93 458 SER E C 1
ATOM 11461 O O . SER E 1 104 ? -72.043 54.704 18.098 1 73.94 458 SER E O 1
ATOM 11464 N N . VAL E 1 105 ? -72.85 52.87 17.055 1 73.52 459 VAL E N 1
ATOM 11465 C CA . VAL E 1 105 ? -74.169 53.43 16.775 1 73.41 459 VAL E CA 1
ATOM 11466 C C . VAL E 1 105 ? -75.024 53.476 18.041 1 73.17 459 VAL E C 1
ATOM 11467 O O . VAL E 1 105 ? -75.719 54.465 18.253 1 73.23 459 VAL E O 1
ATOM 11471 N N . VAL E 1 106 ? -74.94 52.441 18.906 1 72.8 460 VAL E N 1
ATOM 11472 C CA . VAL E 1 106 ? -75.693 52.406 20.168 1 72.95 460 VAL E CA 1
ATOM 11473 C C . VAL E 1 106 ? -75.212 53.532 21.078 1 73.59 460 VAL E C 1
ATOM 11474 O O . VAL E 1 106 ? -76.035 54.225 21.675 1 73.84 460 VAL E O 1
ATOM 11478 N N . LEU E 1 107 ? -73.887 53.745 21.151 1 73.64 461 LEU E N 1
ATOM 11479 C CA . LEU E 1 107 ? -73.345 54.826 21.971 1 74.11 461 LEU E CA 1
ATOM 11480 C C . LEU E 1 107 ? -73.787 56.187 21.431 1 74.84 461 LEU E C 1
ATOM 11481 O O . LEU E 1 107 ? -74.216 57.038 22.207 1 74.83 461 LEU E O 1
ATOM 11486 N N . TRP E 1 108 ? -73.723 56.385 20.103 1 75.29 462 TRP E N 1
ATOM 11487 C CA . TRP E 1 108 ? -74.142 57.65 19.503 1 76.22 462 TRP E CA 1
ATOM 11488 C C . TRP E 1 108 ? -75.617 57.927 19.778 1 76.74 462 TRP E C 1
ATOM 11489 O O . TRP E 1 108 ? -75.968 59.042 20.141 1 76.97 462 TRP E O 1
ATOM 11500 N N . THR E 1 109 ? -76.461 56.892 19.632 1 76.77 463 THR E N 1
ATOM 11501 C CA . THR E 1 109 ? -77.904 56.933 19.869 1 77.24 463 THR E CA 1
ATOM 11502 C C . THR E 1 109 ? -78.193 57.3 21.324 1 77.85 463 THR E C 1
ATOM 11503 O O . THR E 1 109 ? -79.035 58.156 21.585 1 78.08 463 THR E O 1
ATOM 11507 N N . THR E 1 110 ? -77.483 56.663 22.262 1 78 464 THR E N 1
ATOM 11508 C CA . THR E 1 110 ? -77.649 56.889 23.695 1 78.73 464 THR E CA 1
ATOM 11509 C C . THR E 1 110 ? -77.243 58.302 24.101 1 79.39 464 THR E C 1
ATOM 11510 O O . THR E 1 110 ? -78.017 58.983 24.766 1 79.35 464 THR E O 1
ATOM 11514 N N . VAL E 1 111 ? -76.054 58.755 23.667 1 79.85 465 VAL E N 1
ATOM 11515 C CA . VAL E 1 111 ? -75.554 60.1 23.965 1 80.73 465 VAL E CA 1
ATOM 11516 C C . VAL E 1 111 ? -76.494 61.17 23.393 1 81.73 465 VAL E C 1
ATOM 11517 O O . VAL E 1 111 ? -76.808 62.152 24.069 1 81.92 465 VAL E O 1
ATOM 11521 N N . MET E 1 112 ? -76.982 60.936 22.173 1 82.22 466 MET E N 1
ATOM 11522 C CA . MET E 1 112 ? -77.897 61.829 21.476 1 83.2 466 MET E CA 1
ATOM 11523 C C . MET E 1 112 ? -79.246 61.973 22.182 1 83.42 466 MET E C 1
ATOM 11524 O O . MET E 1 112 ? -79.721 63.09 22.361 1 83.45 466 MET E O 1
ATOM 11529 N N . LEU E 1 113 ? -79.852 60.852 22.594 1 83.43 467 LEU E N 1
ATOM 11530 C CA . LEU E 1 113 ? -81.142 60.871 23.276 1 84.01 467 LEU E CA 1
ATOM 11531 C C . LEU E 1 113 ? -81.04 61.463 24.664 1 84.73 467 LEU E C 1
ATOM 11532 O O . LEU E 1 113 ? -81.94 62.187 25.086 1 84.87 467 LEU E O 1
ATOM 11537 N N . GLN E 1 114 ? -79.952 61.155 25.381 1 84.99 468 GLN E N 1
ATOM 11538 C CA . GLN E 1 114 ? -79.757 61.693 26.719 1 85.67 468 GLN E CA 1
ATOM 11539 C C . GLN E 1 114 ? -79.522 63.191 26.666 1 86.2 468 GLN E C 1
ATOM 11540 O O . GLN E 1 114 ? -80.039 63.899 27.519 1 86.41 468 GLN E O 1
ATOM 11546 N N . ALA E 1 115 ? -78.81 63.688 25.643 1 86.33 469 ALA E N 1
ATOM 11547 C CA . ALA E 1 115 ? -78.574 65.124 25.5 1 87.08 469 ALA E CA 1
ATOM 11548 C C . ALA E 1 115 ? -79.891 65.892 25.345 1 87.7 469 ALA E C 1
ATOM 11549 O O . ALA E 1 115 ? -80.048 66.957 25.949 1 87.83 469 ALA E O 1
ATOM 11551 N N . SER E 1 116 ? -80.851 65.336 24.575 1 87.88 470 SER E N 1
ATOM 11552 C CA . SER E 1 116 ? -82.162 65.963 24.382 1 88.56 470 SER E CA 1
ATOM 11553 C C . SER E 1 116 ? -82.988 65.999 25.682 1 88.87 470 SER E C 1
ATOM 11554 O O . SER E 1 116 ? -83.831 66.883 25.848 1 89.18 470 SER E O 1
ATOM 11557 N N . ASN E 1 117 ? -82.742 65.049 26.604 1 88.52 471 ASN E N 1
ATOM 11558 C CA . ASN E 1 117 ? -83.416 65.009 27.908 1 88.6 471 ASN E CA 1
ATOM 11559 C C . ASN E 1 117 ? -82.629 65.739 29.022 1 88.24 471 ASN E C 1
ATOM 11560 O O . ASN E 1 117 ? -82.946 65.565 30.197 1 88.2 471 ASN E O 1
ATOM 11565 N N . GLY E 1 118 ? -81.613 66.518 28.647 1 87.75 472 GLY E N 1
ATOM 11566 C CA . GLY E 1 118 ? -80.779 67.27 29.573 1 87.68 472 GLY E CA 1
ATOM 11567 C C . GLY E 1 118 ? -79.902 66.413 30.46 1 87.3 472 GLY E C 1
ATOM 11568 O O . GLY E 1 118 ? -79.604 66.802 31.588 1 87.71 472 GLY E O 1
ATOM 11569 N N . ILE E 1 119 ? -79.493 65.234 29.972 1 86.38 473 ILE E N 1
ATOM 11570 C CA . ILE E 1 119 ? -78.651 64.317 30.738 1 86.02 473 ILE E CA 1
ATOM 11571 C C . ILE E 1 119 ? -77.29 64.117 30.087 1 86.04 473 ILE E C 1
ATOM 11572 O O . ILE E 1 119 ? -77.198 63.699 28.936 1 86.31 473 ILE E O 1
ATOM 11577 N N . THR E 1 120 ? -76.227 64.422 30.833 1 85.62 474 THR E N 1
ATOM 11578 C CA . THR E 1 120 ? -74.859 64.312 30.354 1 85.72 474 THR E CA 1
ATOM 11579 C C . THR E 1 120 ? -74.292 62.903 30.519 1 85.53 474 THR E C 1
ATOM 11580 O O . THR E 1 120 ? -74.575 62.229 31.509 1 85.65 474 THR E O 1
ATOM 11584 N N . ILE E 1 121 ? -73.484 62.469 29.541 1 85.03 475 ILE E N 1
ATOM 11585 C CA . ILE E 1 121 ? -72.802 61.183 29.579 1 84.89 475 ILE E CA 1
ATOM 11586 C C . ILE E 1 121 ? -71.301 61.443 29.597 1 84.52 475 ILE E C 1
ATOM 11587 O O . ILE E 1 121 ? -70.813 62.262 28.818 1 84.49 475 ILE E O 1
ATOM 11592 N N . HIS E 1 122 ? -70.577 60.79 30.514 1 84.11 476 HIS E N 1
ATOM 11593 C CA . HIS E 1 122 ? -69.138 60.986 30.618 1 84.14 476 HIS E CA 1
ATOM 11594 C C . HIS E 1 122 ? -68.348 59.704 30.412 1 83.79 476 HIS E C 1
ATOM 11595 O O . HIS E 1 122 ? -68.834 58.61 30.702 1 83.81 476 HIS E O 1
ATOM 11602 N N . SER E 1 123 ? -67.106 59.851 29.946 1 83.31 477 SER E N 1
ATOM 11603 C CA . SER E 1 123 ? -66.175 58.74 29.787 1 83.36 477 SER E CA 1
ATOM 11604 C C . SER E 1 123 ? -65.563 58.399 31.159 1 83.55 477 SER E C 1
ATOM 11605 O O . SER E 1 123 ? -65.69 59.186 32.099 1 83.75 477 SER E O 1
ATOM 11608 N N . ILE E 1 124 ? -64.897 57.239 31.285 1 83.41 478 ILE E N 1
ATOM 11609 C CA . ILE E 1 124 ? -64.32 56.82 32.561 1 83.82 478 ILE E CA 1
ATOM 11610 C C . ILE E 1 124 ? -63.354 57.856 33.153 1 84.57 478 ILE E C 1
ATOM 11611 O O . ILE E 1 124 ? -63.218 57.928 34.372 1 84.78 478 ILE E O 1
ATOM 11616 N N . ASP E 1 125 ? -62.735 58.697 32.31 1 84.86 479 ASP E N 1
ATOM 11617 C CA . ASP E 1 125 ? -61.817 59.731 32.795 1 85.7 479 ASP E CA 1
ATOM 11618 C C . ASP E 1 125 ? -62.505 61.064 33.174 1 86.34 479 ASP E C 1
ATOM 11619 O O . ASP E 1 125 ? -61.826 62.076 33.349 1 86.53 479 ASP E O 1
ATOM 11624 N N . GLY E 1 126 ? -63.829 61.055 33.293 1 86.55 480 GLY E N 1
ATOM 11625 C CA . GLY E 1 126 ? -64.599 62.231 33.675 1 87.21 480 GLY E CA 1
ATOM 11626 C C . GLY E 1 126 ? -64.869 63.246 32.582 1 87.7 480 GLY E C 1
ATOM 11627 O O . GLY E 1 126 ? -65.447 64.298 32.86 1 87.76 480 GLY E O 1
ATOM 11628 N N . GLU E 1 127 ? -64.46 62.958 31.34 1 88.02 481 GLU E N 1
ATOM 11629 C CA . GLU E 1 127 ? -64.678 63.892 30.236 1 88.9 481 GLU E CA 1
ATOM 11630 C C . GLU E 1 127 ? -66.069 63.76 29.652 1 89.44 481 GLU E C 1
ATOM 11631 O O . GLU E 1 127 ? -66.581 62.655 29.532 1 89.62 481 GLU E O 1
ATOM 11637 N N . LEU E 1 128 ? -66.684 64.883 29.29 1 89.61 482 LEU E N 1
ATOM 11638 C CA . LEU E 1 128 ? -68.028 64.887 28.725 1 90.28 482 LEU E CA 1
ATOM 11639 C C . LEU E 1 128 ? -68.028 64.392 27.275 1 90.89 482 LEU E C 1
ATOM 11640 O O . LEU E 1 128 ? -67.271 64.897 26.448 1 90.94 482 LEU E O 1
ATOM 11645 N N . ILE E 1 129 ? -68.887 63.407 26.971 1 91.16 483 ILE E N 1
ATOM 11646 C CA . ILE E 1 129 ? -69.021 62.888 25.615 1 91.87 483 ILE E CA 1
ATOM 11647 C C . ILE E 1 129 ? -70.054 63.743 24.898 1 92.79 483 ILE E C 1
ATOM 11648 O O . ILE E 1 129 ? -71.248 63.613 25.158 1 92.86 483 ILE E O 1
ATOM 11653 N N . ALA E 1 130 ? -69.592 64.647 24.031 1 93.4 484 ALA E N 1
ATOM 11654 C CA . ALA E 1 130 ? -70.457 65.576 23.316 1 94.52 484 ALA E CA 1
ATOM 11655 C C . ALA E 1 130 ? -71.228 64.921 22.184 1 95.56 484 ALA E C 1
ATOM 11656 O O . ALA E 1 130 ? -70.657 64.145 21.421 1 95.62 484 ALA E O 1
ATOM 11658 N N . PRO E 1 131 ? -72.525 65.246 22.036 1 96.24 485 PRO E N 1
ATOM 11659 C CA . PRO E 1 131 ? -73.297 64.666 20.928 1 97.03 485 PRO E CA 1
ATOM 11660 C C . PRO E 1 131 ? -72.89 65.282 19.585 1 98.36 485 PRO E C 1
ATOM 11661 O O . PRO E 1 131 ? -73.043 66.48 19.361 1 98.44 485 PRO E O 1
ATOM 11665 N N . ASP E 1 132 ? -72.324 64.456 18.703 1 99.26 486 ASP E N 1
ATOM 11666 C CA . ASP E 1 132 ? -71.83 64.901 17.406 1 100.64 486 ASP E CA 1
ATOM 11667 C C . ASP E 1 132 ? -72.815 64.591 16.293 1 101.91 486 ASP E C 1
ATOM 11668 O O . ASP E 1 132 ? -72.966 63.434 15.907 1 102.11 486 ASP E O 1
ATOM 11673 N N . ILE E 1 133 ? -73.461 65.629 15.757 1 102.6 487 ILE E N 1
ATOM 11674 C CA . ILE E 1 133 ? -74.404 65.504 14.647 1 103.73 487 ILE E CA 1
ATOM 11675 C C . ILE E 1 133 ? -73.691 65.002 13.378 1 104.88 487 ILE E C 1
ATOM 11676 O O . ILE E 1 133 ? -74.249 64.194 12.635 1 105.12 487 ILE E O 1
ATOM 11681 N N . ASN E 1 134 ? -72.434 65.44 13.165 1 105.42 488 ASN E N 1
ATOM 11682 C CA . ASN E 1 134 ? -71.608 65.081 12.007 1 106.32 488 ASN E CA 1
ATOM 11683 C C . ASN E 1 134 ? -71.243 63.594 11.907 1 106.59 488 ASN E C 1
ATOM 11684 O O . ASN E 1 134 ? -70.666 63.18 10.901 1 106.65 488 ASN E O 1
ATOM 11689 N N . TYR E 1 135 ? -71.568 62.794 12.934 1 106.59 489 TYR E N 1
ATOM 11690 C CA . TYR E 1 135 ? -71.304 61.357 12.894 1 107.04 489 TYR E CA 1
ATOM 11691 C C . TYR E 1 135 ? -72.224 60.657 11.878 1 107.77 489 TYR E C 1
ATOM 11692 O O . TYR E 1 135 ? -71.814 59.669 11.27 1 107.98 489 TYR E O 1
ATOM 11701 N N . LEU E 1 136 ? -73.443 61.194 11.667 1 107.99 490 LEU E N 1
ATOM 11702 C CA . LEU E 1 136 ? -74.412 60.654 10.719 1 108.78 490 LEU E CA 1
ATOM 11703 C C . LEU E 1 136 ? -73.884 60.59 9.291 1 109.75 490 LEU E C 1
ATOM 11704 O O . LEU E 1 136 ? -74.263 59.689 8.55 1 109.86 490 LEU E O 1
ATOM 11709 N N . GLU E 1 137 ? -73.01 61.527 8.904 1 110.3 491 GLU E N 1
ATOM 11710 C CA . GLU E 1 137 ? -72.429 61.537 7.561 1 111.27 491 GLU E CA 1
ATOM 11711 C C . GLU E 1 137 ? -71.443 60.381 7.392 1 111.85 491 GLU E C 1
ATOM 11712 O O . GLU E 1 137 ? -71.414 59.745 6.338 1 112.02 491 GLU E O 1
ATOM 11718 N N . GLU E 1 138 ? -70.648 60.099 8.433 1 112.01 492 GLU E N 1
ATOM 11719 C CA . GLU E 1 138 ? -69.713 58.974 8.419 1 112.62 492 GLU E CA 1
ATOM 11720 C C . GLU E 1 138 ? -70.502 57.645 8.392 1 112.98 492 GLU E C 1
ATOM 11721 O O . GLU E 1 138 ? -70.092 56.701 7.716 1 113.04 492 GLU E O 1
ATOM 11727 N N . LEU E 1 139 ? -71.667 57.599 9.073 1 113.04 493 LEU E N 1
ATOM 11728 C CA . LEU E 1 139 ? -72.555 56.442 9.103 1 113.64 493 LEU E CA 1
ATOM 11729 C C . LEU E 1 139 ? -73.207 56.212 7.751 1 114.25 493 LEU E C 1
ATOM 11730 O O . LEU E 1 139 ? -73.359 55.063 7.34 1 114.44 493 LEU E O 1
ATOM 11735 N N . ALA E 1 140 ? -73.589 57.295 7.057 1 114.39 494 ALA E N 1
ATOM 11736 C CA . ALA E 1 140 ? -74.202 57.213 5.729 1 114.97 494 ALA E CA 1
ATOM 11737 C C . ALA E 1 140 ? -73.224 56.626 4.704 1 115.44 494 ALA E C 1
ATOM 11738 O O . ALA E 1 140 ? -73.634 55.89 3.807 1 115.55 494 ALA E O 1
ATOM 11740 N N . GLU E 1 141 ? -71.929 56.94 4.852 1 115.57 495 GLU E N 1
ATOM 11741 C CA . GLU E 1 141 ? -70.876 56.43 3.982 1 116.22 495 GLU E CA 1
ATOM 11742 C C . GLU E 1 141 ? -70.61 54.928 4.231 1 116.56 495 GLU E C 1
ATOM 11743 O O . GLU E 1 141 ? -70.181 54.226 3.318 1 116.64 495 GLU E O 1
ATOM 11749 N N . SER E 1 142 ? -70.886 54.43 5.448 1 116.59 496 SER E N 1
ATOM 11750 C CA . SER E 1 142 ? -70.719 53.011 5.773 1 117.06 496 SER E CA 1
ATOM 11751 C C . SER E 1 142 ? -71.821 52.133 5.137 1 117.4 496 SER E C 1
ATOM 11752 O O . SER E 1 142 ? -71.618 50.931 4.971 1 117.59 496 SER E O 1
ATOM 11755 N N . LEU E 1 143 ? -72.985 52.725 4.804 1 117.27 497 LEU E N 1
ATOM 11756 C CA . LEU E 1 143 ? -74.095 52.016 4.165 1 117.65 497 LEU E CA 1
ATOM 11757 C C . LEU E 1 143 ? -73.773 51.697 2.699 1 117.94 497 LEU E C 1
ATOM 11758 O O . LEU E 1 143 ? -74.192 50.658 2.188 1 118.03 497 LEU E O 1
ATOM 11763 N N . LYS E 1 144 ? -73.045 52.608 2.024 1 117.85 498 LYS E N 1
ATOM 11764 C CA . LYS E 1 144 ? -72.665 52.489 0.616 1 118.18 498 LYS E CA 1
ATOM 11765 C C . LYS E 1 144 ? -71.583 51.425 0.36 1 118.43 498 LYS E C 1
ATOM 11766 O O . LYS E 1 144 ? -71.489 50.902 -0.749 1 118.56 498 LYS E O 1
ATOM 11772 N N . SER E 1 145 ? -70.778 51.094 1.38 1 118.33 499 SER E N 1
ATOM 11773 C CA . SER E 1 145 ? -69.753 50.05 1.265 1 118.64 499 SER E CA 1
ATOM 11774 C C . SER E 1 145 ? -70.007 48.983 2.35 1 118.83 499 SER E C 1
ATOM 11775 O O . SER E 1 145 ? -69.32 48.976 3.376 1 119.03 499 SER E O 1
ATOM 11778 N N . PRO E 1 146 ? -71.016 48.094 2.174 1 118.51 500 PRO E N 1
ATOM 11779 C CA . PRO E 1 146 ? -71.294 47.093 3.223 1 118.18 500 PRO E CA 1
ATOM 11780 C C . PRO E 1 146 ? -70.249 45.983 3.352 1 117.69 500 PRO E C 1
ATOM 11781 O O . PRO E 1 146 ? -70.235 45.277 4.36 1 117.92 500 PRO E O 1
ATOM 11785 N N . ASN E 1 147 ? -69.369 45.833 2.349 1 116.81 501 ASN E N 1
ATOM 11786 C CA . ASN E 1 147 ? -68.313 44.831 2.4 1 116.41 501 ASN E CA 1
ATOM 11787 C C . ASN E 1 147 ? -67.189 45.343 3.296 1 115.15 501 ASN E C 1
ATOM 11788 O O . ASN E 1 147 ? -66.521 46.325 2.968 1 115.34 501 ASN E O 1
ATOM 11793 N N . GLU E 1 148 ? -67.031 44.726 4.468 1 113.64 502 GLU E N 1
ATOM 11794 C CA . GLU E 1 148 ? -66.01 45.142 5.427 1 112.58 502 GLU E CA 1
ATOM 11795 C C . GLU E 1 148 ? -65.18 43.951 5.909 1 110.69 502 GLU E C 1
ATOM 11796 O O . GLU E 1 148 ? -63.969 44.071 6.105 1 110.73 502 GLU E O 1
ATOM 11802 N N . GLY E 1 149 ? -65.85 42.823 6.112 1 108.85 503 GLY E N 1
ATOM 11803 C CA . GLY E 1 149 ? -65.244 41.595 6.606 1 107.44 503 GLY E CA 1
ATOM 11804 C C . GLY E 1 149 ? -66.111 40.946 7.666 1 105.36 503 GLY E C 1
ATOM 11805 O O . GLY E 1 149 ? -67.328 41.165 7.691 1 105.64 503 GLY E O 1
ATOM 11806 N N . VAL E 1 150 ? -65.504 40.137 8.545 1 103.06 504 VAL E N 1
ATOM 11807 C CA . VAL E 1 150 ? -66.269 39.494 9.609 1 101.29 504 VAL E CA 1
ATOM 11808 C C . VAL E 1 150 ? -66.113 40.381 10.855 1 98.69 504 VAL E C 1
ATOM 11809 O O . VAL E 1 150 ? -66.853 41.369 10.881 1 98.91 504 VAL E O 1
ATOM 11813 N N . PRO E 1 151 ? -65.164 40.209 11.817 1 96.13 505 PRO E N 1
ATOM 11814 C CA . PRO E 1 151 ? -65.056 41.2 12.896 1 94.38 505 PRO E CA 1
ATOM 11815 C C . PRO E 1 151 ? -64.163 42.35 12.442 1 92.54 505 PRO E C 1
ATOM 11816 O O . PRO E 1 151 ? -63.123 42.125 11.834 1 92.62 505 PRO E O 1
ATOM 11820 N N . TYR E 1 152 ? -64.587 43.582 12.697 1 90.88 506 TYR E N 1
ATOM 11821 C CA . TYR E 1 152 ? -63.83 44.765 12.296 1 89.84 506 TYR E CA 1
ATOM 11822 C C . TYR E 1 152 ? -62.599 44.886 13.198 1 88.01 506 TYR E C 1
ATOM 11823 O O . TYR E 1 152 ? -62.676 45.473 14.279 1 88.03 506 TYR E O 1
ATOM 11832 N N . ILE E 1 153 ? -61.472 44.308 12.763 1 86.27 507 ILE E N 1
ATOM 11833 C CA . ILE E 1 153 ? -60.229 44.324 13.529 1 85.08 507 ILE E CA 1
ATOM 11834 C C . ILE E 1 153 ? -59.559 45.698 13.541 1 83.98 507 ILE E C 1
ATOM 11835 O O . ILE E 1 153 ? -59.029 46.151 12.525 1 84.01 507 ILE E O 1
ATOM 11840 N N . ASN E 1 154 ? -59.603 46.347 14.713 1 82.83 508 ASN E N 1
ATOM 11841 C CA . ASN E 1 154 ? -59.043 47.655 15.039 1 82.27 508 ASN E CA 1
ATOM 11842 C C . ASN E 1 154 ? -59.472 48.756 14.072 1 81.58 508 ASN E C 1
ATOM 11843 O O . ASN E 1 154 ? -58.623 49.416 13.473 1 81.77 508 ASN E O 1
ATOM 11848 N N . ARG E 1 155 ? -60.786 48.967 13.928 1 80.79 509 ARG E N 1
ATOM 11849 C CA . ARG E 1 155 ? -61.28 50.008 13.032 1 80.56 509 ARG E CA 1
ATOM 11850 C C . ARG E 1 155 ? -61.182 51.387 13.682 1 80.18 509 ARG E C 1
ATOM 11851 O O . ARG E 1 155 ? -61.43 51.527 14.878 1 80.26 509 ARG E O 1
ATOM 11859 N N . ASP E 1 156 ? -60.79 52.4 12.904 1 79.61 510 ASP E N 1
ATOM 11860 C CA . ASP E 1 156 ? -60.661 53.759 13.414 1 79.57 510 ASP E CA 1
ATOM 11861 C C . ASP E 1 156 ? -62.035 54.413 13.533 1 79.28 510 ASP E C 1
ATOM 11862 O O . ASP E 1 156 ? -62.544 54.972 12.566 1 79.38 510 ASP E O 1
ATOM 11867 N N . ASP E 1 157 ? -62.632 54.342 14.72 1 78.82 511 ASP E N 1
ATOM 11868 C CA . ASP E 1 157 ? -63.934 54.95 14.97 1 78.83 511 ASP E CA 1
ATOM 11869 C C . ASP E 1 157 ? -63.894 55.608 16.338 1 78.51 511 ASP E C 1
ATOM 11870 O O . ASP E 1 157 ? -63.705 54.926 17.344 1 78.68 511 ASP E O 1
ATOM 11875 N N . LEU E 1 158 ? -64.059 56.933 16.375 1 77.86 512 LEU E N 1
ATOM 11876 C CA . LEU E 1 158 ? -64.049 57.685 17.625 1 77.68 512 LEU E CA 1
ATOM 11877 C C . LEU E 1 158 ? -65.18 57.247 18.545 1 77.22 512 LEU E C 1
ATOM 11878 O O . LEU E 1 158 ? -64.975 57.162 19.754 1 77.52 512 LEU E O 1
ATOM 11883 N N . TRP E 1 159 ? -66.343 56.889 17.979 1 76.27 513 TRP E N 1
ATOM 11884 C CA . TRP E 1 159 ? -67.472 56.459 18.793 1 75.84 513 TRP E CA 1
ATOM 11885 C C . TRP E 1 159 ? -67.335 55.024 19.359 1 74.95 513 TRP E C 1
ATOM 11886 O O . TRP E 1 159 ? -68.302 54.454 19.849 1 75.14 513 TRP E O 1
ATOM 11897 N N . LEU E 1 160 ? -66.118 54.485 19.348 1 73.86 514 LEU E N 1
ATOM 11898 C CA . LEU E 1 160 ? -65.726 53.22 19.966 1 73.4 514 LEU E CA 1
ATOM 11899 C C . LEU E 1 160 ? -64.697 53.516 21.082 1 73.39 514 LEU E C 1
ATOM 11900 O O . LEU E 1 160 ? -64.627 52.785 22.065 1 73.54 514 LEU E O 1
ATOM 11905 N N . ARG E 1 161 ? -63.9 54.589 20.921 1 73.12 515 ARG E N 1
ATOM 11906 C CA . ARG E 1 161 ? -62.887 55.044 21.857 1 73.28 515 ARG E CA 1
ATOM 11907 C C . ARG E 1 161 ? -63.43 56.037 22.888 1 73.28 515 ARG E C 1
ATOM 11908 O O . ARG E 1 161 ? -62.826 56.187 23.946 1 73.67 515 ARG E O 1
ATOM 11916 N N . LEU E 1 162 ? -64.546 56.722 22.582 1 72.71 516 LEU E N 1
ATOM 11917 C CA . LEU E 1 162 ? -65.158 57.738 23.438 1 72.75 516 LEU E CA 1
ATOM 11918 C C . LEU E 1 162 ? -65.456 57.316 24.889 1 72.87 516 LEU E C 1
ATOM 11919 O O . LEU E 1 162 ? -65.176 58.129 25.765 1 72.86 516 LEU E O 1
ATOM 11924 N N . PRO E 1 163 ? -65.971 56.104 25.215 1 72.9 517 PRO E N 1
ATOM 11925 C CA . PRO E 1 163 ? -66.227 55.783 26.637 1 73.14 517 PRO E CA 1
ATOM 11926 C C . PRO E 1 163 ? -64.986 55.707 27.53 1 73.69 517 PRO E C 1
ATOM 11927 O O . PRO E 1 163 ? -65.126 55.641 28.747 1 73.86 517 PRO E O 1
ATOM 11931 N N . PHE E 1 164 ? -63.781 55.726 26.948 1 73.86 518 PHE E N 1
ATOM 11932 C CA . PHE E 1 164 ? -62.544 55.622 27.723 1 74.46 518 PHE E CA 1
ATOM 11933 C C . PHE E 1 164 ? -61.733 56.916 27.79 1 74.95 518 PHE E C 1
ATOM 11934 O O . PHE E 1 164 ? -60.952 57.093 28.721 1 75.09 518 PHE E O 1
ATOM 11942 N N . GLY E 1 165 ? -61.922 57.8 26.818 1 75.22 519 GLY E N 1
ATOM 11943 C CA . GLY E 1 165 ? -61.229 59.08 26.762 1 76.21 519 GLY E CA 1
ATOM 11944 C C . GLY E 1 165 ? -59.723 58.946 26.686 1 77.13 519 GLY E C 1
ATOM 11945 O O . GLY E 1 165 ? -59.2 58.329 25.758 1 77.37 519 GLY E O 1
ATOM 11946 N N . GLN E 1 166 ? -59.019 59.494 27.676 1 77.51 520 GLN E N 1
ATOM 11947 C CA . GLN E 1 166 ? -57.565 59.403 27.722 1 78.43 520 GLN E CA 1
ATOM 11948 C C . GLN E 1 166 ? -57.043 58.339 28.693 1 78.37 520 GLN E C 1
ATOM 11949 O O . GLN E 1 166 ? -55.839 58.095 28.696 1 78.28 520 GLN E O 1
ATOM 11955 N N . ARG E 1 167 ? -57.909 57.719 29.517 1 78.22 521 ARG E N 1
ATOM 11956 C CA . ARG E 1 167 ? -57.447 56.706 30.472 1 78.62 521 ARG E CA 1
ATOM 11957 C C . ARG E 1 167 ? -56.943 55.43 29.791 1 78.36 521 ARG E C 1
ATOM 11958 O O . ARG E 1 167 ? -56.07 54.75 30.33 1 78.53 521 ARG E O 1
ATOM 11966 N N . ILE E 1 168 ? -57.469 55.116 28.602 1 77.73 522 ILE E N 1
ATOM 11967 C CA . ILE E 1 168 ? -57.058 53.934 27.853 1 77.44 522 ILE E CA 1
ATOM 11968 C C . ILE E 1 168 ? -56.513 54.342 26.483 1 77.17 522 ILE E C 1
ATOM 11969 O O . ILE E 1 168 ? -57.157 55.113 25.771 1 77.26 522 ILE E O 1
ATOM 11974 N N . LEU E 1 169 ? -55.331 53.836 26.115 1 76.6 523 LEU E N 1
ATOM 11975 C CA . LEU E 1 169 ? -54.736 54.17 24.829 1 76.71 523 LEU E CA 1
ATOM 11976 C C . LEU E 1 169 ? -55.125 53.161 23.769 1 76.45 523 LEU E C 1
ATOM 11977 O O . LEU E 1 169 ? -55.223 51.976 24.061 1 76.35 523 LEU E O 1
ATOM 11982 N N . PHE E 1 170 ? -55.354 53.625 22.536 1 76.25 524 PHE E N 1
ATOM 11983 C CA . PHE E 1 170 ? -55.741 52.739 21.445 1 76.57 524 PHE E CA 1
ATOM 11984 C C . PHE E 1 170 ? -54.579 52.531 20.493 1 77.09 524 PHE E C 1
ATOM 11985 O O . PHE E 1 170 ? -54.04 53.499 19.963 1 77.27 524 PHE E O 1
ATOM 11993 N N . GLU E 1 171 ? -54.159 51.268 20.315 1 77.17 525 GLU E N 1
ATOM 11994 C CA . GLU E 1 171 ? -53.022 50.924 19.464 1 77.68 525 GLU E CA 1
ATOM 11995 C C . GLU E 1 171 ? -53.326 51.175 18.004 1 78.45 525 GLU E C 1
ATOM 11996 O O . GLU E 1 171 ? -54.445 50.944 17.554 1 78.39 525 GLU E O 1
ATOM 12002 N N . SER E 1 172 ? -52.328 51.638 17.259 1 79.03 526 SER E N 1
ATOM 12003 C CA . SER E 1 172 ? -52.494 51.913 15.836 1 79.99 526 SER E CA 1
ATOM 12004 C C . SER E 1 172 ? -51.167 51.706 15.072 1 80.47 526 SER E C 1
ATOM 12005 O O . SER E 1 172 ? -50.117 51.469 15.688 1 80.58 526 SER E O 1
ATOM 12008 N N . ASP E 1 173 ? -51.229 51.774 13.727 1 80.48 527 ASP E N 1
ATOM 12009 C CA . ASP E 1 173 ? -50.078 51.646 12.838 1 80.93 527 ASP E CA 1
ATOM 12010 C C . ASP E 1 173 ? -49.422 50.233 12.947 1 80.61 527 ASP E C 1
ATOM 12011 O O . ASP E 1 173 ? -50.135 49.233 12.826 1 80.77 527 ASP E O 1
ATOM 12016 N N . GLU E 1 174 ? -48.093 50.154 13.166 1 79.92 528 GLU E N 1
ATOM 12017 C CA . GLU E 1 174 ? -47.325 48.92 13.272 1 79.7 528 GLU E CA 1
ATOM 12018 C C . GLU E 1 174 ? -47.817 48.014 14.393 1 79.02 528 GLU E C 1
ATOM 12019 O O . GLU E 1 174 ? -47.802 46.794 14.243 1 78.94 528 GLU E O 1
ATOM 12025 N N . VAL E 1 175 ? -48.285 48.607 15.496 1 78.27 529 VAL E N 1
ATOM 12026 C CA . VAL E 1 175 ? -48.786 47.856 16.642 1 77.83 529 VAL E CA 1
ATOM 12027 C C . VAL E 1 175 ? -50.074 47.131 16.257 1 77.25 529 VAL E C 1
ATOM 12028 O O . VAL E 1 175 ? -50.214 45.94 16.53 1 77.28 529 VAL E O 1
ATOM 12032 N N . GLY E 1 176 ? -50.968 47.836 15.568 1 76.31 530 GLY E N 1
ATOM 12033 C CA . GLY E 1 176 ? -52.227 47.266 15.102 1 75.88 530 GLY E CA 1
ATOM 12034 C C . GLY E 1 176 ? -52.038 46.255 13.987 1 75.12 530 GLY E C 1
ATOM 12035 O O . GLY E 1 176 ? -52.798 45.291 13.882 1 75.13 530 GLY E O 1
ATOM 12036 N N . ASN E 1 177 ? -51.012 46.463 13.156 1 74.27 531 ASN E N 1
ATOM 12037 C CA . ASN E 1 177 ? -50.683 45.579 12.048 1 73.93 531 ASN E CA 1
ATOM 12038 C C . ASN E 1 177 ? -50.299 44.19 12.55 1 72.94 531 ASN E C 1
ATOM 12039 O O . ASN E 1 177 ? -50.763 43.192 11.997 1 72.88 531 ASN E O 1
ATOM 12044 N N . ILE E 1 178 ? -49.473 44.125 13.612 1 72 532 ILE E N 1
ATOM 12045 C CA . ILE E 1 178 ? -49.043 42.862 14.203 1 71.42 532 ILE E CA 1
ATOM 12046 C C . ILE E 1 178 ? -50.205 42.182 14.918 1 71.3 532 ILE E C 1
ATOM 12047 O O . ILE E 1 178 ? -50.43 40.985 14.727 1 71.52 532 ILE E O 1
ATOM 12052 N N . GLY E 1 179 ? -50.948 42.959 15.704 1 70.74 533 GLY E N 1
ATOM 12053 C CA . GLY E 1 179 ? -52.114 42.483 16.439 1 70.61 533 GLY E CA 1
ATOM 12054 C C . GLY E 1 179 ? -53.185 41.846 15.569 1 70.19 533 GLY E C 1
ATOM 12055 O O . GLY E 1 179 ? -53.86 40.917 16.016 1 70.25 533 GLY E O 1
ATOM 12056 N N . THR E 1 180 ? -53.349 42.327 14.316 1 69.54 534 THR E N 1
ATOM 12057 C CA . THR E 1 180 ? -54.332 41.761 13.384 1 69.46 534 THR E CA 1
ATOM 12058 C C . THR E 1 180 ? -53.981 40.305 13.048 1 69.11 534 THR E C 1
ATOM 12059 O O . THR E 1 180 ? -54.871 39.456 12.957 1 69.32 534 THR E O 1
ATOM 12063 N N . THR E 1 181 ? -52.678 40.015 12.892 1 68.3 535 THR E N 1
ATOM 12064 C CA . THR E 1 181 ? -52.205 38.672 12.574 1 68.03 535 THR E CA 1
ATOM 12065 C C . THR E 1 181 ? -52.375 37.727 13.761 1 67.8 535 THR E C 1
ATOM 12066 O O . THR E 1 181 ? -52.752 36.569 13.575 1 67.76 535 THR E O 1
ATOM 12070 N N . ILE E 1 182 ? -52.141 38.232 14.984 1 67.5 536 ILE E N 1
ATOM 12071 C CA . ILE E 1 182 ? -52.323 37.439 16.202 1 67.57 536 ILE E CA 1
ATOM 12072 C C . ILE E 1 182 ? -53.819 37.157 16.422 1 67.63 536 ILE E C 1
ATOM 12073 O O . ILE E 1 182 ? -54.177 36.048 16.813 1 67.74 536 ILE E O 1
ATOM 12078 N N . VAL E 1 183 ? -54.69 38.14 16.119 1 67.45 537 VAL E N 1
ATOM 12079 C CA . VAL E 1 183 ? -56.148 38 16.216 1 67.69 537 VAL E CA 1
ATOM 12080 C C . VAL E 1 183 ? -56.626 36.92 15.247 1 67.97 537 VAL E C 1
ATOM 12081 O O . VAL E 1 183 ? -57.469 36.105 15.615 1 68.01 537 VAL E O 1
ATOM 12085 N N . HIS E 1 184 ? -56.066 36.897 14.032 1 68.04 538 HIS E N 1
ATOM 12086 C CA . HIS E 1 184 ? -56.423 35.91 13.025 1 68.75 538 HIS E CA 1
ATOM 12087 C C . HIS E 1 184 ? -56.099 34.501 13.483 1 67.95 538 HIS E C 1
ATOM 12088 O O . HIS E 1 184 ? -56.888 33.585 13.256 1 67.88 538 HIS E O 1
ATOM 12095 N N . GLU E 1 185 ? -54.961 34.329 14.159 1 67.28 539 GLU E N 1
ATOM 12096 C CA . GLU E 1 185 ? -54.577 33.021 14.673 1 67.1 539 GLU E CA 1
ATOM 12097 C C . GLU E 1 185 ? -55.403 32.619 15.89 1 67.08 539 GLU E C 1
ATOM 12098 O O . GLU E 1 185 ? -55.658 31.434 16.075 1 67.32 539 GLU E O 1
ATOM 12104 N N . SER E 1 186 ? -55.845 33.597 16.7 1 66.57 540 SER E N 1
ATOM 12105 C CA . SER E 1 186 ? -56.683 33.348 17.865 1 66.68 540 SER E CA 1
ATOM 12106 C C . SER E 1 186 ? -58.073 32.912 17.396 1 66.84 540 SER E C 1
ATOM 12107 O O . SER E 1 186 ? -58.632 31.964 17.941 1 67.07 540 SER E O 1
ATOM 12110 N N . LEU E 1 187 ? -58.62 33.586 16.371 1 66.41 541 LEU E N 1
ATOM 12111 C CA . LEU E 1 187 ? -59.925 33.247 15.819 1 66.46 541 LEU E CA 1
ATOM 12112 C C . LEU E 1 187 ? -59.889 31.895 15.115 1 67.07 541 LEU E C 1
ATOM 12113 O O . LEU E 1 187 ? -60.862 31.148 15.192 1 67.19 541 LEU E O 1
ATOM 12118 N N . LYS E 1 188 ? -58.759 31.564 14.462 1 67.26 542 LYS E N 1
ATOM 12119 C CA . LYS E 1 188 ? -58.565 30.278 13.792 1 67.83 542 LYS E CA 1
ATOM 12120 C C . LYS E 1 188 ? -58.491 29.145 14.835 1 67.85 542 LYS E C 1
ATOM 12121 O O . LYS E 1 188 ? -59.004 28.051 14.594 1 67.84 542 LYS E O 1
ATOM 12127 N N . LEU E 1 189 ? -57.871 29.427 15.999 1 67.63 543 LEU E N 1
ATOM 12128 C CA . LEU E 1 189 ? -57.741 28.524 17.143 1 67.83 543 LEU E CA 1
ATOM 12129 C C . LEU E 1 189 ? -59.125 28.289 17.77 1 67.9 543 LEU E C 1
ATOM 12130 O O . LEU E 1 189 ? -59.446 27.163 18.152 1 68.24 543 LEU E O 1
ATOM 12135 N N . ILE E 1 190 ? -59.933 29.35 17.874 1 67.4 544 ILE E N 1
ATOM 12136 C CA . ILE E 1 190 ? -61.283 29.282 18.411 1 67.53 544 ILE E CA 1
ATOM 12137 C C . ILE E 1 190 ? -62.166 28.463 17.458 1 68.03 544 ILE E C 1
ATOM 12138 O O . ILE E 1 190 ? -62.938 27.622 17.914 1 68.21 544 ILE E O 1
ATOM 12143 N N . GLU E 1 191 ? -62.008 28.672 16.141 1 68.1 545 GLU E N 1
ATOM 12144 C CA . GLU E 1 191 ? -62.754 27.957 15.108 1 68.72 545 GLU E CA 1
ATOM 12145 C C . GLU E 1 191 ? -62.423 26.469 15.12 1 69.06 545 GLU E C 1
ATOM 12146 O O . GLU E 1 191 ? -63.313 25.644 14.913 1 69.33 545 GLU E O 1
ATOM 12152 N N . SER E 1 192 ? -61.147 26.12 15.373 1 68.75 546 SER E N 1
ATOM 12153 C CA . SER E 1 192 ? -60.73 24.718 15.433 1 68.87 546 SER E CA 1
ATOM 12154 C C . SER E 1 192 ? -61.33 24.002 16.654 1 68.65 546 SER E C 1
ATOM 12155 O O . SER E 1 192 ? -61.616 22.805 16.58 1 68.94 546 SER E O 1
ATOM 12158 N N . TRP E 1 193 ? -61.543 24.737 17.764 1 67.88 547 TRP E N 1
ATOM 12159 C CA . TRP E 1 193 ? -62.15 24.176 18.965 1 67.62 547 TRP E CA 1
ATOM 12160 C C . TRP E 1 193 ? -63.669 24.042 18.766 1 67.62 547 TRP E C 1
ATOM 12161 O O . TRP E 1 193 ? -64.207 22.938 18.864 1 67.98 547 TRP E O 1
ATOM 12172 N N . ARG E 1 194 ? -64.356 25.164 18.498 1 66.94 548 ARG E N 1
ATOM 12173 C CA . ARG E 1 194 ? -65.795 25.186 18.283 1 66.55 548 ARG E CA 1
ATOM 12174 C C . ARG E 1 194 ? -66.109 26.152 17.169 1 66.27 548 ARG E C 1
ATOM 12175 O O . ARG E 1 194 ? -66.101 27.36 17.397 1 66.45 548 ARG E O 1
ATOM 12183 N N . PRO E 1 195 ? -66.415 25.658 15.961 1 65.68 549 PRO E N 1
ATOM 12184 C CA . PRO E 1 195 ? -66.775 26.577 14.869 1 65.37 549 PRO E CA 1
ATOM 12185 C C . PRO E 1 195 ? -68.061 27.363 15.159 1 64.94 549 PRO E C 1
ATOM 12186 O O . PRO E 1 195 ? -68.252 28.447 14.606 1 65 549 PRO E O 1
ATOM 12190 N N . ALA E 1 196 ? -68.926 26.83 16.048 1 64.24 550 ALA E N 1
ATOM 12191 C CA . ALA E 1 196 ? -70.162 27.478 16.477 1 64.02 550 ALA E CA 1
ATOM 12192 C C . ALA E 1 196 ? -69.87 28.715 17.33 1 63.54 550 ALA E C 1
ATOM 12193 O O . ALA E 1 196 ? -70.65 29.666 17.296 1 63.71 550 ALA E O 1
ATOM 12195 N N . LEU E 1 197 ? -68.757 28.699 18.101 1 62.66 551 LEU E N 1
ATOM 12196 C CA . LEU E 1 197 ? -68.357 29.826 18.943 1 62.18 551 LEU E CA 1
ATOM 12197 C C . LEU E 1 197 ? -67.81 30.969 18.09 1 61.59 551 LEU E C 1
ATOM 12198 O O . LEU E 1 197 ? -68.052 32.13 18.416 1 61.6 551 LEU E O 1
ATOM 12203 N N . LEU E 1 198 ? -67.12 30.654 16.975 1 60.98 552 LEU E N 1
ATOM 12204 C CA . LEU E 1 198 ? -66.63 31.699 16.08 1 61.01 552 LEU E CA 1
ATOM 12205 C C . LEU E 1 198 ? -67.816 32.391 15.412 1 60.98 552 LEU E C 1
ATOM 12206 O O . LEU E 1 198 ? -67.825 33.616 15.316 1 61.38 552 LEU E O 1
ATOM 12211 N N . SER E 1 199 ? -68.834 31.624 14.995 1 60.27 553 SER E N 1
ATOM 12212 C CA . SER E 1 199 ? -70.025 32.209 14.384 1 60.24 553 SER E CA 1
ATOM 12213 C C . SER E 1 199 ? -70.765 33.098 15.389 1 59.32 553 SER E C 1
ATOM 12214 O O . SER E 1 199 ? -71.244 34.171 15.021 1 59.44 553 SER E O 1
ATOM 12217 N N . GLU E 1 200 ? -70.82 32.661 16.66 1 58.11 554 GLU E N 1
ATOM 12218 C CA . GLU E 1 200 ? -71.427 33.385 17.772 1 57.38 554 GLU E CA 1
ATOM 12219 C C . GLU E 1 200 ? -70.692 34.708 17.984 1 56.99 554 GLU E C 1
ATOM 12220 O O . GLU E 1 200 ? -71.334 35.73 18.195 1 57 554 GLU E O 1
ATOM 12226 N N . ILE E 1 201 ? -69.349 34.693 17.891 1 56.58 555 ILE E N 1
ATOM 12227 C CA . ILE E 1 201 ? -68.505 35.878 18.028 1 56.57 555 ILE E CA 1
ATOM 12228 C C . ILE E 1 201 ? -68.809 36.893 16.922 1 56.83 555 ILE E C 1
ATOM 12229 O O . ILE E 1 201 ? -68.921 38.077 17.207 1 57.22 555 ILE E O 1
ATOM 12234 N N . ILE E 1 202 ? -68.987 36.438 15.681 1 56.63 556 ILE E N 1
ATOM 12235 C CA . ILE E 1 202 ? -69.29 37.332 14.563 1 57.17 556 ILE E CA 1
ATOM 12236 C C . ILE E 1 202 ? -70.679 38.003 14.703 1 58.15 556 ILE E C 1
ATOM 12237 O O . ILE E 1 202 ? -70.871 39.147 14.281 1 58.69 556 ILE E O 1
ATOM 12242 N N . THR E 1 203 ? -71.634 37.303 15.322 1 57.95 557 THR E N 1
ATOM 12243 C CA . THR E 1 203 ? -72.989 37.818 15.476 1 58.32 557 THR E CA 1
ATOM 12244 C C . THR E 1 203 ? -73.141 38.761 16.673 1 58.42 557 THR E C 1
ATOM 12245 O O . THR E 1 203 ? -73.807 39.789 16.559 1 58.73 557 THR E O 1
ATOM 12249 N N . ILE E 1 204 ? -72.562 38.399 17.825 1 57.92 558 ILE E N 1
ATOM 12250 C CA . ILE E 1 204 ? -72.711 39.187 19.047 1 57.84 558 ILE E CA 1
ATOM 12251 C C . ILE E 1 204 ? -71.605 40.215 19.256 1 57.74 558 ILE E C 1
ATOM 12252 O O . ILE E 1 204 ? -71.895 41.346 19.646 1 58.01 558 ILE E O 1
ATOM 12257 N N . SER E 1 205 ? -70.345 39.836 19.012 1 57.31 559 SER E N 1
ATOM 12258 C CA . SER E 1 205 ? -69.202 40.729 19.219 1 57.23 559 SER E CA 1
ATOM 12259 C C . SER E 1 205 ? -68.472 41.009 17.898 1 56.98 559 SER E C 1
ATOM 12260 O O . SER E 1 205 ? -67.412 40.43 17.642 1 56.85 559 SER E O 1
ATOM 12263 N N . PRO E 1 206 ? -69.018 41.881 17.027 1 56.79 560 PRO E N 1
ATOM 12264 C CA . PRO E 1 206 ? -68.376 42.097 15.724 1 56.9 560 PRO E CA 1
ATOM 12265 C C . PRO E 1 206 ? -67.23 43.096 15.706 1 57.19 560 PRO E C 1
ATOM 12266 O O . PRO E 1 206 ? -66.746 43.405 14.624 1 57.59 560 PRO E O 1
ATOM 12270 N N . GLU E 1 207 ? -66.804 43.615 16.862 1 56.76 561 GLU E N 1
ATOM 12271 C CA . GLU E 1 207 ? -65.744 44.616 16.892 1 56.92 561 GLU E CA 1
ATOM 12272 C C . GLU E 1 207 ? -64.632 44.248 17.815 1 57.01 561 GLU E C 1
ATOM 12273 O O . GLU E 1 207 ? -64.889 43.937 18.973 1 57.36 561 GLU E O 1
ATOM 12279 N N . ILE E 1 208 ? -63.389 44.321 17.335 1 56.54 562 ILE E N 1
ATOM 12280 C CA . ILE E 1 208 ? -62.245 44.038 18.188 1 56.65 562 ILE E CA 1
ATOM 12281 C C . ILE E 1 208 ? -61.316 45.236 18.164 1 57.19 562 ILE E C 1
ATOM 12282 O O . ILE E 1 208 ? -60.768 45.545 17.116 1 57.21 562 ILE E O 1
ATOM 12287 N N . GLN E 1 209 ? -61.178 45.947 19.291 1 57.46 563 GLN E N 1
ATOM 12288 C CA . GLN E 1 209 ? -60.296 47.111 19.368 1 58.32 563 GLN E CA 1
ATOM 12289 C C . GLN E 1 209 ? -59.015 46.762 20.143 1 59.57 563 GLN E C 1
ATOM 12290 O O . GLN E 1 209 ? -59.07 45.992 21.104 1 59.78 563 GLN E O 1
ATOM 12296 N N . PHE E 1 210 ? -57.869 47.328 19.736 1 60.12 564 PHE E N 1
ATOM 12297 C CA . PHE E 1 210 ? -56.61 47.065 20.427 1 61.41 564 PHE E CA 1
ATOM 12298 C C . PHE E 1 210 ? -56.316 48.168 21.413 1 62.64 564 PHE E C 1
ATOM 12299 O O . PHE E 1 210 ? -56.221 49.331 21.028 1 62.88 564 PHE E O 1
ATOM 12307 N N . ILE E 1 211 ? -56.192 47.812 22.694 1 63.22 565 ILE E N 1
ATOM 12308 C CA . ILE E 1 211 ? -55.979 48.793 23.746 1 64.32 565 ILE E CA 1
ATOM 12309 C C . ILE E 1 211 ? -54.676 48.568 24.539 1 65.55 565 ILE E C 1
ATOM 12310 O O . ILE E 1 211 ? -54.04 47.517 24.434 1 65.74 565 ILE E O 1
ATOM 12315 N N . LYS E 1 212 ? -54.283 49.574 25.331 1 66.02 566 LYS E N 1
ATOM 12316 C CA . LYS E 1 212 ? -53.137 49.512 26.219 1 66.8 566 LYS E CA 1
ATOM 12317 C C . LYS E 1 212 ? -53.462 50.339 27.448 1 67.83 566 LYS E C 1
ATOM 12318 O O . LYS E 1 212 ? -53.868 51.494 27.324 1 67.81 566 LYS E O 1
ATOM 12324 N N . ASP E 1 213 ? -53.343 49.731 28.629 1 68.68 567 ASP E N 1
ATOM 12325 C CA . ASP E 1 213 ? -53.606 50.42 29.882 1 70.18 567 ASP E CA 1
ATOM 12326 C C . ASP E 1 213 ? -52.263 50.872 30.443 1 71.52 567 ASP E C 1
ATOM 12327 O O . ASP E 1 213 ? -51.446 50.044 30.856 1 71.76 567 ASP E O 1
ATOM 12332 N N . PRO E 1 214 ? -51.998 52.188 30.432 1 72.12 568 PRO E N 1
ATOM 12333 C CA . PRO E 1 214 ? -50.704 52.671 30.939 1 72.79 568 PRO E CA 1
ATOM 12334 C C . PRO E 1 214 ? -50.506 52.424 32.436 1 73.77 568 PRO E C 1
ATOM 12335 O O . PRO E 1 214 ? -49.379 52.227 32.881 1 74.08 568 PRO E O 1
ATOM 12339 N N . THR E 1 215 ? -51.599 52.403 33.207 1 74.15 569 THR E N 1
ATOM 12340 C CA . THR E 1 215 ? -51.53 52.16 34.645 1 75.04 569 THR E CA 1
ATOM 12341 C C . THR E 1 215 ? -51.314 50.683 35.001 1 75.68 569 THR E C 1
ATOM 12342 O O . THR E 1 215 ? -50.888 50.385 36.115 1 76.06 569 THR E O 1
ATOM 12346 N N . ALA E 1 216 ? -51.612 49.762 34.081 1 75.75 570 ALA E N 1
ATOM 12347 C CA . ALA E 1 216 ? -51.461 48.337 34.342 1 76.31 570 ALA E CA 1
ATOM 12348 C C . ALA E 1 216 ? -50.009 47.873 34.252 1 76.56 570 ALA E C 1
ATOM 12349 O O . ALA E 1 216 ? -49.194 48.503 33.573 1 76.62 570 ALA E O 1
ATOM 12351 N N . HIS E 1 217 ? -49.688 46.77 34.945 1 76.57 571 HIS E N 1
ATOM 12352 C CA . HIS E 1 217 ? -48.355 46.171 34.924 1 77.16 571 HIS E CA 1
ATOM 12353 C C . HIS E 1 217 ? -48.115 45.579 33.538 1 77.24 571 HIS E C 1
ATOM 12354 O O . HIS E 1 217 ? -49.018 44.963 32.979 1 77.48 571 HIS E O 1
ATOM 12361 N N . PRO E 1 218 ? -46.924 45.773 32.948 1 76.95 572 PRO E N 1
ATOM 12362 C CA . PRO E 1 218 ? -46.677 45.248 31.595 1 76.84 572 PRO E CA 1
ATOM 12363 C C . PRO E 1 218 ? -47.018 43.768 31.371 1 76.58 572 PRO E C 1
ATOM 12364 O O . PRO E 1 218 ? -47.569 43.435 30.331 1 76.67 572 PRO E O 1
ATOM 12368 N N . ASP E 1 219 ? -46.732 42.887 32.343 1 75.93 573 ASP E N 1
ATOM 12369 C CA . ASP E 1 219 ? -47.027 41.457 32.194 1 75.6 573 ASP E CA 1
ATOM 12370 C C . ASP E 1 219 ? -48.5 41.074 32.406 1 74.46 573 ASP E C 1
ATOM 12371 O O . ASP E 1 219 ? -48.844 39.901 32.278 1 74.38 573 ASP E O 1
ATOM 12376 N N . LYS E 1 220 ? -49.363 42.039 32.739 1 73.47 574 LYS E N 1
ATOM 12377 C CA . LYS E 1 220 ? -50.779 41.766 32.95 1 72.99 574 LYS E CA 1
ATOM 12378 C C . LYS E 1 220 ? -51.532 41.866 31.633 1 72.36 574 LYS E C 1
ATOM 12379 O O . LYS E 1 220 ? -51.359 42.838 30.89 1 72.42 574 LYS E O 1
ATOM 12385 N N . VAL E 1 221 ? -52.361 40.861 31.339 1 71.51 575 VAL E N 1
ATOM 12386 C CA . VAL E 1 221 ? -53.191 40.862 30.137 1 71.16 575 VAL E CA 1
ATOM 12387 C C . VAL E 1 221 ? -54.461 41.663 30.427 1 69.93 575 VAL E C 1
ATOM 12388 O O . VAL E 1 221 ? -55.237 41.296 31.31 1 69.83 575 VAL E O 1
ATOM 12392 N N . VAL E 1 222 ? -54.648 42.784 29.727 1 68.9 576 VAL E N 1
ATOM 12393 C CA . VAL E 1 222 ? -55.802 43.642 29.962 1 68.55 576 VAL E CA 1
ATOM 12394 C C . VAL E 1 222 ? -56.859 43.484 28.886 1 68.37 576 VAL E C 1
ATOM 12395 O O . VAL E 1 222 ? -56.563 43.62 27.704 1 68.74 576 VAL E O 1
ATOM 12399 N N . SER E 1 223 ? -58.094 43.189 29.29 1 67.67 577 SER E N 1
ATOM 12400 C CA . SER E 1 223 ? -59.201 43.061 28.355 1 67.36 577 SER E CA 1
ATOM 12401 C C . SER E 1 223 ? -60.468 43.494 29.05 1 67.15 577 SER E C 1
ATOM 12402 O O . SER E 1 223 ? -60.751 43.024 30.152 1 67.1 577 SER E O 1
ATOM 12405 N N . PHE E 1 224 ? -61.226 44.396 28.428 1 67.15 578 PHE E N 1
ATOM 12406 C CA . PHE E 1 224 ? -62.475 44.86 29.026 1 67.67 578 PHE E CA 1
ATOM 12407 C C . PHE E 1 224 ? -63.599 45.063 28.009 1 67.45 578 PHE E C 1
ATOM 12408 O O . PHE E 1 224 ? -63.365 45.086 26.803 1 67.3 578 PHE E O 1
ATOM 12416 N N . SER E 1 225 ? -64.83 45.174 28.509 1 67.16 579 SER E N 1
ATOM 12417 C CA . SER E 1 225 ? -66.003 45.4 27.682 1 67.35 579 SER E CA 1
ATOM 12418 C C . SER E 1 225 ? -67.021 46.255 28.438 1 67.36 579 SER E C 1
ATOM 12419 O O . SER E 1 225 ? -67.162 46.124 29.657 1 67.71 579 SER E O 1
ATOM 12422 N N . ASP E 1 226 ? -67.709 47.147 27.726 1 66.87 580 ASP E N 1
ATOM 12423 C CA . ASP E 1 226 ? -68.698 48.019 28.344 1 67.03 580 ASP E CA 1
ATOM 12424 C C . ASP E 1 226 ? -70.023 47.881 27.609 1 66.93 580 ASP E C 1
ATOM 12425 O O . ASP E 1 226 ? -70.029 47.805 26.385 1 67.07 580 ASP E O 1
ATOM 12430 N N . ASN E 1 227 ? -71.142 47.861 28.353 1 66.43 581 ASN E N 1
ATOM 12431 C CA . ASN E 1 227 ? -72.471 47.768 27.751 1 66.53 581 ASN E CA 1
ATOM 12432 C C . ASN E 1 227 ? -72.956 49.073 27.119 1 65.85 581 ASN E C 1
ATOM 12433 O O . ASN E 1 227 ? -73.997 49.062 26.478 1 66.15 581 ASN E O 1
ATOM 12438 N N . SER E 1 228 ? -72.22 50.19 27.278 1 65.08 582 SER E N 1
ATOM 12439 C CA . SER E 1 228 ? -72.56 51.452 26.602 1 64.8 582 SER E CA 1
ATOM 12440 C C . SER E 1 228 ? -72.197 51.374 25.098 1 63.86 582 SER E C 1
ATOM 12441 O O . SER E 1 228 ? -72.8 52.069 24.283 1 63.79 582 SER E O 1
ATOM 12444 N N . VAL E 1 229 ? -71.227 50.502 24.745 1 63.16 583 VAL E N 1
ATOM 12445 C CA . VAL E 1 229 ? -70.762 50.168 23.396 1 62.99 583 VAL E CA 1
ATOM 12446 C C . VAL E 1 229 ? -70.883 48.637 23.252 1 62.96 583 VAL E C 1
ATOM 12447 O O . VAL E 1 229 ? -69.876 47.925 23.328 1 63.14 583 VAL E O 1
ATOM 12451 N N . PRO E 1 230 ? -72.119 48.098 23.154 1 62.54 584 PRO E N 1
ATOM 12452 C CA . PRO E 1 230 ? -72.273 46.64 23.072 1 62.34 584 PRO E CA 1
ATOM 12453 C C . PRO E 1 230 ? -71.931 46.067 21.703 1 62.31 584 PRO E C 1
ATOM 12454 O O . PRO E 1 230 ? -72.448 46.498 20.673 1 62.59 584 PRO E O 1
ATOM 12458 N N . GLY E 1 231 ? -71.054 45.08 21.732 1 61.77 585 GLY E N 1
ATOM 12459 C CA . GLY E 1 231 ? -70.533 44.402 20.556 1 61.87 585 GLY E CA 1
ATOM 12460 C C . GLY E 1 231 ? -69.044 44.615 20.367 1 61.88 585 GLY E C 1
ATOM 12461 O O . GLY E 1 231 ? -68.415 43.93 19.559 1 62.34 585 GLY E O 1
ATOM 12462 N N . ALA E 1 232 ? -68.459 45.567 21.105 1 61.14 586 ALA E N 1
ATOM 12463 C CA . ALA E 1 232 ? -67.049 45.872 20.993 1 60.73 586 ALA E CA 1
ATOM 12464 C C . ALA E 1 232 ? -66.254 45.226 22.128 1 60.44 586 ALA E C 1
ATOM 12465 O O . ALA E 1 232 ? -66.576 45.406 23.305 1 60.69 586 ALA E O 1
ATOM 12467 N N . LEU E 1 233 ? -65.214 44.463 21.75 1 59.56 587 LEU E N 1
ATOM 12468 C CA . LEU E 1 233 ? -64.286 43.777 22.644 1 59.01 587 LEU E CA 1
ATOM 12469 C C . LEU E 1 233 ? -62.995 44.576 22.649 1 59.05 587 LEU E C 1
ATOM 12470 O O . LEU E 1 233 ? -62.444 44.841 21.583 1 59.23 587 LEU E O 1
ATOM 12475 N N . TYR E 1 234 ? -62.504 44.956 23.831 1 58.61 588 TYR E N 1
ATOM 12476 C CA . TYR E 1 234 ? -61.281 45.739 23.929 1 58.57 588 TYR E CA 1
ATOM 12477 C C . TYR E 1 234 ? -60.184 44.866 24.493 1 59.04 588 TYR E C 1
ATOM 12478 O O . TYR E 1 234 ? -60.215 44.535 25.67 1 59.17 588 TYR E O 1
ATOM 12487 N N . VAL E 1 235 ? -59.25 44.432 23.643 1 59.18 589 VAL E N 1
ATOM 12488 C CA . VAL E 1 235 ? -58.182 43.532 24.067 1 60.01 589 VAL E CA 1
ATOM 12489 C C . VAL E 1 235 ? -56.787 44.135 23.916 1 61 589 VAL E C 1
ATOM 12490 O O . VAL E 1 235 ? -56.524 44.888 22.974 1 61.12 589 VAL E O 1
ATOM 12494 N N . SER E 1 236 ? -55.892 43.799 24.849 1 61.56 590 SER E N 1
ATOM 12495 C CA . SER E 1 236 ? -54.524 44.296 24.793 1 63.01 590 SER E CA 1
ATOM 12496 C C . SER E 1 236 ? -53.687 43.318 24.009 1 63.99 590 SER E C 1
ATOM 12497 O O . SER E 1 236 ? -53.757 42.112 24.258 1 64.24 590 SER E O 1
ATOM 12500 N N . ILE E 1 237 ? -52.901 43.825 23.062 1 64.3 591 ILE E N 1
ATOM 12501 C CA . ILE E 1 237 ? -52.038 42.97 22.262 1 65.25 591 ILE E CA 1
ATOM 12502 C C . ILE E 1 237 ? -50.57 43.207 22.624 1 66.01 591 ILE E C 1
ATOM 12503 O O . ILE E 1 237 ? -49.801 42.255 22.716 1 66 591 ILE E O 1
ATOM 12508 N N . ARG E 1 238 ? -50.198 44.462 22.901 1 66.41 592 ARG E N 1
ATOM 12509 C CA . ARG E 1 238 ? -48.839 44.784 23.308 1 67.21 592 ARG E CA 1
ATOM 12510 C C . ARG E 1 238 ? -48.739 44.714 24.838 1 67.94 592 ARG E C 1
ATOM 12511 O O . ARG E 1 238 ? -49.556 45.32 25.534 1 67.91 592 ARG E O 1
ATOM 12519 N N . GLN E 1 239 ? -47.756 43.953 25.363 1 68.34 593 GLN E N 1
ATOM 12520 C CA . GLN E 1 239 ? -47.568 43.824 26.806 1 69.13 593 GLN E CA 1
ATOM 12521 C C . GLN E 1 239 ? -46.108 43.977 27.231 1 69.71 593 GLN E C 1
ATOM 12522 O O . GLN E 1 239 ? -45.362 43.002 27.382 1 69.96 593 GLN E O 1
ATOM 12528 N N . GLY E 1 240 ? -45.733 45.226 27.448 1 69.5 594 GLY E N 1
ATOM 12529 C CA . GLY E 1 240 ? -44.377 45.586 27.805 1 69.48 594 GLY E CA 1
ATOM 12530 C C . GLY E 1 240 ? -43.481 45.518 26.595 1 69.41 594 GLY E C 1
ATOM 12531 O O . GLY E 1 240 ? -43.779 46.101 25.552 1 69.38 594 GLY E O 1
ATOM 12532 N N . SER E 1 241 ? -42.384 44.783 26.737 1 69.29 595 SER E N 1
ATOM 12533 C CA . SER E 1 241 ? -41.379 44.558 25.704 1 69.3 595 SER E CA 1
ATOM 12534 C C . SER E 1 241 ? -41.765 43.392 24.754 1 68.64 595 SER E C 1
ATOM 12535 O O . SER E 1 241 ? -40.957 42.998 23.918 1 69.09 595 SER E O 1
ATOM 12538 N N . ARG E 1 242 ? -42.983 42.839 24.87 1 67.54 596 ARG E N 1
ATOM 12539 C CA . ARG E 1 242 ? -43.404 41.714 24.042 1 66.87 596 ARG E CA 1
ATOM 12540 C C . ARG E 1 242 ? -44.848 41.891 23.504 1 65.94 596 ARG E C 1
ATOM 12541 O O . ARG E 1 242 ? -45.48 42.922 23.724 1 65.84 596 ARG E O 1
ATOM 12549 N N . TYR E 1 243 ? -45.343 40.89 22.767 1 65.07 597 TYR E N 1
ATOM 12550 C CA . TYR E 1 243 ? -46.701 40.828 22.26 1 64.71 597 TYR E CA 1
ATOM 12551 C C . TYR E 1 243 ? -47.376 39.588 22.851 1 63.47 597 TYR E C 1
ATOM 12552 O O . TYR E 1 243 ? -46.721 38.596 23.152 1 63.27 597 TYR E O 1
ATOM 12561 N N . ILE E 1 244 ? -48.689 39.632 22.989 1 62.64 598 ILE E N 1
ATOM 12562 C CA . ILE E 1 244 ? -49.471 38.51 23.492 1 62.37 598 ILE E CA 1
ATOM 12563 C C . ILE E 1 244 ? -49.446 37.341 22.48 1 62.1 598 ILE E C 1
ATOM 12564 O O . ILE E 1 244 ? -49.207 37.566 21.292 1 62.34 598 ILE E O 1
ATOM 12569 N N . ASP E 1 245 ? -49.631 36.097 22.944 1 61.68 599 ASP E N 1
ATOM 12570 C CA . ASP E 1 245 ? -49.699 34.958 22.023 1 61.99 599 ASP E CA 1
ATOM 12571 C C . ASP E 1 245 ? -51.166 34.643 21.63 1 62.67 599 ASP E C 1
ATOM 12572 O O . ASP E 1 245 ? -52.086 35.214 22.21 1 62.81 599 ASP E O 1
ATOM 12577 N N . GLN E 1 246 ? -51.384 33.765 20.632 1 62.9 600 GLN E N 1
ATOM 12578 C CA . GLN E 1 246 ? -52.724 33.416 20.161 1 63.45 600 GLN E CA 1
ATOM 12579 C C . GLN E 1 246 ? -53.625 32.789 21.222 1 63.89 600 GLN E C 1
ATOM 12580 O O . GLN E 1 246 ? -54.836 32.914 21.116 1 64.19 600 GLN E O 1
ATOM 12586 N N . TYR E 1 247 ? -53.057 32.113 22.23 1 63.84 601 TYR E N 1
ATOM 12587 C CA . TYR E 1 247 ? -53.856 31.47 23.269 1 64.29 601 TYR E CA 1
ATOM 12588 C C . TYR E 1 247 ? -54.357 32.491 24.285 1 64.1 601 TYR E C 1
ATOM 12589 O O . TYR E 1 247 ? -55.535 32.476 24.643 1 64.28 601 TYR E O 1
ATOM 12598 N N . ASP E 1 248 ? -53.475 33.389 24.738 1 63.55 602 ASP E N 1
ATOM 12599 C CA . ASP E 1 248 ? -53.861 34.425 25.687 1 63.45 602 ASP E CA 1
ATOM 12600 C C . ASP E 1 248 ? -54.815 35.424 25.046 1 62.6 602 ASP E C 1
ATOM 12601 O O . ASP E 1 248 ? -55.733 35.889 25.714 1 63.01 602 ASP E O 1
ATOM 12606 N N . LEU E 1 249 ? -54.633 35.728 23.752 1 61.33 603 LEU E N 1
ATOM 12607 C CA . LEU E 1 249 ? -55.526 36.645 23.053 1 60.74 603 LEU E CA 1
ATOM 12608 C C . LEU E 1 249 ? -56.883 35.993 22.801 1 60.55 603 LEU E C 1
ATOM 12609 O O . LEU E 1 249 ? -57.903 36.675 22.899 1 60.99 603 LEU E O 1
ATOM 12614 N N . ALA E 1 250 ? -56.917 34.671 22.545 1 59.51 604 ALA E N 1
ATOM 12615 C CA . ALA E 1 250 ? -58.191 33.967 22.385 1 58.74 604 ALA E CA 1
ATOM 12616 C C . ALA E 1 250 ? -58.94 33.972 23.719 1 57.81 604 ALA E C 1
ATOM 12617 O O . ALA E 1 250 ? -60.146 34.173 23.726 1 58.15 604 ALA E O 1
ATOM 12619 N N . ASP E 1 251 ? -58.224 33.815 24.847 1 56.6 605 ASP E N 1
ATOM 12620 C CA . ASP E 1 251 ? -58.801 33.878 26.192 1 55.88 605 ASP E CA 1
ATOM 12621 C C . ASP E 1 251 ? -59.458 35.258 26.399 1 54.87 605 ASP E C 1
ATOM 12622 O O . ASP E 1 251 ? -60.587 35.338 26.862 1 54.73 605 ASP E O 1
ATOM 12627 N N . SER E 1 252 ? -58.746 36.327 26.032 1 54 606 SER E N 1
ATOM 12628 C CA . SER E 1 252 ? -59.227 37.695 26.149 1 53.64 606 SER E CA 1
ATOM 12629 C C . SER E 1 252 ? -60.483 37.904 25.31 1 53.25 606 SER E C 1
ATOM 12630 O O . SER E 1 252 ? -61.437 38.508 25.79 1 53.51 606 SER E O 1
ATOM 12633 N N . LEU E 1 253 ? -60.498 37.385 24.07 1 52.42 607 LEU E N 1
ATOM 12634 C CA . LEU E 1 253 ? -61.639 37.502 23.168 1 51.84 607 LEU E CA 1
ATOM 12635 C C . LEU E 1 253 ? -62.852 36.738 23.692 1 51.32 607 LEU E C 1
ATOM 12636 O O . LEU E 1 253 ? -63.952 37.278 23.662 1 51.78 607 LEU E O 1
ATOM 12641 N N . ILE E 1 254 ? -62.663 35.503 24.185 1 50.38 608 ILE E N 1
ATOM 12642 C CA . ILE E 1 254 ? -63.763 34.703 24.737 1 50.04 608 ILE E CA 1
ATOM 12643 C C . ILE E 1 254 ? -64.301 35.338 26.023 1 49.84 608 ILE E C 1
ATOM 12644 O O . ILE E 1 254 ? -65.51 35.384 26.231 1 49.78 608 ILE E O 1
ATOM 12649 N N . HIS E 1 255 ? -63.404 35.883 26.855 1 49.45 609 HIS E N 1
ATOM 12650 C CA . HIS E 1 255 ? -63.762 36.553 28.102 1 49.3 609 HIS E CA 1
ATOM 12651 C C . HIS E 1 255 ? -64.708 37.719 27.84 1 48.82 609 HIS E C 1
ATOM 12652 O O . HIS E 1 255 ? -65.777 37.759 28.439 1 49.03 609 HIS E O 1
ATOM 12659 N N . GLU E 1 256 ? -64.343 38.645 26.933 1 48.17 610 GLU E N 1
ATOM 12660 C CA . GLU E 1 256 ? -65.198 39.789 26.662 1 48.28 610 GLU E CA 1
ATOM 12661 C C . GLU E 1 256 ? -66.411 39.428 25.824 1 48.4 610 GLU E C 1
ATOM 12662 O O . GLU E 1 256 ? -67.457 40.055 25.994 1 48.49 610 GLU E O 1
ATOM 12668 N N . HIS E 1 257 ? -66.312 38.389 24.974 1 48.22 611 HIS E N 1
ATOM 12669 C CA . HIS E 1 257 ? -67.457 37.95 24.18 1 48.43 611 HIS E CA 1
ATOM 12670 C C . HIS E 1 257 ? -68.557 37.426 25.099 1 49.03 611 HIS E C 1
ATOM 12671 O O . HIS E 1 257 ? -69.725 37.74 24.882 1 49.38 611 HIS E O 1
ATOM 12678 N N . ARG E 1 258 ? -68.19 36.667 26.138 1 49.11 612 ARG E N 1
ATOM 12679 C CA . ARG E 1 258 ? -69.17 36.142 27.079 1 49.94 612 ARG E CA 1
ATOM 12680 C C . ARG E 1 258 ? -69.924 37.26 27.809 1 51.42 612 ARG E C 1
ATOM 12681 O O . ARG E 1 258 ? -71.105 37.099 28.097 1 51.94 612 ARG E O 1
ATOM 12689 N N . HIS E 1 259 ? -69.277 38.416 28.047 1 51.92 613 HIS E N 1
ATOM 12690 C CA . HIS E 1 259 ? -69.956 39.558 28.661 1 52.78 613 HIS E CA 1
ATOM 12691 C C . HIS E 1 259 ? -70.991 40.085 27.672 1 53.23 613 HIS E C 1
ATOM 12692 O O . HIS E 1 259 ? -72.15 40.249 28.041 1 53.39 613 HIS E O 1
ATOM 12699 N N . GLN E 1 260 ? -70.588 40.267 26.4 1 53.22 614 GLN E N 1
ATOM 12700 C CA . GLN E 1 260 ? -71.455 40.755 25.335 1 53.88 614 GLN E CA 1
ATOM 12701 C C . GLN E 1 260 ? -72.661 39.846 25.096 1 54.08 614 GLN E C 1
ATOM 12702 O O . GLN E 1 260 ? -73.746 40.327 24.763 1 54.11 614 GLN E O 1
ATOM 12708 N N . LYS E 1 261 ? -72.468 38.536 25.269 1 53.83 615 LYS E N 1
ATOM 12709 C CA . LYS E 1 261 ? -73.524 37.55 25.095 1 53.9 615 LYS E CA 1
ATOM 12710 C C . LYS E 1 261 ? -74.523 37.631 26.253 1 54.17 615 LYS E C 1
ATOM 12711 O O . LYS E 1 261 ? -75.733 37.533 26.029 1 54.54 615 LYS E O 1
ATOM 12717 N N . LEU E 1 262 ? -74.025 37.826 27.484 1 53.79 616 LEU E N 1
ATOM 12718 C CA . LEU E 1 262 ? -74.906 37.93 28.64 1 53.99 616 LEU E CA 1
ATOM 12719 C C . LEU E 1 262 ? -75.658 39.247 28.653 1 54.71 616 LEU E C 1
ATOM 12720 O O . LEU E 1 262 ? -76.791 39.269 29.106 1 54.39 616 LEU E O 1
ATOM 12725 N N . TYR E 1 263 ? -75.07 40.335 28.138 1 55.83 617 TYR E N 1
ATOM 12726 C CA . TYR E 1 263 ? -75.758 41.635 28.091 1 57.43 617 TYR E CA 1
ATOM 12727 C C . TYR E 1 263 ? -77.024 41.568 27.202 1 57.61 617 TYR E C 1
ATOM 12728 O O . TYR E 1 263 ? -78.021 42.23 27.491 1 57.66 617 TYR E O 1
ATOM 12737 N N . LEU E 1 264 ? -76.978 40.732 26.148 1 57.44 618 LEU E N 1
ATOM 12738 C CA . LEU E 1 264 ? -78.066 40.475 25.208 1 57.68 618 LEU E CA 1
ATOM 12739 C C . LEU E 1 264 ? -79.189 39.695 25.902 1 57.68 618 LEU E C 1
ATOM 12740 O O . LEU E 1 264 ? -80.362 39.989 25.687 1 57.78 618 LEU E O 1
ATOM 12745 N N . LEU E 1 265 ? -78.833 38.705 26.731 1 57.43 619 LEU E N 1
ATOM 12746 C CA . LEU E 1 265 ? -79.824 37.92 27.454 1 57.83 619 LEU E CA 1
ATOM 12747 C C . LEU E 1 265 ? -80.486 38.772 28.528 1 58.73 619 LEU E C 1
ATOM 12748 O O . LEU E 1 265 ? -81.714 38.804 28.601 1 59.02 619 LEU E O 1
ATOM 12753 N N . GLN E 1 266 ? -79.674 39.485 29.343 1 58.92 620 GLN E N 1
ATOM 12754 C CA . GLN E 1 266 ? -80.15 40.375 30.405 1 59.42 620 GLN E CA 1
ATOM 12755 C C . GLN E 1 266 ? -81.134 41.425 29.88 1 59.62 620 GLN E C 1
ATOM 12756 O O . GLN E 1 266 ? -82.018 41.856 30.61 1 59.46 620 GLN E O 1
ATOM 12762 N N . ARG E 1 267 ? -80.962 41.845 28.622 1 59.72 621 ARG E N 1
ATOM 12763 C CA . ARG E 1 267 ? -81.783 42.851 27.974 1 60.31 621 ARG E CA 1
ATOM 12764 C C . ARG E 1 267 ? -83.24 42.43 27.833 1 61.34 621 ARG E C 1
ATOM 12765 O O . ARG E 1 267 ? -84.127 43.286 27.822 1 61.89 621 ARG E O 1
ATOM 12773 N N . SER E 1 268 ? -83.5 41.123 27.736 1 61.32 622 SER E N 1
ATOM 12774 C CA . SER E 1 268 ? -84.86 40.627 27.56 1 61.5 622 SER E CA 1
ATOM 12775 C C . SER E 1 268 ? -85.32 39.826 28.774 1 61.94 622 SER E C 1
ATOM 12776 O O . SER E 1 268 ? -86.45 39.976 29.232 1 62.31 622 SER E O 1
ATOM 12779 N N . ILE E 1 269 ? -84.44 38.99 29.309 1 61.88 623 ILE E N 1
ATOM 12780 C CA . ILE E 1 269 ? -84.744 38.174 30.473 1 62.2 623 ILE E CA 1
ATOM 12781 C C . ILE E 1 269 ? -83.816 38.512 31.631 1 62.62 623 ILE E C 1
ATOM 12782 O O . ILE E 1 269 ? -82.65 38.11 31.64 1 62.91 623 ILE E O 1
ATOM 12787 N N . PRO E 1 270 ? -84.317 39.269 32.622 1 62.46 624 PRO E N 1
ATOM 12788 C CA . PRO E 1 270 ? -83.472 39.629 33.77 1 62.27 624 PRO E CA 1
ATOM 12789 C C . PRO E 1 270 ? -83.02 38.408 34.561 1 62.29 624 PRO E C 1
ATOM 12790 O O . PRO E 1 270 ? -83.763 37.439 34.669 1 62.11 624 PRO E O 1
ATOM 12794 N N . LEU E 1 271 ? -81.781 38.433 35.07 1 62.37 625 LEU E N 1
ATOM 12795 C CA . LEU E 1 271 ? -81.228 37.294 35.798 1 62.78 625 LEU E CA 1
ATOM 12796 C C . LEU E 1 271 ? -81.062 37.548 37.297 1 63.07 625 LEU E C 1
ATOM 12797 O O . LEU E 1 271 ? -81.07 36.598 38.083 1 62.94 625 LEU E O 1
ATOM 12802 N N . ILE E 1 272 ? -80.939 38.826 37.7 1 63.25 626 ILE E N 1
ATOM 12803 C CA . ILE E 1 272 ? -80.821 39.206 39.111 1 63.69 626 ILE E CA 1
ATOM 12804 C C . ILE E 1 272 ? -82.05 40.014 39.54 1 64.14 626 ILE E C 1
ATOM 12805 O O . ILE E 1 272 ? -82.356 41.046 38.94 1 63.98 626 ILE E O 1
ATOM 12810 N N . GLU E 1 273 ? -82.758 39.534 40.563 1 64.53 627 GLU E N 1
ATOM 12811 C CA . GLU E 1 273 ? -83.944 40.191 41.075 1 65.51 627 GLU E CA 1
ATOM 12812 C C . GLU E 1 273 ? -83.574 41.463 41.853 1 65.97 627 GLU E C 1
ATOM 12813 O O . GLU E 1 273 ? -84.163 42.519 41.62 1 66.33 627 GLU E O 1
ATOM 12819 N N . ILE E 1 274 ? -82.585 41.365 42.766 1 65.62 628 ILE E N 1
ATOM 12820 C CA . ILE E 1 274 ? -82.073 42.485 43.558 1 65.65 628 ILE E CA 1
ATOM 12821 C C . ILE E 1 274 ? -80.554 42.412 43.553 1 65.44 628 ILE E C 1
ATOM 12822 O O . ILE E 1 274 ? -79.99 41.451 44.078 1 65.33 628 ILE E O 1
ATOM 12827 N N . ASP E 1 275 ? -79.887 43.43 42.993 1 65.16 629 ASP E N 1
ATOM 12828 C CA . ASP E 1 275 ? -78.427 43.473 42.909 1 65.53 629 ASP E CA 1
ATOM 12829 C C . ASP E 1 275 ? -77.739 43.9 44.22 1 66.39 629 ASP E C 1
ATOM 12830 O O . ASP E 1 275 ? -76.77 44.667 44.209 1 66.49 629 ASP E O 1
ATOM 12835 N N . ALA E 1 276 ? -78.234 43.37 45.343 1 66.52 630 ALA E N 1
ATOM 12836 C CA . ALA E 1 276 ? -77.748 43.623 46.693 1 66.83 630 ALA E CA 1
ATOM 12837 C C . ALA E 1 276 ? -78.2 42.466 47.603 1 67.4 630 ALA E C 1
ATOM 12838 O O . ALA E 1 276 ? -79.233 41.84 47.332 1 67.76 630 ALA E O 1
ATOM 12840 N N . PRO E 1 277 ? -77.463 42.156 48.688 1 67.46 631 PRO E N 1
ATOM 12841 C CA . PRO E 1 277 ? -76.209 42.784 49.142 1 67.8 631 PRO E CA 1
ATOM 12842 C C . PRO E 1 277 ? -75 42.38 48.299 1 68.26 631 PRO E C 1
ATOM 12843 O O . PRO E 1 277 ? -75.096 41.444 47.499 1 68.9 631 PRO E O 1
ATOM 12847 N N . LEU E 1 278 ? -73.878 43.095 48.447 1 67.68 632 LEU E N 1
ATOM 12848 C CA . LEU E 1 278 ? -72.686 42.775 47.672 1 67.92 632 LEU E CA 1
ATOM 12849 C C . LEU E 1 278 ? -72.058 41.466 48.131 1 68.1 632 LEU E C 1
ATOM 12850 O O . LEU E 1 278 ? -72.052 41.149 49.326 1 68.37 632 LEU E O 1
ATOM 12855 N N . VAL E 1 279 ? -71.575 40.681 47.162 1 67.6 633 VAL E N 1
ATOM 12856 C CA . VAL E 1 279 ? -70.984 39.372 47.408 1 67.34 633 VAL E CA 1
ATOM 12857 C C . VAL E 1 279 ? -69.516 39.324 47.041 1 66.48 633 VAL E C 1
ATOM 12858 O O . VAL E 1 279 ? -69.064 40.063 46.166 1 66.32 633 VAL E O 1
ATOM 12862 N N . PRO E 1 280 ? -68.749 38.451 47.708 1 65.84 634 PRO E N 1
ATOM 12863 C CA . PRO E 1 280 ? -67.332 38.354 47.388 1 65.74 634 PRO E CA 1
ATOM 12864 C C . PRO E 1 280 ? -67.074 37.528 46.133 1 65.73 634 PRO E C 1
ATOM 12865 O O . PRO E 1 280 ? -67.706 36.494 45.9 1 65.77 634 PRO E O 1
ATOM 12869 N N . SER E 1 281 ? -66.127 37.996 45.318 1 65.4 635 SER E N 1
ATOM 12870 C CA . SER E 1 281 ? -65.747 37.314 44.092 1 65.28 635 SER E CA 1
ATOM 12871 C C . SER E 1 281 ? -64.32 36.797 44.223 1 65.18 635 SER E C 1
ATOM 12872 O O . SER E 1 281 ? -63.452 37.504 44.738 1 65.4 635 SER E O 1
ATOM 12875 N N . PRO E 1 282 ? -64.047 35.571 43.749 1 64.7 636 PRO E N 1
ATOM 12876 C CA . PRO E 1 282 ? -62.666 35.064 43.788 1 64.59 636 PRO E CA 1
ATOM 12877 C C . PRO E 1 282 ? -61.726 35.791 42.818 1 64.7 636 PRO E C 1
ATOM 12878 O O . PRO E 1 282 ? -60.51 35.64 42.916 1 65.08 636 PRO E O 1
ATOM 12882 N N . TRP E 1 283 ? -62.276 36.579 41.885 1 64.33 637 TRP E N 1
ATOM 12883 C CA . TRP E 1 283 ? -61.489 37.326 40.919 1 64.71 637 TRP E CA 1
ATOM 12884 C C . TRP E 1 283 ? -61.242 38.787 41.315 1 65.89 637 TRP E C 1
ATOM 12885 O O . TRP E 1 283 ? -60.42 39.444 40.681 1 66.26 637 TRP E O 1
ATOM 12896 N N . ARG E 1 284 ? -61.929 39.301 42.352 1 66.31 638 ARG E N 1
ATOM 12897 C CA . ARG E 1 284 ? -61.711 40.675 42.806 1 67.2 638 ARG E CA 1
ATOM 12898 C C . ARG E 1 284 ? -61.48 40.764 44.318 1 67.67 638 ARG E C 1
ATOM 12899 O O . ARG E 1 284 ? -61.956 39.916 45.072 1 67.57 638 ARG E O 1
ATOM 12907 N N . GLU E 1 285 ? -60.727 41.78 44.753 1 68.06 639 GLU E N 1
ATOM 12908 C CA . GLU E 1 285 ? -60.433 41.985 46.169 1 69.07 639 GLU E CA 1
ATOM 12909 C C . GLU E 1 285 ? -61.616 42.596 46.913 1 69.35 639 GLU E C 1
ATOM 12910 O O . GLU E 1 285 ? -61.835 42.296 48.085 1 69.41 639 GLU E O 1
ATOM 12916 N N . ASP E 1 286 ? -62.343 43.493 46.247 1 69.48 640 ASP E N 1
ATOM 12917 C CA . ASP E 1 286 ? -63.498 44.177 46.816 1 70.09 640 ASP E CA 1
ATOM 12918 C C . ASP E 1 286 ? -64.816 43.378 46.622 1 69.46 640 ASP E C 1
ATOM 12919 O O . ASP E 1 286 ? -64.869 42.433 45.826 1 69.27 640 ASP E O 1
ATOM 12924 N N . LEU E 1 287 ? -65.864 43.746 47.38 1 68.72 641 LEU E N 1
ATOM 12925 C CA . LEU E 1 287 ? -67.165 43.105 47.274 1 68.38 641 LEU E CA 1
ATOM 12926 C C . LEU E 1 287 ? -67.816 43.599 45.995 1 68.13 641 LEU E C 1
ATOM 12927 O O . LEU E 1 287 ? -67.942 44.807 45.801 1 68.23 641 LEU E O 1
ATOM 12932 N N . ARG E 1 288 ? -68.224 42.682 45.119 1 67.63 642 ARG E N 1
ATOM 12933 C CA . ARG E 1 288 ? -68.877 43.054 43.865 1 67.47 642 ARG E CA 1
ATOM 12934 C C . ARG E 1 288 ? -70.375 42.672 43.876 1 66 642 ARG E C 1
ATOM 12935 O O . ARG E 1 288 ? -70.774 41.797 44.642 1 66.06 642 ARG E O 1
ATOM 12943 N N . PRO E 1 289 ? -71.229 43.343 43.079 1 64.5 643 PRO E N 1
ATOM 12944 C CA . PRO E 1 289 ? -72.66 43.003 43.089 1 63.61 643 PRO E CA 1
ATOM 12945 C C . PRO E 1 289 ? -72.955 41.621 42.513 1 62.72 643 PRO E C 1
ATOM 12946 O O . PRO E 1 289 ? -72.186 41.119 41.7 1 63.19 643 PRO E O 1
ATOM 12950 N N . PRO E 1 290 ? -74.084 41 42.897 1 61.23 644 PRO E N 1
ATOM 12951 C CA . PRO E 1 290 ? -74.42 39.668 42.361 1 60.27 644 PRO E CA 1
ATOM 12952 C C . PRO E 1 290 ? -74.391 39.553 40.836 1 58.9 644 PRO E C 1
ATOM 12953 O O . PRO E 1 290 ? -73.983 38.516 40.318 1 58.87 644 PRO E O 1
ATOM 12957 N N . SER E 1 291 ? -74.801 40.606 40.114 1 57.56 645 SER E N 1
ATOM 12958 C CA . SER E 1 291 ? -74.772 40.588 38.653 1 56.88 645 SER E CA 1
ATOM 12959 C C . SER E 1 291 ? -73.349 40.5 38.118 1 56.12 645 SER E C 1
ATOM 12960 O O . SER E 1 291 ? -73.143 39.902 37.068 1 56.52 645 SER E O 1
ATOM 12963 N N . GLY E 1 292 ? -72.388 41.083 38.837 1 54.71 646 GLY E N 1
ATOM 12964 C CA . GLY E 1 292 ? -70.982 41.035 38.472 1 53.83 646 GLY E CA 1
ATOM 12965 C C . GLY E 1 292 ? -70.417 39.641 38.653 1 52.51 646 GLY E C 1
ATOM 12966 O O . GLY E 1 292 ? -69.671 39.16 37.8 1 52.6 646 GLY E O 1
ATOM 12967 N N . LEU E 1 293 ? -70.796 38.967 39.75 1 51.2 647 LEU E N 1
ATOM 12968 C CA . LEU E 1 293 ? -70.355 37.6 40.019 1 50.63 647 LEU E CA 1
ATOM 12969 C C . LEU E 1 293 ? -71.008 36.618 39.028 1 50.82 647 LEU E C 1
ATOM 12970 O O . LEU E 1 293 ? -70.37 35.647 38.629 1 51.28 647 LEU E O 1
ATOM 12975 N N . LEU E 1 294 ? -72.246 36.903 38.574 1 50.24 648 LEU E N 1
ATOM 12976 C CA . LEU E 1 294 ? -72.909 36.084 37.563 1 50.02 648 LEU E CA 1
ATOM 12977 C C . LEU E 1 294 ? -72.192 36.248 36.237 1 50.11 648 LEU E C 1
ATOM 12978 O O . LEU E 1 294 ? -71.933 35.264 35.558 1 50.51 648 LEU E O 1
ATOM 12983 N N . HIS E 1 295 ? -71.832 37.48 35.882 1 49.85 649 HIS E N 1
ATOM 12984 C CA . HIS E 1 295 ? -71.099 37.742 34.661 1 50.56 649 HIS E CA 1
ATOM 12985 C C . HIS E 1 295 ? -69.73 37.057 34.716 1 51.45 649 HIS E C 1
ATOM 12986 O O . HIS E 1 295 ? -69.308 36.494 33.718 1 51.83 649 HIS E O 1
ATOM 12993 N N . ALA E 1 296 ? -69.085 37.033 35.899 1 51.55 650 ALA E N 1
ATOM 12994 C CA . ALA E 1 296 ? -67.793 36.386 36.091 1 52.15 650 ALA E CA 1
ATOM 12995 C C . ALA E 1 296 ? -67.868 34.871 35.908 1 52.85 650 ALA E C 1
ATOM 12996 O O . ALA E 1 296 ? -67.051 34.32 35.179 1 53.18 650 ALA E O 1
ATOM 12998 N N . ILE E 1 297 ? -68.852 34.202 36.522 1 53.03 651 ILE E N 1
ATOM 12999 C CA . ILE E 1 297 ? -69.018 32.753 36.385 1 53.77 651 ILE E CA 1
ATOM 13000 C C . ILE E 1 297 ? -69.374 32.387 34.94 1 53.63 651 ILE E C 1
ATOM 13001 O O . ILE E 1 297 ? -68.861 31.4 34.421 1 53.78 651 ILE E O 1
ATOM 13006 N N . PHE E 1 298 ? -70.205 33.204 34.278 1 53.3 652 PHE E N 1
ATOM 13007 C CA . PHE E 1 298 ? -70.604 32.976 32.89 1 53.57 652 PHE E CA 1
ATOM 13008 C C . PHE E 1 298 ? -69.405 33.08 31.952 1 54.06 652 PHE E C 1
ATOM 13009 O O . PHE E 1 298 ? -69.303 32.311 31.002 1 54.41 652 PHE E O 1
ATOM 13017 N N . VAL E 1 299 ? -68.499 34.027 32.221 1 53.94 653 VAL E N 1
ATOM 13018 C CA . VAL E 1 299 ? -67.283 34.244 31.442 1 54.13 653 VAL E CA 1
ATOM 13019 C C . VAL E 1 299 ? -66.3 33.092 31.69 1 54.92 653 VAL E C 1
ATOM 13020 O O . VAL E 1 299 ? -65.836 32.468 30.74 1 54.94 653 VAL E O 1
ATOM 13024 N N . PHE E 1 300 ? -66.016 32.784 32.962 1 55.5 654 PHE E N 1
ATOM 13025 C CA . PHE E 1 300 ? -65.038 31.76 33.31 1 56.66 654 PHE E CA 1
ATOM 13026 C C . PHE E 1 300 ? -65.479 30.32 33.087 1 57.5 654 PHE E C 1
ATOM 13027 O O . PHE E 1 300 ? -64.614 29.444 33.042 1 57.87 654 PHE E O 1
ATOM 13035 N N . THR E 1 301 ? -66.775 30.067 32.88 1 57.69 655 THR E N 1
ATOM 13036 C CA . THR E 1 301 ? -67.229 28.716 32.557 1 58.37 655 THR E CA 1
ATOM 13037 C C . THR E 1 301 ? -66.726 28.377 31.148 1 58.91 655 THR E C 1
ATOM 13038 O O . THR E 1 301 ? -66.148 27.312 30.941 1 58.99 655 THR E O 1
ATOM 13042 N N . HIS E 1 302 ? -66.887 29.318 30.204 1 59 656 HIS E N 1
ATOM 13043 C CA . HIS E 1 302 ? -66.423 29.146 28.838 1 59.4 656 HIS E CA 1
ATOM 13044 C C . HIS E 1 302 ? -64.908 29.114 28.754 1 59.26 656 HIS E C 1
ATOM 13045 O O . HIS E 1 302 ? -64.364 28.369 27.944 1 59.39 656 HIS E O 1
ATOM 13052 N N . LEU E 1 303 ? -64.218 29.887 29.605 1 58.92 657 LEU E N 1
ATOM 13053 C CA . LEU E 1 303 ? -62.758 29.871 29.64 1 58.88 657 LEU E CA 1
ATOM 13054 C C . LEU E 1 303 ? -62.214 28.591 30.265 1 59.69 657 LEU E C 1
ATOM 13055 O O . LEU E 1 303 ? -61.122 28.175 29.91 1 59.92 657 LEU E O 1
ATOM 13060 N N . LEU E 1 304 ? -62.973 27.944 31.157 1 60.08 658 LEU E N 1
ATOM 13061 C CA . LEU E 1 304 ? -62.576 26.658 31.721 1 61.12 658 LEU E CA 1
ATOM 13062 C C . LEU E 1 304 ? -62.667 25.595 30.617 1 62.51 658 LEU E C 1
ATOM 13063 O O . LEU E 1 304 ? -61.769 24.771 30.499 1 62.89 658 LEU E O 1
ATOM 13068 N N . GLU E 1 305 ? -63.721 25.647 29.781 1 63.22 659 GLU E N 1
ATOM 13069 C CA . GLU E 1 305 ? -63.913 24.722 28.662 1 64.51 659 GLU E CA 1
ATOM 13070 C C . GLU E 1 305 ? -62.843 24.921 27.579 1 65.11 659 GLU E C 1
ATOM 13071 O O . GLU E 1 305 ? -62.418 23.952 26.954 1 65.41 659 GLU E O 1
ATOM 13077 N N . PHE E 1 306 ? -62.407 26.169 27.368 1 65.14 660 PHE E N 1
ATOM 13078 C CA . PHE E 1 306 ? -61.386 26.506 26.381 1 65.74 660 PHE E CA 1
ATOM 13079 C C . PHE E 1 306 ? -60.038 25.954 26.794 1 66.64 660 PHE E C 1
ATOM 13080 O O . PHE E 1 306 ? -59.366 25.333 25.977 1 66.89 660 PHE E O 1
ATOM 13088 N N . TRP E 1 307 ? -59.641 26.166 28.057 1 67.06 661 TRP E N 1
ATOM 13089 C CA . TRP E 1 307 ? -58.367 25.653 28.543 1 67.92 661 TRP E CA 1
ATOM 13090 C C . TRP E 1 307 ? -58.403 24.137 28.792 1 69.5 661 TRP E C 1
ATOM 13091 O O . TRP E 1 307 ? -57.35 23.511 28.802 1 69.88 661 TRP E O 1
ATOM 13102 N N . ALA E 1 308 ? -59.596 23.536 28.943 1 70.39 662 ALA E N 1
ATOM 13103 C CA . ALA E 1 308 ? -59.712 22.084 29.083 1 71.87 662 ALA E CA 1
ATOM 13104 C C . ALA E 1 308 ? -59.409 21.437 27.731 1 73.33 662 ALA E C 1
ATOM 13105 O O . ALA E 1 308 ? -58.719 20.423 27.688 1 73.39 662 ALA E O 1
ATOM 13107 N N . TYR E 1 309 ? -59.9 22.037 26.627 1 74.32 663 TYR E N 1
ATOM 13108 C CA . TYR E 1 309 ? -59.635 21.566 25.272 1 75.64 663 TYR E CA 1
ATOM 13109 C C . TYR E 1 309 ? -58.136 21.681 24.98 1 76.51 663 TYR E C 1
ATOM 13110 O O . TYR E 1 309 ? -57.575 20.78 24.374 1 76.66 663 TYR E O 1
ATOM 13119 N N . LEU E 1 310 ? -57.492 22.775 25.404 1 77.01 664 LEU E N 1
ATOM 13120 C CA . LEU E 1 310 ? -56.063 22.962 25.169 1 78.01 664 LEU E CA 1
ATOM 13121 C C . LEU E 1 310 ? -55.19 22.012 26.001 1 79.57 664 LEU E C 1
ATOM 13122 O O . LEU E 1 310 ? -54.082 21.673 25.583 1 79.68 664 LEU E O 1
ATOM 13127 N N . SER E 1 311 ? -55.683 21.575 27.169 1 80.52 665 SER E N 1
ATOM 13128 C CA . SER E 1 311 ? -54.935 20.636 28.005 1 81.91 665 SER E CA 1
ATOM 13129 C C . SER E 1 311 ? -55.091 19.175 27.548 1 83.61 665 SER E C 1
ATOM 13130 O O . SER E 1 311 ? -54.346 18.317 28.011 1 83.85 665 SER E O 1
ATOM 13133 N N . ARG E 1 312 ? -56.039 18.885 26.643 1 84.68 666 ARG E N 1
ATOM 13134 C CA . ARG E 1 312 ? -56.233 17.533 26.136 1 86.27 666 ARG E CA 1
ATOM 13135 C C . ARG E 1 312 ? -55.853 17.436 24.653 1 87.5 666 ARG E C 1
ATOM 13136 O O . ARG E 1 312 ? -54.951 16.678 24.301 1 87.74 666 ARG E O 1
ATOM 13144 N N . GLU E 1 313 ? -56.534 18.201 23.788 1 88.1 667 GLU E N 1
ATOM 13145 C CA . GLU E 1 313 ? -56.254 18.199 22.351 1 89.26 667 GLU E CA 1
ATOM 13146 C C . GLU E 1 313 ? -55.304 19.33 21.929 1 89.51 667 GLU E C 1
ATOM 13147 O O . GLU E 1 313 ? -55.349 19.787 20.789 1 89.59 667 GLU E O 1
ATOM 13153 N N . GLY E 1 314 ? -54.464 19.771 22.847 1 89.53 668 GLY E N 1
ATOM 13154 C CA . GLY E 1 314 ? -53.494 20.812 22.572 1 90.32 668 GLY E CA 1
ATOM 13155 C C . GLY E 1 314 ? -52.086 20.267 22.64 1 91.08 668 GLY E C 1
ATOM 13156 O O . GLY E 1 314 ? -51.84 19.208 23.227 1 91.49 668 GLY E O 1
ATOM 13157 N N . GLN E 1 315 ? -51.147 20.985 22.038 1 90.98 669 GLN E N 1
ATOM 13158 C CA . GLN E 1 315 ? -49.743 20.578 21.993 1 91.2 669 GLN E CA 1
ATOM 13159 C C . GLN E 1 315 ? -49.038 20.699 23.354 1 90.92 669 GLN E C 1
ATOM 13160 O O . GLN E 1 315 ? -49.568 21.321 24.271 1 90.97 669 GLN E O 1
ATOM 13166 N N . ASP E 1 316 ? -47.852 20.089 23.488 1 90.54 670 ASP E N 1
ATOM 13167 C CA . ASP E 1 316 ? -47.071 20.126 24.732 1 90.65 670 ASP E CA 1
ATOM 13168 C C . ASP E 1 316 ? -46.637 21.565 25.092 1 89.97 670 ASP E C 1
ATOM 13169 O O . ASP E 1 316 ? -46.484 21.879 26.276 1 90.04 670 ASP E O 1
ATOM 13174 N N . GLN E 1 317 ? -46.467 22.437 24.059 1 89.03 671 GLN E N 1
ATOM 13175 C CA . GLN E 1 317 ? -46.083 23.857 24.17 1 88.34 671 GLN E CA 1
ATOM 13176 C C . GLN E 1 317 ? -47.079 24.684 25.016 1 86.99 671 GLN E C 1
ATOM 13177 O O . GLN E 1 317 ? -46.707 25.715 25.583 1 86.96 671 GLN E O 1
ATOM 13183 N N . ILE E 1 318 ? -48.344 24.229 25.076 1 85.66 672 ILE E N 1
ATOM 13184 C CA . ILE E 1 318 ? -49.412 24.9 25.795 1 84.8 672 ILE E CA 1
ATOM 13185 C C . ILE E 1 318 ? -50.021 24.032 26.904 1 83.86 672 ILE E C 1
ATOM 13186 O O . ILE E 1 318 ? -50.587 24.586 27.838 1 83.91 672 ILE E O 1
ATOM 13191 N N . LYS E 1 319 ? -49.866 22.689 26.841 1 82.86 673 LYS E N 1
ATOM 13192 C CA . LYS E 1 319 ? -50.437 21.77 27.832 1 82.41 673 LYS E CA 1
ATOM 13193 C C . LYS E 1 319 ? -50.024 22.064 29.275 1 81.64 673 LYS E C 1
ATOM 13194 O O . LYS E 1 319 ? -50.749 21.702 30.199 1 81.53 673 LYS E O 1
ATOM 13200 N N . VAL E 1 320 ? -48.884 22.737 29.472 1 80.94 674 VAL E N 1
ATOM 13201 C CA . VAL E 1 320 ? -48.433 23.097 30.816 1 80.65 674 VAL E CA 1
ATOM 13202 C C . VAL E 1 320 ? -49.267 24.265 31.347 1 79.94 674 VAL E C 1
ATOM 13203 O O . VAL E 1 320 ? -49.769 24.214 32.467 1 79.91 674 VAL E O 1
ATOM 13207 N N . ARG E 1 321 ? -49.42 25.307 30.535 1 79.27 675 ARG E N 1
ATOM 13208 C CA . ARG E 1 321 ? -50.192 26.48 30.91 1 79.19 675 ARG E CA 1
ATOM 13209 C C . ARG E 1 321 ? -51.675 26.163 31.001 1 78.99 675 ARG E C 1
ATOM 13210 O O . ARG E 1 321 ? -52.349 26.681 31.885 1 79.15 675 ARG E O 1
ATOM 13218 N N . ALA E 1 322 ? -52.181 25.321 30.091 1 78.44 676 ALA E N 1
ATOM 13219 C CA . ALA E 1 322 ? -53.583 24.939 30.058 1 78.42 676 ALA E CA 1
ATOM 13220 C C . ALA E 1 322 ? -53.985 24.141 31.277 1 78.37 676 ALA E C 1
ATOM 13221 O O . ALA E 1 322 ? -55.051 24.392 31.825 1 78.63 676 ALA E O 1
ATOM 13223 N N . LYS E 1 323 ? -53.135 23.216 31.736 1 78.07 677 LYS E N 1
ATOM 13224 C CA . LYS E 1 323 ? -53.433 22.434 32.941 1 78.37 677 LYS E CA 1
ATOM 13225 C C . LYS E 1 323 ? -53.463 23.319 34.2 1 78.02 677 LYS E C 1
ATOM 13226 O O . LYS E 1 323 ? -54.228 23.049 35.126 1 77.97 677 LYS E O 1
ATOM 13232 N N . ASN E 1 324 ? -52.641 24.381 34.218 1 77.5 678 ASN E N 1
ATOM 13233 C CA . ASN E 1 324 ? -52.588 25.343 35.313 1 77.36 678 ASN E CA 1
ATOM 13234 C C . ASN E 1 324 ? -53.856 26.203 35.305 1 76.18 678 ASN E C 1
ATOM 13235 O O . ASN E 1 324 ? -54.4 26.497 36.364 1 76.13 678 ASN E O 1
ATOM 13240 N N . GLN E 1 325 ? -54.328 26.597 34.115 1 75.07 679 GLN E N 1
ATOM 13241 C CA . GLN E 1 325 ? -55.536 27.399 33.968 1 74.39 679 GLN E CA 1
ATOM 13242 C C . GLN E 1 325 ? -56.772 26.612 34.365 1 74.27 679 GLN E C 1
ATOM 13243 O O . GLN E 1 325 ? -57.676 27.181 34.959 1 74.65 679 GLN E O 1
ATOM 13249 N N . VAL E 1 326 ? -56.826 25.316 34.044 1 73.67 680 VAL E N 1
ATOM 13250 C CA . VAL E 1 326 ? -57.969 24.482 34.403 1 73.66 680 VAL E CA 1
ATOM 13251 C C . VAL E 1 326 ? -58.084 24.359 35.922 1 74.05 680 VAL E C 1
ATOM 13252 O O . VAL E 1 326 ? -59.175 24.488 36.468 1 74.18 680 VAL E O 1
ATOM 13256 N N . GLU E 1 327 ? -56.953 24.162 36.604 1 74.11 681 GLU E N 1
ATOM 13257 C CA . GLU E 1 327 ? -56.947 24.041 38.058 1 74.57 681 GLU E CA 1
ATOM 13258 C C . GLU E 1 327 ? -57.272 25.378 38.74 1 74.14 681 GLU E C 1
ATOM 13259 O O . GLU E 1 327 ? -58.019 25.401 39.713 1 74.42 681 GLU E O 1
ATOM 13265 N N . THR E 1 328 ? -56.734 26.485 38.22 1 73.23 682 THR E N 1
ATOM 13266 C CA . THR E 1 328 ? -56.971 27.809 38.787 1 72.7 682 THR E CA 1
ATOM 13267 C C . THR E 1 328 ? -58.417 28.247 38.593 1 72.09 682 THR E C 1
ATOM 13268 O O . THR E 1 328 ? -59.036 28.726 39.538 1 72.18 682 THR E O 1
ATOM 13272 N N . ILE E 1 329 ? -58.965 28.066 37.384 1 71.38 683 ILE E N 1
ATOM 13273 C CA . ILE E 1 329 ? -60.334 28.471 37.075 1 71.32 683 ILE E CA 1
ATOM 13274 C C . ILE E 1 329 ? -61.38 27.583 37.752 1 71.56 683 ILE E C 1
ATOM 13275 O O . ILE E 1 329 ? -62.3 28.124 38.354 1 71.57 683 ILE E O 1
ATOM 13280 N N . ARG E 1 330 ? -61.239 26.246 37.697 1 71.63 684 ARG E N 1
ATOM 13281 C CA . ARG E 1 330 ? -62.212 25.36 38.344 1 72.2 684 ARG E CA 1
ATOM 13282 C C . ARG E 1 330 ? -62.29 25.61 39.852 1 71.85 684 ARG E C 1
ATOM 13283 O O . ARG E 1 330 ? -63.386 25.635 40.403 1 72.11 684 ARG E O 1
ATOM 13291 N N . THR E 1 331 ? -61.144 25.866 40.502 1 71.12 685 THR E N 1
ATOM 13292 C CA . THR E 1 331 ? -61.096 26.162 41.936 1 70.83 685 THR E CA 1
ATOM 13293 C C . THR E 1 331 ? -61.905 27.417 42.248 1 70.14 685 THR E C 1
ATOM 13294 O O . THR E 1 331 ? -62.733 27.396 43.156 1 70.26 685 THR E O 1
ATOM 13298 N N . ARG E 1 332 ? -61.708 28.485 41.461 1 69.25 686 ARG E N 1
ATOM 13299 C CA . ARG E 1 332 ? -62.425 29.741 41.652 1 68.84 686 ARG E CA 1
ATOM 13300 C C . ARG E 1 332 ? -63.91 29.624 41.331 1 68.23 686 ARG E C 1
ATOM 13301 O O . ARG E 1 332 ? -64.725 30.233 42.016 1 68.12 686 ARG E O 1
ATOM 13309 N N . LEU E 1 333 ? -64.267 28.829 40.314 1 67.62 687 LEU E N 1
ATOM 13310 C CA . LEU E 1 333 ? -65.663 28.63 39.943 1 67.4 687 LEU E CA 1
ATOM 13311 C C . LEU E 1 333 ? -66.39 27.878 41.044 1 67.57 687 LEU E C 1
ATOM 13312 O O . LEU E 1 333 ? -67.491 28.269 41.418 1 67.79 687 LEU E O 1
ATOM 13317 N N . LEU E 1 334 ? -65.749 26.85 41.623 1 67.35 688 LEU E N 1
ATOM 13318 C CA . LEU E 1 334 ? -66.341 26.068 42.712 1 67.65 688 LEU E CA 1
ATOM 13319 C C . LEU E 1 334 ? -66.563 26.852 44.015 1 67.52 688 LEU E C 1
ATOM 13320 O O . LEU E 1 334 ? -67.237 26.359 44.913 1 67.59 688 LEU E O 1
ATOM 13325 N N . VAL E 1 335 ? -65.995 28.059 44.118 1 67.1 689 VAL E N 1
ATOM 13326 C CA . VAL E 1 335 ? -66.148 28.94 45.273 1 67.05 689 VAL E CA 1
ATOM 13327 C C . VAL E 1 335 ? -67.15 30.07 44.958 1 66.81 689 VAL E C 1
ATOM 13328 O O . VAL E 1 335 ? -67.903 30.488 45.836 1 66.83 689 VAL E O 1
ATOM 13332 N N . ALA E 1 336 ? -67.188 30.534 43.701 1 66.48 690 ALA E N 1
ATOM 13333 C CA . ALA E 1 336 ? -68.091 31.6 43.281 1 66.68 690 ALA E CA 1
ATOM 13334 C C . ALA E 1 336 ? -69.523 31.114 43.118 1 67.03 690 ALA E C 1
ATOM 13335 O O . ALA E 1 336 ? -70.452 31.844 43.462 1 67.4 690 ALA E O 1
ATOM 13337 N N . ILE E 1 337 ? -69.709 29.904 42.565 1 66.64 691 ILE E N 1
ATOM 13338 C CA . ILE E 1 337 ? -71.035 29.329 42.342 1 66.6 691 ILE E CA 1
ATOM 13339 C C . ILE E 1 337 ? -71.852 29.204 43.653 1 66.72 691 ILE E C 1
ATOM 13340 O O . ILE E 1 337 ? -72.97 29.719 43.675 1 67 691 ILE E O 1
ATOM 13345 N N . PRO E 1 338 ? -71.34 28.622 44.764 1 66.36 692 PRO E N 1
ATOM 13346 C CA . PRO E 1 338 ? -72.143 28.566 46.002 1 66.27 692 PRO E CA 1
ATOM 13347 C C . PRO E 1 338 ? -72.448 29.944 46.591 1 66.18 692 PRO E C 1
ATOM 13348 O O . PRO E 1 338 ? -73.513 30.143 47.186 1 66.33 692 PRO E O 1
ATOM 13352 N N . THR E 1 339 ? -71.515 30.895 46.41 1 65.6 693 THR E N 1
ATOM 13353 C CA . THR E 1 339 ? -71.65 32.274 46.869 1 65.57 693 THR E CA 1
ATOM 13354 C C . THR E 1 339 ? -72.819 32.945 46.138 1 65.38 693 THR E C 1
ATOM 13355 O O . THR E 1 339 ? -73.658 33.594 46.765 1 65.52 693 THR E O 1
ATOM 13359 N N . LEU E 1 340 ? -72.894 32.746 44.816 1 64.74 694 LEU E N 1
ATOM 13360 C CA . LEU E 1 340 ? -73.945 33.323 43.993 1 64.67 694 LEU E CA 1
ATOM 13361 C C . LEU E 1 340 ? -75.299 32.654 44.219 1 65.47 694 LEU E C 1
ATOM 13362 O O . LEU E 1 340 ? -76.333 33.314 44.108 1 65.67 694 LEU E O 1
ATOM 13367 N N . LYS E 1 341 ? -75.304 31.36 44.566 1 65.66 695 LYS E N 1
ATOM 13368 C CA . LYS E 1 341 ? -76.539 30.619 44.827 1 66.19 695 LYS E CA 1
ATOM 13369 C C . LYS E 1 341 ? -77.344 31.225 45.98 1 66.9 695 LYS E C 1
ATOM 13370 O O . LYS E 1 341 ? -78.569 31.179 45.96 1 67.08 695 LYS E O 1
ATOM 13376 N N . ARG E 1 342 ? -76.667 31.813 46.968 1 67.32 696 ARG E N 1
ATOM 13377 C CA . ARG E 1 342 ? -77.344 32.436 48.099 1 68.15 696 ARG E CA 1
ATOM 13378 C C . ARG E 1 342 ? -77.579 33.933 47.859 1 67.65 696 ARG E C 1
ATOM 13379 O O . ARG E 1 342 ? -77.339 34.752 48.747 1 67.7 696 ARG E O 1
ATOM 13387 N N . THR E 1 343 ? -78.032 34.296 46.654 1 67.02 697 THR E N 1
ATOM 13388 C CA . THR E 1 343 ? -78.328 35.691 46.308 1 66.94 697 THR E CA 1
ATOM 13389 C C . THR E 1 343 ? -79.774 35.823 45.753 1 66.9 697 THR E C 1
ATOM 13390 O O . THR E 1 343 ? -80.475 34.813 45.61 1 66.98 697 THR E O 1
ATOM 13394 N N . HIS E 1 344 ? -80.229 37.057 45.448 1 66.47 698 HIS E N 1
ATOM 13395 C CA . HIS E 1 344 ? -81.551 37.254 44.872 1 66.64 698 HIS E CA 1
ATOM 13396 C C . HIS E 1 344 ? -81.558 36.954 43.367 1 65.98 698 HIS E C 1
ATOM 13397 O O . HIS E 1 344 ? -81.614 37.875 42.556 1 65.83 698 HIS E O 1
ATOM 13404 N N . LEU E 1 345 ? -81.507 35.669 42.994 1 65.35 699 LEU E N 1
ATOM 13405 C CA . LEU E 1 345 ? -81.53 35.275 41.59 1 65.3 699 LEU E CA 1
ATOM 13406 C C . LEU E 1 345 ? -82.971 35.089 41.131 1 65.43 699 LEU E C 1
ATOM 13407 O O . LEU E 1 345 ? -83.789 34.528 41.871 1 65.43 699 LEU E O 1
ATOM 13412 N N . THR E 1 346 ? -83.27 35.488 39.887 1 65.15 700 THR E N 1
ATOM 13413 C CA . THR E 1 346 ? -84.593 35.246 39.323 1 65.32 700 THR E CA 1
ATOM 13414 C C . THR E 1 346 ? -84.701 33.723 38.979 1 66.15 700 THR E C 1
ATOM 13415 O O . THR E 1 346 ? -83.724 32.986 39.13 1 66.38 700 THR E O 1
ATOM 13419 N N . THR E 1 347 ? -85.864 33.252 38.485 1 66.59 701 THR E N 1
ATOM 13420 C CA . THR E 1 347 ? -86.024 31.844 38.103 1 67.26 701 THR E CA 1
ATOM 13421 C C . THR E 1 347 ? -85.036 31.492 36.981 1 67.88 701 THR E C 1
ATOM 13422 O O . THR E 1 347 ? -84.39 30.449 37.032 1 67.86 701 THR E O 1
ATOM 13426 N N . ALA E 1 348 ? -84.878 32.406 36.009 1 68.24 702 ALA E N 1
ATOM 13427 C CA . ALA E 1 348 ? -83.963 32.25 34.877 1 68.9 702 ALA E CA 1
ATOM 13428 C C . ALA E 1 348 ? -82.505 32.344 35.316 1 69.44 702 ALA E C 1
ATOM 13429 O O . ALA E 1 348 ? -81.665 31.61 34.798 1 69.75 702 ALA E O 1
ATOM 13431 N N . GLY E 1 349 ? -82.219 33.244 36.255 1 69.35 703 GLY E N 1
ATOM 13432 C CA . GLY E 1 349 ? -80.881 33.44 36.798 1 69.72 703 GLY E CA 1
ATOM 13433 C C . GLY E 1 349 ? -80.398 32.214 37.536 1 69.85 703 GLY E C 1
ATOM 13434 O O . GLY E 1 349 ? -79.25 31.806 37.369 1 69.81 703 GLY E O 1
ATOM 13435 N N . ARG E 1 350 ? -81.283 31.586 38.313 1 69.94 704 ARG E N 1
ATOM 13436 C CA . ARG E 1 350 ? -80.931 30.368 39.039 1 70.63 704 ARG E CA 1
ATOM 13437 C C . ARG E 1 350 ? -80.735 29.198 38.074 1 71.31 704 ARG E C 1
ATOM 13438 O O . ARG E 1 350 ? -79.833 28.388 38.275 1 71.49 704 ARG E O 1
ATOM 13446 N N . GLU E 1 351 ? -81.545 29.135 37.002 1 71.52 705 GLU E N 1
ATOM 13447 C CA . GLU E 1 351 ? -81.431 28.105 35.964 1 72.12 705 GLU E CA 1
ATOM 13448 C C . GLU E 1 351 ? -80.084 28.219 35.222 1 71.92 705 GLU E C 1
ATOM 13449 O O . GLU E 1 351 ? -79.494 27.201 34.854 1 71.89 705 GLU E O 1
ATOM 13455 N N . MET E 1 352 ? -79.589 29.457 35.04 1 71.68 706 MET E N 1
ATOM 13456 C CA . MET E 1 352 ? -78.298 29.735 34.414 1 71.84 706 MET E CA 1
ATOM 13457 C C . MET E 1 352 ? -77.17 29.272 35.337 1 72.57 706 MET E C 1
ATOM 13458 O O . MET E 1 352 ? -76.277 28.569 34.884 1 72.65 706 MET E O 1
ATOM 13463 N N . VAL E 1 353 ? -77.235 29.615 36.632 1 73.09 707 VAL E N 1
ATOM 13464 C CA . VAL E 1 353 ? -76.223 29.212 37.615 1 74.25 707 VAL E CA 1
ATOM 13465 C C . VAL E 1 353 ? -76.125 27.689 37.725 1 75.44 707 VAL E C 1
ATOM 13466 O O . VAL E 1 353 ? -75.022 27.155 37.751 1 75.67 707 VAL E O 1
ATOM 13470 N N . GLU E 1 354 ? -77.266 26.988 37.736 1 75.91 708 GLU E N 1
ATOM 13471 C CA . GLU E 1 354 ? -77.277 25.527 37.829 1 76.73 708 GLU E CA 1
ATOM 13472 C C . GLU E 1 354 ? -76.701 24.853 36.582 1 76.77 708 GLU E C 1
ATOM 13473 O O . GLU E 1 354 ? -76.096 23.789 36.691 1 76.75 708 GLU E O 1
ATOM 13479 N N . GLN E 1 355 ? -76.853 25.486 35.409 1 76.61 709 GLN E N 1
ATOM 13480 C CA . GLN E 1 355 ? -76.29 24.964 34.165 1 76.83 709 GLN E CA 1
ATOM 13481 C C . GLN E 1 355 ? -74.777 25.172 34.171 1 76.88 709 GLN E C 1
ATOM 13482 O O . GLN E 1 355 ? -74.035 24.258 33.814 1 77.21 709 GLN E O 1
ATOM 13488 N N . LEU E 1 356 ? -74.312 26.354 34.623 1 76.41 710 LEU E N 1
ATOM 13489 C CA . LEU E 1 356 ? -72.882 26.656 34.706 1 76.28 710 LEU E CA 1
ATOM 13490 C C . LEU E 1 356 ? -72.186 25.772 35.756 1 77.22 710 LEU E C 1
ATOM 13491 O O . LEU E 1 356 ? -71.036 25.388 35.566 1 77.21 710 LEU E O 1
ATOM 13496 N N . GLU E 1 357 ? -72.894 25.433 36.843 1 78.06 711 GLU E N 1
ATOM 13497 C CA . GLU E 1 357 ? -72.386 24.558 37.898 1 79.58 711 GLU E CA 1
ATOM 13498 C C . GLU E 1 357 ? -72.238 23.126 37.383 1 81.01 711 GLU E C 1
ATOM 13499 O O . GLU E 1 357 ? -71.293 22.432 37.753 1 81.15 711 GLU E O 1
ATOM 13505 N N . GLU E 1 358 ? -73.173 22.685 36.531 1 81.99 712 GLU E N 1
ATOM 13506 C CA . GLU E 1 358 ? -73.153 21.355 35.941 1 83.43 712 GLU E CA 1
ATOM 13507 C C . GLU E 1 358 ? -71.934 21.19 35.04 1 84.51 712 GLU E C 1
ATOM 13508 O O . GLU E 1 358 ? -71.298 20.142 35.08 1 84.57 712 GLU E O 1
ATOM 13514 N N . LEU E 1 359 ? -71.579 22.229 34.267 1 85.24 713 LEU E N 1
ATOM 13515 C CA . LEU E 1 359 ? -70.412 22.187 33.382 1 86.5 713 LEU E CA 1
ATOM 13516 C C . LEU E 1 359 ? -69.109 22.129 34.169 1 87.96 713 LEU E C 1
ATOM 13517 O O . LEU E 1 359 ? -68.178 21.434 33.77 1 87.95 713 LEU E O 1
ATOM 13522 N N . THR E 1 360 ? -69.044 22.856 35.283 1 89.04 714 THR E N 1
ATOM 13523 C CA . THR E 1 360 ? -67.865 22.883 36.141 1 90.64 714 THR E CA 1
ATOM 13524 C C . THR E 1 360 ? -67.683 21.522 36.829 1 92.39 714 THR E C 1
ATOM 13525 O O . THR E 1 360 ? -66.564 21.026 36.931 1 92.57 714 THR E O 1
ATOM 13529 N N . THR E 1 361 ? -68.789 20.911 37.266 1 93.58 715 THR E N 1
ATOM 13530 C CA . THR E 1 361 ? -68.791 19.617 37.944 1 95.29 715 THR E CA 1
ATOM 13531 C C . THR E 1 361 ? -68.447 18.467 36.988 1 96.83 715 THR E C 1
ATOM 13532 O O . THR E 1 361 ? -67.658 17.59 37.345 1 96.91 715 THR E O 1
ATOM 13536 N N . ASN E 1 362 ? -69.014 18.483 35.765 1 97.82 716 ASN E N 1
ATOM 13537 C CA . ASN E 1 362 ? -68.766 17.439 34.76 1 99.22 716 ASN E CA 1
ATOM 13538 C C . ASN E 1 362 ? -67.376 17.487 34.108 1 100.33 716 ASN E C 1
ATOM 13539 O O . ASN E 1 362 ? -67.061 16.624 33.285 1 100.45 716 ASN E O 1
ATOM 13544 N N . MET E 1 363 ? -66.563 18.495 34.441 1 100.88 717 MET E N 1
ATOM 13545 C CA . MET E 1 363 ? -65.225 18.607 33.876 1 101.87 717 MET E CA 1
ATOM 13546 C C . MET E 1 363 ? -64.116 18.112 34.824 1 102.43 717 MET E C 1
ATOM 13547 O O . MET E 1 363 ? -63.023 17.79 34.361 1 102.61 717 MET E O 1
ATOM 13552 N N . GLY E 1 364 ? -64.403 18.037 36.122 1 102.44 718 GLY E N 1
ATOM 13553 C CA . GLY E 1 364 ? -63.435 17.574 37.107 1 102.86 718 GLY E CA 1
ATOM 13554 C C . GLY E 1 364 ? -63.301 16.066 37.134 1 103.11 718 GLY E C 1
ATOM 13555 O O . GLY E 1 364 ? -62.209 15.532 36.939 1 103.21 718 GLY E O 1
ATOM 13556 N N . ALA F 1 40 ? -86.947 70.561 52.708 1 110.7 394 ALA F N 1
ATOM 13557 C CA . ALA F 1 40 ? -86.2 71.74 52.282 1 111.24 394 ALA F CA 1
ATOM 13558 C C . ALA F 1 40 ? -85.547 72.43 53.482 1 111.67 394 ALA F C 1
ATOM 13559 O O . ALA F 1 40 ? -84.366 72.771 53.421 1 111.75 394 ALA F O 1
ATOM 13561 N N . ALA F 1 41 ? -86.305 72.613 54.581 1 111.78 395 ALA F N 1
ATOM 13562 C CA . ALA F 1 41 ? -85.792 73.208 55.826 1 112.32 395 ALA F CA 1
ATOM 13563 C C . ALA F 1 41 ? -84.831 72.258 56.576 1 112.6 395 ALA F C 1
ATOM 13564 O O . ALA F 1 41 ? -84.009 72.704 57.373 1 112.66 395 ALA F O 1
ATOM 13566 N N . PHE F 1 42 ? -84.967 70.952 56.312 1 112.66 396 PHE F N 1
ATOM 13567 C CA . PHE F 1 42 ? -84.22 69.803 56.793 1 113.15 396 PHE F CA 1
ATOM 13568 C C . PHE F 1 42 ? -82.706 70.004 56.697 1 113.27 396 PHE F C 1
ATOM 13569 O O . PHE F 1 42 ? -81.977 69.471 57.526 1 113.4 396 PHE F O 1
ATOM 13577 N N . GLU F 1 43 ? -82.231 70.765 55.699 1 113.05 397 GLU F N 1
ATOM 13578 C CA . GLU F 1 43 ? -80.802 71.002 55.517 1 113.35 397 GLU F CA 1
ATOM 13579 C C . GLU F 1 43 ? -80.13 71.642 56.739 1 113.6 397 GLU F C 1
ATOM 13580 O O . GLU F 1 43 ? -79.157 71.09 57.252 1 113.68 397 GLU F O 1
ATOM 13586 N N . SER F 1 44 ? -80.631 72.798 57.201 1 113.62 398 SER F N 1
ATOM 13587 C CA . SER F 1 44 ? -80.04 73.502 58.338 1 114.14 398 SER F CA 1
ATOM 13588 C C . SER F 1 44 ? -80.412 72.858 59.669 1 114.43 398 SER F C 1
ATOM 13589 O O . SER F 1 44 ? -81.582 72.577 59.91 1 114.57 398 SER F O 1
ATOM 13592 N N . PRO F 1 45 ? -79.43 72.655 60.563 1 114.35 399 PRO F N 1
ATOM 13593 C CA . PRO F 1 45 ? -79.73 72.029 61.864 1 114.38 399 PRO F CA 1
ATOM 13594 C C . PRO F 1 45 ? -80.67 72.822 62.771 1 114.47 399 PRO F C 1
ATOM 13595 O O . PRO F 1 45 ? -81.297 72.255 63.668 1 114.57 399 PRO F O 1
ATOM 13599 N N . LEU F 1 46 ? -80.76 74.13 62.54 1 114.2 400 LEU F N 1
ATOM 13600 C CA . LEU F 1 46 ? -81.613 75.023 63.312 1 114.35 400 LEU F CA 1
ATOM 13601 C C . LEU F 1 46 ? -83.086 74.699 63.056 1 114.24 400 LEU F C 1
ATOM 13602 O O . LEU F 1 46 ? -83.886 74.67 63.989 1 114.33 400 LEU F O 1
ATOM 13607 N N . THR F 1 47 ? -83.433 74.427 61.795 1 113.89 401 THR F N 1
ATOM 13608 C CA . THR F 1 47 ? -84.806 74.169 61.381 1 114.02 401 THR F CA 1
ATOM 13609 C C . THR F 1 47 ? -85.102 72.711 61.012 1 113.91 401 THR F C 1
ATOM 13610 O O . THR F 1 47 ? -86.129 72.444 60.391 1 114.1 401 THR F O 1
ATOM 13614 N N . SER F 1 48 ? -84.224 71.775 61.38 1 113.52 402 SER F N 1
ATOM 13615 C CA . SER F 1 48 ? -84.416 70.371 61.019 1 113.6 402 SER F CA 1
ATOM 13616 C C . SER F 1 48 ? -85.028 69.514 62.116 1 113.24 402 SER F C 1
ATOM 13617 O O . SER F 1 48 ? -85.556 68.449 61.811 1 113.43 402 SER F O 1
ATOM 13620 N N . SER F 1 49 ? -84.909 69.941 63.378 1 112.59 403 SER F N 1
ATOM 13621 C CA . SER F 1 49 ? -85.382 69.216 64.564 1 112.49 403 SER F CA 1
ATOM 13622 C C . SER F 1 49 ? -86.71 68.439 64.399 1 112.17 403 SER F C 1
ATOM 13623 O O . SER F 1 49 ? -86.787 67.269 64.783 1 112.22 403 SER F O 1
ATOM 13626 N N . ALA F 1 50 ? -87.74 69.077 63.828 1 111.68 404 ALA F N 1
ATOM 13627 C CA . ALA F 1 50 ? -89.045 68.445 63.635 1 111.66 404 ALA F CA 1
ATOM 13628 C C . ALA F 1 50 ? -89.057 67.462 62.468 1 111.31 404 ALA F C 1
ATOM 13629 O O . ALA F 1 50 ? -89.69 66.41 62.561 1 111.37 404 ALA F O 1
ATOM 13631 N N . SER F 1 51 ? -88.372 67.814 61.366 1 110.78 405 SER F N 1
ATOM 13632 C CA . SER F 1 51 ? -88.279 66.989 60.161 1 110.69 405 SER F CA 1
ATOM 13633 C C . SER F 1 51 ? -87.561 65.676 60.463 1 110.48 405 SER F C 1
ATOM 13634 O O . SER F 1 51 ? -87.987 64.627 59.986 1 110.54 405 SER F O 1
ATOM 13637 N N . ILE F 1 52 ? -86.482 65.734 61.263 1 110.17 406 ILE F N 1
ATOM 13638 C CA . ILE F 1 52 ? -85.706 64.557 61.656 1 110.38 406 ILE F CA 1
ATOM 13639 C C . ILE F 1 52 ? -86.551 63.632 62.516 1 110.42 406 ILE F C 1
ATOM 13640 O O . ILE F 1 52 ? -86.536 62.419 62.316 1 110.44 406 ILE F O 1
ATOM 13645 N N . GLN F 1 53 ? -87.303 64.208 63.462 1 110.26 407 GLN F N 1
ATOM 13646 C CA . GLN F 1 53 ? -88.178 63.442 64.347 1 110.53 407 GLN F CA 1
ATOM 13647 C C . GLN F 1 53 ? -89.252 62.7 63.545 1 110.27 407 GLN F C 1
ATOM 13648 O O . GLN F 1 53 ? -89.554 61.543 63.834 1 110.37 407 GLN F O 1
ATOM 13654 N N . GLN F 1 54 ? -89.786 63.354 62.511 1 109.76 408 GLN F N 1
ATOM 13655 C CA . GLN F 1 54 ? -90.79 62.781 61.627 1 109.71 408 GLN F CA 1
ATOM 13656 C C . GLN F 1 54 ? -90.202 61.605 60.841 1 109.2 408 GLN F C 1
ATOM 13657 O O . GLN F 1 54 ? -90.832 60.554 60.763 1 109.35 408 GLN F O 1
ATOM 13663 N N . LEU F 1 55 ? -88.981 61.768 60.295 1 108.45 409 LEU F N 1
ATOM 13664 C CA . LEU F 1 55 ? -88.287 60.726 59.534 1 108.23 409 LEU F CA 1
ATOM 13665 C C . LEU F 1 55 ? -87.912 59.54 60.415 1 108.2 409 LEU F C 1
ATOM 13666 O O . LEU F 1 55 ? -87.943 58.401 59.954 1 108.26 409 LEU F O 1
ATOM 13671 N N . LEU F 1 56 ? -87.54 59.805 61.673 1 107.98 410 LEU F N 1
ATOM 13672 C CA . LEU F 1 56 ? -87.168 58.759 62.619 1 108.26 410 LEU F CA 1
ATOM 13673 C C . LEU F 1 56 ? -88.376 57.939 63.048 1 108.68 410 LEU F C 1
ATOM 13674 O O . LEU F 1 56 ? -88.244 56.742 63.268 1 108.73 410 LEU F O 1
ATOM 13679 N N . GLU F 1 57 ? -89.55 58.574 63.166 1 108.81 411 GLU F N 1
ATOM 13680 C CA . GLU F 1 57 ? -90.772 57.872 63.552 1 109.39 411 GLU F CA 1
ATOM 13681 C C . GLU F 1 57 ? -91.253 56.935 62.444 1 109.7 411 GLU F C 1
ATOM 13682 O O . GLU F 1 57 ? -91.75 55.848 62.735 1 109.74 411 GLU F O 1
ATOM 13688 N N . HIS F 1 58 ? -91.073 57.337 61.178 1 109.81 412 HIS F N 1
ATOM 13689 C CA . HIS F 1 58 ? -91.445 56.515 60.029 1 110.43 412 HIS F CA 1
ATOM 13690 C C . HIS F 1 58 ? -90.495 55.327 59.898 1 110.46 412 HIS F C 1
ATOM 13691 O O . HIS F 1 58 ? -90.937 54.217 59.606 1 110.53 412 HIS F O 1
ATOM 13698 N N . TRP F 1 59 ? -89.193 55.559 60.127 1 110.24 413 TRP F N 1
ATOM 13699 C CA . TRP F 1 59 ? -88.174 54.519 60.051 1 110.55 413 TRP F CA 1
ATOM 13700 C C . TRP F 1 59 ? -88.337 53.524 61.199 1 110.82 413 TRP F C 1
ATOM 13701 O O . TRP F 1 59 ? -88.247 52.32 60.974 1 110.77 413 TRP F O 1
ATOM 13712 N N . ALA F 1 60 ? -88.624 54.012 62.413 1 111.02 414 ALA F N 1
ATOM 13713 C CA . ALA F 1 60 ? -88.822 53.128 63.562 1 111.66 414 ALA F CA 1
ATOM 13714 C C . ALA F 1 60 ? -90.06 52.247 63.408 1 112.15 414 ALA F C 1
ATOM 13715 O O . ALA F 1 60 ? -90.089 51.154 63.96 1 112.4 414 ALA F O 1
ATOM 13717 N N . ALA F 1 61 ? -91.072 52.704 62.656 1 112.07 415 ALA F N 1
ATOM 13718 C CA . ALA F 1 61 ? -92.278 51.915 62.417 1 112.44 415 ALA F CA 1
ATOM 13719 C C . ALA F 1 61 ? -91.952 50.691 61.557 1 112.61 415 ALA F C 1
ATOM 13720 O O . ALA F 1 61 ? -92.485 49.613 61.803 1 112.8 415 ALA F O 1
ATOM 13722 N N . ASP F 1 62 ? -91.061 50.853 60.566 1 112.38 416 ASP F N 1
ATOM 13723 C CA . ASP F 1 62 ? -90.655 49.744 59.707 1 112.7 416 ASP F CA 1
ATOM 13724 C C . ASP F 1 62 ? -89.653 48.848 60.432 1 112.72 416 ASP F C 1
ATOM 13725 O O . ASP F 1 62 ? -89.724 47.626 60.311 1 112.75 416 ASP F O 1
ATOM 13730 N N . ALA F 1 63 ? -88.717 49.459 61.181 1 112.57 417 ALA F N 1
ATOM 13731 C CA . ALA F 1 63 ? -87.682 48.742 61.921 1 112.93 417 ALA F CA 1
ATOM 13732 C C . ALA F 1 63 ? -88.238 47.922 63.078 1 113.23 417 ALA F C 1
ATOM 13733 O O . ALA F 1 63 ? -87.661 46.896 63.416 1 113.1 417 ALA F O 1
ATOM 13735 N N . ARG F 1 64 ? -89.362 48.354 63.672 1 113.51 418 ARG F N 1
ATOM 13736 C CA . ARG F 1 64 ? -90.011 47.613 64.76 1 114.12 418 ARG F CA 1
ATOM 13737 C C . ARG F 1 64 ? -90.6 46.308 64.251 1 114.36 418 ARG F C 1
ATOM 13738 O O . ARG F 1 64 ? -90.566 45.306 64.96 1 114.33 418 ARG F O 1
ATOM 13746 N N . LYS F 1 65 ? -91.143 46.327 63.023 1 114.52 419 LYS F N 1
ATOM 13747 C CA . LYS F 1 65 ? -91.707 45.152 62.367 1 115.24 419 LYS F CA 1
ATOM 13748 C C . LYS F 1 65 ? -90.588 44.2 61.949 1 115.89 419 LYS F C 1
ATOM 13749 O O . LYS F 1 65 ? -90.724 42.987 62.102 1 115.88 419 LYS F O 1
ATOM 13755 N N . GLU F 1 66 ? -89.477 44.753 61.433 1 116.28 420 GLU F N 1
ATOM 13756 C CA . GLU F 1 66 ? -88.31 43.983 61.022 1 117.06 420 GLU F CA 1
ATOM 13757 C C . GLU F 1 66 ? -87.662 43.309 62.229 1 117.59 420 GLU F C 1
ATOM 13758 O O . GLU F 1 66 ? -87.251 42.154 62.139 1 117.63 420 GLU F O 1
ATOM 13764 N N . PHE F 1 67 ? -87.586 44.021 63.362 1 117.85 421 PHE F N 1
ATOM 13765 C CA . PHE F 1 67 ? -87.016 43.479 64.594 1 118.66 421 PHE F CA 1
ATOM 13766 C C . PHE F 1 67 ? -87.903 42.375 65.163 1 119.31 421 PHE F C 1
ATOM 13767 O O . PHE F 1 67 ? -87.392 41.373 65.657 1 119.37 421 PHE F O 1
ATOM 13775 N N . GLU F 1 68 ? -89.227 42.542 65.059 1 119.64 422 GLU F N 1
ATOM 13776 C CA . GLU F 1 68 ? -90.192 41.545 65.509 1 120.45 422 GLU F CA 1
ATOM 13777 C C . GLU F 1 68 ? -90.085 40.28 64.656 1 120.73 422 GLU F C 1
ATOM 13778 O O . GLU F 1 68 ? -90.164 39.176 65.188 1 120.84 422 GLU F O 1
ATOM 13784 N N . LYS F 1 69 ? -89.867 40.439 63.344 1 120.73 423 LYS F N 1
ATOM 13785 C CA . LYS F 1 69 ? -89.687 39.322 62.421 1 121.29 423 LYS F CA 1
ATOM 13786 C C . LYS F 1 69 ? -88.413 38.542 62.766 1 122.04 423 LYS F C 1
ATOM 13787 O O . LYS F 1 69 ? -88.397 37.318 62.652 1 122.17 423 LYS F O 1
ATOM 13793 N N . ALA F 1 70 ? -87.347 39.255 63.173 1 122.35 424 ALA F N 1
ATOM 13794 C CA . ALA F 1 70 ? -86.076 38.654 63.569 1 123.12 424 ALA F CA 1
ATOM 13795 C C . ALA F 1 70 ? -86.23 37.893 64.884 1 123.89 424 ALA F C 1
ATOM 13796 O O . ALA F 1 70 ? -85.648 36.822 65.038 1 123.98 424 ALA F O 1
ATOM 13798 N N . LEU F 1 71 ? -87.03 38.431 65.82 1 124.3 425 LEU F N 1
ATOM 13799 C CA . LEU F 1 71 ? -87.296 37.786 67.106 1 125.15 425 LEU F CA 1
ATOM 13800 C C . LEU F 1 71 ? -88.047 36.467 66.905 1 125.97 425 LEU F C 1
ATOM 13801 O O . LEU F 1 71 ? -87.776 35.497 67.612 1 126.02 425 LEU F O 1
ATOM 13806 N N . MET F 1 72 ? -88.973 36.422 65.93 1 126.47 426 MET F N 1
ATOM 13807 C CA . MET F 1 72 ? -89.726 35.202 65.628 1 127.43 426 MET F CA 1
ATOM 13808 C C . MET F 1 72 ? -88.826 34.149 64.97 1 128.15 426 MET F C 1
ATOM 13809 O O . MET F 1 72 ? -88.996 32.954 65.215 1 128.26 426 MET F O 1
ATOM 13814 N N . ALA F 1 73 ? -87.861 34.593 64.153 1 128.51 427 ALA F N 1
ATOM 13815 C CA . ALA F 1 73 ? -86.902 33.711 63.497 1 129.44 427 ALA F CA 1
ATOM 13816 C C . ALA F 1 73 ? -85.948 33.067 64.51 1 130.25 427 ALA F C 1
ATOM 13817 O O . ALA F 1 73 ? -85.504 31.941 64.291 1 130.38 427 ALA F O 1
ATOM 13819 N N . VAL F 1 74 ? -85.649 33.761 65.622 1 130.63 428 VAL F N 1
ATOM 13820 C CA . VAL F 1 74 ? -84.794 33.223 66.678 1 131.51 428 VAL F CA 1
ATOM 13821 C C . VAL F 1 74 ? -85.546 32.11 67.43 1 132.28 428 VAL F C 1
ATOM 13822 O O . VAL F 1 74 ? -84.967 31.063 67.716 1 132.45 428 VAL F O 1
ATOM 13826 N N . LEU F 1 75 ? -86.853 32.305 67.676 1 132.6 429 LEU F N 1
ATOM 13827 C CA . LEU F 1 75 ? -87.705 31.304 68.325 1 133.39 429 LEU F CA 1
ATOM 13828 C C . LEU F 1 75 ? -87.898 30.049 67.458 1 134.08 429 LEU F C 1
ATOM 13829 O O . LEU F 1 75 ? -88.163 28.974 67.991 1 134.13 429 LEU F O 1
ATOM 13834 N N . GLU F 1 76 ? -87.778 30.186 66.127 1 134.42 430 GLU F N 1
ATOM 13835 C CA . GLU F 1 76 ? -87.923 29.054 65.214 1 135.22 430 GLU F CA 1
ATOM 13836 C C . GLU F 1 76 ? -86.695 28.144 65.216 1 135.64 430 GLU F C 1
ATOM 13837 O O . GLU F 1 76 ? -86.85 26.924 65.205 1 135.77 430 GLU F O 1
ATOM 13843 N N . LYS F 1 77 ? -85.481 28.719 65.215 1 135.72 431 LYS F N 1
ATOM 13844 C CA . LYS F 1 77 ? -84.261 27.908 65.221 1 136.27 431 LYS F CA 1
ATOM 13845 C C . LYS F 1 77 ? -84.013 27.303 66.608 1 136.86 431 LYS F C 1
ATOM 13846 O O . LYS F 1 77 ? -83.611 26.145 66.714 1 137.04 431 LYS F O 1
ATOM 13852 N N . GLU F 1 78 ? -84.292 28.068 67.669 1 136.94 432 GLU F N 1
ATOM 13853 C CA . GLU F 1 78 ? -84.136 27.576 69.034 1 137.44 432 GLU F CA 1
ATOM 13854 C C . GLU F 1 78 ? -85.255 28.096 69.934 1 137.6 432 GLU F C 1
ATOM 13855 O O . GLU F 1 78 ? -85.285 29.277 70.284 1 137.65 432 GLU F O 1
ATOM 13861 N N . PRO F 1 79 ? -86.181 27.215 70.338 1 137.55 433 PRO F N 1
ATOM 13862 C CA . PRO F 1 79 ? -87.283 27.656 71.208 1 137.62 433 PRO F CA 1
ATOM 13863 C C . PRO F 1 79 ? -86.896 27.962 72.66 1 137.84 433 PRO F C 1
ATOM 13864 O O . PRO F 1 79 ? -87.706 28.511 73.401 1 137.92 433 PRO F O 1
ATOM 13868 N N . GLY F 1 80 ? -85.673 27.619 73.053 1 137.77 434 GLY F N 1
ATOM 13869 C CA . GLY F 1 80 ? -85.178 27.856 74.401 1 138.22 434 GLY F CA 1
ATOM 13870 C C . GLY F 1 80 ? -84.971 29.317 74.74 1 138.52 434 GLY F C 1
ATOM 13871 O O . GLY F 1 80 ? -84.973 29.685 75.915 1 138.6 434 GLY F O 1
ATOM 13872 N N . LYS F 1 81 ? -84.808 30.172 73.722 1 138.56 435 LYS F N 1
ATOM 13873 C CA . LYS F 1 81 ? -84.616 31.607 73.947 1 139.06 435 LYS F CA 1
ATOM 13874 C C . LYS F 1 81 ? -85.941 32.381 74.113 1 139.26 435 LYS F C 1
ATOM 13875 O O . LYS F 1 81 ? -85.94 33.607 74.012 1 139.35 435 LYS F O 1
ATOM 13881 N N . ARG F 1 82 ? -87.052 31.67 74.389 1 139.12 436 ARG F N 1
ATOM 13882 C CA . ARG F 1 82 ? -88.394 32.226 74.561 1 139.42 436 ARG F CA 1
ATOM 13883 C C . ARG F 1 82 ? -88.487 33.249 75.701 1 139.58 436 ARG F C 1
ATOM 13884 O O . ARG F 1 82 ? -89.199 34.238 75.572 1 139.61 436 ARG F O 1
ATOM 13892 N N . ASP F 1 83 ? -87.767 33.022 76.806 1 139.5 437 ASP F N 1
ATOM 13893 C CA . ASP F 1 83 ? -87.79 33.941 77.949 1 139.89 437 ASP F CA 1
ATOM 13894 C C . ASP F 1 83 ? -87.134 35.296 77.657 1 139.73 437 ASP F C 1
ATOM 13895 O O . ASP F 1 83 ? -87.563 36.316 78.195 1 139.81 437 ASP F O 1
ATOM 13900 N N . ILE F 1 84 ? -86.097 35.301 76.81 1 139.28 438 ILE F N 1
ATOM 13901 C CA . ILE F 1 84 ? -85.377 36.521 76.441 1 139.23 438 ILE F CA 1
ATOM 13902 C C . ILE F 1 84 ? -86.226 37.351 75.476 1 138.97 438 ILE F C 1
ATOM 13903 O O . ILE F 1 84 ? -86.323 38.566 75.628 1 139.08 438 ILE F O 1
ATOM 13908 N N . ILE F 1 85 ? -86.861 36.681 74.503 1 138.43 439 ILE F N 1
ATOM 13909 C CA . ILE F 1 85 ? -87.73 37.295 73.499 1 138.37 439 ILE F CA 1
ATOM 13910 C C . ILE F 1 85 ? -88.996 37.913 74.119 1 138.02 439 ILE F C 1
ATOM 13911 O O . ILE F 1 85 ? -89.502 38.916 73.615 1 138.05 439 ILE F O 1
ATOM 13916 N N . ASN F 1 86 ? -89.466 37.359 75.244 1 137.61 440 ASN F N 1
ATOM 13917 C CA . ASN F 1 86 ? -90.622 37.901 75.952 1 137.74 440 ASN F CA 1
ATOM 13918 C C . ASN F 1 86 ? -90.322 39.25 76.619 1 137.3 440 ASN F C 1
ATOM 13919 O O . ASN F 1 86 ? -91.243 40.04 76.824 1 137.44 440 ASN F O 1
ATOM 13924 N N . GLN F 1 87 ? -89.048 39.513 76.964 1 136.57 441 GLN F N 1
ATOM 13925 C CA . GLN F 1 87 ? -88.64 40.777 77.576 1 136.33 441 GLN F CA 1
ATOM 13926 C C . GLN F 1 87 ? -88.72 41.923 76.565 1 135.82 441 GLN F C 1
ATOM 13927 O O . GLN F 1 87 ? -89.072 43.042 76.932 1 135.89 441 GLN F O 1
ATOM 13933 N N . PHE F 1 88 ? -88.398 41.645 75.293 1 135.19 442 PHE F N 1
ATOM 13934 C CA . PHE F 1 88 ? -88.485 42.642 74.227 1 135.04 442 PHE F CA 1
ATOM 13935 C C . PHE F 1 88 ? -89.955 42.944 73.899 1 134.92 442 PHE F C 1
ATOM 13936 O O . PHE F 1 88 ? -90.295 44.09 73.61 1 135.05 442 PHE F O 1
ATOM 13944 N N . GLN F 1 89 ? -90.827 41.926 73.97 1 134.47 443 GLN F N 1
ATOM 13945 C CA . GLN F 1 89 ? -92.26 42.09 73.735 1 134.49 443 GLN F CA 1
ATOM 13946 C C . GLN F 1 89 ? -92.919 42.889 74.861 1 134.08 443 GLN F C 1
ATOM 13947 O O . GLN F 1 89 ? -93.833 43.673 74.607 1 134.15 443 GLN F O 1
ATOM 13953 N N . THR F 1 90 ? -92.441 42.705 76.101 1 133.5 444 THR F N 1
ATOM 13954 C CA . THR F 1 90 ? -92.941 43.452 77.253 1 133.36 444 THR F CA 1
ATOM 13955 C C . THR F 1 90 ? -92.1 44.72 77.53 1 132.84 444 THR F C 1
ATOM 13956 O O . THR F 1 90 ? -92.066 45.205 78.661 1 133.02 444 THR F O 1
ATOM 13960 N N . CYS F 1 91 ? -91.431 45.256 76.497 1 132 445 CYS F N 1
ATOM 13961 C CA . CYS F 1 91 ? -90.624 46.46 76.611 1 131.7 445 CYS F CA 1
ATOM 13962 C C . CYS F 1 91 ? -91.439 47.643 76.102 1 131.18 445 CYS F C 1
ATOM 13963 O O . CYS F 1 91 ? -92.082 47.541 75.054 1 131.15 445 CYS F O 1
ATOM 13966 N N . PRO F 1 92 ? -91.43 48.772 76.846 1 130.53 446 PRO F N 1
ATOM 13967 C CA . PRO F 1 92 ? -92.194 49.955 76.408 1 129.92 446 PRO F CA 1
ATOM 13968 C C . PRO F 1 92 ? -91.838 50.414 74.997 1 128.98 446 PRO F C 1
ATOM 13969 O O . PRO F 1 92 ? -90.668 50.391 74.61 1 129.18 446 PRO F O 1
ATOM 13973 N N . PRO F 1 93 ? -92.846 50.834 74.215 1 127.7 447 PRO F N 1
ATOM 13974 C CA . PRO F 1 93 ? -92.577 51.263 72.838 1 126.81 447 PRO F CA 1
ATOM 13975 C C . PRO F 1 93 ? -91.609 52.435 72.719 1 125.7 447 PRO F C 1
ATOM 13976 O O . PRO F 1 93 ? -90.93 52.544 71.712 1 125.85 447 PRO F O 1
ATOM 13980 N N . GLU F 1 94 ? -91.527 53.292 73.739 1 124.39 448 GLU F N 1
ATOM 13981 C CA . GLU F 1 94 ? -90.619 54.437 73.727 1 123.57 448 GLU F CA 1
ATOM 13982 C C . GLU F 1 94 ? -89.157 53.981 73.749 1 122.08 448 GLU F C 1
ATOM 13983 O O . GLU F 1 94 ? -88.313 54.585 73.088 1 122.19 448 GLU F O 1
ATOM 13989 N N . ILE F 1 95 ? -88.866 52.91 74.501 1 120.5 449 ILE F N 1
ATOM 13990 C CA . ILE F 1 95 ? -87.521 52.347 74.591 1 119.4 449 ILE F CA 1
ATOM 13991 C C . ILE F 1 95 ? -87.222 51.535 73.327 1 117.83 449 ILE F C 1
ATOM 13992 O O . ILE F 1 95 ? -86.149 51.669 72.731 1 118.05 449 ILE F O 1
ATOM 13997 N N . LEU F 1 96 ? -88.194 50.708 72.915 1 116.01 450 LEU F N 1
ATOM 13998 C CA . LEU F 1 96 ? -88.097 49.841 71.751 1 114.66 450 LEU F CA 1
ATOM 13999 C C . LEU F 1 96 ? -87.906 50.617 70.455 1 112.86 450 LEU F C 1
ATOM 14000 O O . LEU F 1 96 ? -87.169 50.157 69.596 1 112.9 450 LEU F O 1
ATOM 14005 N N . ASN F 1 97 ? -88.521 51.8 70.321 1 111.2 451 ASN F N 1
ATOM 14006 C CA . ASN F 1 97 ? -88.359 52.624 69.122 1 110.08 451 ASN F CA 1
ATOM 14007 C C . ASN F 1 97 ? -86.933 53.143 68.995 1 108.72 451 ASN F C 1
ATOM 14008 O O . ASN F 1 97 ? -86.424 53.251 67.885 1 108.79 451 ASN F O 1
ATOM 14013 N N . LYS F 1 98 ? -86.289 53.473 70.119 1 107.4 452 LYS F N 1
ATOM 14014 C CA . LYS F 1 98 ? -84.91 53.954 70.096 1 106.58 452 LYS F CA 1
ATOM 14015 C C . LYS F 1 98 ? -83.92 52.801 69.885 1 105.27 452 LYS F C 1
ATOM 14016 O O . LYS F 1 98 ? -82.888 52.986 69.242 1 105.32 452 LYS F O 1
ATOM 14022 N N . LEU F 1 99 ? -84.24 51.617 70.433 1 103.96 453 LEU F N 1
ATOM 14023 C CA . LEU F 1 99 ? -83.411 50.422 70.349 1 103.19 453 LEU F CA 1
ATOM 14024 C C . LEU F 1 99 ? -83.303 49.879 68.926 1 102.17 453 LEU F C 1
ATOM 14025 O O . LEU F 1 99 ? -82.197 49.608 68.471 1 102.28 453 LEU F O 1
ATOM 14030 N N . VAL F 1 100 ? -84.433 49.733 68.216 1 100.99 454 VAL F N 1
ATOM 14031 C CA . VAL F 1 100 ? -84.43 49.178 66.86 1 100.21 454 VAL F CA 1
ATOM 14032 C C . VAL F 1 100 ? -83.697 50.045 65.834 1 99.24 454 VAL F C 1
ATOM 14033 O O . VAL F 1 100 ? -83.407 49.549 64.749 1 99.33 454 VAL F O 1
ATOM 14037 N N . LEU F 1 101 ? -83.405 51.317 66.151 1 98.17 455 LEU F N 1
ATOM 14038 C CA . LEU F 1 101 ? -82.698 52.193 65.214 1 97.64 455 LEU F CA 1
ATOM 14039 C C . LEU F 1 101 ? -81.197 52.363 65.508 1 96.84 455 LEU F C 1
ATOM 14040 O O . LEU F 1 101 ? -80.53 53.158 64.842 1 96.82 455 LEU F O 1
ATOM 14045 N N . ARG F 1 102 ? -80.669 51.632 66.495 1 95.98 456 ARG F N 1
ATOM 14046 C CA . ARG F 1 102 ? -79.253 51.702 66.827 1 95.74 456 ARG F CA 1
ATOM 14047 C C . ARG F 1 102 ? -78.45 51.017 65.733 1 94.82 456 ARG F C 1
ATOM 14048 O O . ARG F 1 102 ? -78.9 50.007 65.205 1 94.86 456 ARG F O 1
ATOM 14056 N N . PRO F 1 103 ? -77.282 51.559 65.345 1 93.9 457 PRO F N 1
ATOM 14057 C CA . PRO F 1 103 ? -76.52 50.948 64.242 1 93.27 457 PRO F CA 1
ATOM 14058 C C . PRO F 1 103 ? -76.238 49.46 64.396 1 92.51 457 PRO F C 1
ATOM 14059 O O . PRO F 1 103 ? -76.397 48.711 63.438 1 92.62 457 PRO F O 1
ATOM 14063 N N . SER F 1 104 ? -75.858 49.029 65.6 1 91.71 458 SER F N 1
ATOM 14064 C CA . SER F 1 104 ? -75.571 47.625 65.88 1 91.48 458 SER F CA 1
ATOM 14065 C C . SER F 1 104 ? -76.829 46.747 65.82 1 90.9 458 SER F C 1
ATOM 14066 O O . SER F 1 104 ? -76.755 45.59 65.406 1 91.05 458 SER F O 1
ATOM 14069 N N . VAL F 1 105 ? -77.985 47.309 66.207 1 90.05 459 VAL F N 1
ATOM 14070 C CA . VAL F 1 105 ? -79.263 46.597 66.18 1 89.66 459 VAL F CA 1
ATOM 14071 C C . VAL F 1 105 ? -79.793 46.474 64.748 1 88.91 459 VAL F C 1
ATOM 14072 O O . VAL F 1 105 ? -80.314 45.423 64.381 1 88.88 459 VAL F O 1
ATOM 14076 N N . VAL F 1 106 ? -79.622 47.529 63.932 1 88.14 460 VAL F N 1
ATOM 14077 C CA . VAL F 1 106 ? -80.041 47.527 62.532 1 87.86 460 VAL F CA 1
ATOM 14078 C C . VAL F 1 106 ? -79.251 46.459 61.764 1 87.76 460 VAL F C 1
ATOM 14079 O O . VAL F 1 106 ? -79.839 45.687 61.005 1 87.92 460 VAL F O 1
ATOM 14083 N N . LEU F 1 107 ? -77.928 46.382 61.995 1 87.34 461 LEU F N 1
ATOM 14084 C CA . LEU F 1 107 ? -77.093 45.377 61.336 1 87.3 461 LEU F CA 1
ATOM 14085 C C . LEU F 1 107 ? -77.489 43.97 61.777 1 87.34 461 LEU F C 1
ATOM 14086 O O . LEU F 1 107 ? -77.624 43.089 60.931 1 87.5 461 LEU F O 1
ATOM 14091 N N . TRP F 1 108 ? -77.715 43.765 63.083 1 87.1 462 TRP F N 1
ATOM 14092 C CA . TRP F 1 108 ? -78.119 42.454 63.585 1 87.49 462 TRP F CA 1
ATOM 14093 C C . TRP F 1 108 ? -79.447 42.012 62.983 1 87.41 462 TRP F C 1
ATOM 14094 O O . TRP F 1 108 ? -79.571 40.867 62.565 1 87.46 462 TRP F O 1
ATOM 14105 N N . THR F 1 109 ? -80.423 42.926 62.923 1 87.19 463 THR F N 1
ATOM 14106 C CA . THR F 1 109 ? -81.754 42.666 62.378 1 87.51 463 THR F CA 1
ATOM 14107 C C . THR F 1 109 ? -81.664 42.335 60.892 1 87.42 463 THR F C 1
ATOM 14108 O O . THR F 1 109 ? -82.315 41.398 60.431 1 87.69 463 THR F O 1
ATOM 14112 N N . THR F 1 110 ? -80.84 43.09 60.147 1 86.91 464 THR F N 1
ATOM 14113 C CA . THR F 1 110 ? -80.651 42.882 58.713 1 86.91 464 THR F CA 1
ATOM 14114 C C . THR F 1 110 ? -80.009 41.526 58.422 1 87.07 464 THR F C 1
ATOM 14115 O O . THR F 1 110 ? -80.532 40.77 57.609 1 87.1 464 THR F O 1
ATOM 14119 N N . VAL F 1 111 ? -78.905 41.2 59.115 1 87.08 465 VAL F N 1
ATOM 14120 C CA . VAL F 1 111 ? -78.204 39.922 58.952 1 87.59 465 VAL F CA 1
ATOM 14121 C C . VAL F 1 111 ? -79.123 38.748 59.306 1 88.11 465 VAL F C 1
ATOM 14122 O O . VAL F 1 111 ? -79.165 37.75 58.587 1 88.13 465 VAL F O 1
ATOM 14126 N N . MET F 1 112 ? -79.896 38.905 60.381 1 88.38 466 MET F N 1
ATOM 14127 C CA . MET F 1 112 ? -80.836 37.902 60.868 1 89.04 466 MET F CA 1
ATOM 14128 C C . MET F 1 112 ? -81.966 37.622 59.875 1 89.15 466 MET F C 1
ATOM 14129 O O . MET F 1 112 ? -82.267 36.461 59.609 1 89.18 466 MET F O 1
ATOM 14134 N N . LEU F 1 113 ? -82.584 38.675 59.32 1 89.11 467 LEU F N 1
ATOM 14135 C CA . LEU F 1 113 ? -83.678 38.518 58.368 1 89.61 467 LEU F CA 1
ATOM 14136 C C . LEU F 1 113 ? -83.202 37.958 57.044 1 89.86 467 LEU F C 1
ATOM 14137 O O . LEU F 1 113 ? -83.9 37.144 56.437 1 90.12 467 LEU F O 1
ATOM 14142 N N . GLN F 1 114 ? -82.024 38.395 56.591 1 89.62 468 GLN F N 1
ATOM 14143 C CA . GLN F 1 114 ? -81.475 37.898 55.341 1 89.96 468 GLN F CA 1
ATOM 14144 C C . GLN F 1 114 ? -81.097 36.432 55.468 1 90.26 468 GLN F C 1
ATOM 14145 O O . GLN F 1 114 ? -81.326 35.68 54.53 1 90.44 468 GLN F O 1
ATOM 14151 N N . ALA F 1 115 ? -80.583 36.005 56.633 1 90.19 469 ALA F N 1
ATOM 14152 C CA . ALA F 1 115 ? -80.229 34.6 56.847 1 90.55 469 ALA F CA 1
ATOM 14153 C C . ALA F 1 115 ? -81.455 33.688 56.72 1 90.58 469 ALA F C 1
ATOM 14154 O O . ALA F 1 115 ? -81.359 32.616 56.124 1 90.62 469 ALA F O 1
ATOM 14156 N N . SER F 1 116 ? -82.611 34.127 57.241 1 90.39 470 SER F N 1
ATOM 14157 C CA . SER F 1 116 ? -83.851 33.348 57.144 1 90.73 470 SER F CA 1
ATOM 14158 C C . SER F 1 116 ? -84.359 33.23 55.692 1 90.87 470 SER F C 1
ATOM 14159 O O . SER F 1 116 ? -85.032 32.255 55.356 1 90.95 470 SER F O 1
ATOM 14162 N N . ASN F 1 117 ? -84.021 34.21 54.832 1 90.65 471 ASN F N 1
ATOM 14163 C CA . ASN F 1 117 ? -84.382 34.187 53.41 1 90.78 471 ASN F CA 1
ATOM 14164 C C . ASN F 1 117 ? -83.284 33.563 52.516 1 90.02 471 ASN F C 1
ATOM 14165 O O . ASN F 1 117 ? -83.344 33.712 51.298 1 90.09 471 ASN F O 1
ATOM 14170 N N . GLY F 1 118 ? -82.296 32.903 53.122 1 89.12 472 GLY F N 1
ATOM 14171 C CA . GLY F 1 118 ? -81.195 32.264 52.414 1 88.68 472 GLY F CA 1
ATOM 14172 C C . GLY F 1 118 ? -80.237 33.224 51.74 1 87.83 472 GLY F C 1
ATOM 14173 O O . GLY F 1 118 ? -79.635 32.881 50.723 1 88 472 GLY F O 1
ATOM 14174 N N . ILE F 1 119 ? -80.088 34.435 52.291 1 86.76 473 ILE F N 1
ATOM 14175 C CA . ILE F 1 119 ? -79.209 35.454 51.727 1 86.16 473 ILE F CA 1
ATOM 14176 C C . ILE F 1 119 ? -78.061 35.803 52.674 1 85.64 473 ILE F C 1
ATOM 14177 O O . ILE F 1 119 ? -78.284 36.213 53.808 1 85.62 473 ILE F O 1
ATOM 14182 N N . THR F 1 120 ? -76.833 35.645 52.198 1 85.02 474 THR F N 1
ATOM 14183 C CA . THR F 1 120 ? -75.647 35.911 52.998 1 84.86 474 THR F CA 1
ATOM 14184 C C . THR F 1 120 ? -75.211 37.376 52.938 1 84.42 474 THR F C 1
ATOM 14185 O O . THR F 1 120 ? -75.339 38.022 51.899 1 84.41 474 THR F O 1
ATOM 14189 N N . ILE F 1 121 ? -74.696 37.892 54.062 1 83.98 475 ILE F N 1
ATOM 14190 C CA . ILE F 1 121 ? -74.171 39.253 54.159 1 84.01 475 ILE F CA 1
ATOM 14191 C C . ILE F 1 121 ? -72.683 39.174 54.477 1 83.84 475 ILE F C 1
ATOM 14192 O O . ILE F 1 121 ? -72.285 38.406 55.353 1 83.69 475 ILE F O 1
ATOM 14197 N N . HIS F 1 122 ? -71.858 39.923 53.735 1 83.65 476 HIS F N 1
ATOM 14198 C CA . HIS F 1 122 ? -70.419 39.894 53.946 1 83.97 476 HIS F CA 1
ATOM 14199 C C . HIS F 1 122 ? -69.841 41.249 54.324 1 84.1 476 HIS F C 1
ATOM 14200 O O . HIS F 1 122 ? -70.372 42.29 53.937 1 84.16 476 HIS F O 1
ATOM 14207 N N . SER F 1 123 ? -68.72 41.226 55.052 1 84 477 SER F N 1
ATOM 14208 C CA . SER F 1 123 ? -67.973 42.428 55.416 1 84.34 477 SER F CA 1
ATOM 14209 C C . SER F 1 123 ? -67.121 42.87 54.211 1 84.37 477 SER F C 1
ATOM 14210 O O . SER F 1 123 ? -66.951 42.097 53.264 1 84.36 477 SER F O 1
ATOM 14213 N N . ILE F 1 124 ? -66.582 44.1 54.234 1 84.27 478 ILE F N 1
ATOM 14214 C CA . ILE F 1 124 ? -65.798 44.614 53.113 1 84.8 478 ILE F CA 1
ATOM 14215 C C . ILE F 1 124 ? -64.617 43.707 52.735 1 85.84 478 ILE F C 1
ATOM 14216 O O . ILE F 1 124 ? -64.23 43.676 51.566 1 85.81 478 ILE F O 1
ATOM 14221 N N . ASP F 1 125 ? -64.093 42.922 53.697 1 86.51 479 ASP F N 1
ATOM 14222 C CA . ASP F 1 125 ? -62.982 42.008 53.427 1 87.58 479 ASP F CA 1
ATOM 14223 C C . ASP F 1 125 ? -63.421 40.617 52.898 1 88.48 479 ASP F C 1
ATOM 14224 O O . ASP F 1 125 ? -62.613 39.691 52.863 1 88.56 479 ASP F O 1
ATOM 14229 N N . GLY F 1 126 ? -64.682 40.489 52.494 1 89.04 480 GLY F N 1
ATOM 14230 C CA . GLY F 1 126 ? -65.221 39.253 51.941 1 90.04 480 GLY F CA 1
ATOM 14231 C C . GLY F 1 126 ? -65.608 38.181 52.939 1 90.8 480 GLY F C 1
ATOM 14232 O O . GLY F 1 126 ? -65.999 37.083 52.536 1 90.8 480 GLY F O 1
ATOM 14233 N N . GLU F 1 127 ? -65.504 38.47 54.244 1 91.33 481 GLU F N 1
ATOM 14234 C CA . GLU F 1 127 ? -65.851 37.483 55.266 1 92.35 481 GLU F CA 1
ATOM 14235 C C . GLU F 1 127 ? -67.338 37.454 55.553 1 92.97 481 GLU F C 1
ATOM 14236 O O . GLU F 1 127 ? -67.984 38.492 55.566 1 92.98 481 GLU F O 1
ATOM 14242 N N . LEU F 1 128 ? -67.88 36.264 55.783 1 93.42 482 LEU F N 1
ATOM 14243 C CA . LEU F 1 128 ? -69.299 36.096 56.056 1 94.5 482 LEU F CA 1
ATOM 14244 C C . LEU F 1 128 ? -69.672 36.562 57.471 1 95.4 482 LEU F C 1
ATOM 14245 O O . LEU F 1 128 ? -69.06 36.135 58.448 1 95.46 482 LEU F O 1
ATOM 14250 N N . ILE F 1 129 ? -70.687 37.433 57.573 1 95.91 483 ILE F N 1
ATOM 14251 C CA . ILE F 1 129 ? -71.171 37.905 58.865 1 96.81 483 ILE F CA 1
ATOM 14252 C C . ILE F 1 129 ? -72.237 36.928 59.332 1 97.88 483 ILE F C 1
ATOM 14253 O O . ILE F 1 129 ? -73.347 36.938 58.812 1 97.84 483 ILE F O 1
ATOM 14258 N N . ALA F 1 130 ? -71.886 36.057 60.279 1 98.72 484 ALA F N 1
ATOM 14259 C CA . ALA F 1 130 ? -72.79 35.033 60.784 1 100.1 484 ALA F CA 1
ATOM 14260 C C . ALA F 1 130 ? -73.865 35.586 61.712 1 101.56 484 ALA F C 1
ATOM 14261 O O . ALA F 1 130 ? -73.578 36.408 62.581 1 101.62 484 ALA F O 1
ATOM 14263 N N . PRO F 1 131 ? -75.115 35.119 61.556 1 102.63 485 PRO F N 1
ATOM 14264 C CA . PRO F 1 131 ? -76.183 35.592 62.445 1 103.64 485 PRO F CA 1
ATOM 14265 C C . PRO F 1 131 ? -76.043 35.011 63.856 1 105.27 485 PRO F C 1
ATOM 14266 O O . PRO F 1 131 ? -76.107 33.798 64.05 1 105.42 485 PRO F O 1
ATOM 14270 N N . ASP F 1 132 ? -75.804 35.884 64.838 1 106.31 486 ASP F N 1
ATOM 14271 C CA . ASP F 1 132 ? -75.599 35.476 66.221 1 107.81 486 ASP F CA 1
ATOM 14272 C C . ASP F 1 132 ? -76.857 35.643 67.053 1 109.23 486 ASP F C 1
ATOM 14273 O O . ASP F 1 132 ? -77.223 36.767 67.391 1 109.36 486 ASP F O 1
ATOM 14278 N N . ILE F 1 133 ? -77.498 34.523 67.406 1 110.18 487 ILE F N 1
ATOM 14279 C CA . ILE F 1 133 ? -78.698 34.503 68.245 1 111.55 487 ILE F CA 1
ATOM 14280 C C . ILE F 1 133 ? -78.391 35.041 69.656 1 113.02 487 ILE F C 1
ATOM 14281 O O . ILE F 1 133 ? -79.206 35.76 70.242 1 113.11 487 ILE F O 1
ATOM 14286 N N . ASN F 1 134 ? -77.184 34.737 70.171 1 113.95 488 ASN F N 1
ATOM 14287 C CA . ASN F 1 134 ? -76.721 35.143 71.501 1 115.29 488 ASN F CA 1
ATOM 14288 C C . ASN F 1 134 ? -76.583 36.661 71.706 1 115.96 488 ASN F C 1
ATOM 14289 O O . ASN F 1 134 ? -76.303 37.094 72.824 1 116.01 488 ASN F O 1
ATOM 14294 N N . TYR F 1 135 ? -76.799 37.463 70.651 1 116.25 489 TYR F N 1
ATOM 14295 C CA . TYR F 1 135 ? -76.735 38.917 70.757 1 117.03 489 TYR F CA 1
ATOM 14296 C C . TYR F 1 135 ? -77.937 39.495 71.517 1 117.95 489 TYR F C 1
ATOM 14297 O O . TYR F 1 135 ? -77.817 40.556 72.121 1 118.09 489 TYR F O 1
ATOM 14306 N N . LEU F 1 136 ? -79.081 38.798 71.509 1 118.47 490 LEU F N 1
ATOM 14307 C CA . LEU F 1 136 ? -80.269 39.255 72.221 1 119.57 490 LEU F CA 1
ATOM 14308 C C . LEU F 1 136 ? -80.078 39.276 73.738 1 120.9 490 LEU F C 1
ATOM 14309 O O . LEU F 1 136 ? -80.71 40.082 74.417 1 121.09 490 LEU F O 1
ATOM 14314 N N . GLU F 1 137 ? -79.199 38.416 74.272 1 121.67 491 GLU F N 1
ATOM 14315 C CA . GLU F 1 137 ? -78.924 38.399 75.712 1 122.88 491 GLU F CA 1
ATOM 14316 C C . GLU F 1 137 ? -78.104 39.629 76.097 1 123.72 491 GLU F C 1
ATOM 14317 O O . GLU F 1 137 ? -78.365 40.25 77.125 1 123.81 491 GLU F O 1
ATOM 14323 N N . GLU F 1 138 ? -77.114 39.979 75.262 1 124.21 492 GLU F N 1
ATOM 14324 C CA . GLU F 1 138 ? -76.283 41.168 75.448 1 125.17 492 GLU F CA 1
ATOM 14325 C C . GLU F 1 138 ? -77.135 42.442 75.258 1 125.93 492 GLU F C 1
ATOM 14326 O O . GLU F 1 138 ? -76.884 43.454 75.91 1 126.02 492 GLU F O 1
ATOM 14332 N N . LEU F 1 139 ? -78.143 42.38 74.366 1 126.34 493 LEU F N 1
ATOM 14333 C CA . LEU F 1 139 ? -79.071 43.459 74.055 1 127.22 493 LEU F CA 1
ATOM 14334 C C . LEU F 1 139 ? -80.036 43.72 75.215 1 128.02 493 LEU F C 1
ATOM 14335 O O . LEU F 1 139 ? -80.365 44.876 75.485 1 128.16 493 LEU F O 1
ATOM 14340 N N . ALA F 1 140 ? -80.493 42.655 75.895 1 128.34 494 ALA F N 1
ATOM 14341 C CA . ALA F 1 140 ? -81.408 42.783 77.035 1 129.12 494 ALA F CA 1
ATOM 14342 C C . ALA F 1 140 ? -80.697 43.418 78.235 1 129.67 494 ALA F C 1
ATOM 14343 O O . ALA F 1 140 ? -81.28 44.242 78.94 1 129.71 494 ALA F O 1
ATOM 14345 N N . GLU F 1 141 ? -79.426 43.047 78.445 1 129.93 495 GLU F N 1
ATOM 14346 C CA . GLU F 1 141 ? -78.588 43.577 79.52 1 130.63 495 GLU F CA 1
ATOM 14347 C C . GLU F 1 141 ? -78.282 45.081 79.315 1 130.96 495 GLU F C 1
ATOM 14348 O O . GLU F 1 141 ? -78.034 45.791 80.291 1 131.19 495 GLU F O 1
ATOM 14354 N N . SER F 1 142 ? -78.272 45.554 78.051 1 130.7 496 SER F N 1
ATOM 14355 C CA . SER F 1 142 ? -77.986 46.951 77.712 1 130.84 496 SER F CA 1
ATOM 14356 C C . SER F 1 142 ? -79.131 47.927 78.032 1 130.7 496 SER F C 1
ATOM 14357 O O . SER F 1 142 ? -78.955 49.133 77.864 1 130.88 496 SER F O 1
ATOM 14360 N N . LEU F 1 143 ? -80.291 47.421 78.49 1 130.16 497 LEU F N 1
ATOM 14361 C CA . LEU F 1 143 ? -81.445 48.251 78.825 1 130.08 497 LEU F CA 1
ATOM 14362 C C . LEU F 1 143 ? -81.373 48.798 80.256 1 130.11 497 LEU F C 1
ATOM 14363 O O . LEU F 1 143 ? -82.409 48.988 80.891 1 130.2 497 LEU F O 1
ATOM 14368 N N . LYS F 1 144 ? -80.154 49.05 80.763 1 129.83 498 LYS F N 1
ATOM 14369 C CA . LYS F 1 144 ? -79.937 49.57 82.11 1 129.97 498 LYS F CA 1
ATOM 14370 C C . LYS F 1 144 ? -78.915 50.705 82.099 1 130.03 498 LYS F C 1
ATOM 14371 O O . LYS F 1 144 ? -77.718 50.458 82.226 1 129.99 498 LYS F O 1
ATOM 14377 N N . VAL F 1 150 ? -73.811 60.621 76.272 1 88.76 504 VAL F N 1
ATOM 14378 C CA . VAL F 1 150 ? -74.893 60.206 75.384 1 89.36 504 VAL F CA 1
ATOM 14379 C C . VAL F 1 150 ? -74.362 59.748 73.998 1 89.83 504 VAL F C 1
ATOM 14380 O O . VAL F 1 150 ? -74.687 58.617 73.62 1 90.2 504 VAL F O 1
ATOM 14384 N N . PRO F 1 151 ? -73.541 60.527 73.23 1 89.56 505 PRO F N 1
ATOM 14385 C CA . PRO F 1 151 ? -73.007 59.98 71.965 1 89.31 505 PRO F CA 1
ATOM 14386 C C . PRO F 1 151 ? -71.886 58.995 72.293 1 89.22 505 PRO F C 1
ATOM 14387 O O . PRO F 1 151 ? -70.768 59.42 72.548 1 89.23 505 PRO F O 1
ATOM 14391 N N . TYR F 1 152 ? -72.214 57.689 72.342 1 89.05 506 TYR F N 1
ATOM 14392 C CA . TYR F 1 152 ? -71.342 56.563 72.707 1 89.46 506 TYR F CA 1
ATOM 14393 C C . TYR F 1 152 ? -69.938 56.586 72.082 1 89.27 506 TYR F C 1
ATOM 14394 O O . TYR F 1 152 ? -69.735 56.08 70.973 1 89.5 506 TYR F O 1
ATOM 14403 N N . ILE F 1 153 ? -68.962 57.137 72.828 1 88.59 507 ILE F N 1
ATOM 14404 C CA . ILE F 1 153 ? -67.579 57.25 72.372 1 88.34 507 ILE F CA 1
ATOM 14405 C C . ILE F 1 153 ? -66.782 55.957 72.565 1 87.81 507 ILE F C 1
ATOM 14406 O O . ILE F 1 153 ? -66.46 55.573 73.688 1 87.79 507 ILE F O 1
ATOM 14411 N N . ASN F 1 154 ? -66.471 55.304 71.44 1 87.21 508 ASN F N 1
ATOM 14412 C CA . ASN F 1 154 ? -65.706 54.07 71.287 1 87.06 508 ASN F CA 1
ATOM 14413 C C . ASN F 1 154 ? -66.222 52.922 72.155 1 86.81 508 ASN F C 1
ATOM 14414 O O . ASN F 1 154 ? -65.465 52.353 72.942 1 86.79 508 ASN F O 1
ATOM 14419 N N . ARG F 1 155 ? -67.507 52.563 71.993 1 86.39 509 ARG F N 1
ATOM 14420 C CA . ARG F 1 155 ? -68.076 51.465 72.766 1 86.41 509 ARG F CA 1
ATOM 14421 C C . ARG F 1 155 ? -67.677 50.106 72.186 1 85.88 509 ARG F C 1
ATOM 14422 O O . ARG F 1 155 ? -67.623 49.947 70.966 1 86 509 ARG F O 1
ATOM 14430 N N . ASP F 1 156 ? -67.368 49.137 73.056 1 85.17 510 ASP F N 1
ATOM 14431 C CA . ASP F 1 156 ? -66.982 47.8 72.619 1 85.11 510 ASP F CA 1
ATOM 14432 C C . ASP F 1 156 ? -68.212 47.005 72.177 1 84.9 510 ASP F C 1
ATOM 14433 O O . ASP F 1 156 ? -68.886 46.394 73.003 1 85.11 510 ASP F O 1
ATOM 14438 N N . ASP F 1 157 ? -68.506 47.015 70.873 1 84.29 511 ASP F N 1
ATOM 14439 C CA . ASP F 1 157 ? -69.634 46.267 70.328 1 83.94 511 ASP F CA 1
ATOM 14440 C C . ASP F 1 157 ? -69.197 45.619 69.026 1 83.23 511 ASP F C 1
ATOM 14441 O O . ASP F 1 157 ? -68.851 46.326 68.083 1 83.46 511 ASP F O 1
ATOM 14446 N N . LEU F 1 158 ? -69.198 44.279 68.977 1 82.25 512 LEU F N 1
ATOM 14447 C CA . LEU F 1 158 ? -68.8 43.545 67.78 1 81.9 512 LEU F CA 1
ATOM 14448 C C . LEU F 1 158 ? -69.724 43.853 66.608 1 81.23 512 LEU F C 1
ATOM 14449 O O . LEU F 1 158 ? -69.25 43.973 65.48 1 81.31 512 LEU F O 1
ATOM 14454 N N . TRP F 1 159 ? -71.019 44.069 66.874 1 80.41 513 TRP F N 1
ATOM 14455 C CA . TRP F 1 159 ? -71.968 44.375 65.811 1 80.16 513 TRP F CA 1
ATOM 14456 C C . TRP F 1 159 ? -71.867 45.825 65.272 1 79.04 513 TRP F C 1
ATOM 14457 O O . TRP F 1 159 ? -72.754 46.289 64.562 1 79.35 513 TRP F O 1
ATOM 14468 N N . LEU F 1 160 ? -70.752 46.499 65.558 1 77.6 514 LEU F N 1
ATOM 14469 C CA . LEU F 1 160 ? -70.367 47.807 65.029 1 76.82 514 LEU F CA 1
ATOM 14470 C C . LEU F 1 160 ? -69.074 47.639 64.192 1 75.87 514 LEU F C 1
ATOM 14471 O O . LEU F 1 160 ? -68.852 48.386 63.244 1 75.79 514 LEU F O 1
ATOM 14476 N N . ARG F 1 161 ? -68.227 46.656 64.55 1 75.01 515 ARG F N 1
ATOM 14477 C CA . ARG F 1 161 ? -66.975 46.328 63.885 1 74.69 515 ARG F CA 1
ATOM 14478 C C . ARG F 1 161 ? -67.142 45.288 62.769 1 74.39 515 ARG F C 1
ATOM 14479 O O . ARG F 1 161 ? -66.298 45.221 61.879 1 74.72 515 ARG F O 1
ATOM 14487 N N . LEU F 1 162 ? -68.218 44.478 62.817 1 73.64 516 LEU F N 1
ATOM 14488 C CA . LEU F 1 162 ? -68.499 43.408 61.857 1 73.29 516 LEU F CA 1
ATOM 14489 C C . LEU F 1 162 ? -68.503 43.811 60.37 1 72.92 516 LEU F C 1
ATOM 14490 O O . LEU F 1 162 ? -67.939 43.045 59.589 1 72.77 516 LEU F O 1
ATOM 14495 N N . PRO F 1 163 ? -69.069 44.964 59.923 1 72.68 517 PRO F N 1
ATOM 14496 C CA . PRO F 1 163 ? -69.032 45.276 58.479 1 72.75 517 PRO F CA 1
ATOM 14497 C C . PRO F 1 163 ? -67.642 45.506 57.884 1 73.08 517 PRO F C 1
ATOM 14498 O O . PRO F 1 163 ? -67.518 45.583 56.664 1 73.16 517 PRO F O 1
ATOM 14502 N N . PHE F 1 164 ? -66.601 45.612 58.721 1 73.09 518 PHE F N 1
ATOM 14503 C CA . PHE F 1 164 ? -65.244 45.87 58.24 1 73.5 518 PHE F CA 1
ATOM 14504 C C . PHE F 1 164 ? -64.301 44.674 58.348 1 74.25 518 PHE F C 1
ATOM 14505 O O . PHE F 1 164 ? -63.323 44.605 57.611 1 74.22 518 PHE F O 1
ATOM 14513 N N . GLY F 1 165 ? -64.605 43.749 59.248 1 74.93 519 GLY F N 1
ATOM 14514 C CA . GLY F 1 165 ? -63.808 42.547 59.447 1 76.02 519 GLY F CA 1
ATOM 14515 C C . GLY F 1 165 ? -62.385 42.838 59.864 1 76.86 519 GLY F C 1
ATOM 14516 O O . GLY F 1 165 ? -62.15 43.455 60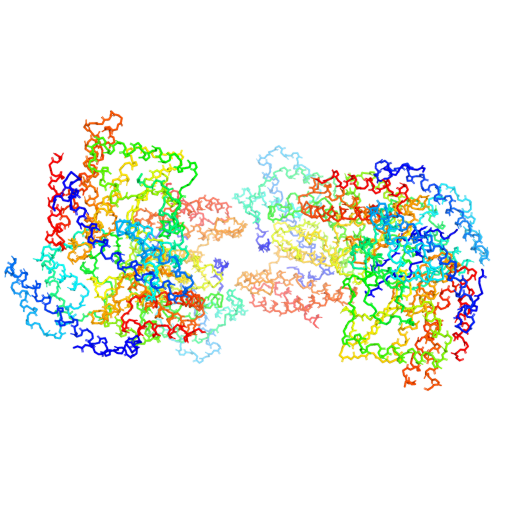.903 1 76.98 519 GLY F O 1
ATOM 14517 N N . GLN F 1 166 ? -61.426 42.4 59.048 1 77.24 520 GLN F N 1
ATOM 14518 C CA . GLN F 1 166 ? -60.005 42.619 59.316 1 78 520 GLN F CA 1
ATOM 14519 C C . GLN F 1 166 ? -59.407 43.781 58.516 1 78.32 520 GLN F C 1
ATOM 14520 O O . GLN F 1 166 ? -58.277 44.169 58.792 1 78.47 520 GLN F O 1
ATOM 14526 N N . ARG F 1 167 ? -60.139 44.326 57.525 1 78.38 521 ARG F N 1
ATOM 14527 C CA . ARG F 1 167 ? -59.657 45.428 56.692 1 78.98 521 ARG F CA 1
ATOM 14528 C C . ARG F 1 167 ? -59.438 46.723 57.472 1 79.47 521 ARG F C 1
ATOM 14529 O O . ARG F 1 167 ? -58.579 47.525 57.102 1 79.83 521 ARG F O 1
ATOM 14537 N N . ILE F 1 168 ? -60.212 46.935 58.541 1 79.27 522 ILE F N 1
ATOM 14538 C CA . ILE F 1 168 ? -60.109 48.133 59.365 1 79.65 522 ILE F CA 1
ATOM 14539 C C . ILE F 1 168 ? -59.852 47.761 60.826 1 80.66 522 ILE F C 1
ATOM 14540 O O . ILE F 1 168 ? -60.55 46.912 61.376 1 80.85 522 ILE F O 1
ATOM 14545 N N . LEU F 1 169 ? -58.85 48.39 61.453 1 81.11 523 LEU F N 1
ATOM 14546 C CA . LEU F 1 169 ? -58.534 48.11 62.85 1 82.01 523 LEU F CA 1
ATOM 14547 C C . LEU F 1 169 ? -59.255 49.071 63.783 1 82.81 523 LEU F C 1
ATOM 14548 O O . LEU F 1 169 ? -59.403 50.246 63.462 1 82.86 523 LEU F O 1
ATOM 14553 N N . PHE F 1 170 ? -59.708 48.575 64.936 1 83.29 524 PHE F N 1
ATOM 14554 C CA . PHE F 1 170 ? -60.422 49.409 65.896 1 84.31 524 PHE F CA 1
ATOM 14555 C C . PHE F 1 170 ? -59.532 49.744 67.09 1 85.41 524 PHE F C 1
ATOM 14556 O O . PHE F 1 170 ? -59 48.843 67.741 1 85.6 524 PHE F O 1
ATOM 14564 N N . GLU F 1 171 ? -59.338 51.047 67.349 1 85.89 525 GLU F N 1
ATOM 14565 C CA . GLU F 1 171 ? -58.486 51.511 68.439 1 86.84 525 GLU F CA 1
ATOM 14566 C C . GLU F 1 171 ? -59.108 51.21 69.79 1 88.39 525 GLU F C 1
ATOM 14567 O O . GLU F 1 171 ? -60.322 51.309 69.954 1 88.49 525 GLU F O 1
ATOM 14573 N N . SER F 1 172 ? -58.273 50.862 70.764 1 89.48 526 SER F N 1
ATOM 14574 C CA . SER F 1 172 ? -58.745 50.547 72.107 1 90.9 526 SER F CA 1
ATOM 14575 C C . SER F 1 172 ? -57.696 50.909 73.178 1 91.47 526 SER F C 1
ATOM 14576 O O . SER F 1 172 ? -56.567 51.271 72.843 1 91.44 526 SER F O 1
ATOM 14579 N N . ASP F 1 173 ? -58.091 50.831 74.461 1 91.91 527 ASP F N 1
ATOM 14580 C CA . ASP F 1 173 ? -57.234 51.091 75.614 1 92.86 527 ASP F CA 1
ATOM 14581 C C . ASP F 1 173 ? -56.717 52.567 75.633 1 92.82 527 ASP F C 1
ATOM 14582 O O . ASP F 1 173 ? -57.536 53.484 75.55 1 93.08 527 ASP F O 1
ATOM 14587 N N . GLU F 1 174 ? -55.388 52.789 75.75 1 92.22 528 GLU F N 1
ATOM 14588 C CA . GLU F 1 174 ? -54.752 54.096 75.801 1 92.13 528 GLU F CA 1
ATOM 14589 C C . GLU F 1 174 ? -55.047 54.947 74.576 1 91.65 528 GLU F C 1
ATOM 14590 O O . GLU F 1 174 ? -55.2 56.161 74.696 1 91.5 528 GLU F O 1
ATOM 14596 N N . VAL F 1 175 ? -55.165 54.312 73.407 1 91.36 529 VAL F N 1
ATOM 14597 C CA . VAL F 1 175 ? -55.449 55.011 72.158 1 91.5 529 VAL F CA 1
ATOM 14598 C C . VAL F 1 175 ? -56.862 55.59 72.197 1 91.46 529 VAL F C 1
ATOM 14599 O O . VAL F 1 175 ? -57.062 56.758 71.872 1 91.55 529 VAL F O 1
ATOM 14603 N N . GLY F 1 176 ? -57.813 54.787 72.661 1 91.19 530 GLY F N 1
ATOM 14604 C CA . GLY F 1 176 ? -59.198 55.217 72.795 1 91.47 530 GLY F CA 1
ATOM 14605 C C . GLY F 1 176 ? -59.396 56.242 73.895 1 91.44 530 GLY F C 1
ATOM 14606 O O . GLY F 1 176 ? -60.25 57.127 73.789 1 91.73 530 GLY F O 1
ATOM 14607 N N . ASN F 1 177 ? -58.593 56.139 74.954 1 90.94 531 ASN F N 1
ATOM 14608 C CA . ASN F 1 177 ? -58.645 57.048 76.087 1 90.86 531 ASN F CA 1
ATOM 14609 C C . ASN F 1 177 ? -58.3 58.474 75.665 1 90.39 531 ASN F C 1
ATOM 14610 O O . ASN F 1 177 ? -58.99 59.412 76.063 1 90.48 531 ASN F O 1
ATOM 14615 N N . ILE F 1 178 ? -57.251 58.633 74.841 1 89.74 532 ILE F N 1
ATOM 14616 C CA . ILE F 1 178 ? -56.83 59.941 74.348 1 89.71 532 ILE F CA 1
ATOM 14617 C C . ILE F 1 178 ? -57.849 60.492 73.363 1 90.11 532 ILE F C 1
ATOM 14618 O O . ILE F 1 178 ? -58.231 61.66 73.456 1 90.21 532 ILE F O 1
ATOM 14623 N N . GLY F 1 179 ? -58.309 59.63 72.459 1 90.07 533 GLY F N 1
ATOM 14624 C CA . GLY F 1 179 ? -59.294 59.977 71.447 1 90.48 533 GLY F CA 1
ATOM 14625 C C . GLY F 1 179 ? -60.59 60.515 72.018 1 90.81 533 GLY F C 1
ATOM 14626 O O . GLY F 1 179 ? -61.208 61.394 71.418 1 90.87 533 GLY F O 1
ATOM 14627 N N . THR F 1 180 ? -61.003 60.013 73.19 1 90.88 534 THR F N 1
ATOM 14628 C CA . THR F 1 180 ? -62.23 60.471 73.845 1 91.38 534 THR F CA 1
ATOM 14629 C C . THR F 1 180 ? -62.125 61.953 74.218 1 91.69 534 THR F C 1
ATOM 14630 O O . THR F 1 180 ? -63.094 62.7 74.071 1 91.92 534 THR F O 1
ATOM 14634 N N . THR F 1 181 ? -60.94 62.38 74.676 1 91.49 535 THR F N 1
ATOM 14635 C CA . THR F 1 181 ? -60.705 63.766 75.065 1 91.86 535 THR F CA 1
ATOM 14636 C C . THR F 1 181 ? -60.684 64.69 73.85 1 91.94 535 THR F C 1
ATOM 14637 O O . THR F 1 181 ? -61.215 65.801 73.916 1 92 535 THR F O 1
ATOM 14641 N N . ILE F 1 182 ? -60.112 64.22 72.731 1 91.79 536 ILE F N 1
ATOM 14642 C CA . ILE F 1 182 ? -60.075 65.004 71.498 1 92.2 536 ILE F CA 1
ATOM 14643 C C . ILE F 1 182 ? -61.493 65.132 70.919 1 92.97 536 ILE F C 1
ATOM 14644 O O . ILE F 1 182 ? -61.86 66.2 70.431 1 93.09 536 ILE F O 1
ATOM 14649 N N . VAL F 1 183 ? -62.303 64.057 71.021 1 93.38 537 VAL F N 1
ATOM 14650 C CA . VAL F 1 183 ? -63.697 64.038 70.574 1 94.29 537 VAL F CA 1
ATOM 14651 C C . VAL F 1 183 ? -64.506 65.051 71.385 1 95.21 537 VAL F C 1
ATOM 14652 O O . VAL F 1 183 ? -65.314 65.776 70.816 1 95.25 537 VAL F O 1
ATOM 14656 N N . HIS F 1 184 ? -64.261 65.125 72.7 1 95.85 538 HIS F N 1
ATOM 14657 C CA . HIS F 1 184 ? -64.951 66.063 73.577 1 96.98 538 HIS F CA 1
ATOM 14658 C C . HIS F 1 184 ? -64.674 67.506 73.188 1 97.35 538 HIS F C 1
ATOM 14659 O O . HIS F 1 184 ? -65.585 68.331 73.211 1 97.39 538 HIS F O 1
ATOM 14666 N N . GLU F 1 185 ? -63.433 67.804 72.791 1 97.5 539 GLU F N 1
ATOM 14667 C CA . GLU F 1 185 ? -63.079 69.15 72.357 1 98.17 539 GLU F CA 1
ATOM 14668 C C . GLU F 1 185 ? -63.631 69.471 70.971 1 98.82 539 GLU F C 1
ATOM 14669 O O . GLU F 1 185 ? -63.962 70.623 70.707 1 99.01 539 GLU F O 1
ATOM 14675 N N . SER F 1 186 ? -63.763 68.455 70.101 1 98.96 540 SER F N 1
ATOM 14676 C CA . SER F 1 186 ? -64.332 68.612 68.764 1 99.44 540 SER F CA 1
ATOM 14677 C C . SER F 1 186 ? -65.832 68.887 68.89 1 99.79 540 SER F C 1
ATOM 14678 O O . SER F 1 186 ? -66.347 69.77 68.213 1 99.82 540 SER F O 1
ATOM 14681 N N . LEU F 1 187 ? -66.524 68.156 69.778 1 99.93 541 LEU F N 1
ATOM 14682 C CA . LEU F 1 187 ? -67.953 68.343 70.012 1 100.63 541 LEU F CA 1
ATOM 14683 C C . LEU F 1 187 ? -68.228 69.686 70.681 1 101.37 541 LEU F C 1
ATOM 14684 O O . LEU F 1 187 ? -69.236 70.316 70.376 1 101.5 541 LEU F O 1
ATOM 14689 N N . LYS F 1 188 ? -67.321 70.143 71.561 1 101.73 542 LYS F N 1
ATOM 14690 C CA . LYS F 1 188 ? -67.427 71.444 72.226 1 102.56 542 LYS F CA 1
ATOM 14691 C C . LYS F 1 188 ? -67.243 72.577 71.201 1 103.26 542 LYS F C 1
ATOM 14692 O O . LYS F 1 188 ? -67.912 73.606 71.292 1 103.31 542 LYS F O 1
ATOM 14698 N N . LEU F 1 189 ? -66.347 72.369 70.219 1 103.65 543 LEU F N 1
ATOM 14699 C CA . LEU F 1 189 ? -66.061 73.285 69.115 1 104.5 543 LEU F CA 1
ATOM 14700 C C . LEU F 1 189 ? -67.282 73.367 68.182 1 105.31 543 LEU F C 1
ATOM 14701 O O . LEU F 1 189 ? -67.632 74.449 67.71 1 105.38 543 LEU F O 1
ATOM 14706 N N . ILE F 1 190 ? -67.922 72.221 67.923 1 105.75 544 ILE F N 1
ATOM 14707 C CA . ILE F 1 190 ? -69.12 72.131 67.095 1 106.66 544 ILE F CA 1
ATOM 14708 C C . ILE F 1 190 ? -70.287 72.836 67.805 1 107.32 544 ILE F C 1
ATOM 14709 O O . ILE F 1 190 ? -71.031 73.58 67.169 1 107.33 544 ILE F O 1
ATOM 14714 N N . GLU F 1 191 ? -70.404 72.647 69.13 1 107.67 545 GLU F N 1
ATOM 14715 C CA . GLU F 1 191 ? -71.441 73.269 69.951 1 108.38 545 GLU F CA 1
ATOM 14716 C C . GLU F 1 191 ? -71.283 74.787 69.976 1 108.8 545 GLU F C 1
ATOM 14717 O O . GLU F 1 191 ? -72.283 75.504 69.957 1 109 545 GLU F O 1
ATOM 14723 N N . SER F 1 192 ? -70.032 75.279 70.005 1 108.74 546 SER F N 1
ATOM 14724 C CA . SER F 1 192 ? -69.772 76.719 70.006 1 109.27 546 SER F CA 1
ATOM 14725 C C . SER F 1 192 ? -70.16 77.367 68.67 1 109.6 546 SER F C 1
ATOM 14726 O O . SER F 1 192 ? -70.577 78.524 68.65 1 109.71 546 SER F O 1
ATOM 14729 N N . TRP F 1 193 ? -70.039 76.618 67.561 1 109.59 547 TRP F N 1
ATOM 14730 C CA . TRP F 1 193 ? -70.419 77.107 66.241 1 109.96 547 TRP F CA 1
ATOM 14731 C C . TRP F 1 193 ? -71.95 77.059 66.097 1 109.83 547 TRP F C 1
ATOM 14732 O O . TRP F 1 193 ? -72.575 78.09 65.854 1 109.93 547 TRP F O 1
ATOM 14743 N N . ARG F 1 194 ? -72.545 75.865 66.235 1 109.39 548 ARG F N 1
ATOM 14744 C CA . ARG F 1 194 ? -73.984 75.669 66.126 1 109.48 548 ARG F CA 1
ATOM 14745 C C . ARG F 1 194 ? -74.429 74.666 67.164 1 109.22 548 ARG F C 1
ATOM 14746 O O . ARG F 1 194 ? -74.233 73.466 66.973 1 109.44 548 ARG F O 1
ATOM 14754 N N . PRO F 1 195 ? -75.054 75.117 68.26 1 108.54 549 PRO F N 1
ATOM 14755 C CA . PRO F 1 195 ? -75.546 74.157 69.266 1 108.09 549 PRO F CA 1
ATOM 14756 C C . PRO F 1 195 ? -76.633 73.225 68.713 1 107.51 549 PRO F C 1
ATOM 14757 O O . PRO F 1 195 ? -76.824 72.126 69.234 1 107.76 549 PRO F O 1
ATOM 14761 N N . ALA F 1 196 ? -77.331 73.657 67.644 1 106.53 550 ALA F N 1
ATOM 14762 C CA . ALA F 1 196 ? -78.355 72.869 66.97 1 106.03 550 ALA F CA 1
ATOM 14763 C C . ALA F 1 196 ? -77.739 71.68 66.222 1 105.28 550 ALA F C 1
ATOM 14764 O O . ALA F 1 196 ? -78.389 70.643 66.094 1 105.37 550 ALA F O 1
ATOM 14766 N N . LEU F 1 197 ? -76.495 71.829 65.72 1 104.34 551 LEU F N 1
ATOM 14767 C CA . LEU F 1 197 ? -75.792 70.759 65.009 1 103.78 551 LEU F CA 1
ATOM 14768 C C . LEU F 1 197 ? -75.327 69.679 65.987 1 102.94 551 LEU F C 1
ATOM 14769 O O . LEU F 1 197 ? -75.361 68.499 65.639 1 103.16 551 LEU F O 1
ATOM 14774 N N . LEU F 1 198 ? -74.942 70.064 67.22 1 101.82 552 LEU F N 1
ATOM 14775 C CA . LEU F 1 198 ? -74.552 69.078 68.224 1 101.27 552 LEU F CA 1
ATOM 14776 C C . LEU F 1 198 ? -75.773 68.243 68.619 1 100.35 552 LEU F C 1
ATOM 14777 O O . LEU F 1 198 ? -75.664 67.024 68.73 1 100.46 552 LEU F O 1
ATOM 14782 N N . SER F 1 199 ? -76.941 68.884 68.779 1 99.33 553 SER F N 1
ATOM 14783 C CA . SER F 1 199 ? -78.171 68.167 69.113 1 98.81 553 SER F CA 1
ATOM 14784 C C . SER F 1 199 ? -78.556 67.211 67.981 1 98.12 553 SER F C 1
ATOM 14785 O O . SER F 1 199 ? -78.989 66.089 68.242 1 98.4 553 SER F O 1
ATOM 14788 N N . GLU F 1 200 ? -78.359 67.648 66.725 1 97.06 554 GLU F N 1
ATOM 14789 C CA . GLU F 1 200 ? -78.613 66.864 65.519 1 96.39 554 GLU F CA 1
ATOM 14790 C C . GLU F 1 200 ? -77.712 65.63 65.5 1 95.36 554 GLU F C 1
ATOM 14791 O O . GLU F 1 200 ? -78.173 64.543 65.159 1 95.5 554 GLU F O 1
ATOM 14797 N N . ILE F 1 201 ? -76.438 65.794 65.899 1 94.18 555 ILE F N 1
ATOM 14798 C CA . ILE F 1 201 ? -75.464 64.71 65.974 1 93.59 555 ILE F CA 1
ATOM 14799 C C . ILE F 1 201 ? -75.908 63.656 66.995 1 93.2 555 ILE F C 1
ATOM 14800 O O . ILE F 1 201 ? -75.824 62.468 66.712 1 93.29 555 ILE F O 1
ATOM 14805 N N . ILE F 1 202 ? -76.424 64.081 68.151 1 92.68 556 ILE F N 1
ATOM 14806 C CA . ILE F 1 202 ? -76.884 63.152 69.189 1 92.6 556 ILE F CA 1
ATOM 14807 C C . ILE F 1 202 ? -78.111 62.336 68.743 1 92.29 556 ILE F C 1
ATOM 14808 O O . ILE F 1 202 ? -78.26 61.176 69.128 1 92.42 556 ILE F O 1
ATOM 14813 N N . THR F 1 203 ? -78.965 62.93 67.904 1 91.68 557 THR F N 1
ATOM 14814 C CA . THR F 1 203 ? -80.186 62.272 67.441 1 91.6 557 THR F CA 1
ATOM 14815 C C . THR F 1 203 ? -79.956 61.322 66.259 1 91.25 557 THR F C 1
ATOM 14816 O O . THR F 1 203 ? -80.523 60.227 66.223 1 91.41 557 THR F O 1
ATOM 14820 N N . ILE F 1 204 ? -79.158 61.748 65.276 1 90.52 558 ILE F N 1
ATOM 14821 C CA . ILE F 1 204 ? -78.927 60.954 64.07 1 90.16 558 ILE F CA 1
ATOM 14822 C C . ILE F 1 204 ? -77.695 60.055 64.14 1 89.55 558 ILE F C 1
ATOM 14823 O O . ILE F 1 204 ? -77.756 58.899 63.711 1 89.7 558 ILE F O 1
ATOM 14828 N N . SER F 1 205 ? -76.576 60.577 64.664 1 88.7 559 SER F N 1
ATOM 14829 C CA . SER F 1 205 ? -75.326 59.816 64.75 1 88.35 559 SER F CA 1
ATOM 14830 C C . SER F 1 205 ? -74.907 59.61 66.215 1 87.8 559 SER F C 1
ATOM 14831 O O . SER F 1 205 ? -74.006 60.298 66.705 1 87.96 559 SER F O 1
ATOM 14834 N N . PRO F 1 206 ? -75.546 58.676 66.945 1 86.99 560 PRO F N 1
ATOM 14835 C CA . PRO F 1 206 ? -75.209 58.513 68.362 1 86.47 560 PRO F CA 1
ATOM 14836 C C . PRO F 1 206 ? -74.01 57.622 68.659 1 85.9 560 PRO F C 1
ATOM 14837 O O . PRO F 1 206 ? -73.783 57.338 69.829 1 86.2 560 PRO F O 1
ATOM 14841 N N . GLU F 1 207 ? -73.265 57.151 67.648 1 84.95 561 GLU F N 1
ATOM 14842 C CA . GLU F 1 207 ? -72.119 56.273 67.909 1 84.65 561 GLU F CA 1
ATOM 14843 C C . GLU F 1 207 ? -70.853 56.758 67.237 1 84.05 561 GLU F C 1
ATOM 14844 O O . GLU F 1 207 ? -70.864 56.999 66.036 1 84.28 561 GLU F O 1
ATOM 14850 N N . ILE F 1 208 ? -69.757 56.89 67.989 1 83.19 562 ILE F N 1
ATOM 14851 C CA . ILE F 1 208 ? -68.482 57.308 67.407 1 82.84 562 ILE F CA 1
ATOM 14852 C C . ILE F 1 208 ? -67.444 56.225 67.664 1 82.43 562 ILE F C 1
ATOM 14853 O O . ILE F 1 208 ? -67.131 55.97 68.814 1 82.55 562 ILE F O 1
ATOM 14858 N N . GLN F 1 209 ? -66.956 55.548 66.617 1 81.69 563 GLN F N 1
ATOM 14859 C CA . GLN F 1 209 ? -65.954 54.494 66.774 1 81.57 563 GLN F CA 1
ATOM 14860 C C . GLN F 1 209 ? -64.579 54.989 66.312 1 81.74 563 GLN F C 1
ATOM 14861 O O . GLN F 1 209 ? -64.493 55.758 65.354 1 82.07 563 GLN F O 1
ATOM 14867 N N . PHE F 1 210 ? -63.504 54.548 66.981 1 81.41 564 PHE F N 1
ATOM 14868 C CA . PHE F 1 210 ? -62.15 54.957 66.596 1 81.74 564 PHE F CA 1
ATOM 14869 C C . PHE F 1 210 ? -61.51 53.899 65.728 1 81.63 564 PHE F C 1
ATOM 14870 O O . PHE F 1 210 ? -61.376 52.751 66.146 1 81.75 564 PHE F O 1
ATOM 14878 N N . ILE F 1 211 ? -61.135 54.276 64.507 1 81.3 565 ILE F N 1
ATOM 14879 C CA . ILE F 1 211 ? -60.572 53.334 63.549 1 81.38 565 ILE F CA 1
ATOM 14880 C C . ILE F 1 211 ? -59.153 53.704 63.081 1 81.75 565 ILE F C 1
ATOM 14881 O O . ILE F 1 211 ? -58.681 54.82 63.31 1 81.84 565 ILE F O 1
ATOM 14886 N N . LYS F 1 212 ? -58.48 52.748 62.422 1 81.74 566 LYS F N 1
ATOM 14887 C CA . LYS F 1 212 ? -57.172 52.932 61.822 1 82.11 566 LYS F CA 1
ATOM 14888 C C . LYS F 1 212 ? -57.108 52.086 60.552 1 82.49 566 LYS F C 1
ATOM 14889 O O . LYS F 1 212 ? -57.405 50.893 60.591 1 82.46 566 LYS F O 1
ATOM 14895 N N . ASP F 1 213 ? -56.776 52.714 59.423 1 82.65 567 ASP F N 1
ATOM 14896 C CA . ASP F 1 213 ? -56.671 52.015 58.152 1 83.41 567 ASP F CA 1
ATOM 14897 C C . ASP F 1 213 ? -55.204 51.704 57.928 1 84.23 567 ASP F C 1
ATOM 14898 O O . ASP F 1 213 ? -54.405 52.613 57.712 1 84.56 567 ASP F O 1
ATOM 14903 N N . PRO F 1 214 ? -54.817 50.425 58.013 1 84.43 568 PRO F N 1
ATOM 14904 C CA . PRO F 1 214 ? -53.401 50.074 57.828 1 84.89 568 PRO F CA 1
ATOM 14905 C C . PRO F 1 214 ? -52.882 50.353 56.416 1 85.63 568 PRO F C 1
ATOM 14906 O O . PRO F 1 214 ? -51.701 50.65 56.244 1 85.97 568 PRO F O 1
ATOM 14910 N N . THR F 1 215 ? -53.76 50.284 55.409 1 85.67 569 THR F N 1
ATOM 14911 C CA . THR F 1 215 ? -53.369 50.55 54.027 1 86.21 569 THR F CA 1
ATOM 14912 C C . THR F 1 215 ? -53.216 52.048 53.722 1 86.69 569 THR F C 1
ATOM 14913 O O . THR F 1 215 ? -52.543 52.401 52.755 1 86.91 569 THR F O 1
ATOM 14917 N N . ALA F 1 216 ? -53.829 52.923 54.532 1 86.61 570 ALA F N 1
ATOM 14918 C CA . ALA F 1 216 ? -53.756 54.359 54.306 1 87.06 570 ALA F CA 1
ATOM 14919 C C . ALA F 1 216 ? -52.422 54.968 54.748 1 87.61 570 ALA F C 1
ATOM 14920 O O . ALA F 1 216 ? -51.741 54.42 55.617 1 87.8 570 ALA F O 1
ATOM 14922 N N . HIS F 1 217 ? -52.054 56.107 54.142 1 87.64 571 HIS F N 1
ATOM 14923 C CA . HIS F 1 217 ? -50.834 56.834 54.485 1 88.05 571 HIS F CA 1
ATOM 14924 C C . HIS F 1 217 ? -51.002 57.435 55.881 1 88.06 571 HIS F C 1
ATOM 14925 O O . HIS F 1 217 ? -52.079 57.941 56.195 1 88.37 571 HIS F O 1
ATOM 14932 N N . PRO F 1 218 ? -49.979 57.368 56.751 1 87.65 572 PRO F N 1
ATOM 14933 C CA . PRO F 1 218 ? -50.13 57.913 58.114 1 87.47 572 PRO F CA 1
ATOM 14934 C C . PRO F 1 218 ? -50.655 59.347 58.214 1 87.32 572 PRO F C 1
ATOM 14935 O O . PRO F 1 218 ? -51.469 59.621 59.082 1 87.44 572 PRO F O 1
ATOM 14939 N N . ASP F 1 219 ? -50.236 60.248 57.319 1 86.98 573 ASP F N 1
ATOM 14940 C CA . ASP F 1 219 ? -50.698 61.639 57.348 1 87.22 573 ASP F CA 1
ATOM 14941 C C . ASP F 1 219 ? -52.116 61.862 56.787 1 86.6 573 ASP F C 1
ATOM 14942 O O . ASP F 1 219 ? -52.609 62.988 56.818 1 86.61 573 ASP F O 1
ATOM 14947 N N . LYS F 1 220 ? -52.768 60.811 56.281 1 85.88 574 LYS F N 1
ATOM 14948 C CA . LYS F 1 220 ? -54.116 60.93 55.743 1 85.67 574 LYS F CA 1
ATOM 14949 C C . LYS F 1 220 ? -55.152 60.746 56.844 1 85.05 574 LYS F C 1
ATOM 14950 O O . LYS F 1 220 ? -55.067 59.794 57.619 1 85.01 574 LYS F O 1
ATOM 14956 N N . VAL F 1 221 ? -56.125 61.66 56.911 1 84.39 575 VAL F N 1
ATOM 14957 C CA . VAL F 1 221 ? -57.222 61.572 57.866 1 84.13 575 VAL F CA 1
ATOM 14958 C C . VAL F 1 221 ? -58.299 60.643 57.294 1 83.45 575 VAL F C 1
ATOM 14959 O O . VAL F 1 221 ? -58.881 60.934 56.248 1 83.34 575 VAL F O 1
ATOM 14963 N N . VAL F 1 222 ? -58.532 59.504 57.952 1 82.7 576 VAL F N 1
ATOM 14964 C CA . VAL F 1 222 ? -59.499 58.53 57.473 1 82.46 576 VAL F CA 1
ATOM 14965 C C . VAL F 1 222 ? -60.794 58.565 58.261 1 82.03 576 VAL F C 1
ATOM 14966 O O . VAL F 1 222 ? -60.776 58.444 59.475 1 82.03 576 VAL F O 1
ATOM 14970 N N . SER F 1 223 ? -61.919 58.726 57.573 1 81.84 577 SER F N 1
ATOM 14971 C CA . SER F 1 223 ? -63.226 58.727 58.213 1 82.21 577 SER F CA 1
ATOM 14972 C C . SER F 1 223 ? -64.243 58.16 57.247 1 82.59 577 SER F C 1
ATOM 14973 O O . SER F 1 223 ? -64.31 58.606 56.099 1 82.72 577 SER F O 1
ATOM 14976 N N . PHE F 1 224 ? -65.028 57.174 57.695 1 82.56 578 PHE F N 1
ATOM 14977 C CA . PHE F 1 224 ? -66.04 56.577 56.829 1 82.95 578 PHE F CA 1
ATOM 14978 C C . 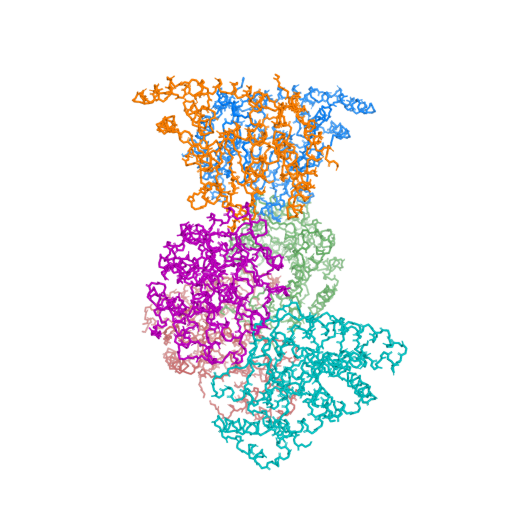PHE F 1 224 ? -67.338 56.235 57.557 1 83.27 578 PHE F C 1
ATOM 14979 O O . PHE F 1 224 ? -67.392 56.226 58.783 1 83.3 578 PHE F O 1
ATOM 14987 N N . SER F 1 225 ? -68.395 55.988 56.787 1 83.54 579 SER F N 1
ATOM 14988 C CA . SER F 1 225 ? -69.696 55.621 57.323 1 84.37 579 SER F CA 1
ATOM 14989 C C . SER F 1 225 ? -70.404 54.656 56.368 1 84.94 579 SER F C 1
ATOM 14990 O O . SER F 1 225 ? -70.258 54.764 55.149 1 85.33 579 SER F O 1
ATOM 14993 N N . ASP F 1 226 ? -71.147 53.695 56.919 1 84.78 580 ASP F N 1
ATOM 14994 C CA . ASP F 1 226 ? -71.866 52.717 56.11 1 85.07 580 ASP F CA 1
ATOM 14995 C C . ASP F 1 226 ? -73.323 52.687 56.544 1 85.04 580 ASP F C 1
ATOM 14996 O O . ASP F 1 226 ? -73.602 52.734 57.741 1 85.3 580 ASP F O 1
ATOM 15001 N N . ASN F 1 227 ? -74.256 52.601 55.581 1 84.63 581 ASN F N 1
ATOM 15002 C CA . ASN F 1 227 ? -75.677 52.542 55.919 1 84.71 581 ASN F CA 1
ATOM 15003 C C . ASN F 1 227 ? -76.147 51.164 56.368 1 83.93 581 ASN F C 1
ATOM 15004 O O . ASN F 1 227 ? -77.315 51.029 56.715 1 84.07 581 ASN F O 1
ATOM 15009 N N . SER F 1 228 ? -75.269 50.147 56.365 1 83.07 582 SER F N 1
ATOM 15010 C CA . SER F 1 228 ? -75.619 48.846 56.936 1 82.95 582 SER F CA 1
ATOM 15011 C C . SER F 1 228 ? -75.628 48.957 58.487 1 82.73 582 SER F C 1
ATOM 15012 O O . SER F 1 228 ? -76.327 48.197 59.152 1 82.83 582 SER F O 1
ATOM 15015 N N . VAL F 1 229 ? -74.862 49.925 59.045 1 82.3 583 VAL F N 1
ATOM 15016 C CA . VAL F 1 229 ? -74.772 50.322 60.448 1 82.21 583 VAL F CA 1
ATOM 15017 C C . VAL F 1 229 ? -75.115 51.827 60.509 1 82.25 583 VAL F C 1
ATOM 15018 O O . VAL F 1 229 ? -74.212 52.657 60.629 1 82.22 583 VAL F O 1
ATOM 15022 N N . PRO F 1 230 ? -76.4 52.213 60.338 1 82.12 584 PRO F N 1
ATOM 15023 C CA . PRO F 1 230 ? -76.737 53.646 60.361 1 82.2 584 PRO F CA 1
ATOM 15024 C C . PRO F 1 230 ? -76.791 54.226 61.774 1 82.47 584 PRO F C 1
ATOM 15025 O O . PRO F 1 230 ? -77.495 53.723 62.651 1 82.8 584 PRO F O 1
ATOM 15029 N N . GLY F 1 231 ? -76.043 55.297 61.972 1 82.03 585 GLY F N 1
ATOM 15030 C CA . GLY F 1 231 ? -75.902 55.959 63.261 1 82.02 585 GLY F CA 1
ATOM 15031 C C . GLY F 1 231 ? -74.487 55.876 63.812 1 81.79 585 GLY F C 1
ATOM 15032 O O . GLY F 1 231 ? -74.176 56.506 64.822 1 81.95 585 GLY F O 1
ATOM 15033 N N . ALA F 1 232 ? -73.611 55.102 63.158 1 81.18 586 ALA F N 1
ATOM 15034 C CA . ALA F 1 232 ? -72.235 54.944 63.59 1 81.07 586 ALA F CA 1
ATOM 15035 C C . ALA F 1 232 ? -71.266 55.696 62.671 1 80.76 586 ALA F C 1
ATOM 15036 O O . ALA F 1 232 ? -71.275 55.496 61.454 1 80.93 586 ALA F O 1
ATOM 15038 N N . LEU F 1 233 ? -70.44 56.572 63.271 1 80.09 587 LEU F N 1
ATOM 15039 C CA . LEU F 1 233 ? -69.412 57.37 62.602 1 79.77 587 LEU F CA 1
ATOM 15040 C C . LEU F 1 233 ? -68.073 56.726 62.909 1 79.46 587 LEU F C 1
ATOM 15041 O O . LEU F 1 233 ? -67.76 56.512 64.076 1 79.26 587 LEU F O 1
ATOM 15046 N N . TYR F 1 234 ? -67.284 56.421 61.883 1 79.18 588 TYR F N 1
ATOM 15047 C CA . TYR F 1 234 ? -65.988 55.785 62.083 1 79.37 588 TYR F CA 1
ATOM 15048 C C . TYR F 1 234 ? -64.894 56.786 61.772 1 79.86 588 TYR F C 1
ATOM 15049 O O . TYR F 1 234 ? -64.687 57.125 60.613 1 79.96 588 TYR F O 1
ATOM 15058 N N . VAL F 1 235 ? -64.237 57.311 62.809 1 79.93 589 VAL F N 1
ATOM 15059 C CA . VAL F 1 235 ? -63.208 58.328 62.629 1 80.62 589 VAL F CA 1
ATOM 15060 C C . VAL F 1 235 ? -61.833 57.883 63.117 1 81.19 589 VAL F C 1
ATOM 15061 O O . VAL F 1 235 ? -61.724 57.157 64.108 1 81.34 589 VAL F O 1
ATOM 15065 N N . SER F 1 236 ? -60.78 58.319 62.416 1 81.34 590 SER F N 1
ATOM 15066 C CA . SER F 1 236 ? -59.42 57.978 62.803 1 82.11 590 SER F CA 1
ATOM 15067 C C . SER F 1 236 ? -58.908 59.049 63.732 1 83.21 590 SER F C 1
ATOM 15068 O O . SER F 1 236 ? -59.052 60.238 63.44 1 83.62 590 SER F O 1
ATOM 15071 N N . ILE F 1 237 ? -58.306 58.64 64.846 1 83.39 591 ILE F N 1
ATOM 15072 C CA . ILE F 1 237 ? -57.758 59.591 65.801 1 84.06 591 ILE F CA 1
ATOM 15073 C C . ILE F 1 237 ? -56.231 59.527 65.819 1 84.85 591 ILE F C 1
ATOM 15074 O O . ILE F 1 237 ? -55.564 60.556 65.883 1 84.95 591 ILE F O 1
ATOM 15079 N N . ARG F 1 238 ? -55.682 58.316 65.727 1 85.16 592 ARG F N 1
ATOM 15080 C CA . ARG F 1 238 ? -54.25 58.061 65.736 1 85.76 592 ARG F CA 1
ATOM 15081 C C . ARG F 1 238 ? -53.744 58.136 64.302 1 86.42 592 ARG F C 1
ATOM 15082 O O . ARG F 1 238 ? -54.269 57.437 63.428 1 86.72 592 ARG F O 1
ATOM 15090 N N . GLN F 1 239 ? -52.743 58.99 64.044 1 86.37 593 GLN F N 1
ATOM 15091 C CA . GLN F 1 239 ? -52.201 59.126 62.695 1 86.63 593 GLN F CA 1
ATOM 15092 C C . GLN F 1 239 ? -50.688 59.105 62.656 1 86.28 593 GLN F C 1
ATOM 15093 O O . GLN F 1 239 ? -50.035 60.149 62.623 1 85.94 593 GLN F O 1
ATOM 15099 N N . GLY F 1 240 ? -50.157 57.893 62.616 1 86.22 594 GLY F N 1
ATOM 15100 C CA . GLY F 1 240 ? -48.728 57.654 62.6 1 86.71 594 GLY F CA 1
ATOM 15101 C C . GLY F 1 240 ? -48.175 57.87 63.987 1 86.99 594 GLY F C 1
ATOM 15102 O O . GLY F 1 240 ? -48.699 57.325 64.966 1 87.11 594 GLY F O 1
ATOM 15103 N N . SER F 1 241 ? -47.144 58.711 64.089 1 86.81 595 SER F N 1
ATOM 15104 C CA . SER F 1 241 ? -46.55 59.023 65.389 1 86.98 595 SER F CA 1
ATOM 15105 C C . SER F 1 241 ? -47.25 60.173 66.12 1 86.35 595 SER F C 1
ATOM 15106 O O . SER F 1 241 ? -46.741 60.626 67.138 1 86.57 595 SER F O 1
ATOM 15109 N N . ARG F 1 242 ? -48.406 60.642 65.628 1 85.37 596 ARG F N 1
ATOM 15110 C CA . ARG F 1 242 ? -49.124 61.744 66.257 1 84.83 596 ARG F CA 1
ATOM 15111 C C . ARG F 1 242 ? -50.641 61.47 66.363 1 84.16 596 ARG F C 1
ATOM 15112 O O . ARG F 1 242 ? -51.105 60.404 65.972 1 84.23 596 ARG F O 1
ATOM 15120 N N . TYR F 1 243 ? -51.398 62.411 66.943 1 83.52 597 TYR F N 1
ATOM 15121 C CA . TYR F 1 243 ? -52.845 62.322 67.079 1 83.53 597 TYR F CA 1
ATOM 15122 C C . TYR F 1 243 ? -53.488 63.488 66.336 1 83.26 597 TYR F C 1
ATOM 15123 O O . TYR F 1 243 ? -52.891 64.555 66.212 1 83.22 597 TYR F O 1
ATOM 15132 N N . ILE F 1 244 ? -54.714 63.294 65.863 1 82.99 598 ILE F N 1
ATOM 15133 C CA . ILE F 1 244 ? -55.469 64.319 65.149 1 83.25 598 ILE F CA 1
ATOM 15134 C C . ILE F 1 244 ? -55.819 65.49 66.094 1 83.67 598 ILE F C 1
ATOM 15135 O O . ILE F 1 244 ? -55.862 65.299 67.314 1 84.02 598 ILE F O 1
ATOM 15140 N N . ASP F 1 245 ? -56.021 66.705 65.551 1 83.64 599 ASP F N 1
ATOM 15141 C CA . ASP F 1 245 ? -56.433 67.834 66.391 1 84.4 599 ASP F CA 1
ATOM 15142 C C . ASP F 1 245 ? -57.974 67.976 66.423 1 85.17 599 ASP F C 1
ATOM 15143 O O . ASP F 1 245 ? -58.664 67.303 65.659 1 85.32 599 ASP F O 1
ATOM 15148 N N . GLN F 1 246 ? -58.512 68.828 67.315 1 85.51 600 GLN F N 1
ATOM 15149 C CA . GLN F 1 246 ? -59.958 69.021 67.452 1 86.23 600 GLN F CA 1
ATOM 15150 C C . GLN F 1 246 ? -60.657 69.538 66.194 1 86.26 600 GLN F C 1
ATOM 15151 O O . GLN F 1 246 ? -61.84 69.272 66.026 1 86.47 600 GLN F O 1
ATOM 15157 N N . TYR F 1 247 ? -59.952 70.275 65.322 1 85.87 601 TYR F N 1
ATOM 15158 C CA . TYR F 1 247 ? -60.56 70.82 64.109 1 86.03 601 TYR F CA 1
ATOM 15159 C C . TYR F 1 247 ? -60.701 69.746 63.035 1 85.54 601 TYR F C 1
ATOM 15160 O O . TYR F 1 247 ? -61.76 69.626 62.417 1 85.54 601 TYR F O 1
ATOM 15169 N N . ASP F 1 248 ? -59.639 68.956 62.821 1 84.87 602 ASP F N 1
ATOM 15170 C CA . ASP F 1 248 ? -59.672 67.879 61.841 1 84.56 602 ASP F CA 1
ATOM 15171 C C . ASP F 1 248 ? -60.626 66.777 62.273 1 83.94 602 ASP F C 1
ATOM 15172 O O . ASP F 1 248 ? -61.317 66.217 61.429 1 84.22 602 ASP F O 1
ATOM 15177 N N . LEU F 1 249 ? -60.704 66.49 63.578 1 83.09 603 LEU F N 1
ATOM 15178 C CA . LEU F 1 249 ? -61.624 65.475 64.077 1 82.8 603 LEU F CA 1
ATOM 15179 C C . LEU F 1 249 ? -63.064 65.962 64.002 1 82.58 603 LEU F C 1
ATOM 15180 O O . LEU F 1 249 ? -63.943 65.172 63.678 1 82.8 603 LEU F O 1
ATOM 15185 N N . ALA F 1 250 ? -63.31 67.262 64.246 1 82.04 604 ALA F N 1
ATOM 15186 C CA . ALA F 1 250 ? -64.661 67.816 64.112 1 81.94 604 ALA F CA 1
ATOM 15187 C C . ALA F 1 250 ? -65.104 67.786 62.652 1 81.56 604 ALA F C 1
ATOM 15188 O O . ALA F 1 250 ? -66.28 67.573 62.391 1 81.69 604 ALA F O 1
ATOM 15190 N N . ASP F 1 251 ? -64.165 67.966 61.705 1 80.97 605 ASP F N 1
ATOM 15191 C CA . ASP F 1 251 ? -64.433 67.892 60.271 1 80.85 605 ASP F CA 1
ATOM 15192 C C . ASP F 1 251 ? -64.834 66.454 59.92 1 80.46 605 ASP F C 1
ATOM 15193 O O . ASP F 1 251 ? -65.801 66.262 59.197 1 80.5 605 ASP F O 1
ATOM 15198 N N . SER F 1 252 ? -64.098 65.456 60.441 1 79.98 606 SER F N 1
ATOM 15199 C CA . SER F 1 252 ? -64.375 64.035 60.234 1 80 606 SER F CA 1
ATOM 15200 C C . SER F 1 252 ? -65.761 63.689 60.781 1 80.04 606 SER F C 1
ATOM 15201 O O . SER F 1 252 ? -66.52 62.975 60.126 1 80.34 606 SER F O 1
ATOM 15204 N N . LEU F 1 253 ? -66.1 64.241 61.96 1 79.63 607 LEU F N 1
ATOM 15205 C CA . LEU F 1 253 ? -67.38 64.037 62.626 1 79.76 607 LEU F CA 1
ATOM 15206 C C . LEU F 1 253 ? -68.526 64.662 61.857 1 80.09 607 LEU F C 1
ATOM 15207 O O . LEU F 1 253 ? -69.588 64.057 61.777 1 80.4 607 LEU F O 1
ATOM 15212 N N . ILE F 1 254 ? -68.333 65.862 61.304 1 79.94 608 ILE F N 1
ATOM 15213 C CA . ILE F 1 254 ? -69.384 66.517 60.526 1 80.41 608 ILE F CA 1
ATOM 15214 C C . ILE F 1 254 ? -69.58 65.79 59.191 1 80.77 608 ILE F C 1
ATOM 15215 O O . ILE F 1 254 ? -70.714 65.564 58.768 1 80.88 608 ILE F O 1
ATOM 15220 N N . HIS F 1 255 ? -68.469 65.366 58.568 1 80.76 609 HIS F N 1
ATOM 15221 C CA . HIS F 1 255 ? -68.452 64.658 57.293 1 81.15 609 HIS F CA 1
ATOM 15222 C C . HIS F 1 255 ? -69.295 63.394 57.346 1 81.31 609 HIS F C 1
ATOM 15223 O O . HIS F 1 255 ? -70.186 63.238 56.518 1 81.43 609 HIS F O 1
ATOM 15230 N N . GLU F 1 256 ? -69.045 62.509 58.321 1 81.37 610 GLU F N 1
ATOM 15231 C CA . GLU F 1 256 ? -69.801 61.269 58.407 1 82.18 610 GLU F CA 1
ATOM 15232 C C . GLU F 1 256 ? -71.211 61.475 58.941 1 82.89 610 GLU F C 1
ATOM 15233 O O . GLU F 1 256 ? -72.107 60.725 58.554 1 83.21 610 GLU F O 1
ATOM 15239 N N . HIS F 1 257 ? -71.434 62.511 59.772 1 82.89 611 HIS F N 1
ATOM 15240 C CA . HIS F 1 257 ? -72.775 62.808 60.278 1 83.22 611 HIS F CA 1
ATOM 15241 C C . HIS F 1 257 ? -73.685 63.207 59.119 1 83.49 611 HIS F C 1
ATOM 15242 O O . HIS F 1 257 ? -74.825 62.761 59.071 1 83.69 611 HIS F O 1
ATOM 15249 N N . ARG F 1 258 ? -73.176 64.009 58.172 1 83.38 612 ARG F N 1
ATOM 15250 C CA . ARG F 1 258 ? -73.968 64.423 57.02 1 83.82 612 ARG F CA 1
ATOM 15251 C C . ARG F 1 258 ? -74.402 63.228 56.161 1 84.04 612 ARG F C 1
ATOM 15252 O O . ARG F 1 258 ? -75.5 63.247 55.612 1 84.13 612 ARG F O 1
ATOM 15260 N N . HIS F 1 259 ? -73.583 62.161 56.102 1 83.86 613 HIS F N 1
ATOM 15261 C CA . HIS F 1 259 ? -73.96 60.95 55.372 1 84.06 613 HIS F CA 1
ATOM 15262 C C . HIS F 1 259 ? -75.118 60.294 56.108 1 84.06 613 HIS F C 1
ATOM 15263 O O . HIS F 1 259 ? -76.128 60.003 55.485 1 84.26 613 HIS F O 1
ATOM 15270 N N . GLN F 1 260 ? -75.004 60.148 57.442 1 83.7 614 GLN F N 1
ATOM 15271 C CA . GLN F 1 260 ? -76.033 59.552 58.293 1 83.88 614 GLN F CA 1
ATOM 15272 C C . GLN F 1 260 ? -77.353 60.306 58.239 1 84.04 614 GLN F C 1
ATOM 15273 O O . GLN F 1 260 ? -78.417 59.694 58.327 1 84.01 614 GLN F O 1
ATOM 15279 N N . LYS F 1 261 ? -77.284 61.631 58.093 1 84.08 615 LYS F N 1
ATOM 15280 C CA . LYS F 1 261 ? -78.456 62.489 58 1 84.67 615 LYS F CA 1
ATOM 15281 C C . LYS F 1 261 ? -79.145 62.292 56.655 1 85.1 615 LYS F C 1
ATOM 15282 O O . LYS F 1 261 ? -80.373 62.242 56.601 1 85.26 615 LYS F O 1
ATOM 15288 N N . LEU F 1 262 ? -78.363 62.156 55.572 1 85.1 616 LEU F N 1
ATOM 15289 C CA . LEU F 1 262 ? -78.936 61.933 54.252 1 85.51 616 LEU F CA 1
ATOM 15290 C C . LEU F 1 262 ? -79.486 60.513 54.112 1 85.96 616 LEU F C 1
ATOM 15291 O O . LEU F 1 262 ? -80.48 60.336 53.417 1 85.98 616 LEU F O 1
ATOM 15296 N N . TYR F 1 263 ? -78.892 59.514 54.818 1 86.26 617 TYR F N 1
ATOM 15297 C CA . TYR F 1 263 ? -79.382 58.123 54.819 1 87.15 617 TYR F CA 1
ATOM 15298 C C . TYR F 1 263 ? -80.829 58.096 55.331 1 87.14 617 TYR F C 1
ATOM 15299 O O . TYR F 1 263 ? -81.653 57.342 54.817 1 87.24 617 TYR F O 1
ATOM 15308 N N . LEU F 1 264 ? -81.108 58.899 56.376 1 86.82 618 LEU F N 1
ATOM 15309 C CA . LEU F 1 264 ? -82.398 59.034 57.032 1 87.03 618 LEU F CA 1
ATOM 15310 C C . LEU F 1 264 ? -83.426 59.634 56.077 1 87.18 618 LEU F C 1
ATOM 15311 O O . LEU F 1 264 ? -84.553 59.148 56.007 1 87.34 618 LEU F O 1
ATOM 15316 N N . LEU F 1 265 ? -83.033 60.662 55.321 1 87 619 LEU F N 1
ATOM 15317 C CA . LEU F 1 265 ? -83.934 61.302 54.374 1 87.43 619 LEU F CA 1
ATOM 15318 C C . LEU F 1 265 ? -84.244 60.381 53.197 1 87.76 619 LEU F C 1
ATOM 15319 O O . LEU F 1 265 ? -85.41 60.192 52.875 1 87.8 619 LEU F O 1
ATOM 15324 N N . GLN F 1 266 ? -83.21 59.779 52.587 1 87.84 620 GLN F N 1
ATOM 15325 C CA . GLN F 1 266 ? -83.341 58.86 51.453 1 88.32 620 GLN F CA 1
ATOM 15326 C C . GLN F 1 266 ? -84.265 57.688 51.758 1 88.45 620 GLN F C 1
ATOM 15327 O O . GLN F 1 266 ? -84.944 57.192 50.864 1 88.46 620 GLN F O 1
ATOM 15333 N N . ARG F 1 267 ? -84.25 57.218 53.009 1 88.39 621 ARG F N 1
ATOM 15334 C CA . ARG F 1 267 ? -85.042 56.083 53.47 1 88.92 621 ARG F CA 1
ATOM 15335 C C . ARG F 1 267 ? -86.527 56.284 53.205 1 89.6 621 ARG F C 1
ATOM 15336 O O . ARG F 1 267 ? -87.218 55.348 52.809 1 89.67 621 ARG F O 1
ATOM 15344 N N . SER F 1 268 ? -87.013 57.513 53.397 1 89.93 622 SER F N 1
ATOM 15345 C CA . SER F 1 268 ? -88.425 57.819 53.205 1 90.69 622 SER F CA 1
ATOM 15346 C C . SER F 1 268 ? -88.678 58.598 51.916 1 91.59 622 SER F C 1
ATOM 15347 O O . SER F 1 268 ? -89.558 58.23 51.14 1 91.73 622 SER F O 1
ATOM 15350 N N . ILE F 1 269 ? -87.913 59.666 51.682 1 92.07 623 ILE F N 1
ATOM 15351 C CA . ILE F 1 269 ? -88.071 60.483 50.488 1 93.08 623 ILE F CA 1
ATOM 15352 C C . ILE F 1 269 ? -86.909 60.288 49.52 1 93.87 623 ILE F C 1
ATOM 15353 O O . ILE F 1 269 ? -85.816 60.817 49.741 1 94.01 623 ILE F O 1
ATOM 15358 N N . PRO F 1 270 ? -87.128 59.511 48.444 1 94.15 624 PRO F N 1
ATOM 15359 C CA . PRO F 1 270 ? -86.048 59.283 47.471 1 94.55 624 PRO F CA 1
ATOM 15360 C C . PRO F 1 270 ? -85.598 60.576 46.8 1 95.19 624 PRO F C 1
ATOM 15361 O O . PRO F 1 270 ? -86.421 61.453 46.548 1 95.4 624 PRO F O 1
ATOM 15365 N N . LEU F 1 271 ? -84.289 60.714 46.547 1 95.23 625 LEU F N 1
ATOM 15366 C CA . LEU F 1 271 ? -83.748 61.934 45.945 1 95.67 625 LEU F CA 1
ATOM 15367 C C . LEU F 1 271 ? -83.27 61.74 44.5 1 95.83 625 LEU F C 1
ATOM 15368 O O . LEU F 1 271 ? -83.214 62.702 43.732 1 95.96 625 LEU F O 1
ATOM 15373 N N . ILE F 1 272 ? -82.917 60.501 44.131 1 95.62 626 ILE F N 1
ATOM 15374 C CA . ILE F 1 272 ? -82.468 60.182 42.782 1 95.85 626 ILE F CA 1
ATOM 15375 C C . ILE F 1 272 ? -83.482 59.261 42.109 1 95.85 626 ILE F C 1
ATOM 15376 O O . ILE F 1 272 ? -83.786 58.193 42.636 1 95.98 626 ILE F O 1
ATOM 15381 N N . GLU F 1 273 ? -84.006 59.676 40.954 1 95.58 627 GLU F N 1
ATOM 15382 C CA . GLU F 1 273 ? -84.988 58.911 40.191 1 95.77 627 GLU F CA 1
ATOM 15383 C C . GLU F 1 273 ? -84.328 57.7 39.528 1 95.22 627 GLU F C 1
ATOM 15384 O O . GLU F 1 273 ? -84.848 56.589 39.624 1 95.42 627 GLU F O 1
ATOM 15390 N N . ILE F 1 274 ? -83.185 57.916 38.854 1 94.33 628 ILE F N 1
ATOM 15391 C CA . ILE F 1 274 ? -82.405 56.866 38.201 1 93.91 628 ILE F CA 1
ATOM 15392 C C . ILE F 1 274 ? -80.938 57.096 38.542 1 93.33 628 ILE F C 1
ATOM 15393 O O . ILE F 1 274 ? -80.38 58.122 38.149 1 93.38 628 ILE F O 1
ATOM 15398 N N . ASP F 1 275 ? -80.301 56.146 39.247 1 92.6 629 ASP F N 1
ATOM 15399 C CA . ASP F 1 275 ? -78.893 56.269 39.644 1 92.47 629 ASP F CA 1
ATOM 15400 C C . ASP F 1 275 ? -77.908 55.936 38.515 1 91.89 629 ASP F C 1
ATOM 15401 O O . ASP F 1 275 ? -76.889 55.281 38.741 1 92.01 629 ASP F O 1
ATOM 15406 N N . ALA F 1 276 ? -78.212 56.42 37.309 1 91.07 630 ALA F N 1
ATOM 15407 C CA . ALA F 1 276 ? -77.435 56.235 36.091 1 90.69 630 ALA F CA 1
ATOM 15408 C C . ALA F 1 276 ? -77.81 57.342 35.085 1 90.09 630 ALA F C 1
ATOM 15409 O O . ALA F 1 276 ? -78.933 57.855 35.125 1 90.18 630 ALA F O 1
ATOM 15411 N N . PRO F 1 277 ? -76.904 57.731 34.169 1 89.34 631 PRO F N 1
ATOM 15412 C CA . PRO F 1 277 ? -75.522 57.247 34.008 1 88.9 631 PRO F CA 1
ATOM 15413 C C . PRO F 1 277 ? -74.575 57.783 35.083 1 88.34 631 PRO F C 1
ATOM 15414 O O . PRO F 1 277 ? -74.943 58.692 35.832 1 88.45 631 PRO F O 1
ATOM 15418 N N . LEU F 1 278 ? -73.368 57.204 35.182 1 87.51 632 LEU F N 1
ATOM 15419 C CA . LEU F 1 278 ? -72.406 57.648 36.186 1 87.15 632 LEU F CA 1
ATOM 15420 C C . LEU F 1 278 ? -71.867 59.034 35.877 1 86.85 632 LEU F C 1
ATOM 15421 O O . LEU F 1 278 ? -71.71 59.414 34.717 1 86.96 632 LEU F O 1
ATOM 15426 N N . VAL F 1 279 ? -71.629 59.799 36.935 1 86.33 633 VAL F N 1
ATOM 15427 C CA . VAL F 1 279 ? -71.227 61.189 36.867 1 86.19 633 VAL F CA 1
ATOM 15428 C C . VAL F 1 279 ? -69.854 61.435 37.54 1 85.87 633 VAL F C 1
ATOM 15429 O O . VAL F 1 279 ? -69.487 60.729 38.484 1 85.8 633 VAL F O 1
ATOM 15433 N N . PRO F 1 280 ? -69.052 62.384 37.022 1 85.54 634 PRO F N 1
ATOM 15434 C CA . PRO F 1 280 ? -67.736 62.623 37.62 1 85.54 634 PRO F CA 1
ATOM 15435 C C . PRO F 1 280 ? -67.805 63.471 38.881 1 85.72 634 PRO F C 1
ATOM 15436 O O . PRO F 1 280 ? -68.566 64.44 38.961 1 85.68 634 PRO F O 1
ATOM 15440 N N . SER F 1 281 ? -67 63.1 39.873 1 85.72 635 SER F N 1
ATOM 15441 C CA . SER F 1 281 ? -66.953 63.808 41.142 1 86.11 635 SER F CA 1
ATOM 15442 C C . SER F 1 281 ? -65.596 64.48 41.309 1 86.43 635 SER F C 1
ATOM 15443 O O . SER F 1 281 ? -64.567 63.88 40.998 1 86.65 635 SER F O 1
ATOM 15446 N N . PRO F 1 282 ? -65.564 65.722 41.819 1 86.27 636 PRO F N 1
ATOM 15447 C CA . PRO F 1 282 ? -64.267 66.379 42.062 1 86.41 636 PRO F CA 1
ATOM 15448 C C . PRO F 1 282 ? -63.472 65.745 43.215 1 86.82 636 PRO F C 1
ATOM 15449 O O . PRO F 1 282 ? -62.287 66.032 43.372 1 86.9 636 PRO F O 1
ATOM 15453 N N . TRP F 1 283 ? -64.115 64.889 44.022 1 86.95 637 TRP F N 1
ATOM 15454 C CA . TRP F 1 283 ? -63.47 64.219 45.14 1 87.65 637 TRP F CA 1
ATOM 15455 C C . TRP F 1 283 ? -62.985 62.799 44.815 1 88 637 TRP F C 1
ATOM 15456 O O . TRP F 1 283 ? -62.237 62.228 45.603 1 88 637 TRP F O 1
ATOM 15467 N N . ARG F 1 284 ? -63.395 62.222 43.67 1 88.18 638 ARG F N 1
ATOM 15468 C CA . ARG F 1 284 ? -62.947 60.879 43.286 1 88.78 638 ARG F CA 1
ATOM 15469 C C . ARG F 1 284 ? -62.403 60.83 41.86 1 89.08 638 ARG F C 1
ATOM 15470 O O . ARG F 1 284 ? -62.804 61.632 41.015 1 89.23 638 ARG F O 1
ATOM 15478 N N . GLU F 1 285 ? -61.472 59.905 41.595 1 89.07 639 GLU F N 1
ATOM 15479 C CA . GLU F 1 285 ? -60.884 59.764 40.263 1 89.68 639 GLU F CA 1
ATOM 15480 C C . GLU F 1 285 ? -61.815 59.031 39.297 1 89.75 639 GLU F C 1
ATOM 15481 O O . GLU F 1 285 ? -61.845 59.336 38.104 1 89.73 639 GLU F O 1
ATOM 15487 N N . ASP F 1 286 ? -62.549 58.046 39.814 1 89.63 640 ASP F N 1
ATOM 15488 C CA . ASP F 1 286 ? -63.476 57.246 39.031 1 89.97 640 ASP F CA 1
ATOM 15489 C C . ASP F 1 286 ? -64.871 57.885 38.931 1 89.54 640 ASP F C 1
ATOM 15490 O O . ASP F 1 286 ? -65.203 58.807 39.685 1 89.5 640 ASP F O 1
ATOM 15495 N N . LEU F 1 287 ? -65.674 57.411 37.975 1 89.04 641 LEU F N 1
ATOM 15496 C CA . LEU F 1 287 ? -67.027 57.907 37.785 1 89.04 641 LEU F CA 1
ATOM 15497 C C . LEU F 1 287 ? -67.919 57.327 38.877 1 88.79 641 LEU F C 1
ATOM 15498 O O . LEU F 1 287 ? -67.972 56.11 39.045 1 88.99 641 LEU F O 1
ATOM 15503 N N . ARG F 1 288 ? -68.587 58.19 39.644 1 88.16 642 ARG F N 1
ATOM 15504 C CA . ARG F 1 288 ? -69.449 57.735 40.73 1 88.05 642 ARG F CA 1
ATOM 15505 C C . ARG F 1 288 ? -70.939 57.946 40.396 1 87.11 642 ARG F C 1
ATOM 15506 O O . ARG F 1 288 ? -71.264 58.783 39.557 1 87.14 642 ARG F O 1
ATOM 15514 N N . PRO F 1 289 ? -71.864 57.173 40.999 1 86.15 643 PRO F N 1
ATOM 15515 C CA . PRO F 1 289 ? -73.291 57.354 40.681 1 85.66 643 PRO F CA 1
ATOM 15516 C C . PRO F 1 289 ? -73.848 58.69 41.161 1 85.47 643 PRO F C 1
ATOM 15517 O O . PRO F 1 289 ? -73.325 59.264 42.107 1 85.81 643 PRO F O 1
ATOM 15521 N N . PRO F 1 290 ? -74.931 59.192 40.545 1 84.87 644 PRO F N 1
ATOM 15522 C CA . PRO F 1 290 ? -75.508 60.475 40.987 1 84.43 644 PRO F CA 1
ATOM 15523 C C . PRO F 1 290 ? -75.802 60.578 42.483 1 83.88 644 PRO F C 1
ATOM 15524 O O . PRO F 1 290 ? -75.615 61.646 43.06 1 83.82 644 PRO F O 1
ATOM 15528 N N . SER F 1 291 ? -76.23 59.477 43.12 1 83.36 645 SER F N 1
ATOM 15529 C CA . SER F 1 291 ? -76.497 59.479 44.557 1 83.44 645 SER F CA 1
ATOM 15530 C C . SER F 1 291 ? -75.219 59.713 45.373 1 83.46 645 SER F C 1
ATOM 15531 O O . SER F 1 291 ? -75.275 60.329 46.431 1 83.68 645 SER F O 1
ATOM 15534 N N . GLY F 1 292 ? -74.088 59.226 44.879 1 83.08 646 GLY F N 1
ATOM 15535 C CA . GLY F 1 292 ? -72.793 59.426 45.512 1 83.16 646 GLY F CA 1
ATOM 15536 C C . GLY F 1 292 ? -72.337 60.868 45.399 1 83.03 646 GLY F C 1
ATOM 15537 O O . GLY F 1 292 ? -71.728 61.398 46.329 1 83.11 646 GLY F O 1
ATOM 15538 N N . LEU F 1 293 ? -72.637 61.523 44.263 1 82.74 647 LEU F N 1
ATOM 15539 C CA . LEU F 1 293 ? -72.298 62.936 44.076 1 83.02 647 LEU F CA 1
ATOM 15540 C C . LEU F 1 293 ? -73.192 63.821 44.951 1 83.24 647 LEU F C 1
ATOM 15541 O O . LEU F 1 293 ? -72.726 64.823 45.489 1 83.45 647 LEU F O 1
ATOM 15546 N N . LEU F 1 294 ? -74.462 63.433 45.121 1 83.01 648 LEU F N 1
ATOM 15547 C CA . LEU F 1 294 ? -75.399 64.15 45.975 1 83.3 648 LEU F CA 1
ATOM 15548 C C . LEU F 1 294 ? -74.951 64.051 47.421 1 83.37 648 LEU F C 1
ATOM 15549 O O . LEU F 1 294 ? -74.965 65.049 48.133 1 83.59 648 LEU F O 1
ATOM 15554 N N . HIS F 1 295 ? -74.505 62.861 47.847 1 83.11 649 HIS F N 1
ATOM 15555 C CA . HIS F 1 295 ? -73.995 62.665 49.197 1 83.33 649 HIS F CA 1
ATOM 15556 C C . HIS F 1 295 ? -72.749 63.515 49.42 1 83.88 649 HIS F C 1
ATOM 15557 O O . HIS F 1 295 ? -72.614 64.115 50.476 1 83.98 649 HIS F O 1
ATOM 15564 N N . ALA F 1 296 ? -71.874 63.617 48.409 1 84.13 650 ALA F N 1
ATOM 15565 C CA . ALA F 1 296 ? -70.666 64.43 48.489 1 84.9 650 ALA F CA 1
ATOM 15566 C C . ALA F 1 296 ? -70.976 65.924 48.631 1 85.57 650 ALA F C 1
ATOM 15567 O O . ALA F 1 296 ? -70.403 66.564 49.51 1 85.74 650 ALA F O 1
ATOM 15569 N N . ILE F 1 297 ? -71.89 66.474 47.811 1 85.81 651 ILE F N 1
ATOM 15570 C CA . ILE F 1 297 ? -72.24 67.885 47.915 1 86.53 651 ILE F CA 1
ATOM 15571 C C . ILE F 1 297 ? -72.937 68.196 49.233 1 87.16 651 ILE F C 1
ATOM 15572 O O . ILE F 1 297 ? -72.665 69.231 49.836 1 87.44 651 ILE F O 1
ATOM 15577 N N . PHE F 1 298 ? -73.787 67.279 49.711 1 87.15 652 PHE F N 1
ATOM 15578 C CA . PHE F 1 298 ? -74.494 67.443 50.975 1 87.7 652 PHE F CA 1
ATOM 15579 C C . PHE F 1 298 ? -73.516 67.466 52.148 1 88.26 652 PHE F C 1
ATOM 15580 O O . PHE F 1 298 ? -73.711 68.226 53.091 1 88.47 652 PHE F O 1
ATOM 15588 N N . VAL F 1 299 ? -72.455 66.65 52.081 1 88.43 653 VAL F N 1
ATOM 15589 C CA . VAL F 1 299 ? -71.433 66.577 53.121 1 89.07 653 VAL F CA 1
ATOM 15590 C C . VAL F 1 299 ? -70.534 67.814 53.079 1 89.73 653 VAL F C 1
ATOM 15591 O O . VAL F 1 299 ? -70.307 68.443 54.111 1 89.88 653 VAL F O 1
ATOM 15595 N N . PHE F 1 300 ? -70.039 68.171 51.891 1 90.02 654 PHE F N 1
ATOM 15596 C CA . PHE F 1 300 ? -69.121 69.292 51.756 1 90.94 654 PHE F CA 1
ATOM 15597 C C . PHE F 1 300 ? -69.771 70.664 51.855 1 92.03 654 PHE F C 1
ATOM 15598 O O . PHE F 1 300 ? -69.046 71.636 52.054 1 92.14 654 PHE F O 1
ATOM 15606 N N . THR F 1 301 ? -71.109 70.759 51.777 1 92.67 655 THR F N 1
ATOM 15607 C CA . THR F 1 301 ? -71.78 72.048 51.973 1 93.81 655 THR F CA 1
ATOM 15608 C C . THR F 1 301 ? -71.639 72.431 53.449 1 94.82 655 THR F C 1
ATOM 15609 O O . THR F 1 301 ? -71.244 73.552 53.762 1 94.92 655 THR F O 1
ATOM 15613 N N . HIS F 1 302 ? -71.9 71.474 54.349 1 95.45 656 HIS F N 1
ATOM 15614 C CA . HIS F 1 302 ? -71.769 71.692 55.78 1 96.59 656 HIS F CA 1
ATOM 15615 C C . HIS F 1 302 ? -70.316 71.887 56.198 1 97.42 656 HIS F C 1
ATOM 15616 O O . HIS F 1 302 ? -70.044 72.68 57.094 1 97.63 656 HIS F O 1
ATOM 15623 N N . LEU F 1 303 ? -69.381 71.194 55.535 1 97.75 657 LEU F N 1
ATOM 15624 C CA . LEU F 1 303 ? -67.955 71.353 55.812 1 98.53 657 LEU F CA 1
ATOM 15625 C C . LEU F 1 303 ? -67.445 72.716 55.335 1 99.32 657 LEU F C 1
ATOM 15626 O O . LEU F 1 303 ? -66.536 73.265 55.947 1 99.33 657 LEU F O 1
ATOM 15631 N N . LEU F 1 304 ? -68.038 73.275 54.267 1 99.87 658 LEU F N 1
ATOM 15632 C CA . LEU F 1 304 ? -67.678 74.604 53.783 1 100.95 658 LEU F CA 1
ATOM 15633 C C . LEU F 1 304 ? -68.114 75.643 54.82 1 102.01 658 LEU F C 1
ATOM 15634 O O . LEU F 1 304 ? -67.347 76.552 55.122 1 102.21 658 LEU F O 1
ATOM 15639 N N . GLU F 1 305 ? -69.32 75.475 55.4 1 102.54 659 GLU F N 1
ATOM 15640 C CA . GLU F 1 305 ? -69.86 76.368 56.428 1 103.58 659 GLU F CA 1
ATOM 15641 C C . GLU F 1 305 ? -69.041 76.294 57.723 1 104.29 659 GLU F C 1
ATOM 15642 O O . GLU F 1 305 ? -68.884 77.308 58.399 1 104.5 659 GLU F O 1
ATOM 15648 N N . PHE F 1 306 ? -68.499 75.108 58.055 1 104.56 660 PHE F N 1
ATOM 15649 C CA . PHE F 1 306 ? -67.686 74.909 59.259 1 105.34 660 PHE F CA 1
ATOM 15650 C C . PHE F 1 306 ? -66.338 75.601 59.137 1 106.33 660 PHE F C 1
ATOM 15651 O O . PHE F 1 306 ? -65.933 76.298 60.061 1 106.43 660 PHE F O 1
ATOM 15659 N N . TRP F 1 307 ? -65.647 75.42 58.007 1 107.07 661 TRP F N 1
ATOM 15660 C CA . TRP F 1 307 ? -64.364 76.086 57.794 1 108.38 661 TRP F CA 1
ATOM 15661 C C . TRP F 1 307 ? -64.524 77.582 57.512 1 109.61 661 TRP F C 1
ATOM 15662 O O . TRP F 1 307 ? -63.562 78.326 57.691 1 109.82 661 TRP F O 1
ATOM 15673 N N . ALA F 1 308 ? -65.725 78.037 57.091 1 110.25 662 ALA F N 1
ATOM 15674 C CA . ALA F 1 308 ? -65.974 79.467 56.894 1 111.31 662 ALA F CA 1
ATOM 15675 C C . ALA F 1 308 ? -66.054 80.147 58.266 1 112.2 662 ALA F C 1
ATOM 15676 O O . ALA F 1 308 ? -65.502 81.232 58.446 1 112.29 662 ALA F O 1
ATOM 15678 N N . TYR F 1 309 ? -66.713 79.49 59.24 1 112.65 663 TYR F N 1
ATOM 15679 C CA . TYR F 1 309 ? -66.82 79.981 60.608 1 113.6 663 TYR F CA 1
ATOM 15680 C C . TYR F 1 309 ? -65.425 80.041 61.233 1 114.28 663 TYR F C 1
ATOM 15681 O O . TYR F 1 309 ? -65.125 80.995 61.931 1 114.49 663 TYR F O 1
ATOM 15690 N N . LEU F 1 310 ? -64.577 79.034 60.989 1 114.56 664 LEU F N 1
ATOM 15691 C CA . LEU F 1 310 ? -63.226 79.011 61.546 1 115.36 664 LEU F CA 1
ATOM 15692 C C . LEU F 1 310 ? -62.289 80.045 60.911 1 116.18 664 LEU F C 1
ATOM 15693 O O . LEU F 1 310 ? -61.346 80.496 61.56 1 116.3 664 LEU F O 1
ATOM 15698 N N . SER F 1 311 ? -62.546 80.429 59.657 1 116.6 665 SER F N 1
ATOM 15699 C CA . SER F 1 311 ? -61.728 81.444 58.99 1 117.55 665 SER F CA 1
ATOM 15700 C C . SER F 1 311 ? -62.086 82.867 59.448 1 118.34 665 SER F C 1
ATOM 15701 O O . SER F 1 311 ? -61.273 83.775 59.287 1 118.44 665 SER F O 1
ATOM 15704 N N . ARG F 1 312 ? -63.294 83.064 60.016 1 118.76 666 ARG F N 1
ATOM 15705 C CA . ARG F 1 312 ? -63.741 84.371 60.486 1 119.6 666 ARG F CA 1
ATOM 15706 C C . ARG F 1 312 ? -63.701 84.495 62.02 1 119.93 666 ARG F C 1
ATOM 15707 O O . ARG F 1 312 ? -63.085 85.42 62.544 1 120.14 666 ARG F O 1
ATOM 15715 N N . GLU F 1 313 ? -64.34 83.559 62.734 1 119.81 667 GLU F N 1
ATOM 15716 C CA . GLU F 1 313 ? -64.442 83.567 64.195 1 120.22 667 GLU F CA 1
ATOM 15717 C C . GLU F 1 313 ? -63.505 82.563 64.895 1 120.29 667 GLU F C 1
ATOM 15718 O O . GLU F 1 313 ? -63.765 82.18 66.037 1 120.4 667 GLU F O 1
ATOM 15724 N N . GLY F 1 314 ? -62.441 82.146 64.222 1 120.02 668 GLY F N 1
ATOM 15725 C CA . GLY F 1 314 ? -61.502 81.191 64.797 1 120.32 668 GLY F CA 1
ATOM 15726 C C . GLY F 1 314 ? -60.188 81.807 65.225 1 120.4 668 GLY F C 1
ATOM 15727 O O . GLY F 1 314 ? -59.943 82.989 64.98 1 120.45 668 GLY F O 1
ATOM 15728 N N . GLN F 1 315 ? -59.327 81.004 65.87 1 120.25 669 GLN F N 1
ATOM 15729 C CA . GLN F 1 315 ? -58.016 81.471 66.329 1 120.53 669 GLN F CA 1
ATOM 15730 C C . GLN F 1 315 ? -57.091 81.833 65.153 1 120.46 669 GLN F C 1
ATOM 15731 O O . GLN F 1 315 ? -57.365 81.46 64.014 1 120.5 669 GLN F O 1
ATOM 15737 N N . ASP F 1 316 ? -56.01 82.576 65.421 1 120.22 670 ASP F N 1
ATOM 15738 C CA . ASP F 1 316 ? -55.082 82.985 64.369 1 120.53 670 ASP F CA 1
ATOM 15739 C C . ASP F 1 316 ? -54.308 81.802 63.764 1 120.21 670 ASP F C 1
ATOM 15740 O O . ASP F 1 316 ? -53.944 81.852 62.588 1 120.37 670 ASP F O 1
ATOM 15745 N N . GLN F 1 317 ? -54.07 80.735 64.55 1 119.54 671 GLN F N 1
ATOM 15746 C CA . GLN F 1 317 ? -53.355 79.558 64.043 1 119.26 671 GLN F CA 1
ATOM 15747 C C . GLN F 1 317 ? -54.218 78.66 63.152 1 118.7 671 GLN F C 1
ATOM 15748 O O . GLN F 1 317 ? -53.678 77.92 62.33 1 118.74 671 GLN F O 1
ATOM 15754 N N . ILE F 1 318 ? -55.549 78.711 63.316 1 117.97 672 ILE F N 1
ATOM 15755 C CA . ILE F 1 318 ? -56.443 77.911 62.484 1 117.66 672 ILE F CA 1
ATOM 15756 C C . ILE F 1 318 ? -56.886 78.664 61.218 1 117 672 ILE F C 1
ATOM 15757 O O . ILE F 1 318 ? -57.211 78.021 60.223 1 117.22 672 ILE F O 1
ATOM 15762 N N . LYS F 1 319 ? -56.859 80.013 61.235 1 115.99 673 LYS F N 1
ATOM 15763 C CA . LYS F 1 319 ? -57.277 80.849 60.111 1 115.45 673 LYS F CA 1
ATOM 15764 C C . LYS F 1 319 ? -56.536 80.562 58.802 1 114.7 673 LYS F C 1
ATOM 15765 O O . LYS F 1 319 ? -57.098 80.791 57.735 1 114.93 673 LYS F O 1
ATOM 15771 N N . VAL F 1 320 ? -55.299 80.045 58.871 1 113.65 674 VAL F N 1
ATOM 15772 C CA . VAL F 1 320 ? -54.536 79.721 57.667 1 113.08 674 VAL F CA 1
ATOM 15773 C C . VAL F 1 320 ? -55.086 78.463 56.993 1 112.16 674 VAL F C 1
ATOM 15774 O O . VAL F 1 320 ? -55.344 78.464 55.79 1 112.21 674 VAL F O 1
ATOM 15778 N N . ARG F 1 321 ? -55.312 77.412 57.778 1 111.17 675 ARG F N 1
ATOM 15779 C CA . ARG F 1 321 ? -55.85 76.158 57.274 1 110.71 675 ARG F CA 1
ATOM 15780 C C . ARG F 1 321 ? -57.302 76.317 56.849 1 110.05 675 ARG F C 1
ATOM 15781 O O . ARG F 1 321 ? -57.707 75.739 55.847 1 110.17 675 ARG F O 1
ATOM 15789 N N . ALA F 1 322 ? -58.082 77.098 57.607 1 109.25 676 ALA F N 1
ATOM 15790 C CA . ALA F 1 322 ? -59.491 77.325 57.319 1 109.05 676 ALA F CA 1
ATOM 15791 C C . ALA F 1 322 ? -59.708 78.084 56.029 1 108.69 676 ALA F C 1
ATOM 15792 O O . ALA F 1 322 ? -60.62 77.744 55.285 1 108.8 676 ALA F O 1
ATOM 15794 N N . LYS F 1 323 ? -58.869 79.084 55.738 1 108.17 677 LYS F N 1
ATOM 15795 C CA . LYS F 1 323 ? -58.982 79.832 54.483 1 108.23 677 LYS F CA 1
ATOM 15796 C C . LYS F 1 323 ? -58.639 78.954 53.264 1 107.86 677 LYS F C 1
ATOM 15797 O O . LYS F 1 323 ? -59.206 79.14 52.186 1 107.97 677 LYS F O 1
ATOM 15803 N N . ASN F 1 324 ? -57.725 77.992 53.446 1 107.23 678 ASN F N 1
ATOM 15804 C CA . ASN F 1 324 ? -57.333 77.05 52.404 1 107.07 678 ASN F CA 1
ATOM 15805 C C . ASN F 1 324 ? -58.474 76.056 52.151 1 106.36 678 ASN F C 1
ATOM 15806 O O . ASN F 1 324 ? -58.741 75.71 51.003 1 106.41 678 ASN F O 1
ATOM 15811 N N . GLN F 1 325 ? -59.146 75.607 53.222 1 105.52 679 GLN F N 1
ATOM 15812 C CA . GLN F 1 325 ? -60.263 74.675 53.123 1 105.2 679 GLN F CA 1
ATOM 15813 C C . GLN F 1 325 ? -61.461 75.32 52.447 1 104.7 679 GLN F C 1
ATOM 15814 O O . GLN F 1 325 ? -62.145 74.656 51.683 1 104.78 679 GLN F O 1
ATOM 15820 N N . VAL F 1 326 ? -61.723 76.604 52.721 1 104.04 680 VAL F N 1
ATOM 15821 C CA . VAL F 1 326 ? -62.848 77.311 52.111 1 103.89 680 VAL F CA 1
ATOM 15822 C C . VAL F 1 326 ? -62.65 77.432 50.604 1 103.45 680 VAL F C 1
ATOM 15823 O O . VAL F 1 326 ? -63.582 77.191 49.839 1 103.69 680 VAL F O 1
ATOM 15827 N N . GLU F 1 327 ? -61.428 77.757 50.176 1 102.67 681 GLU F N 1
ATOM 15828 C CA . GLU F 1 327 ? -61.125 77.889 48.756 1 102.4 681 GLU F CA 1
ATOM 15829 C C . GLU F 1 327 ? -61.153 76.533 48.041 1 101.71 681 GLU F C 1
ATOM 15830 O O . GLU F 1 327 ? -61.669 76.437 46.93 1 101.87 681 GLU F O 1
ATOM 15836 N N . THR F 1 328 ? -60.621 75.485 48.682 1 100.76 682 THR F N 1
ATOM 15837 C CA . THR F 1 328 ? -60.589 74.145 48.099 1 100.23 682 THR F CA 1
ATOM 15838 C C . THR F 1 328 ? -61.986 73.551 47.98 1 99.5 682 THR F C 1
ATOM 15839 O O . THR F 1 328 ? -62.334 73.019 46.93 1 99.58 682 THR F O 1
ATOM 15843 N N . ILE F 1 329 ? -62.793 73.659 49.04 1 98.78 683 ILE F N 1
ATOM 15844 C CA . ILE F 1 329 ? -64.143 73.106 49.057 1 98.69 683 ILE F CA 1
ATOM 15845 C C . ILE F 1 329 ? -65.11 73.882 48.158 1 98.61 683 ILE F C 1
ATOM 15846 O O . ILE F 1 329 ? -65.821 73.249 47.381 1 98.88 683 ILE F O 1
ATOM 15851 N N . ARG F 1 330 ? -65.128 75.227 48.223 1 98.14 684 ARG F N 1
ATOM 15852 C CA . ARG F 1 330 ? -66.034 76.006 47.367 1 98.26 684 ARG F CA 1
ATOM 15853 C C . ARG F 1 330 ? -65.762 75.764 45.88 1 97.84 684 ARG F C 1
ATOM 15854 O O . ARG F 1 330 ? -66.706 75.63 45.107 1 97.96 684 ARG F O 1
ATOM 15862 N N . THR F 1 331 ? -64.482 75.64 45.494 1 97.18 685 THR F N 1
ATOM 15863 C CA . THR F 1 331 ? -64.101 75.368 44.107 1 96.99 685 THR F CA 1
ATOM 15864 C C . THR F 1 331 ? -64.687 74.034 43.641 1 96.47 685 THR F C 1
ATOM 15865 O O . THR F 1 331 ? -65.296 73.967 42.573 1 96.54 685 THR F O 1
ATOM 15869 N N . ARG F 1 332 ? -64.548 72.987 44.464 1 95.81 686 ARG F N 1
ATOM 15870 C CA . ARG F 1 332 ? -65.067 71.664 44.142 1 95.7 686 ARG F CA 1
ATOM 15871 C C . ARG F 1 332 ? -66.595 71.618 44.144 1 95.84 686 ARG F C 1
ATOM 15872 O O . ARG F 1 332 ? -67.182 70.932 43.315 1 96.03 686 ARG F O 1
ATOM 15880 N N . LEU F 1 333 ? -67.24 72.362 45.047 1 95.56 687 LEU F N 1
ATOM 15881 C CA . LEU F 1 333 ? -68.699 72.403 45.109 1 95.71 687 LEU F CA 1
ATOM 15882 C C . LEU F 1 333 ? -69.256 73.084 43.867 1 95.65 687 LEU F C 1
ATOM 15883 O O . LEU F 1 333 ? -70.207 72.583 43.273 1 95.72 687 LEU F O 1
ATOM 15888 N N . LEU F 1 334 ? -68.623 74.184 43.431 1 95.32 688 LEU F N 1
ATOM 15889 C CA . LEU F 1 334 ? -69.045 74.911 42.23 1 95.42 688 LEU F CA 1
ATOM 15890 C C . LEU F 1 334 ? -68.907 74.124 40.924 1 95.17 688 LEU F C 1
ATOM 15891 O O . LEU F 1 334 ? -69.431 74.552 39.897 1 95.19 688 LEU F O 1
ATOM 15896 N N . VAL F 1 335 ? -68.201 72.988 40.96 1 94.76 689 VAL F N 1
ATOM 15897 C CA . VAL F 1 335 ? -68.027 72.121 39.809 1 94.75 689 VAL F CA 1
ATOM 15898 C C . VAL F 1 335 ? -68.926 70.874 39.912 1 94.71 689 VAL F C 1
ATOM 15899 O O . VAL F 1 335 ? -69.432 70.396 38.899 1 94.81 689 VAL F O 1
ATOM 15903 N N . ALA F 1 336 ? -69.181 70.397 41.135 1 94.51 690 ALA F N 1
ATOM 15904 C CA . ALA F 1 336 ? -70.026 69.234 41.365 1 94.82 690 ALA F CA 1
ATOM 15905 C C . ALA F 1 336 ? -71.514 69.551 41.225 1 94.89 690 ALA F C 1
ATOM 15906 O O . ALA F 1 336 ? -72.266 68.724 40.711 1 95.03 690 ALA F O 1
ATOM 15908 N N . ILE F 1 337 ? -71.944 70.726 41.706 1 94.6 691 ILE F N 1
ATOM 15909 C CA . ILE F 1 337 ? -73.345 71.136 41.64 1 94.8 691 ILE F CA 1
ATOM 15910 C C . ILE F 1 337 ? -73.883 71.185 40.19 1 95.01 691 ILE F C 1
ATOM 15911 O O . ILE F 1 337 ? -74.909 70.55 39.937 1 95.24 691 ILE F O 1
ATOM 15916 N N . PRO F 1 338 ? -73.216 71.843 39.21 1 94.85 692 PRO F N 1
ATOM 15917 C CA . PRO F 1 338 ? -73.745 71.826 37.83 1 94.95 692 PRO F CA 1
ATOM 15918 C C . PRO F 1 338 ? -73.761 70.429 37.206 1 95.22 692 PRO F C 1
ATOM 15919 O O . PRO F 1 338 ? -74.642 70.119 36.402 1 95.33 692 PRO F O 1
ATOM 15923 N N . THR F 1 339 ? -72.788 69.588 37.588 1 95.21 693 THR F N 1
ATOM 15924 C CA . THR F 1 339 ? -72.659 68.209 37.127 1 95.66 693 THR F CA 1
ATOM 15925 C C . THR F 1 339 ? -73.866 67.394 37.603 1 96.05 693 THR F C 1
ATOM 15926 O O . THR F 1 339 ? -74.467 66.653 36.821 1 96.26 693 THR F O 1
ATOM 15930 N N . LEU F 1 340 ? -74.246 67.571 38.875 1 96 694 LEU F N 1
ATOM 15931 C CA . LEU F 1 340 ? -75.379 66.862 39.458 1 96.51 694 LEU F CA 1
ATOM 15932 C C . LEU F 1 340 ? -76.721 67.367 38.934 1 97.28 694 LEU F C 1
ATOM 15933 O O . LEU F 1 340 ? -77.667 66.589 38.819 1 97.42 694 LEU F O 1
ATOM 15938 N N . LYS F 1 341 ? -76.803 68.658 38.587 1 97.62 695 LYS F N 1
ATOM 15939 C CA . LYS F 1 341 ? -78.03 69.253 38.057 1 98.49 695 LYS F CA 1
ATOM 15940 C C . LYS F 1 341 ? -78.498 68.574 36.767 1 99.31 695 LYS F C 1
ATOM 15941 O O . LYS F 1 341 ? -79.7 68.477 36.522 1 99.49 695 LYS F O 1
ATOM 15947 N N . ARG F 1 342 ? -77.555 68.085 35.957 1 99.68 696 ARG F N 1
ATOM 15948 C CA . ARG F 1 342 ? -77.892 67.41 34.713 1 100.56 696 ARG F CA 1
ATOM 15949 C C . ARG F 1 342 ? -78.007 65.898 34.909 1 100.87 696 ARG F C 1
ATOM 15950 O O . ARG F 1 342 ? -77.488 65.121 34.108 1 100.99 696 ARG F O 1
ATOM 15958 N N . THR F 1 343 ? -78.697 65.482 35.974 1 100.84 697 THR F N 1
ATOM 15959 C CA . THR F 1 343 ? -78.909 64.066 36.265 1 101.28 697 THR F CA 1
ATOM 15960 C C . THR F 1 343 ? -80.405 63.789 36.569 1 101.61 697 THR F C 1
ATOM 15961 O O . THR F 1 343 ? -81.195 64.731 36.658 1 101.55 697 THR F O 1
ATOM 15965 N N . HIS F 1 344 ? -80.802 62.505 36.688 1 101.86 698 HIS F N 1
ATOM 15966 C CA . HIS F 1 344 ? -82.195 62.165 36.986 1 102.68 698 HIS F CA 1
ATOM 15967 C C . HIS F 1 344 ? -82.545 62.421 38.459 1 103.16 698 HIS F C 1
ATOM 15968 O O . HIS F 1 344 ? -82.653 61.482 39.245 1 103.21 698 HIS F O 1
ATOM 15975 N N . LEU F 1 345 ? -82.733 63.688 38.831 1 103.35 699 LEU F N 1
ATOM 15976 C CA . LEU F 1 345 ? -83.085 64.047 40.2 1 104.05 699 LEU F CA 1
ATOM 15977 C C . LEU F 1 345 ? -84.596 64.062 40.352 1 104.51 699 LEU F C 1
ATOM 15978 O O . LEU F 1 345 ? -85.294 64.536 39.453 1 104.62 699 LEU F O 1
ATOM 15983 N N . THR F 1 346 ? -85.102 63.609 41.503 1 104.6 700 THR F N 1
ATOM 15984 C CA . THR F 1 346 ? -86.534 63.692 41.772 1 105.15 700 THR F CA 1
ATOM 15985 C C . THR F 1 346 ? -86.881 65.177 42.101 1 105.57 700 THR F C 1
ATOM 15986 O O . THR F 1 346 ? -85.976 66.02 42.157 1 105.53 700 THR F O 1
ATOM 15990 N N . THR F 1 347 ? -88.168 65.506 42.337 1 105.8 701 THR F N 1
ATOM 15991 C CA . THR F 1 347 ? -88.556 66.871 42.694 1 106.27 701 THR F CA 1
ATOM 15992 C C . THR F 1 347 ? -87.868 67.296 44 1 106.76 701 THR F C 1
ATOM 15993 O O . THR F 1 347 ? -87.352 68.407 44.088 1 106.88 701 THR F O 1
ATOM 15997 N N . ALA F 1 348 ? -87.803 66.378 44.978 1 106.87 702 ALA F N 1
ATOM 15998 C CA . ALA F 1 348 ? -87.157 66.598 46.272 1 107.45 702 ALA F CA 1
ATOM 15999 C C . ALA F 1 348 ? -85.636 66.694 46.141 1 107.91 702 ALA F C 1
ATOM 16000 O O . ALA F 1 348 ? -85.008 67.51 46.814 1 108.04 702 ALA F O 1
ATOM 16002 N N . GLY F 1 349 ? -85.065 65.862 45.28 1 107.98 703 GLY F N 1
ATOM 16003 C CA . GLY F 1 349 ? -83.634 65.832 45.017 1 108.44 703 GLY F CA 1
ATOM 16004 C C . GLY F 1 349 ? -83.159 67.121 44.382 1 108.67 703 GLY F C 1
ATOM 16005 O O . GLY F 1 349 ? -82.121 67.655 44.769 1 108.81 703 GLY F O 1
ATOM 16006 N N . ARG F 1 350 ? -83.941 67.66 43.435 1 108.5 704 ARG F N 1
ATOM 16007 C CA . ARG F 1 350 ? -83.594 68.922 42.788 1 108.73 704 ARG F CA 1
ATOM 16008 C C . ARG F 1 350 ? -83.734 70.089 43.77 1 108.85 704 ARG F C 1
ATOM 16009 O O . ARG F 1 350 ? -82.912 71.002 43.751 1 109.02 704 ARG F O 1
ATOM 16017 N N . GLU F 1 351 ? -84.743 70.036 44.659 1 108.63 705 GLU F N 1
ATOM 16018 C CA . GLU F 1 351 ? -84.955 71.049 45.696 1 108.95 705 GLU F CA 1
ATOM 16019 C C . GLU F 1 351 ? -83.772 71.08 46.68 1 108.89 705 GLU F C 1
ATOM 16020 O O . GLU F 1 351 ? -83.391 72.15 47.155 1 108.99 705 GLU F O 1
ATOM 16026 N N . MET F 1 352 ? -83.187 69.904 46.968 1 108.52 706 MET F N 1
ATOM 16027 C CA . MET F 1 352 ? -82.028 69.771 47.844 1 108.56 706 MET F CA 1
ATOM 16028 C C . MET F 1 352 ? -80.796 70.382 47.166 1 108.41 706 MET F C 1
ATOM 16029 O O . MET F 1 352 ? -80.1 71.177 47.787 1 108.48 706 MET F O 1
ATOM 16034 N N . VAL F 1 353 ? -80.557 70.053 45.887 1 108.1 707 VAL F N 1
ATOM 16035 C CA . VAL F 1 353 ? -79.426 70.585 45.13 1 108.39 707 VAL F CA 1
ATOM 16036 C C . VAL F 1 353 ? -79.481 72.108 45.034 1 108.81 707 VAL F C 1
ATOM 16037 O O . VAL F 1 353 ? -78.465 72.767 45.238 1 108.88 707 VAL F O 1
ATOM 16041 N N . GLU F 1 354 ? -80.669 72.672 44.777 1 108.99 708 GLU F N 1
ATOM 16042 C CA . GLU F 1 354 ? -80.833 74.123 44.671 1 109.65 708 GLU F CA 1
ATOM 16043 C C . GLU F 1 354 ? -80.609 74.843 46 1 110.07 708 GLU F C 1
ATOM 16044 O O . GLU F 1 354 ? -80.125 75.974 46.009 1 110.23 708 GLU F O 1
ATOM 16050 N N . GLN F 1 355 ? -80.925 74.182 47.119 1 110.11 709 GLN F N 1
ATOM 16051 C CA . GLN F 1 355 ? -80.701 74.75 48.443 1 110.65 709 GLN F CA 1
ATOM 16052 C C . GLN F 1 355 ? -79.204 74.719 48.76 1 110.86 709 GLN F C 1
ATOM 16053 O O . GLN F 1 355 ? -78.667 75.709 49.254 1 110.98 709 GLN F O 1
ATOM 16059 N N . LEU F 1 356 ? -78.522 73.607 48.431 1 110.77 710 LEU F N 1
ATOM 16060 C CA . LEU F 1 356 ? -77.08 73.475 48.655 1 111.23 710 LEU F CA 1
ATOM 16061 C C . LEU F 1 356 ? -76.286 74.446 47.768 1 111.75 710 LEU F C 1
ATOM 16062 O O . LEU F 1 356 ? -75.248 74.955 48.19 1 111.8 710 LEU F O 1
ATOM 16067 N N . GLU F 1 357 ? -76.787 74.715 46.551 1 112.05 711 GLU F N 1
ATOM 16068 C CA . GLU F 1 357 ? -76.17 75.653 45.614 1 112.81 711 GLU F CA 1
ATOM 16069 C C . GLU F 1 357 ? -76.292 77.089 46.13 1 113.53 711 GLU F C 1
ATOM 16070 O O . GLU F 1 357 ? -75.37 77.888 45.964 1 113.64 711 GLU F O 1
ATOM 16076 N N . GLU F 1 358 ? -77.432 77.411 46.759 1 113.85 712 GLU F N 1
ATOM 16077 C CA . GLU F 1 358 ? -77.691 78.726 47.326 1 114.63 712 GLU F CA 1
ATOM 16078 C C . GLU F 1 358 ? -76.71 79.017 48.462 1 115.18 712 GLU F C 1
ATOM 16079 O O . GLU F 1 358 ? -76.201 80.128 48.548 1 115.34 712 GLU F O 1
ATOM 16085 N N . LEU F 1 359 ? -76.41 78.017 49.303 1 115.28 713 LEU F N 1
ATOM 16086 C CA . LEU F 1 359 ? -75.473 78.184 50.412 1 115.87 713 LEU F CA 1
ATOM 16087 C C . LEU F 1 359 ? -74.048 78.389 49.925 1 116.45 713 LEU F C 1
ATOM 16088 O O . LEU F 1 359 ? -73.308 79.175 50.512 1 116.47 713 LEU F O 1
ATOM 16093 N N . THR F 1 360 ? -73.664 77.689 48.858 1 116.81 714 THR F N 1
ATOM 16094 C CA . THR F 1 360 ? -72.329 77.808 48.275 1 117.72 714 THR F CA 1
ATOM 16095 C C . THR F 1 360 ? -72.155 79.191 47.626 1 118.53 714 THR F C 1
ATOM 16096 O O . THR F 1 360 ? -71.1 79.812 47.758 1 118.61 714 THR F O 1
ATOM 16100 N N . THR F 1 361 ? -73.21 79.68 46.958 1 118.97 715 THR F N 1
ATOM 16101 C CA . THR F 1 361 ? -73.218 80.975 46.284 1 119.91 715 THR F CA 1
ATOM 16102 C C . THR F 1 361 ? -73.218 82.142 47.283 1 120.9 715 THR F C 1
ATOM 16103 O O . THR F 1 361 ? -72.485 83.11 47.088 1 121.08 715 THR F O 1
ATOM 16107 N N . ASN F 1 362 ? -74.016 82.042 48.364 1 121.36 716 ASN F N 1
ATOM 16108 C CA . ASN F 1 362 ? -74.118 83.094 49.385 1 122.22 716 ASN F CA 1
ATOM 16109 C C . ASN F 1 362 ? -72.944 83.183 50.354 1 122.86 716 ASN F C 1
ATOM 16110 O O . ASN F 1 362 ? -72.875 84.164 51.1 1 122.98 716 ASN F O 1
ATOM 16115 N N . MET F 1 363 ? -72.102 82.144 50.449 1 123.13 717 MET F N 1
ATOM 16116 C CA . MET F 1 363 ? -70.973 82.193 51.387 1 123.87 717 MET F CA 1
ATOM 16117 C C . MET F 1 363 ? -69.715 82.863 50.779 1 124.28 717 MET F C 1
ATOM 16118 O O . MET F 1 363 ? -68.842 83.312 51.524 1 124.45 717 MET F O 1
ATOM 16123 N N . GLY F 1 364 ? -69.652 82.956 49.45 1 124.2 718 GLY F N 1
ATOM 16124 C CA . GLY F 1 364 ? -68.538 83.586 48.755 1 124.57 718 GLY F CA 1
ATOM 16125 C C . GLY F 1 364 ? -68.792 85.045 48.436 1 124.72 718 GLY F C 1
ATOM 16126 O O . GLY F 1 364 ? -68.209 85.594 47.5 1 124.73 718 GLY F O 1
#